Protein AF-0000000070789664 (afdb_homodimer)

Structure (mmCIF, N/CA/C/O backbone):
data_AF-0000000070789664-model_v1
#
loop_
_entity.id
_entity.type
_entity.pdbx_description
1 polymer 'TTF-type domain-containing protein'
#
loop_
_atom_site.group_PDB
_atom_site.id
_atom_site.type_symbol
_atom_site.label_atom_id
_atom_site.label_alt_id
_atom_site.label_comp_id
_atom_site.label_asym_id
_atom_site.label_entity_id
_atom_site.label_seq_id
_atom_site.pdbx_PDB_ins_code
_atom_site.Cartn_x
_atom_site.Cartn_y
_atom_site.Cartn_z
_atom_site.occupancy
_atom_site.B_iso_or_equiv
_atom_site.auth_seq_id
_atom_site.auth_comp_id
_atom_site.auth_asym_id
_atom_site.auth_atom_id
_atom_site.pdbx_PDB_model_num
ATOM 1 N N . MET A 1 1 ? -27.484 -42.844 38.375 1 18.09 1 MET A N 1
ATOM 2 C CA . MET A 1 1 ? -27.188 -42.031 39.562 1 18.09 1 MET A CA 1
ATOM 3 C C . MET A 1 1 ? -25.969 -41.125 39.312 1 18.09 1 MET A C 1
ATOM 5 O O . MET A 1 1 ? -26 -39.938 39.594 1 18.09 1 MET A O 1
ATOM 9 N N . SER A 1 2 ? -24.672 -41.656 39.312 1 17.52 2 SER A N 1
ATOM 10 C CA . SER A 1 2 ? -23.625 -41.406 40.281 1 17.52 2 SER A CA 1
ATOM 11 C C . SER A 1 2 ? -22.859 -40.125 39.969 1 17.52 2 SER A C 1
ATOM 13 O O . SER A 1 2 ? -23.031 -39.562 38.875 1 17.52 2 SER A O 1
ATOM 15 N N . ASP A 1 3 ? -21.484 -40.25 39.781 1 18.98 3 ASP A N 1
ATOM 16 C CA . ASP A 1 3 ? -20.453 -39.594 40.594 1 18.98 3 ASP A CA 1
ATOM 17 C C . ASP A 1 3 ? -20.094 -38.25 40 1 18.98 3 ASP A C 1
ATOM 19 O O . ASP A 1 3 ? -20.266 -38 38.812 1 18.98 3 ASP A O 1
ATOM 23 N N . GLY A 1 4 ? -19.594 -37.156 40.719 1 19.22 4 GLY A N 1
ATOM 24 C CA . GLY A 1 4 ? -19.297 -35.844 41.281 1 19.22 4 GLY A CA 1
ATOM 25 C C . GLY A 1 4 ? -18.078 -35.188 40.656 1 19.22 4 GLY A C 1
ATOM 26 O O . GLY A 1 4 ? -17.719 -34.094 41.062 1 19.22 4 GLY A O 1
ATOM 27 N N . ARG A 1 5 ? -17.047 -36.031 40.125 1 22.81 5 ARG A N 1
ATOM 28 C CA . ARG A 1 5 ? -15.75 -35.438 40.469 1 22.81 5 ARG A CA 1
ATOM 29 C C . ARG A 1 5 ? -15.562 -34.094 39.781 1 22.81 5 ARG A C 1
ATOM 31 O O . ARG A 1 5 ? -15.977 -33.906 38.625 1 22.81 5 ARG A O 1
ATOM 38 N N . LYS A 1 6 ? -14.906 -33.031 40.469 1 25.88 6 LYS A N 1
ATOM 39 C CA . LYS A 1 6 ? -14.594 -31.656 40.781 1 25.88 6 LYS A CA 1
ATOM 40 C C . LYS A 1 6 ? -13.477 -31.125 39.906 1 25.88 6 LYS A C 1
ATOM 42 O O . LYS A 1 6 ? -12.961 -30.031 40.125 1 25.88 6 LYS A O 1
ATOM 47 N N . HIS A 1 7 ? -13.062 -31.484 38.688 1 24.89 7 HIS A N 1
ATOM 48 C CA . HIS A 1 7 ? -11.688 -31.469 38.219 1 24.89 7 HIS A CA 1
ATOM 49 C C . HIS A 1 7 ? -11.125 -30.047 38.219 1 24.89 7 HIS A C 1
ATOM 51 O O . HIS A 1 7 ? -11.844 -29.078 37.969 1 24.89 7 HIS A O 1
ATOM 57 N N . LEU A 1 8 ? -9.883 -29.766 38.781 1 27.22 8 LEU A N 1
ATOM 58 C CA . LEU A 1 8 ? -9.07 -28.719 39.406 1 27.22 8 LEU A CA 1
ATOM 59 C C . LEU A 1 8 ? -8.828 -27.578 38.438 1 27.22 8 LEU A C 1
ATOM 61 O O . LEU A 1 8 ? -8.938 -27.766 37.219 1 27.22 8 LEU A O 1
ATOM 65 N N . SER A 1 9 ? -8.328 -26.359 39 1 27.95 9 SER A N 1
ATOM 66 C CA . SER A 1 9 ? -8.172 -24.906 39 1 27.95 9 SER A CA 1
ATOM 67 C C . SER A 1 9 ? -6.949 -24.484 38.188 1 27.95 9 SER A C 1
ATOM 69 O O . SER A 1 9 ? -5.844 -24.969 38.438 1 27.95 9 SER A O 1
ATOM 71 N N . GLY A 1 10 ? -6.934 -24.297 36.812 1 23.64 10 GLY A N 1
ATOM 72 C CA . GLY A 1 10 ? -5.977 -24.125 35.75 1 23.64 10 GLY A CA 1
ATOM 73 C C . GLY A 1 10 ? -4.953 -23.047 36 1 23.64 10 GLY A C 1
ATOM 74 O O . GLY A 1 10 ? -4.301 -22.547 35.094 1 23.64 10 GLY A O 1
ATOM 75 N N . ALA A 1 11 ? -4.82 -22.406 37.406 1 25.11 11 ALA A N 1
ATOM 76 C CA . ALA A 1 11 ? -3.859 -21.406 37.875 1 25.11 11 ALA A CA 1
ATOM 77 C C . ALA A 1 11 ? -2.426 -21.844 37.594 1 25.11 11 ALA A C 1
ATOM 79 O O . ALA A 1 11 ? -1.584 -21.031 37.219 1 25.11 11 ALA A O 1
ATOM 80 N N . ALA A 1 12 ? -2.004 -23.016 38.281 1 25.69 12 ALA A N 1
ATOM 81 C CA . ALA A 1 12 ? -0.688 -23.422 38.781 1 25.69 12 ALA A CA 1
ATOM 82 C C . ALA A 1 12 ? 0.27 -23.703 37.625 1 25.69 12 ALA A C 1
ATOM 84 O O . ALA A 1 12 ? 1.488 -23.594 37.781 1 25.69 12 ALA A O 1
ATOM 85 N N . LYS A 1 13 ? -0.222 -24.203 36.5 1 27.94 13 LYS A N 1
ATOM 86 C CA . LYS A 1 13 ? 0.752 -24.859 35.625 1 27.94 13 LYS A CA 1
ATOM 87 C C . LYS A 1 13 ? 1.624 -23.844 34.906 1 27.94 13 LYS A C 1
ATOM 89 O O . LYS A 1 13 ? 2.527 -24.203 34.156 1 27.94 13 LYS A O 1
ATOM 94 N N . ARG A 1 14 ? 1.349 -22.469 35.031 1 28.5 14 ARG A N 1
ATOM 95 C CA . ARG A 1 14 ? 2.09 -21.406 34.375 1 28.5 14 ARG A CA 1
ATOM 96 C C . ARG A 1 14 ? 3.49 -21.266 34.969 1 28.5 14 ARG A C 1
ATOM 98 O O . ARG A 1 14 ? 4.379 -20.688 34.344 1 28.5 14 ARG A O 1
ATOM 105 N N . LYS A 1 15 ? 3.662 -21.516 36.281 1 26.97 15 LYS A N 1
ATOM 106 C CA . LYS A 1 15 ? 4.891 -21.094 36.969 1 26.97 15 LYS A CA 1
ATOM 107 C C . LYS A 1 15 ? 6.113 -21.766 36.344 1 26.97 15 LYS A C 1
ATOM 109 O O . LYS A 1 15 ? 7.168 -21.141 36.219 1 26.97 15 LYS A O 1
ATOM 114 N N . ARG A 1 16 ? 6.078 -23.156 36.219 1 24.5 16 ARG A N 1
ATOM 115 C CA . ARG A 1 16 ? 7.328 -23.906 36.281 1 24.5 16 ARG A CA 1
ATOM 116 C C . ARG A 1 16 ? 8.195 -23.641 35.062 1 24.5 16 ARG A C 1
ATOM 118 O O . ARG A 1 16 ? 9.422 -23.547 35.188 1 24.5 16 ARG A O 1
ATOM 125 N N . GLU A 1 17 ? 7.688 -23.797 33.812 1 25.72 17 GLU A N 1
ATOM 126 C CA . GLU A 1 17 ? 8.641 -24.25 32.812 1 25.72 17 GLU A CA 1
ATOM 127 C C . GLU A 1 17 ? 9.57 -23.109 32.375 1 25.72 17 GLU A C 1
ATOM 129 O O . GLU A 1 17 ? 10.555 -23.344 31.688 1 25.72 17 GLU A O 1
ATOM 134 N N . LEU A 1 18 ? 9.25 -21.781 32.688 1 22.33 18 LEU A N 1
ATOM 135 C CA . LEU A 1 18 ? 10.172 -20.781 32.156 1 22.33 18 LEU A CA 1
ATOM 136 C C . LEU A 1 18 ? 11.492 -20.812 32.906 1 22.33 18 LEU A C 1
ATOM 138 O O . LEU A 1 18 ? 12.375 -19.984 32.656 1 22.33 18 LEU A O 1
ATOM 142 N N . LYS A 1 19 ? 11.562 -21.453 34.094 1 21.3 19 LYS A N 1
ATOM 143 C CA . LYS A 1 19 ? 12.836 -21.281 34.781 1 21.3 19 LYS A CA 1
ATOM 144 C C . LYS A 1 19 ? 14 -21.75 33.906 1 21.3 19 LYS A C 1
ATOM 146 O O . LYS A 1 19 ? 15.156 -21.422 34.188 1 21.3 19 LYS A O 1
ATOM 151 N N . ALA A 1 20 ? 13.867 -22.828 33.094 1 20.38 20 ALA A N 1
ATOM 152 C CA . ALA A 1 20 ? 15.055 -23.641 32.844 1 20.38 20 ALA A CA 1
ATOM 153 C C . ALA A 1 20 ? 16.047 -22.891 31.953 1 20.38 20 ALA A C 1
ATOM 155 O O . ALA A 1 20 ? 17.062 -23.469 31.562 1 20.38 20 ALA A O 1
ATOM 156 N N . ALA A 1 21 ? 15.664 -21.906 31.188 1 19.78 21 ALA A N 1
ATOM 157 C CA . ALA A 1 21 ? 16.672 -21.531 30.188 1 19.78 21 ALA A CA 1
ATOM 158 C C . ALA A 1 21 ? 17.922 -20.969 30.859 1 19.78 21 ALA A C 1
ATOM 160 O O . ALA A 1 21 ? 17.891 -19.891 31.453 1 19.78 21 ALA A O 1
ATOM 161 N N . TYR A 1 22 ? 18.875 -21.781 31.328 1 18.69 22 TYR A N 1
ATOM 162 C CA . TYR A 1 22 ? 20.141 -21.859 32.031 1 18.69 22 TYR A CA 1
ATOM 163 C C . TYR A 1 22 ? 21.109 -20.797 31.547 1 18.69 22 TYR A C 1
ATOM 165 O O . TYR A 1 22 ? 20.953 -20.25 30.453 1 18.69 22 TYR A O 1
ATOM 173 N N . SER A 1 23 ? 22.562 -20.812 31.859 1 19.33 23 SER A N 1
ATOM 174 C CA . SER A 1 23 ? 23.797 -20.359 32.5 1 19.33 23 SER A CA 1
ATOM 175 C C . SER A 1 23 ? 24.828 -19.906 31.469 1 19.33 23 SER A C 1
ATOM 177 O O . SER A 1 23 ? 25.75 -19.156 31.797 1 19.33 23 SER A O 1
ATOM 179 N N . SER A 1 24 ? 25.172 -20.531 30.391 1 18.72 24 SER A N 1
ATOM 180 C CA . SER A 1 24 ? 26.609 -20.766 30.25 1 18.72 24 SER A CA 1
ATOM 181 C C . SER A 1 24 ? 27.359 -19.469 29.953 1 18.72 24 SER A C 1
ATOM 183 O O . SER A 1 24 ? 26.75 -18.484 29.531 1 18.72 24 SER A O 1
ATOM 185 N N . LYS A 1 25 ? 28.859 -19.531 29.531 1 20.11 25 LYS A N 1
ATOM 186 C CA . LYS A 1 25 ? 30.266 -19.188 29.656 1 20.11 25 LYS A CA 1
ATOM 187 C C . LYS A 1 25 ? 30.625 -17.984 28.766 1 20.11 25 LYS A C 1
ATOM 189 O O . LYS A 1 25 ? 29.969 -17.734 27.766 1 20.11 25 LYS A O 1
ATOM 194 N N . SER A 1 26 ? 31.828 -17.203 29.062 1 19.69 26 SER A N 1
ATOM 195 C CA . SER A 1 26 ? 32.656 -16.016 29.094 1 19.69 26 SER A CA 1
ATOM 196 C C . SER A 1 26 ? 33.469 -15.867 27.797 1 19.69 26 SER A C 1
ATOM 198 O O . SER A 1 26 ? 34.438 -16.578 27.578 1 19.69 26 SER A O 1
ATOM 200 N N . LYS A 1 27 ? 32.938 -15.633 26.734 1 19.2 27 LYS A N 1
ATOM 201 C CA . LYS A 1 27 ? 33.75 -15.57 25.516 1 19.2 27 LYS A CA 1
ATOM 202 C C . LYS A 1 27 ? 34.812 -14.461 25.625 1 19.2 27 LYS A C 1
ATOM 204 O O . LYS A 1 27 ? 34.469 -13.289 25.797 1 19.2 27 LYS A O 1
ATOM 209 N N . ARG A 1 28 ? 36.125 -14.727 26.062 1 20.61 28 ARG A N 1
ATOM 210 C CA . ARG A 1 28 ? 37.5 -14.234 25.906 1 20.61 28 ARG A CA 1
ATOM 211 C C . ARG A 1 28 ? 37.75 -13.781 24.484 1 20.61 28 ARG A C 1
ATOM 213 O O . ARG A 1 28 ? 38.156 -14.586 23.625 1 20.61 28 ARG A O 1
ATOM 220 N N . ALA A 1 29 ? 36.938 -13.016 23.875 1 19.84 29 ALA A N 1
ATOM 221 C CA . ALA A 1 29 ? 36.781 -12.898 22.422 1 19.84 29 ALA A CA 1
ATOM 222 C C . ALA A 1 29 ? 38.031 -12.336 21.766 1 19.84 29 ALA A C 1
ATOM 224 O O . ALA A 1 29 ? 38.469 -12.844 20.734 1 19.84 29 ALA A O 1
ATOM 225 N N . LEU A 1 30 ? 38.281 -11 21.938 1 18.81 30 LEU A N 1
ATOM 226 C CA . LEU A 1 30 ? 38.656 -10.383 20.672 1 18.81 30 LEU A CA 1
ATOM 227 C C . LEU A 1 30 ? 40.125 -10.648 20.344 1 18.81 30 LEU A C 1
ATOM 229 O O . LEU A 1 30 ? 40.469 -10.906 19.188 1 18.81 30 LEU A O 1
ATOM 233 N N . MET A 1 31 ? 41 -10.328 21.406 1 19.31 31 MET A N 1
ATOM 234 C CA . MET A 1 31 ? 42.406 -10.062 21.047 1 19.31 31 MET A CA 1
ATOM 235 C C . MET A 1 31 ? 43.094 -11.328 20.547 1 19.31 31 MET A C 1
ATOM 237 O O . MET A 1 31 ? 44.094 -11.258 19.812 1 19.31 31 MET A O 1
ATOM 241 N N . ASP A 1 32 ? 42.812 -12.445 21.297 1 21.27 32 ASP A N 1
ATOM 242 C CA . ASP A 1 32 ? 43.812 -13.461 21.078 1 21.27 32 ASP A CA 1
ATOM 243 C C . ASP A 1 32 ? 43.938 -13.828 19.609 1 21.27 32 ASP A C 1
ATOM 245 O O . ASP A 1 32 ? 44.375 -14.93 19.266 1 21.27 32 ASP A O 1
ATOM 249 N N . PHE A 1 33 ? 43.594 -12.859 18.75 1 18.72 33 PHE A N 1
ATOM 250 C CA . PHE A 1 33 ? 43.656 -13.062 17.312 1 18.72 33 PHE A CA 1
ATOM 251 C C . PHE A 1 33 ? 45 -13.625 16.906 1 18.72 33 PHE A C 1
ATOM 253 O O . PHE A 1 33 ? 45.094 -14.531 16.078 1 18.72 33 PHE A O 1
ATOM 260 N N . ILE A 1 34 ? 46.062 -12.773 17.047 1 18.98 34 ILE A N 1
ATOM 261 C CA . ILE A 1 34 ? 47.031 -12.812 15.945 1 18.98 34 ILE A CA 1
ATOM 262 C C . ILE A 1 34 ? 48.031 -13.938 16.172 1 18.98 34 ILE A C 1
ATOM 264 O O . ILE A 1 34 ? 48.781 -14.297 15.258 1 18.98 34 ILE A O 1
ATOM 268 N N . THR A 1 35 ? 48.094 -14.445 17.391 1 17.83 35 THR A N 1
ATOM 269 C CA . THR A 1 35 ? 49.438 -14.992 17.453 1 17.83 35 THR A CA 1
ATOM 270 C C . THR A 1 35 ? 49.594 -16.188 16.531 1 17.83 35 THR A C 1
ATOM 272 O O . THR A 1 35 ? 50.688 -16.734 16.375 1 17.83 35 THR A O 1
ATOM 275 N N . VAL A 1 36 ? 48.719 -16.625 15.734 1 17.22 36 VAL A N 1
ATOM 276 C CA . VAL A 1 36 ? 48.969 -18.047 15.609 1 17.22 36 VAL A CA 1
ATOM 277 C C . VAL A 1 36 ? 50.438 -18.281 15.219 1 17.22 36 VAL A C 1
ATOM 279 O O . VAL A 1 36 ? 51.031 -17.453 14.539 1 17.22 36 VAL A O 1
ATOM 282 N N . ASP A 1 37 ? 50.969 -19.469 15.711 1 16.53 37 ASP A N 1
ATOM 283 C CA . ASP A 1 37 ? 52.125 -20.344 15.922 1 16.53 37 ASP A CA 1
ATOM 284 C C . ASP A 1 37 ? 52.656 -20.844 14.594 1 16.53 37 ASP A C 1
ATOM 286 O O . ASP A 1 37 ? 51.906 -21.375 13.766 1 16.53 37 ASP A O 1
ATOM 290 N N . THR A 1 38 ? 53.594 -20.188 14.109 1 17.72 38 THR A N 1
ATOM 291 C CA . THR A 1 38 ? 54.375 -20.641 12.961 1 17.72 38 THR A CA 1
ATOM 292 C C . THR A 1 38 ? 54.969 -22.016 13.234 1 17.72 38 THR A C 1
ATOM 294 O O . THR A 1 38 ? 55.75 -22.531 12.422 1 17.72 38 THR A O 1
ATOM 297 N N . THR A 1 39 ? 54.656 -22.797 14.312 1 15.54 39 THR A N 1
ATOM 298 C CA . THR A 1 39 ? 55.75 -23.75 14.484 1 15.54 39 THR A CA 1
ATOM 299 C C . THR A 1 39 ? 55.812 -24.703 13.289 1 15.54 39 THR A C 1
ATOM 301 O O . THR A 1 39 ? 56.875 -25.203 12.961 1 15.54 39 THR A O 1
ATOM 304 N N . GLY A 1 40 ? 54.781 -25.203 12.656 1 15.44 40 GLY A N 1
ATOM 305 C CA . GLY A 1 40 ? 54.875 -26.641 12.523 1 15.44 40 GLY A CA 1
ATOM 306 C C . GLY A 1 40 ? 56.125 -27.109 11.773 1 15.44 40 GLY A C 1
ATOM 307 O O . GLY A 1 40 ? 56.656 -26.375 10.938 1 15.44 40 GLY A O 1
ATOM 308 N N . GLU A 1 41 ? 56.969 -28.203 12.211 1 15.79 41 GLU A N 1
ATOM 309 C CA . GLU A 1 41 ? 58.125 -29.078 11.977 1 15.79 41 GLU A CA 1
ATOM 310 C C . GLU A 1 41 ? 57.875 -29.984 10.766 1 15.79 41 GLU A C 1
ATOM 312 O O . GLU A 1 41 ? 58.781 -30.234 9.984 1 15.79 41 GLU A O 1
ATOM 317 N N . SER A 1 42 ? 56.781 -30.75 10.555 1 15.01 42 SER A N 1
ATOM 318 C CA . SER A 1 42 ? 56.938 -32.188 10.43 1 15.01 42 SER A CA 1
ATOM 319 C C . SER A 1 42 ? 57.938 -32.531 9.32 1 15.01 42 SER A C 1
ATOM 321 O O . SER A 1 42 ? 58.125 -31.75 8.398 1 15.01 42 SER A O 1
ATOM 323 N N . SER A 1 43 ? 58.625 -34 9.312 1 15.25 43 SER A N 1
ATOM 324 C CA . SER A 1 43 ? 59.594 -35.031 9.039 1 15.25 43 SER A CA 1
ATOM 325 C C . SER A 1 43 ? 59.312 -35.75 7.719 1 15.25 43 SER A C 1
ATOM 327 O O . SER A 1 43 ? 60.219 -36 6.938 1 15.25 43 SER A O 1
ATOM 329 N N . VAL A 1 44 ? 58.219 -36.656 7.52 1 14.6 44 VAL A N 1
ATOM 330 C CA . VAL A 1 44 ? 58.375 -38.062 7.262 1 14.6 44 VAL A CA 1
ATOM 331 C C . VAL A 1 44 ? 59.156 -38.281 5.949 1 14.6 44 VAL A C 1
ATOM 333 O O . VAL A 1 44 ? 59.156 -37.406 5.094 1 14.6 44 VAL A O 1
ATOM 336 N N . ASP A 1 45 ? 59.438 -39.938 5.527 1 14.72 45 ASP A N 1
ATOM 337 C CA . ASP A 1 45 ? 60.156 -41.125 5.141 1 14.72 45 ASP A CA 1
ATOM 338 C C . ASP A 1 45 ? 60 -41.438 3.652 1 14.72 45 ASP A C 1
ATOM 340 O O . ASP A 1 45 ? 60.938 -41.312 2.881 1 14.72 45 ASP A O 1
ATOM 344 N N . THR A 1 46 ? 59.469 -42.938 3.303 1 14.41 46 THR A N 1
ATOM 345 C CA . THR A 1 46 ? 59.969 -44.219 2.812 1 14.41 46 THR A CA 1
ATOM 346 C C . THR A 1 46 ? 59.656 -44.406 1.327 1 14.41 46 THR A C 1
ATOM 348 O O . THR A 1 46 ? 60.281 -43.781 0.478 1 14.41 46 THR A O 1
ATOM 351 N N . GLU A 1 47 ? 58.938 -45.781 0.883 1 14.55 47 GLU A N 1
ATOM 352 C CA . GLU A 1 47 ? 59.312 -47.031 0.259 1 14.55 47 GLU A CA 1
ATOM 353 C C . GLU A 1 47 ? 59 -47.031 -1.233 1 14.55 47 GLU A C 1
ATOM 355 O O . GLU A 1 47 ? 58.344 -46.125 -1.731 1 14.55 47 GLU A O 1
ATOM 360 N N . MET A 1 48 ? 58.344 -48.375 -1.811 1 14.44 48 MET A N 1
ATOM 361 C CA . MET A 1 48 ? 58.719 -49.562 -2.562 1 14.44 48 MET A CA 1
ATOM 362 C C . MET A 1 48 ? 58.188 -49.5 -3.992 1 14.44 48 MET A C 1
ATOM 364 O O . MET A 1 48 ? 58.938 -49.688 -4.945 1 14.44 48 MET A O 1
ATOM 368 N N . CYS A 1 49 ? 57 -50.312 -4.305 1 13.82 49 CYS A N 1
ATOM 369 C CA . CYS A 1 49 ? 56.906 -51.562 -5.051 1 13.82 49 CYS A CA 1
ATOM 370 C C . CYS A 1 49 ? 56.781 -51.312 -6.547 1 13.82 49 CYS A C 1
ATOM 372 O O . CYS A 1 49 ? 56.5 -50.188 -6.961 1 13.82 49 CYS A O 1
ATOM 374 N N . VAL A 1 50 ? 56.125 -52.469 -7.391 1 14.52 50 VAL A N 1
ATOM 375 C CA . VAL A 1 50 ? 56.344 -53.625 -8.289 1 14.52 50 VAL A CA 1
ATOM 376 C C . VAL A 1 50 ? 55.781 -53.281 -9.672 1 14.52 50 VAL A C 1
ATOM 378 O O . VAL A 1 50 ? 56.5 -53.312 -10.664 1 14.52 50 VAL A O 1
ATOM 381 N N . GLY A 1 51 ? 54.656 -54.125 -10.148 1 13.87 51 GLY A N 1
ATOM 382 C CA . GLY A 1 51 ? 54.594 -55.219 -11.102 1 13.87 51 GLY A CA 1
ATOM 383 C C . GLY A 1 51 ? 54.219 -54.75 -12.5 1 13.87 51 GLY A C 1
ATOM 384 O O . GLY A 1 51 ? 54.312 -53.562 -12.812 1 13.87 51 GLY A O 1
ATOM 385 N N . ALA A 1 52 ? 53.031 -55.406 -13.094 1 14.45 52 ALA A N 1
ATOM 386 C CA . ALA A 1 52 ? 52.812 -56.469 -14.086 1 14.45 52 ALA A CA 1
ATOM 387 C C . ALA A 1 52 ? 52.562 -55.875 -15.469 1 14.45 52 ALA A C 1
ATOM 389 O O . ALA A 1 52 ? 52.344 -54.656 -15.602 1 14.45 52 ALA A O 1
ATOM 390 N N . GLY A 1 53 ? 51.656 -56.625 -16.266 1 13.76 53 GLY A N 1
ATOM 391 C CA . GLY A 1 53 ? 51.594 -57.562 -17.406 1 13.76 53 GLY A CA 1
ATOM 392 C C . GLY A 1 53 ? 51.125 -56.875 -18.688 1 13.76 53 GLY A C 1
ATOM 393 O O . GLY A 1 53 ? 51.906 -56.75 -19.625 1 13.76 53 GLY A O 1
ATOM 394 N N . CYS A 1 54 ? 49.781 -57.094 -19.031 1 13.88 54 CYS A N 1
ATOM 395 C CA . CYS A 1 54 ? 49.281 -57.938 -20.109 1 13.88 54 CYS A CA 1
ATOM 396 C C . CYS A 1 54 ? 49.312 -57.188 -21.438 1 13.88 54 CYS A C 1
ATOM 398 O O . CYS A 1 54 ? 49.406 -55.969 -21.453 1 13.88 54 CYS A O 1
ATOM 400 N N . GLU A 1 55 ? 48.438 -57.812 -22.438 1 13.92 55 GLU A N 1
ATOM 401 C CA . GLU A 1 55 ? 48.375 -58.562 -23.703 1 13.92 55 GLU A CA 1
ATOM 402 C C . GLU A 1 55 ? 48.062 -57.625 -24.875 1 13.92 55 GLU A C 1
ATOM 404 O O . GLU A 1 55 ? 47.844 -56.406 -24.672 1 13.92 55 GLU A O 1
ATOM 409 N N . GLU A 1 56 ? 46.938 -58.062 -25.734 1 14.07 56 GLU A N 1
ATOM 410 C CA . GLU A 1 56 ? 46.875 -58.719 -27.031 1 14.07 56 GLU A CA 1
ATOM 411 C C . GLU A 1 56 ? 46.5 -57.719 -28.125 1 14.07 56 GLU A C 1
ATOM 413 O O . GLU A 1 56 ? 47.156 -57.656 -29.172 1 14.07 56 GLU A O 1
ATOM 418 N N . VAL A 1 57 ? 45.156 -57.469 -28.344 1 13.89 57 VAL A N 1
ATOM 419 C CA . VAL A 1 57 ? 44.469 -58.031 -29.516 1 13.89 57 VAL A CA 1
ATOM 420 C C . VAL A 1 57 ? 44.75 -57.156 -30.734 1 13.89 57 VAL A C 1
ATOM 422 O O . VAL A 1 57 ? 45.094 -56 -30.609 1 13.89 57 VAL A O 1
ATOM 425 N N . THR A 1 58 ? 44.156 -57.719 -31.984 1 13.58 58 THR A N 1
ATOM 426 C CA . THR A 1 58 ? 44.281 -58.188 -33.344 1 13.58 58 THR A CA 1
ATOM 427 C C . THR A 1 58 ? 43.875 -57.094 -34.344 1 13.58 58 THR A C 1
ATOM 429 O O . THR A 1 58 ? 44.594 -56.812 -35.312 1 13.58 58 THR A O 1
ATOM 432 N N . VAL A 1 59 ? 42.469 -57.031 -34.688 1 13.9 59 VAL A N 1
ATOM 433 C CA . VAL A 1 59 ? 41.938 -57.5 -35.969 1 13.9 59 VAL A CA 1
ATOM 434 C C . VAL A 1 59 ? 42.156 -56.438 -37.031 1 13.9 59 VAL A C 1
ATOM 436 O O . VAL A 1 59 ? 42.375 -55.25 -36.719 1 13.9 59 VAL A O 1
ATOM 439 N N . LEU A 1 60 ? 41.219 -56.562 -38.156 1 13.58 60 LEU A N 1
ATOM 440 C CA . LEU A 1 60 ? 41.156 -56.969 -39.562 1 13.58 60 LEU A CA 1
ATOM 441 C C . LEU A 1 60 ? 41.062 -55.781 -40.5 1 13.58 60 LEU A C 1
ATOM 443 O O . LEU A 1 60 ? 41.875 -55.625 -41.406 1 13.58 60 LEU A O 1
ATOM 447 N N . LEU A 1 61 ? 39.781 -55.625 -41.156 1 13.64 61 LEU A N 1
ATOM 448 C CA . LEU A 1 61 ? 39.469 -55.969 -42.531 1 13.64 61 LEU A CA 1
ATOM 449 C C . LEU A 1 61 ? 39.625 -54.781 -43.438 1 13.64 61 LEU A C 1
ATOM 451 O O . LEU A 1 61 ? 39.719 -53.625 -42.969 1 13.64 61 LEU A O 1
ATOM 455 N N . ASN A 1 62 ? 38.625 -54.656 -44.469 1 13.38 62 ASN A N 1
ATOM 456 C CA . ASN A 1 62 ? 38.5 -54.906 -45.906 1 13.38 62 ASN A CA 1
ATOM 457 C C . ASN A 1 62 ? 38.562 -53.625 -46.719 1 13.38 62 ASN A C 1
ATOM 459 O O . ASN A 1 62 ? 38.531 -52.531 -46.156 1 13.38 62 ASN A O 1
ATOM 463 N N . SER A 1 63 ? 37.5 -53.438 -47.688 1 13.52 63 SER A N 1
ATOM 464 C CA . SER A 1 63 ? 37.438 -53.625 -49.125 1 13.52 63 SER A CA 1
ATOM 465 C C . SER A 1 63 ? 37.5 -52.312 -49.875 1 13.52 63 SER A C 1
ATOM 467 O O . SER A 1 63 ? 38.344 -52.125 -50.781 1 13.52 63 SER A O 1
ATOM 469 N N . GLN A 1 64 ? 36.25 -51.75 -50.312 1 13.91 64 GLN A N 1
ATOM 470 C CA . GLN A 1 64 ? 35.812 -51.844 -51.719 1 13.91 64 GLN A CA 1
ATOM 471 C C . GLN A 1 64 ? 36.25 -50.594 -52.5 1 13.91 64 GLN A C 1
ATOM 473 O O . GLN A 1 64 ? 36.562 -49.562 -51.906 1 13.91 64 GLN A O 1
ATOM 478 N N . THR A 1 65 ? 35.844 -50.656 -53.875 1 13.84 65 THR A N 1
ATOM 479 C CA . THR A 1 65 ? 36.219 -50.562 -55.281 1 13.84 65 THR A CA 1
ATOM 480 C C . THR A 1 65 ? 36 -49.156 -55.812 1 13.84 65 THR A C 1
ATOM 482 O O . THR A 1 65 ? 36.938 -48.531 -56.344 1 13.84 65 THR A O 1
ATOM 485 N N . THR A 1 66 ? 34.781 -48.906 -56.531 1 13.86 66 THR A N 1
ATOM 486 C CA . THR A 1 66 ? 34.75 -48.875 -58 1 13.86 66 THR A CA 1
ATOM 487 C C . THR A 1 66 ? 34.906 -47.438 -58.531 1 13.86 66 THR A C 1
ATOM 489 O O . THR A 1 66 ? 34.812 -46.5 -57.75 1 13.86 66 THR A O 1
ATOM 492 N N . ASP A 1 67 ? 34.062 -47.094 -59.625 1 13.93 67 ASP A N 1
ATOM 493 C CA . ASP A 1 67 ? 34.281 -46.844 -61.062 1 13.93 67 ASP A CA 1
ATOM 494 C C . ASP A 1 67 ? 34.25 -45.375 -61.375 1 13.93 67 ASP A C 1
ATOM 496 O O . ASP A 1 67 ? 35.25 -44.812 -61.844 1 13.93 67 ASP A O 1
ATOM 500 N N . GLU A 1 68 ? 33.156 -44.906 -62.312 1 13.98 68 GLU A N 1
ATOM 501 C CA . GLU A 1 68 ? 33.312 -44.625 -63.719 1 13.98 68 GLU A CA 1
ATOM 502 C C . GLU A 1 68 ? 33.438 -43.125 -63.969 1 13.98 68 GLU A C 1
ATOM 504 O O . GLU A 1 68 ? 34.375 -42.656 -64.625 1 13.98 68 GLU A O 1
ATOM 509 N N . PRO A 1 69 ? 32.312 -42.5 -64.625 1 14.73 69 PRO A N 1
ATOM 510 C CA . PRO A 1 69 ? 32.375 -42.156 -66.062 1 14.73 69 PRO A CA 1
ATOM 511 C C . PRO A 1 69 ? 32.75 -40.688 -66.312 1 14.73 69 PRO A C 1
ATOM 513 O O . PRO A 1 69 ? 32.688 -39.875 -65.375 1 14.73 69 PRO A O 1
ATOM 516 N N . THR A 1 70 ? 32.5 -40.188 -67.625 1 14.64 70 THR A N 1
ATOM 517 C CA . THR A 1 70 ? 33.125 -39.562 -68.75 1 14.64 70 THR A CA 1
ATOM 518 C C . THR A 1 70 ? 32.656 -38.125 -68.938 1 14.64 70 THR A C 1
ATOM 520 O O . THR A 1 70 ? 33.438 -37.281 -69.375 1 14.64 70 THR A O 1
ATOM 523 N N . VAL A 1 71 ? 31.438 -37.688 -68.562 1 14.76 71 VAL A N 1
ATOM 524 C CA . VAL A 1 71 ? 30.812 -37.094 -69.75 1 14.76 71 VAL A CA 1
ATOM 525 C C . VAL A 1 71 ? 31.438 -35.719 -70 1 14.76 71 VAL A C 1
ATOM 527 O O . VAL A 1 71 ? 31.891 -35.062 -69.125 1 14.76 71 VAL A O 1
ATOM 530 N N . THR A 1 72 ? 31.219 -35.156 -71.312 1 14.12 72 THR A N 1
ATOM 531 C CA . THR A 1 72 ? 31.844 -34.5 -72.438 1 14.12 72 THR A CA 1
ATOM 532 C C . THR A 1 72 ? 31.609 -33 -72.375 1 14.12 72 THR A C 1
ATOM 534 O O . THR A 1 72 ? 32.5 -32.219 -72.688 1 14.12 72 THR A O 1
ATOM 537 N N . ALA A 1 73 ? 30.375 -32.469 -72.125 1 13.88 73 ALA A N 1
ATOM 538 C CA . ALA A 1 73 ? 29.891 -31.703 -73.25 1 13.88 73 ALA A CA 1
ATOM 539 C C . ALA A 1 73 ? 30.688 -30.406 -73.438 1 13.88 73 ALA A C 1
ATOM 541 O O . ALA A 1 73 ? 31.281 -29.922 -72.438 1 13.88 73 ALA A O 1
ATOM 542 N N . SER A 1 74 ? 30.125 -29.453 -74.25 1 14.38 74 SER A N 1
ATOM 543 C CA . SER A 1 74 ? 30.484 -28.703 -75.438 1 14.38 74 SER A CA 1
ATOM 544 C C . SER A 1 74 ? 30.922 -27.281 -75.125 1 14.38 74 SER A C 1
ATOM 546 O O . SER A 1 74 ? 30.656 -26.797 -74.062 1 14.38 74 SER A O 1
ATOM 548 N N . THR A 1 75 ? 30.828 -26.344 -76.188 1 14.41 75 THR A N 1
ATOM 549 C CA . THR A 1 75 ? 31.75 -25.531 -77 1 14.41 75 THR A CA 1
ATOM 550 C C . THR A 1 75 ? 31.656 -24.062 -76.562 1 14.41 75 THR A C 1
ATOM 552 O O . THR A 1 75 ? 32.688 -23.391 -76.438 1 14.41 75 THR A O 1
ATOM 555 N N . SER A 1 76 ? 30.516 -23.281 -76.75 1 14.81 76 SER A N 1
ATOM 556 C CA . SER A 1 76 ? 30.688 -22.25 -77.75 1 14.81 76 SER A CA 1
ATOM 557 C C . SER A 1 76 ? 31.219 -20.953 -77.188 1 14.81 76 SER A C 1
ATOM 559 O O . SER A 1 76 ? 31.094 -20.734 -75.938 1 14.81 76 SER A O 1
ATOM 561 N N . GLN A 1 77 ? 31.422 -19.781 -78.062 1 14.68 77 GLN A N 1
ATOM 562 C CA . GLN A 1 77 ? 32.469 -18.844 -78.438 1 14.68 77 GLN A CA 1
ATOM 563 C C . GLN A 1 77 ? 32.281 -17.484 -77.75 1 14.68 77 GLN A C 1
ATOM 565 O O . GLN A 1 77 ? 33.219 -16.906 -77.188 1 14.68 77 GLN A O 1
ATOM 570 N N . THR A 1 78 ? 31.141 -16.719 -77.938 1 15.41 78 THR A N 1
ATOM 571 C CA . THR A 1 78 ? 31.391 -15.531 -78.75 1 15.41 78 THR A CA 1
ATOM 572 C C . THR A 1 78 ? 31.859 -14.375 -77.875 1 15.41 78 THR A C 1
ATOM 574 O O . THR A 1 78 ? 31.656 -14.375 -76.688 1 15.41 78 THR A O 1
ATOM 577 N N . GLU A 1 79 ? 31.547 -12.938 -78.312 1 15.52 79 GLU A N 1
ATOM 578 C CA . GLU A 1 79 ? 32.25 -11.75 -78.75 1 15.52 79 GLU A CA 1
ATOM 579 C C . GLU A 1 79 ? 32.219 -10.656 -77.688 1 15.52 79 GLU A C 1
ATOM 581 O O . GLU A 1 79 ? 31.188 -10.406 -77.062 1 15.52 79 GLU A O 1
ATOM 586 N N . VAL A 1 80 ? 33.281 -10.055 -77.25 1 16.05 80 VAL A N 1
ATOM 587 C CA . VAL A 1 80 ? 33.719 -9.219 -76.188 1 16.05 80 VAL A CA 1
ATOM 588 C C . VAL A 1 80 ? 33.469 -7.75 -76.5 1 16.05 80 VAL A C 1
ATOM 590 O O . VAL A 1 80 ? 34.375 -6.918 -76.375 1 16.05 80 VAL A O 1
ATOM 593 N N . LYS A 1 81 ? 32.375 -7.332 -77.125 1 15.7 81 LYS A N 1
ATOM 594 C CA . LYS A 1 81 ? 32.594 -5.996 -77.688 1 15.7 81 LYS A CA 1
ATOM 595 C C . LYS A 1 81 ? 32.844 -4.977 -76.562 1 15.7 81 LYS A C 1
ATOM 597 O O . LYS A 1 81 ? 32.062 -4.883 -75.625 1 15.7 81 LYS A O 1
ATOM 602 N N . MET A 1 82 ? 34.031 -4.25 -76.438 1 16.14 82 MET A N 1
ATOM 603 C CA . MET A 1 82 ? 34.781 -3.408 -75.5 1 16.14 82 MET A CA 1
ATOM 604 C C . MET A 1 82 ? 34.281 -1.964 -75.562 1 16.14 82 MET A C 1
ATOM 606 O O . MET A 1 82 ? 34.844 -1.089 -74.938 1 16.14 82 MET A O 1
ATOM 610 N N . HIS A 1 83 ? 33.125 -1.517 -76 1 16.45 83 HIS A N 1
ATOM 611 C CA . HIS A 1 83 ? 33.125 -0.142 -76.5 1 16.45 83 HIS A CA 1
ATOM 612 C C . HIS A 1 83 ? 33.375 0.845 -75.375 1 16.45 83 HIS A C 1
ATOM 614 O O . HIS A 1 83 ? 32.719 0.784 -74.312 1 16.45 83 HIS A O 1
ATOM 620 N N . ILE A 1 84 ? 34.531 1.6 -75.375 1 17.73 84 ILE A N 1
ATOM 621 C CA . ILE A 1 84 ? 35.312 2.51 -74.562 1 17.73 84 ILE A CA 1
ATOM 622 C C . ILE A 1 84 ? 34.719 3.906 -74.562 1 17.73 84 ILE A C 1
ATOM 624 O O . ILE A 1 84 ? 35.344 4.887 -74.25 1 17.73 84 ILE A O 1
ATOM 628 N N . SER A 1 85 ? 33.406 4.086 -74.438 1 16.47 85 SER A N 1
ATOM 629 C CA . SER A 1 85 ? 32.938 5.398 -74.875 1 16.47 85 SER A CA 1
ATOM 630 C C . SER A 1 85 ? 33.594 6.512 -74.062 1 16.47 85 SER A C 1
ATOM 632 O O . SER A 1 85 ? 34.031 6.297 -72.938 1 16.47 85 SER A O 1
ATOM 634 N N . GLU A 1 86 ? 33.688 7.809 -74.625 1 17.25 86 GLU A N 1
ATOM 635 C CA . GLU A 1 86 ? 34.469 9.023 -74.875 1 17.25 86 GLU A CA 1
ATOM 636 C C . GLU A 1 86 ? 34.312 9.984 -73.688 1 17.25 86 GLU A C 1
ATOM 638 O O . GLU A 1 86 ? 35.312 10.484 -73.125 1 17.25 86 GLU A O 1
ATOM 643 N N . ASP A 1 87 ? 33.219 10.844 -73.5 1 18.28 87 ASP A N 1
ATOM 644 C CA . ASP A 1 87 ? 33.281 12.305 -73.562 1 18.28 87 ASP A CA 1
ATOM 645 C C . ASP A 1 87 ? 33.531 12.922 -72.188 1 18.28 87 ASP A C 1
ATOM 647 O O . ASP A 1 87 ? 32.812 12.586 -71.25 1 18.28 87 ASP A O 1
ATOM 651 N N . TYR A 1 88 ? 34.656 13.711 -71.812 1 17.53 88 TYR A N 1
ATOM 652 C CA . TYR A 1 88 ? 35.438 14.266 -70.75 1 17.53 88 TYR A CA 1
ATOM 653 C C . TYR A 1 88 ? 34.812 15.57 -70.25 1 17.53 88 TYR A C 1
ATOM 655 O O . TYR A 1 88 ? 35.406 16.281 -69.438 1 17.53 88 TYR A O 1
ATOM 663 N N . LYS A 1 89 ? 33.562 16.016 -70.5 1 18.67 89 LYS A N 1
ATOM 664 C CA . LYS A 1 89 ? 33.406 17.453 -70.375 1 18.67 89 LYS A CA 1
ATOM 665 C C . LYS A 1 89 ? 33.688 17.906 -68.938 1 18.67 89 LYS A C 1
ATOM 667 O O . LYS A 1 89 ? 33.438 17.188 -68 1 18.67 89 LYS A O 1
ATOM 672 N N . SER A 1 90 ? 34.375 19.141 -68.688 1 19.27 90 SER A N 1
ATOM 673 C CA . SER A 1 90 ? 35.281 19.875 -67.812 1 19.27 90 SER A CA 1
ATOM 674 C C . SER A 1 90 ? 34.5 20.5 -66.625 1 19.27 90 SER A C 1
ATOM 676 O O . SER A 1 90 ? 35.031 21.312 -65.875 1 19.27 90 SER A O 1
ATOM 678 N N . ASP A 1 91 ? 33.281 20.031 -66.25 1 18.48 91 ASP A N 1
ATOM 679 C CA . ASP A 1 91 ? 32.406 20.891 -65.5 1 18.48 91 ASP A CA 1
ATOM 680 C C . ASP A 1 91 ? 33.031 21.266 -64.188 1 18.48 91 ASP A C 1
ATOM 682 O O . ASP A 1 91 ? 33.406 20.391 -63.375 1 18.48 91 ASP A O 1
ATOM 686 N N . VAL A 1 92 ? 33.562 22.484 -63.969 1 21.56 92 VAL A N 1
ATOM 687 C CA . VAL A 1 92 ? 34.438 23.234 -63.062 1 21.56 92 VAL A CA 1
ATOM 688 C C . VAL A 1 92 ? 33.781 23.266 -61.688 1 21.56 92 VAL A C 1
ATOM 690 O O . VAL A 1 92 ? 34.5 23.406 -60.688 1 21.56 92 VAL A O 1
ATOM 693 N N . THR A 1 93 ? 32.438 23.406 -61.562 1 20.73 93 THR A N 1
ATOM 694 C CA . THR A 1 93 ? 31.906 24.359 -60.562 1 20.73 93 THR A CA 1
ATOM 695 C C . THR A 1 93 ? 32.125 23.828 -59.156 1 20.73 93 THR A C 1
ATOM 697 O O . THR A 1 93 ? 31.828 24.516 -58.188 1 20.73 93 THR A O 1
ATOM 700 N N . MET A 1 94 ? 32.25 22.469 -58.938 1 18.88 94 MET A N 1
ATOM 701 C CA . MET A 1 94 ? 31.719 21.859 -57.719 1 18.88 94 MET A CA 1
ATOM 702 C C . MET A 1 94 ? 32.656 22.094 -56.562 1 18.88 94 MET A C 1
ATOM 704 O O . MET A 1 94 ? 33.594 21.297 -56.344 1 18.88 94 MET A O 1
ATOM 708 N N . VAL A 1 95 ? 33.25 23.219 -56.344 1 21.73 95 VAL A N 1
ATOM 709 C CA . VAL A 1 95 ? 34.281 23.25 -55.344 1 21.73 95 VAL A CA 1
ATOM 710 C C . VAL A 1 95 ? 33.688 22.938 -53.969 1 21.73 95 VAL A C 1
ATOM 712 O O . VAL A 1 95 ? 33.125 23.828 -53.312 1 21.73 95 VAL A O 1
ATOM 715 N N . ASP A 1 96 ? 32.656 22.078 -53.812 1 21.14 96 ASP A N 1
ATOM 716 C CA . ASP A 1 96 ? 32.031 21.906 -52.5 1 21.14 96 ASP A CA 1
ATOM 717 C C . ASP A 1 96 ? 33.094 21.578 -51.438 1 21.14 96 ASP A C 1
ATOM 719 O O . ASP A 1 96 ? 34.125 21 -51.75 1 21.14 96 ASP A O 1
ATOM 723 N N . GLU A 1 97 ? 32.969 22.203 -50.188 1 24.28 97 GLU A N 1
ATOM 724 C CA . GLU A 1 97 ? 33.656 22.266 -48.938 1 24.28 97 GLU A CA 1
ATOM 725 C C . GLU A 1 97 ? 33.969 20.859 -48.406 1 24.28 97 GLU A C 1
ATOM 727 O O . GLU A 1 97 ? 33.062 20.047 -48.219 1 24.28 97 GLU A O 1
ATOM 732 N N . LEU A 1 98 ? 35.094 20.25 -48.594 1 24.38 98 LEU A N 1
ATOM 733 C CA . LEU A 1 98 ? 35.688 18.938 -48.344 1 24.38 98 LEU A CA 1
ATOM 734 C C . LEU A 1 98 ? 35.781 18.656 -46.875 1 24.38 98 LEU A C 1
ATOM 736 O O . LEU A 1 98 ? 36.688 19.141 -46.188 1 24.38 98 LEU A O 1
ATOM 740 N N . VAL A 1 99 ? 34.656 18.938 -46.094 1 26.5 99 VAL A N 1
ATOM 741 C CA . VAL A 1 99 ? 34.75 18.484 -44.688 1 26.5 99 VAL A CA 1
ATOM 742 C C . VAL A 1 99 ? 35.219 17.031 -44.656 1 26.5 99 VAL A C 1
ATOM 744 O O . VAL A 1 99 ? 34.688 16.172 -45.375 1 26.5 99 VAL A O 1
ATOM 747 N N . MET A 1 100 ? 36.406 16.812 -44.25 1 27.12 100 MET A N 1
ATOM 748 C CA . MET A 1 100 ? 37.062 15.508 -44.125 1 27.12 100 MET A CA 1
ATOM 749 C C . MET A 1 100 ? 36.156 14.508 -43.438 1 27.12 100 MET A C 1
ATOM 751 O O . MET A 1 100 ? 35.875 14.664 -42.219 1 27.12 100 MET A O 1
ATOM 755 N N . THR A 1 101 ? 34.969 14.141 -43.938 1 28.31 101 THR A N 1
ATOM 756 C CA . THR A 1 101 ? 34.156 13.047 -43.438 1 28.31 101 THR A CA 1
ATOM 757 C C . THR A 1 101 ? 35 11.82 -43.094 1 28.31 101 THR A C 1
ATOM 759 O O . THR A 1 101 ? 35.719 11.297 -43.969 1 28.31 101 THR A O 1
ATOM 762 N N . ALA A 1 102 ? 35.469 11.641 -41.875 1 32.81 102 ALA A N 1
ATOM 763 C CA . ALA A 1 102 ? 36.062 10.359 -41.5 1 32.81 102 ALA A CA 1
ATOM 764 C C . ALA A 1 102 ? 35.281 9.195 -42.125 1 32.81 102 ALA A C 1
ATOM 766 O O . ALA A 1 102 ? 34.094 9.031 -41.875 1 32.81 102 ALA A O 1
ATOM 767 N N . THR A 1 103 ? 35.406 8.867 -43.281 1 38.69 103 THR A N 1
ATOM 768 C CA . THR A 1 103 ? 34.844 7.699 -43.938 1 38.69 103 THR A CA 1
ATOM 769 C C . THR A 1 103 ? 34.875 6.48 -43.031 1 38.69 103 THR A C 1
ATOM 771 O O . THR A 1 103 ? 35.938 6.012 -42.625 1 38.69 103 THR A O 1
ATOM 774 N N . GLU A 1 104 ? 33.969 6.402 -42 1 49.12 104 GLU A N 1
ATOM 775 C CA . GLU A 1 104 ? 33.812 5.27 -41.094 1 49.12 104 GLU A CA 1
ATOM 776 C C . GLU A 1 104 ? 33.688 3.955 -41.875 1 49.12 104 GLU A C 1
ATOM 778 O O . GLU A 1 104 ? 32.781 3.773 -42.656 1 49.12 104 GLU A O 1
ATOM 783 N N . TYR A 1 105 ? 34.75 3.367 -42.156 1 60.41 105 TYR A N 1
ATOM 784 C CA . TYR A 1 105 ? 34.75 2.057 -42.812 1 60.41 105 TYR A CA 1
ATOM 785 C C . TYR A 1 105 ? 34.125 1.009 -41.906 1 60.41 105 TYR A C 1
ATOM 787 O O . TYR A 1 105 ? 34.219 1.084 -40.688 1 60.41 105 TYR A O 1
ATOM 795 N N . SER A 1 106 ? 33.062 0.308 -42.375 1 63.22 106 SER A N 1
ATOM 796 C CA . SER A 1 106 ? 32.375 -0.765 -41.688 1 63.22 106 SER A CA 1
ATOM 797 C C . SER A 1 106 ? 33.344 -1.786 -41.125 1 63.22 106 SER A C 1
ATOM 799 O O . SER A 1 106 ? 34.438 -2.01 -41.688 1 63.22 106 SER A O 1
ATOM 801 N N . SER A 1 107 ? 33.188 -2.244 -39.906 1 67.69 107 SER A N 1
ATOM 802 C CA . SER A 1 107 ? 34 -3.25 -39.219 1 67.69 107 SER A CA 1
ATOM 803 C C . SER A 1 107 ? 34.062 -4.543 -40.031 1 67.69 107 SER A C 1
ATOM 805 O O . SER A 1 107 ? 35 -5.332 -39.875 1 67.69 107 SER A O 1
ATOM 807 N N . SER A 1 108 ? 33.25 -4.73 -41.031 1 72.25 108 SER A N 1
ATOM 808 C CA . SER A 1 108 ? 33.219 -5.953 -41.812 1 72.25 108 SER A CA 1
ATOM 809 C C . SER A 1 108 ? 34.344 -5.988 -42.812 1 72.25 108 SER A C 1
ATOM 811 O O . SER A 1 108 ? 34.75 -7.062 -43.281 1 72.25 108 SER A O 1
ATOM 813 N N . ILE A 1 109 ? 34.906 -4.898 -43.062 1 77.62 109 ILE A N 1
ATOM 814 C CA . ILE A 1 109 ? 35.969 -4.82 -44.062 1 77.62 109 ILE A CA 1
ATOM 815 C C . ILE A 1 109 ? 37.312 -5.234 -43.438 1 77.62 109 ILE A C 1
ATOM 817 O O . ILE A 1 109 ? 38.219 -5.652 -44.156 1 77.62 109 ILE A O 1
ATOM 821 N N . LEU A 1 110 ? 37.312 -5.293 -42.188 1 82.06 110 LEU A N 1
ATOM 822 C CA . LEU A 1 110 ? 38.562 -5.523 -41.5 1 82.06 110 LEU A CA 1
ATOM 823 C C . LEU A 1 110 ? 39.031 -6.977 -41.656 1 82.06 110 LEU A C 1
ATOM 825 O O . LEU A 1 110 ? 40.219 -7.262 -41.719 1 82.06 110 LEU A O 1
ATOM 829 N N . ASP A 1 111 ? 38.062 -7.848 -41.75 1 83.81 111 ASP A N 1
ATOM 830 C CA . ASP A 1 111 ? 38.438 -9.258 -41.781 1 83.81 111 ASP A CA 1
ATOM 831 C C . ASP A 1 111 ? 38.344 -9.844 -43.188 1 83.81 111 ASP A C 1
ATOM 833 O O . ASP A 1 111 ? 38.562 -11.039 -43.375 1 83.81 111 ASP A O 1
ATOM 837 N N . ASP A 1 112 ? 38.062 -9.07 -44.281 1 87.25 112 ASP A N 1
ATOM 838 C CA . ASP A 1 112 ? 37.906 -9.594 -45.656 1 87.25 112 ASP A CA 1
ATOM 839 C C . ASP A 1 112 ? 38.625 -8.711 -46.656 1 87.25 112 ASP A C 1
ATOM 841 O O . ASP A 1 112 ? 38.031 -7.75 -47.188 1 87.25 112 ASP A O 1
ATOM 845 N N . PRO A 1 113 ? 39.719 -9.039 -47.031 1 90.75 113 PRO A N 1
ATOM 846 C CA . PRO A 1 113 ? 40.531 -8.242 -47.969 1 90.75 113 PRO A CA 1
ATOM 847 C C . PRO A 1 113 ? 39.938 -8.234 -49.375 1 90.75 113 PRO A C 1
ATOM 849 O O . PRO A 1 113 ? 40.281 -7.391 -50.188 1 90.75 113 PRO A O 1
ATOM 852 N N . GLY A 1 114 ? 39.031 -9.164 -49.688 1 88.56 114 GLY A N 1
ATOM 853 C CA . GLY A 1 114 ? 38.344 -9.188 -50.969 1 88.56 114 GLY A CA 1
ATOM 854 C C . GLY A 1 114 ? 37.469 -7.973 -51.188 1 88.56 114 GLY A C 1
ATOM 855 O O . GLY A 1 114 ? 37.094 -7.66 -52.312 1 88.56 114 GLY A O 1
ATOM 856 N N . LEU A 1 115 ? 37.156 -7.383 -50.156 1 86.62 115 LEU A N 1
ATOM 857 C CA . LEU A 1 115 ? 36.25 -6.25 -50.25 1 86.62 115 LEU A CA 1
ATOM 858 C C . LEU A 1 115 ? 37.031 -4.938 -50.375 1 86.62 115 LEU A C 1
ATOM 860 O O . LEU A 1 115 ? 36.406 -3.871 -50.5 1 86.62 115 LEU A O 1
ATOM 864 N N . TRP A 1 116 ? 38.312 -5.008 -50.344 1 87.38 116 TRP A N 1
ATOM 865 C CA . TRP A 1 116 ? 39.156 -3.809 -50.438 1 87.38 116 TRP A CA 1
ATOM 866 C C . TRP A 1 116 ? 39.281 -3.355 -51.875 1 87.38 116 TRP A C 1
ATOM 868 O O . TRP A 1 116 ? 40.25 -3.688 -52.562 1 87.38 116 TRP A O 1
ATOM 878 N N . VAL A 1 117 ? 38.156 -2.738 -52.375 1 78.69 117 VAL A N 1
ATOM 879 C CA . VAL A 1 117 ? 38.156 -2.238 -53.75 1 78.69 117 VAL A CA 1
ATOM 880 C C . VAL A 1 117 ? 38.594 -0.783 -53.75 1 78.69 117 VAL A C 1
ATOM 882 O O . VAL A 1 117 ? 38.156 0.034 -52.969 1 78.69 117 VAL A O 1
ATOM 885 N N . ASP A 1 118 ? 39.562 -0.329 -54.5 1 78.19 118 ASP A N 1
ATOM 886 C CA . ASP A 1 118 ? 40.094 1.025 -54.656 1 78.19 118 ASP A CA 1
ATOM 887 C C . ASP A 1 118 ? 40.5 1.625 -53.312 1 78.19 118 ASP A C 1
ATOM 889 O O . ASP A 1 118 ? 39.812 2.512 -52.781 1 78.19 118 ASP A O 1
ATOM 893 N N . VAL A 1 119 ? 41.594 1.07 -52.688 1 81.25 119 VAL A N 1
ATOM 894 C CA . VAL A 1 119 ? 42.062 1.466 -51.375 1 81.25 119 VAL A CA 1
ATOM 895 C C . VAL A 1 119 ? 42.656 2.871 -51.438 1 81.25 119 VAL A C 1
ATOM 897 O O . VAL A 1 119 ? 43.656 3.096 -52.094 1 81.25 119 VAL A O 1
ATOM 900 N N . ASN A 1 120 ? 41.938 3.883 -50.875 1 80.31 120 ASN A N 1
ATOM 901 C CA . ASN A 1 120 ? 42.438 5.242 -50.75 1 80.31 120 ASN A CA 1
ATOM 902 C C . ASN A 1 120 ? 43.281 5.402 -49.5 1 80.31 120 ASN A C 1
ATOM 904 O O . ASN A 1 120 ? 43.438 4.457 -48.719 1 80.31 120 ASN A O 1
ATOM 908 N N . SER A 1 121 ? 43.844 6.57 -49.25 1 82 121 SER A N 1
ATOM 909 C CA . SER A 1 121 ? 44.75 6.824 -48.125 1 82 121 SER A CA 1
ATOM 910 C C . SER A 1 121 ? 44.031 6.664 -46.781 1 82 121 SER A C 1
ATOM 912 O O . SER A 1 121 ? 44.594 6.121 -45.844 1 82 121 SER A O 1
ATOM 914 N N . ASP A 1 122 ? 42.844 7.031 -46.844 1 79.12 122 ASP A N 1
ATOM 915 C CA . ASP A 1 122 ? 42.094 6.965 -45.594 1 79.12 122 ASP A CA 1
ATOM 916 C C . ASP A 1 122 ? 41.75 5.52 -45.219 1 79.12 122 ASP A C 1
ATOM 918 O O . ASP A 1 122 ? 41.844 5.141 -44.062 1 79.12 122 ASP A O 1
ATOM 922 N N . MET A 1 123 ? 41.406 4.809 -46.188 1 82.38 123 MET A N 1
ATOM 923 C CA . MET A 1 123 ? 41.094 3.398 -45.938 1 82.38 123 MET A CA 1
ATOM 924 C C . MET A 1 123 ? 42.375 2.645 -45.531 1 82.38 123 MET A C 1
ATOM 926 O O . MET A 1 123 ? 42.312 1.799 -44.625 1 82.38 123 MET A O 1
ATOM 930 N N . ARG A 1 124 ? 43.438 3.033 -46.156 1 86.88 124 ARG A N 1
ATOM 931 C CA . ARG A 1 124 ? 44.719 2.422 -45.812 1 86.88 124 ARG A CA 1
ATOM 932 C C . ARG A 1 124 ? 45.062 2.691 -44.344 1 86.88 124 ARG A C 1
ATOM 934 O O . ARG A 1 124 ? 45.469 1.779 -43.625 1 86.88 124 ARG A O 1
ATOM 941 N N . ASP A 1 125 ? 44.875 3.926 -43.969 1 81.5 125 ASP A N 1
ATOM 942 C CA . ASP A 1 125 ? 45.188 4.285 -42.562 1 81.5 125 ASP A CA 1
ATOM 943 C C . ASP A 1 125 ? 44.281 3.52 -41.594 1 81.5 125 ASP A C 1
ATOM 945 O O . ASP A 1 125 ? 44.75 3.043 -40.562 1 81.5 125 ASP A O 1
ATOM 949 N N . PHE A 1 126 ? 43.062 3.385 -42 1 82.62 126 PHE A N 1
ATOM 950 C CA . PHE A 1 126 ? 42.094 2.664 -41.188 1 82.62 126 PHE A CA 1
ATOM 951 C C . PHE A 1 126 ? 42.469 1.195 -41.062 1 82.62 126 PHE A C 1
ATOM 953 O O . PHE A 1 126 ? 42.438 0.639 -39.938 1 82.62 126 PHE A O 1
ATOM 960 N N . LEU A 1 127 ? 42.844 0.565 -42.156 1 86.81 127 LEU A N 1
ATOM 961 C CA . LEU A 1 127 ? 43.188 -0.854 -42.156 1 86.81 127 LEU A CA 1
ATOM 962 C C . LEU A 1 127 ? 44.5 -1.108 -41.406 1 86.81 127 LEU A C 1
ATOM 964 O O . LEU A 1 127 ? 44.594 -2.086 -40.656 1 86.81 127 LEU A O 1
ATOM 968 N N . VAL A 1 128 ? 45.406 -0.194 -41.5 1 86.5 128 VAL A N 1
ATOM 969 C CA . VAL A 1 128 ? 46.688 -0.336 -40.844 1 86.5 128 VAL A CA 1
ATOM 970 C C . VAL A 1 128 ? 46.5 -0.136 -39.344 1 86.5 128 VAL A C 1
ATOM 972 O O . VAL A 1 128 ? 47.094 -0.863 -38.531 1 86.5 128 VAL A O 1
ATOM 975 N N . LEU A 1 129 ? 45.656 0.803 -39 1 79.94 129 LEU A N 1
ATOM 976 C CA . LEU A 1 129 ? 45.438 1.094 -37.594 1 79.94 129 LEU A CA 1
ATOM 977 C C . LEU A 1 129 ? 44.781 -0.092 -36.906 1 79.94 129 LEU A C 1
ATOM 979 O O . LEU A 1 129 ? 45.062 -0.375 -35.719 1 79.94 129 LEU A O 1
ATOM 983 N N . ASN A 1 130 ? 43.938 -0.844 -37.594 1 81.12 130 ASN A N 1
ATOM 984 C CA . ASN A 1 130 ? 43.219 -1.975 -37.031 1 81.12 130 ASN A CA 1
ATOM 985 C C . ASN A 1 130 ? 44 -3.283 -37.219 1 81.12 130 ASN A C 1
ATOM 987 O O . ASN A 1 130 ? 43.719 -4.273 -36.531 1 81.12 130 ASN A O 1
ATOM 991 N N . GLY A 1 131 ? 44.906 -3.26 -38.031 1 82.56 131 GLY A N 1
ATOM 992 C CA . GLY A 1 131 ? 45.719 -4.434 -38.312 1 82.56 131 GLY A CA 1
ATOM 993 C C . GLY A 1 131 ? 44.969 -5.52 -39.062 1 82.56 131 GLY A C 1
ATOM 994 O O . GLY A 1 131 ? 43.75 -5.477 -39.156 1 82.56 131 GLY A O 1
ATOM 995 N N . PRO A 1 132 ? 45.688 -6.492 -39.625 1 85.94 132 PRO A N 1
ATOM 996 C CA . PRO A 1 132 ? 45.031 -7.617 -40.312 1 85.94 132 PRO A CA 1
ATOM 997 C C . PRO A 1 132 ? 44.281 -8.539 -39.344 1 85.94 132 PRO A C 1
ATOM 999 O O . PRO A 1 132 ? 44.812 -8.859 -38.281 1 85.94 132 PRO A O 1
ATOM 1002 N N . GLN A 1 133 ? 43.062 -8.898 -39.656 1 85.06 133 GLN A N 1
ATOM 1003 C CA . GLN A 1 133 ? 42.25 -9.828 -38.875 1 85.06 133 GLN A CA 1
ATOM 1004 C C . GLN A 1 133 ? 42.125 -11.18 -39.562 1 85.06 133 GLN A C 1
ATOM 1006 O O . GLN A 1 133 ? 41.469 -11.297 -40.594 1 85.06 133 GLN A O 1
ATOM 1011 N N . GLN A 1 134 ? 42.75 -12.141 -39.031 1 86.5 134 GLN A N 1
ATOM 1012 C CA . GLN A 1 134 ? 42.812 -13.477 -39.625 1 86.5 134 GLN A CA 1
ATOM 1013 C C . GLN A 1 134 ? 41.562 -14.289 -39.25 1 86.5 134 GLN A C 1
ATOM 1015 O O . GLN A 1 134 ? 41.125 -14.273 -38.094 1 86.5 134 GLN A O 1
ATOM 1020 N N . VAL A 1 135 ? 41.031 -14.945 -40.188 1 84.62 135 VAL A N 1
ATOM 1021 C CA . VAL A 1 135 ? 39.875 -15.828 -40 1 84.62 135 VAL A CA 1
ATOM 1022 C C . VAL A 1 135 ? 40.344 -17.188 -39.469 1 84.62 135 VAL A C 1
ATOM 1024 O O . VAL A 1 135 ? 40.969 -17.953 -40.219 1 84.62 135 VAL A O 1
ATOM 1027 N N . LYS A 1 136 ? 40.125 -17.422 -38.156 1 79.94 136 LYS A N 1
ATOM 1028 C CA . LYS A 1 136 ? 40.656 -18.641 -37.531 1 79.94 136 LYS A CA 1
ATOM 1029 C C . LYS A 1 136 ? 39.562 -19.688 -37.406 1 79.94 136 LYS A C 1
ATOM 1031 O O . LYS A 1 136 ? 39.812 -20.891 -37.5 1 79.94 136 LYS A O 1
ATOM 1036 N N . ILE A 1 137 ? 38.344 -19.281 -37.094 1 77.25 137 ILE A N 1
ATOM 1037 C CA . ILE A 1 137 ? 37.219 -20.203 -36.969 1 77.25 137 ILE A CA 1
ATOM 1038 C C . ILE A 1 137 ? 36.25 -20.016 -38.125 1 77.25 137 ILE A C 1
ATOM 1040 O O . ILE A 1 137 ? 35.438 -19.078 -38.125 1 77.25 137 ILE A O 1
ATOM 1044 N N . PHE A 1 138 ? 36.375 -20.734 -39.156 1 78.94 138 PHE A N 1
ATOM 1045 C CA . PHE A 1 138 ? 35.594 -20.672 -40.375 1 78.94 138 PHE A CA 1
ATOM 1046 C C . PHE A 1 138 ? 35.656 -21.984 -41.156 1 78.94 138 PHE A C 1
ATOM 1048 O O . PHE A 1 138 ? 36.688 -22.656 -41.125 1 78.94 138 PHE A O 1
ATOM 1055 N N . SER A 1 139 ? 34.562 -22.438 -41.719 1 81.31 139 SER A N 1
ATOM 1056 C CA . SER A 1 139 ? 34.562 -23.578 -42.594 1 81.31 139 SER A CA 1
ATOM 1057 C C . SER A 1 139 ? 34.969 -23.172 -44.031 1 81.31 139 SER A C 1
ATOM 1059 O O . SER A 1 139 ? 34.156 -22.609 -44.75 1 81.31 139 SER A O 1
ATOM 1061 N N . PHE A 1 140 ? 36.156 -23.375 -44.406 1 87.56 140 PHE A N 1
ATOM 1062 C CA . PHE A 1 140 ? 36.719 -22.938 -45.688 1 87.56 140 PHE A CA 1
ATOM 1063 C C . PHE A 1 140 ? 36.188 -23.781 -46.812 1 87.56 140 PHE A C 1
ATOM 1065 O O . PHE A 1 140 ? 36.281 -25.016 -46.781 1 87.56 140 PHE A O 1
ATOM 1072 N N . PRO A 1 141 ? 35.656 -23.219 -47.812 1 88.69 141 PRO A N 1
ATOM 1073 C CA . PRO A 1 141 ? 35.062 -23.969 -48.938 1 88.69 141 PRO A CA 1
ATOM 1074 C C . PRO A 1 141 ? 36.125 -24.75 -49.719 1 88.69 141 PRO A C 1
ATOM 1076 O O . PRO A 1 141 ? 37.25 -24.25 -49.938 1 88.69 141 PRO A O 1
ATOM 1079 N N . LYS A 1 142 ? 35.844 -25.906 -50.188 1 84.62 142 LYS A N 1
ATOM 1080 C CA . LYS A 1 142 ? 36.75 -26.781 -50.969 1 84.62 142 LYS A CA 1
ATOM 1081 C C . LYS A 1 142 ? 36.625 -26.5 -52.469 1 84.62 142 LYS A C 1
ATOM 1083 O O . LYS A 1 142 ? 35.531 -26.172 -52.969 1 84.62 142 LYS A O 1
ATOM 1088 N N . ASP A 1 143 ? 37.688 -26.531 -53.031 1 82.38 143 ASP A N 1
ATOM 1089 C CA . ASP A 1 143 ? 37.656 -26.344 -54.469 1 82.38 143 ASP A CA 1
ATOM 1090 C C . ASP A 1 143 ? 37.312 -27.641 -55.188 1 82.38 143 ASP A C 1
ATOM 1092 O O . ASP A 1 143 ? 36.906 -28.625 -54.531 1 82.38 143 ASP A O 1
ATOM 1096 N N . SER A 1 144 ? 37.469 -27.656 -56.594 1 80.38 144 SER A N 1
ATOM 1097 C CA . SER A 1 144 ? 37.062 -28.797 -57.438 1 80.38 144 SER A CA 1
ATOM 1098 C C . SER A 1 144 ? 37.938 -30.016 -57.125 1 80.38 144 SER A C 1
ATOM 1100 O O . SER A 1 144 ? 37.469 -31.156 -57.281 1 80.38 144 SER A O 1
ATOM 1102 N N . VAL A 1 145 ? 39.156 -29.859 -56.562 1 82.94 145 VAL A N 1
ATOM 1103 C CA . VAL A 1 145 ? 40.031 -30.969 -56.219 1 82.94 145 VAL A CA 1
ATOM 1104 C C . VAL A 1 145 ? 40 -31.219 -54.719 1 82.94 145 VAL A C 1
ATOM 1106 O O . VAL A 1 145 ? 40.906 -31.859 -54.156 1 82.94 145 VAL A O 1
ATOM 1109 N N . LYS A 1 146 ? 38.969 -30.656 -54.031 1 83.38 146 LYS A N 1
ATOM 1110 C CA . LYS A 1 146 ? 38.625 -30.891 -52.656 1 83.38 146 LYS A CA 1
ATOM 1111 C C . LYS A 1 146 ? 39.719 -30.312 -51.719 1 83.38 146 LYS A C 1
ATOM 1113 O O . LYS A 1 146 ? 40.031 -30.906 -50.688 1 83.38 146 LYS A O 1
ATOM 1118 N N . ARG A 1 147 ? 40.312 -29.344 -52.156 1 88.06 147 ARG A N 1
ATOM 1119 C CA . ARG A 1 147 ? 41.281 -28.656 -51.312 1 88.06 147 ARG A CA 1
ATOM 1120 C C . ARG A 1 147 ? 40.75 -27.297 -50.875 1 88.06 147 ARG A C 1
ATOM 1122 O O . ARG A 1 147 ? 39.938 -26.688 -51.594 1 88.06 147 ARG A O 1
ATOM 1129 N N . SER A 1 148 ? 41.156 -26.906 -49.688 1 90.06 148 SER A N 1
ATOM 1130 C CA . SER A 1 148 ? 40.688 -25.641 -49.156 1 90.06 148 SER A CA 1
ATOM 1131 C C . SER A 1 148 ? 41.812 -24.922 -48.375 1 90.06 148 SER A C 1
ATOM 1133 O O . SER A 1 148 ? 42.844 -25.516 -48.094 1 90.06 148 SER A O 1
ATOM 1135 N N . PHE A 1 149 ? 41.594 -23.719 -48.062 1 89 149 PHE A N 1
ATOM 1136 C CA . PHE A 1 149 ? 42.438 -23 -47.125 1 89 149 PHE A CA 1
ATOM 1137 C C . PHE A 1 149 ? 42.406 -23.641 -45.75 1 89 149 PHE A C 1
ATOM 1139 O O . PHE A 1 149 ? 41.406 -24.281 -45.375 1 89 149 PHE A O 1
ATOM 1146 N N . HIS A 1 150 ? 43.5 -23.578 -45.094 1 88.56 150 HIS A N 1
ATOM 1147 C CA . HIS A 1 150 ? 43.594 -24.094 -43.719 1 88.56 150 HIS A CA 1
ATOM 1148 C C . HIS A 1 150 ? 44.375 -23.141 -42.812 1 88.56 150 HIS A C 1
ATOM 1150 O O . HIS A 1 150 ? 45.312 -22.484 -43.25 1 88.56 150 HIS A O 1
ATOM 1156 N N . ARG A 1 151 ? 44.031 -23.062 -41.625 1 85.62 151 ARG A N 1
ATOM 1157 C CA . ARG A 1 151 ? 44.594 -22.125 -40.656 1 85.62 151 ARG A CA 1
ATOM 1158 C C . ARG A 1 151 ? 46.094 -22.375 -40.438 1 85.62 151 ARG A C 1
ATOM 1160 O O . ARG A 1 151 ? 46.812 -21.484 -40 1 85.62 151 ARG A O 1
ATOM 1167 N N . MET A 1 152 ? 46.5 -23.5 -40.719 1 85.5 152 MET A N 1
ATOM 1168 C CA . MET A 1 152 ? 47.906 -23.844 -40.531 1 85.5 152 MET A CA 1
ATOM 1169 C C . MET A 1 152 ? 48.812 -22.953 -41.375 1 85.5 152 MET A C 1
ATOM 1171 O O . MET A 1 152 ? 50 -22.781 -41.062 1 85.5 152 MET A O 1
ATOM 1175 N N . TYR A 1 153 ? 48.219 -22.328 -42.406 1 90.75 153 TYR A N 1
ATOM 1176 C CA . TYR A 1 153 ? 49.031 -21.516 -43.344 1 90.75 153 TYR A CA 1
ATOM 1177 C C . TYR A 1 153 ? 49.438 -20.203 -42.688 1 90.75 153 TYR A C 1
ATOM 1179 O O . TYR A 1 153 ? 50.312 -19.516 -43.188 1 90.75 153 TYR A O 1
ATOM 1187 N N . TYR A 1 154 ? 48.781 -19.906 -41.625 1 89.12 154 TYR A N 1
ATOM 1188 C CA . TYR A 1 154 ? 49.094 -18.688 -40.906 1 89.12 154 TYR A CA 1
ATOM 1189 C C . TYR A 1 154 ? 50.438 -18.828 -40.188 1 89.12 154 TYR A C 1
ATOM 1191 O O . TYR A 1 154 ? 50.969 -17.859 -39.656 1 89.12 154 TYR A O 1
ATOM 1199 N N . TRP A 1 155 ? 50.938 -19.969 -40.281 1 83.88 155 TRP A N 1
ATOM 1200 C CA . TRP A 1 155 ? 52.188 -20.234 -39.625 1 83.88 155 TRP A CA 1
ATOM 1201 C C . TRP A 1 155 ? 53.25 -20.781 -40.594 1 83.88 155 TRP A C 1
ATOM 1203 O O . TRP A 1 155 ? 52.906 -21.547 -41.5 1 83.88 155 TRP A O 1
ATOM 1213 N N . ARG A 1 156 ? 54.406 -20.344 -40.406 1 80.62 156 ARG A N 1
ATOM 1214 C CA . ARG A 1 156 ? 55.531 -20.875 -41.156 1 80.62 156 ARG A CA 1
ATOM 1215 C C . ARG A 1 156 ? 56.406 -21.766 -40.281 1 80.62 156 ARG A C 1
ATOM 1217 O O . ARG A 1 156 ? 56.781 -21.375 -39.156 1 80.62 156 ARG A O 1
ATOM 1224 N N . GLU A 1 157 ? 56.625 -22.953 -40.719 1 75.69 157 GLU A N 1
ATOM 1225 C CA . GLU A 1 157 ? 57.5 -23.859 -39.969 1 75.69 157 GLU A CA 1
ATOM 1226 C C . GLU A 1 157 ? 58.969 -23.656 -40.406 1 75.69 157 GLU A C 1
ATOM 1228 O O . GLU A 1 157 ? 59.281 -23.703 -41.594 1 75.69 157 GLU A O 1
ATOM 1233 N N . LEU A 1 158 ? 59.812 -23.297 -39.438 1 68.44 158 LEU A N 1
ATOM 1234 C CA . LEU A 1 158 ? 61.25 -23.156 -39.688 1 68.44 158 LEU A CA 1
ATOM 1235 C C . LEU A 1 158 ? 61.938 -24.516 -39.656 1 68.44 158 LEU A C 1
ATOM 1237 O O . LEU A 1 158 ? 61.406 -25.469 -39.094 1 68.44 158 LEU A O 1
ATOM 1241 N N . PRO A 1 159 ? 63.125 -24.578 -40.375 1 67.31 159 PRO A N 1
ATOM 1242 C CA . PRO A 1 159 ? 63.844 -25.859 -40.375 1 67.31 159 PRO A CA 1
ATOM 1243 C C . PRO A 1 159 ? 64.125 -26.391 -39 1 67.31 159 PRO A C 1
ATOM 1245 O O . PRO A 1 159 ? 64.188 -27.609 -38.781 1 67.31 159 PRO A O 1
ATOM 1248 N N . ASN A 1 160 ? 64.188 -25.516 -38 1 65.5 160 ASN A N 1
ATOM 1249 C CA . ASN A 1 160 ? 64.5 -25.922 -36.656 1 65.5 160 ASN A CA 1
ATOM 1250 C C . ASN A 1 160 ? 63.25 -26.344 -35.906 1 65.5 160 ASN A C 1
ATOM 1252 O O . ASN A 1 160 ? 63.344 -26.688 -34.719 1 65.5 160 ASN A O 1
ATOM 1256 N N . GLY A 1 161 ? 62.125 -26.312 -36.438 1 67.69 161 GLY A N 1
ATOM 1257 C CA . GLY A 1 161 ? 60.906 -26.766 -35.812 1 67.69 161 GLY A CA 1
ATOM 1258 C C . GLY A 1 161 ? 60.094 -25.625 -35.219 1 67.69 161 GLY A C 1
ATOM 1259 O O . GLY A 1 161 ? 58.969 -25.828 -34.781 1 67.69 161 GLY A O 1
ATOM 1260 N N . ASP A 1 162 ? 60.625 -24.5 -35.156 1 68.38 162 ASP A N 1
ATOM 1261 C CA . ASP A 1 162 ? 59.906 -23.344 -34.594 1 68.38 162 ASP A CA 1
ATOM 1262 C C . ASP A 1 162 ? 58.875 -22.828 -35.594 1 68.38 162 ASP A C 1
ATOM 1264 O O . ASP A 1 162 ? 59.062 -22.906 -36.812 1 68.38 162 ASP A O 1
ATOM 1268 N N . LYS A 1 163 ? 57.688 -22.422 -35.031 1 73.75 163 LYS A N 1
ATOM 1269 C CA . LYS A 1 163 ? 56.594 -21.859 -35.875 1 73.75 163 LYS A CA 1
ATOM 1270 C C . LYS A 1 163 ? 56.562 -20.344 -35.75 1 73.75 163 LYS A C 1
ATOM 1272 O O . LYS A 1 163 ? 56.656 -19.781 -34.656 1 73.75 163 LYS A O 1
ATOM 1277 N N . LEU A 1 164 ? 56.688 -19.688 -36.906 1 75.56 164 LEU A N 1
ATOM 1278 C CA . LEU A 1 164 ? 56.594 -18.234 -36.969 1 75.56 164 LEU A CA 1
ATOM 1279 C C . LEU A 1 164 ? 55.25 -17.812 -37.594 1 75.56 164 LEU A C 1
ATOM 1281 O O . LEU A 1 164 ? 54.875 -18.312 -38.656 1 75.56 164 LEU A O 1
ATOM 1285 N N . GLU A 1 165 ? 54.625 -16.938 -36.938 1 80.88 165 GLU A N 1
ATOM 1286 C CA . GLU A 1 165 ? 53.344 -16.484 -37.406 1 80.88 165 GLU A CA 1
ATOM 1287 C C . GLU A 1 165 ? 53.5 -15.586 -38.656 1 80.88 165 GLU A C 1
ATOM 1289 O O . GLU A 1 165 ? 54.438 -14.789 -38.719 1 80.88 165 GLU A O 1
ATOM 1294 N N . ARG A 1 166 ? 52.625 -15.766 -39.625 1 86.81 166 ARG A N 1
ATOM 1295 C CA . ARG A 1 166 ? 52.5 -14.867 -40.781 1 86.81 166 ARG A CA 1
ATOM 1296 C C . ARG A 1 166 ? 51.406 -13.828 -40.531 1 86.81 166 ARG A C 1
ATOM 1298 O O . ARG A 1 166 ? 50.25 -14.008 -40.938 1 86.81 166 ARG A O 1
ATOM 1305 N N . PRO A 1 167 ? 51.75 -12.742 -39.906 1 86.06 167 PRO A N 1
ATOM 1306 C CA . PRO A 1 167 ? 50.719 -11.773 -39.531 1 86.06 167 PRO A CA 1
ATOM 1307 C C . PRO A 1 167 ? 50.094 -11.102 -40.75 1 86.06 167 PRO A C 1
ATOM 1309 O O . PRO A 1 167 ? 48.969 -10.555 -40.656 1 86.06 167 PRO A O 1
ATOM 1312 N N . TRP A 1 168 ? 50.688 -11.234 -41.875 1 90.62 168 TRP A N 1
ATOM 1313 C CA . TRP A 1 168 ? 50.281 -10.508 -43.062 1 90.62 168 TRP A CA 1
ATOM 1314 C C . TRP A 1 168 ? 49.344 -11.352 -43.938 1 90.62 168 TRP A C 1
ATOM 1316 O O . TRP A 1 168 ? 48.719 -10.852 -44.875 1 90.62 168 TRP A O 1
ATOM 1326 N N . LEU A 1 169 ? 49.25 -12.641 -43.688 1 92.75 169 LEU A N 1
ATOM 1327 C CA . LEU A 1 169 ? 48.406 -13.508 -44.5 1 92.75 169 LEU A CA 1
ATOM 1328 C C . LEU A 1 169 ? 46.938 -13.367 -44.094 1 92.75 169 LEU A C 1
ATOM 1330 O O . LEU A 1 169 ? 46.625 -13.484 -42.906 1 92.75 169 LEU A O 1
ATOM 1334 N N . MET A 1 170 ? 46.062 -13.062 -45.031 1 92.56 170 MET A N 1
ATOM 1335 C CA . MET A 1 170 ? 44.656 -12.922 -44.781 1 92.56 170 MET A CA 1
ATOM 1336 C C . MET A 1 170 ? 43.844 -13.797 -45.75 1 92.56 170 MET A C 1
ATOM 1338 O O . MET A 1 170 ? 44.281 -14.102 -46.844 1 92.56 170 MET A O 1
ATOM 1342 N N . TYR A 1 171 ? 42.719 -14.297 -45.281 1 92.44 171 TYR A N 1
ATOM 1343 C CA . TYR A 1 171 ? 41.75 -15.047 -46.094 1 92.44 171 TYR A CA 1
ATOM 1344 C C . TYR A 1 171 ? 40.469 -14.219 -46.344 1 92.44 171 TYR A C 1
ATOM 1346 O O . TYR A 1 171 ? 39.938 -13.594 -45.406 1 92.44 171 TYR A O 1
ATOM 1354 N N . SER A 1 172 ? 40 -14.164 -47.562 1 91.44 172 SER A N 1
ATOM 1355 C CA . SER A 1 172 ? 38.781 -13.484 -47.938 1 91.44 172 SER A CA 1
ATOM 1356 C C . SER A 1 172 ? 37.594 -14.469 -48 1 91.44 172 SER A C 1
ATOM 1358 O O . SER A 1 172 ? 37.594 -15.367 -48.844 1 91.44 172 SER A O 1
ATOM 1360 N N . LYS A 1 173 ? 36.625 -14.289 -47.156 1 88 173 LYS A N 1
ATOM 1361 C CA . LYS A 1 173 ? 35.438 -15.109 -47.156 1 88 173 LYS A CA 1
ATOM 1362 C C . LYS A 1 173 ? 34.594 -14.875 -48.438 1 88 173 LYS A C 1
ATOM 1364 O O . LYS A 1 173 ? 34.031 -15.812 -49 1 88 173 LYS A O 1
ATOM 1369 N N . THR A 1 174 ? 34.625 -13.719 -48.938 1 87.69 174 THR A N 1
ATOM 1370 C CA . THR A 1 174 ? 33.781 -13.344 -50.094 1 87.69 174 THR A CA 1
ATOM 1371 C C . THR A 1 174 ? 34.406 -13.867 -51.406 1 87.69 174 THR A C 1
ATOM 1373 O O . THR A 1 174 ? 33.656 -14.32 -52.281 1 87.69 174 THR A O 1
ATOM 1376 N N . GLN A 1 175 ? 35.688 -13.977 -51.469 1 89.19 175 GLN A N 1
ATOM 1377 C CA . GLN A 1 175 ? 36.344 -14.367 -52.719 1 89.19 175 GLN A CA 1
ATOM 1378 C C . GLN A 1 175 ? 36.938 -15.766 -52.625 1 89.19 175 GLN A C 1
ATOM 1380 O O . GLN A 1 175 ? 37.375 -16.328 -53.625 1 89.19 175 GLN A O 1
ATOM 1385 N N . ASN A 1 176 ? 36.844 -16.359 -51.531 1 91.62 176 ASN A N 1
ATOM 1386 C CA . ASN A 1 176 ? 37.5 -17.641 -51.281 1 91.62 176 ASN A CA 1
ATOM 1387 C C . ASN A 1 176 ? 38.906 -17.672 -51.812 1 91.62 176 ASN A C 1
ATOM 1389 O O . ASN A 1 176 ? 39.25 -18.5 -52.656 1 91.62 176 ASN A O 1
ATOM 1393 N N . ALA A 1 177 ? 39.719 -16.703 -51.344 1 93.62 177 ALA A N 1
ATOM 1394 C CA . ALA A 1 177 ? 41.094 -16.531 -51.781 1 93.62 177 ALA A CA 1
ATOM 1395 C C . ALA A 1 177 ? 42 -16.031 -50.688 1 93.62 177 ALA A C 1
ATOM 1397 O O . ALA A 1 177 ? 41.531 -15.391 -49.719 1 93.62 177 ALA A O 1
ATOM 1398 N N . ALA A 1 178 ? 43.281 -16.297 -50.781 1 93.62 178 ALA A N 1
ATOM 1399 C CA . ALA A 1 178 ? 44.25 -15.812 -49.812 1 93.62 178 ALA A CA 1
ATOM 1400 C C . ALA A 1 178 ? 44.938 -14.555 -50.312 1 93.62 178 ALA A C 1
ATOM 1402 O O . ALA A 1 178 ? 45.281 -14.445 -51.469 1 93.62 178 ALA A O 1
ATOM 1403 N N . PHE A 1 179 ? 45.125 -13.578 -49.406 1 94 179 PHE A N 1
ATOM 1404 C CA . PHE A 1 179 ? 45.75 -12.297 -49.75 1 94 179 PHE A CA 1
ATOM 1405 C C . PHE A 1 179 ? 46.906 -11.992 -48.781 1 94 179 PHE A C 1
ATOM 1407 O O . PHE A 1 179 ? 46.906 -12.484 -47.656 1 94 179 PHE A O 1
ATOM 1414 N N . CYS A 1 180 ? 47.844 -11.188 -49.219 1 92.75 180 CYS A N 1
ATOM 1415 C CA . CYS A 1 180 ? 48.844 -10.562 -48.344 1 92.75 180 CYS A CA 1
ATOM 1416 C C . CYS A 1 180 ? 48.438 -9.141 -47.969 1 92.75 180 CYS A C 1
ATOM 1418 O O . CYS A 1 180 ? 48.25 -8.297 -48.844 1 92.75 180 CYS A O 1
ATOM 1420 N N . PHE A 1 181 ? 48.312 -8.852 -46.75 1 92.75 181 PHE A N 1
ATOM 1421 C CA . PHE A 1 181 ? 47.844 -7.59 -46.188 1 92.75 181 PHE A CA 1
ATOM 1422 C C . PHE A 1 181 ? 48.688 -6.422 -46.688 1 92.75 181 PHE A C 1
ATOM 1424 O O . PHE A 1 181 ? 48.188 -5.461 -47.25 1 92.75 181 PHE A O 1
ATOM 1431 N N . CYS A 1 182 ? 49.938 -6.508 -46.406 1 89.75 182 CYS A N 1
ATOM 1432 C CA . CYS A 1 182 ? 50.844 -5.379 -46.656 1 89.75 182 CYS A CA 1
ATOM 1433 C C . CYS A 1 182 ? 51.062 -5.203 -48.156 1 89.75 182 CYS A C 1
ATOM 1435 O O . CYS A 1 182 ? 51.094 -4.078 -48.656 1 89.75 182 CYS A O 1
ATOM 1437 N N . CYS A 1 183 ? 51.094 -6.305 -48.938 1 91.81 183 CYS A N 1
ATOM 1438 C CA . CYS A 1 183 ? 51.344 -6.164 -50.375 1 91.81 183 CYS A CA 1
ATOM 1439 C C . CYS A 1 183 ? 50.094 -5.66 -51.094 1 91.81 183 CYS A C 1
ATOM 1441 O O . CYS A 1 183 ? 50.219 -4.895 -52.062 1 91.81 183 CYS A O 1
ATOM 1443 N N . LYS A 1 184 ? 48.906 -6.035 -50.625 1 91.75 184 LYS A N 1
ATOM 1444 C CA . LYS A 1 184 ? 47.656 -5.531 -51.219 1 91.75 184 LYS A CA 1
ATOM 1445 C C . LYS A 1 184 ? 47.5 -4.031 -50.969 1 91.75 184 LYS A C 1
ATOM 1447 O O . LYS A 1 184 ? 47 -3.309 -51.812 1 91.75 184 LYS A O 1
ATOM 1452 N N . LEU A 1 185 ? 48.031 -3.551 -49.906 1 90.31 185 LEU A N 1
ATOM 1453 C CA . LEU A 1 185 ? 47.844 -2.162 -49.5 1 90.31 185 LEU A CA 1
ATOM 1454 C C . LEU A 1 185 ? 48.938 -1.269 -50.094 1 90.31 185 LEU A C 1
ATOM 1456 O O . LEU A 1 185 ? 48.656 -0.118 -50.469 1 90.31 185 LEU A O 1
ATOM 1460 N N . PHE A 1 186 ? 50.156 -1.73 -50.156 1 89.38 186 PHE A N 1
ATOM 1461 C CA . PHE A 1 186 ? 51.281 -0.839 -50.438 1 89.38 186 PHE A CA 1
ATOM 1462 C C . PHE A 1 186 ? 51.875 -1.154 -51.812 1 89.38 186 PHE A C 1
ATOM 1464 O O . PHE A 1 186 ? 52.656 -0.361 -52.344 1 89.38 186 PHE A O 1
ATOM 1471 N N . GLN A 1 187 ? 51.625 -2.385 -52.344 1 85.31 187 GLN A N 1
ATOM 1472 C CA . GLN A 1 187 ? 52.125 -2.77 -53.656 1 85.31 187 GLN A CA 1
ATOM 1473 C C . GLN A 1 187 ? 51.031 -3.416 -54.5 1 85.31 187 GLN A C 1
ATOM 1475 O O . GLN A 1 187 ? 51.156 -4.559 -54.938 1 85.31 187 GLN A O 1
ATOM 1480 N N . PRO A 1 188 ? 49.875 -2.752 -54.75 1 79.44 188 PRO A N 1
ATOM 1481 C CA . PRO A 1 188 ? 48.719 -3.357 -55.406 1 79.44 188 PRO A CA 1
ATOM 1482 C C . PRO A 1 188 ? 48.969 -3.643 -56.906 1 79.44 188 PRO A C 1
ATOM 1484 O O . PRO A 1 188 ? 48.281 -4.477 -57.5 1 79.44 188 PRO A O 1
ATOM 1487 N N . ASN A 1 189 ? 49.875 -3.09 -57.5 1 77.19 189 ASN A N 1
ATOM 1488 C CA . ASN A 1 189 ? 50.094 -3.189 -58.938 1 77.19 189 ASN A CA 1
ATOM 1489 C C . ASN A 1 189 ? 51.031 -4.34 -59.281 1 77.19 189 ASN A C 1
ATOM 1491 O O . ASN A 1 189 ? 51.375 -4.555 -60.469 1 77.19 189 ASN A O 1
ATOM 1495 N N . THR A 1 190 ? 51.531 -5.137 -58.312 1 74.94 190 THR A N 1
ATOM 1496 C CA . THR A 1 190 ? 52.375 -6.281 -58.562 1 74.94 190 THR A CA 1
ATOM 1497 C C . THR A 1 190 ? 51.562 -7.449 -59.125 1 74.94 190 THR A C 1
ATOM 1499 O O . THR A 1 190 ? 50.438 -7.66 -58.75 1 74.94 190 THR A O 1
ATOM 1502 N N . LEU A 1 191 ? 51.938 -8.156 -60.219 1 73.81 191 LEU A N 1
ATOM 1503 C CA . LEU A 1 191 ? 51.25 -9.172 -61.031 1 73.81 191 LEU A CA 1
ATOM 1504 C C . LEU A 1 191 ? 51.094 -10.461 -60.219 1 73.81 191 LEU A C 1
ATOM 1506 O O . LEU A 1 191 ? 50.406 -11.391 -60.688 1 73.81 191 LEU A O 1
ATOM 1510 N N . PHE A 1 192 ? 51.438 -10.508 -58.938 1 79.25 192 PHE A N 1
ATOM 1511 C CA . PHE A 1 192 ? 51.312 -11.734 -58.156 1 79.25 192 PHE A CA 1
ATOM 1512 C C . PHE A 1 192 ? 49.938 -11.805 -57.5 1 79.25 192 PHE A C 1
ATOM 1514 O O . PHE A 1 192 ? 49.438 -10.789 -57 1 79.25 192 PHE A O 1
ATOM 1521 N N . ALA A 1 193 ? 49.375 -12.969 -57.469 1 85.5 193 ALA A N 1
ATOM 1522 C CA . ALA A 1 193 ? 47.969 -13.203 -57.062 1 85.5 193 ALA A CA 1
ATOM 1523 C C . ALA A 1 193 ? 47.75 -12.758 -55.625 1 85.5 193 ALA A C 1
ATOM 1525 O O . ALA A 1 193 ? 46.75 -12.133 -55.312 1 85.5 193 ALA A O 1
ATOM 1526 N N . LEU A 1 194 ? 48.719 -12.852 -54.781 1 89.81 194 LEU A N 1
ATOM 1527 C CA . LEU A 1 194 ? 48.562 -12.547 -53.375 1 89.81 194 LEU A CA 1
ATOM 1528 C C . LEU A 1 194 ? 48.469 -11.039 -53.156 1 89.81 194 LEU A C 1
ATOM 1530 O O . LEU A 1 194 ? 47.906 -10.594 -52.125 1 89.81 194 LEU A O 1
ATOM 1534 N N . CYS A 1 195 ? 48.875 -10.242 -54.094 1 86.88 195 CYS A N 1
ATOM 1535 C CA . CYS A 1 195 ? 48.969 -8.789 -53.938 1 86.88 195 CYS A CA 1
ATOM 1536 C C . CYS A 1 195 ? 47.75 -8.109 -54.562 1 86.88 195 CYS A C 1
ATOM 1538 O O . CYS A 1 195 ? 47.438 -6.965 -54.219 1 86.88 195 CYS A O 1
ATOM 1540 N N . SER A 1 196 ? 47.125 -8.797 -55.469 1 86.12 196 SER A N 1
ATOM 1541 C CA . SER A 1 196 ? 46.062 -8.133 -56.25 1 86.12 196 SER A CA 1
ATOM 1542 C C . SER A 1 196 ? 44.719 -8.844 -56.094 1 86.12 196 SER A C 1
ATOM 1544 O O . SER A 1 196 ? 43.906 -8.453 -55.25 1 86.12 196 SER A O 1
ATOM 1546 N N . ASN A 1 197 ? 44.531 -10.07 -56.875 1 85 197 ASN A N 1
ATOM 1547 C CA . ASN A 1 197 ? 43.219 -10.711 -56.938 1 85 197 ASN A CA 1
ATOM 1548 C C . ASN A 1 197 ? 43.125 -11.922 -56.031 1 85 197 ASN A C 1
ATOM 1550 O O . ASN A 1 197 ? 42.125 -12.602 -55.969 1 85 197 ASN A O 1
ATOM 1554 N N . GLY A 1 198 ? 44.125 -12.18 -55.219 1 89.94 198 GLY A N 1
ATOM 1555 C CA . GLY A 1 198 ? 44.156 -13.32 -54.312 1 89.94 198 GLY A CA 1
ATOM 1556 C C . GLY A 1 198 ? 44.531 -14.617 -55 1 89.94 198 GLY A C 1
ATOM 1557 O O . GLY A 1 198 ? 44.469 -14.719 -56.219 1 89.94 198 GLY A O 1
ATOM 1558 N N . THR A 1 199 ? 45 -15.617 -54.312 1 91.62 199 THR A N 1
ATOM 1559 C CA . THR A 1 199 ? 45.344 -16.938 -54.844 1 91.62 199 THR A CA 1
ATOM 1560 C C . THR A 1 199 ? 44.344 -17.984 -54.344 1 91.62 199 THR A C 1
ATOM 1562 O O . THR A 1 199 ? 43.906 -17.938 -53.188 1 91.62 199 THR A O 1
ATOM 1565 N N . LYS A 1 200 ? 43.938 -18.828 -55.281 1 87.62 200 LYS A N 1
ATOM 1566 C CA . LYS A 1 200 ? 43.062 -19.953 -55 1 87.62 200 LYS A CA 1
ATOM 1567 C C . LYS A 1 200 ? 43.781 -21.281 -55.219 1 87.62 200 LYS A C 1
ATOM 1569 O O . LYS A 1 200 ? 43.125 -22.328 -55.312 1 87.62 200 LYS A O 1
ATOM 1574 N N . ASP A 1 201 ? 45.125 -21.234 -55.375 1 90.5 201 ASP A N 1
ATOM 1575 C CA . ASP A 1 201 ? 45.906 -22.438 -55.594 1 90.5 201 ASP A CA 1
ATOM 1576 C C . ASP A 1 201 ? 46.25 -23.094 -54.25 1 90.5 201 ASP A C 1
ATOM 1578 O O . ASP A 1 201 ? 47.344 -22.891 -53.719 1 90.5 201 ASP A O 1
ATOM 1582 N N . TRP A 1 202 ? 45.344 -23.844 -53.781 1 90.38 202 TRP A N 1
ATOM 1583 C CA . TRP A 1 202 ? 45.469 -24.422 -52.469 1 90.38 202 TRP A CA 1
ATOM 1584 C C . TRP A 1 202 ? 46.5 -25.547 -52.469 1 90.38 202 TRP A C 1
ATOM 1586 O O . TRP A 1 202 ? 47.125 -25.828 -51.438 1 90.38 202 TRP A O 1
ATOM 1596 N N . ARG A 1 203 ? 46.688 -26.172 -53.656 1 86.62 203 ARG A N 1
ATOM 1597 C CA . ARG A 1 203 ? 47.625 -27.281 -53.812 1 86.62 203 ARG A CA 1
ATOM 1598 C C . ARG A 1 203 ? 49.062 -26.812 -53.562 1 86.62 203 ARG A C 1
ATOM 1600 O O . ARG A 1 203 ? 49.812 -27.5 -52.875 1 86.62 203 ARG A O 1
ATOM 1607 N N . ASN A 1 204 ? 49.375 -25.594 -54 1 89 204 ASN A N 1
ATOM 1608 C CA . ASN A 1 204 ? 50.75 -25.109 -53.938 1 89 204 ASN A CA 1
ATOM 1609 C C . ASN A 1 204 ? 50.875 -23.906 -53 1 89 204 ASN A C 1
ATOM 1611 O O . ASN A 1 204 ? 51.844 -23.141 -53.094 1 89 204 ASN A O 1
ATOM 1615 N N . LEU A 1 205 ? 49.906 -23.766 -52.156 1 90.62 205 LEU A N 1
ATOM 1616 C CA . LEU A 1 205 ? 49.844 -22.547 -51.375 1 90.62 205 LEU A CA 1
ATOM 1617 C C . LEU A 1 205 ? 51.031 -22.453 -50.406 1 90.62 205 LEU A C 1
ATOM 1619 O O . LEU A 1 205 ? 51.625 -21.391 -50.281 1 90.62 205 LEU A O 1
ATOM 1623 N N . ALA A 1 206 ? 51.438 -23.484 -49.812 1 87.31 206 ALA A N 1
ATOM 1624 C CA . ALA A 1 206 ? 52.562 -23.484 -48.906 1 87.31 206 ALA A CA 1
ATOM 1625 C C . ALA A 1 206 ? 53.844 -23.031 -49.562 1 87.31 206 ALA A C 1
ATOM 1627 O O . ALA A 1 206 ? 54.594 -22.219 -49.031 1 87.31 206 ALA A O 1
ATOM 1628 N N . ARG A 1 207 ? 54 -23.5 -50.75 1 85.75 207 ARG A N 1
ATOM 1629 C CA . ARG A 1 207 ? 55.188 -23.141 -51.562 1 85.75 207 ARG A CA 1
ATOM 1630 C C . ARG A 1 207 ? 55.094 -21.688 -52.031 1 85.75 207 ARG A C 1
ATOM 1632 O O . ARG A 1 207 ? 56.094 -20.953 -51.969 1 85.75 207 ARG A O 1
ATOM 1639 N N . ASN A 1 208 ? 53.938 -21.219 -52.406 1 90 208 ASN A N 1
ATOM 1640 C CA . ASN A 1 208 ? 53.719 -19.859 -52.875 1 90 208 ASN A CA 1
ATOM 1641 C C . ASN A 1 208 ? 53.969 -18.828 -51.75 1 90 208 ASN A C 1
ATOM 1643 O O . ASN A 1 208 ? 54.531 -17.766 -52 1 90 208 ASN A O 1
ATOM 1647 N N . LEU A 1 209 ? 53.562 -19.234 -50.594 1 90.69 209 LEU A N 1
ATOM 1648 C CA . LEU A 1 209 ? 53.719 -18.344 -49.469 1 90.69 209 LEU A CA 1
ATOM 1649 C C . LEU A 1 209 ? 55.188 -18.219 -49.094 1 90.69 209 LEU A C 1
ATOM 1651 O O . LEU A 1 209 ? 55.688 -17.109 -48.812 1 90.69 209 LEU A O 1
ATOM 1655 N N . SER A 1 210 ? 55.844 -19.312 -49.094 1 85.38 210 SER A N 1
ATOM 1656 C CA . SER A 1 210 ? 57.281 -19.328 -48.781 1 85.38 210 SER A CA 1
ATOM 1657 C C . SER A 1 210 ? 58.094 -18.516 -49.781 1 85.38 210 SER A C 1
ATOM 1659 O O . SER A 1 210 ? 59 -17.781 -49.406 1 85.38 210 SER A O 1
ATOM 1661 N N . SER A 1 211 ? 57.688 -18.578 -51.062 1 87.19 211 SER A N 1
ATOM 1662 C CA . SER A 1 211 ? 58.344 -17.812 -52.125 1 87.19 211 SER A CA 1
ATOM 1663 C C . SER A 1 211 ? 58 -16.328 -52.031 1 87.19 211 SER A C 1
ATOM 1665 O O . SER A 1 211 ? 58.844 -15.469 -52.219 1 87.19 211 SER A O 1
ATOM 1667 N N . HIS A 1 212 ? 56.812 -16.062 -51.688 1 88.5 212 HIS A N 1
ATOM 1668 C CA . HIS A 1 212 ? 56.312 -14.688 -51.594 1 88.5 212 HIS A CA 1
ATOM 1669 C C . HIS A 1 212 ? 57.031 -13.93 -50.5 1 88.5 212 HIS A C 1
ATOM 1671 O O . HIS A 1 212 ? 57.469 -12.789 -50.688 1 88.5 212 HIS A O 1
ATOM 1677 N N . GLU A 1 213 ? 57.219 -14.539 -49.406 1 84.44 213 GLU A N 1
ATOM 1678 C CA . GLU A 1 213 ? 57.781 -13.906 -48.219 1 84.44 213 GLU A CA 1
ATOM 1679 C C . GLU A 1 213 ? 59.25 -13.5 -48.469 1 84.44 213 GLU A C 1
ATOM 1681 O O . GLU A 1 213 ? 59.75 -12.594 -47.812 1 84.44 213 GLU A O 1
ATOM 1686 N N . LYS A 1 214 ? 59.844 -14.102 -49.438 1 79.38 214 LYS A N 1
ATOM 1687 C CA . LYS A 1 214 ? 61.25 -13.852 -49.688 1 79.38 214 LYS A CA 1
ATOM 1688 C C . LYS A 1 214 ? 61.438 -12.828 -50.812 1 79.38 214 LYS A C 1
ATOM 1690 O O . LYS A 1 214 ? 62.562 -12.43 -51.125 1 79.38 214 LYS A O 1
ATOM 1695 N N . THR A 1 215 ? 60.344 -12.336 -51.406 1 85.81 215 THR A N 1
ATOM 1696 C CA . THR A 1 215 ? 60.406 -11.391 -52.531 1 85.81 215 THR A CA 1
ATOM 1697 C C . THR A 1 215 ? 60.688 -9.984 -52.031 1 85.81 215 THR A C 1
ATOM 1699 O O . THR A 1 215 ? 60.25 -9.609 -50.938 1 85.81 215 THR A O 1
ATOM 1702 N N . PRO A 1 216 ? 61.438 -9.18 -52.719 1 81.38 216 PRO A N 1
ATOM 1703 C CA . PRO A 1 216 ? 61.781 -7.809 -52.281 1 81.38 216 PRO A CA 1
ATOM 1704 C C . PRO A 1 216 ? 60.531 -6.902 -52.219 1 81.38 216 PRO A C 1
ATOM 1706 O O . PRO A 1 216 ? 60.469 -6.023 -51.375 1 81.38 216 PRO A O 1
ATOM 1709 N N . TYR A 1 217 ? 59.656 -7.121 -53.094 1 85.25 217 TYR A N 1
ATOM 1710 C CA . TYR A 1 217 ? 58.469 -6.25 -53.062 1 85.25 217 TYR A CA 1
ATOM 1711 C C . TYR A 1 217 ? 57.625 -6.504 -51.812 1 85.25 217 TYR A C 1
ATOM 1713 O O . TYR A 1 217 ? 57.062 -5.574 -51.25 1 85.25 217 TYR A O 1
ATOM 1721 N N . HIS A 1 218 ? 57.562 -7.742 -51.312 1 88.94 218 HIS A N 1
ATOM 1722 C CA . HIS A 1 218 ? 56.906 -8.031 -50.062 1 88.94 218 HIS A CA 1
ATOM 1723 C C . HIS A 1 218 ? 57.625 -7.383 -48.875 1 88.94 218 HIS A C 1
ATOM 1725 O O . HIS A 1 218 ? 57 -6.773 -48 1 88.94 218 HIS A O 1
ATOM 1731 N N . GLN A 1 219 ? 58.875 -7.418 -48.875 1 82.56 219 GLN A N 1
ATOM 1732 C CA . GLN A 1 219 ? 59.656 -6.832 -47.812 1 82.56 219 GLN A CA 1
ATOM 1733 C C . GLN A 1 219 ? 59.5 -5.316 -47.75 1 82.56 219 GLN A C 1
ATOM 1735 O O . GLN A 1 219 ? 59.344 -4.738 -46.688 1 82.56 219 GLN A O 1
ATOM 1740 N N . LYS A 1 220 ? 59.469 -4.734 -48.875 1 81.75 220 LYS A N 1
ATOM 1741 C CA . LYS A 1 220 ? 59.25 -3.291 -48.938 1 81.75 220 LYS A CA 1
ATOM 1742 C C . LYS A 1 220 ? 57.844 -2.924 -48.469 1 81.75 220 LYS A C 1
ATOM 1744 O O . LYS A 1 220 ? 57.656 -1.958 -47.719 1 81.75 220 LYS A O 1
ATOM 1749 N N . ALA A 1 221 ? 56.906 -3.766 -48.875 1 87.38 221 ALA A N 1
ATOM 1750 C CA . ALA A 1 221 ? 55.531 -3.518 -48.438 1 87.38 221 ALA A CA 1
ATOM 1751 C C . ALA A 1 221 ? 55.375 -3.715 -46.938 1 87.38 221 ALA A C 1
ATOM 1753 O O . ALA A 1 221 ? 54.719 -2.928 -46.281 1 87.38 221 ALA A O 1
ATOM 1754 N N . PHE A 1 222 ? 56.031 -4.664 -46.375 1 87.38 222 PHE A N 1
ATOM 1755 C CA . PHE A 1 222 ? 55.969 -4.953 -44.969 1 87.38 222 PHE A CA 1
ATOM 1756 C C . PHE A 1 222 ? 56.594 -3.812 -44.156 1 87.38 222 PHE A C 1
ATOM 1758 O O . PHE A 1 222 ? 56.031 -3.383 -43.156 1 87.38 222 PHE A O 1
ATOM 1765 N N . CYS A 1 223 ? 57.625 -3.246 -44.625 1 80.62 223 CYS A N 1
ATOM 1766 C CA . CYS A 1 223 ? 58.25 -2.119 -43.969 1 80.62 223 CYS A CA 1
ATOM 1767 C C . CYS A 1 223 ? 57.406 -0.87 -44.031 1 80.62 223 CYS A C 1
ATOM 1769 O O . CYS A 1 223 ? 57.25 -0.144 -43.062 1 80.62 223 CYS A O 1
ATOM 1771 N N . SER A 1 224 ? 56.875 -0.624 -45.156 1 83.62 224 SER A N 1
ATOM 1772 C CA . SER A 1 224 ? 55.969 0.525 -45.312 1 83.62 224 SER A CA 1
ATOM 1773 C C . SER A 1 224 ? 54.781 0.42 -44.375 1 83.62 224 SER A C 1
ATOM 1775 O O . SER A 1 224 ? 54.344 1.422 -43.812 1 83.62 224 SER A O 1
ATOM 1777 N N . TRP A 1 225 ? 54.281 -0.825 -44.188 1 88 225 TRP A N 1
ATOM 1778 C CA . TRP A 1 225 ? 53.188 -1.094 -43.25 1 88 225 TRP A CA 1
ATOM 1779 C C . TRP A 1 225 ? 53.594 -0.765 -41.812 1 88 225 TRP A C 1
ATOM 1781 O O . TRP A 1 225 ? 52.906 -0.008 -41.125 1 88 225 TRP A O 1
ATOM 1791 N N . LYS A 1 226 ? 54.688 -1.214 -41.438 1 81.62 226 LYS A N 1
ATOM 1792 C CA . LYS A 1 226 ? 55.125 -1.016 -40.031 1 81.62 226 LYS A CA 1
ATOM 1793 C C . LYS A 1 226 ? 55.469 0.447 -39.781 1 81.62 226 LYS A C 1
ATOM 1795 O O . LYS A 1 226 ? 55.219 0.968 -38.688 1 81.62 226 LYS A O 1
ATOM 1800 N N . GLU A 1 227 ? 55.906 1.085 -40.75 1 78.75 227 GLU A N 1
ATOM 1801 C CA . GLU A 1 227 ? 56.219 2.508 -40.625 1 78.75 227 GLU A CA 1
ATOM 1802 C C . GLU A 1 227 ? 54.938 3.342 -40.531 1 78.75 227 GLU A C 1
ATOM 1804 O O . GLU A 1 227 ? 54.875 4.246 -39.688 1 78.75 227 GLU A O 1
ATOM 1809 N N . LEU A 1 228 ? 54.031 3.109 -41.344 1 81.31 228 LEU A N 1
ATOM 1810 C CA . LEU A 1 228 ? 52.781 3.836 -41.25 1 81.31 228 LEU A CA 1
ATOM 1811 C C . LEU A 1 228 ? 52.062 3.553 -39.938 1 81.31 228 LEU A C 1
ATOM 1813 O O . LEU A 1 228 ? 51.5 4.461 -39.312 1 81.31 228 LEU A O 1
ATOM 1817 N N . GLU A 1 229 ? 52.094 2.299 -39.562 1 79.12 229 GLU A N 1
ATOM 1818 C CA . GLU A 1 229 ? 51.531 1.913 -38.281 1 79.12 229 GLU A CA 1
ATOM 1819 C C . GLU A 1 229 ? 52.156 2.705 -37.125 1 79.12 229 GLU A C 1
ATOM 1821 O O . GLU A 1 229 ? 51.438 3.213 -36.281 1 79.12 229 GLU A O 1
ATOM 1826 N N . ALA A 1 230 ? 53.406 2.84 -37.156 1 73.25 230 ALA A N 1
ATOM 1827 C CA . ALA A 1 230 ? 54.125 3.59 -36.125 1 73.25 230 ALA A CA 1
ATOM 1828 C C . ALA A 1 230 ? 53.781 5.078 -36.188 1 73.25 230 ALA A C 1
ATOM 1830 O O . ALA A 1 230 ? 53.594 5.727 -35.156 1 73.25 230 ALA A O 1
ATOM 1831 N N . ARG A 1 231 ? 53.719 5.637 -37.312 1 71.12 231 ARG A N 1
ATOM 1832 C CA . ARG A 1 231 ? 53.375 7.047 -37.5 1 71.12 231 ARG A CA 1
ATOM 1833 C C . ARG A 1 231 ? 51.969 7.348 -37.031 1 71.12 231 ARG A C 1
ATOM 1835 O O . ARG A 1 231 ? 51.719 8.375 -36.406 1 71.12 231 ARG A O 1
ATOM 1842 N N . LEU A 1 232 ? 51.125 6.492 -37.438 1 71.12 232 LEU A N 1
ATOM 1843 C CA . LEU A 1 232 ? 49.719 6.691 -37.062 1 71.12 232 LEU A CA 1
ATOM 1844 C C . LEU A 1 232 ? 49.562 6.559 -35.562 1 71.12 232 LEU A C 1
ATOM 1846 O O . LEU A 1 232 ? 48.781 7.293 -34.938 1 71.12 232 LEU A O 1
ATOM 1850 N N . LYS A 1 233 ? 50.344 5.66 -35.031 1 63.59 233 LYS A N 1
ATOM 1851 C CA . LYS A 1 233 ? 50.312 5.508 -33.562 1 63.59 233 LYS A CA 1
ATOM 1852 C C . LYS A 1 233 ? 50.906 6.738 -32.875 1 63.59 233 LYS A C 1
ATOM 1854 O O . LYS A 1 233 ? 50.406 7.152 -31.828 1 63.59 233 LYS A O 1
ATOM 1859 N N . LEU A 1 234 ? 51.875 7.355 -33.406 1 57.19 234 LEU A N 1
ATOM 1860 C CA . LEU A 1 234 ? 52.438 8.594 -32.875 1 57.19 234 LEU A CA 1
ATOM 1861 C C . LEU A 1 234 ? 51.5 9.758 -33.062 1 57.19 234 LEU A C 1
ATOM 1863 O O . LEU A 1 234 ? 51.344 10.609 -32.188 1 57.19 234 LEU A O 1
ATOM 1867 N N . LYS A 1 235 ? 51.031 10.18 -34.156 1 52.84 235 LYS A N 1
ATOM 1868 C CA . LYS A 1 235 ? 49.969 11.164 -34.312 1 52.84 235 LYS A CA 1
ATOM 1869 C C . LYS A 1 235 ? 48.781 10.836 -33.438 1 52.84 235 LYS A C 1
ATOM 1871 O O . LYS A 1 235 ? 48.094 11.734 -32.969 1 52.84 235 LYS A O 1
ATOM 1876 N N . VAL A 1 236 ? 48.531 9.727 -33.25 1 49.72 236 VAL A N 1
ATOM 1877 C CA . VAL A 1 236 ? 47.531 9.219 -32.312 1 49.72 236 VAL A CA 1
ATOM 1878 C C . VAL A 1 236 ? 47.875 9.664 -30.891 1 49.72 236 VAL A C 1
ATOM 1880 O O . VAL A 1 236 ? 46.969 9.859 -30.062 1 49.72 236 VAL A O 1
ATOM 1883 N N . ASN A 1 237 ? 49.062 10.086 -30.609 1 47.59 237 ASN A N 1
ATOM 1884 C CA . ASN A 1 237 ? 49.406 10.609 -29.297 1 47.59 237 ASN A CA 1
ATOM 1885 C C . ASN A 1 237 ? 48.75 11.961 -29.031 1 47.59 237 ASN A C 1
ATOM 1887 O O . ASN A 1 237 ? 48.312 12.234 -27.906 1 47.59 237 ASN A O 1
ATOM 1891 N N . ILE A 1 238 ? 48.938 13.023 -29.766 1 44.41 238 ILE A N 1
ATOM 1892 C CA . ILE A 1 238 ? 48.094 14.203 -29.641 1 44.41 238 ILE A CA 1
ATOM 1893 C C . ILE A 1 238 ? 46.625 13.789 -29.688 1 44.41 238 ILE A C 1
ATOM 1895 O O . ILE A 1 238 ? 45.812 14.281 -28.891 1 44.41 238 ILE A O 1
ATOM 1899 N N . ASP A 1 239 ? 46.219 13.023 -30.688 1 45.34 239 ASP A N 1
ATOM 1900 C CA . ASP A 1 239 ? 44.969 12.273 -30.828 1 45.34 239 ASP A CA 1
ATOM 1901 C C . ASP A 1 239 ? 44.75 11.336 -29.641 1 45.34 239 ASP A C 1
ATOM 1903 O O . ASP A 1 239 ? 43.625 11.055 -29.266 1 45.34 239 ASP A O 1
ATOM 1907 N N . ASP A 1 240 ? 45.812 11.07 -28.984 1 49.38 240 ASP A N 1
ATOM 1908 C CA . ASP A 1 240 ? 45.844 10.227 -27.797 1 49.38 240 ASP A CA 1
ATOM 1909 C C . ASP A 1 240 ? 45.25 10.945 -26.594 1 49.38 240 ASP A C 1
ATOM 1911 O O . ASP A 1 240 ? 44.531 10.336 -25.797 1 49.38 240 ASP A O 1
ATOM 1915 N N . LYS A 1 241 ? 45.688 12.25 -26.453 1 50.53 241 LYS A N 1
ATOM 1916 C CA . LYS A 1 241 ? 45.031 12.977 -25.359 1 50.53 241 LYS A CA 1
ATOM 1917 C C . LYS A 1 241 ? 43.531 13.086 -25.578 1 50.53 241 LYS A C 1
ATOM 1919 O O . LYS A 1 241 ? 42.75 12.953 -24.625 1 50.53 241 LYS A O 1
ATOM 1924 N N . ASP A 1 242 ? 43.281 13.594 -26.859 1 58.12 242 ASP A N 1
ATOM 1925 C CA . ASP A 1 242 ? 41.844 13.625 -27.172 1 58.12 242 ASP A CA 1
ATOM 1926 C C . ASP A 1 242 ? 41.219 12.227 -27.062 1 58.12 242 ASP A C 1
ATOM 1928 O O . ASP A 1 242 ? 40.094 12.07 -26.625 1 58.12 242 ASP A O 1
ATOM 1932 N N . GLN A 1 243 ? 42.031 11.266 -27.531 1 60.03 243 GLN A N 1
ATOM 1933 C CA . GLN A 1 243 ? 41.562 9.891 -27.391 1 60.03 243 GLN A CA 1
ATOM 1934 C C . GLN A 1 243 ? 41.5 9.477 -25.922 1 60.03 243 GLN A C 1
ATOM 1936 O O . GLN A 1 243 ? 40.594 8.75 -25.516 1 60.03 243 GLN A O 1
ATOM 1941 N N . GLU A 1 244 ? 42.5 9.961 -25.172 1 66.12 244 GLU A N 1
ATOM 1942 C CA . GLU A 1 244 ? 42.469 9.695 -23.734 1 66.12 244 GLU A CA 1
ATOM 1943 C C . GLU A 1 244 ? 41.281 10.375 -23.078 1 66.12 244 GLU A C 1
ATOM 1945 O O . GLU A 1 244 ? 40.625 9.805 -22.188 1 66.12 244 GLU A O 1
ATOM 1950 N N . LYS A 1 245 ? 41.156 11.664 -23.484 1 70.06 245 LYS A N 1
ATOM 1951 C CA . LYS A 1 245 ? 39.969 12.367 -22.969 1 70.06 245 LYS A CA 1
ATOM 1952 C C . LYS A 1 245 ? 38.688 11.672 -23.375 1 70.06 245 LYS A C 1
ATOM 1954 O O . LYS A 1 245 ? 37.75 11.547 -22.562 1 70.06 245 LYS A O 1
ATOM 1959 N N . MET A 1 246 ? 38.656 11.32 -24.656 1 75.19 246 MET A N 1
ATOM 1960 C CA . MET A 1 246 ? 37.469 10.594 -25.109 1 75.19 246 MET A CA 1
ATOM 1961 C C . MET A 1 246 ? 37.312 9.273 -24.359 1 75.19 246 MET A C 1
ATOM 1963 O O . MET A 1 246 ? 36.188 8.883 -24 1 75.19 246 MET A O 1
ATOM 1967 N N . ALA A 1 247 ? 38.438 8.586 -24.25 1 76.44 247 ALA A N 1
ATOM 1968 C CA . ALA A 1 247 ? 38.406 7.324 -23.516 1 76.44 247 ALA A CA 1
ATOM 1969 C C . ALA A 1 247 ? 37.969 7.543 -22.062 1 76.44 247 ALA A C 1
ATOM 1971 O O . ALA A 1 247 ? 37.219 6.746 -21.516 1 76.44 247 ALA A O 1
ATOM 1972 N N . SER A 1 248 ? 38.531 8.602 -21.531 1 81.12 248 SER A N 1
ATOM 1973 C CA . SER A 1 248 ? 38.188 8.93 -20.156 1 81.12 248 SER A CA 1
ATOM 1974 C C . SER A 1 248 ? 36.688 9.281 -20.031 1 81.12 248 SER A C 1
ATOM 1976 O O . SER A 1 248 ? 36.031 8.906 -19.062 1 81.12 248 SER A O 1
ATOM 1978 N N . GLU A 1 249 ? 36.25 9.961 -21.016 1 83.44 249 GLU A N 1
ATOM 1979 C CA . GLU A 1 249 ? 34.844 10.32 -21 1 83.44 249 GLU A CA 1
ATOM 1980 C C . GLU A 1 249 ? 33.969 9.086 -21.188 1 83.44 249 GLU A C 1
ATOM 1982 O O . GLU A 1 249 ? 32.906 8.969 -20.531 1 83.44 249 GLU A O 1
ATOM 1987 N N . THR A 1 250 ? 34.406 8.297 -22.109 1 83.62 250 THR A N 1
ATOM 1988 C CA . THR A 1 250 ? 33.656 7.055 -22.312 1 83.62 250 THR A CA 1
ATOM 1989 C C . THR A 1 250 ? 33.656 6.219 -21.047 1 83.62 250 THR A C 1
ATOM 1991 O O . THR A 1 250 ? 32.625 5.641 -20.688 1 83.62 250 THR A O 1
ATOM 1994 N N . HIS A 1 251 ? 34.75 6.172 -20.469 1 87.56 251 HIS A N 1
ATOM 1995 C CA . HIS A 1 251 ? 34.844 5.43 -19.219 1 87.56 251 HIS A CA 1
ATOM 1996 C C . HIS A 1 251 ? 33.969 6.031 -18.141 1 87.56 251 HIS A C 1
ATOM 1998 O O . HIS A 1 251 ? 33.344 5.301 -17.359 1 87.56 251 HIS A O 1
ATOM 2004 N N . HIS A 1 252 ? 33.938 7.297 -18.062 1 88.38 252 HIS A N 1
ATOM 2005 C CA . HIS A 1 252 ? 33.062 7.984 -17.109 1 88.38 252 HIS A CA 1
ATOM 2006 C C . HIS A 1 252 ? 31.609 7.621 -17.328 1 88.38 252 HIS A C 1
ATOM 2008 O O . HIS A 1 252 ? 30.906 7.242 -16.391 1 88.38 252 HIS A O 1
ATOM 2014 N N . TRP A 1 253 ? 31.203 7.695 -18.547 1 88.12 253 TRP A N 1
ATOM 2015 C CA . TRP A 1 253 ? 29.812 7.434 -18.875 1 88.12 253 TRP A CA 1
ATOM 2016 C C . TRP A 1 253 ? 29.453 5.977 -18.609 1 88.12 253 TRP A C 1
ATOM 2018 O O . TRP A 1 253 ? 28.344 5.676 -18.156 1 88.12 253 TRP A O 1
ATOM 2028 N N . GLN A 1 254 ? 30.359 5.133 -18.938 1 90.88 254 GLN A N 1
ATOM 2029 C CA . GLN A 1 254 ? 30.125 3.721 -18.641 1 90.88 254 GLN A CA 1
ATOM 2030 C C . GLN A 1 254 ? 29.922 3.49 -17.156 1 90.88 254 GLN A C 1
ATOM 2032 O O . GLN A 1 254 ? 29.047 2.73 -16.75 1 90.88 254 GLN A O 1
ATOM 2037 N N . ASN A 1 255 ? 30.703 4.152 -16.422 1 92.94 255 ASN A N 1
ATOM 2038 C CA . ASN A 1 255 ? 30.641 3.99 -14.969 1 92.94 255 ASN A CA 1
ATOM 2039 C C . ASN A 1 255 ? 29.375 4.621 -14.398 1 92.94 255 ASN A C 1
ATOM 2041 O O . ASN A 1 255 ? 28.797 4.105 -13.438 1 92.94 255 ASN A O 1
ATOM 2045 N N . VAL A 1 256 ? 29 5.73 -14.945 1 94.69 256 VAL A N 1
ATOM 2046 C CA . VAL A 1 256 ? 27.75 6.375 -14.531 1 94.69 256 VAL A CA 1
ATOM 2047 C C . VAL A 1 256 ? 26.562 5.457 -14.844 1 94.69 256 VAL A C 1
ATOM 2049 O O . VAL A 1 256 ? 25.719 5.211 -13.977 1 94.69 256 VAL A O 1
ATOM 2052 N N . MET A 1 257 ? 26.594 4.918 -16.031 1 94.12 257 MET A N 1
ATOM 2053 C CA . MET A 1 257 ? 25.469 4.086 -16.469 1 94.12 257 MET A CA 1
ATOM 2054 C C . MET A 1 257 ? 25.391 2.803 -15.648 1 94.12 257 MET A C 1
ATOM 2056 O O . MET A 1 257 ? 24.312 2.303 -15.367 1 94.12 257 MET A O 1
ATOM 2060 N N . LYS A 1 258 ? 26.516 2.271 -15.383 1 95.06 258 LYS A N 1
ATOM 2061 C CA . LYS A 1 258 ? 26.562 1.079 -14.539 1 95.06 258 LYS A CA 1
ATOM 2062 C C . LYS A 1 258 ? 25.844 1.319 -13.211 1 95.06 258 LYS A C 1
ATOM 2064 O O . LYS A 1 258 ? 25.094 0.464 -12.742 1 95.06 258 LYS A O 1
ATOM 2069 N N . ARG A 1 259 ? 26.109 2.488 -12.617 1 96.19 259 ARG A N 1
ATOM 2070 C CA . ARG A 1 259 ? 25.484 2.85 -11.352 1 96.19 259 ARG A CA 1
ATOM 2071 C C . ARG A 1 259 ? 23.984 3.061 -11.523 1 96.19 259 ARG A C 1
ATOM 2073 O O . ARG A 1 259 ? 23.188 2.588 -10.711 1 96.19 259 ARG A O 1
ATOM 2080 N N . LEU A 1 260 ? 23.641 3.725 -12.594 1 96 260 LEU A N 1
ATOM 2081 C CA . LEU A 1 260 ? 22.234 4.004 -12.836 1 96 260 LEU A CA 1
ATOM 2082 C C . LEU A 1 260 ? 21.453 2.711 -13.07 1 96 260 LEU A C 1
ATOM 2084 O O . LEU A 1 260 ? 20.344 2.545 -12.555 1 96 260 LEU A O 1
ATOM 2088 N N . ILE A 1 261 ? 21.984 1.799 -13.812 1 95.56 261 ILE A N 1
ATOM 2089 C CA . ILE A 1 261 ? 21.344 0.51 -14.062 1 95.56 261 ILE A CA 1
ATOM 2090 C C . ILE A 1 261 ? 21.234 -0.274 -12.758 1 95.56 261 ILE A C 1
ATOM 2092 O O . ILE A 1 261 ? 20.219 -0.919 -12.5 1 95.56 261 ILE A O 1
ATOM 2096 N N . GLY A 1 262 ? 22.297 -0.189 -11.984 1 95.56 262 GLY A N 1
ATOM 2097 C CA . GLY A 1 262 ? 22.25 -0.841 -10.688 1 95.56 262 GLY A CA 1
ATOM 2098 C C . GLY A 1 262 ? 21.125 -0.333 -9.797 1 95.56 262 GLY A C 1
ATOM 2099 O O . GLY A 1 262 ? 20.469 -1.118 -9.117 1 95.56 262 GLY A O 1
ATOM 2100 N N . ILE A 1 263 ? 20.906 0.955 -9.758 1 96.62 263 ILE A N 1
ATOM 2101 C CA . ILE A 1 263 ? 19.859 1.572 -8.945 1 96.62 263 ILE A CA 1
ATOM 2102 C C . ILE A 1 263 ? 18.5 1.138 -9.453 1 96.62 263 ILE A C 1
ATOM 2104 O O . ILE A 1 263 ? 17.641 0.736 -8.672 1 96.62 263 ILE A O 1
ATOM 2108 N N . VAL A 1 264 ? 18.312 1.182 -10.742 1 94.25 264 VAL A N 1
ATOM 2109 C CA . VAL A 1 264 ? 17.031 0.804 -11.336 1 94.25 264 VAL A CA 1
ATOM 2110 C C . VAL A 1 264 ? 16.75 -0.676 -11.07 1 94.25 264 VAL A C 1
ATOM 2112 O O . VAL A 1 264 ? 15.625 -1.062 -10.773 1 94.25 264 VAL A O 1
ATOM 2115 N N . LYS A 1 265 ? 17.734 -1.446 -11.273 1 94.38 265 LYS A N 1
ATOM 2116 C CA . LYS A 1 265 ? 17.609 -2.877 -11.016 1 94.38 265 LYS A CA 1
ATOM 2117 C C . LYS A 1 265 ? 17.141 -3.137 -9.586 1 94.38 265 LYS A C 1
ATOM 2119 O O . LYS A 1 265 ? 16.25 -3.953 -9.359 1 94.38 265 LYS A O 1
ATOM 2124 N N . LEU A 1 266 ? 17.734 -2.455 -8.633 1 94.44 266 LEU A N 1
ATOM 2125 C CA . LEU A 1 266 ? 17.359 -2.609 -7.234 1 94.44 266 LEU A CA 1
ATOM 2126 C C . LEU A 1 266 ? 15.906 -2.203 -7.004 1 94.44 266 LEU A C 1
ATOM 2128 O O . LEU A 1 266 ? 15.148 -2.93 -6.355 1 94.44 266 LEU A O 1
ATOM 2132 N N . LEU A 1 267 ? 15.57 -1.035 -7.469 1 92.06 267 LEU A N 1
ATOM 2133 C CA . LEU A 1 267 ? 14.227 -0.519 -7.262 1 92.06 267 LEU A CA 1
ATOM 2134 C C . LEU A 1 267 ? 13.188 -1.432 -7.906 1 92.06 267 LEU A C 1
ATOM 2136 O O . LEU A 1 267 ? 12.148 -1.723 -7.305 1 92.06 267 LEU A O 1
ATOM 2140 N N . ALA A 1 268 ? 13.477 -1.903 -9.078 1 88.38 268 ALA A N 1
ATOM 2141 C CA . ALA A 1 268 ? 12.57 -2.809 -9.773 1 88.38 268 ALA A CA 1
ATOM 2142 C C . ALA A 1 268 ? 12.461 -4.145 -9.039 1 88.38 268 ALA A C 1
ATOM 2144 O O . ALA A 1 268 ? 11.359 -4.66 -8.836 1 88.38 268 ALA A O 1
ATOM 2145 N N . ALA A 1 269 ? 13.547 -4.672 -8.703 1 89 269 ALA A N 1
ATOM 2146 C CA . ALA A 1 269 ? 13.578 -5.965 -8.031 1 89 269 ALA A CA 1
ATOM 2147 C C . ALA A 1 269 ? 12.82 -5.91 -6.707 1 89 269 ALA A C 1
ATOM 2149 O O . ALA A 1 269 ? 12.195 -6.895 -6.297 1 89 269 ALA A O 1
ATOM 2150 N N . GLN A 1 270 ? 12.914 -4.758 -6.023 1 87.12 270 GLN A N 1
ATOM 2151 C CA . GLN A 1 270 ? 12.25 -4.586 -4.738 1 87.12 270 GLN A CA 1
ATOM 2152 C C . GLN A 1 270 ? 10.812 -4.094 -4.918 1 87.12 270 GLN A C 1
ATOM 2154 O O . GLN A 1 270 ? 10.109 -3.836 -3.938 1 87.12 270 GLN A O 1
ATOM 2159 N N . ASN A 1 271 ? 10.391 -3.951 -6.145 1 82.12 271 ASN A N 1
ATOM 2160 C CA . ASN A 1 271 ? 9.039 -3.49 -6.477 1 82.12 271 ASN A CA 1
ATOM 2161 C C . ASN A 1 271 ? 8.75 -2.125 -5.859 1 82.12 271 ASN A C 1
ATOM 2163 O O . ASN A 1 271 ? 7.695 -1.924 -5.258 1 82.12 271 ASN A O 1
ATOM 2167 N N . LEU A 1 272 ? 9.727 -1.229 -5.934 1 85.25 272 LEU A N 1
ATOM 2168 C CA . LEU A 1 272 ? 9.578 0.137 -5.441 1 85.25 272 LEU A CA 1
ATOM 2169 C C . LEU A 1 272 ? 9.328 1.106 -6.59 1 85.25 272 LEU A C 1
ATOM 2171 O O . LEU A 1 272 ? 9.836 0.911 -7.695 1 85.25 272 LEU A O 1
ATOM 2175 N N . SER A 1 273 ? 8.578 2.162 -6.301 1 83.06 273 SER A N 1
ATOM 2176 C CA . SER A 1 273 ? 8.352 3.199 -7.305 1 83.06 273 SER A CA 1
ATOM 2177 C C . SER A 1 273 ? 9.641 3.967 -7.602 1 83.06 273 SER A C 1
ATOM 2179 O O . SER A 1 273 ? 10.453 4.203 -6.703 1 83.06 273 SER A O 1
ATOM 2181 N N . LEU A 1 274 ? 9.773 4.383 -8.852 1 87.81 274 LEU A N 1
ATOM 2182 C CA . LEU A 1 274 ? 10.984 5.094 -9.242 1 87.81 274 LEU A CA 1
ATOM 2183 C C . LEU A 1 274 ? 10.75 6.602 -9.234 1 87.81 274 LEU A C 1
ATOM 2185 O O . LEU A 1 274 ? 11.586 7.359 -8.734 1 87.81 274 LEU A O 1
ATOM 2189 N N . TYR A 1 275 ? 9.555 7.023 -9.656 1 83.62 275 TYR A N 1
ATOM 2190 C CA . TYR A 1 275 ? 9.289 8.43 -9.953 1 83.62 275 TYR A CA 1
ATOM 2191 C C . TYR A 1 275 ? 8.586 9.109 -8.781 1 83.62 275 TYR A C 1
ATOM 2193 O O . TYR A 1 275 ? 7.949 8.445 -7.961 1 83.62 275 TYR A O 1
ATOM 2201 N N . GLY A 1 276 ? 8.875 10.43 -8.688 1 80.5 276 GLY A N 1
ATOM 2202 C CA . GLY A 1 276 ? 8.07 11.305 -7.848 1 80.5 276 GLY A CA 1
ATOM 2203 C C . GLY A 1 276 ? 7.332 12.375 -8.625 1 80.5 276 GLY A C 1
ATOM 2204 O O . GLY A 1 276 ? 7.141 12.25 -9.836 1 80.5 276 GLY A O 1
ATOM 2205 N N . THR A 1 277 ? 6.855 13.375 -8.016 1 78.88 277 THR A N 1
ATOM 2206 C CA . THR A 1 277 ? 6.137 14.477 -8.664 1 78.88 277 THR A CA 1
ATOM 2207 C C . THR A 1 277 ? 7.105 15.391 -9.406 1 78.88 277 THR A C 1
ATOM 2209 O O . THR A 1 277 ? 6.73 16.047 -10.375 1 78.88 277 THR A O 1
ATOM 2212 N N . SER A 1 278 ? 8.367 15.344 -8.914 1 86.19 278 SER A N 1
ATOM 2213 C CA . SER A 1 278 ? 9.391 16.188 -9.516 1 86.19 278 SER A CA 1
ATOM 2214 C C . SER A 1 278 ? 10.5 15.359 -10.148 1 86.19 278 SER A C 1
ATOM 2216 O O . SER A 1 278 ? 10.773 14.242 -9.703 1 86.19 278 SER A O 1
ATOM 2218 N N . ASP A 1 279 ? 11.164 15.93 -11.172 1 86.69 279 ASP A N 1
ATOM 2219 C CA . ASP A 1 279 ? 12.297 15.273 -11.805 1 86.69 279 ASP A CA 1
ATOM 2220 C C . ASP A 1 279 ? 13.594 16.047 -11.555 1 86.69 279 ASP A C 1
ATOM 2222 O O . ASP A 1 279 ? 14.602 15.805 -12.219 1 86.69 279 ASP A O 1
ATOM 2226 N N . GLN A 1 280 ? 13.516 16.953 -10.648 1 89.81 280 GLN A N 1
ATOM 2227 C CA . GLN A 1 280 ? 14.68 17.781 -10.367 1 89.81 280 GLN A CA 1
ATOM 2228 C C . GLN A 1 280 ? 15.477 17.219 -9.195 1 89.81 280 GLN A C 1
ATOM 2230 O O . GLN A 1 280 ? 14.906 16.719 -8.234 1 89.81 280 GLN A O 1
ATOM 2235 N N . LEU A 1 281 ? 16.766 17.438 -9.352 1 92.88 281 LEU A N 1
ATOM 2236 C CA . LEU A 1 281 ? 17.672 16.969 -8.305 1 92.88 281 LEU A CA 1
ATOM 2237 C C . LEU A 1 281 ? 17.516 17.812 -7.043 1 92.88 281 LEU A C 1
ATOM 2239 O O . LEU A 1 281 ? 17.281 19.031 -7.121 1 92.88 281 LEU A O 1
ATOM 2243 N N . PHE A 1 282 ? 17.547 17.219 -5.895 1 90.56 282 PHE A N 1
ATOM 2244 C CA . PHE A 1 282 ? 17.656 17.812 -4.57 1 90.56 282 PHE A CA 1
ATOM 2245 C C . PHE A 1 282 ? 16.391 18.578 -4.227 1 90.56 282 PHE A C 1
ATOM 2247 O O . PHE A 1 282 ? 16.438 19.656 -3.607 1 90.56 282 PHE A O 1
ATOM 2254 N N . VAL A 1 283 ? 15.281 18.125 -4.789 1 89 283 VAL A N 1
ATOM 2255 C CA . VAL A 1 283 ? 13.961 18.641 -4.426 1 89 283 VAL A CA 1
ATOM 2256 C C . VAL A 1 283 ? 13.141 17.516 -3.775 1 89 283 VAL A C 1
ATOM 2258 O O . VAL A 1 283 ? 13.352 16.344 -4.062 1 89 283 VAL A O 1
ATOM 2261 N N . PRO A 1 284 ? 12.336 17.922 -2.904 1 83.56 284 PRO A N 1
ATOM 2262 C CA . PRO A 1 284 ? 11.516 16.875 -2.27 1 83.56 284 PRO A CA 1
ATOM 2263 C C . PRO A 1 284 ? 10.602 16.156 -3.258 1 83.56 284 PRO A C 1
ATOM 2265 O O . PRO A 1 284 ? 10.172 16.75 -4.25 1 83.56 284 PRO A O 1
ATOM 2268 N N . ASP A 1 285 ? 10.328 14.922 -3.055 1 84.81 285 ASP A N 1
ATOM 2269 C CA . ASP A 1 285 ? 9.398 14.086 -3.805 1 84.81 285 ASP A CA 1
ATOM 2270 C C . ASP A 1 285 ? 9.859 13.922 -5.254 1 84.81 285 ASP A C 1
ATOM 2272 O O . ASP A 1 285 ? 9.062 14.094 -6.184 1 84.81 285 ASP A O 1
ATOM 2276 N N . ASN A 1 286 ? 11.141 13.906 -5.41 1 90.88 286 ASN A N 1
ATOM 2277 C CA . ASN A 1 286 ? 11.641 13.656 -6.758 1 90.88 286 ASN A CA 1
ATOM 2278 C C . ASN A 1 286 ? 11.828 12.164 -7.02 1 90.88 286 ASN A C 1
ATOM 2280 O O . ASN A 1 286 ? 12.57 11.781 -7.926 1 90.88 286 ASN A O 1
ATOM 2284 N N . GLY A 1 287 ? 11.234 11.281 -6.215 1 90.44 287 GLY A N 1
ATOM 2285 C CA . GLY A 1 287 ? 11.211 9.852 -6.465 1 90.44 287 GLY A CA 1
ATOM 2286 C C . GLY A 1 287 ? 12.328 9.102 -5.766 1 90.44 287 GLY A C 1
ATOM 2287 O O . GLY A 1 287 ? 13.281 9.711 -5.285 1 90.44 287 GLY A O 1
ATOM 2288 N N . ASN A 1 288 ? 12.234 7.766 -5.707 1 93 288 ASN A N 1
ATOM 2289 C CA . ASN A 1 288 ? 13.234 6.934 -5.047 1 93 288 ASN A CA 1
ATOM 2290 C C . ASN A 1 288 ? 14.516 6.828 -5.875 1 93 288 ASN A C 1
ATOM 2292 O O . ASN A 1 288 ? 15.609 6.719 -5.32 1 93 288 ASN A O 1
ATOM 2296 N N . PHE A 1 289 ? 14.359 6.895 -7.184 1 95.31 289 PHE A N 1
ATOM 2297 C CA . PHE A 1 289 ? 15.508 6.781 -8.07 1 95.31 289 PHE A CA 1
ATOM 2298 C C . PHE A 1 289 ? 16.484 7.934 -7.848 1 95.31 289 PHE A C 1
ATOM 2300 O O . PHE A 1 289 ? 17.656 7.711 -7.559 1 95.31 289 PHE A O 1
ATOM 2307 N N . LEU A 1 290 ? 15.984 9.117 -7.945 1 96.06 290 LEU A N 1
ATOM 2308 C CA . LEU A 1 290 ? 16.859 10.281 -7.801 1 96.06 290 LEU A CA 1
ATOM 2309 C C . LEU A 1 290 ? 17.375 10.398 -6.371 1 96.06 290 LEU A C 1
ATOM 2311 O O . LEU A 1 290 ? 18.5 10.844 -6.152 1 96.06 290 LEU A O 1
ATOM 2315 N N . LYS A 1 291 ? 16.578 10 -5.414 1 96 291 LYS A N 1
ATOM 2316 C CA . LYS A 1 291 ? 17.031 10.055 -4.023 1 96 291 LYS A CA 1
ATOM 2317 C C . LYS A 1 291 ? 18.219 9.117 -3.791 1 96 291 LYS A C 1
ATOM 2319 O O . LYS A 1 291 ? 19.141 9.445 -3.041 1 96 291 LYS A O 1
ATOM 2324 N N . ILE A 1 292 ? 18.156 7.957 -4.379 1 96.81 292 ILE A N 1
ATOM 2325 C CA . ILE A 1 292 ? 19.266 7.023 -4.238 1 96.81 292 ILE A CA 1
ATOM 2326 C C . ILE A 1 292 ? 20.484 7.547 -5.004 1 96.81 292 ILE A C 1
ATOM 2328 O O . ILE A 1 292 ? 21.609 7.418 -4.539 1 96.81 292 ILE A O 1
ATOM 2332 N N . VAL A 1 293 ? 20.234 8.148 -6.156 1 97 293 VAL A N 1
ATOM 2333 C CA . VAL A 1 293 ? 21.312 8.766 -6.914 1 97 293 VAL A CA 1
ATOM 2334 C C . VAL A 1 293 ? 22 9.836 -6.066 1 97 293 VAL A C 1
ATOM 2336 O O . VAL A 1 293 ? 23.234 9.906 -6.004 1 97 293 VAL A O 1
ATOM 2339 N N . GLU A 1 294 ? 21.188 10.664 -5.445 1 96.44 294 GLU A N 1
ATOM 2340 C CA . GLU A 1 294 ? 21.703 11.734 -4.594 1 96.44 294 GLU A CA 1
ATOM 2341 C C . GLU A 1 294 ? 22.484 11.172 -3.408 1 96.44 294 GLU A C 1
ATOM 2343 O O . GLU A 1 294 ? 23.547 11.688 -3.057 1 96.44 294 GLU A O 1
ATOM 2348 N N . LEU A 1 295 ? 21.984 10.117 -2.828 1 96.19 295 LEU A N 1
ATOM 2349 C CA . LEU A 1 295 ? 22.672 9.477 -1.711 1 96.19 295 LEU A CA 1
ATOM 2350 C C . LEU A 1 295 ? 24.016 8.93 -2.146 1 96.19 295 LEU A C 1
ATOM 2352 O O . LEU A 1 295 ? 25.031 9.18 -1.488 1 96.19 295 LEU A O 1
ATOM 2356 N N . MET A 1 296 ? 23.969 8.18 -3.217 1 96.62 296 MET A N 1
ATOM 2357 C CA . MET A 1 296 ? 25.219 7.605 -3.711 1 96.62 296 MET A CA 1
ATOM 2358 C C . MET A 1 296 ? 26.188 8.695 -4.133 1 96.62 296 MET A C 1
ATOM 2360 O O . MET A 1 296 ? 27.406 8.539 -4 1 96.62 296 MET A O 1
ATOM 2364 N N . GLY A 1 297 ? 25.656 9.82 -4.629 1 95.31 297 GLY A N 1
ATOM 2365 C CA . GLY A 1 297 ? 26.484 10.938 -5.051 1 95.31 297 GLY A CA 1
ATOM 2366 C C . GLY A 1 297 ? 27.219 11.602 -3.902 1 95.31 297 GLY A C 1
ATOM 2367 O O . GLY A 1 297 ? 28.219 12.297 -4.113 1 95.31 297 GLY A O 1
ATOM 2368 N N . GLU A 1 298 ? 26.766 11.375 -2.76 1 93.44 298 GLU A N 1
ATOM 2369 C CA . GLU A 1 298 ? 27.438 11.914 -1.586 1 93.44 298 GLU A CA 1
ATOM 2370 C C . GLU A 1 298 ? 28.734 11.156 -1.291 1 93.44 298 GLU A C 1
ATOM 2372 O O . GLU A 1 298 ? 29.672 11.719 -0.729 1 93.44 298 GLU A O 1
ATOM 2377 N N . PHE A 1 299 ? 28.781 9.867 -1.73 1 93.5 299 PHE A N 1
ATOM 2378 C CA . PHE A 1 299 ? 29.891 9.023 -1.276 1 93.5 299 PHE A CA 1
ATOM 2379 C C . PHE A 1 299 ? 30.656 8.461 -2.461 1 93.5 299 PHE A C 1
ATOM 2381 O O . PHE A 1 299 ? 31.844 8.133 -2.338 1 93.5 299 PHE A O 1
ATOM 2388 N N . ASP A 1 300 ? 29.953 8.266 -3.57 1 93.25 300 ASP A N 1
ATOM 2389 C CA . ASP A 1 300 ? 30.562 7.727 -4.785 1 93.25 300 ASP A CA 1
ATOM 2390 C C . ASP A 1 300 ? 31.141 8.836 -5.652 1 93.25 300 ASP A C 1
ATOM 2392 O O . ASP A 1 300 ? 30.422 9.734 -6.09 1 93.25 300 ASP A O 1
ATOM 2396 N N . SER A 1 301 ? 32.406 8.797 -5.945 1 92.62 301 SER A N 1
ATOM 2397 C CA . SER A 1 301 ? 33.125 9.867 -6.648 1 92.62 301 SER A CA 1
ATOM 2398 C C . SER A 1 301 ? 32.594 10.039 -8.07 1 92.62 301 SER A C 1
ATOM 2400 O O . SER A 1 301 ? 32.5 11.156 -8.578 1 92.62 301 SER A O 1
ATOM 2402 N N . VAL A 1 302 ? 32.188 8.938 -8.664 1 94.06 302 VAL A N 1
ATOM 2403 C CA . VAL A 1 302 ? 31.719 8.977 -10.047 1 94.06 302 VAL A CA 1
ATOM 2404 C C . VAL A 1 302 ? 30.406 9.734 -10.109 1 94.06 302 VAL A C 1
ATOM 2406 O O . VAL A 1 302 ? 30.25 10.68 -10.898 1 94.06 302 VAL A O 1
ATOM 2409 N N . LEU A 1 303 ? 29.484 9.414 -9.273 1 95.19 303 LEU A N 1
ATOM 2410 C CA . LEU A 1 303 ? 28.188 10.055 -9.281 1 95.19 303 LEU A CA 1
ATOM 2411 C C . LEU A 1 303 ? 28.266 11.477 -8.734 1 95.19 303 LEU A C 1
ATOM 2413 O O . LEU A 1 303 ? 27.516 12.359 -9.164 1 95.19 303 LEU A O 1
ATOM 2417 N N . LYS A 1 304 ? 29.141 11.672 -7.781 1 94.69 304 LYS A N 1
ATOM 2418 C CA . LYS A 1 304 ? 29.375 13.023 -7.273 1 94.69 304 LYS A CA 1
ATOM 2419 C C . LYS A 1 304 ? 29.75 13.984 -8.398 1 94.69 304 LYS A C 1
ATOM 2421 O O . LYS A 1 304 ? 29.203 15.078 -8.5 1 94.69 304 LYS A O 1
ATOM 2426 N N . GLU A 1 305 ? 30.719 13.461 -9.188 1 93.25 305 GLU A N 1
ATOM 2427 C CA . GLU A 1 305 ? 31.172 14.25 -10.328 1 93.25 305 GLU A CA 1
ATOM 2428 C C . GLU A 1 305 ? 30.047 14.438 -11.344 1 93.25 305 GLU A C 1
ATOM 2430 O O . GLU A 1 305 ? 29.859 15.531 -11.891 1 93.25 305 GLU A O 1
ATOM 2435 N N . HIS A 1 306 ? 29.344 13.453 -11.562 1 94.19 306 HIS A N 1
ATOM 2436 C CA . HIS A 1 306 ? 28.234 13.516 -12.508 1 94.19 306 HIS A CA 1
ATOM 2437 C C . HIS A 1 306 ? 27.188 14.531 -12.062 1 94.19 306 HIS A C 1
ATOM 2439 O O . HIS A 1 306 ? 26.719 15.336 -12.867 1 94.19 306 HIS A O 1
ATOM 2445 N N . LEU A 1 307 ? 26.812 14.516 -10.805 1 95.44 307 LEU A N 1
ATOM 2446 C CA . LEU A 1 307 ? 25.797 15.422 -10.258 1 95.44 307 LEU A CA 1
ATOM 2447 C C . LEU A 1 307 ? 26.297 16.859 -10.305 1 95.44 307 LEU A C 1
ATOM 2449 O O . LEU A 1 307 ? 25.5 17.781 -10.539 1 95.44 307 LEU A O 1
ATOM 2453 N N . ARG A 1 308 ? 27.562 17.031 -10.07 1 93.44 308 ARG A N 1
ATOM 2454 C CA . ARG A 1 308 ? 28.141 18.359 -10.188 1 93.44 308 ARG A CA 1
ATOM 2455 C C . ARG A 1 308 ? 27.984 18.922 -11.594 1 93.44 308 ARG A C 1
ATOM 2457 O O . ARG A 1 308 ? 27.547 20.047 -11.773 1 93.44 308 ARG A O 1
ATOM 2464 N N . ARG A 1 309 ? 28.266 18.078 -12.539 1 92 309 ARG A N 1
ATOM 2465 C CA . ARG A 1 309 ? 28.188 18.484 -13.938 1 92 309 ARG A CA 1
ATOM 2466 C C . ARG A 1 309 ? 26.734 18.812 -14.32 1 92 309 ARG A C 1
ATOM 2468 O O . ARG A 1 309 ? 26.5 19.703 -15.133 1 92 309 ARG A O 1
ATOM 2475 N N . VAL A 1 310 ? 25.812 18.078 -13.75 1 92.5 310 VAL A N 1
ATOM 2476 C CA . VAL A 1 310 ? 24.406 18.297 -14.039 1 92.5 310 VAL A CA 1
ATOM 2477 C C . VAL A 1 310 ? 23.938 19.609 -13.406 1 92.5 310 VAL A C 1
ATOM 2479 O O . VAL A 1 310 ? 23.266 20.406 -14.047 1 92.5 310 VAL A O 1
ATOM 2482 N N . THR A 1 311 ? 24.312 19.812 -12.156 1 90.69 311 THR A N 1
ATOM 2483 C CA . THR A 1 311 ? 23.859 20.984 -11.398 1 90.69 311 THR A CA 1
ATOM 2484 C C . THR A 1 311 ? 24.469 22.266 -11.961 1 90.69 311 THR A C 1
ATOM 2486 O O . THR A 1 311 ? 23.828 23.312 -11.953 1 90.69 311 THR A O 1
ATOM 2489 N N . THR A 1 312 ? 25.734 22.203 -12.484 1 89.31 312 THR A N 1
ATOM 2490 C CA . THR A 1 312 ? 26.406 23.359 -13.062 1 89.31 312 THR A CA 1
ATOM 2491 C C . THR A 1 312 ? 26.031 23.516 -14.531 1 89.31 312 THR A C 1
ATOM 2493 O O . THR A 1 312 ? 26.547 24.422 -15.211 1 89.31 312 THR A O 1
ATOM 2496 N N . LYS A 1 313 ? 25.234 22.594 -15.086 1 85.94 313 LYS A N 1
ATOM 2497 C CA . LYS A 1 313 ? 24.719 22.625 -16.453 1 85.94 313 LYS A CA 1
ATOM 2498 C C . LYS A 1 313 ? 25.844 22.438 -17.469 1 85.94 313 LYS A C 1
ATOM 2500 O O . LYS A 1 313 ? 25.828 23.062 -18.531 1 85.94 313 LYS A O 1
ATOM 2505 N N . GLU A 1 314 ? 26.859 21.734 -17.078 1 84.81 314 GLU A N 1
ATOM 2506 C CA . GLU A 1 314 ? 27.938 21.391 -18 1 84.81 314 GLU A CA 1
ATOM 2507 C C . GLU A 1 314 ? 27.5 20.328 -18.984 1 84.81 314 GLU A C 1
ATOM 2509 O O . GLU A 1 314 ? 28.047 20.234 -20.094 1 84.81 314 GLU A O 1
ATOM 2514 N N . ILE A 1 315 ? 26.562 19.5 -18.484 1 84.75 315 ILE A N 1
ATOM 2515 C CA . ILE A 1 315 ? 26.031 18.453 -19.344 1 84.75 315 ILE A CA 1
ATOM 2516 C C . ILE A 1 315 ? 24.516 18.625 -19.484 1 84.75 315 ILE A C 1
ATOM 2518 O O . ILE A 1 315 ? 23.828 19 -18.531 1 84.75 315 ILE A O 1
ATOM 2522 N N . HIS A 1 316 ? 23.984 18.375 -20.672 1 78 316 HIS A N 1
ATOM 2523 C CA . HIS A 1 316 ? 22.562 18.531 -20.922 1 78 316 HIS A CA 1
ATOM 2524 C C . HIS A 1 316 ? 21.859 17.172 -20.906 1 78 316 HIS A C 1
ATOM 2526 O O . HIS A 1 316 ? 20.719 17.062 -20.422 1 78 316 HIS A O 1
ATOM 2532 N N . SER A 1 317 ? 22.547 16.141 -21.516 1 81.5 317 SER A N 1
ATOM 2533 C CA . SER A 1 317 ? 21.984 14.797 -21.453 1 81.5 317 SER A CA 1
ATOM 2534 C C . SER A 1 317 ? 22.547 14.023 -20.266 1 81.5 317 SER A C 1
ATOM 2536 O O . SER A 1 317 ? 23.609 13.398 -20.375 1 81.5 317 SER A O 1
ATOM 2538 N N . HIS A 1 318 ? 21.891 14.055 -19.156 1 87.31 318 HIS A N 1
ATOM 2539 C CA . HIS A 1 318 ? 22.484 13.516 -17.922 1 87.31 318 HIS A CA 1
ATOM 2540 C C . HIS A 1 318 ? 21.906 12.133 -17.609 1 87.31 318 HIS A C 1
ATOM 2542 O O . HIS A 1 318 ? 22.375 11.461 -16.688 1 87.31 318 HIS A O 1
ATOM 2548 N N . TYR A 1 319 ? 20.922 11.539 -18.328 1 90 319 TYR A N 1
ATOM 2549 C CA . TYR A 1 319 ? 20.391 10.18 -18.234 1 90 319 TYR A CA 1
ATOM 2550 C C . TYR A 1 319 ? 19.734 9.938 -16.891 1 90 319 TYR A C 1
ATOM 2552 O O . TYR A 1 319 ? 19.766 8.82 -16.359 1 90 319 TYR A O 1
ATOM 2560 N N . LEU A 1 320 ? 19.234 10.961 -16.219 1 92.88 320 LEU A N 1
ATOM 2561 C CA . LEU A 1 320 ? 18.562 10.836 -14.93 1 92.88 320 LEU A CA 1
ATOM 2562 C C . LEU A 1 320 ? 17.047 10.953 -15.102 1 92.88 320 LEU A C 1
ATOM 2564 O O . LEU A 1 320 ? 16.297 10.844 -14.125 1 92.88 320 LEU A O 1
ATOM 2568 N N . GLY A 1 321 ? 16.688 11.117 -16.281 1 88.56 321 GLY A N 1
ATOM 2569 C CA . GLY A 1 321 ? 15.273 11.375 -16.547 1 88.56 321 GLY A CA 1
ATOM 2570 C C . GLY A 1 321 ? 14.445 10.102 -16.609 1 88.56 321 GLY A C 1
ATOM 2571 O O . GLY A 1 321 ? 14.984 9 -16.547 1 88.56 321 GLY A O 1
ATOM 2572 N N . LYS A 1 322 ? 13.156 10.242 -16.734 1 86.94 322 LYS A N 1
ATOM 2573 C CA . LYS A 1 322 ? 12.188 9.148 -16.766 1 86.94 322 LYS A CA 1
ATOM 2574 C C . LYS A 1 322 ? 12.391 8.266 -17.984 1 86.94 322 LYS A C 1
ATOM 2576 O O . LYS A 1 322 ? 12.227 7.043 -17.906 1 86.94 322 LYS A O 1
ATOM 2581 N N . THR A 1 323 ? 12.742 8.836 -19.047 1 85.81 323 THR A N 1
ATOM 2582 C CA . THR A 1 323 ? 12.93 8.086 -20.281 1 85.81 323 THR A CA 1
ATOM 2583 C C . THR A 1 323 ? 14.055 7.07 -20.141 1 85.81 323 THR A C 1
ATOM 2585 O O . THR A 1 323 ? 13.914 5.91 -20.531 1 85.81 323 THR A O 1
ATOM 2588 N N . THR A 1 324 ? 15.18 7.562 -19.656 1 89.38 324 THR A N 1
ATOM 2589 C CA . THR A 1 324 ? 16.312 6.672 -19.438 1 89.38 324 THR A CA 1
ATOM 2590 C C . THR A 1 324 ? 15.945 5.547 -18.484 1 89.38 324 THR A C 1
ATOM 2592 O O . THR A 1 324 ? 16.328 4.395 -18.688 1 89.38 324 THR A O 1
ATOM 2595 N N . GLN A 1 325 ? 15.242 5.891 -17.422 1 90.38 325 GLN A N 1
ATOM 2596 C CA . GLN A 1 325 ? 14.812 4.891 -16.453 1 90.38 325 GLN A CA 1
ATOM 2597 C C . GLN A 1 325 ? 13.969 3.807 -17.109 1 90.38 325 GLN A C 1
ATOM 2599 O O . GLN A 1 325 ? 14.195 2.615 -16.891 1 90.38 325 GLN A O 1
ATOM 2604 N N . ASN A 1 326 ? 13.102 4.211 -17.922 1 86.56 326 ASN A N 1
ATOM 2605 C CA . ASN A 1 326 ? 12.234 3.27 -18.625 1 86.56 326 ASN A CA 1
ATOM 2606 C C . ASN A 1 326 ? 13.023 2.393 -19.594 1 86.56 326 ASN A C 1
ATOM 2608 O O . ASN A 1 326 ? 12.719 1.21 -19.75 1 86.56 326 ASN A O 1
ATOM 2612 N N . GLU A 1 327 ? 13.938 2.998 -20.203 1 89.25 327 GLU A N 1
ATOM 2613 C CA . GLU A 1 327 ? 14.781 2.238 -21.125 1 89.25 327 GLU A CA 1
ATOM 2614 C C . GLU A 1 327 ? 15.586 1.175 -20.375 1 89.25 327 GLU A C 1
ATOM 2616 O O . GLU A 1 327 ? 15.758 0.058 -20.875 1 89.25 327 GLU A O 1
ATOM 2621 N N . ILE A 1 328 ? 16.062 1.545 -19.25 1 92.5 328 ILE A N 1
ATOM 2622 C CA . ILE A 1 328 ? 16.828 0.604 -18.438 1 92.5 328 ILE A CA 1
ATOM 2623 C C . ILE A 1 328 ? 15.93 -0.536 -17.969 1 92.5 328 ILE A C 1
ATOM 2625 O O . ILE A 1 328 ? 16.328 -1.7 -17.984 1 92.5 328 ILE A O 1
ATOM 2629 N N . ILE A 1 329 ? 14.727 -0.219 -17.531 1 90 329 ILE A N 1
ATOM 2630 C CA . ILE A 1 329 ? 13.773 -1.232 -17.109 1 90 329 ILE A CA 1
ATOM 2631 C C . ILE A 1 329 ? 13.516 -2.223 -18.234 1 90 329 ILE A C 1
ATOM 2633 O O . ILE A 1 329 ? 13.539 -3.438 -18.031 1 90 329 ILE A O 1
ATOM 2637 N N . GLN A 1 330 ? 13.305 -1.669 -19.391 1 89.06 330 GLN A N 1
ATOM 2638 C CA . GLN A 1 330 ? 13.039 -2.518 -20.547 1 89.06 330 GLN A CA 1
ATOM 2639 C C . GLN A 1 330 ? 14.25 -3.391 -20.875 1 89.06 330 GLN A C 1
ATOM 2641 O O . GLN A 1 330 ? 14.094 -4.551 -21.25 1 89.06 330 GLN A O 1
ATOM 2646 N N . LEU A 1 331 ? 15.359 -2.771 -20.75 1 91.94 331 LEU A N 1
ATOM 2647 C CA . LEU A 1 331 ? 16.594 -3.518 -20.984 1 91.94 331 LEU A CA 1
ATOM 2648 C C . LEU A 1 331 ? 16.703 -4.691 -20.016 1 91.94 331 LEU A C 1
ATOM 2650 O O . LEU A 1 331 ? 16.984 -5.82 -20.438 1 91.94 331 LEU A O 1
ATOM 2654 N N . LEU A 1 332 ? 16.5 -4.426 -18.766 1 92.81 332 LEU A N 1
ATOM 2655 C CA . LEU A 1 332 ? 16.594 -5.461 -17.734 1 92.81 332 LEU A CA 1
ATOM 2656 C C . LEU A 1 332 ? 15.539 -6.543 -17.953 1 92.81 332 LEU A C 1
ATOM 2658 O O . LEU A 1 332 ? 15.836 -7.734 -17.844 1 92.81 332 LEU A O 1
ATOM 2662 N N . ALA A 1 333 ? 14.328 -6.137 -18.219 1 90.88 333 ALA A N 1
ATOM 2663 C CA . ALA A 1 333 ? 13.234 -7.07 -18.469 1 90.88 333 ALA A CA 1
ATOM 2664 C C . ALA A 1 333 ? 13.555 -7.984 -19.656 1 90.88 333 ALA A C 1
ATOM 2666 O O . ALA A 1 333 ? 13.312 -9.195 -19.594 1 90.88 333 ALA A O 1
ATOM 2667 N N . THR A 1 334 ? 14.078 -7.395 -20.672 1 91.12 334 THR A N 1
ATOM 2668 C CA . THR A 1 334 ? 14.422 -8.156 -21.875 1 91.12 334 THR A CA 1
ATOM 2669 C C . THR A 1 334 ? 15.523 -9.172 -21.578 1 91.12 334 THR A C 1
ATOM 2671 O O . THR A 1 334 ? 15.469 -10.312 -22.031 1 91.12 334 THR A O 1
ATOM 2674 N N . GLU A 1 335 ? 16.484 -8.711 -20.844 1 92.94 335 GLU A N 1
ATOM 2675 C CA . GLU A 1 335 ? 17.578 -9.609 -20.484 1 92.94 335 GLU A CA 1
ATOM 2676 C C . GLU A 1 335 ? 17.078 -10.781 -19.641 1 92.94 335 GLU A C 1
ATOM 2678 O O . GLU A 1 335 ? 17.516 -11.922 -19.828 1 92.94 335 GLU A O 1
ATOM 2683 N N . VAL A 1 336 ? 16.281 -10.516 -18.656 1 93.69 336 VAL A N 1
ATOM 2684 C CA . VAL A 1 336 ? 15.711 -11.555 -17.812 1 93.69 336 VAL A CA 1
ATOM 2685 C C . VAL A 1 336 ? 14.898 -12.531 -18.656 1 93.69 336 VAL A C 1
ATOM 2687 O O . VAL A 1 336 ? 15.039 -13.742 -18.516 1 93.69 336 VAL A O 1
ATOM 2690 N N . LYS A 1 337 ? 14.07 -12.016 -19.516 1 93 337 LYS A N 1
ATOM 2691 C CA . LYS A 1 337 ? 13.242 -12.844 -20.391 1 93 337 LYS A CA 1
ATOM 2692 C C . LYS A 1 337 ? 14.102 -13.727 -21.297 1 93 337 LYS A C 1
ATOM 2694 O O . LYS A 1 337 ? 13.805 -14.906 -21.484 1 93 337 LYS A O 1
ATOM 2699 N N . GLN A 1 338 ? 15.164 -13.148 -21.781 1 92.94 338 GLN A N 1
ATOM 2700 C CA . GLN A 1 338 ? 16.047 -13.898 -22.656 1 92.94 338 GLN A CA 1
ATOM 2701 C C . GLN A 1 338 ? 16.734 -15.039 -21.906 1 92.94 338 GLN A C 1
ATOM 2703 O O . GLN A 1 338 ? 16.938 -16.125 -22.469 1 92.94 338 GLN A O 1
ATOM 2708 N N . LYS A 1 339 ? 17.062 -14.742 -20.781 1 93.88 339 LYS A N 1
ATOM 2709 C CA . LYS A 1 339 ? 17.672 -15.797 -19.969 1 93.88 339 LYS A CA 1
ATOM 2710 C C . LYS A 1 339 ? 16.688 -16.938 -19.719 1 93.88 339 LYS A C 1
ATOM 2712 O O . LYS A 1 339 ? 17.062 -18.109 -19.781 1 93.88 339 LYS A O 1
ATOM 2717 N N . ILE A 1 340 ? 15.492 -16.672 -19.438 1 94.56 340 ILE A N 1
ATOM 2718 C CA . ILE A 1 340 ? 14.461 -17.688 -19.219 1 94.56 340 ILE A CA 1
ATOM 2719 C C . ILE A 1 340 ? 14.25 -18.5 -20.484 1 94.56 340 ILE A C 1
ATOM 2721 O O . ILE A 1 340 ? 14.18 -19.719 -20.438 1 94.56 340 ILE A O 1
ATOM 2725 N N . LEU A 1 341 ? 14.219 -17.781 -21.594 1 96 341 LEU A N 1
ATOM 2726 C CA . LEU A 1 341 ? 13.969 -18.438 -22.875 1 96 341 LEU A CA 1
ATOM 2727 C C . LEU A 1 341 ? 15.125 -19.359 -23.25 1 96 341 LEU A C 1
ATOM 2729 O O . LEU A 1 341 ? 14.914 -20.438 -23.812 1 96 341 LEU A O 1
ATOM 2733 N N . THR A 1 342 ? 16.297 -18.938 -22.922 1 94.25 342 THR A N 1
ATOM 2734 C CA . THR A 1 342 ? 17.469 -19.766 -23.172 1 94.25 342 THR A CA 1
ATOM 2735 C C . THR A 1 342 ? 17.406 -21.047 -22.328 1 94.25 342 THR A C 1
ATOM 2737 O O . THR A 1 342 ? 17.688 -22.141 -22.844 1 94.25 342 THR A O 1
ATOM 2740 N N . LEU A 1 343 ? 17.062 -20.891 -21.141 1 94.25 343 LEU A N 1
ATOM 2741 C CA . LEU A 1 343 ? 16.938 -22.047 -20.25 1 94.25 343 LEU A CA 1
ATOM 2742 C C . LEU A 1 343 ? 15.812 -22.969 -20.734 1 94.25 343 LEU A C 1
ATOM 2744 O O . LEU A 1 343 ? 15.953 -24.188 -20.719 1 94.25 343 LEU A O 1
ATOM 2748 N N . LEU A 1 344 ? 14.758 -22.375 -21.125 1 96.06 344 LEU A N 1
ATOM 2749 C CA . LEU A 1 344 ? 13.602 -23.125 -21.609 1 96.06 344 LEU A CA 1
ATOM 2750 C C . LEU A 1 344 ? 13.953 -23.922 -22.859 1 96.06 344 LEU A C 1
ATOM 2752 O O . LEU A 1 344 ? 13.578 -25.094 -22.984 1 96.06 344 LEU A O 1
ATOM 2756 N N . LYS A 1 345 ? 14.664 -23.266 -23.75 1 93.5 345 LYS A N 1
ATOM 2757 C CA . LYS A 1 345 ? 15.07 -23.922 -24.984 1 93.5 345 LYS A CA 1
ATOM 2758 C C . LYS A 1 345 ? 16.016 -25.094 -24.703 1 93.5 345 LYS A C 1
ATOM 2760 O O . LYS A 1 345 ? 15.922 -26.141 -25.344 1 93.5 345 LYS A O 1
ATOM 2765 N N . SER A 1 346 ? 16.859 -24.891 -23.766 1 92.19 346 SER A N 1
ATOM 2766 C CA . SER A 1 346 ? 17.797 -25.938 -23.391 1 92.19 346 SER A CA 1
ATOM 2767 C C . SER A 1 346 ? 17.094 -27.109 -22.734 1 92.19 346 SER A C 1
ATOM 2769 O O . SER A 1 346 ? 17.547 -28.25 -22.844 1 92.19 346 SER A O 1
ATOM 2771 N N . ALA A 1 347 ? 16.031 -26.969 -22.062 1 94.75 347 ALA A N 1
ATOM 2772 C CA . ALA A 1 347 ? 15.266 -28.016 -21.375 1 94.75 347 ALA A CA 1
ATOM 2773 C C . ALA A 1 347 ? 14.414 -28.797 -22.359 1 94.75 347 ALA A C 1
ATOM 2775 O O . ALA A 1 347 ? 14.117 -29.984 -22.125 1 94.75 347 ALA A O 1
ATOM 2776 N N . LYS A 1 348 ? 13.984 -28.203 -23.469 1 93.56 348 LYS A N 1
ATOM 2777 C CA . LYS A 1 348 ? 13.188 -28.766 -24.562 1 93.56 348 LYS A CA 1
ATOM 2778 C C . LYS A 1 348 ? 11.727 -28.906 -24.156 1 93.56 348 LYS A C 1
ATOM 2780 O O . LYS A 1 348 ? 10.859 -28.234 -24.719 1 93.56 348 LYS A O 1
ATOM 2785 N N . TYR A 1 349 ? 11.477 -29.766 -23.078 1 96.25 349 TYR A N 1
ATOM 2786 C CA . TYR A 1 349 ? 10.094 -29.969 -22.656 1 96.25 349 TYR A CA 1
ATOM 2787 C C . TYR A 1 349 ? 9.648 -28.891 -21.688 1 96.25 349 TYR A C 1
ATOM 2789 O O . TYR A 1 349 ? 10.414 -28.484 -20.797 1 96.25 349 TYR A O 1
ATOM 2797 N N . TYR A 1 350 ? 8.414 -28.391 -21.828 1 96.12 350 TYR A N 1
ATOM 2798 C CA . TYR A 1 350 ? 7.914 -27.359 -20.922 1 96.12 350 TYR A CA 1
ATOM 2799 C C . TYR A 1 350 ? 6.398 -27.438 -20.781 1 96.12 350 TYR A C 1
ATOM 2801 O O . TYR A 1 350 ? 5.742 -28.172 -21.531 1 96.12 350 TYR A O 1
ATOM 2809 N N . SER A 1 351 ? 5.91 -26.812 -19.781 1 94.19 351 SER A N 1
ATOM 2810 C CA . SER A 1 351 ? 4.48 -26.625 -19.562 1 94.19 351 SER A CA 1
ATOM 2811 C C . SER A 1 351 ? 4.133 -25.156 -19.391 1 94.19 351 SER A C 1
ATOM 2813 O O . SER A 1 351 ? 4.98 -24.359 -18.984 1 94.19 351 SER A O 1
ATOM 2815 N N . ILE A 1 352 ? 2.932 -24.828 -19.766 1 91 352 ILE A N 1
ATOM 2816 C CA . ILE A 1 352 ? 2.463 -23.453 -19.547 1 91 352 ILE A CA 1
ATOM 2817 C C . ILE A 1 352 ? 1.454 -23.453 -18.391 1 91 352 ILE A C 1
ATOM 2819 O O . ILE A 1 352 ? 0.689 -24.391 -18.219 1 91 352 ILE A O 1
ATOM 2823 N N . ILE A 1 353 ? 1.546 -22.484 -17.641 1 85.81 353 ILE A N 1
ATOM 2824 C CA . ILE A 1 353 ? 0.581 -22.203 -16.578 1 85.81 353 ILE A CA 1
ATOM 2825 C C . ILE A 1 353 ? -0.063 -20.828 -16.828 1 85.81 353 ILE A C 1
ATOM 2827 O O . ILE A 1 353 ? 0.619 -19.812 -16.812 1 85.81 353 ILE A O 1
ATOM 2831 N N . LEU A 1 354 ? -1.365 -20.797 -17.062 1 81.81 354 LEU A N 1
ATOM 2832 C CA . LEU A 1 354 ? -2.061 -19.562 -17.406 1 81.81 354 LEU A CA 1
ATOM 2833 C C . LEU A 1 354 ? -3.064 -19.172 -16.328 1 81.81 354 LEU A C 1
ATOM 2835 O O . LEU A 1 354 ? -3.732 -20.047 -15.766 1 81.81 354 LEU A O 1
ATOM 2839 N N . ASP A 1 355 ? -3.039 -17.906 -15.961 1 74.31 355 ASP A N 1
ATOM 2840 C CA . ASP A 1 355 ? -4.016 -17.328 -15.047 1 74.31 355 ASP A CA 1
ATOM 2841 C C . ASP A 1 355 ? -4.578 -16.031 -15.594 1 74.31 355 ASP A C 1
ATOM 2843 O O . ASP A 1 355 ? -3.945 -15.375 -16.422 1 74.31 355 ASP A O 1
ATOM 2847 N N . CYS A 1 356 ? -5.801 -15.812 -15.336 1 69.25 356 CYS A N 1
ATOM 2848 C CA . CYS A 1 356 ? -6.383 -14.562 -15.805 1 69.25 356 CYS A CA 1
ATOM 2849 C C . CYS A 1 356 ? -6.578 -13.586 -14.648 1 69.25 356 CYS A C 1
ATOM 2851 O O . CYS A 1 356 ? -6.875 -14 -13.531 1 69.25 356 CYS A O 1
ATOM 2853 N N . THR A 1 357 ? -6.199 -12.375 -14.898 1 62.41 357 THR A N 1
ATOM 2854 C CA . THR A 1 357 ? -6.418 -11.32 -13.922 1 62.41 357 THR A CA 1
ATOM 2855 C C . THR A 1 357 ? -6.918 -10.047 -14.594 1 62.41 357 THR A C 1
ATOM 2857 O O . THR A 1 357 ? -6.797 -9.898 -15.812 1 62.41 357 THR A O 1
ATOM 2860 N N . VAL A 1 358 ? -7.699 -9.367 -13.836 1 58.38 358 VAL A N 1
ATOM 2861 C CA . VAL A 1 358 ? -8.117 -8.07 -14.367 1 58.38 358 VAL A CA 1
ATOM 2862 C C . VAL A 1 358 ? -7.055 -7.02 -14.07 1 58.38 358 VAL A C 1
ATOM 2864 O O . VAL A 1 358 ? -6.641 -6.855 -12.914 1 58.38 358 VAL A O 1
ATOM 2867 N N . GLY A 1 359 ? -6.402 -6.574 -15.094 1 53.75 359 GLY A N 1
ATOM 2868 C CA . GLY A 1 359 ? -5.363 -5.566 -14.93 1 53.75 359 GLY A CA 1
ATOM 2869 C C . GLY A 1 359 ? -5.906 -4.215 -14.516 1 53.75 359 GLY A C 1
ATOM 2870 O O . GLY A 1 359 ? -7.109 -4.062 -14.297 1 53.75 359 GLY A O 1
ATOM 2871 N N . ASN A 1 360 ? -5.016 -3.223 -14.242 1 50.09 360 ASN A N 1
ATOM 2872 C CA . ASN A 1 360 ? -5.328 -1.854 -13.844 1 50.09 360 ASN A CA 1
ATOM 2873 C C . ASN A 1 360 ? -6.285 -1.189 -14.828 1 50.09 360 ASN A C 1
ATOM 2875 O O . ASN A 1 360 ? -7.117 -0.371 -14.438 1 50.09 360 ASN A O 1
ATOM 2879 N N . SER A 1 361 ? -6.082 -1.636 -16.25 1 48.91 361 SER A N 1
ATOM 2880 C CA . SER A 1 361 ? -6.938 -1.058 -17.281 1 48.91 361 SER A CA 1
ATOM 2881 C C . SER A 1 361 ? -8.227 -1.853 -17.438 1 48.91 361 SER A C 1
ATOM 2883 O O . SER A 1 361 ? -8.953 -1.679 -18.422 1 48.91 361 SER A O 1
ATOM 2885 N N . HIS A 1 362 ? -8.461 -2.727 -16.438 1 49.06 362 HIS A N 1
ATOM 2886 C CA . HIS A 1 362 ? -9.656 -3.568 -16.391 1 49.06 362 HIS A CA 1
ATOM 2887 C C . HIS A 1 362 ? -9.742 -4.461 -17.625 1 49.06 362 HIS A C 1
ATOM 2889 O O . HIS A 1 362 ? -10.844 -4.754 -18.109 1 49.06 362 HIS A O 1
ATOM 2895 N N . VAL A 1 363 ? -8.703 -4.453 -18.312 1 58.09 363 VAL A N 1
ATOM 2896 C CA . VAL A 1 363 ? -8.633 -5.438 -19.391 1 58.09 363 VAL A CA 1
ATOM 2897 C C . VAL A 1 363 ? -8.164 -6.781 -18.828 1 58.09 363 VAL A C 1
ATOM 2899 O O . VAL A 1 363 ? -7.281 -6.828 -17.969 1 58.09 363 VAL A O 1
ATOM 2902 N N . GLU A 1 364 ? -8.977 -7.691 -19.172 1 66.56 364 GLU A N 1
ATOM 2903 C CA . GLU A 1 364 ? -8.547 -9.023 -18.766 1 66.56 364 GLU A CA 1
ATOM 2904 C C . GLU A 1 364 ? -7.184 -9.375 -19.344 1 66.56 364 GLU A C 1
ATOM 2906 O O . GLU A 1 364 ? -6.922 -9.102 -20.516 1 66.56 364 GLU A O 1
ATOM 2911 N N . GLN A 1 365 ? -6.297 -9.641 -18.547 1 73.88 365 GLN A N 1
ATOM 2912 C CA . GLN A 1 365 ? -4.961 -10.055 -18.969 1 73.88 365 GLN A CA 1
ATOM 2913 C C . GLN A 1 365 ? -4.68 -11.5 -18.562 1 73.88 365 GLN A C 1
ATOM 2915 O O . GLN A 1 365 ? -5.125 -11.953 -17.5 1 73.88 365 GLN A O 1
ATOM 2920 N N . MET A 1 366 ? -4.086 -12.211 -19.531 1 79.38 366 MET A N 1
ATOM 2921 C CA . MET A 1 366 ? -3.6 -13.555 -19.234 1 79.38 366 MET A CA 1
ATOM 2922 C C . MET A 1 366 ? -2.17 -13.508 -18.703 1 79.38 366 MET A C 1
ATOM 2924 O O . MET A 1 366 ? -1.316 -12.82 -19.266 1 79.38 366 MET A O 1
ATOM 2928 N N . ILE A 1 367 ? -1.979 -14.141 -17.562 1 82.19 367 ILE A N 1
ATOM 2929 C CA . ILE A 1 367 ? -0.638 -14.297 -17.016 1 82.19 367 ILE A CA 1
ATOM 2930 C C . ILE A 1 367 ? 0.002 -15.57 -17.578 1 82.19 367 ILE A C 1
ATOM 2932 O O . ILE A 1 367 ? -0.522 -16.672 -17.391 1 82.19 367 ILE A O 1
ATOM 2936 N N . LEU A 1 368 ? 1.096 -15.422 -18.281 1 88.25 368 LEU A N 1
ATOM 2937 C CA . LEU A 1 368 ? 1.772 -16.562 -18.891 1 88.25 368 LEU A CA 1
ATOM 2938 C C . LEU A 1 368 ? 2.986 -16.984 -18.062 1 88.25 368 LEU A C 1
ATOM 2940 O O . LEU A 1 368 ? 3.957 -16.219 -17.969 1 88.25 368 LEU A O 1
ATOM 2944 N N . MET A 1 369 ? 2.934 -18.172 -17.516 1 89.25 369 MET A N 1
ATOM 2945 C CA . MET A 1 369 ? 4.059 -18.797 -16.828 1 89.25 369 MET A CA 1
ATOM 2946 C C . MET A 1 369 ? 4.492 -20.078 -17.516 1 89.25 369 MET A C 1
ATOM 2948 O O . MET A 1 369 ? 3.674 -20.75 -18.156 1 89.25 369 MET A O 1
ATOM 2952 N N . VAL A 1 370 ? 5.746 -20.375 -17.375 1 92.31 370 VAL A N 1
ATOM 2953 C CA . VAL A 1 370 ? 6.27 -21.594 -17.953 1 92.31 370 VAL A CA 1
ATOM 2954 C C . VAL A 1 370 ? 6.961 -22.422 -16.875 1 92.31 370 VAL A C 1
ATOM 2956 O O . VAL A 1 370 ? 7.535 -21.875 -15.93 1 92.31 370 VAL A O 1
ATOM 2959 N N . ARG A 1 371 ? 6.84 -23.656 -16.984 1 91.19 371 ARG A N 1
ATOM 2960 C CA . ARG A 1 371 ? 7.484 -24.625 -16.094 1 91.19 371 ARG A CA 1
ATOM 2961 C C . ARG A 1 371 ? 8.328 -25.609 -16.891 1 91.19 371 ARG A C 1
ATOM 2963 O O . ARG A 1 371 ? 7.883 -26.141 -17.906 1 91.19 371 ARG A O 1
ATOM 2970 N N . PHE A 1 372 ? 9.57 -25.812 -16.516 1 94.19 372 PHE A N 1
ATOM 2971 C CA . PHE A 1 372 ? 10.445 -26.766 -17.172 1 94.19 372 PHE A CA 1
ATOM 2972 C C . PHE A 1 372 ? 11.508 -27.281 -16.203 1 94.19 372 PHE A C 1
ATOM 2974 O O . PHE A 1 372 ? 11.633 -26.781 -15.094 1 94.19 372 PHE A O 1
ATOM 2981 N N . VAL A 1 373 ? 12.203 -28.359 -16.609 1 94.94 373 VAL A N 1
ATOM 2982 C CA . VAL A 1 373 ? 13.211 -29 -15.766 1 94.94 373 VAL A CA 1
ATOM 2983 C C . VAL A 1 373 ? 14.578 -28.891 -16.438 1 94.94 373 VAL A C 1
ATOM 2985 O O . VAL A 1 373 ? 14.719 -29.219 -17.625 1 94.94 373 VAL A O 1
ATOM 2988 N N . THR A 1 374 ? 15.477 -28.312 -15.719 1 92.81 374 THR A N 1
ATOM 2989 C CA . THR A 1 374 ? 16.859 -28.359 -16.156 1 92.81 374 THR A CA 1
ATOM 2990 C C . THR A 1 374 ? 17.625 -29.469 -15.438 1 92.81 374 THR A C 1
ATOM 2992 O O . THR A 1 374 ? 17.641 -29.516 -14.203 1 92.81 374 THR A O 1
ATOM 2995 N N . ALA A 1 375 ? 18.078 -30.422 -16.172 1 93.31 375 ALA A N 1
ATOM 2996 C CA . ALA A 1 375 ? 18.844 -31.547 -15.641 1 93.31 375 ALA A CA 1
ATOM 2997 C C . ALA A 1 375 ? 20.219 -31.641 -16.281 1 93.31 375 ALA A C 1
ATOM 2999 O O . ALA A 1 375 ? 20.328 -31.953 -17.469 1 93.31 375 ALA A O 1
ATOM 3000 N N . ILE A 1 376 ? 21.266 -31.328 -15.508 1 88.25 376 ILE A N 1
ATOM 3001 C CA . ILE A 1 376 ? 22.656 -31.359 -15.984 1 88.25 376 ILE A CA 1
ATOM 3002 C C . ILE A 1 376 ? 23.422 -32.438 -15.219 1 88.25 376 ILE A C 1
ATOM 3004 O O . ILE A 1 376 ? 23.406 -32.469 -13.992 1 88.25 376 ILE A O 1
ATOM 3008 N N . GLU A 1 377 ? 23.984 -33.344 -15.977 1 89.06 377 GLU A N 1
ATOM 3009 C CA . GLU A 1 377 ? 24.766 -34.406 -15.383 1 89.06 377 GLU A CA 1
ATOM 3010 C C . GLU A 1 377 ? 26.016 -33.875 -14.688 1 89.06 377 GLU A C 1
ATOM 3012 O O . GLU A 1 377 ? 26.547 -32.844 -15.078 1 89.06 377 GLU A O 1
ATOM 3017 N N . ALA A 1 378 ? 26.359 -34.656 -13.688 1 87.31 378 ALA A N 1
ATOM 3018 C CA . ALA A 1 378 ? 27.562 -34.281 -12.961 1 87.31 378 ALA A CA 1
ATOM 3019 C C . ALA A 1 378 ? 28.797 -34.406 -13.852 1 87.31 378 ALA A C 1
ATOM 3021 O O . ALA A 1 378 ? 28.859 -35.25 -14.734 1 87.31 378 ALA A O 1
ATOM 3022 N N . THR A 1 379 ? 29.656 -33.438 -13.719 1 83.75 379 THR A N 1
ATOM 3023 C CA . THR A 1 379 ? 30.984 -33.5 -14.32 1 83.75 379 THR A CA 1
ATOM 3024 C C . THR A 1 379 ? 32.062 -33.719 -13.25 1 83.75 379 THR A C 1
ATOM 3026 O O . THR A 1 379 ? 31.734 -33.844 -12.062 1 83.75 379 THR A O 1
ATOM 3029 N N . ALA A 1 380 ? 33.344 -33.938 -13.617 1 75.81 380 ALA A N 1
ATOM 3030 C CA . ALA A 1 380 ? 34.469 -34.188 -12.695 1 75.81 380 ALA A CA 1
ATOM 3031 C C . ALA A 1 380 ? 34.531 -33.125 -11.609 1 75.81 380 ALA A C 1
ATOM 3033 O O . ALA A 1 380 ? 34.844 -33.438 -10.453 1 75.81 380 ALA A O 1
ATOM 3034 N N . ASN A 1 381 ? 34.094 -31.984 -11.93 1 79.56 381 ASN A N 1
ATOM 3035 C CA . ASN A 1 381 ? 34.281 -30.906 -10.961 1 79.56 381 ASN A CA 1
ATOM 3036 C C . ASN A 1 381 ? 32.969 -30.234 -10.586 1 79.56 381 ASN A C 1
ATOM 3038 O O . ASN A 1 381 ? 32.938 -29.375 -9.711 1 79.56 381 ASN A O 1
ATOM 3042 N N . VAL A 1 382 ? 31.859 -30.672 -11.25 1 83.81 382 VAL A N 1
ATOM 3043 C CA . VAL A 1 382 ? 30.609 -30 -10.969 1 83.81 382 VAL A CA 1
ATOM 3044 C C . VAL A 1 382 ? 29.531 -31.016 -10.609 1 83.81 382 VAL A C 1
ATOM 3046 O O . VAL A 1 382 ? 29.375 -32.031 -11.297 1 83.81 382 VAL A O 1
ATOM 3049 N N . ALA A 1 383 ? 28.906 -30.797 -9.539 1 88.12 383 ALA A N 1
ATOM 3050 C CA . ALA A 1 383 ? 27.844 -31.688 -9.086 1 88.12 383 ALA A CA 1
ATOM 3051 C C . ALA A 1 383 ? 26.641 -31.625 -10.016 1 88.12 383 ALA A C 1
ATOM 3053 O O . ALA A 1 383 ? 26.438 -30.625 -10.719 1 88.12 383 ALA A O 1
ATOM 3054 N N . ALA A 1 384 ? 25.859 -32.719 -10.094 1 89 384 ALA A N 1
ATOM 3055 C CA . ALA A 1 384 ? 24.641 -32.75 -10.898 1 89 384 ALA A CA 1
ATOM 3056 C C . ALA A 1 384 ? 23.609 -31.734 -10.398 1 89 384 ALA A C 1
ATOM 3058 O O . ALA A 1 384 ? 23.547 -31.453 -9.195 1 89 384 ALA A O 1
ATOM 3059 N N . VAL A 1 385 ? 23.016 -31.109 -11.328 1 90.38 385 VAL A N 1
ATOM 3060 C CA . VAL A 1 385 ? 22 -30.141 -10.953 1 90.38 385 VAL A CA 1
ATOM 3061 C C . VAL A 1 385 ? 20.672 -30.484 -11.609 1 90.38 385 VAL A C 1
ATOM 3063 O O . VAL A 1 385 ? 20.578 -30.641 -12.828 1 90.38 385 VAL A O 1
ATOM 3066 N N . VAL A 1 386 ? 19.688 -30.812 -10.797 1 92.69 386 VAL A N 1
ATOM 3067 C CA . VAL A 1 386 ? 18.312 -30.984 -11.273 1 92.69 386 VAL A CA 1
ATOM 3068 C C . VAL A 1 386 ? 17.406 -29.938 -10.641 1 92.69 386 VAL A C 1
ATOM 3070 O O . VAL A 1 386 ? 17.234 -29.906 -9.422 1 92.69 386 VAL A O 1
ATOM 3073 N N . ASN A 1 387 ? 16.938 -29.016 -11.477 1 91.06 387 ASN A N 1
ATOM 3074 C CA . ASN A 1 387 ? 16.094 -27.922 -10.977 1 91.06 387 ASN A CA 1
ATOM 3075 C C . ASN A 1 387 ? 14.758 -27.859 -11.719 1 91.06 387 ASN A C 1
ATOM 3077 O O . ASN A 1 387 ? 14.734 -27.812 -12.945 1 91.06 387 ASN A O 1
ATOM 3081 N N . ILE A 1 388 ? 13.688 -28 -10.953 1 90.94 388 ILE A N 1
ATOM 3082 C CA . ILE A 1 388 ? 12.383 -27.688 -11.508 1 90.94 388 ILE A CA 1
ATOM 3083 C C . ILE A 1 388 ? 12.164 -26.172 -11.484 1 90.94 388 ILE A C 1
ATOM 3085 O O . ILE A 1 388 ? 12.195 -25.547 -10.422 1 90.94 388 ILE A O 1
ATOM 3089 N N . ARG A 1 389 ? 11.953 -25.578 -12.617 1 90 389 ARG A N 1
ATOM 3090 C CA . ARG A 1 389 ? 11.906 -24.125 -12.727 1 90 389 ARG A CA 1
ATOM 3091 C C . ARG A 1 389 ? 10.531 -23.656 -13.18 1 90 389 ARG A C 1
ATOM 3093 O O . ARG A 1 389 ? 9.914 -24.266 -14.055 1 90 389 ARG A O 1
ATOM 3100 N N . GLU A 1 390 ? 9.992 -22.688 -12.555 1 89.19 390 GLU A N 1
ATOM 3101 C CA . GLU A 1 390 ? 8.781 -21.969 -12.938 1 89.19 390 GLU A CA 1
ATOM 3102 C C . GLU A 1 390 ? 9.047 -20.469 -13.094 1 89.19 390 GLU A C 1
ATOM 3104 O O . GLU A 1 390 ? 9.602 -19.844 -12.188 1 89.19 390 GLU A O 1
ATOM 3109 N N . HIS A 1 391 ? 8.734 -19.953 -14.219 1 91 391 HIS A N 1
ATOM 3110 C CA . HIS A 1 391 ? 9.07 -18.547 -14.484 1 91 391 HIS A CA 1
ATOM 3111 C C . HIS A 1 391 ? 7.895 -17.797 -15.086 1 91 391 HIS A C 1
ATOM 3113 O O . HIS A 1 391 ? 7.117 -18.375 -15.859 1 91 391 HIS A O 1
ATOM 3119 N N . PHE A 1 392 ? 7.852 -16.547 -14.75 1 90.94 392 PHE A N 1
ATOM 3120 C CA . PHE A 1 392 ? 6.91 -15.609 -15.352 1 90.94 392 PHE A CA 1
ATOM 3121 C C . PHE A 1 392 ? 7.477 -15.016 -16.625 1 90.94 392 PHE A C 1
ATOM 3123 O O . PHE A 1 392 ? 8.602 -14.516 -16.641 1 90.94 392 PHE A O 1
ATOM 3130 N N . LEU A 1 393 ? 6.578 -15.016 -17.656 1 89.75 393 LEU A N 1
ATOM 3131 C CA . LEU A 1 393 ? 7.086 -14.5 -18.922 1 89.75 393 LEU A CA 1
ATOM 3132 C C . LEU A 1 393 ? 6.473 -13.141 -19.234 1 89.75 393 LEU A C 1
ATOM 3134 O O . LEU A 1 393 ? 7.195 -12.164 -19.469 1 89.75 393 LEU A O 1
ATOM 3138 N N . GLU A 1 394 ? 5.156 -13.062 -19.203 1 86.56 394 GLU A N 1
ATOM 3139 C CA . GLU A 1 394 ? 4.551 -11.781 -19.547 1 86.56 394 GLU A CA 1
ATOM 3140 C C . GLU A 1 394 ? 3.055 -11.781 -19.25 1 86.56 394 GLU A C 1
ATOM 3142 O O . GLU A 1 394 ? 2.461 -12.836 -19.031 1 86.56 394 GLU A O 1
ATOM 3147 N N . PHE A 1 395 ? 2.486 -10.516 -19.297 1 82.25 395 PHE A N 1
ATOM 3148 C CA . PHE A 1 395 ? 1.049 -10.289 -19.359 1 82.25 395 PHE A CA 1
ATOM 3149 C C . PHE A 1 395 ? 0.58 -10.195 -20.797 1 82.25 395 PHE A C 1
ATOM 3151 O O . PHE A 1 395 ? 1.196 -9.508 -21.609 1 82.25 395 PHE A O 1
ATOM 3158 N N . ILE A 1 396 ? -0.478 -10.961 -21.047 1 82.06 396 ILE A N 1
ATOM 3159 C CA . ILE A 1 396 ? -1.028 -10.914 -22.391 1 82.06 396 ILE A CA 1
ATOM 3160 C C . ILE A 1 396 ? -2.41 -10.266 -22.359 1 82.06 396 ILE A C 1
ATOM 3162 O O . ILE A 1 396 ? -3.32 -10.758 -21.688 1 82.06 396 ILE A O 1
ATOM 3166 N N . ASP A 1 397 ? -2.527 -9.18 -23.062 1 76.69 397 ASP A N 1
ATOM 3167 C CA . ASP A 1 397 ? -3.828 -8.523 -23.156 1 76.69 397 ASP A CA 1
ATOM 3168 C C . ASP A 1 397 ? -4.797 -9.359 -24 1 76.69 397 ASP A C 1
ATOM 3170 O O . ASP A 1 397 ? -4.434 -9.867 -25.062 1 76.69 397 ASP A O 1
ATOM 3174 N N . VAL A 1 398 ? -5.965 -9.609 -23.406 1 73.75 398 VAL A N 1
ATOM 3175 C CA . VAL A 1 398 ? -6.984 -10.367 -24.109 1 73.75 398 VAL A CA 1
ATOM 3176 C C . VAL A 1 398 ? -8.211 -9.492 -24.359 1 73.75 398 VAL A C 1
ATOM 3178 O O . VAL A 1 398 ? -8.852 -9.047 -23.406 1 73.75 398 VAL A O 1
ATOM 3181 N N . ASP A 1 399 ? -8.492 -9.086 -25.562 1 67.69 399 ASP A N 1
ATOM 3182 C CA . ASP A 1 399 ? -9.648 -8.266 -25.906 1 67.69 399 ASP A CA 1
ATOM 3183 C C . ASP A 1 399 ? -10.93 -9.086 -25.891 1 67.69 399 ASP A C 1
ATOM 3185 O O . ASP A 1 399 ? -11.992 -8.594 -25.484 1 67.69 399 ASP A O 1
ATOM 3189 N N . ASP A 1 400 ? -10.727 -10.375 -26.438 1 66.81 400 ASP A N 1
ATOM 3190 C CA . ASP A 1 400 ? -11.844 -11.312 -26.484 1 66.81 400 ASP A CA 1
ATOM 3191 C C . ASP A 1 400 ? -11.57 -12.531 -25.609 1 66.81 400 ASP A C 1
ATOM 3193 O O . ASP A 1 400 ? -10.609 -13.273 -25.828 1 66.81 400 ASP A O 1
ATOM 3197 N N . THR A 1 401 ? -12.453 -12.727 -24.641 1 67.25 401 THR A N 1
ATOM 3198 C CA . THR A 1 401 ? -12.18 -13.75 -23.625 1 67.25 401 THR A CA 1
ATOM 3199 C C . THR A 1 401 ? -12.703 -15.109 -24.078 1 67.25 401 THR A C 1
ATOM 3201 O O . THR A 1 401 ? -12.773 -16.047 -23.281 1 67.25 401 THR A O 1
ATOM 3204 N N . LYS A 1 402 ? -13.086 -15.164 -25.469 1 69.88 402 LYS A N 1
ATOM 3205 C CA . LYS A 1 402 ? -13.453 -16.484 -25.984 1 69.88 402 LYS A CA 1
ATOM 3206 C C . LYS A 1 402 ? -12.242 -17.391 -26.078 1 69.88 402 LYS A C 1
ATOM 3208 O O . LYS A 1 402 ? -11.141 -16.953 -26.391 1 69.88 402 LYS A O 1
ATOM 3213 N N . GLY A 1 403 ? -12.422 -18.594 -25.828 1 74.56 403 GLY A N 1
ATOM 3214 C CA . GLY A 1 403 ? -11.352 -19.578 -25.797 1 74.56 403 GLY A CA 1
ATOM 3215 C C . GLY A 1 403 ? -10.492 -19.562 -27.047 1 74.56 403 GLY A C 1
ATOM 3216 O O . GLY A 1 403 ? -9.266 -19.578 -26.969 1 74.56 403 GLY A O 1
ATOM 3217 N N . CYS A 1 404 ? -11.148 -19.531 -28.188 1 79.44 404 CYS A N 1
ATOM 3218 C CA . CYS A 1 404 ? -10.43 -19.547 -29.469 1 79.44 404 CYS A CA 1
ATOM 3219 C C . CYS A 1 404 ? -9.57 -18.297 -29.625 1 79.44 404 CYS A C 1
ATOM 3221 O O . CYS A 1 404 ? -8.43 -18.391 -30.078 1 79.44 404 CYS A O 1
ATOM 3223 N N . SER A 1 405 ? -10.156 -17.188 -29.328 1 80.5 405 SER A N 1
ATOM 3224 C CA . SER A 1 405 ? -9.422 -15.93 -29.453 1 80.5 405 SER A CA 1
ATOM 3225 C C . SER A 1 405 ? -8.242 -15.891 -28.484 1 80.5 405 SER A C 1
ATOM 3227 O O . SER A 1 405 ? -7.152 -15.438 -28.859 1 80.5 405 SER A O 1
ATOM 3229 N N . MET A 1 406 ? -8.445 -16.359 -27.328 1 83.75 406 MET A N 1
ATOM 3230 C CA . MET A 1 406 ? -7.383 -16.391 -26.328 1 83.75 406 MET A CA 1
ATOM 3231 C C . MET A 1 406 ? -6.258 -17.328 -26.766 1 83.75 406 MET A C 1
ATOM 3233 O O . MET A 1 406 ? -5.078 -17 -26.594 1 83.75 406 MET A O 1
ATOM 3237 N N . ALA A 1 407 ? -6.652 -18.484 -27.312 1 87.88 407 ALA A N 1
ATOM 3238 C CA . ALA A 1 407 ? -5.664 -19.438 -27.797 1 87.88 407 ALA A CA 1
ATOM 3239 C C . ALA A 1 407 ? -4.828 -18.844 -28.922 1 87.88 407 ALA A C 1
ATOM 3241 O O . ALA A 1 407 ? -3.615 -19.062 -28.984 1 87.88 407 ALA A O 1
ATOM 3242 N N . ASN A 1 408 ? -5.492 -18.125 -29.75 1 88.56 408 ASN A N 1
ATOM 3243 C CA . ASN A 1 408 ? -4.797 -17.516 -30.891 1 88.56 408 ASN A CA 1
ATOM 3244 C C . ASN A 1 408 ? -3.779 -16.469 -30.422 1 88.56 408 ASN A C 1
ATOM 3246 O O . ASN A 1 408 ? -2.668 -16.406 -30.953 1 88.56 408 ASN A O 1
ATOM 3250 N N . VAL A 1 409 ? -4.223 -15.703 -29.516 1 89.31 409 VAL A N 1
ATOM 3251 C CA . VAL A 1 409 ? -3.322 -14.688 -28.984 1 89.31 409 VAL A CA 1
ATOM 3252 C C . VAL A 1 409 ? -2.131 -15.344 -28.297 1 89.31 409 VAL A C 1
ATOM 3254 O O . VAL A 1 409 ? -0.991 -14.898 -28.453 1 89.31 409 VAL A O 1
ATOM 3257 N N . LEU A 1 410 ? -2.385 -16.375 -27.578 1 91.19 410 LEU A N 1
ATOM 3258 C CA . LEU A 1 410 ? -1.334 -17.109 -26.875 1 91.19 410 LEU A CA 1
ATOM 3259 C C . LEU A 1 410 ? -0.346 -17.703 -27.875 1 91.19 410 LEU A C 1
ATOM 3261 O O . LEU A 1 410 ? 0.868 -17.578 -27.703 1 91.19 410 LEU A O 1
ATOM 3265 N N . LEU A 1 411 ? -0.86 -18.328 -28.922 1 93 411 LEU A N 1
ATOM 3266 C CA . LEU A 1 411 ? -0.024 -18.984 -29.922 1 93 411 LEU A CA 1
ATOM 3267 C C . LEU A 1 411 ? 0.853 -17.969 -30.641 1 93 411 LEU A C 1
ATOM 3269 O O . LEU A 1 411 ? 2.021 -18.25 -30.922 1 93 411 LEU A O 1
ATOM 3273 N N . LYS A 1 412 ? 0.263 -16.875 -30.891 1 93.19 412 LYS A N 1
ATOM 3274 C CA . LYS A 1 412 ? 1.026 -15.805 -31.531 1 93.19 412 LYS A CA 1
ATOM 3275 C C . LYS A 1 412 ? 2.184 -15.344 -30.656 1 93.19 412 LYS A C 1
ATOM 3277 O O . LYS A 1 412 ? 3.297 -15.141 -31.141 1 93.19 412 LYS A O 1
ATOM 3282 N N . ARG A 1 413 ? 1.898 -15.234 -29.438 1 93.38 413 ARG A N 1
ATOM 3283 C CA . ARG A 1 413 ? 2.92 -14.773 -28.5 1 93.38 413 ARG A CA 1
ATOM 3284 C C . ARG A 1 413 ? 4.023 -15.812 -28.344 1 93.38 413 ARG A C 1
ATOM 3286 O O . ARG A 1 413 ? 5.199 -15.469 -28.234 1 93.38 413 ARG A O 1
ATOM 3293 N N . LEU A 1 414 ? 3.674 -17.094 -28.234 1 94.94 414 LEU A N 1
ATOM 3294 C CA . LEU A 1 414 ? 4.656 -18.172 -28.125 1 94.94 414 LEU A CA 1
ATOM 3295 C C . LEU A 1 414 ? 5.559 -18.203 -29.359 1 94.94 414 LEU A C 1
ATOM 3297 O O . LEU A 1 414 ? 6.773 -18.359 -29.234 1 94.94 414 LEU A O 1
ATOM 3301 N N . GLU A 1 415 ? 4.984 -17.969 -30.469 1 94.44 415 GLU A N 1
ATOM 3302 C CA . GLU A 1 415 ? 5.738 -17.953 -31.719 1 94.44 415 GLU A CA 1
ATOM 3303 C C . GLU A 1 415 ? 6.719 -16.781 -31.75 1 94.44 415 GLU A C 1
ATOM 3305 O O . GLU A 1 415 ? 7.871 -16.938 -32.156 1 94.44 415 GLU A O 1
ATOM 3310 N N . GLU A 1 416 ? 6.227 -15.688 -31.328 1 94 416 GLU A N 1
ATOM 3311 C CA . GLU A 1 416 ? 7.066 -14.492 -31.297 1 94 416 GLU A CA 1
ATOM 3312 C C . GLU A 1 416 ? 8.266 -14.68 -30.359 1 94 416 GLU A C 1
ATOM 3314 O O . GLU A 1 416 ? 9.336 -14.133 -30.609 1 94 416 GLU A O 1
ATOM 3319 N N . MET A 1 417 ? 8.109 -15.453 -29.359 1 94.25 417 MET A N 1
ATOM 3320 C CA . MET A 1 417 ? 9.172 -15.68 -28.375 1 94.25 417 MET A CA 1
ATOM 3321 C C . MET A 1 417 ? 10.031 -16.875 -28.781 1 94.25 417 MET A C 1
ATOM 3323 O O . MET A 1 417 ? 11 -17.203 -28.094 1 94.25 417 MET A O 1
ATOM 3327 N N . GLY A 1 418 ? 9.656 -17.531 -29.781 1 93.25 418 GLY A N 1
ATOM 3328 C CA . GLY A 1 418 ? 10.422 -18.672 -30.266 1 93.25 418 GLY A CA 1
ATOM 3329 C C . GLY A 1 418 ? 10.188 -19.938 -29.469 1 93.25 418 GLY A C 1
ATOM 3330 O O . GLY A 1 418 ? 11.07 -20.797 -29.391 1 93.25 418 GLY A O 1
ATOM 3331 N N . ILE A 1 419 ? 9.078 -20.016 -28.781 1 95.31 419 ILE A N 1
ATOM 3332 C CA . ILE A 1 419 ? 8.75 -21.203 -28 1 95.31 419 ILE A CA 1
ATOM 3333 C C . ILE A 1 419 ? 7.961 -22.188 -28.859 1 95.31 419 ILE A C 1
ATOM 3335 O O . ILE A 1 419 ? 6.867 -21.859 -29.328 1 95.31 419 ILE A O 1
ATOM 3339 N N . ALA A 1 420 ? 8.516 -23.344 -29.062 1 92.69 420 ALA A N 1
ATOM 3340 C CA . ALA A 1 420 ? 7.898 -24.328 -29.938 1 92.69 420 ALA A CA 1
ATOM 3341 C C . ALA A 1 420 ? 6.738 -25.031 -29.25 1 92.69 420 ALA A C 1
ATOM 3343 O O . ALA A 1 420 ? 6.918 -25.641 -28.188 1 92.69 420 ALA A O 1
ATOM 3344 N N . ILE A 1 421 ? 5.652 -25.062 -29.828 1 92.5 421 ILE A N 1
ATOM 3345 C CA . ILE A 1 421 ? 4.457 -25.672 -29.266 1 92.5 421 ILE A CA 1
ATOM 3346 C C . ILE A 1 421 ? 4.617 -27.203 -29.25 1 92.5 421 ILE A C 1
ATOM 3348 O O . ILE A 1 421 ? 4.051 -27.875 -28.406 1 92.5 421 ILE A O 1
ATOM 3352 N N . VAL A 1 422 ? 5.422 -27.75 -30.172 1 90.62 422 VAL A N 1
ATOM 3353 C CA . VAL A 1 422 ? 5.605 -29.188 -30.312 1 90.62 422 VAL A CA 1
ATOM 3354 C C . VAL A 1 422 ? 6.297 -29.75 -29.078 1 90.62 422 VAL A C 1
ATOM 3356 O O . VAL A 1 422 ? 6.18 -30.938 -28.781 1 90.62 422 VAL A O 1
ATOM 3359 N N . ASP A 1 423 ? 6.992 -28.891 -28.375 1 93.94 423 ASP A N 1
ATOM 3360 C CA . ASP A 1 423 ? 7.742 -29.328 -27.203 1 93.94 423 ASP A CA 1
ATOM 3361 C C . ASP A 1 423 ? 6.91 -29.172 -25.938 1 93.94 423 ASP A C 1
ATOM 3363 O O . ASP A 1 423 ? 7.359 -29.547 -24.844 1 93.94 423 ASP A O 1
ATOM 3367 N N . MET A 1 424 ? 5.73 -28.609 -26.031 1 95.44 424 MET A N 1
ATOM 3368 C CA . MET A 1 424 ? 4.844 -28.453 -24.891 1 95.44 424 MET A CA 1
ATOM 3369 C C . MET A 1 424 ? 4.32 -29.797 -24.406 1 95.44 424 MET A C 1
ATOM 3371 O O . MET A 1 424 ? 3.84 -30.594 -25.219 1 95.44 424 MET A O 1
ATOM 3375 N N . ARG A 1 425 ? 4.473 -30.094 -23.234 1 95.31 425 ARG A N 1
ATOM 3376 C CA . ARG A 1 425 ? 4.031 -31.391 -22.719 1 95.31 425 ARG A CA 1
ATOM 3377 C C . ARG A 1 425 ? 2.947 -31.219 -21.672 1 95.31 425 ARG A C 1
ATOM 3379 O O . ARG A 1 425 ? 2.299 -32.188 -21.281 1 95.31 425 ARG A O 1
ATOM 3386 N N . GLY A 1 426 ? 2.834 -30.016 -21.219 1 92.5 426 GLY A N 1
ATOM 3387 C CA . GLY A 1 426 ? 1.801 -29.797 -20.219 1 92.5 426 GLY A CA 1
ATOM 3388 C C . GLY A 1 426 ? 1.153 -28.422 -20.312 1 92.5 426 GLY A C 1
ATOM 3389 O O . GLY A 1 426 ? 1.764 -27.469 -20.812 1 92.5 426 GLY A O 1
ATOM 3390 N N . GLN A 1 427 ? -0.058 -28.25 -19.891 1 90.19 427 GLN A N 1
ATOM 3391 C CA . GLN A 1 427 ? -0.801 -27 -19.797 1 90.19 427 GLN A CA 1
ATOM 3392 C C . GLN A 1 427 ? -1.716 -27 -18.578 1 90.19 427 GLN A C 1
ATOM 3394 O O . GLN A 1 427 ? -2.289 -28.031 -18.219 1 90.19 427 GLN A O 1
ATOM 3399 N N . SER A 1 428 ? -1.608 -25.969 -17.891 1 85.06 428 SER A N 1
ATOM 3400 C CA . SER A 1 428 ? -2.453 -25.812 -16.703 1 85.06 428 SER A CA 1
ATOM 3401 C C . SER A 1 428 ? -3.082 -24.422 -16.656 1 85.06 428 SER A C 1
ATOM 3403 O O . SER A 1 428 ? -2.471 -23.453 -17.078 1 85.06 428 SER A O 1
ATOM 3405 N N . TYR A 1 429 ? -4.277 -24.328 -16.25 1 75.62 429 TYR A N 1
ATOM 3406 C CA . TYR A 1 429 ? -5.02 -23.078 -16.188 1 75.62 429 TYR A CA 1
ATOM 3407 C C . TYR A 1 429 ? -5.621 -22.859 -14.805 1 75.62 429 TYR A C 1
ATOM 3409 O O . TYR A 1 429 ? -5.859 -23.828 -14.07 1 75.62 429 TYR A O 1
ATOM 3417 N N . ASP A 1 430 ? -5.641 -21.547 -14.578 1 62.97 430 ASP A N 1
ATOM 3418 C CA . ASP A 1 430 ? -6.461 -21.219 -13.414 1 62.97 430 ASP A CA 1
ATOM 3419 C C . ASP A 1 430 ? -7.945 -21.391 -13.719 1 62.97 430 ASP A C 1
ATOM 3421 O O . ASP A 1 430 ? -8.312 -21.859 -14.797 1 62.97 430 ASP A O 1
ATOM 3425 N N . ASN A 1 431 ? -8.875 -21.047 -12.828 1 55.28 431 ASN A N 1
ATOM 3426 C CA . ASN A 1 431 ? -10.281 -21.453 -12.773 1 55.28 431 ASN A CA 1
ATOM 3427 C C . ASN A 1 431 ? -11.109 -20.688 -13.805 1 55.28 431 ASN A C 1
ATOM 3429 O O . ASN A 1 431 ? -12.344 -20.781 -13.805 1 55.28 431 ASN A O 1
ATOM 3433 N N . GLY A 1 432 ? -10.438 -20.047 -14.82 1 54.88 432 GLY A N 1
ATOM 3434 C CA . GLY A 1 432 ? -11.391 -19.406 -15.711 1 54.88 432 GLY A CA 1
ATOM 3435 C C . GLY A 1 432 ? -11.969 -20.344 -16.75 1 54.88 432 GLY A C 1
ATOM 3436 O O . GLY A 1 432 ? -11.242 -21.109 -17.375 1 54.88 432 GLY A O 1
ATOM 3437 N N . ALA A 1 433 ? -13.258 -20.562 -16.781 1 51.41 433 ALA A N 1
ATOM 3438 C CA . ALA A 1 433 ? -14 -21.438 -17.672 1 51.41 433 ALA A CA 1
ATOM 3439 C C . ALA A 1 433 ? -13.516 -21.281 -19.109 1 51.41 433 ALA A C 1
ATOM 3441 O O . ALA A 1 433 ? -13.461 -22.266 -19.859 1 51.41 433 ALA A O 1
ATOM 3442 N N . ASN A 1 434 ? -13.109 -20.109 -19.453 1 52.88 434 ASN A N 1
ATOM 3443 C CA . ASN A 1 434 ? -12.711 -19.844 -20.828 1 52.88 434 ASN A CA 1
ATOM 3444 C C . ASN A 1 434 ? -11.359 -20.453 -21.156 1 52.88 434 ASN A C 1
ATOM 3446 O O . ASN A 1 434 ? -11.031 -20.672 -22.328 1 52.88 434 ASN A O 1
ATOM 3450 N N . MET A 1 435 ? -10.766 -20.766 -20.094 1 59.81 435 MET A N 1
ATOM 3451 C CA . MET A 1 435 ? -9.445 -21.344 -20.312 1 59.81 435 MET A CA 1
ATOM 3452 C C . MET A 1 435 ? -9.5 -22.859 -20.234 1 59.81 435 MET A C 1
ATOM 3454 O O . MET A 1 435 ? -8.977 -23.547 -21.125 1 59.81 435 MET A O 1
ATOM 3458 N N . LYS A 1 436 ? -10.367 -23.281 -19.312 1 56.94 436 LYS A N 1
ATOM 3459 C CA . LYS A 1 436 ? -10.336 -24.703 -19 1 56.94 436 LYS A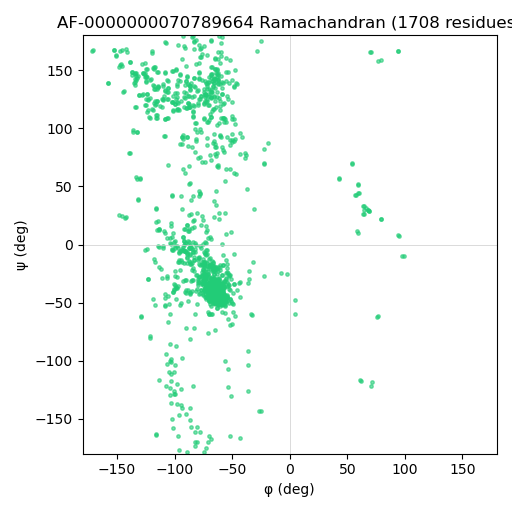 CA 1
ATOM 3460 C C . LYS A 1 436 ? -11.391 -25.469 -19.797 1 56.94 436 LYS A C 1
ATOM 3462 O O . LYS A 1 436 ? -11.359 -26.703 -19.875 1 56.94 436 LYS A O 1
ATOM 3467 N N . GLY A 1 437 ? -12.242 -24.672 -20.516 1 54.03 437 GLY A N 1
ATOM 3468 C CA . GLY A 1 437 ? -13.406 -25.312 -21.109 1 54.03 437 GLY A CA 1
ATOM 3469 C C . GLY A 1 437 ? -13.039 -26.438 -22.062 1 54.03 437 GLY A C 1
ATOM 3470 O O . GLY A 1 437 ? -12.133 -26.281 -22.891 1 54.03 437 GLY A O 1
ATOM 3471 N N . LYS A 1 438 ? -13.609 -27.609 -21.922 1 55.56 438 LYS A N 1
ATOM 3472 C CA . LYS A 1 438 ? -13.328 -28.828 -22.688 1 55.56 438 LYS A CA 1
ATOM 3473 C C . LYS A 1 438 ? -13.734 -28.656 -24.156 1 55.56 438 LYS A C 1
ATOM 3475 O O . LYS A 1 438 ? -13.148 -29.281 -25.031 1 55.56 438 LYS A O 1
ATOM 3480 N N . ASN A 1 439 ? -14.672 -27.859 -24.359 1 52.16 439 ASN A N 1
ATOM 3481 C CA . ASN A 1 439 ? -15.164 -27.812 -25.734 1 52.16 439 ASN A CA 1
ATOM 3482 C C . ASN A 1 439 ? -14.609 -26.594 -26.484 1 52.16 439 ASN A C 1
ATOM 3484 O O . ASN A 1 439 ? -14.289 -26.688 -27.672 1 52.16 439 ASN A O 1
ATOM 3488 N N . SER A 1 440 ? -14.422 -25.531 -25.797 1 61.28 440 SER A N 1
ATOM 3489 C CA . SER A 1 440 ? -14.047 -24.328 -26.547 1 61.28 440 SER A CA 1
ATOM 3490 C C . SER A 1 440 ? -13.039 -23.484 -25.766 1 61.28 440 SER A C 1
ATOM 3492 O O . SER A 1 440 ? -12.867 -22.297 -26.047 1 61.28 440 SER A O 1
ATOM 3494 N N . GLY A 1 441 ? -12.414 -24.281 -24.891 1 73 441 GLY A N 1
ATOM 3495 C CA . GLY A 1 441 ? -11.461 -23.516 -24.109 1 73 441 GLY A CA 1
ATOM 3496 C C . GLY A 1 441 ? -10.078 -23.484 -24.719 1 73 441 GLY A C 1
ATOM 3497 O O . GLY A 1 441 ? -9.82 -24.125 -25.734 1 73 441 GLY A O 1
ATOM 3498 N N . VAL A 1 442 ? -9.227 -22.719 -24.281 1 80.44 442 VAL A N 1
ATOM 3499 C CA . VAL A 1 442 ? -7.84 -22.609 -24.719 1 80.44 442 VAL A CA 1
ATOM 3500 C C . VAL A 1 442 ? -7.172 -23.969 -24.688 1 80.44 442 VAL A C 1
ATOM 3502 O O . VAL A 1 442 ? -6.406 -24.312 -25.594 1 80.44 442 VAL A O 1
ATOM 3505 N N . GLN A 1 443 ? -7.52 -24.797 -23.734 1 83.44 443 GLN A N 1
ATOM 3506 C CA . GLN A 1 443 ? -6.898 -26.109 -23.562 1 83.44 443 GLN A CA 1
ATOM 3507 C C . GLN A 1 443 ? -7.176 -27.016 -24.75 1 83.44 443 GLN A C 1
ATOM 3509 O O . GLN A 1 443 ? -6.281 -27.719 -25.219 1 83.44 443 GLN A O 1
ATOM 3514 N N . THR A 1 444 ? -8.414 -27.047 -25.219 1 83.56 444 THR A N 1
ATOM 3515 C CA . THR A 1 444 ? -8.805 -27.906 -26.328 1 83.56 444 THR A CA 1
ATOM 3516 C C . THR A 1 444 ? -8.062 -27.516 -27.594 1 83.56 444 THR A C 1
ATOM 3518 O O . THR A 1 444 ? -7.621 -28.391 -28.359 1 83.56 444 THR A O 1
ATOM 3521 N N . TRP A 1 445 ? -7.949 -26.297 -27.797 1 85.31 445 TRP A N 1
ATOM 3522 C CA . TRP A 1 445 ? -7.266 -25.797 -28.984 1 85.31 445 TRP A CA 1
ATOM 3523 C C . TRP A 1 445 ? -5.793 -26.188 -28.969 1 85.31 445 TRP A C 1
ATOM 3525 O O . TRP A 1 445 ? -5.238 -26.609 -29.984 1 85.31 445 TRP A O 1
ATOM 3535 N N . LEU A 1 446 ? -5.172 -26.094 -27.859 1 88.5 446 LEU A N 1
ATOM 3536 C CA . LEU A 1 446 ? -3.756 -26.438 -27.734 1 88.5 446 LEU A CA 1
ATOM 3537 C C . LEU A 1 446 ? -3.535 -27.938 -27.859 1 88.5 446 LEU A C 1
ATOM 3539 O O . LEU A 1 446 ? -2.533 -28.375 -28.438 1 88.5 446 LEU A O 1
ATOM 3543 N N . GLN A 1 447 ? -4.461 -28.688 -27.297 1 88.31 447 GLN A N 1
ATOM 3544 C CA . GLN A 1 447 ? -4.355 -30.141 -27.375 1 88.31 447 GLN A CA 1
ATOM 3545 C C . GLN A 1 447 ? -4.5 -30.625 -28.812 1 88.31 447 GLN A C 1
ATOM 3547 O O . GLN A 1 447 ? -3.904 -31.625 -29.203 1 88.31 447 GLN A O 1
ATOM 3552 N N . GLU A 1 448 ? -5.332 -29.891 -29.547 1 86.31 448 GLU A N 1
ATOM 3553 C CA . GLU A 1 448 ? -5.5 -30.234 -30.953 1 86.31 448 GLU A CA 1
ATOM 3554 C C . GLU A 1 448 ? -4.227 -29.938 -31.75 1 86.31 448 GLU A C 1
ATOM 3556 O O . GLU A 1 448 ? -3.877 -30.703 -32.656 1 86.31 448 GLU A O 1
ATOM 3561 N N . LEU A 1 449 ? -3.582 -28.953 -31.391 1 86.88 449 LEU A N 1
ATOM 3562 C CA . LEU A 1 449 ? -2.35 -28.562 -32.062 1 86.88 449 LEU A CA 1
ATOM 3563 C C . LEU A 1 449 ? -1.184 -29.438 -31.609 1 86.88 449 LEU A C 1
ATOM 3565 O O . LEU A 1 449 ? -0.309 -29.781 -32.406 1 86.88 449 LEU A O 1
ATOM 3569 N N . SER A 1 450 ? -1.161 -29.672 -30.328 1 88.75 450 SER A N 1
ATOM 3570 C CA . SER A 1 450 ? -0.14 -30.516 -29.719 1 88.75 450 SER A CA 1
ATOM 3571 C C . SER A 1 450 ? -0.759 -31.531 -28.766 1 88.75 450 SER A C 1
ATOM 3573 O O . SER A 1 450 ? -0.875 -31.281 -27.562 1 88.75 450 SER A O 1
ATOM 3575 N N . PRO A 1 451 ? -0.962 -32.688 -29.234 1 89.38 451 PRO A N 1
ATOM 3576 C CA . PRO A 1 451 ? -1.664 -33.688 -28.438 1 89.38 451 PRO A CA 1
ATOM 3577 C C . PRO A 1 451 ? -0.867 -34.125 -27.219 1 89.38 451 PRO A C 1
ATOM 3579 O O . PRO A 1 451 ? -1.439 -34.656 -26.266 1 89.38 451 PRO A O 1
ATOM 3582 N N . CYS A 1 452 ? 0.419 -33.875 -27.234 1 91.62 452 CYS A N 1
ATOM 3583 C CA . CYS A 1 452 ? 1.25 -34.312 -26.125 1 91.62 452 CYS A CA 1
ATOM 3584 C C . CYS A 1 452 ? 1.207 -33.281 -25 1 91.62 452 CYS A C 1
ATOM 3586 O O . CYS A 1 452 ? 1.808 -33.469 -23.938 1 91.62 452 CYS A O 1
ATOM 3588 N N . ALA A 1 453 ? 0.503 -32.156 -25.25 1 92.25 453 ALA A N 1
ATOM 3589 C CA . ALA A 1 453 ? 0.347 -31.156 -24.203 1 92.25 453 ALA A CA 1
ATOM 3590 C C . ALA A 1 453 ? -0.773 -31.531 -23.234 1 92.25 453 ALA A C 1
ATOM 3592 O O . ALA A 1 453 ? -1.912 -31.094 -23.391 1 92.25 453 ALA A O 1
ATOM 3593 N N . PHE A 1 454 ? -0.386 -32.219 -22.219 1 90 454 PHE A N 1
ATOM 3594 C CA . PHE A 1 454 ? -1.362 -32.781 -21.281 1 90 454 PHE A CA 1
ATOM 3595 C C . PHE A 1 454 ? -1.988 -31.656 -20.438 1 90 454 PHE A C 1
ATOM 3597 O O . PHE A 1 454 ? -1.292 -30.75 -19.984 1 90 454 PHE A O 1
ATOM 3604 N N . PHE A 1 455 ? -3.27 -31.719 -20.328 1 87.56 455 PHE A N 1
ATOM 3605 C CA . PHE A 1 455 ? -3.971 -30.812 -19.422 1 87.56 455 PHE A CA 1
ATOM 3606 C C . PHE A 1 455 ? -3.963 -31.359 -18 1 87.56 455 PHE A C 1
ATOM 3608 O O . PHE A 1 455 ? -4.441 -32.469 -17.766 1 87.56 455 PHE A O 1
ATOM 3615 N N . VAL A 1 456 ? -3.318 -30.672 -17.125 1 83.06 456 VAL A N 1
ATOM 3616 C CA . VAL A 1 456 ? -3.244 -31.109 -15.734 1 83.06 456 VAL A CA 1
ATOM 3617 C C . VAL A 1 456 ? -3.742 -30 -14.812 1 83.06 456 VAL A C 1
ATOM 3619 O O . VAL A 1 456 ? -3.582 -28.812 -15.117 1 83.06 456 VAL A O 1
ATOM 3622 N N . PRO A 1 457 ? -4.398 -30.422 -13.742 1 75.38 457 PRO A N 1
ATOM 3623 C CA . PRO A 1 457 ? -4.777 -29.391 -12.773 1 75.38 457 PRO A CA 1
ATOM 3624 C C . PRO A 1 457 ? -3.57 -28.766 -12.078 1 75.38 457 PRO A C 1
ATOM 3626 O O . PRO A 1 457 ? -2.584 -29.453 -11.805 1 75.38 457 PRO A O 1
ATOM 3629 N N . CYS A 1 458 ? -3.65 -27.484 -11.977 1 69.62 458 CYS A N 1
ATOM 3630 C CA . CYS A 1 458 ? -2.529 -26.781 -11.352 1 69.62 458 CYS A CA 1
ATOM 3631 C C . CYS A 1 458 ? -2.535 -27 -9.844 1 69.62 458 CYS A C 1
ATOM 3633 O O . CYS A 1 458 ? -3.557 -26.781 -9.188 1 69.62 458 CYS A O 1
ATOM 3635 N N . SER A 1 459 ? -1.469 -27.547 -9.344 1 62.09 459 SER A N 1
ATOM 3636 C CA . SER A 1 459 ? -1.32 -27.812 -7.918 1 62.09 459 SER A CA 1
ATOM 3637 C C . SER A 1 459 ? -1.427 -26.531 -7.105 1 62.09 459 SER A C 1
ATOM 3639 O O . SER A 1 459 ? -1.736 -26.562 -5.91 1 62.09 459 SER A O 1
ATOM 3641 N N . SER A 1 460 ? -1.105 -25.484 -7.754 1 58.97 460 SER A N 1
ATOM 3642 C CA . SER A 1 460 ? -1.096 -24.219 -7.027 1 58.97 460 SER A CA 1
ATOM 3643 C C . SER A 1 460 ? -2.51 -23.781 -6.664 1 58.97 460 SER A C 1
ATOM 3645 O O . SER A 1 460 ? -2.697 -22.906 -5.812 1 58.97 460 SER A O 1
ATOM 3647 N N . HIS A 1 461 ? -3.402 -24.469 -7.285 1 63.72 461 HIS A N 1
ATOM 3648 C CA . HIS A 1 461 ? -4.785 -24.125 -6.969 1 63.72 461 HIS A CA 1
ATOM 3649 C C . HIS A 1 461 ? -5.441 -25.219 -6.129 1 63.72 461 HIS A C 1
ATOM 3651 O O . HIS A 1 461 ? -5.645 -26.344 -6.609 1 63.72 461 HIS A O 1
ATOM 3657 N N . SER A 1 462 ? -5.621 -24.844 -4.895 1 68.19 462 SER A N 1
ATOM 3658 C CA . SER A 1 462 ? -6.316 -25.797 -4.051 1 68.19 462 SER A CA 1
ATOM 3659 C C . SER A 1 462 ? -7.703 -26.125 -4.602 1 68.19 462 SER A C 1
ATOM 3661 O O . SER A 1 462 ? -8.32 -25.281 -5.262 1 68.19 462 SER A O 1
ATOM 3663 N N . LEU A 1 463 ? -8.023 -27.344 -4.508 1 76.38 463 LEU A N 1
ATOM 3664 C CA . LEU A 1 463 ? -9.344 -27.766 -4.953 1 76.38 463 LEU A CA 1
ATOM 3665 C C . LEU A 1 463 ? -10.438 -26.922 -4.309 1 76.38 463 LEU A C 1
ATOM 3667 O O . LEU A 1 463 ? -11.484 -26.688 -4.918 1 76.38 463 LEU A O 1
ATOM 3671 N N . ASN A 1 464 ? -10.062 -26.406 -3.135 1 76.06 464 ASN A N 1
ATOM 3672 C CA . ASN A 1 464 ? -10.992 -25.5 -2.461 1 76.06 464 ASN A CA 1
ATOM 3673 C C . ASN A 1 464 ? -11.25 -24.25 -3.279 1 76.06 464 ASN A C 1
ATOM 3675 O O . ASN A 1 464 ? -12.391 -23.812 -3.41 1 76.06 464 ASN A O 1
ATOM 3679 N N . ILE A 1 465 ? -10.273 -23.781 -3.766 1 72.94 465 ILE A N 1
ATOM 3680 C CA . ILE A 1 465 ? -10.375 -22.547 -4.535 1 72.94 465 ILE A CA 1
ATOM 3681 C C . ILE A 1 465 ? -11.125 -22.797 -5.84 1 72.94 465 ILE A C 1
ATOM 3683 O O . ILE A 1 465 ? -11.953 -22 -6.262 1 72.94 465 ILE A O 1
ATOM 3687 N N . VAL A 1 466 ? -10.891 -23.969 -6.371 1 74.12 466 VAL A N 1
ATOM 3688 C CA . VAL A 1 466 ? -11.531 -24.344 -7.629 1 74.12 466 VAL A CA 1
ATOM 3689 C C . VAL A 1 466 ? -13.039 -24.469 -7.418 1 74.12 466 VAL A C 1
ATOM 3691 O O . VAL A 1 466 ? -13.828 -23.938 -8.203 1 74.12 466 VAL A O 1
ATOM 3694 N N . VAL A 1 467 ? -13.344 -25.031 -6.379 1 80.31 467 VAL A N 1
ATOM 3695 C CA . VAL A 1 467 ? -14.758 -25.281 -6.109 1 80.31 467 VAL A CA 1
ATOM 3696 C C . VAL A 1 467 ? -15.453 -23.969 -5.75 1 80.31 467 VAL A C 1
ATOM 3698 O O . VAL A 1 467 ? -16.547 -23.688 -6.242 1 80.31 467 VAL A O 1
ATOM 3701 N N . THR A 1 468 ? -14.82 -23.219 -4.922 1 80.62 468 THR A N 1
ATOM 3702 C CA . THR A 1 468 ? -15.438 -21.969 -4.48 1 80.62 468 THR A CA 1
ATOM 3703 C C . THR A 1 468 ? -15.523 -20.969 -5.633 1 80.62 468 THR A C 1
ATOM 3705 O O . THR A 1 468 ? -16.5 -20.219 -5.742 1 80.62 468 THR A O 1
ATOM 3708 N N . ASP A 1 469 ? -14.586 -20.984 -6.441 1 73.88 469 ASP A N 1
ATOM 3709 C CA . ASP A 1 469 ? -14.617 -20.125 -7.617 1 73.88 469 ASP A CA 1
ATOM 3710 C C . ASP A 1 469 ? -15.734 -20.547 -8.57 1 73.88 469 ASP A C 1
ATOM 3712 O O . ASP A 1 469 ? -16.422 -19.703 -9.141 1 73.88 469 ASP A O 1
ATOM 3716 N N . ALA A 1 470 ? -15.844 -21.859 -8.703 1 75.06 470 ALA A N 1
ATOM 3717 C CA . ALA A 1 470 ? -16.906 -22.375 -9.562 1 75.06 470 ALA A CA 1
ATOM 3718 C C . ALA A 1 470 ? -18.281 -22.016 -9 1 75.06 470 ALA A C 1
ATOM 3720 O O . ALA A 1 470 ? -19.188 -21.641 -9.75 1 75.06 470 ALA A O 1
ATOM 3721 N N . ALA A 1 471 ? -18.312 -22.031 -7.754 1 78.81 471 ALA A N 1
ATOM 3722 C CA . ALA A 1 471 ? -19.578 -21.719 -7.105 1 78.81 471 ALA A CA 1
ATOM 3723 C C . ALA A 1 471 ? -19.891 -20.219 -7.188 1 78.81 471 ALA A C 1
ATOM 3725 O O . ALA A 1 471 ? -21.047 -19.812 -7.098 1 78.81 471 ALA A O 1
ATOM 3726 N N . SER A 1 472 ? -18.859 -19.469 -7.359 1 79.25 472 SER A N 1
ATOM 3727 C CA . SER A 1 472 ? -19.031 -18.016 -7.43 1 79.25 472 SER A CA 1
ATOM 3728 C C . SER A 1 472 ? -19.656 -17.594 -8.75 1 79.25 472 SER A C 1
ATOM 3730 O O . SER A 1 472 ? -19.875 -16.406 -8.992 1 79.25 472 SER A O 1
ATOM 3732 N N . ASN A 1 473 ? -19.969 -18.609 -9.555 1 77.44 473 ASN A N 1
ATOM 3733 C CA . ASN A 1 473 ? -20.781 -18.375 -10.742 1 77.44 473 ASN A CA 1
ATOM 3734 C C . ASN A 1 473 ? -22.234 -18.094 -10.383 1 77.44 473 ASN A C 1
ATOM 3736 O O . ASN A 1 473 ? -23.016 -17.625 -11.219 1 77.44 473 ASN A O 1
ATOM 3740 N N . PHE A 1 474 ? -22.484 -18.312 -9.07 1 83.75 474 PHE A N 1
ATOM 3741 C CA . PHE A 1 474 ? -23.859 -18.125 -8.609 1 83.75 474 PHE A CA 1
ATOM 3742 C C . PHE A 1 474 ? -23.922 -17.016 -7.559 1 83.75 474 PHE A C 1
ATOM 3744 O O . PHE A 1 474 ? -23.094 -16.969 -6.648 1 83.75 474 PHE A O 1
ATOM 3751 N N . SER A 1 475 ? -24.891 -16.203 -7.664 1 84.25 475 SER A N 1
ATOM 3752 C CA . SER A 1 475 ? -25.016 -15.008 -6.84 1 84.25 475 SER A CA 1
ATOM 3753 C C . SER A 1 475 ? -25.156 -15.367 -5.363 1 84.25 475 SER A C 1
ATOM 3755 O O . SER A 1 475 ? -24.609 -14.68 -4.496 1 84.25 475 SER A O 1
ATOM 3757 N N . GLU A 1 476 ? -25.875 -16.484 -5.117 1 85.62 476 GLU A N 1
ATOM 3758 C CA . GLU A 1 476 ? -26.109 -16.859 -3.73 1 85.62 476 GLU A CA 1
ATOM 3759 C C . GLU A 1 476 ? -24.812 -17.266 -3.035 1 85.62 476 GLU A C 1
ATOM 3761 O O . GLU A 1 476 ? -24.625 -16.953 -1.856 1 85.62 476 GLU A O 1
ATOM 3766 N N . ALA A 1 477 ? -24.031 -17.906 -3.73 1 88.75 477 ALA A N 1
ATOM 3767 C CA . ALA A 1 477 ? -22.734 -18.312 -3.174 1 88.75 477 ALA A CA 1
ATOM 3768 C C . ALA A 1 477 ? -21.859 -17.094 -2.93 1 88.75 477 ALA A C 1
ATOM 3770 O O . ALA A 1 477 ? -21.172 -17 -1.905 1 88.75 477 ALA A O 1
ATOM 3771 N N . VAL A 1 478 ? -21.891 -16.188 -3.885 1 88.19 478 VAL A N 1
ATOM 3772 C CA . VAL A 1 478 ? -21.109 -14.953 -3.754 1 88.19 478 VAL A CA 1
ATOM 3773 C C . VAL A 1 478 ? -21.547 -14.188 -2.51 1 88.19 478 VAL A C 1
ATOM 3775 O O . VAL A 1 478 ? -20.719 -13.688 -1.751 1 88.19 478 VAL A O 1
ATOM 3778 N N . GLU A 1 479 ? -22.828 -14.125 -2.314 1 89 479 GLU A N 1
ATOM 3779 C CA . GLU A 1 479 ? -23.375 -13.43 -1.152 1 89 479 GLU A CA 1
ATOM 3780 C C . GLU A 1 479 ? -22.891 -14.07 0.148 1 89 479 GLU A C 1
ATOM 3782 O O . GLU A 1 479 ? -22.578 -13.367 1.108 1 89 479 GLU A O 1
ATOM 3787 N N . PHE A 1 480 ? -22.906 -15.383 0.186 1 92.25 480 PHE A N 1
ATOM 3788 C CA . PHE A 1 480 ? -22.438 -16.094 1.373 1 92.25 480 PHE A CA 1
ATOM 3789 C C . PHE A 1 480 ? -20.984 -15.75 1.68 1 92.25 480 PHE A C 1
ATOM 3791 O O . PHE A 1 480 ? -20.656 -15.383 2.809 1 92.25 480 PHE A O 1
ATOM 3798 N N . PHE A 1 481 ? -20.141 -15.867 0.688 1 89.75 481 PHE A N 1
ATOM 3799 C CA . PHE A 1 481 ? -18.719 -15.641 0.911 1 89.75 481 PHE A CA 1
ATOM 3800 C C . PHE A 1 481 ? -18.453 -14.188 1.245 1 89.75 481 PHE A C 1
ATOM 3802 O O . PHE A 1 481 ? -17.547 -13.883 2.023 1 89.75 481 PHE A O 1
ATOM 3809 N N . ASN A 1 482 ? -19.219 -13.281 0.655 1 87.81 482 ASN A N 1
ATOM 3810 C CA . ASN A 1 482 ? -19.125 -11.875 1.032 1 87.81 482 ASN A CA 1
ATOM 3811 C C . ASN A 1 482 ? -19.453 -11.664 2.506 1 87.81 482 ASN A C 1
ATOM 3813 O O . ASN A 1 482 ? -18.828 -10.836 3.176 1 87.81 482 ASN A O 1
ATOM 3817 N N . SER A 1 483 ? -20.453 -12.336 2.957 1 91.56 483 SER A N 1
ATOM 3818 C CA . SER A 1 483 ? -20.844 -12.234 4.363 1 91.56 483 SER A CA 1
ATOM 3819 C C . SER A 1 483 ? -19.719 -12.734 5.273 1 91.56 483 SER A C 1
ATOM 3821 O O . SER A 1 483 ? -19.438 -12.117 6.305 1 91.56 483 SER A O 1
ATOM 3823 N N . VAL A 1 484 ? -19.109 -13.844 4.898 1 91.69 484 VAL A N 1
ATOM 3824 C CA . VAL A 1 484 ? -18 -14.391 5.68 1 91.69 484 VAL A CA 1
ATOM 3825 C C . VAL A 1 484 ? -16.844 -13.398 5.68 1 91.69 484 VAL A C 1
ATOM 3827 O O . VAL A 1 484 ? -16.234 -13.148 6.723 1 91.69 484 VAL A O 1
ATOM 3830 N N . LYS A 1 485 ? -16.594 -12.891 4.516 1 87.19 485 LYS A N 1
ATOM 3831 C CA . LYS A 1 485 ? -15.523 -11.906 4.375 1 87.19 485 LYS A CA 1
ATOM 3832 C C . LYS A 1 485 ? -15.789 -10.68 5.25 1 87.19 485 LYS A C 1
ATOM 3834 O O . LYS A 1 485 ? -14.859 -10.094 5.801 1 87.19 485 LYS A O 1
ATOM 3839 N N . SER A 1 486 ? -17.047 -10.258 5.305 1 89.88 486 SER A N 1
ATOM 3840 C CA . SER A 1 486 ? -17.406 -9.086 6.094 1 89.88 486 SER A CA 1
ATOM 3841 C C . SER A 1 486 ? -17.156 -9.32 7.578 1 89.88 486 SER A C 1
ATOM 3843 O O . SER A 1 486 ? -16.828 -8.383 8.312 1 89.88 486 SER A O 1
ATOM 3845 N N . ILE A 1 487 ? -17.281 -10.555 8.078 1 90.38 487 ILE A N 1
ATOM 3846 C CA . ILE A 1 487 ? -16.969 -10.883 9.469 1 90.38 487 ILE A CA 1
ATOM 3847 C C . ILE A 1 487 ? -15.492 -10.648 9.742 1 90.38 487 ILE A C 1
ATOM 3849 O O . ILE A 1 487 ? -15.125 -9.969 10.703 1 90.38 487 ILE A O 1
ATOM 3853 N N . TYR A 1 488 ? -14.742 -11.18 8.883 1 85.06 488 TYR A N 1
ATOM 3854 C CA . TYR A 1 488 ? -13.305 -10.984 9.016 1 85.06 488 TYR A CA 1
ATOM 3855 C C . TYR A 1 488 ? -12.945 -9.508 8.945 1 85.06 488 TYR A C 1
ATOM 3857 O O . TYR A 1 488 ? -12.148 -9.016 9.75 1 85.06 488 TYR A O 1
ATOM 3865 N N . GLY A 1 489 ? -13.516 -8.883 7.918 1 83.19 489 GLY A N 1
ATOM 3866 C CA . GLY A 1 489 ? -13.242 -7.465 7.738 1 83.19 489 GLY A CA 1
ATOM 3867 C C . GLY A 1 489 ? -13.617 -6.629 8.945 1 83.19 489 GLY A C 1
ATOM 3868 O O . GLY A 1 489 ? -12.922 -5.664 9.281 1 83.19 489 GLY A O 1
ATOM 3869 N N . PHE A 1 490 ? -14.641 -6.906 9.648 1 89.12 490 PHE A N 1
ATOM 3870 C CA . PHE A 1 490 ? -15.125 -6.176 10.82 1 89.12 490 PHE A CA 1
ATOM 3871 C C . PHE A 1 490 ? -14.125 -6.266 11.961 1 89.12 490 PHE A C 1
ATOM 3873 O O . PHE A 1 490 ? -13.867 -5.277 12.648 1 89.12 490 PHE A O 1
ATOM 3880 N N . PHE A 1 491 ? -13.523 -7.43 12.148 1 82.94 491 PHE A N 1
ATOM 3881 C CA . PHE A 1 491 ? -12.648 -7.637 13.297 1 82.94 491 PHE A CA 1
ATOM 3882 C C . PHE A 1 491 ? -11.211 -7.258 12.961 1 82.94 491 PHE A C 1
ATOM 3884 O O . PHE A 1 491 ? -10.461 -6.82 13.836 1 82.94 491 PHE A O 1
ATOM 3891 N N . SER A 1 492 ? -10.82 -7.43 11.648 1 75.19 492 SER A N 1
ATOM 3892 C CA . SER A 1 492 ? -9.422 -7.262 11.266 1 75.19 492 SER A CA 1
ATOM 3893 C C . SER A 1 492 ? -9.07 -5.785 11.117 1 75.19 492 SER A C 1
ATOM 3895 O O . SER A 1 492 ? -7.891 -5.43 11.023 1 75.19 492 SER A O 1
ATOM 3897 N N . VAL A 1 493 ? -10.086 -4.914 11.109 1 69.44 493 VAL A N 1
ATOM 3898 C CA . VAL A 1 493 ? -9.867 -3.486 10.898 1 69.44 493 VAL A CA 1
ATOM 3899 C C . VAL A 1 493 ? -9.117 -2.9 12.094 1 69.44 493 VAL A C 1
ATOM 3901 O O . VAL A 1 493 ? -8.352 -1.941 11.945 1 69.44 493 VAL A O 1
ATOM 3904 N N . SER A 1 494 ? -9.352 -3.465 13.336 1 65.81 494 SER A N 1
ATOM 3905 C CA . SER A 1 494 ? -8.734 -2.943 14.555 1 65.81 494 SER A CA 1
ATOM 3906 C C . SER A 1 494 ? -8.18 -4.07 15.422 1 65.81 494 SER A C 1
ATOM 3908 O O . SER A 1 494 ? -8.789 -5.137 15.523 1 65.81 494 SER A O 1
ATOM 3910 N N . ALA A 1 495 ? -6.973 -3.848 15.961 1 61.66 495 ALA A N 1
ATOM 3911 C CA . ALA A 1 495 ? -6.383 -4.84 16.859 1 61.66 495 ALA A CA 1
ATOM 3912 C C . ALA A 1 495 ? -7.285 -5.102 18.062 1 61.66 495 ALA A C 1
ATOM 3914 O O . ALA A 1 495 ? -7.375 -6.23 18.547 1 61.66 495 ALA A O 1
ATOM 3915 N N . ARG A 1 496 ? -7.953 -4.062 18.484 1 69.5 496 ARG A N 1
ATOM 3916 C CA . ARG A 1 496 ? -8.844 -4.199 19.625 1 69.5 496 ARG A CA 1
ATOM 3917 C C . ARG A 1 496 ? -10.016 -5.117 19.312 1 69.5 496 ARG A C 1
ATOM 3919 O O . ARG A 1 496 ? -10.375 -5.977 20.125 1 69.5 496 ARG A O 1
ATOM 3926 N N . ARG A 1 497 ? -10.625 -4.875 18.141 1 80.38 497 ARG A N 1
ATOM 3927 C CA . ARG A 1 497 ? -11.742 -5.719 17.734 1 80.38 497 ARG A CA 1
ATOM 3928 C C . ARG A 1 497 ? -11.32 -7.176 17.609 1 80.38 497 ARG A C 1
ATOM 3930 O O . ARG A 1 497 ? -12.062 -8.078 18 1 80.38 497 ARG A O 1
ATOM 3937 N N . TRP A 1 498 ? -10.07 -7.348 17.125 1 78.38 498 TRP A N 1
ATOM 3938 C CA . TRP A 1 498 ? -9.555 -8.703 16.969 1 78.38 498 TRP A CA 1
ATOM 3939 C C . TRP A 1 498 ? -9.312 -9.359 18.312 1 78.38 498 TRP A C 1
ATOM 3941 O O . TRP A 1 498 ? -9.555 -10.562 18.484 1 78.38 498 TRP A O 1
ATOM 3951 N N . GLU A 1 499 ? -8.812 -8.508 19.266 1 75.31 499 GLU A N 1
ATOM 3952 C CA . GLU A 1 499 ? -8.594 -9.023 20.609 1 75.31 499 GLU A CA 1
ATOM 3953 C C . GLU A 1 499 ? -9.914 -9.453 21.25 1 75.31 499 GLU A C 1
ATOM 3955 O O . GLU A 1 499 ? -9.945 -10.43 22.016 1 75.31 499 GLU A O 1
ATOM 3960 N N . VAL A 1 500 ? -10.938 -8.695 21.047 1 85.25 500 VAL A N 1
ATOM 3961 C CA . VAL A 1 500 ? -12.258 -9.062 21.562 1 85.25 500 VAL A CA 1
ATOM 3962 C C . VAL A 1 500 ? -12.68 -10.406 20.969 1 85.25 500 VAL A C 1
ATOM 3964 O O . VAL A 1 500 ? -13.188 -11.266 21.688 1 85.25 500 VAL A O 1
ATOM 3967 N N . LEU A 1 501 ? -12.461 -10.602 19.656 1 88.56 501 LEU A N 1
ATOM 3968 C CA . LEU A 1 501 ? -12.812 -11.859 19 1 88.56 501 LEU A CA 1
ATOM 3969 C C . LEU A 1 501 ? -12.039 -13.023 19.625 1 88.56 501 LEU A C 1
ATOM 3971 O O . LEU A 1 501 ? -12.617 -14.078 19.891 1 88.56 501 LEU A O 1
ATOM 3975 N N . LYS A 1 502 ? -10.766 -12.828 19.828 1 83.94 502 LYS A N 1
ATOM 3976 C CA . LYS A 1 502 ? -9.922 -13.867 20.422 1 83.94 502 LYS A CA 1
ATOM 3977 C C . LYS A 1 502 ? -10.398 -14.234 21.828 1 83.94 502 LYS A C 1
ATOM 3979 O O . LYS A 1 502 ? -10.352 -15.398 22.219 1 83.94 502 LYS A O 1
ATOM 3984 N N . GLN A 1 503 ? -10.758 -13.203 22.547 1 85.69 503 GLN A N 1
ATOM 3985 C CA . GLN A 1 503 ? -11.242 -13.43 23.906 1 85.69 503 GLN A CA 1
ATOM 3986 C C . GLN A 1 503 ? -12.477 -14.328 23.906 1 85.69 503 GLN A C 1
ATOM 3988 O O . GLN A 1 503 ? -12.617 -15.195 24.766 1 85.69 503 GLN A O 1
ATOM 3993 N N . TYR A 1 504 ? -13.32 -14.141 22.953 1 90.06 504 TYR A N 1
ATOM 3994 C CA . TYR A 1 504 ? -14.555 -14.922 22.875 1 90.06 504 TYR A CA 1
ATOM 3995 C C . TYR A 1 504 ? -14.289 -16.297 22.297 1 90.06 504 TYR A C 1
ATOM 3997 O O . TYR A 1 504 ? -14.961 -17.266 22.656 1 90.06 504 TYR A O 1
ATOM 4005 N N . LEU A 1 505 ? -13.328 -16.344 21.344 1 87.75 505 LEU A N 1
ATOM 4006 C CA . LEU A 1 505 ? -13.062 -17.625 20.688 1 87.75 505 LEU A CA 1
ATOM 4007 C C . LEU A 1 505 ? -12.055 -18.453 21.469 1 87.75 505 LEU A C 1
ATOM 4009 O O . LEU A 1 505 ? -12 -19.672 21.328 1 87.75 505 LEU A O 1
ATOM 4013 N N . GLY A 1 506 ? -11.328 -17.859 22.406 1 71.25 506 GLY A N 1
ATOM 4014 C CA . GLY A 1 506 ? -10.367 -18.562 23.234 1 71.25 506 GLY A CA 1
ATOM 4015 C C . GLY A 1 506 ? -9.125 -19 22.484 1 71.25 506 GLY A C 1
ATOM 4016 O O . GLY A 1 506 ? -8.477 -18.188 21.844 1 71.25 506 GLY A O 1
ATOM 4017 N N . THR A 1 507 ? -8.797 -20.281 22.438 1 60.38 507 THR A N 1
ATOM 4018 C CA . THR A 1 507 ? -7.586 -20.938 21.938 1 60.38 507 THR A CA 1
ATOM 4019 C C . THR A 1 507 ? -7.598 -21.031 20.422 1 60.38 507 THR A C 1
ATOM 4021 O O . THR A 1 507 ? -6.695 -21.625 19.828 1 60.38 507 THR A O 1
ATOM 4024 N N . PHE A 1 508 ? -8.672 -20.547 19.906 1 57.38 508 PHE A N 1
ATOM 4025 C CA . PHE A 1 508 ? -8.672 -20.766 18.469 1 57.38 508 PHE A CA 1
ATOM 4026 C C . PHE A 1 508 ? -7.75 -19.781 17.766 1 57.38 508 PHE A C 1
ATOM 4028 O O . PHE A 1 508 ? -7.805 -18.578 18.016 1 57.38 508 PHE A O 1
ATOM 4035 N N . ASN A 1 509 ? -6.543 -20.234 17.5 1 52.09 509 ASN A N 1
ATOM 4036 C CA . ASN A 1 509 ? -5.508 -19.484 16.797 1 52.09 509 ASN A CA 1
ATOM 4037 C C . ASN A 1 509 ? -6.02 -18.922 15.469 1 52.09 509 ASN A C 1
ATOM 4039 O O . ASN A 1 509 ? -6.059 -19.641 14.461 1 52.09 509 ASN A O 1
ATOM 4043 N N . LEU A 1 510 ? -6.934 -18.062 15.594 1 55.97 510 LEU A N 1
ATOM 4044 C CA . LEU A 1 510 ? -7.211 -17.359 14.336 1 55.97 510 LEU A CA 1
ATOM 4045 C C . LEU A 1 510 ? -6.051 -16.453 13.953 1 55.97 510 LEU A C 1
ATOM 4047 O O . LEU A 1 510 ? -5.652 -15.578 14.734 1 55.97 510 LEU A O 1
ATOM 4051 N N . THR A 1 511 ? -5 -17 13.445 1 48.5 511 THR A N 1
ATOM 4052 C CA . THR A 1 511 ? -3.934 -16.094 13.016 1 48.5 511 THR A CA 1
ATOM 4053 C C . THR A 1 511 ? -4.496 -14.945 12.18 1 48.5 511 THR A C 1
ATOM 4055 O O . THR A 1 511 ? -5.223 -15.172 11.211 1 48.5 511 THR A O 1
ATOM 4058 N N . PRO A 1 512 ? -4.57 -13.828 12.805 1 44.56 512 PRO A N 1
ATOM 4059 C CA . PRO A 1 512 ? -4.945 -12.688 11.969 1 44.56 512 PRO A CA 1
ATOM 4060 C C . PRO A 1 512 ? -4.176 -12.648 10.648 1 44.56 512 PRO A C 1
ATOM 4062 O O . PRO A 1 512 ? -4.492 -11.844 9.766 1 44.56 512 PRO A O 1
ATOM 4065 N N . LYS A 1 513 ? -2.727 -13.07 10.898 1 41.22 513 LYS A N 1
ATOM 4066 C CA . LYS A 1 513 ? -1.712 -12.625 9.945 1 41.22 513 LYS A CA 1
ATOM 4067 C C . LYS A 1 513 ? -2.264 -12.609 8.523 1 41.22 513 LYS A C 1
ATOM 4069 O O . LYS A 1 513 ? -2.277 -11.562 7.871 1 41.22 513 LYS A O 1
ATOM 4074 N N . SER A 1 514 ? -1.325 -13.43 7.664 1 39 514 SER A N 1
ATOM 4075 C CA . SER A 1 514 ? -0.824 -13.406 6.297 1 39 514 SER A CA 1
ATOM 4076 C C . SER A 1 514 ? -1.893 -13.859 5.305 1 39 514 SER A C 1
ATOM 4078 O O . SER A 1 514 ? -1.601 -14.086 4.129 1 39 514 SER A O 1
ATOM 4080 N N . LEU A 1 515 ? -2.816 -14.703 5.93 1 37.31 515 LEU A N 1
ATOM 4081 C CA . LEU A 1 515 ? -3.488 -15.227 4.742 1 37.31 515 LEU A CA 1
ATOM 4082 C C . LEU A 1 515 ? -3.91 -14.094 3.812 1 37.31 515 LEU A C 1
ATOM 4084 O O . LEU A 1 515 ? -4.48 -13.094 4.262 1 37.31 515 LEU A O 1
ATOM 4088 N N . SER A 1 516 ? -3.252 -14.039 2.807 1 39.62 516 SER A N 1
ATOM 4089 C CA . SER A 1 516 ? -3.645 -13.156 1.713 1 39.62 516 SER A CA 1
ATOM 4090 C C . SER A 1 516 ? -5.133 -12.828 1.771 1 39.62 516 SER A C 1
ATOM 4092 O O . SER A 1 516 ? -5.969 -13.734 1.856 1 39.62 516 SER A O 1
ATOM 4094 N N . SER A 1 517 ? -5.609 -11.836 2.604 1 44.16 517 SER A N 1
ATOM 4095 C CA . SER A 1 517 ? -6.93 -11.219 2.59 1 44.16 517 SER A CA 1
ATOM 4096 C C . SER A 1 517 ? -7.789 -11.758 1.452 1 44.16 517 SER A C 1
ATOM 4098 O O . SER A 1 517 ? -9.016 -11.82 1.566 1 44.16 517 SER A O 1
ATOM 4100 N N . ALA A 1 518 ? -7.113 -12.219 0.454 1 48.72 518 ALA A N 1
ATOM 4101 C CA . ALA A 1 518 ? -7.871 -12.43 -0.778 1 48.72 518 ALA A CA 1
ATOM 4102 C C . ALA A 1 518 ? -8.68 -13.727 -0.714 1 48.72 518 ALA A C 1
ATOM 4104 O O . ALA A 1 518 ? -9.648 -13.891 -1.452 1 48.72 518 ALA A O 1
ATOM 4105 N N . ARG A 1 519 ? -8.422 -14.664 0.372 1 59.56 519 ARG A N 1
ATOM 4106 C CA . ARG A 1 519 ? -9.273 -15.844 0.222 1 59.56 519 ARG A CA 1
ATOM 4107 C C . ARG A 1 519 ? -9.641 -16.422 1.581 1 59.56 519 ARG A C 1
ATOM 4109 O O . ARG A 1 519 ? -9.828 -17.641 1.714 1 59.56 519 ARG A O 1
ATOM 4116 N N . TRP A 1 520 ? -9.641 -15.594 2.65 1 56.34 520 TRP A N 1
ATOM 4117 C CA . TRP A 1 520 ? -10.039 -16 3.994 1 56.34 520 TRP A CA 1
ATOM 4118 C C . TRP A 1 520 ? -11.445 -16.594 3.992 1 56.34 520 TRP A C 1
ATOM 4120 O O . TRP A 1 520 ? -11.719 -17.578 4.68 1 56.34 520 TRP A O 1
ATOM 4130 N N . GLU A 1 521 ? -12.172 -16.094 3.082 1 65.06 521 GLU A N 1
ATOM 4131 C CA . GLU A 1 521 ? -13.586 -16.438 3.1 1 65.06 521 GLU A CA 1
ATOM 4132 C C . GLU A 1 521 ? -13.828 -17.844 2.574 1 65.06 521 GLU A C 1
ATOM 4134 O O . GLU A 1 521 ? -14.867 -18.453 2.842 1 65.06 521 GLU A O 1
ATOM 4139 N N . SER A 1 522 ? -12.789 -18.266 1.914 1 65.06 522 SER A N 1
ATOM 4140 C CA . SER A 1 522 ? -12.977 -19.594 1.333 1 65.06 522 SER A CA 1
ATOM 4141 C C . SER A 1 522 ? -12.125 -20.625 2.055 1 65.06 522 SER A C 1
ATOM 4143 O O . SER A 1 522 ? -12.055 -21.781 1.623 1 65.06 522 SER A O 1
ATOM 4145 N N . SER A 1 523 ? -11.594 -20.156 3.189 1 74.31 523 SER A N 1
ATOM 4146 C CA . SER A 1 523 ? -10.758 -21.094 3.926 1 74.31 523 SER A CA 1
ATOM 4147 C C . SER A 1 523 ? -11.594 -21.953 4.871 1 74.31 523 SER A C 1
ATOM 4149 O O . SER A 1 523 ? -12.539 -21.469 5.488 1 74.31 523 SER A O 1
ATOM 4151 N N . LEU A 1 524 ? -11.25 -23.234 4.863 1 82.06 524 LEU A N 1
ATOM 4152 C CA . LEU A 1 524 ? -11.93 -24.156 5.758 1 82.06 524 LEU A CA 1
ATOM 4153 C C . LEU A 1 524 ? -11.766 -23.734 7.211 1 82.06 524 LEU A C 1
ATOM 4155 O O . LEU A 1 524 ? -12.695 -23.859 8.016 1 82.06 524 LEU A O 1
ATOM 4159 N N . GLU A 1 525 ? -10.656 -23.156 7.516 1 81.69 525 GLU A N 1
ATOM 4160 C CA . GLU A 1 525 ? -10.391 -22.766 8.891 1 81.69 525 GLU A CA 1
ATOM 4161 C C . GLU A 1 525 ? -11.359 -21.656 9.344 1 81.69 525 GLU A C 1
ATOM 4163 O O . GLU A 1 525 ? -11.875 -21.703 10.461 1 81.69 525 GLU A O 1
ATOM 4168 N N . ALA A 1 526 ? -11.555 -20.734 8.484 1 83.81 526 ALA A N 1
ATOM 4169 C CA . ALA A 1 526 ? -12.484 -19.656 8.805 1 83.81 526 ALA A CA 1
ATOM 4170 C C . ALA A 1 526 ? -13.914 -20.172 8.938 1 83.81 526 ALA A C 1
ATOM 4172 O O . ALA A 1 526 ? -14.609 -19.844 9.898 1 83.81 526 ALA A O 1
ATOM 4173 N N . ILE A 1 527 ? -14.359 -21 7.988 1 90.12 527 ILE A N 1
ATOM 4174 C CA . ILE A 1 527 ? -15.719 -21.516 7.961 1 90.12 527 ILE A CA 1
ATOM 4175 C C . ILE A 1 527 ? -15.938 -22.438 9.164 1 90.12 527 ILE A C 1
ATOM 4177 O O . ILE A 1 527 ? -17.016 -22.422 9.766 1 90.12 527 ILE A O 1
ATOM 4181 N N . LYS A 1 528 ? -14.898 -23.172 9.508 1 89.94 528 LYS A N 1
ATOM 4182 C CA . LYS A 1 528 ? -14.977 -24.094 10.641 1 89.94 528 LYS A CA 1
ATOM 4183 C C . LYS A 1 528 ? -15.188 -23.328 11.945 1 89.94 528 LYS A C 1
ATOM 4185 O O . LYS A 1 528 ? -16.016 -23.734 12.773 1 89.94 528 LYS A O 1
ATOM 4190 N N . VAL A 1 529 ? -14.508 -22.266 12.117 1 88.88 529 VAL A N 1
ATOM 4191 C CA . VAL A 1 529 ? -14.617 -21.469 13.336 1 88.88 529 VAL A CA 1
ATOM 4192 C C . VAL A 1 529 ? -16.016 -20.844 13.414 1 88.88 529 VAL A C 1
ATOM 4194 O O . VAL A 1 529 ? -16.656 -20.891 14.469 1 88.88 529 VAL A O 1
ATOM 4197 N N . ILE A 1 530 ? -16.516 -20.297 12.336 1 91.81 530 ILE A N 1
ATOM 4198 C CA . ILE A 1 530 ? -17.812 -19.641 12.328 1 91.81 530 ILE A CA 1
ATOM 4199 C C . ILE A 1 530 ? -18.922 -20.688 12.562 1 91.81 530 ILE A C 1
ATOM 4201 O O . ILE A 1 530 ? -19.875 -20.422 13.297 1 91.81 530 ILE A O 1
ATOM 4205 N N . ARG A 1 531 ? -18.75 -21.875 11.969 1 93.5 531 ARG A N 1
ATOM 4206 C CA . ARG A 1 531 ? -19.766 -22.922 12.062 1 93.5 531 ARG A CA 1
ATOM 4207 C C . ARG A 1 531 ? -19.875 -23.438 13.492 1 93.5 531 ARG A C 1
ATOM 4209 O O . ARG A 1 531 ? -20.984 -23.609 14.008 1 93.5 531 ARG A O 1
ATOM 4216 N N . HIS A 1 532 ? -18.812 -23.609 14.148 1 91.81 532 HIS A N 1
ATOM 4217 C CA . HIS A 1 532 ? -18.844 -24.312 15.43 1 91.81 532 HIS A CA 1
ATOM 4218 C C . HIS A 1 532 ? -18.906 -23.312 16.594 1 91.81 532 HIS A C 1
ATOM 4220 O O . HIS A 1 532 ? -19.266 -23.688 17.719 1 91.81 532 HIS A O 1
ATOM 4226 N N . ARG A 1 533 ? -18.625 -22.062 16.312 1 92.69 533 ARG A N 1
ATOM 4227 C CA . ARG A 1 533 ? -18.625 -21.047 17.359 1 92.69 533 ARG A CA 1
ATOM 4228 C C . ARG A 1 533 ? -19.406 -19.812 16.938 1 92.69 533 ARG A C 1
ATOM 4230 O O . ARG A 1 533 ? -18.969 -18.688 17.172 1 92.69 533 ARG A O 1
ATOM 4237 N N . ILE A 1 534 ? -20.469 -20 16.266 1 94.19 534 ILE A N 1
ATOM 4238 C CA . ILE A 1 534 ? -21.234 -18.906 15.688 1 94.19 534 ILE A CA 1
ATOM 4239 C C . ILE A 1 534 ? -21.781 -18.031 16.797 1 94.19 534 ILE A C 1
ATOM 4241 O O . ILE A 1 534 ? -21.891 -16.812 16.641 1 94.19 534 ILE A O 1
ATOM 4245 N N . GLY A 1 535 ? -22.203 -18.625 17.938 1 93.5 535 GLY A N 1
ATOM 4246 C CA . GLY A 1 535 ? -22.688 -17.859 19.062 1 93.5 535 GLY A CA 1
ATOM 4247 C C . GLY A 1 535 ? -21.641 -16.922 19.641 1 93.5 535 GLY A C 1
ATOM 4248 O O . GLY A 1 535 ? -21.938 -15.758 19.938 1 93.5 535 GLY A O 1
ATOM 4249 N N . GLU A 1 536 ? -20.469 -17.453 19.766 1 93.19 536 GLU A N 1
ATOM 4250 C CA . GLU A 1 536 ? -19.375 -16.656 20.297 1 93.19 536 GLU A CA 1
ATOM 4251 C C . GLU A 1 536 ? -19 -15.531 19.328 1 93.19 536 GLU A C 1
ATOM 4253 O O . GLU A 1 536 ? -18.656 -14.43 19.766 1 93.19 536 GLU A O 1
ATOM 4258 N N . VAL A 1 537 ? -19.047 -15.844 18.047 1 93.38 537 VAL A N 1
ATOM 4259 C CA . VAL A 1 537 ? -18.75 -14.82 17.047 1 93.38 537 VAL A CA 1
ATOM 4260 C C . VAL A 1 537 ? -19.766 -13.695 17.141 1 93.38 537 VAL A C 1
ATOM 4262 O O . VAL A 1 537 ? -19.406 -12.516 17.109 1 93.38 537 VAL A O 1
ATOM 4265 N N . TYR A 1 538 ? -21.047 -14.109 17.25 1 94.62 538 TYR A N 1
ATOM 4266 C CA . TYR A 1 538 ? -22.141 -13.148 17.375 1 94.62 538 TYR A CA 1
ATOM 4267 C C . TYR A 1 538 ? -21.969 -12.297 18.641 1 94.62 538 TYR A C 1
ATOM 4269 O O . TYR A 1 538 ? -22.141 -11.07 18.594 1 94.62 538 TYR A O 1
ATOM 4277 N N . ASP A 1 539 ? -21.578 -12.883 19.688 1 93.44 539 ASP A N 1
ATOM 4278 C CA . ASP A 1 539 ? -21.375 -12.172 20.953 1 93.44 539 ASP A CA 1
ATOM 4279 C C . ASP A 1 539 ? -20.188 -11.203 20.844 1 93.44 539 ASP A C 1
ATOM 4281 O O . ASP A 1 539 ? -20.219 -10.117 21.438 1 93.44 539 ASP A O 1
ATOM 4285 N N . ALA A 1 540 ? -19.219 -11.688 20.219 1 93.31 540 ALA A N 1
ATOM 4286 C CA . ALA A 1 540 ? -18.047 -10.82 20.031 1 93.31 540 ALA A CA 1
ATOM 4287 C C . ALA A 1 540 ? -18.406 -9.57 19.25 1 93.31 540 ALA A C 1
ATOM 4289 O O . ALA A 1 540 ? -17.938 -8.477 19.547 1 93.31 540 ALA A O 1
ATOM 4290 N N . ILE A 1 541 ? -19.219 -9.688 18.172 1 94.06 541 ILE A N 1
ATOM 4291 C CA . ILE A 1 541 ? -19.672 -8.555 17.375 1 94.06 541 ILE A CA 1
ATOM 4292 C C . ILE A 1 541 ? -20.422 -7.57 18.266 1 94.06 541 ILE A C 1
ATOM 4294 O O . ILE A 1 541 ? -20.172 -6.363 18.219 1 94.06 541 ILE A O 1
ATOM 4298 N N . ASN A 1 542 ? -21.281 -8.078 19.078 1 91.62 542 ASN A N 1
ATOM 4299 C CA . ASN A 1 542 ? -22.078 -7.242 19.984 1 91.62 542 ASN A CA 1
ATOM 4300 C C . ASN A 1 542 ? -21.203 -6.539 21.016 1 91.62 542 ASN A C 1
ATOM 4302 O O . ASN A 1 542 ? -21.453 -5.383 21.359 1 91.62 542 ASN A O 1
ATOM 4306 N N . ALA A 1 543 ? -20.234 -7.254 21.438 1 90.38 543 ALA A N 1
ATOM 4307 C CA . ALA A 1 543 ? -19.312 -6.664 22.406 1 90.38 543 ALA A CA 1
ATOM 4308 C C . ALA A 1 543 ? -18.562 -5.48 21.812 1 90.38 543 ALA A C 1
ATOM 4310 O O . ALA A 1 543 ? -18.344 -4.473 22.484 1 90.38 543 ALA A O 1
ATOM 4311 N N . VAL A 1 544 ? -18.172 -5.633 20.578 1 88.44 544 VAL A N 1
ATOM 4312 C CA . VAL A 1 544 ? -17.469 -4.555 19.891 1 88.44 544 VAL A CA 1
ATOM 4313 C C . VAL A 1 544 ? -18.406 -3.365 19.703 1 88.44 544 VAL A C 1
ATOM 4315 O O . VAL A 1 544 ? -18 -2.213 19.859 1 88.44 544 VAL A O 1
ATOM 4318 N N . MET A 1 545 ? -19.641 -3.586 19.375 1 87.62 545 MET A N 1
ATOM 4319 C CA . MET A 1 545 ? -20.625 -2.535 19.156 1 87.62 545 MET A CA 1
ATOM 4320 C C . MET A 1 545 ? -20.922 -1.779 20.453 1 87.62 545 MET A C 1
ATOM 4322 O O . MET A 1 545 ? -21.219 -0.583 20.422 1 87.62 545 MET A O 1
ATOM 4326 N N . GLU A 1 546 ? -20.734 -2.389 21.5 1 83.31 546 GLU A N 1
ATOM 4327 C CA . GLU A 1 546 ? -21.062 -1.802 22.781 1 83.31 546 GLU A CA 1
ATOM 4328 C C . GLU A 1 546 ? -19.828 -1.238 23.469 1 83.31 546 GLU A C 1
ATOM 4330 O O . GLU A 1 546 ? -19.891 -0.805 24.625 1 83.31 546 GLU A O 1
ATOM 4335 N N . ASP A 1 547 ? -18.812 -1.358 22.75 1 74.06 547 ASP A N 1
ATOM 4336 C CA . ASP A 1 547 ? -17.562 -0.862 23.344 1 74.06 547 ASP A CA 1
ATOM 4337 C C . ASP A 1 547 ? -17.688 0.616 23.719 1 74.06 547 ASP A C 1
ATOM 4339 O O . ASP A 1 547 ? -17.797 1.472 22.828 1 74.06 547 ASP A O 1
ATOM 4343 N N . GLY A 1 548 ? -17.75 1.005 24.938 1 60.31 548 GLY A N 1
ATOM 4344 C CA . GLY A 1 548 ? -17.938 2.35 25.469 1 60.31 548 GLY A CA 1
ATOM 4345 C C . GLY A 1 548 ? -16.703 3.217 25.328 1 60.31 548 GLY A C 1
ATOM 4346 O O . GLY A 1 548 ? -16.75 4.426 25.562 1 60.31 548 GLY A O 1
ATOM 4347 N N . ALA A 1 549 ? -15.594 2.543 24.875 1 59.62 549 ALA A N 1
ATOM 4348 C CA . ALA A 1 549 ? -14.344 3.291 24.812 1 59.62 549 ALA A CA 1
ATOM 4349 C C . ALA A 1 549 ? -14.25 4.094 23.516 1 59.62 549 ALA A C 1
ATOM 4351 O O . ALA A 1 549 ? -13.422 5 23.391 1 59.62 549 ALA A O 1
ATOM 4352 N N . LEU A 1 550 ? -15.219 3.898 22.609 1 64 550 LEU A N 1
ATOM 4353 C CA . LEU A 1 550 ? -15.164 4.566 21.312 1 64 550 LEU A CA 1
ATOM 4354 C C . LEU A 1 550 ? -15.859 5.922 21.375 1 64 550 LEU A C 1
ATOM 4356 O O . LEU A 1 550 ? -16.812 6.102 22.141 1 64 550 LEU A O 1
ATOM 4360 N N . THR A 1 551 ? -15.297 6.914 20.594 1 63.03 551 THR A N 1
ATOM 4361 C CA . THR A 1 551 ? -15.984 8.188 20.422 1 63.03 551 THR A CA 1
ATOM 4362 C C . THR A 1 551 ? -17.359 7.98 19.797 1 63.03 551 THR A C 1
ATOM 4364 O O . THR A 1 551 ? -17.641 6.914 19.266 1 63.03 551 THR A O 1
ATOM 4367 N N . LYS A 1 552 ? -18.234 8.945 19.891 1 65.81 552 LYS A N 1
ATOM 4368 C CA . LYS A 1 552 ? -19.594 8.828 19.391 1 65.81 552 LYS A CA 1
ATOM 4369 C C . LYS A 1 552 ? -19.609 8.492 17.906 1 65.81 552 LYS A C 1
ATOM 4371 O O . LYS A 1 552 ? -20.328 7.598 17.469 1 65.81 552 LYS A O 1
ATOM 4376 N N . ALA A 1 553 ? -18.75 9.141 17.125 1 68.06 553 ALA A N 1
ATOM 4377 C CA . ALA A 1 553 ? -18.734 8.883 15.688 1 68.06 553 ALA A CA 1
ATOM 4378 C C . ALA A 1 553 ? -18.203 7.484 15.391 1 68.06 553 ALA A C 1
ATOM 4380 O O . ALA A 1 553 ? -18.781 6.754 14.578 1 68.06 553 ALA A O 1
ATOM 4381 N N . ALA A 1 554 ? -17.078 7.211 16.094 1 68.5 554 ALA A N 1
ATOM 4382 C CA . ALA A 1 554 ? -16.5 5.883 15.906 1 68.5 554 ALA A CA 1
ATOM 4383 C C . ALA A 1 554 ? -17.469 4.793 16.375 1 68.5 554 ALA A C 1
ATOM 4385 O O . ALA A 1 554 ? -17.547 3.725 15.758 1 68.5 554 ALA A O 1
ATOM 4386 N N . HIS A 1 555 ? -18.172 5.168 17.375 1 75.44 555 HIS A N 1
ATOM 4387 C CA . HIS A 1 555 ? -19.141 4.219 17.906 1 75.44 555 HIS A CA 1
ATOM 4388 C C . HIS A 1 555 ? -20.281 3.99 16.906 1 75.44 555 HIS A C 1
ATOM 4390 O O . HIS A 1 555 ? -20.688 2.85 16.672 1 75.44 555 HIS A O 1
ATOM 4396 N N . SER A 1 556 ? -20.781 5.066 16.344 1 78.69 556 SER A N 1
ATOM 4397 C CA . SER A 1 556 ? -21.875 4.949 15.391 1 78.69 556 SER A CA 1
ATOM 4398 C C . SER A 1 556 ? -21.453 4.156 14.156 1 78.69 556 SER A C 1
ATOM 4400 O O . SER A 1 556 ? -22.219 3.348 13.641 1 78.69 556 SER A O 1
ATOM 4402 N N . LYS A 1 557 ? -20.312 4.398 13.695 1 80.06 557 LYS A N 1
ATOM 4403 C CA . LYS A 1 557 ? -19.797 3.662 12.539 1 80.06 557 LYS A CA 1
ATOM 4404 C C . LYS A 1 557 ? -19.672 2.172 12.852 1 80.06 557 LYS A C 1
ATOM 4406 O O . LYS A 1 557 ? -20.062 1.329 12.047 1 80.06 557 LYS A O 1
ATOM 4411 N N . THR A 1 558 ? -19.078 1.951 14.016 1 83.5 558 THR A N 1
ATOM 4412 C CA . THR A 1 558 ? -18.922 0.567 14.445 1 83.5 558 THR A CA 1
ATOM 4413 C C . THR A 1 558 ? -20.281 -0.11 14.609 1 83.5 558 THR A C 1
ATOM 4415 O O . THR A 1 558 ? -20.438 -1.282 14.258 1 83.5 558 THR A O 1
ATOM 4418 N N . GLN A 1 559 ? -21.203 0.646 15.086 1 87.06 559 GLN A N 1
ATOM 4419 C CA . GLN A 1 559 ? -22.531 0.105 15.305 1 87.06 559 GLN A CA 1
ATOM 4420 C C . GLN A 1 559 ? -23.203 -0.255 13.984 1 87.06 559 GLN A C 1
ATOM 4422 O O . GLN A 1 559 ? -23.797 -1.332 13.852 1 87.06 559 GLN A O 1
ATOM 4427 N N . VAL A 1 560 ? -23.125 0.57 13.055 1 86.88 560 VAL A N 1
ATOM 4428 C CA . VAL A 1 560 ? -23.766 0.339 11.758 1 86.88 560 VAL A CA 1
ATOM 4429 C C . VAL A 1 560 ? -23.109 -0.862 11.078 1 86.88 560 VAL A C 1
ATOM 4431 O O . VAL A 1 560 ? -23.797 -1.732 10.547 1 86.88 560 VAL A O 1
ATOM 4434 N N . GLU A 1 561 ? -21.828 -0.873 11.062 1 88.31 561 GLU A N 1
ATOM 4435 C CA . GLU A 1 561 ? -21.094 -1.987 10.453 1 88.31 561 GLU A CA 1
ATOM 4436 C C . GLU A 1 561 ? -21.406 -3.299 11.172 1 88.31 561 GLU A C 1
ATOM 4438 O O . GLU A 1 561 ? -21.609 -4.328 10.531 1 88.31 561 GLU A O 1
ATOM 4443 N N . GLY A 1 562 ? -21.297 -3.201 12.5 1 91.06 562 GLY A N 1
ATOM 4444 C CA . GLY A 1 562 ? -21.578 -4.383 13.297 1 91.06 562 GLY A CA 1
ATOM 4445 C C . GLY A 1 562 ? -22.984 -4.922 13.094 1 91.06 562 GLY A C 1
ATOM 4446 O O . GLY A 1 562 ? -23.188 -6.137 13.016 1 91.06 562 GLY A O 1
ATOM 4447 N N . GLU A 1 563 ? -23.938 -4.004 12.992 1 89.56 563 GLU A N 1
ATOM 4448 C CA . GLU A 1 563 ? -25.328 -4.402 12.773 1 89.56 563 GLU A CA 1
ATOM 4449 C C . GLU A 1 563 ? -25.5 -5.094 11.422 1 89.56 563 GLU A C 1
ATOM 4451 O O . GLU A 1 563 ? -26.266 -6.051 11.305 1 89.56 563 GLU A O 1
ATOM 4456 N N . ARG A 1 564 ? -24.844 -4.594 10.508 1 88.31 564 ARG A N 1
ATOM 4457 C CA . ARG A 1 564 ? -24.891 -5.199 9.18 1 88.31 564 ARG A CA 1
ATOM 4458 C C . ARG A 1 564 ? -24.328 -6.613 9.203 1 88.31 564 ARG A C 1
ATOM 4460 O O . ARG A 1 564 ? -24.938 -7.539 8.664 1 88.31 564 ARG A O 1
ATOM 4467 N N . VAL A 1 565 ? -23.156 -6.742 9.812 1 93.44 565 VAL A N 1
ATOM 4468 C CA . VAL A 1 565 ? -22.5 -8.047 9.891 1 93.44 565 VAL A CA 1
ATOM 4469 C C . VAL A 1 565 ? -23.375 -9.008 10.703 1 93.44 565 VAL A C 1
ATOM 4471 O O . VAL A 1 565 ? -23.594 -10.148 10.297 1 93.44 565 VAL A O 1
ATOM 4474 N N . ALA A 1 566 ? -23.844 -8.508 11.867 1 92.75 566 ALA A N 1
ATOM 4475 C CA . ALA A 1 566 ? -24.719 -9.32 12.719 1 92.75 566 ALA A CA 1
ATOM 4476 C C . ALA A 1 566 ? -26 -9.711 11.992 1 92.75 566 ALA A C 1
ATOM 4478 O O . ALA A 1 566 ? -26.469 -10.844 12.109 1 92.75 566 ALA A O 1
ATOM 4479 N N . GLY A 1 567 ? -26.516 -8.773 11.25 1 90.56 567 GLY A N 1
ATOM 4480 C CA . GLY A 1 567 ? -27.719 -9.047 10.477 1 90.56 567 GLY A CA 1
ATOM 4481 C C . GLY A 1 567 ? -27.531 -10.133 9.438 1 90.56 567 GLY A C 1
ATOM 4482 O O . GLY A 1 567 ? -28.406 -10.961 9.227 1 90.56 567 GLY A O 1
ATOM 4483 N N . ASN A 1 568 ? -26.438 -10.156 8.82 1 90.81 568 ASN A N 1
ATOM 4484 C CA . ASN A 1 568 ? -26.125 -11.156 7.801 1 90.81 568 ASN A CA 1
ATOM 4485 C C . ASN A 1 568 ? -25.984 -12.547 8.406 1 90.81 568 ASN A C 1
ATOM 4487 O O . ASN A 1 568 ? -26.406 -13.539 7.805 1 90.81 568 ASN A O 1
ATOM 4491 N N . ILE A 1 569 ? -25.422 -12.555 9.609 1 92.19 569 ILE A N 1
ATOM 4492 C CA . ILE A 1 569 ? -25.172 -13.828 10.273 1 92.19 569 ILE A CA 1
ATOM 4493 C C . ILE A 1 569 ? -26.484 -14.383 10.828 1 92.19 569 ILE A C 1
ATOM 4495 O O . ILE A 1 569 ? -26.688 -15.602 10.859 1 92.19 569 ILE A O 1
ATOM 4499 N N . CYS A 1 570 ? -27.344 -13.406 11.203 1 92.19 570 CYS A N 1
ATOM 4500 C CA . CYS A 1 570 ? -28.609 -13.797 11.812 1 92.19 570 CYS A CA 1
ATOM 4501 C C . CYS A 1 570 ? -29.672 -14.062 10.75 1 92.19 570 CYS A C 1
ATOM 4503 O O . CYS A 1 570 ? -30.75 -13.461 10.773 1 92.19 570 CYS A O 1
ATOM 4505 N N . SER A 1 571 ? -29.422 -14.852 9.82 1 93.25 571 SER A N 1
ATOM 4506 C CA . SER A 1 571 ? -30.297 -15.305 8.758 1 93.25 571 SER A CA 1
ATOM 4507 C C . SER A 1 571 ? -30.266 -16.828 8.617 1 93.25 571 SER A C 1
ATOM 4509 O O . SER A 1 571 ? -29.188 -17.422 8.609 1 93.25 571 SER A O 1
ATOM 4511 N N . PHE A 1 572 ? -31.391 -17.453 8.609 1 95.12 572 PHE A N 1
ATOM 4512 C CA . PHE A 1 572 ? -31.453 -18.906 8.469 1 95.12 572 PHE A CA 1
ATOM 4513 C C . PHE A 1 572 ? -30.797 -19.344 7.168 1 95.12 572 PHE A C 1
ATOM 4515 O O . PHE A 1 572 ? -30.172 -20.406 7.113 1 95.12 572 PHE A O 1
ATOM 4522 N N . LYS A 1 573 ? -31.031 -18.547 6.133 1 94.44 573 LYS A N 1
ATOM 4523 C CA . LYS A 1 573 ? -30.406 -18.812 4.852 1 94.44 573 LYS A CA 1
ATOM 4524 C C . LYS A 1 573 ? -28.891 -18.891 4.992 1 94.44 573 LYS A C 1
ATOM 4526 O O . LYS A 1 573 ? -28.25 -19.812 4.477 1 94.44 573 LYS A O 1
ATOM 4531 N N . PHE A 1 574 ? -28.297 -17.922 5.711 1 95.69 574 PHE A N 1
ATOM 4532 C CA . PHE A 1 574 ? -26.844 -17.891 5.922 1 95.69 574 PHE A CA 1
ATOM 4533 C C . PHE A 1 574 ? -26.375 -19.141 6.664 1 95.69 574 PHE A C 1
ATOM 4535 O O . PHE A 1 574 ? -25.359 -19.719 6.312 1 95.69 574 PHE A O 1
ATOM 4542 N N . LEU A 1 575 ? -27.094 -19.547 7.656 1 96.88 575 LEU A N 1
ATOM 4543 C CA . LEU A 1 575 ? -26.719 -20.703 8.469 1 96.88 575 LEU A CA 1
ATOM 4544 C C . LEU A 1 575 ? -26.75 -21.984 7.645 1 96.88 575 LEU A C 1
ATOM 4546 O O . LEU A 1 575 ? -25.891 -22.844 7.785 1 96.88 575 LEU A O 1
ATOM 4550 N N . CYS A 1 576 ? -27.766 -22.062 6.809 1 96.81 576 CYS A N 1
ATOM 4551 C CA . CYS A 1 576 ? -27.844 -23.219 5.93 1 96.81 576 CYS A CA 1
ATOM 4552 C C . CYS A 1 576 ? -26.641 -23.281 4.984 1 96.81 576 CYS A C 1
ATOM 4554 O O . CYS A 1 576 ? -26.062 -24.344 4.77 1 96.81 576 CYS A O 1
ATOM 4556 N N . CYS A 1 577 ? -26.328 -22.125 4.43 1 95.62 577 CYS A N 1
ATOM 4557 C CA . CYS A 1 577 ? -25.172 -22.047 3.553 1 95.62 577 CYS A CA 1
ATOM 4558 C C . CYS A 1 577 ? -23.906 -22.422 4.297 1 95.62 577 CYS A C 1
ATOM 4560 O O . CYS A 1 577 ? -23.031 -23.109 3.752 1 95.62 577 CYS A O 1
ATOM 4562 N N . LEU A 1 578 ? -23.797 -21.953 5.539 1 95.94 578 LEU A N 1
ATOM 4563 C CA . LEU A 1 578 ? -22.641 -22.203 6.379 1 95.94 578 LEU A CA 1
ATOM 4564 C C . LEU A 1 578 ? -22.438 -23.703 6.605 1 95.94 578 LEU A C 1
ATOM 4566 O O . LEU A 1 578 ? -21.312 -24.203 6.484 1 95.94 578 LEU A O 1
ATOM 4570 N N . VAL A 1 579 ? -23.453 -24.391 6.898 1 96.75 579 VAL A N 1
ATOM 4571 C CA . VAL A 1 579 ? -23.391 -25.828 7.152 1 96.75 579 VAL A CA 1
ATOM 4572 C C . VAL A 1 579 ? -22.984 -26.562 5.879 1 96.75 579 VAL A C 1
ATOM 4574 O O . VAL A 1 579 ? -22.094 -27.422 5.91 1 96.75 579 VAL A O 1
ATOM 4577 N N . LEU A 1 580 ? -23.625 -26.234 4.785 1 96 580 LEU A N 1
ATOM 4578 C CA . LEU A 1 580 ? -23.328 -26.875 3.514 1 96 580 LEU A CA 1
ATOM 4579 C C . LEU A 1 580 ? -21.875 -26.688 3.123 1 96 580 LEU A C 1
ATOM 4581 O O . LEU A 1 580 ? -21.172 -27.656 2.807 1 96 580 LEU A O 1
ATOM 4585 N N . TRP A 1 581 ? -21.453 -25.453 3.137 1 94.44 581 TRP A N 1
ATOM 4586 C CA . TRP A 1 581 ? -20.094 -25.156 2.701 1 94.44 581 TRP A CA 1
ATOM 4587 C C . TRP A 1 581 ? -19.062 -25.766 3.65 1 94.44 581 TRP A C 1
ATOM 4589 O O . TRP A 1 581 ? -17.984 -26.188 3.225 1 94.44 581 TRP A O 1
ATOM 4599 N N . HIS A 1 582 ? -19.328 -25.75 4.902 1 94.94 582 HIS A N 1
ATOM 4600 C CA . HIS A 1 582 ? -18.438 -26.422 5.84 1 94.94 582 HIS A CA 1
ATOM 4601 C C . HIS A 1 582 ? -18.234 -27.891 5.465 1 94.94 582 HIS A C 1
ATOM 4603 O O . HIS A 1 582 ? -17.109 -28.359 5.398 1 94.94 582 HIS A O 1
ATOM 4609 N N . ASP A 1 583 ? -19.281 -28.547 5.211 1 94.62 583 ASP A N 1
ATOM 4610 C CA . ASP A 1 583 ? -19.219 -29.984 4.918 1 94.62 583 ASP A CA 1
ATOM 4611 C C . ASP A 1 583 ? -18.5 -30.234 3.598 1 94.62 583 ASP A C 1
ATOM 4613 O O . ASP A 1 583 ? -17.688 -31.172 3.496 1 94.62 583 ASP A O 1
ATOM 4617 N N . ILE A 1 584 ? -18.812 -29.438 2.625 1 94 584 ILE A N 1
ATOM 4618 C CA . ILE A 1 584 ? -18.172 -29.578 1.322 1 94 584 ILE A CA 1
ATOM 4619 C C . ILE A 1 584 ? -16.672 -29.344 1.454 1 94 584 ILE A C 1
ATOM 4621 O O . ILE A 1 584 ? -15.867 -30.172 1.002 1 94 584 ILE A O 1
ATOM 4625 N N . LEU A 1 585 ? -16.297 -28.234 2.088 1 92.25 585 LEU A N 1
ATOM 4626 C CA . LEU A 1 585 ? -14.891 -27.844 2.18 1 92.25 585 LEU A CA 1
ATOM 4627 C C . LEU A 1 585 ? -14.117 -28.812 3.07 1 92.25 585 LEU A C 1
ATOM 4629 O O . LEU A 1 585 ? -12.938 -29.078 2.832 1 92.25 585 LEU A O 1
ATOM 4633 N N . LEU A 1 586 ? -14.766 -29.359 4.09 1 92.38 586 LEU A N 1
ATOM 4634 C CA . LEU A 1 586 ? -14.133 -30.344 4.961 1 92.38 586 LEU A CA 1
ATOM 4635 C C . LEU A 1 586 ? -13.734 -31.594 4.172 1 92.38 586 LEU A C 1
ATOM 4637 O O . LEU A 1 586 ? -12.625 -32.094 4.332 1 92.38 586 LEU A O 1
ATOM 4641 N N . GLU A 1 587 ? -14.656 -31.984 3.332 1 92.38 587 GLU A N 1
ATOM 4642 C CA . GLU A 1 587 ? -14.398 -33.188 2.531 1 92.38 587 GLU A CA 1
ATOM 4643 C C . GLU A 1 587 ? -13.305 -32.906 1.498 1 92.38 587 GLU A C 1
ATOM 4645 O O . GLU A 1 587 ? -12.445 -33.781 1.271 1 92.38 587 GLU A O 1
ATOM 4650 N N . ILE A 1 588 ? -13.352 -31.828 0.876 1 90.94 588 ILE A N 1
ATOM 4651 C CA . ILE A 1 588 ? -12.391 -31.469 -0.162 1 90.94 588 ILE A CA 1
ATOM 4652 C C . ILE A 1 588 ? -11.008 -31.281 0.457 1 90.94 588 ILE A C 1
ATOM 4654 O O . ILE A 1 588 ? -9.992 -31.594 -0.166 1 90.94 588 ILE A O 1
ATOM 4658 N N . ASN A 1 589 ? -10.969 -30.797 1.673 1 88.75 589 ASN A N 1
ATOM 4659 C CA . ASN A 1 589 ? -9.703 -30.531 2.346 1 88.75 589 ASN A CA 1
ATOM 4660 C C . ASN A 1 589 ? -8.891 -31.812 2.527 1 88.75 589 ASN A C 1
ATOM 4662 O O . ASN A 1 589 ? -7.656 -31.766 2.529 1 88.75 589 ASN A O 1
ATOM 4666 N N . VAL A 1 590 ? -9.5 -32.906 2.662 1 89.69 590 VAL A N 1
ATOM 4667 C CA . VAL A 1 590 ? -8.805 -34.188 2.773 1 89.69 590 VAL A CA 1
ATOM 4668 C C . VAL A 1 590 ? -7.98 -34.438 1.515 1 89.69 590 VAL A C 1
ATOM 4670 O O . VAL A 1 590 ? -6.836 -34.875 1.595 1 89.69 590 VAL A O 1
ATOM 4673 N N . VAL A 1 591 ? -8.562 -34.094 0.42 1 88.06 591 VAL A N 1
ATOM 4674 C CA . VAL A 1 591 ? -7.879 -34.25 -0.859 1 88.06 591 VAL A CA 1
ATOM 4675 C C . VAL A 1 591 ? -6.715 -33.281 -0.952 1 88.06 591 VAL A C 1
ATOM 4677 O O . VAL A 1 591 ? -5.613 -33.656 -1.367 1 88.06 591 VAL A O 1
ATOM 4680 N N . ASN A 1 592 ? -6.992 -32.031 -0.57 1 83 592 ASN A N 1
ATOM 4681 C CA . ASN A 1 592 ? -5.977 -31 -0.65 1 83 592 ASN A CA 1
ATOM 4682 C C . ASN A 1 592 ? -4.746 -31.359 0.182 1 83 592 ASN A C 1
ATOM 4684 O O . ASN A 1 592 ? -3.615 -31.094 -0.232 1 83 592 ASN A O 1
ATOM 4688 N N . GLU A 1 593 ? -4.922 -31.844 1.323 1 82 593 GLU A N 1
ATOM 4689 C CA . GLU A 1 593 ? -3.814 -32.219 2.193 1 82 593 GLU A CA 1
ATOM 4690 C C . GLU A 1 593 ? -2.973 -33.344 1.553 1 82 593 GLU A C 1
ATOM 4692 O O . GLU A 1 593 ? -1.744 -33.312 1.659 1 82 593 GLU A O 1
ATOM 4697 N N . LYS A 1 594 ? -3.596 -34.188 0.88 1 81.94 594 LYS A N 1
ATOM 4698 C CA . LYS A 1 594 ? -2.887 -35.281 0.203 1 81.94 594 LYS A CA 1
ATOM 4699 C C . LYS A 1 594 ? -2.098 -34.75 -0.994 1 81.94 594 LYS A C 1
ATOM 4701 O O . LYS A 1 594 ? -1.004 -35.25 -1.286 1 81.94 594 LYS A O 1
ATOM 4706 N N . LEU A 1 595 ? -2.676 -33.812 -1.673 1 78.31 595 LEU A N 1
ATOM 4707 C CA . LEU A 1 595 ? -2.043 -33.219 -2.852 1 78.31 595 LEU A CA 1
ATOM 4708 C C . LEU A 1 595 ? -0.815 -32.406 -2.461 1 78.31 595 LEU A C 1
ATOM 4710 O O . LEU A 1 595 ? 0.109 -32.25 -3.262 1 78.31 595 LEU A O 1
ATOM 4714 N N . GLN A 1 596 ? -0.815 -31.859 -1.254 1 72.88 596 GLN A N 1
ATOM 4715 C CA . GLN A 1 596 ? 0.25 -30.953 -0.828 1 72.88 596 GLN A CA 1
ATOM 4716 C C . GLN A 1 596 ? 1.364 -31.719 -0.116 1 72.88 596 GLN A C 1
ATOM 4718 O O . GLN A 1 596 ? 2.365 -31.125 0.291 1 72.88 596 GLN A O 1
ATOM 4723 N N . GLU A 1 597 ? 1.246 -32.938 -0.065 1 71.44 597 GLU A N 1
ATOM 4724 C CA . GLU A 1 597 ? 2.303 -33.75 0.534 1 71.44 597 GLU A CA 1
ATOM 4725 C C . GLU A 1 597 ? 3.574 -33.719 -0.307 1 71.44 597 GLU A C 1
ATOM 4727 O O . GLU A 1 597 ? 3.512 -33.625 -1.535 1 71.44 597 GLU A O 1
ATOM 4732 N N . VAL A 1 598 ? 4.734 -33.656 0.367 1 64.81 598 VAL A N 1
ATOM 4733 C CA . VAL A 1 598 ? 6.035 -33.562 -0.291 1 64.81 598 VAL A CA 1
ATOM 4734 C C . VAL A 1 598 ? 6.207 -34.75 -1.241 1 64.81 598 VAL A C 1
ATOM 4736 O O . VAL A 1 598 ? 6.652 -34.594 -2.379 1 64.81 598 VAL A O 1
ATOM 4739 N N . ASN A 1 599 ? 5.965 -35.938 -0.688 1 70.44 599 ASN A N 1
ATOM 4740 C CA . ASN A 1 599 ? 5.961 -37.125 -1.515 1 70.44 599 ASN A CA 1
ATOM 4741 C C . ASN A 1 599 ? 4.555 -37.469 -2.012 1 70.44 599 ASN A C 1
ATOM 4743 O O . ASN A 1 599 ? 3.795 -38.156 -1.324 1 70.44 599 ASN A O 1
ATOM 4747 N N . LEU A 1 600 ? 4.328 -36.906 -3.209 1 76.88 600 LEU A N 1
ATOM 4748 C CA . LEU A 1 600 ? 2.969 -37.031 -3.727 1 76.88 600 LEU A CA 1
ATOM 4749 C C . LEU A 1 600 ? 2.654 -38.5 -4.055 1 76.88 600 LEU A C 1
ATOM 4751 O O . LEU A 1 600 ? 3.379 -39.156 -4.816 1 76.88 600 LEU A O 1
ATOM 4755 N N . ASP A 1 601 ? 1.688 -39.094 -3.373 1 79.44 601 ASP A N 1
ATOM 4756 C CA . ASP A 1 601 ? 1.081 -40.375 -3.693 1 79.44 601 ASP A CA 1
ATOM 4757 C C . ASP A 1 601 ? -0.113 -40.188 -4.629 1 79.44 601 ASP A C 1
ATOM 4759 O O . ASP A 1 601 ? -1.254 -40.094 -4.176 1 79.44 601 ASP A O 1
ATOM 4763 N N . ILE A 1 602 ? 0.173 -40.281 -5.93 1 84.81 602 ILE A N 1
ATOM 4764 C CA . ILE A 1 602 ? -0.835 -39.969 -6.93 1 84.81 602 ILE A CA 1
ATOM 4765 C C . ILE A 1 602 ? -1.966 -41 -6.887 1 84.81 602 ILE A C 1
ATOM 4767 O O . ILE A 1 602 ? -3.133 -40.656 -7.094 1 84.81 602 ILE A O 1
ATOM 4771 N N . ILE A 1 603 ? -1.657 -42.219 -6.664 1 83.56 603 ILE A N 1
ATOM 4772 C CA . ILE A 1 603 ? -2.672 -43.281 -6.598 1 83.56 603 ILE A CA 1
ATOM 4773 C C . ILE A 1 603 ? -3.6 -43.031 -5.414 1 83.56 603 ILE A C 1
ATOM 4775 O O . ILE A 1 603 ? -4.824 -43.125 -5.539 1 83.56 603 ILE A O 1
ATOM 4779 N N . GLY A 1 604 ? -2.941 -42.688 -4.309 1 87.19 604 GLY A N 1
ATOM 4780 C CA . GLY A 1 604 ? -3.727 -42.375 -3.127 1 87.19 604 GLY A CA 1
ATOM 4781 C C . GLY A 1 604 ? -4.625 -41.156 -3.322 1 87.19 604 GLY A C 1
ATOM 4782 O O . GLY A 1 604 ? -5.75 -41.125 -2.824 1 87.19 604 GLY A O 1
ATOM 4783 N N . VAL A 1 605 ? -4.184 -40.219 -4.051 1 89.5 605 VAL A N 1
ATOM 4784 C CA . VAL A 1 605 ? -4.953 -39 -4.309 1 89.5 605 VAL A CA 1
ATOM 4785 C C . VAL A 1 605 ? -6.16 -39.344 -5.18 1 89.5 605 VAL A C 1
ATOM 4787 O O . VAL A 1 605 ? -7.266 -38.844 -4.934 1 89.5 605 VAL A O 1
ATOM 4790 N N . VAL A 1 606 ? -5.973 -40.156 -6.203 1 91.38 606 VAL A N 1
ATOM 4791 C CA . VAL A 1 606 ? -7.047 -40.531 -7.117 1 91.38 606 VAL A CA 1
ATOM 4792 C C . VAL A 1 606 ? -8.133 -41.281 -6.355 1 91.38 606 VAL A C 1
ATOM 4794 O O . VAL A 1 606 ? -9.32 -41.031 -6.543 1 91.38 606 VAL A O 1
ATOM 4797 N N . LYS A 1 607 ? -7.676 -42.125 -5.512 1 93.06 607 LYS A N 1
ATOM 4798 C CA . LYS A 1 607 ? -8.625 -42.875 -4.695 1 93.06 607 LYS A CA 1
ATOM 4799 C C . LYS A 1 607 ? -9.422 -41.938 -3.783 1 93.06 607 LYS A C 1
ATOM 4801 O O . LYS A 1 607 ? -10.633 -42.094 -3.615 1 93.06 607 LYS A O 1
ATOM 4806 N N . GLN A 1 608 ? -8.703 -41.094 -3.219 1 93.56 608 GLN A N 1
ATOM 4807 C CA . GLN A 1 608 ? -9.352 -40.125 -2.314 1 93.56 608 GLN A CA 1
ATOM 4808 C C . GLN A 1 608 ? -10.336 -39.25 -3.062 1 93.56 608 GLN A C 1
ATOM 4810 O O . GLN A 1 608 ? -11.391 -38.875 -2.527 1 93.56 608 GLN A O 1
ATOM 4815 N N . LEU A 1 609 ? -9.984 -38.844 -4.266 1 93.62 609 LEU A N 1
ATOM 4816 C CA . LEU A 1 609 ? -10.875 -38.031 -5.086 1 93.62 609 LEU A CA 1
ATOM 4817 C C . LEU A 1 609 ? -12.164 -38.781 -5.406 1 93.62 609 LEU A C 1
ATOM 4819 O O . LEU A 1 609 ? -13.25 -38.219 -5.387 1 93.62 609 LEU A O 1
ATOM 4823 N N . ASP A 1 610 ? -12.023 -40.031 -5.672 1 94.75 610 ASP A N 1
ATOM 4824 C CA . ASP A 1 610 ? -13.195 -40.875 -5.945 1 94.75 610 ASP A CA 1
ATOM 4825 C C . ASP A 1 610 ? -14.102 -40.969 -4.715 1 94.75 610 ASP A C 1
ATOM 4827 O O . ASP A 1 610 ? -15.32 -40.875 -4.832 1 94.75 610 ASP A O 1
ATOM 4831 N N . LYS A 1 611 ? -13.461 -41.094 -3.613 1 95.75 611 LYS A N 1
ATOM 4832 C CA . LYS A 1 611 ? -14.219 -41.156 -2.365 1 95.75 611 LYS A CA 1
ATOM 4833 C C . LYS A 1 611 ? -14.938 -39.844 -2.098 1 95.75 611 LYS A C 1
ATOM 4835 O O . LYS A 1 611 ? -16.078 -39.844 -1.648 1 95.75 611 LYS A O 1
ATOM 4840 N N . THR A 1 612 ? -14.273 -38.781 -2.316 1 95.56 612 THR A N 1
ATOM 4841 C CA . THR A 1 612 ? -14.844 -37.469 -2.109 1 95.56 612 THR A CA 1
ATOM 4842 C C . THR A 1 612 ? -16.031 -37.219 -3.049 1 95.56 612 THR A C 1
ATOM 4844 O O . THR A 1 612 ? -17.047 -36.688 -2.641 1 95.56 612 THR A O 1
ATOM 4847 N N . LYS A 1 613 ? -15.883 -37.625 -4.301 1 95.38 613 LYS A N 1
ATOM 4848 C CA . LYS A 1 613 ? -16.953 -37.5 -5.281 1 95.38 613 LYS A CA 1
ATOM 4849 C C . LYS A 1 613 ? -18.203 -38.281 -4.84 1 95.38 613 LYS A C 1
ATOM 4851 O O . LYS A 1 613 ? -19.312 -37.75 -4.867 1 95.38 613 LYS A O 1
ATOM 4856 N N . LEU A 1 614 ? -17.969 -39.469 -4.375 1 96 614 LEU A N 1
ATOM 4857 C CA . LEU A 1 614 ? -19.062 -40.344 -3.928 1 96 614 LEU A CA 1
ATOM 4858 C C . LEU A 1 614 ? -19.75 -39.719 -2.699 1 96 614 LEU A C 1
ATOM 4860 O O . LEU A 1 614 ? -20.969 -39.781 -2.584 1 96 614 LEU A O 1
ATOM 4864 N N . TYR A 1 615 ? -18.984 -39.25 -1.875 1 96.31 615 TYR A N 1
ATOM 4865 C CA . TYR A 1 615 ? -19.531 -38.594 -0.684 1 96.31 615 TYR A CA 1
ATOM 4866 C C . TYR A 1 615 ? -20.453 -37.438 -1.06 1 96.31 615 TYR A C 1
ATOM 4868 O O . TYR A 1 615 ? -21.562 -37.312 -0.518 1 96.31 615 TYR A O 1
ATOM 4876 N N . LEU A 1 616 ? -20.031 -36.594 -1.951 1 96.19 616 LEU A N 1
ATOM 4877 C CA . LEU A 1 616 ? -20.812 -35.438 -2.346 1 96.19 616 LEU A CA 1
ATOM 4878 C C . LEU A 1 616 ? -22.078 -35.844 -3.078 1 96.19 616 LEU A C 1
ATOM 4880 O O . LEU A 1 616 ? -23.141 -35.219 -2.914 1 96.19 616 LEU A O 1
ATOM 4884 N N . GLN A 1 617 ? -21.938 -36.906 -3.875 1 96.25 617 GLN A N 1
ATOM 4885 C CA . GLN A 1 617 ? -23.094 -37.438 -4.586 1 96.25 617 GLN A CA 1
ATOM 4886 C C . GLN A 1 617 ? -24.141 -37.969 -3.611 1 96.25 617 GLN A C 1
ATOM 4888 O O . GLN A 1 617 ? -25.344 -37.781 -3.801 1 96.25 617 GLN A O 1
ATOM 4893 N N . CYS A 1 618 ? -23.641 -38.594 -2.559 1 95.94 618 CYS A N 1
ATOM 4894 C CA . CYS A 1 618 ? -24.547 -39.094 -1.535 1 95.94 618 CYS A CA 1
ATOM 4895 C C . CYS A 1 618 ? -25.156 -37.969 -0.718 1 95.94 618 CYS A C 1
ATOM 4897 O O . CYS A 1 618 ? -26.312 -38.062 -0.3 1 95.94 618 CYS A O 1
ATOM 4899 N N . TYR A 1 619 ? -24.391 -37 -0.533 1 96.25 619 TYR A N 1
ATOM 4900 C CA . TYR A 1 619 ? -24.828 -35.812 0.214 1 96.25 619 TYR A CA 1
ATOM 4901 C C . TYR A 1 619 ? -25.953 -35.094 -0.523 1 96.25 619 TYR A C 1
ATOM 4903 O O . TYR A 1 619 ? -26.844 -34.531 0.103 1 96.25 619 TYR A O 1
ATOM 4911 N N . TRP A 1 620 ? -25.844 -35.125 -1.904 1 96.69 620 TRP A N 1
ATOM 4912 C CA . TRP A 1 620 ? -26.828 -34.5 -2.762 1 96.69 620 TRP A CA 1
ATOM 4913 C C . TRP A 1 620 ? -28.125 -35.281 -2.82 1 96.69 620 TRP A C 1
ATOM 4915 O O . TRP A 1 620 ? -28.406 -35.938 -3.822 1 96.69 620 TRP A O 1
ATOM 4925 N N . SER A 1 621 ? -28.859 -35.281 -1.801 1 95.94 621 SER A N 1
ATOM 4926 C CA . SER A 1 621 ? -30.094 -36.031 -1.63 1 95.94 621 SER A CA 1
ATOM 4927 C C . SER A 1 621 ? -31.078 -35.281 -0.755 1 95.94 621 SER A C 1
ATOM 4929 O O . SER A 1 621 ? -30.734 -34.25 -0.155 1 95.94 621 SER A O 1
ATOM 4931 N N . ASP A 1 622 ? -32.281 -35.719 -0.753 1 95.12 622 ASP A N 1
ATOM 4932 C CA . ASP A 1 622 ? -33.281 -35.125 0.127 1 95.12 622 ASP A CA 1
ATOM 4933 C C . ASP A 1 622 ? -32.875 -35.25 1.592 1 95.12 622 ASP A C 1
ATOM 4935 O O . ASP A 1 622 ? -33.125 -34.344 2.389 1 95.12 622 ASP A O 1
ATOM 4939 N N . GLU A 1 623 ? -32.281 -36.375 1.854 1 94.94 623 GLU A N 1
ATOM 4940 C CA . GLU A 1 623 ? -31.797 -36.562 3.215 1 94.94 623 GLU A CA 1
ATOM 4941 C C . GLU A 1 623 ? -30.703 -35.562 3.562 1 94.94 623 GLU A C 1
ATOM 4943 O O . GLU A 1 623 ? -30.656 -35.031 4.672 1 94.94 623 GLU A O 1
ATOM 4948 N N . GLY A 1 624 ? -29.812 -35.406 2.623 1 95.94 624 GLY A N 1
ATOM 4949 C CA . GLY A 1 624 ? -28.75 -34.406 2.83 1 95.94 624 GLY A CA 1
ATOM 4950 C C . GLY A 1 624 ? -29.281 -33 3.059 1 95.94 624 GLY A C 1
ATOM 4951 O O . GLY A 1 624 ? -28.797 -32.281 3.934 1 95.94 624 GLY A O 1
ATOM 4952 N N . PHE A 1 625 ? -30.281 -32.688 2.297 1 97.31 625 PHE A N 1
ATOM 4953 C CA . PHE A 1 625 ? -30.891 -31.359 2.416 1 97.31 625 PHE A CA 1
ATOM 4954 C C . PHE A 1 625 ? -31.562 -31.203 3.777 1 97.31 625 PHE A C 1
ATOM 4956 O O . PHE A 1 625 ? -31.406 -30.156 4.426 1 97.31 625 PHE A O 1
ATOM 4963 N N . GLU A 1 626 ? -32.25 -32.188 4.215 1 96.5 626 GLU A N 1
ATOM 4964 C CA . GLU A 1 626 ? -32.938 -32.156 5.508 1 96.5 626 GLU A CA 1
ATOM 4965 C C . GLU A 1 626 ? -31.922 -32.062 6.652 1 96.5 626 GLU A C 1
ATOM 4967 O O . GLU A 1 626 ? -32.188 -31.422 7.672 1 96.5 626 GLU A O 1
ATOM 4972 N N . ASN A 1 627 ? -30.875 -32.75 6.484 1 96.25 627 ASN A N 1
ATOM 4973 C CA . ASN A 1 627 ? -29.844 -32.688 7.504 1 96.25 627 ASN A CA 1
ATOM 4974 C C . ASN A 1 627 ? -29.25 -31.297 7.648 1 96.25 627 ASN A C 1
ATOM 4976 O O . ASN A 1 627 ? -28.922 -30.875 8.758 1 96.25 627 ASN A O 1
ATOM 4980 N N . ILE A 1 628 ? -29.109 -30.594 6.551 1 97.19 628 ILE A N 1
ATOM 4981 C CA . ILE A 1 628 ? -28.609 -29.219 6.574 1 97.19 628 ILE A CA 1
ATOM 4982 C C . ILE A 1 628 ? -29.578 -28.344 7.352 1 97.19 628 ILE A C 1
ATOM 4984 O O . ILE A 1 628 ? -29.156 -27.531 8.188 1 97.19 628 ILE A O 1
ATOM 4988 N N . LEU A 1 629 ? -30.859 -28.516 7.043 1 97.31 629 LEU A N 1
ATOM 4989 C CA . LEU A 1 629 ? -31.891 -27.719 7.711 1 97.31 629 LEU A CA 1
ATOM 4990 C C . LEU A 1 629 ? -31.875 -27.969 9.219 1 97.31 629 LEU A C 1
ATOM 4992 O O . LEU A 1 629 ? -31.953 -27.031 10.008 1 97.31 629 LEU A O 1
ATOM 4996 N N . LYS A 1 630 ? -31.703 -29.219 9.578 1 96.75 630 LYS A N 1
ATOM 4997 C CA . LYS A 1 630 ? -31.688 -29.578 10.992 1 96.75 630 LYS A CA 1
ATOM 4998 C C . LYS A 1 630 ? -30.453 -28.984 11.695 1 96.75 630 LYS A C 1
ATOM 5000 O O . LYS A 1 630 ? -30.562 -28.453 12.805 1 96.75 630 LYS A O 1
ATOM 5005 N N . SER A 1 631 ? -29.375 -29.172 11.047 1 96.75 631 SER A N 1
ATOM 5006 C CA . SER A 1 631 ? -28.141 -28.625 11.617 1 96.75 631 SER A CA 1
ATOM 5007 C C . SER A 1 631 ? -28.203 -27.109 11.742 1 96.75 631 SER A C 1
ATOM 5009 O O . SER A 1 631 ? -27.75 -26.547 12.742 1 96.75 631 SER A O 1
ATOM 5011 N N . ALA A 1 632 ? -28.719 -26.453 10.695 1 97.31 632 ALA A N 1
ATOM 5012 C CA . ALA A 1 632 ? -28.859 -25 10.703 1 97.31 632 ALA A CA 1
ATOM 5013 C C . ALA A 1 632 ? -29.844 -24.547 11.773 1 97.31 632 ALA A C 1
ATOM 5015 O O . ALA A 1 632 ? -29.688 -23.469 12.352 1 97.31 632 ALA A O 1
ATOM 5016 N N . GLN A 1 633 ? -30.859 -25.359 12.008 1 97 633 GLN A N 1
ATOM 5017 C CA . GLN A 1 633 ? -31.844 -25.047 13.039 1 97 633 GLN A CA 1
ATOM 5018 C C . GLN A 1 633 ? -31.203 -25.016 14.422 1 97 633 GLN A C 1
ATOM 5020 O O . GLN A 1 633 ? -31.547 -24.172 15.258 1 97 633 GLN A O 1
ATOM 5025 N N . LYS A 1 634 ? -30.312 -25.875 14.641 1 96.12 634 LYS A N 1
ATOM 5026 C CA . LYS A 1 634 ? -29.578 -25.891 15.906 1 96.12 634 LYS A CA 1
ATOM 5027 C C . LYS A 1 634 ? -28.781 -24.594 16.094 1 96.12 634 LYS A C 1
ATOM 5029 O O . LYS A 1 634 ? -28.734 -24.031 17.188 1 96.12 634 LYS A O 1
ATOM 5034 N N . LEU A 1 635 ? -28.172 -24.188 15.023 1 96.38 635 LEU A N 1
ATOM 5035 C CA . LEU A 1 635 ? -27.422 -22.938 15.055 1 96.38 635 LEU A CA 1
ATOM 5036 C C . LEU A 1 635 ? -28.359 -21.75 15.266 1 96.38 635 LEU A C 1
ATOM 5038 O O . LEU A 1 635 ? -28.016 -20.797 15.977 1 96.38 635 LEU A O 1
ATOM 5042 N N . ALA A 1 636 ? -29.5 -21.812 14.57 1 96.19 636 ALA A N 1
ATOM 5043 C CA . ALA A 1 636 ? -30.5 -20.75 14.711 1 96.19 636 ALA A CA 1
ATOM 5044 C C . ALA A 1 636 ? -30.969 -20.625 16.156 1 96.19 636 ALA A C 1
ATOM 5046 O O . ALA A 1 636 ? -31.234 -19.531 16.641 1 96.19 636 ALA A O 1
ATOM 5047 N N . GLU A 1 637 ? -31.078 -21.719 16.797 1 94.38 637 GLU A N 1
ATOM 5048 C CA . GLU A 1 637 ? -31.469 -21.719 18.219 1 94.38 637 GLU A CA 1
ATOM 5049 C C . GLU A 1 637 ? -30.391 -21.062 19.078 1 94.38 637 GLU A C 1
ATOM 5051 O O . GLU A 1 637 ? -30.719 -20.328 20.016 1 94.38 637 GLU A O 1
ATOM 5056 N N . GLU A 1 638 ? -29.203 -21.359 18.703 1 92.44 638 GLU A N 1
ATOM 5057 C CA . GLU A 1 638 ? -28.094 -20.75 19.438 1 92.44 638 GLU A CA 1
ATOM 5058 C C . GLU A 1 638 ? -28.125 -19.234 19.297 1 92.44 638 GLU A C 1
ATOM 5060 O O . GLU A 1 638 ? -27.766 -18.516 20.234 1 92.44 638 GLU A O 1
ATOM 5065 N N . LEU A 1 639 ? -28.562 -18.672 18.156 1 93.69 639 LEU A N 1
ATOM 5066 C CA . LEU A 1 639 ? -28.578 -17.25 17.891 1 93.69 639 LEU A CA 1
ATOM 5067 C C . LEU A 1 639 ? -29.953 -16.656 18.219 1 93.69 639 LEU A C 1
ATOM 5069 O O . LEU A 1 639 ? -30.125 -15.43 18.156 1 93.69 639 LEU A O 1
ATOM 5073 N N . ASP A 1 640 ? -30.828 -17.469 18.547 1 90.44 640 ASP A N 1
ATOM 5074 C CA . ASP A 1 640 ? -32.188 -17.078 18.875 1 90.44 640 ASP A CA 1
ATOM 5075 C C . ASP A 1 640 ? -32.844 -16.359 17.688 1 90.44 640 ASP A C 1
ATOM 5077 O O . ASP A 1 640 ? -33.344 -15.242 17.828 1 90.44 640 ASP A O 1
ATOM 5081 N N . ILE A 1 641 ? -32.812 -16.953 16.516 1 92 641 ILE A N 1
ATOM 5082 C CA . ILE A 1 641 ? -33.438 -16.391 15.32 1 92 641 ILE A CA 1
ATOM 5083 C C . ILE A 1 641 ? -34.5 -17.344 14.789 1 92 641 ILE A C 1
ATOM 5085 O O . ILE A 1 641 ? -34.5 -18.547 15.102 1 92 641 ILE A O 1
ATOM 5089 N N . ASP A 1 642 ? -35.344 -16.812 13.906 1 89.88 642 ASP A N 1
ATOM 5090 C CA . ASP A 1 642 ? -36.406 -17.625 13.312 1 89.88 642 ASP A CA 1
ATOM 5091 C C . ASP A 1 642 ? -35.844 -18.5 12.188 1 89.88 642 ASP A C 1
ATOM 5093 O O . ASP A 1 642 ? -34.906 -18.125 11.5 1 89.88 642 ASP A O 1
ATOM 5097 N N . VAL A 1 643 ? -36.5 -19.625 12.102 1 91.56 643 VAL A N 1
ATOM 5098 C CA . VAL A 1 643 ? -36.094 -20.594 11.086 1 91.56 643 VAL A CA 1
ATOM 5099 C C . VAL A 1 643 ? -36.906 -20.375 9.812 1 91.56 643 VAL A C 1
ATOM 5101 O O . VAL A 1 643 ? -37.75 -21.203 9.445 1 91.56 643 VAL A O 1
ATOM 5104 N N . ASP A 1 644 ? -36.688 -19.188 9.188 1 91 644 ASP A N 1
ATOM 5105 C CA . ASP A 1 644 ? -37.406 -18.859 7.953 1 91 644 ASP A CA 1
ATOM 5106 C C . ASP A 1 644 ? -36.469 -18.281 6.906 1 91 644 ASP A C 1
ATOM 5108 O O . ASP A 1 644 ? -35.531 -17.562 7.25 1 91 644 ASP A O 1
ATOM 5112 N N . PHE A 1 645 ? -36.812 -18.719 5.727 1 91.44 645 PHE A N 1
ATOM 5113 C CA . PHE A 1 645 ? -36.062 -18.141 4.609 1 91.44 645 PHE A CA 1
ATOM 5114 C C . PHE A 1 645 ? -36.656 -16.797 4.199 1 91.44 645 PHE A C 1
ATOM 5116 O O . PHE A 1 645 ? -37.875 -16.609 4.258 1 91.44 645 PHE A O 1
ATOM 5123 N N . PRO A 1 646 ? -35.812 -15.852 3.811 1 84.38 646 PRO A N 1
ATOM 5124 C CA . PRO A 1 646 ? -36.344 -14.578 3.328 1 84.38 646 PRO A CA 1
ATOM 5125 C C . PRO A 1 646 ? -37.188 -14.727 2.059 1 84.38 646 PRO A C 1
ATOM 5127 O O . PRO A 1 646 ? -36.938 -15.633 1.257 1 84.38 646 PRO A O 1
ATOM 5130 N N . PRO A 1 647 ? -38.125 -13.812 1.976 1 79.44 647 PRO A N 1
ATOM 5131 C CA . PRO A 1 647 ? -38.938 -13.883 0.77 1 79.44 647 PRO A CA 1
ATOM 5132 C C . PRO A 1 647 ? -38.156 -13.602 -0.507 1 79.44 647 PRO A C 1
ATOM 5134 O O . PRO A 1 647 ? -37.188 -12.852 -0.48 1 79.44 647 PRO A O 1
ATOM 5137 N N . VAL A 1 648 ? -38.5 -14.336 -1.529 1 73.88 648 VAL A N 1
ATOM 5138 C CA . VAL A 1 648 ? -37.812 -14.219 -2.811 1 73.88 648 VAL A CA 1
ATOM 5139 C C . VAL A 1 648 ? -38.125 -12.867 -3.443 1 73.88 648 VAL A C 1
ATOM 5141 O O . VAL A 1 648 ? -39.281 -12.484 -3.568 1 73.88 648 VAL A O 1
ATOM 5144 N N . GLN A 1 649 ? -37.062 -11.945 -3.488 1 60.47 649 GLN A N 1
ATOM 5145 C CA . GLN A 1 649 ? -37.281 -10.609 -4.047 1 60.47 649 GLN A CA 1
ATOM 5146 C C . GLN A 1 649 ? -37.375 -10.664 -5.57 1 60.47 649 GLN A C 1
ATOM 5148 O O . GLN A 1 649 ? -36.531 -11.297 -6.223 1 60.47 649 GLN A O 1
ATOM 5153 N N . GLU A 1 650 ? -38.438 -10.484 -6.18 1 52.78 650 GLU A N 1
ATOM 5154 C CA . GLU A 1 650 ? -38.562 -10.336 -7.625 1 52.78 650 GLU A CA 1
ATOM 5155 C C . GLU A 1 650 ? -37.906 -9.039 -8.102 1 52.78 650 GLU A C 1
ATOM 5157 O O . GLU A 1 650 ? -38.219 -7.965 -7.582 1 52.78 650 GLU A O 1
ATOM 5162 N N . LEU A 1 651 ? -36.688 -8.977 -8.398 1 48.19 651 LEU A N 1
ATOM 5163 C CA . LEU A 1 651 ? -36.062 -7.746 -8.898 1 48.19 651 LEU A CA 1
ATOM 5164 C C . LEU A 1 651 ? -36.938 -7.145 -10.016 1 48.19 651 LEU A C 1
ATOM 5166 O O . LEU A 1 651 ? -37.156 -7.789 -11.039 1 48.19 651 LEU A O 1
ATOM 5170 N N . ARG A 1 652 ? -37.844 -6.309 -9.852 1 43.41 652 ARG A N 1
ATOM 5171 C CA . ARG A 1 652 ? -38.5 -5.559 -10.922 1 43.41 652 ARG A CA 1
ATOM 5172 C C . ARG A 1 652 ? -37.531 -4.652 -11.648 1 43.41 652 ARG A C 1
ATOM 5174 O O . ARG A 1 652 ? -37 -3.703 -11.055 1 43.41 652 ARG A O 1
ATOM 5181 N N . SER A 1 653 ? -36.562 -5.113 -12.391 1 44.12 653 SER A N 1
ATOM 5182 C CA . SER A 1 653 ? -35.75 -4.16 -13.141 1 44.12 653 SER A CA 1
ATOM 5183 C C . SER A 1 653 ? -36.625 -3.244 -13.992 1 44.12 653 SER A C 1
ATOM 5185 O O . SER A 1 653 ? -37.656 -3.676 -14.531 1 44.12 653 SER A O 1
ATOM 5187 N N . ARG A 1 654 ? -36.625 -1.934 -13.969 1 45.28 654 ARG A N 1
ATOM 5188 C CA . ARG A 1 654 ? -37.219 -0.978 -14.891 1 45.28 654 ARG A CA 1
ATOM 5189 C C . ARG A 1 654 ? -37.188 -1.518 -16.312 1 45.28 654 ARG A C 1
ATOM 5191 O O . ARG A 1 654 ? -38.125 -1.269 -17.094 1 45.28 654 ARG A O 1
ATOM 5198 N N . HIS A 1 655 ? -35.969 -1.814 -16.875 1 40.25 655 HIS A N 1
ATOM 5199 C CA . HIS A 1 655 ? -35.781 -2.125 -18.281 1 40.25 655 HIS A CA 1
ATOM 5200 C C . HIS A 1 655 ? -36.062 -3.598 -18.562 1 40.25 655 HIS A C 1
ATOM 5202 O O . HIS A 1 655 ? -35.719 -4.102 -19.641 1 40.25 655 HIS A O 1
ATOM 5208 N N . ILE A 1 656 ? -36.281 -4.379 -17.641 1 37.69 656 ILE A N 1
ATOM 5209 C CA . ILE A 1 656 ? -36.656 -5.66 -18.219 1 37.69 656 ILE A CA 1
ATOM 5210 C C . ILE A 1 656 ? -37.969 -5.504 -18.984 1 37.69 656 ILE A C 1
ATOM 5212 O O . ILE A 1 656 ? -39.031 -5.289 -18.391 1 37.69 656 ILE A O 1
ATOM 5216 N N . THR A 1 657 ? -38.031 -4.938 -20.141 1 33.53 657 THR A N 1
ATOM 5217 C CA . THR A 1 657 ? -39.062 -5.195 -21.156 1 33.53 657 THR A CA 1
ATOM 5218 C C . THR A 1 657 ? -39.594 -6.613 -21.016 1 33.53 657 THR A C 1
ATOM 5220 O O . THR A 1 657 ? -38.969 -7.484 -20.438 1 33.53 657 THR A O 1
ATOM 5223 N N . ASP A 1 658 ? -40.875 -6.906 -21.781 1 33.78 658 ASP A N 1
ATOM 5224 C CA . ASP A 1 658 ? -41.844 -7.965 -22.031 1 33.78 658 ASP A CA 1
ATOM 5225 C C . ASP A 1 658 ? -41.156 -9.305 -22.266 1 33.78 658 ASP A C 1
ATOM 5227 O O . ASP A 1 658 ? -41.812 -10.336 -22.406 1 33.78 658 ASP A O 1
ATOM 5231 N N . PHE A 1 659 ? -40 -9.289 -23.156 1 32.94 659 PHE A N 1
ATOM 5232 C CA . PHE A 1 659 ? -39.969 -10.562 -23.859 1 32.94 659 PHE A CA 1
ATOM 5233 C C . PHE A 1 659 ? -39.938 -11.727 -22.891 1 32.94 659 PHE A C 1
ATOM 5235 O O . PHE A 1 659 ? -40.75 -12.656 -23 1 32.94 659 PHE A O 1
ATOM 5242 N N . HIS A 1 660 ? -38.594 -12.289 -22.719 1 33.38 660 HIS A N 1
ATOM 5243 C CA . HIS A 1 660 ? -38.469 -13.711 -22.438 1 33.38 660 HIS A CA 1
ATOM 5244 C C . HIS A 1 660 ? -38.719 -14 -20.953 1 33.38 660 HIS A C 1
ATOM 5246 O O . HIS A 1 660 ? -37.812 -14.438 -20.234 1 33.38 660 HIS A O 1
ATOM 5252 N N . PHE A 1 661 ? -39.406 -13.289 -20.312 1 34.88 661 PHE A N 1
ATOM 5253 C CA . PHE A 1 661 ? -39.781 -13.688 -18.969 1 34.88 661 PHE A CA 1
ATOM 5254 C C . PHE A 1 661 ? -40.5 -15.031 -18.984 1 34.88 661 PHE A C 1
ATOM 5256 O O . PHE A 1 661 ? -41.156 -15.414 -18 1 34.88 661 PHE A O 1
ATOM 5263 N N . GLU A 1 662 ? -40.844 -15.539 -20.234 1 37.44 662 GLU A N 1
ATOM 5264 C CA . GLU A 1 662 ? -41.656 -16.719 -20.047 1 37.44 662 GLU A CA 1
ATOM 5265 C C . GLU A 1 662 ? -41.219 -17.531 -18.844 1 37.44 662 GLU A C 1
ATOM 5267 O O . GLU A 1 662 ? -42.031 -17.828 -17.953 1 37.44 662 GLU A O 1
ATOM 5272 N N . GLY A 1 663 ? -40.438 -18.781 -19.203 1 35.19 663 GLY A N 1
ATOM 5273 C CA . GLY A 1 663 ? -40.344 -20.094 -18.578 1 35.19 663 GLY A CA 1
ATOM 5274 C C . GLY A 1 663 ? -39.5 -20.094 -17.328 1 35.19 663 GLY A C 1
ATOM 5275 O O . GLY A 1 663 ? -38.938 -21.141 -16.969 1 35.19 663 GLY A O 1
ATOM 5276 N N . ARG A 1 664 ? -38.938 -19 -16.891 1 41.47 664 ARG A N 1
ATOM 5277 C CA . ARG A 1 664 ? -38.219 -19.312 -15.656 1 41.47 664 ARG A CA 1
ATOM 5278 C C . ARG A 1 664 ? -39.156 -19.75 -14.555 1 41.47 664 ARG A C 1
ATOM 5280 O O . ARG A 1 664 ? -40.125 -19.047 -14.266 1 41.47 664 ARG A O 1
ATOM 5287 N N . ASP A 1 665 ? -39.594 -20.859 -14.383 1 48 665 ASP A N 1
ATOM 5288 C CA . ASP A 1 665 ? -40.25 -21.516 -13.258 1 48 665 ASP A CA 1
ATOM 5289 C C . ASP A 1 665 ? -39.906 -20.812 -11.945 1 48 665 ASP A C 1
ATOM 5291 O O . ASP A 1 665 ? -38.812 -20.969 -11.414 1 48 665 ASP A O 1
ATOM 5295 N N . LEU A 1 666 ? -40.375 -19.656 -11.719 1 60.94 666 LEU A N 1
ATOM 5296 C CA . LEU A 1 666 ? -40.188 -18.812 -10.539 1 60.94 666 LEU A CA 1
ATOM 5297 C C . LEU A 1 666 ? -40.531 -19.594 -9.266 1 60.94 666 LEU A C 1
ATOM 5299 O O . LEU A 1 666 ? -41.656 -19.969 -9.055 1 60.94 666 LEU A O 1
ATOM 5303 N N . ILE A 1 667 ? -39.75 -20.203 -8.703 1 76.25 667 ILE A N 1
ATOM 5304 C CA . ILE A 1 667 ? -39.875 -20.828 -7.395 1 76.25 667 ILE A CA 1
ATOM 5305 C C . ILE A 1 667 ? -40.281 -19.766 -6.363 1 76.25 667 ILE A C 1
ATOM 5307 O O . ILE A 1 667 ? -39.5 -18.844 -6.09 1 76.25 667 ILE A O 1
ATOM 5311 N N . ARG A 1 668 ? -41.5 -19.766 -5.949 1 77.94 668 ARG A N 1
ATOM 5312 C CA . ARG A 1 668 ? -42.031 -18.766 -5.02 1 77.94 668 ARG A CA 1
ATOM 5313 C C . ARG A 1 668 ? -41.75 -19.172 -3.574 1 77.94 668 ARG A C 1
ATOM 5315 O O . ARG A 1 668 ? -41.625 -18.312 -2.695 1 77.94 668 ARG A O 1
ATOM 5322 N N . ASP A 1 669 ? -41.719 -20.516 -3.348 1 88.56 669 ASP A N 1
ATOM 5323 C CA . ASP A 1 669 ? -41.406 -20.984 -2.002 1 88.56 669 ASP A CA 1
ATOM 5324 C C . ASP A 1 669 ? -39.938 -20.734 -1.663 1 88.56 669 ASP A C 1
ATOM 5326 O O . ASP A 1 669 ? -39.031 -21.25 -2.332 1 88.56 669 ASP A O 1
ATOM 5330 N N . PRO A 1 670 ? -39.688 -19.969 -0.64 1 90.69 670 PRO A N 1
ATOM 5331 C CA . PRO A 1 670 ? -38.312 -19.609 -0.306 1 90.69 670 PRO A CA 1
ATOM 5332 C C . PRO A 1 670 ? -37.438 -20.812 -0.015 1 90.69 670 PRO A C 1
ATOM 5334 O O . PRO A 1 670 ? -36.25 -20.828 -0.365 1 90.69 670 PRO A O 1
ATOM 5337 N N . LYS A 1 671 ? -38.031 -21.797 0.648 1 92.88 671 LYS A N 1
ATOM 5338 C CA . LYS A 1 671 ? -37.281 -23.016 0.942 1 92.88 671 LYS A CA 1
ATOM 5339 C C . LYS A 1 671 ? -36.906 -23.75 -0.34 1 92.88 671 LYS A C 1
ATOM 5341 O O . LYS A 1 671 ? -35.781 -24.203 -0.49 1 92.88 671 LYS A O 1
ATOM 5346 N N . GLN A 1 672 ? -37.812 -23.859 -1.221 1 91.94 672 GLN A N 1
ATOM 5347 C CA . GLN A 1 672 ? -37.562 -24.516 -2.5 1 91.94 672 GLN A CA 1
ATOM 5348 C C . GLN A 1 672 ? -36.594 -23.703 -3.354 1 91.94 672 GLN A C 1
ATOM 5350 O O . GLN A 1 672 ? -35.812 -24.25 -4.109 1 91.94 672 GLN A O 1
ATOM 5355 N N . TYR A 1 673 ? -36.812 -22.438 -3.209 1 91 673 TYR A N 1
ATOM 5356 C CA . TYR A 1 673 ? -35.875 -21.562 -3.916 1 91 673 TYR A CA 1
ATOM 5357 C C . TYR A 1 673 ? -34.438 -21.812 -3.461 1 91 673 TYR A C 1
ATOM 5359 O O . TYR A 1 673 ? -33.531 -21.938 -4.289 1 91 673 TYR A O 1
ATOM 5367 N N . PHE A 1 674 ? -34.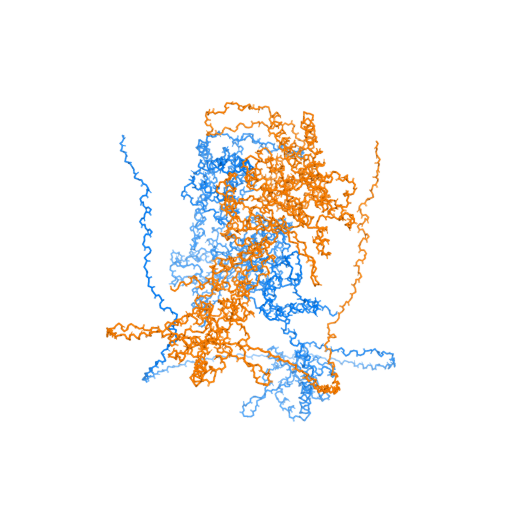281 -21.922 -2.186 1 93.31 674 PHE A N 1
ATOM 5368 C CA . PHE A 1 674 ? -32.969 -22.188 -1.62 1 93.31 674 PHE A CA 1
ATOM 5369 C C . PHE A 1 674 ? -32.438 -23.547 -2.08 1 93.31 674 PHE A C 1
ATOM 5371 O O . PHE A 1 674 ? -31.25 -23.672 -2.412 1 93.31 674 PHE A O 1
ATOM 5378 N N . ARG A 1 675 ? -33.281 -24.484 -2.086 1 94.5 675 ARG A N 1
ATOM 5379 C CA . ARG A 1 675 ? -32.875 -25.828 -2.479 1 94.5 675 ARG A CA 1
ATOM 5380 C C . ARG A 1 675 ? -32.375 -25.859 -3.918 1 94.5 675 ARG A C 1
ATOM 5382 O O . ARG A 1 675 ? -31.328 -26.438 -4.199 1 94.5 675 ARG A O 1
ATOM 5389 N N . VAL A 1 676 ? -33.031 -25.156 -4.77 1 91.75 676 VAL A N 1
ATOM 5390 C CA . VAL A 1 676 ? -32.75 -25.25 -6.195 1 91.75 676 VAL A CA 1
ATOM 5391 C C . VAL A 1 676 ? -31.625 -24.297 -6.559 1 91.75 676 VAL A C 1
ATOM 5393 O O . VAL A 1 676 ? -30.688 -24.672 -7.273 1 91.75 676 VAL A O 1
ATOM 5396 N N . LYS A 1 677 ? -31.688 -23.078 -5.988 1 88.38 677 LYS A N 1
ATOM 5397 C CA . LYS A 1 677 ? -30.797 -22.016 -6.457 1 88.38 677 LYS A CA 1
ATOM 5398 C C . LYS A 1 677 ? -29.469 -22.031 -5.691 1 88.38 677 LYS A C 1
ATOM 5400 O O . LYS A 1 677 ? -28.484 -21.453 -6.133 1 88.38 677 LYS A O 1
ATOM 5405 N N . PHE A 1 678 ? -29.5 -22.828 -4.652 1 91.94 678 PHE A N 1
ATOM 5406 C CA . PHE A 1 678 ? -28.25 -22.859 -3.898 1 91.94 678 PHE A CA 1
ATOM 5407 C C . PHE A 1 678 ? -27.797 -24.297 -3.664 1 91.94 678 PHE A C 1
ATOM 5409 O O . PHE A 1 678 ? -26.781 -24.719 -4.227 1 91.94 678 PHE A O 1
ATOM 5416 N N . PHE A 1 679 ? -28.562 -25.094 -2.963 1 94.69 679 PHE A N 1
ATOM 5417 C CA . PHE A 1 679 ? -28.172 -26.453 -2.59 1 94.69 679 PHE A CA 1
ATOM 5418 C C . PHE A 1 679 ? -27.812 -27.281 -3.82 1 94.69 679 PHE A C 1
ATOM 5420 O O . PHE A 1 679 ? -26.703 -27.812 -3.912 1 94.69 679 PHE A O 1
ATOM 5427 N N . ASN A 1 680 ? -28.672 -27.297 -4.727 1 94.69 680 ASN A N 1
ATOM 5428 C CA . ASN A 1 680 ? -28.453 -28.109 -5.918 1 94.69 680 ASN A CA 1
ATOM 5429 C C . ASN A 1 680 ? -27.344 -27.547 -6.789 1 94.69 680 ASN A C 1
ATOM 5431 O O . ASN A 1 680 ? -26.5 -28.297 -7.285 1 94.69 680 ASN A O 1
ATOM 5435 N N . GLN A 1 681 ? -27.359 -26.281 -6.914 1 91.25 681 GLN A N 1
ATOM 5436 C CA . GLN A 1 681 ? -26.375 -25.656 -7.805 1 91.25 681 GLN A CA 1
ATOM 5437 C C . GLN A 1 681 ? -24.969 -25.781 -7.25 1 91.25 681 GLN A C 1
ATOM 5439 O O . GLN A 1 681 ? -24.031 -26.078 -7.988 1 91.25 681 GLN A O 1
ATOM 5444 N N . VAL A 1 682 ? -24.828 -25.562 -5.988 1 92.25 682 VAL A N 1
ATOM 5445 C CA . VAL A 1 682 ? -23.516 -25.594 -5.363 1 92.25 682 VAL A CA 1
ATOM 5446 C C . VAL A 1 682 ? -22.984 -27.031 -5.387 1 92.25 682 VAL A C 1
ATOM 5448 O O . VAL A 1 682 ? -21.812 -27.266 -5.703 1 92.25 682 VAL A O 1
ATOM 5451 N N . LEU A 1 683 ? -23.844 -27.984 -5.051 1 94.5 683 LEU A N 1
ATOM 5452 C CA . LEU A 1 683 ? -23.406 -29.375 -5.031 1 94.5 683 LEU A CA 1
ATOM 5453 C C . LEU A 1 683 ? -23.109 -29.875 -6.441 1 94.5 683 LEU A C 1
ATOM 5455 O O . LEU A 1 683 ? -22.156 -30.625 -6.652 1 94.5 683 LEU A O 1
ATOM 5459 N N . ALA A 1 684 ? -23.969 -29.469 -7.371 1 93.12 684 ALA A N 1
ATOM 5460 C CA . ALA A 1 684 ? -23.703 -29.828 -8.758 1 93.12 684 ALA A CA 1
ATOM 5461 C C . ALA A 1 684 ? -22.344 -29.312 -9.211 1 93.12 684 ALA A C 1
ATOM 5463 O O . ALA A 1 684 ? -21.578 -30.047 -9.859 1 93.12 684 ALA A O 1
ATOM 5464 N N . CYS A 1 685 ? -22.094 -28.156 -8.844 1 89.19 685 CYS A N 1
ATOM 5465 C CA . CYS A 1 685 ? -20.828 -27.531 -9.219 1 89.19 685 CYS A CA 1
ATOM 5466 C C . CYS A 1 685 ? -19.656 -28.203 -8.516 1 89.19 685 CYS A C 1
ATOM 5468 O O . CYS A 1 685 ? -18.625 -28.469 -9.133 1 89.19 685 CYS A O 1
ATOM 5470 N N . ALA A 1 686 ? -19.797 -28.469 -7.238 1 91.12 686 ALA A N 1
ATOM 5471 C CA . ALA A 1 686 ? -18.75 -29.125 -6.465 1 91.12 686 ALA A CA 1
ATOM 5472 C C . ALA A 1 686 ? -18.438 -30.516 -7.008 1 91.12 686 ALA A C 1
ATOM 5474 O O . ALA A 1 686 ? -17.266 -30.875 -7.176 1 91.12 686 ALA A O 1
ATOM 5475 N N . ILE A 1 687 ? -19.469 -31.234 -7.277 1 94.25 687 ILE A N 1
ATOM 5476 C CA . ILE A 1 687 ? -19.312 -32.594 -7.789 1 94.25 687 ILE A CA 1
ATOM 5477 C C . ILE A 1 687 ? -18.641 -32.562 -9.156 1 94.25 687 ILE A C 1
ATOM 5479 O O . ILE A 1 687 ? -17.734 -33.344 -9.422 1 94.25 687 ILE A O 1
ATOM 5483 N N . GLN A 1 688 ? -19.078 -31.641 -9.93 1 90.12 688 GLN A N 1
ATOM 5484 C CA . GLN A 1 688 ? -18.469 -31.516 -11.258 1 90.12 688 GLN A CA 1
ATOM 5485 C C . GLN A 1 688 ? -17 -31.156 -11.164 1 90.12 688 GLN A C 1
ATOM 5487 O O . GLN A 1 688 ? -16.172 -31.719 -11.891 1 90.12 688 GLN A O 1
ATOM 5492 N N . SER A 1 689 ? -16.672 -30.25 -10.289 1 86.12 689 SER A N 1
ATOM 5493 C CA . SER A 1 689 ? -15.281 -29.844 -10.109 1 86.12 689 SER A CA 1
ATOM 5494 C C . SER A 1 689 ? -14.43 -31 -9.602 1 86.12 689 SER A C 1
ATOM 5496 O O . SER A 1 689 ? -13.312 -31.203 -10.078 1 86.12 689 SER A O 1
ATOM 5498 N N . VAL A 1 690 ? -14.922 -31.734 -8.68 1 90.38 690 VAL A N 1
ATOM 5499 C CA . VAL A 1 690 ? -14.195 -32.875 -8.117 1 90.38 690 VAL A CA 1
ATOM 5500 C C . VAL A 1 690 ? -14.047 -33.969 -9.172 1 90.38 690 VAL A C 1
ATOM 5502 O O . VAL A 1 690 ? -12.992 -34.594 -9.281 1 90.38 690 VAL A O 1
ATOM 5505 N N . GLU A 1 691 ? -15.102 -34.125 -9.875 1 91.06 691 GLU A N 1
ATOM 5506 C CA . GLU A 1 691 ? -15.086 -35.156 -10.922 1 91.06 691 GLU A CA 1
ATOM 5507 C C . GLU A 1 691 ? -14.062 -34.812 -12 1 91.06 691 GLU A C 1
ATOM 5509 O O . GLU A 1 691 ? -13.344 -35.688 -12.484 1 91.06 691 GLU A O 1
ATOM 5514 N N . GLU A 1 692 ? -14.094 -33.625 -12.367 1 84.5 692 GLU A N 1
ATOM 5515 C CA . GLU A 1 692 ? -13.125 -33.188 -13.367 1 84.5 692 GLU A CA 1
ATOM 5516 C C . GLU A 1 692 ? -11.695 -33.406 -12.875 1 84.5 692 GLU A C 1
ATOM 5518 O O . GLU A 1 692 ? -10.844 -33.875 -13.625 1 84.5 692 GLU A O 1
ATOM 5523 N N . CYS A 1 693 ? -11.453 -33.031 -11.688 1 85.19 693 CYS A N 1
ATOM 5524 C CA . CYS A 1 693 ? -10.133 -33.25 -11.102 1 85.19 693 CYS A CA 1
ATOM 5525 C C . CYS A 1 693 ? -9.789 -34.719 -11.008 1 85.19 693 CYS A C 1
ATOM 5527 O O . CYS A 1 693 ? -8.656 -35.125 -11.289 1 85.19 693 CYS A O 1
ATOM 5529 N N . PHE A 1 694 ? -10.742 -35.5 -10.633 1 88.12 694 PHE A N 1
ATOM 5530 C CA . PHE A 1 694 ? -10.586 -36.938 -10.508 1 88.12 694 PHE A CA 1
ATOM 5531 C C . PHE A 1 694 ? -10.203 -37.562 -11.852 1 88.12 694 PHE A C 1
ATOM 5533 O O . PHE A 1 694 ? -9.242 -38.344 -11.938 1 88.12 694 PHE A O 1
ATOM 5540 N N . LEU A 1 695 ? -10.977 -37.188 -12.828 1 88.5 695 LEU A N 1
ATOM 5541 C CA . LEU A 1 695 ? -10.734 -37.75 -14.141 1 88.5 695 LEU A CA 1
ATOM 5542 C C . LEU A 1 695 ? -9.359 -37.375 -14.672 1 88.5 695 LEU A C 1
ATOM 5544 O O . LEU A 1 695 ? -8.656 -38.188 -15.266 1 88.5 695 LEU A O 1
ATOM 5548 N N . GLN A 1 696 ? -9.016 -36.188 -14.469 1 85.25 696 GLN A N 1
ATOM 5549 C CA . GLN A 1 696 ? -7.727 -35.719 -14.945 1 85.25 696 GLN A CA 1
ATOM 5550 C C . GLN A 1 696 ? -6.57 -36.406 -14.219 1 85.25 696 GLN A C 1
ATOM 5552 O O . GLN A 1 696 ? -5.605 -36.844 -14.859 1 85.25 696 GLN A O 1
ATOM 5557 N N . LEU A 1 697 ? -6.676 -36.531 -12.977 1 88.5 697 LEU A N 1
ATOM 5558 C CA . LEU A 1 697 ? -5.59 -37.125 -12.203 1 88.5 697 LEU A CA 1
ATOM 5559 C C . LEU A 1 697 ? -5.559 -38.656 -12.391 1 88.5 697 LEU A C 1
ATOM 5561 O O . LEU A 1 697 ? -4.488 -39.25 -12.328 1 88.5 697 LEU A O 1
ATOM 5565 N N . LYS A 1 698 ? -6.715 -39.156 -12.547 1 90.44 698 LYS A N 1
ATOM 5566 C CA . LYS A 1 698 ? -6.766 -40.594 -12.852 1 90.44 698 LYS A CA 1
ATOM 5567 C C . LYS A 1 698 ? -6.043 -40.906 -14.164 1 90.44 698 LYS A C 1
ATOM 5569 O O . LYS A 1 698 ? -5.273 -41.844 -14.242 1 90.44 698 LYS A O 1
ATOM 5574 N N . GLU A 1 699 ? -6.379 -40.094 -15.102 1 89.69 699 GLU A N 1
ATOM 5575 C CA . GLU A 1 699 ? -5.695 -40.25 -16.391 1 89.69 699 GLU A CA 1
ATOM 5576 C C . GLU A 1 699 ? -4.188 -40.094 -16.234 1 89.69 699 GLU A C 1
ATOM 5578 O O . GLU A 1 699 ? -3.404 -40.844 -16.797 1 89.69 699 GLU A O 1
ATOM 5583 N N . HIS A 1 700 ? -3.818 -39.188 -15.523 1 90 700 HIS A N 1
ATOM 5584 C CA . HIS A 1 700 ? -2.404 -38.938 -15.258 1 90 700 HIS A CA 1
ATOM 5585 C C . HIS A 1 700 ? -1.773 -40.125 -14.547 1 90 700 HIS A C 1
ATOM 5587 O O . HIS A 1 700 ? -0.677 -40.562 -14.906 1 90 700 HIS A O 1
ATOM 5593 N N . SER A 1 701 ? -2.453 -40.625 -13.531 1 90.38 701 SER A N 1
ATOM 5594 C CA . SER A 1 701 ? -1.964 -41.781 -12.781 1 90.38 701 SER A CA 1
ATOM 5595 C C . SER A 1 701 ? -1.806 -43 -13.68 1 90.38 701 SER A C 1
ATOM 5597 O O . SER A 1 701 ? -0.841 -43.75 -13.539 1 90.38 701 SER A O 1
ATOM 5599 N N . ASN A 1 702 ? -2.684 -43.156 -14.594 1 90.06 702 ASN A N 1
ATOM 5600 C CA . ASN A 1 702 ? -2.637 -44.312 -15.516 1 90.06 702 ASN A CA 1
ATOM 5601 C C . ASN A 1 702 ? -1.433 -44.219 -16.453 1 90.06 702 ASN A C 1
ATOM 5603 O O . ASN A 1 702 ? -0.843 -45.25 -16.797 1 90.06 702 ASN A O 1
ATOM 5607 N N . ILE A 1 703 ? -1.137 -43.062 -16.75 1 91.88 703 ILE A N 1
ATOM 5608 C CA . ILE A 1 703 ? -0.104 -42.844 -17.766 1 91.88 703 ILE A CA 1
ATOM 5609 C C . ILE A 1 703 ? 1.262 -42.75 -17.094 1 91.88 703 ILE A C 1
ATOM 5611 O O . ILE A 1 703 ? 2.234 -43.344 -17.547 1 91.88 703 ILE A O 1
ATOM 5615 N N . PHE A 1 704 ? 1.343 -42.062 -15.984 1 92.38 704 PHE A N 1
ATOM 5616 C CA . PHE A 1 704 ? 2.637 -41.75 -15.391 1 92.38 704 PHE A CA 1
ATOM 5617 C C . PHE A 1 704 ? 2.799 -42.438 -14.047 1 92.38 704 PHE A C 1
ATOM 5619 O O . PHE A 1 704 ? 3.852 -42.344 -13.406 1 92.38 704 PHE A O 1
ATOM 5626 N N . GLY A 1 705 ? 1.898 -43.156 -13.539 1 89.19 705 GLY A N 1
ATOM 5627 C CA . GLY A 1 705 ? 1.854 -43.688 -12.188 1 89.19 705 GLY A CA 1
ATOM 5628 C C . GLY A 1 705 ? 3.07 -44.531 -11.844 1 89.19 705 GLY A C 1
ATOM 5629 O O . GLY A 1 705 ? 3.58 -44.469 -10.719 1 89.19 705 GLY A O 1
ATOM 5630 N N . MET A 1 706 ? 3.578 -45.281 -12.789 1 90.12 706 MET A N 1
ATOM 5631 C CA . MET A 1 706 ? 4.688 -46.219 -12.539 1 90.12 706 MET A CA 1
ATOM 5632 C C . MET A 1 706 ? 5.965 -45.438 -12.211 1 90.12 706 MET A C 1
ATOM 5634 O O . MET A 1 706 ? 6.883 -45.969 -11.594 1 90.12 706 MET A O 1
ATOM 5638 N N . LEU A 1 707 ? 5.973 -44.188 -12.586 1 91.88 707 LEU A N 1
ATOM 5639 C CA . LEU A 1 707 ? 7.184 -43.375 -12.406 1 91.88 707 LEU A CA 1
ATOM 5640 C C . LEU A 1 707 ? 7.246 -42.812 -10.992 1 91.88 707 LEU A C 1
ATOM 5642 O O . LEU A 1 707 ? 8.305 -42.344 -10.555 1 91.88 707 LEU A O 1
ATOM 5646 N N . TYR A 1 708 ? 6.137 -42.75 -10.281 1 88.69 708 TYR A N 1
ATOM 5647 C CA . TYR A 1 708 ? 6.09 -42.156 -8.953 1 88.69 708 TYR A CA 1
ATOM 5648 C C . TYR A 1 708 ? 6.699 -43.094 -7.91 1 88.69 708 TYR A C 1
ATOM 5650 O O . TYR A 1 708 ? 7.137 -42.625 -6.848 1 88.69 708 TYR A O 1
ATOM 5658 N N . ASP A 1 709 ? 6.672 -44.312 -8.156 1 84.06 709 ASP A N 1
ATOM 5659 C CA . ASP A 1 709 ? 7.258 -45.281 -7.227 1 84.06 709 ASP A CA 1
ATOM 5660 C C . ASP A 1 709 ? 8.008 -46.375 -7.969 1 84.06 709 ASP A C 1
ATOM 5662 O O . ASP A 1 709 ? 7.543 -47.531 -8.023 1 84.06 709 ASP A O 1
ATOM 5666 N N . ILE A 1 710 ? 9.148 -46.062 -8.383 1 86.06 710 ILE A N 1
ATOM 5667 C CA . ILE A 1 710 ? 9.922 -46.969 -9.25 1 86.06 710 ILE A CA 1
ATOM 5668 C C . ILE A 1 710 ? 10.438 -48.156 -8.445 1 86.06 710 ILE A C 1
ATOM 5670 O O . ILE A 1 710 ? 10.539 -49.25 -8.961 1 86.06 710 ILE A O 1
ATOM 5674 N N . LYS A 1 711 ? 10.648 -47.938 -7.125 1 79.44 711 LYS A N 1
ATOM 5675 C CA . LYS A 1 711 ? 11.133 -49.031 -6.289 1 79.44 711 LYS A CA 1
ATOM 5676 C C . LYS A 1 711 ? 10.086 -50.156 -6.168 1 79.44 711 LYS A C 1
ATOM 5678 O O . LYS A 1 711 ? 10.43 -51.344 -6.121 1 79.44 711 LYS A O 1
ATOM 5683 N N . CYS A 1 712 ? 8.883 -49.844 -6.242 1 78.88 712 CYS A N 1
ATOM 5684 C CA . CYS A 1 712 ? 7.812 -50.781 -6 1 78.88 712 CYS A CA 1
ATOM 5685 C C . CYS A 1 712 ? 7.352 -51.438 -7.305 1 78.88 712 CYS A C 1
ATOM 5687 O O . CYS A 1 712 ? 6.371 -52.188 -7.32 1 78.88 712 CYS A O 1
ATOM 5689 N N . LEU A 1 713 ? 8.062 -51.156 -8.336 1 85.19 713 LEU A N 1
ATOM 5690 C CA . LEU A 1 713 ? 7.676 -51.719 -9.625 1 85.19 713 LEU A CA 1
ATOM 5691 C C . LEU A 1 713 ? 7.863 -53.219 -9.641 1 85.19 713 LEU A C 1
ATOM 5693 O O . LEU A 1 713 ? 7.246 -53.938 -10.453 1 85.19 713 LEU A O 1
ATOM 5697 N N . ASN A 1 714 ? 8.641 -53.688 -8.727 1 77.06 714 ASN A N 1
ATOM 5698 C CA . ASN A 1 714 ? 8.844 -55.125 -8.633 1 77.06 714 ASN A CA 1
ATOM 5699 C C . ASN A 1 714 ? 7.578 -55.844 -8.164 1 77.06 714 ASN A C 1
ATOM 5701 O O . ASN A 1 714 ? 7.43 -57.062 -8.367 1 77.06 714 ASN A O 1
ATOM 5705 N N . GLU A 1 715 ? 6.719 -55.031 -7.598 1 79.62 715 GLU A N 1
ATOM 5706 C CA . GLU A 1 715 ? 5.477 -55.625 -7.098 1 79.62 715 GLU A CA 1
ATOM 5707 C C . GLU A 1 715 ? 4.426 -55.688 -8.203 1 79.62 715 GLU A C 1
ATOM 5709 O O . GLU A 1 715 ? 3.416 -56.375 -8.055 1 79.62 715 GLU A O 1
ATOM 5714 N N . ILE A 1 716 ? 4.707 -55.062 -9.312 1 83 716 ILE A N 1
ATOM 5715 C CA . ILE A 1 716 ? 3.803 -55.062 -10.461 1 83 716 ILE A CA 1
ATOM 5716 C C . ILE A 1 716 ? 4.211 -56.156 -11.438 1 83 716 ILE A C 1
ATOM 5718 O O . ILE A 1 716 ? 5.398 -56.438 -11.609 1 83 716 ILE A O 1
ATOM 5722 N N . THR A 1 717 ? 3.242 -56.844 -12.023 1 87.06 717 THR A N 1
ATOM 5723 C CA . THR A 1 717 ? 3.557 -57.875 -13 1 87.06 717 THR A CA 1
ATOM 5724 C C . THR A 1 717 ? 4.273 -57.281 -14.203 1 87.06 717 THR A C 1
ATOM 5726 O O . THR A 1 717 ? 3.992 -56.125 -14.602 1 87.06 717 THR A O 1
ATOM 5729 N N . PRO A 1 718 ? 5.219 -57.969 -14.703 1 87.19 718 PRO A N 1
ATOM 5730 C CA . PRO A 1 718 ? 5.957 -57.469 -15.867 1 87.19 718 PRO A CA 1
ATOM 5731 C C . PRO A 1 718 ? 5.043 -57.125 -17.031 1 87.19 718 PRO A C 1
ATOM 5733 O O . PRO A 1 718 ? 5.324 -56.188 -17.781 1 87.19 718 PRO A O 1
ATOM 5736 N N . GLU A 1 719 ? 3.969 -57.844 -17.141 1 90.19 719 GLU A N 1
ATOM 5737 C CA . GLU A 1 719 ? 3.029 -57.594 -18.219 1 90.19 719 GLU A CA 1
ATOM 5738 C C . GLU A 1 719 ? 2.312 -56.25 -18.031 1 90.19 719 GLU A C 1
ATOM 5740 O O . GLU A 1 719 ? 2.131 -55.5 -18.984 1 90.19 719 GLU A O 1
ATOM 5745 N N . ASP A 1 720 ? 2.045 -56.062 -16.797 1 90.94 720 ASP A N 1
ATOM 5746 C CA . ASP A 1 720 ? 1.368 -54.812 -16.484 1 90.94 720 ASP A CA 1
ATOM 5747 C C . ASP A 1 720 ? 2.303 -53.625 -16.688 1 90.94 720 ASP A C 1
ATOM 5749 O O . ASP A 1 720 ? 1.881 -52.562 -17.156 1 90.94 720 ASP A O 1
ATOM 5753 N N . LEU A 1 721 ? 3.439 -53.75 -16.25 1 92.81 721 LEU A N 1
ATOM 5754 C CA . LEU A 1 721 ? 4.426 -52.688 -16.422 1 92.81 721 LEU A CA 1
ATOM 5755 C C . LEU A 1 721 ? 4.684 -52.406 -17.891 1 92.81 721 LEU A C 1
ATOM 5757 O O . LEU A 1 721 ? 4.832 -51.25 -18.297 1 92.81 721 LEU A O 1
ATOM 5761 N N . ARG A 1 722 ? 4.75 -53.469 -18.703 1 93.62 722 ARG A N 1
ATOM 5762 C CA . ARG A 1 722 ? 4.953 -53.344 -20.141 1 93.62 722 ARG A CA 1
ATOM 5763 C C . ARG A 1 722 ? 3.795 -52.594 -20.781 1 93.62 722 ARG A C 1
ATOM 5765 O O . ARG A 1 722 ? 4.004 -51.75 -21.656 1 93.62 722 ARG A O 1
ATOM 5772 N N . GLN A 1 723 ? 2.67 -52.906 -20.281 1 93.88 723 GLN A N 1
ATOM 5773 C CA . GLN A 1 723 ? 1.482 -52.219 -20.781 1 93.88 723 GLN A CA 1
ATOM 5774 C C . GLN A 1 723 ? 1.505 -50.75 -20.438 1 93.88 723 GLN A C 1
ATOM 5776 O O . GLN A 1 723 ? 1.142 -49.906 -21.25 1 93.88 723 GLN A O 1
ATOM 5781 N N . GLN A 1 724 ? 1.892 -50.469 -19.266 1 93.75 724 GLN A N 1
ATOM 5782 C CA . GLN A 1 724 ? 1.965 -49.062 -18.828 1 93.75 724 GLN A CA 1
ATOM 5783 C C . GLN A 1 724 ? 3.021 -48.281 -19.609 1 93.75 724 GLN A C 1
ATOM 5785 O O . GLN A 1 724 ? 2.793 -47.156 -20.016 1 93.75 724 GLN A O 1
ATOM 5790 N N . CYS A 1 725 ? 4.148 -48.875 -19.781 1 95.56 725 CYS A N 1
ATOM 5791 C CA . CYS A 1 725 ? 5.211 -48.25 -20.562 1 95.56 725 CYS A CA 1
ATOM 5792 C C . CYS A 1 725 ? 4.773 -48.031 -22.016 1 95.56 725 CYS A C 1
ATOM 5794 O O . CYS A 1 725 ? 5.09 -47 -22.609 1 95.56 725 CYS A O 1
ATOM 5796 N N . GLY A 1 726 ? 4.07 -49.031 -22.531 1 94.56 726 GLY A N 1
ATOM 5797 C CA . GLY A 1 726 ? 3.537 -48.906 -23.891 1 94.56 726 GLY A CA 1
ATOM 5798 C C . GLY A 1 726 ? 2.516 -47.781 -24.016 1 94.56 726 GLY A C 1
ATOM 5799 O O . GLY A 1 726 ? 2.482 -47.094 -25.031 1 94.56 726 GLY A O 1
ATOM 5800 N N . ALA A 1 727 ? 1.737 -47.688 -23 1 94.81 727 ALA A N 1
ATOM 5801 C CA . ALA A 1 727 ? 0.731 -46.625 -22.984 1 94.81 727 ALA A CA 1
ATOM 5802 C C . ALA A 1 727 ? 1.387 -45.25 -22.938 1 94.81 727 ALA A C 1
ATOM 5804 O O . ALA A 1 727 ? 0.929 -44.312 -23.594 1 94.81 727 ALA A O 1
ATOM 5805 N N . LEU A 1 728 ? 2.396 -45.125 -22.125 1 95.62 728 LEU A N 1
ATOM 5806 C CA . LEU A 1 728 ? 3.125 -43.844 -22.031 1 95.62 728 LEU A CA 1
ATOM 5807 C C . LEU A 1 728 ? 3.779 -43.5 -23.359 1 95.62 728 LEU A C 1
ATOM 5809 O O . LEU A 1 728 ? 3.754 -42.344 -23.781 1 95.62 728 LEU A O 1
ATOM 5813 N N . GLU A 1 729 ? 4.41 -44.469 -23.984 1 95.31 729 GLU A N 1
ATOM 5814 C CA . GLU A 1 729 ? 4.996 -44.25 -25.297 1 95.31 729 GLU A CA 1
ATOM 5815 C C . GLU A 1 729 ? 3.953 -43.75 -26.297 1 95.31 729 GLU A C 1
ATOM 5817 O O . GLU A 1 729 ? 4.215 -42.844 -27.062 1 95.31 729 GLU A O 1
ATOM 5822 N N . LYS A 1 730 ? 2.809 -44.344 -26.281 1 94.25 730 LYS A N 1
ATOM 5823 C CA . LYS A 1 730 ? 1.749 -44 -27.219 1 94.25 730 LYS A CA 1
ATOM 5824 C C . LYS A 1 730 ? 1.32 -42.531 -27.062 1 94.25 730 LYS A C 1
ATOM 5826 O O . LYS A 1 730 ? 1.128 -41.844 -28.047 1 94.25 730 LYS A O 1
ATOM 5831 N N . VAL A 1 731 ? 1.172 -42.125 -25.844 1 93.44 731 VAL A N 1
ATOM 5832 C CA . VAL A 1 731 ? 0.689 -40.781 -25.578 1 93.44 731 VAL A CA 1
ATOM 5833 C C . VAL A 1 731 ? 1.79 -39.781 -25.875 1 93.44 731 VAL A C 1
ATOM 5835 O O . VAL A 1 731 ? 1.507 -38.594 -26.203 1 93.44 731 VAL A O 1
ATOM 5838 N N . LEU A 1 732 ? 3.004 -40.188 -25.734 1 94.81 732 LEU A N 1
ATOM 5839 C CA . LEU A 1 732 ? 4.129 -39.281 -25.984 1 94.81 732 LEU A CA 1
ATOM 5840 C C . LEU A 1 732 ? 4.594 -39.375 -27.438 1 94.81 732 LEU A C 1
ATOM 5842 O O . LEU A 1 732 ? 5.723 -39 -27.766 1 94.81 732 LEU A O 1
ATOM 5846 N N . THR A 1 733 ? 3.785 -40 -28.234 1 92.69 733 THR A N 1
ATOM 5847 C CA . THR A 1 733 ? 4.082 -40.125 -29.656 1 92.69 733 THR A CA 1
ATOM 5848 C C . THR A 1 733 ? 3.117 -39.281 -30.484 1 92.69 733 THR A C 1
ATOM 5850 O O . THR A 1 733 ? 1.908 -39.281 -30.25 1 92.69 733 THR A O 1
ATOM 5853 N N . HIS A 1 734 ? 3.627 -38.469 -31.266 1 88.38 734 HIS A N 1
ATOM 5854 C CA . HIS A 1 734 ? 2.834 -37.688 -32.188 1 88.38 734 HIS A CA 1
ATOM 5855 C C . HIS A 1 734 ? 3.445 -37.688 -33.594 1 88.38 734 HIS A C 1
ATOM 5857 O O . HIS A 1 734 ? 4.539 -37.156 -33.812 1 88.38 734 HIS A O 1
ATOM 5863 N N . GLY A 1 735 ? 2.676 -38.219 -34.562 1 82.31 735 GLY A N 1
ATOM 5864 C CA . GLY A 1 735 ? 3.205 -38.344 -35.938 1 82.31 735 GLY A CA 1
ATOM 5865 C C . GLY A 1 735 ? 4.43 -39.25 -36 1 82.31 735 GLY A C 1
ATOM 5866 O O . GLY A 1 735 ? 4.383 -40.406 -35.594 1 82.31 735 GLY A O 1
ATOM 5867 N N . LYS A 1 736 ? 5.512 -38.594 -36.406 1 80.88 736 LYS A N 1
ATOM 5868 C CA . LYS A 1 736 ? 6.754 -39.344 -36.562 1 80.88 736 LYS A CA 1
ATOM 5869 C C . LYS A 1 736 ? 7.668 -39.156 -35.375 1 80.88 736 LYS A C 1
ATOM 5871 O O . LYS A 1 736 ? 8.688 -39.844 -35.25 1 80.88 736 LYS A O 1
ATOM 5876 N N . LEU A 1 737 ? 7.188 -38.375 -34.5 1 86.06 737 LEU A N 1
ATOM 5877 C CA . LEU A 1 737 ? 8.039 -38.062 -33.344 1 86.06 737 LEU A CA 1
ATOM 5878 C C . LEU A 1 737 ? 7.633 -38.875 -32.125 1 86.06 737 LEU A C 1
ATOM 5880 O O . LEU A 1 737 ? 6.441 -39.031 -31.859 1 86.06 737 LEU A O 1
ATOM 5884 N N . ARG A 1 738 ? 8.602 -39.625 -31.594 1 91.19 738 ARG A N 1
ATOM 5885 C CA . ARG A 1 738 ? 8.438 -40.406 -30.375 1 91.19 738 ARG A CA 1
ATOM 5886 C C . ARG A 1 738 ? 9.445 -40 -29.312 1 91.19 738 ARG A C 1
ATOM 5888 O O . ARG A 1 738 ? 10.656 -40.062 -29.531 1 91.19 738 ARG A O 1
ATOM 5895 N N . ASP A 1 739 ? 8.914 -39.656 -28.109 1 92.94 739 ASP A N 1
ATOM 5896 C CA . ASP A 1 739 ? 9.805 -39.188 -27.047 1 92.94 739 ASP A CA 1
ATOM 5897 C C . ASP A 1 739 ? 10.539 -40.375 -26.406 1 92.94 739 ASP A C 1
ATOM 5899 O O . ASP A 1 739 ? 11.711 -40.25 -26.047 1 92.94 739 ASP A O 1
ATOM 5903 N N . ILE A 1 740 ? 9.812 -41.469 -26.25 1 95.31 740 ILE A N 1
ATOM 5904 C CA . ILE A 1 740 ? 10.383 -42.625 -25.562 1 95.31 740 ILE A CA 1
ATOM 5905 C C . ILE A 1 740 ? 9.992 -43.906 -26.266 1 95.31 740 ILE A C 1
ATOM 5907 O O . ILE A 1 740 ? 9.023 -43.938 -27.031 1 95.31 740 ILE A O 1
ATOM 5911 N N . ASP A 1 741 ? 10.812 -44.938 -26.047 1 94.12 741 ASP A N 1
ATOM 5912 C CA . ASP A 1 741 ? 10.484 -46.281 -26.438 1 94.12 741 ASP A CA 1
ATOM 5913 C C . ASP A 1 741 ? 9.969 -47.094 -25.25 1 94.12 741 ASP A C 1
ATOM 5915 O O . ASP A 1 741 ? 10.688 -47.281 -24.266 1 94.12 741 ASP A O 1
ATOM 5919 N N . GLY A 1 742 ? 8.734 -47.594 -25.391 1 94.69 742 GLY A N 1
ATOM 5920 C CA . GLY A 1 742 ? 8.062 -48.25 -24.281 1 94.69 742 GLY A CA 1
ATOM 5921 C C . GLY A 1 742 ? 8.773 -49.5 -23.797 1 94.69 742 GLY A C 1
ATOM 5922 O O . GLY A 1 742 ? 8.859 -49.75 -22.594 1 94.69 742 GLY A O 1
ATOM 5923 N N . ASN A 1 743 ? 9.289 -50.281 -24.688 1 93.12 743 ASN A N 1
ATOM 5924 C CA . ASN A 1 743 ? 9.984 -51.531 -24.328 1 93.12 743 ASN A CA 1
ATOM 5925 C C . ASN A 1 743 ? 11.312 -51.219 -23.641 1 93.12 743 ASN A C 1
ATOM 5927 O O . ASN A 1 743 ? 11.656 -51.875 -22.641 1 93.12 743 ASN A O 1
ATOM 5931 N N . ASP A 1 744 ? 12.008 -50.344 -24.25 1 93.56 744 ASP A N 1
ATOM 5932 C CA . ASP A 1 744 ? 13.258 -49.938 -23.625 1 93.56 744 ASP A CA 1
ATOM 5933 C C . ASP A 1 744 ? 13.023 -49.375 -22.234 1 93.56 744 ASP A C 1
ATOM 5935 O O . ASP A 1 744 ? 13.789 -49.625 -21.297 1 93.56 744 ASP A O 1
ATOM 5939 N N . LEU A 1 745 ? 12 -48.562 -22.141 1 95.94 745 LEU A N 1
ATOM 5940 C CA . LEU A 1 745 ? 11.656 -47.969 -20.859 1 95.94 745 LEU A CA 1
ATOM 5941 C C . LEU A 1 745 ? 11.375 -49.062 -19.828 1 95.94 745 LEU A C 1
ATOM 5943 O O . LEU A 1 745 ? 11.805 -48.938 -18.672 1 95.94 745 LEU A O 1
ATOM 5947 N N . HIS A 1 746 ? 10.617 -50.062 -20.219 1 94.44 746 HIS A N 1
ATOM 5948 C CA . HIS A 1 746 ? 10.297 -51.219 -19.359 1 94.44 746 HIS A CA 1
ATOM 5949 C C . HIS A 1 746 ? 11.562 -51.844 -18.797 1 94.44 746 HIS A C 1
ATOM 5951 O O . HIS A 1 746 ? 11.672 -52.062 -17.578 1 94.44 746 HIS A O 1
ATOM 5957 N N . ASP A 1 747 ? 12.5 -52.125 -19.641 1 92.38 747 ASP A N 1
ATOM 5958 C CA . ASP A 1 747 ? 13.742 -52.781 -19.219 1 92.38 747 ASP A CA 1
ATOM 5959 C C . ASP A 1 747 ? 14.562 -51.844 -18.312 1 92.38 747 ASP A C 1
ATOM 5961 O O . ASP A 1 747 ? 15.164 -52.312 -17.344 1 92.38 747 ASP A O 1
ATOM 5965 N N . GLU A 1 748 ? 14.578 -50.625 -18.703 1 93.81 748 GLU A N 1
ATOM 5966 C CA . GLU A 1 748 ? 15.32 -49.625 -17.906 1 93.81 748 GLU A CA 1
ATOM 5967 C C . GLU A 1 748 ? 14.75 -49.5 -16.5 1 93.81 748 GLU A C 1
ATOM 5969 O O . GLU A 1 748 ? 15.5 -49.5 -15.523 1 93.81 748 GLU A O 1
ATOM 5974 N N . LEU A 1 749 ? 13.438 -49.406 -16.375 1 94.56 749 LEU A N 1
ATOM 5975 C CA . LEU A 1 749 ? 12.781 -49.25 -15.086 1 94.56 749 LEU A CA 1
ATOM 5976 C C . LEU A 1 749 ? 13.008 -50.469 -14.211 1 94.56 749 LEU A C 1
ATOM 5978 O O . LEU A 1 749 ? 13.227 -50.344 -13.008 1 94.56 749 LEU A O 1
ATOM 5982 N N . LYS A 1 750 ? 12.969 -51.594 -14.836 1 88.75 750 LYS A N 1
ATOM 5983 C CA . LYS A 1 750 ? 13.234 -52.844 -14.094 1 88.75 750 LYS A CA 1
ATOM 5984 C C . LYS A 1 750 ? 14.648 -52.844 -13.531 1 88.75 750 LYS A C 1
ATOM 5986 O O . LYS A 1 750 ? 14.859 -53.219 -12.375 1 88.75 750 LYS A O 1
ATOM 5991 N N . ALA A 1 751 ? 15.539 -52.469 -14.328 1 88.44 751 ALA A N 1
ATOM 5992 C CA . ALA A 1 751 ? 16.938 -52.406 -13.898 1 88.44 751 ALA A CA 1
ATOM 5993 C C . ALA A 1 751 ? 17.125 -51.375 -12.797 1 88.44 751 ALA A C 1
ATOM 5995 O O . ALA A 1 751 ? 17.797 -51.625 -11.797 1 88.44 751 ALA A O 1
ATOM 5996 N N . LEU A 1 752 ? 16.562 -50.25 -13.016 1 90.44 752 LEU A N 1
ATOM 5997 C CA . LEU A 1 752 ? 16.734 -49.125 -12.109 1 90.44 752 LEU A CA 1
ATOM 5998 C C . LEU A 1 752 ? 16.094 -49.406 -10.758 1 90.44 752 LEU A C 1
ATOM 6000 O O . LEU A 1 752 ? 16.562 -48.906 -9.727 1 90.44 752 LEU A O 1
ATOM 6004 N N . SER A 1 753 ? 14.977 -50.125 -10.734 1 90.19 753 SER A N 1
ATOM 6005 C CA . SER A 1 753 ? 14.227 -50.406 -9.523 1 90.19 753 SER A CA 1
ATOM 6006 C C . SER A 1 753 ? 15.102 -51.125 -8.5 1 90.19 753 SER A C 1
ATOM 6008 O O . SER A 1 753 ? 14.828 -51.094 -7.297 1 90.19 753 SER A O 1
ATOM 6010 N N . LYS A 1 754 ? 16.141 -51.656 -8.93 1 84.69 754 LYS A N 1
ATOM 6011 C CA . LYS A 1 754 ? 17.047 -52.406 -8.055 1 84.69 754 LYS A CA 1
ATOM 6012 C C . LYS A 1 754 ? 18 -51.469 -7.332 1 84.69 754 LYS A C 1
ATOM 6014 O O . LYS A 1 754 ? 18.547 -51.812 -6.281 1 84.69 754 LYS A O 1
ATOM 6019 N N . TYR A 1 755 ? 18.203 -50.344 -7.879 1 84.69 755 TYR A N 1
ATOM 6020 C CA . TYR A 1 755 ? 19.25 -49.469 -7.363 1 84.69 755 TYR A CA 1
ATOM 6021 C C . TYR A 1 755 ? 18.641 -48.281 -6.59 1 84.69 755 TYR A C 1
ATOM 6023 O O . TYR A 1 755 ? 19.297 -47.688 -5.734 1 84.69 755 TYR A O 1
ATOM 6031 N N . VAL A 1 756 ? 17.469 -47.875 -6.898 1 87.25 756 VAL A N 1
ATOM 6032 C CA . VAL A 1 756 ? 16.875 -46.688 -6.293 1 87.25 756 VAL A CA 1
ATOM 6033 C C . VAL A 1 756 ? 16.312 -47.031 -4.918 1 87.25 756 VAL A C 1
ATOM 6035 O O . VAL A 1 756 ? 15.734 -48.094 -4.727 1 87.25 756 VAL A O 1
ATOM 6038 N N . PRO A 1 757 ? 16.609 -46.219 -3.879 1 83.5 757 PRO A N 1
ATOM 6039 C CA . PRO A 1 757 ? 16.094 -46.5 -2.531 1 83.5 757 PRO A CA 1
ATOM 6040 C C . PRO A 1 757 ? 14.578 -46.406 -2.453 1 83.5 757 PRO A C 1
ATOM 6042 O O . PRO A 1 757 ? 13.945 -45.75 -3.303 1 83.5 757 PRO A O 1
ATOM 6045 N N . VAL A 1 758 ? 14.141 -47.031 -1.405 1 80.19 758 VAL A N 1
ATOM 6046 C CA . VAL A 1 758 ? 12.711 -46.969 -1.128 1 80.19 758 VAL A CA 1
ATOM 6047 C C . VAL A 1 758 ? 12.305 -45.562 -0.737 1 80.19 758 VAL A C 1
ATOM 6049 O O . VAL A 1 758 ? 13.016 -44.906 0.013 1 80.19 758 VAL A O 1
ATOM 6052 N N . GLY A 1 759 ? 11.305 -45.062 -1.303 1 78.31 759 GLY A N 1
ATOM 6053 C CA . GLY A 1 759 ? 10.781 -43.75 -0.938 1 78.31 759 GLY A CA 1
ATOM 6054 C C . GLY A 1 759 ? 11.32 -42.656 -1.807 1 78.31 759 GLY A C 1
ATOM 6055 O O . GLY A 1 759 ? 11.031 -41.469 -1.567 1 78.31 759 GLY A O 1
ATOM 6056 N N . SER A 1 760 ? 12.047 -43 -2.85 1 86.69 760 SER A N 1
ATOM 6057 C CA . SER A 1 760 ? 12.609 -42 -3.725 1 86.69 760 SER A CA 1
ATOM 6058 C C . SER A 1 760 ? 11.531 -41.344 -4.59 1 86.69 760 SER A C 1
ATOM 6060 O O . SER A 1 760 ? 10.711 -42.031 -5.195 1 86.69 760 SER A O 1
ATOM 6062 N N . THR A 1 761 ? 11.508 -40 -4.586 1 87.75 761 THR A N 1
ATOM 6063 C CA . THR A 1 761 ? 10.609 -39.281 -5.469 1 87.75 761 THR A CA 1
ATOM 6064 C C . THR A 1 761 ? 11.148 -39.25 -6.895 1 87.75 761 THR A C 1
ATOM 6066 O O . THR A 1 761 ? 12.328 -39.562 -7.125 1 87.75 761 THR A O 1
ATOM 6069 N N . PRO A 1 762 ? 10.258 -38.969 -7.84 1 90.56 762 PRO A N 1
ATOM 6070 C CA . PRO A 1 762 ? 10.742 -38.875 -9.219 1 90.56 762 PRO A CA 1
ATOM 6071 C C . PRO A 1 762 ? 11.93 -37.906 -9.344 1 90.56 762 PRO A C 1
ATOM 6073 O O . PRO A 1 762 ? 12.859 -38.188 -10.117 1 90.56 762 PRO A O 1
ATOM 6076 N N . LYS A 1 763 ? 11.906 -36.812 -8.633 1 91 763 LYS A N 1
ATOM 6077 C CA . LYS A 1 763 ? 13.023 -35.875 -8.68 1 91 763 LYS A CA 1
ATOM 6078 C C . LYS A 1 763 ? 14.289 -36.5 -8.109 1 91 763 LYS A C 1
ATOM 6080 O O . LYS A 1 763 ? 15.383 -36.312 -8.656 1 91 763 LYS A O 1
ATOM 6085 N N . ASP A 1 764 ? 14.164 -37.281 -7.039 1 90.38 764 ASP A N 1
ATOM 6086 C CA . ASP A 1 764 ? 15.305 -37.969 -6.438 1 90.38 764 ASP A CA 1
ATOM 6087 C C . ASP A 1 764 ? 15.945 -38.938 -7.426 1 90.38 764 ASP A C 1
ATOM 6089 O O . ASP A 1 764 ? 17.172 -39.062 -7.484 1 90.38 764 ASP A O 1
ATOM 6093 N N . VAL A 1 765 ? 15.086 -39.656 -8.094 1 92.44 765 VAL A N 1
ATOM 6094 C CA . VAL A 1 765 ? 15.57 -40.625 -9.047 1 92.44 765 VAL A CA 1
ATOM 6095 C C . VAL A 1 765 ? 16.312 -39.938 -10.188 1 92.44 765 VAL A C 1
ATOM 6097 O O . VAL A 1 765 ? 17.375 -40.406 -10.617 1 92.44 765 VAL A O 1
ATOM 6100 N N . LEU A 1 766 ? 15.703 -38.875 -10.656 1 94.19 766 LEU A N 1
ATOM 6101 C CA . LEU A 1 766 ? 16.359 -38.125 -11.711 1 94.19 766 LEU A CA 1
ATOM 6102 C C . LEU A 1 766 ? 17.703 -37.594 -11.242 1 94.19 766 LEU A C 1
ATOM 6104 O O . LEU A 1 766 ? 18.688 -37.625 -11.992 1 94.19 766 LEU A O 1
ATOM 6108 N N . GLU A 1 767 ? 17.734 -37.062 -10.055 1 93.44 767 GLU A N 1
ATOM 6109 C CA . GLU A 1 767 ? 18.984 -36.594 -9.469 1 93.44 767 GLU A CA 1
ATOM 6110 C C . GLU A 1 767 ? 20.016 -37.719 -9.352 1 93.44 767 GLU A C 1
ATOM 6112 O O . GLU A 1 767 ? 21.203 -37.5 -9.562 1 93.44 767 GLU A O 1
ATOM 6117 N N . TYR A 1 768 ? 19.547 -38.844 -8.992 1 92.25 768 TYR A N 1
ATOM 6118 C CA . TYR A 1 768 ? 20.406 -40.031 -8.883 1 92.25 768 TYR A CA 1
ATOM 6119 C C . TYR A 1 768 ? 21.047 -40.375 -10.219 1 92.25 768 TYR A C 1
ATOM 6121 O O . TYR A 1 768 ? 22.25 -40.594 -10.305 1 92.25 768 TYR A O 1
ATOM 6129 N N . ILE A 1 769 ? 20.25 -40.406 -11.25 1 93.5 769 ILE A N 1
ATOM 6130 C CA . ILE A 1 769 ? 20.703 -40.75 -12.594 1 93.5 769 ILE A CA 1
ATOM 6131 C C . ILE A 1 769 ? 21.75 -39.719 -13.039 1 93.5 769 ILE A C 1
ATOM 6133 O O . ILE A 1 769 ? 22.781 -40.125 -13.602 1 93.5 769 ILE A O 1
ATOM 6137 N N . CYS A 1 770 ? 21.516 -38.5 -12.758 1 93.81 770 CYS A N 1
ATOM 6138 C CA . CYS A 1 770 ? 22.422 -37.438 -13.172 1 93.81 770 CYS A CA 1
ATOM 6139 C C . CYS A 1 770 ? 23.703 -37.438 -12.328 1 93.81 770 CYS A C 1
ATOM 6141 O O . CYS A 1 770 ? 24.797 -37.25 -12.852 1 93.81 770 CYS A O 1
ATOM 6143 N N . ALA A 1 771 ? 23.562 -37.688 -11.078 1 92.56 771 ALA A N 1
ATOM 6144 C CA . ALA A 1 771 ? 24.688 -37.688 -10.156 1 92.56 771 ALA A CA 1
ATOM 6145 C C . ALA A 1 771 ? 25.656 -38.812 -10.469 1 92.56 771 ALA A C 1
ATOM 6147 O O . ALA A 1 771 ? 26.875 -38.656 -10.367 1 92.56 771 ALA A O 1
ATOM 6148 N N . LYS A 1 772 ? 25.125 -40 -10.82 1 90.44 772 LYS A N 1
ATOM 6149 C CA . LYS A 1 772 ? 25.938 -41.188 -11.094 1 90.44 772 LYS A CA 1
ATOM 6150 C C . LYS A 1 772 ? 26.375 -41.219 -12.555 1 90.44 772 LYS A C 1
ATOM 6152 O O . LYS A 1 772 ? 27.109 -42.125 -12.961 1 90.44 772 LYS A O 1
ATOM 6157 N N . ARG A 1 773 ? 25.953 -40.281 -13.352 1 88.81 773 ARG A N 1
ATOM 6158 C CA . ARG A 1 773 ? 26.328 -40.156 -14.75 1 88.81 773 ARG A CA 1
ATOM 6159 C C . ARG A 1 773 ? 25.938 -41.375 -15.555 1 88.81 773 ARG A C 1
ATOM 6161 O O . ARG A 1 773 ? 26.75 -41.938 -16.297 1 88.81 773 ARG A O 1
ATOM 6168 N N . ILE A 1 774 ? 24.703 -41.844 -15.312 1 90.5 774 ILE A N 1
ATOM 6169 C CA . ILE A 1 774 ? 24.25 -43.031 -15.992 1 90.5 774 ILE A CA 1
ATOM 6170 C C . ILE A 1 774 ? 23.062 -42.719 -16.906 1 90.5 774 ILE A C 1
ATOM 6172 O O . ILE A 1 774 ? 22.156 -43.531 -17.047 1 90.5 774 ILE A O 1
ATOM 6176 N N . VAL A 1 775 ? 23 -41.531 -17.438 1 89.25 775 VAL A N 1
ATOM 6177 C CA . VAL A 1 775 ? 21.922 -41.125 -18.344 1 89.25 775 VAL A CA 1
ATOM 6178 C C . VAL A 1 775 ? 21.938 -42 -19.594 1 89.25 775 VAL A C 1
ATOM 6180 O O . VAL A 1 775 ? 20.891 -42.375 -20.109 1 89.25 775 VAL A O 1
ATOM 6183 N N . THR A 1 776 ? 23.078 -42.375 -20.031 1 87.12 776 THR A N 1
ATOM 6184 C CA . THR A 1 776 ? 23.234 -43.156 -21.234 1 87.12 776 THR A CA 1
ATOM 6185 C C . THR A 1 776 ? 22.656 -44.562 -21.031 1 87.12 776 THR A C 1
ATOM 6187 O O . THR A 1 776 ? 22.219 -45.219 -22 1 87.12 776 THR A O 1
ATOM 6190 N N . LEU A 1 777 ? 22.656 -45.031 -19.797 1 87.69 777 LEU A N 1
ATOM 6191 C CA . LEU A 1 777 ? 22.141 -46.375 -19.5 1 87.69 777 LEU A CA 1
ATOM 6192 C C . LEU A 1 777 ? 20.625 -46.344 -19.391 1 87.69 777 LEU A C 1
ATOM 6194 O O . LEU A 1 777 ? 19.969 -47.375 -19.609 1 87.69 777 LEU A O 1
ATOM 6198 N N . PHE A 1 778 ? 20.125 -45.188 -19.031 1 92.81 778 PHE A N 1
ATOM 6199 C CA . PHE A 1 778 ? 18.688 -45.062 -18.812 1 92.81 778 PHE A CA 1
ATOM 6200 C C . PHE A 1 778 ? 18.109 -43.875 -19.562 1 92.81 778 PHE A C 1
ATOM 6202 O O . PHE A 1 778 ? 17.422 -43.031 -18.969 1 92.81 778 PHE A O 1
ATOM 6209 N N . PRO A 1 779 ? 18.25 -43.781 -20.828 1 92.75 779 PRO A N 1
ATOM 6210 C CA . PRO A 1 779 ? 17.859 -42.562 -21.578 1 92.75 779 PRO A CA 1
ATOM 6211 C C . PRO A 1 779 ? 16.344 -42.375 -21.594 1 92.75 779 PRO A C 1
ATOM 6213 O O . PRO A 1 779 ? 15.875 -41.219 -21.5 1 92.75 779 PRO A O 1
ATOM 6216 N N . ASN A 1 780 ? 15.594 -43.469 -21.734 1 95.31 780 ASN A N 1
ATOM 6217 C CA . ASN A 1 780 ? 14.141 -43.344 -21.781 1 95.31 780 ASN A CA 1
ATOM 6218 C C . ASN A 1 780 ? 13.578 -42.938 -20.422 1 95.31 780 ASN A C 1
ATOM 6220 O O . ASN A 1 780 ? 12.641 -42.156 -20.344 1 95.31 780 ASN A O 1
ATOM 6224 N N . THR A 1 781 ? 14.133 -43.5 -19.406 1 95.5 781 THR A N 1
ATOM 6225 C CA . THR A 1 781 ? 13.719 -43.125 -18.047 1 95.5 781 THR A CA 1
ATOM 6226 C C . THR A 1 781 ? 14.031 -41.656 -17.781 1 95.5 781 THR A C 1
ATOM 6228 O O . THR A 1 781 ? 13.227 -40.969 -17.172 1 95.5 781 THR A O 1
ATOM 6231 N N . PHE A 1 782 ? 15.219 -41.25 -18.234 1 94.56 782 PHE A N 1
ATOM 6232 C CA . PHE A 1 782 ? 15.656 -39.844 -18.094 1 94.56 782 PHE A CA 1
ATOM 6233 C C . PHE A 1 782 ? 14.648 -38.906 -18.719 1 94.56 782 PHE A C 1
ATOM 6235 O O . PHE A 1 782 ? 14.25 -37.906 -18.109 1 94.56 782 PHE A O 1
ATOM 6242 N N . ILE A 1 783 ? 14.211 -39.219 -19.891 1 95.75 783 ILE A N 1
ATOM 6243 C CA . ILE A 1 783 ? 13.281 -38.406 -20.625 1 95.75 783 ILE A CA 1
ATOM 6244 C C . ILE A 1 783 ? 11.906 -38.438 -19.953 1 95.75 783 ILE A C 1
ATOM 6246 O O . ILE A 1 783 ? 11.273 -37.375 -19.781 1 95.75 783 ILE A O 1
ATOM 6250 N N . ALA A 1 784 ? 11.414 -39.594 -19.578 1 96.44 784 ALA A N 1
ATOM 6251 C CA . ALA A 1 784 ? 10.102 -39.781 -18.969 1 96.44 784 ALA A CA 1
ATOM 6252 C C . ALA A 1 784 ? 10 -39 -17.672 1 96.44 784 ALA A C 1
ATOM 6254 O O . ALA A 1 784 ? 8.977 -38.344 -17.391 1 96.44 784 ALA A O 1
ATOM 6255 N N . LEU A 1 785 ? 11.078 -39.031 -16.922 1 95.62 785 LEU A N 1
ATOM 6256 C CA . LEU A 1 785 ? 11.086 -38.344 -15.641 1 95.62 785 LEU A CA 1
ATOM 6257 C C . LEU A 1 785 ? 11.094 -36.812 -15.852 1 95.62 785 LEU A C 1
ATOM 6259 O O . LEU A 1 785 ? 10.445 -36.094 -15.109 1 95.62 785 LEU A O 1
ATOM 6263 N N . ARG A 1 786 ? 11.844 -36.344 -16.781 1 95.56 786 ARG A N 1
ATOM 6264 C CA . ARG A 1 786 ? 11.867 -34.938 -17.094 1 95.56 786 ARG A CA 1
ATOM 6265 C C . ARG A 1 786 ? 10.484 -34.438 -17.516 1 95.56 786 ARG A C 1
ATOM 6267 O O . ARG A 1 786 ? 10.031 -33.375 -17.078 1 95.56 786 ARG A O 1
ATOM 6274 N N . ILE A 1 787 ? 9.812 -35.188 -18.344 1 95.69 787 ILE A N 1
ATOM 6275 C CA . ILE A 1 787 ? 8.477 -34.844 -18.797 1 95.69 787 ILE A CA 1
ATOM 6276 C C . ILE A 1 787 ? 7.508 -34.844 -17.625 1 95.69 787 ILE A C 1
ATOM 6278 O O . ILE A 1 787 ? 6.727 -33.875 -17.453 1 95.69 787 ILE A O 1
ATOM 6282 N N . LEU A 1 788 ? 7.602 -35.844 -16.812 1 94 788 LEU A N 1
ATOM 6283 C CA . LEU A 1 788 ? 6.738 -35.938 -15.633 1 94 788 LEU A CA 1
ATOM 6284 C C . LEU A 1 788 ? 6.906 -34.719 -14.742 1 94 788 LEU A C 1
ATOM 6286 O O . LEU A 1 788 ? 5.918 -34.094 -14.32 1 94 788 LEU A O 1
ATOM 6290 N N . LEU A 1 789 ? 8.133 -34.344 -14.492 1 92.12 789 LEU A N 1
ATOM 6291 C CA . LEU A 1 789 ? 8.438 -33.281 -13.555 1 92.12 789 LEU A CA 1
ATOM 6292 C C . LEU A 1 789 ? 8.109 -31.906 -14.164 1 92.12 789 LEU A C 1
ATOM 6294 O O . LEU A 1 789 ? 8.016 -30.906 -13.445 1 92.12 789 LEU A O 1
ATOM 6298 N N . THR A 1 790 ? 7.992 -31.797 -15.414 1 93.25 790 THR A N 1
ATOM 6299 C CA . THR A 1 790 ? 7.609 -30.562 -16.094 1 93.25 790 THR A CA 1
ATOM 6300 C C . THR A 1 790 ? 6.113 -30.312 -15.93 1 93.25 790 THR A C 1
ATOM 6302 O O . THR A 1 790 ? 5.648 -29.188 -16.125 1 93.25 790 THR A O 1
ATOM 6305 N N . LEU A 1 791 ? 5.344 -31.328 -15.641 1 90.81 791 LEU A N 1
ATOM 6306 C CA . LEU A 1 791 ? 3.906 -31.172 -15.43 1 90.81 791 LEU A CA 1
ATOM 6307 C C . LEU A 1 791 ? 3.623 -30.5 -14.094 1 90.81 791 LEU A C 1
ATOM 6309 O O . LEU A 1 791 ? 4.18 -30.891 -13.062 1 90.81 791 LEU A O 1
ATOM 6313 N N . PRO A 1 792 ? 2.809 -29.438 -14.117 1 84.12 792 PRO A N 1
ATOM 6314 C CA . PRO A 1 792 ? 2.586 -28.672 -12.898 1 84.12 792 PRO A CA 1
ATOM 6315 C C . PRO A 1 792 ? 1.607 -29.344 -11.938 1 84.12 792 PRO A C 1
ATOM 6317 O O . PRO A 1 792 ? 0.642 -28.719 -11.492 1 84.12 792 PRO A O 1
ATOM 6320 N N . ILE A 1 793 ? 1.699 -30.609 -11.695 1 77.94 793 ILE A N 1
ATOM 6321 C CA . ILE A 1 793 ? 0.826 -31.344 -10.773 1 77.94 793 ILE A CA 1
ATOM 6322 C C . ILE A 1 793 ? 1.355 -31.219 -9.352 1 77.94 793 ILE A C 1
ATOM 6324 O O . ILE A 1 793 ? 0.578 -31.172 -8.391 1 77.94 793 ILE A O 1
ATOM 6328 N N . THR A 1 794 ? 2.594 -31.281 -9.234 1 65.25 794 THR A N 1
ATOM 6329 C CA . THR A 1 794 ? 3.207 -31.219 -7.918 1 65.25 794 THR A CA 1
ATOM 6330 C C . THR A 1 794 ? 3.723 -29.812 -7.629 1 65.25 794 THR A C 1
ATOM 6332 O O . THR A 1 794 ? 4.023 -29.062 -8.555 1 65.25 794 THR A O 1
ATOM 6335 N N . VAL A 1 795 ? 3.326 -29.312 -6.395 1 56.41 795 VAL A N 1
ATOM 6336 C CA . VAL A 1 795 ? 3.881 -28.016 -6.012 1 56.41 795 VAL A CA 1
ATOM 6337 C C . VAL A 1 795 ? 5.406 -28.094 -5.988 1 56.41 795 VAL A C 1
ATOM 6339 O O . VAL A 1 795 ? 5.977 -28.984 -5.359 1 56.41 795 VAL A O 1
ATOM 6342 N N . ALA A 1 796 ? 5.93 -27.922 -7.156 1 52.34 796 ALA A N 1
ATOM 6343 C CA . ALA A 1 796 ? 7.387 -27.969 -7.059 1 52.34 796 ALA A CA 1
ATOM 6344 C C . ALA A 1 796 ? 7.855 -27.547 -5.668 1 52.34 796 ALA A C 1
ATOM 6346 O O . ALA A 1 796 ? 7.039 -27.359 -4.762 1 52.34 796 ALA A O 1
ATOM 6347 N N . SER A 1 797 ? 8.953 -26.859 -5.586 1 45.91 797 SER A N 1
ATOM 6348 C CA . SER A 1 797 ? 9.477 -26.359 -4.316 1 45.91 797 SER A CA 1
ATOM 6349 C C . SER A 1 797 ? 8.492 -25.406 -3.652 1 45.91 797 SER A C 1
ATOM 6351 O O . SER A 1 797 ? 7.914 -24.547 -4.316 1 45.91 797 SER A O 1
ATOM 6353 N N . ARG A 1 798 ? 7.578 -25.922 -2.713 1 45.53 798 ARG A N 1
ATOM 6354 C CA . ARG A 1 798 ? 6.492 -25.359 -1.916 1 45.53 798 ARG A CA 1
ATOM 6355 C C . ARG A 1 798 ? 6.258 -23.891 -2.26 1 45.53 798 ARG A C 1
ATOM 6357 O O . ARG A 1 798 ? 5.113 -23.453 -2.371 1 45.53 798 ARG A O 1
ATOM 6364 N N . GLY A 1 799 ? 7.297 -23.031 -2.34 1 46.25 799 GLY A N 1
ATOM 6365 C CA . GLY A 1 799 ? 7.195 -21.594 -2.146 1 46.25 799 GLY A CA 1
ATOM 6366 C C . GLY A 1 799 ? 7.195 -20.812 -3.449 1 46.25 799 GLY A C 1
ATOM 6367 O O . GLY A 1 799 ? 6.906 -19.625 -3.461 1 46.25 799 GLY A O 1
ATOM 6368 N N . HIS A 1 800 ? 7.398 -21.531 -4.641 1 50.06 800 HIS A N 1
ATOM 6369 C CA . HIS A 1 800 ? 7.887 -20.609 -5.664 1 50.06 800 HIS A CA 1
ATOM 6370 C C . HIS A 1 800 ? 6.742 -20.078 -6.52 1 50.06 800 HIS A C 1
ATOM 6372 O O . HIS A 1 800 ? 6.664 -18.875 -6.781 1 50.06 800 HIS A O 1
ATOM 6378 N N . CYS A 1 801 ? 5.82 -21.062 -7.094 1 50.59 801 CYS A N 1
ATOM 6379 C CA . CYS A 1 801 ? 4.836 -20.547 -8.047 1 50.59 801 CYS A CA 1
ATOM 6380 C C . CYS A 1 801 ? 3.848 -19.609 -7.359 1 50.59 801 CYS A C 1
ATOM 6382 O O . CYS A 1 801 ? 3.535 -18.547 -7.883 1 50.59 801 CYS A O 1
ATOM 6384 N N . LEU A 1 802 ? 3.342 -20.141 -6.27 1 52.41 802 LEU A N 1
ATOM 6385 C CA . LEU A 1 802 ? 2.373 -19.344 -5.52 1 52.41 802 LEU A CA 1
ATOM 6386 C C . LEU A 1 802 ? 2.967 -18 -5.105 1 52.41 802 LEU A C 1
ATOM 6388 O O . LEU A 1 802 ? 2.279 -16.984 -5.133 1 52.41 802 LEU A O 1
ATOM 6392 N N . SER A 1 803 ? 4.223 -18.172 -4.906 1 58.28 803 SER A N 1
ATOM 6393 C CA . SER A 1 803 ? 4.902 -16.953 -4.453 1 58.28 803 SER A CA 1
ATOM 6394 C C . SER A 1 803 ? 5 -15.922 -5.57 1 58.28 803 SER A C 1
ATOM 6396 O O . SER A 1 803 ? 4.805 -14.727 -5.336 1 58.28 803 SER A O 1
ATOM 6398 N N . LYS A 1 804 ? 5.145 -16.562 -6.82 1 62.34 804 LYS A N 1
ATOM 6399 C CA . LYS A 1 804 ? 5.266 -15.641 -7.938 1 62.34 804 LYS A CA 1
ATOM 6400 C C . LYS A 1 804 ? 3.928 -14.977 -8.25 1 62.34 804 LYS A C 1
ATOM 6402 O O . LYS A 1 804 ? 3.873 -13.773 -8.516 1 62.34 804 LYS A O 1
ATOM 6407 N N . LEU A 1 805 ? 2.939 -15.82 -8.117 1 60.53 805 LEU A N 1
ATOM 6408 C CA . LEU A 1 805 ? 1.601 -15.297 -8.375 1 60.53 805 LEU A CA 1
ATOM 6409 C C . LEU A 1 805 ? 1.222 -14.234 -7.352 1 60.53 805 LEU A C 1
ATOM 6411 O O . LEU A 1 805 ? 0.594 -13.234 -7.695 1 60.53 805 LEU A O 1
ATOM 6415 N N . LYS A 1 806 ? 1.649 -14.531 -6.227 1 60.72 806 LYS A N 1
ATOM 6416 C CA . LYS A 1 806 ? 1.417 -13.547 -5.172 1 60.72 806 LYS A CA 1
ATOM 6417 C C . LYS A 1 806 ? 2.129 -12.234 -5.48 1 60.72 806 LYS A C 1
ATOM 6419 O O . LYS A 1 806 ? 1.567 -11.156 -5.273 1 60.72 806 LYS A O 1
ATOM 6424 N N . LEU A 1 807 ? 3.303 -12.461 -5.941 1 63.22 807 LEU A N 1
ATOM 6425 C CA . LEU A 1 807 ? 4.082 -11.273 -6.285 1 63.22 807 LEU A CA 1
ATOM 6426 C C . LEU A 1 807 ? 3.422 -10.508 -7.426 1 63.22 807 LEU A C 1
ATOM 6428 O O . LEU A 1 807 ? 3.402 -9.273 -7.418 1 63.22 807 LEU A O 1
ATOM 6432 N N . ILE A 1 808 ? 2.916 -11.234 -8.305 1 62.38 808 ILE A N 1
ATOM 6433 C CA . ILE A 1 808 ? 2.238 -10.641 -9.453 1 62.38 808 ILE A CA 1
ATOM 6434 C C . ILE A 1 808 ? 1.025 -9.836 -8.977 1 62.38 808 ILE A C 1
ATOM 6436 O O . ILE A 1 808 ? 0.843 -8.688 -9.367 1 62.38 808 ILE A O 1
ATOM 6440 N N . LYS A 1 809 ? 0.318 -10.477 -8.141 1 59.53 809 LYS A N 1
ATOM 6441 C CA . LYS A 1 809 ? -0.894 -9.836 -7.637 1 59.53 809 LYS A CA 1
ATOM 6442 C C . LYS A 1 809 ? -0.56 -8.594 -6.812 1 59.53 809 LYS A C 1
ATOM 6444 O O . LYS A 1 809 ? -1.219 -7.562 -6.945 1 59.53 809 LYS A O 1
ATOM 6449 N N . THR A 1 810 ? 0.431 -8.766 -5.996 1 58.28 810 THR A N 1
ATOM 6450 C CA . THR A 1 810 ? 0.883 -7.641 -5.184 1 58.28 810 THR A CA 1
ATOM 6451 C C . THR A 1 810 ? 1.319 -6.477 -6.07 1 58.28 810 THR A C 1
ATOM 6453 O O . THR A 1 810 ? 1.006 -5.32 -5.781 1 58.28 810 THR A O 1
ATOM 6456 N N . HIS A 1 811 ? 2.076 -6.914 -7.043 1 59.69 811 HIS A N 1
ATOM 6457 C CA . HIS A 1 811 ? 2.531 -5.898 -7.984 1 59.69 811 HIS A CA 1
ATOM 6458 C C . HIS A 1 811 ? 1.354 -5.18 -8.633 1 59.69 811 HIS A C 1
ATOM 6460 O O . HIS A 1 811 ? 1.352 -3.951 -8.734 1 59.69 811 HIS A O 1
ATOM 6466 N N . LEU A 1 812 ? 0.428 -5.934 -9.047 1 56.53 812 LEU A N 1
ATOM 6467 C CA . LEU A 1 812 ? -0.729 -5.387 -9.75 1 56.53 812 LEU A CA 1
ATOM 6468 C C . LEU A 1 812 ? -1.537 -4.469 -8.836 1 56.53 812 LEU A C 1
ATOM 6470 O O . LEU A 1 812 ? -2.027 -3.428 -9.273 1 56.53 812 LEU A O 1
ATOM 6474 N N . TYR A 1 813 ? -1.568 -4.863 -7.566 1 50.72 813 TYR A N 1
ATOM 6475 C CA . TYR A 1 813 ? -2.332 -4.074 -6.609 1 50.72 813 TYR A CA 1
ATOM 6476 C C . TYR A 1 813 ? -1.6 -2.785 -6.254 1 50.72 813 TYR A C 1
ATOM 6478 O O . TYR A 1 813 ? -2.225 -1.737 -6.074 1 50.72 813 TYR A O 1
ATOM 6486 N N . SER A 1 814 ? -0.298 -2.988 -6.055 1 49.28 814 SER A N 1
ATOM 6487 C CA . SER A 1 814 ? 0.506 -1.837 -5.656 1 49.28 814 SER A CA 1
ATOM 6488 C C . SER A 1 814 ? 0.629 -0.828 -6.793 1 49.28 814 SER A C 1
ATOM 6490 O O . SER A 1 814 ? 0.731 0.377 -6.555 1 49.28 814 SER A O 1
ATOM 6492 N N . THR A 1 815 ? 0.737 -1.401 -8.18 1 48.19 815 THR A N 1
ATOM 6493 C CA . THR A 1 815 ? 1.023 -0.58 -9.352 1 48.19 815 THR A CA 1
ATOM 6494 C C . THR A 1 815 ? -0.268 -0.054 -9.969 1 48.19 815 THR A C 1
ATOM 6496 O O . THR A 1 815 ? -0.235 0.656 -10.977 1 48.19 815 THR A O 1
ATOM 6499 N N . MET A 1 816 ? -1.405 -0.574 -9.656 1 43.09 816 MET A N 1
ATOM 6500 C CA . MET A 1 816 ? -2.637 -0.033 -10.227 1 43.09 816 MET A CA 1
ATOM 6501 C C . MET A 1 816 ? -2.537 1.479 -10.398 1 43.09 816 MET A C 1
ATOM 6503 O O . MET A 1 816 ? -3.203 2.053 -11.266 1 43.09 816 MET A O 1
ATOM 6507 N N . MET A 1 817 ? -1.813 2.217 -9.625 1 40.53 817 MET A N 1
ATOM 6508 C CA . MET A 1 817 ? -1.764 3.672 -9.727 1 40.53 817 MET A CA 1
ATOM 6509 C C . MET A 1 817 ? -0.759 4.105 -10.789 1 40.53 817 MET A C 1
ATOM 6511 O O . MET A 1 817 ? -0.714 5.277 -11.172 1 40.53 817 MET A O 1
ATOM 6515 N N . GLN A 1 818 ? 0.328 3.365 -11.062 1 42.56 818 GLN A N 1
ATOM 6516 C CA . GLN A 1 818 ? 1.326 3.893 -11.992 1 42.56 818 GLN A CA 1
ATOM 6517 C C . GLN A 1 818 ? 1.32 3.121 -13.305 1 42.56 818 GLN A C 1
ATOM 6519 O O . GLN A 1 818 ? 0.934 1.951 -13.344 1 42.56 818 GLN A O 1
ATOM 6524 N N . ASP A 1 819 ? 1.164 3.691 -14.398 1 45.03 819 ASP A N 1
ATOM 6525 C CA . ASP A 1 819 ? 1.396 3.145 -15.734 1 45.03 819 ASP A CA 1
ATOM 6526 C C . ASP A 1 819 ? 2.523 2.113 -15.711 1 45.03 819 ASP A C 1
ATOM 6528 O O . ASP A 1 819 ? 3.66 2.42 -16.078 1 45.03 819 ASP A O 1
ATOM 6532 N N . ARG A 1 820 ? 2.668 1.463 -14.648 1 50.47 820 ARG A N 1
ATOM 6533 C CA . ARG A 1 820 ? 3.908 0.702 -14.539 1 50.47 820 ARG A CA 1
ATOM 6534 C C . ARG A 1 820 ? 3.986 -0.376 -15.617 1 50.47 820 ARG A C 1
ATOM 6536 O O . ARG A 1 820 ? 2.994 -1.048 -15.898 1 50.47 820 ARG A O 1
ATOM 6543 N N . ILE A 1 821 ? 5.082 -0.406 -16.375 1 59.41 821 ILE A N 1
ATOM 6544 C CA . ILE A 1 821 ? 5.645 -1.111 -17.531 1 59.41 821 ILE A CA 1
ATOM 6545 C C . ILE A 1 821 ? 5.754 -2.602 -17.219 1 59.41 821 ILE A C 1
ATOM 6547 O O . ILE A 1 821 ? 6.129 -2.982 -16.109 1 59.41 821 ILE A O 1
ATOM 6551 N N . GLU A 1 822 ? 5.145 -3.533 -17.875 1 72.81 822 GLU A N 1
ATOM 6552 C CA . GLU A 1 822 ? 5.398 -4.969 -17.953 1 72.81 822 GLU A CA 1
ATOM 6553 C C . GLU A 1 822 ? 6.84 -5.297 -17.578 1 72.81 822 GLU A C 1
ATOM 6555 O O . GLU A 1 822 ? 7.094 -6.293 -16.891 1 72.81 822 GLU A O 1
ATOM 6560 N N . GLY A 1 823 ? 7.637 -4.355 -17.797 1 81.56 823 GLY A N 1
ATOM 6561 C CA . GLY A 1 823 ? 9.039 -4.582 -17.5 1 81.56 823 GLY A CA 1
ATOM 6562 C C . GLY A 1 823 ? 9.344 -4.645 -16.016 1 81.56 823 GLY A C 1
ATOM 6563 O O . GLY A 1 823 ? 10.141 -5.473 -15.578 1 81.56 823 GLY A O 1
ATOM 6564 N N . LEU A 1 824 ? 8.672 -3.814 -15.234 1 83 824 LEU A N 1
ATOM 6565 C CA . LEU A 1 824 ? 8.875 -3.803 -13.797 1 83 824 LEU A CA 1
ATOM 6566 C C . LEU A 1 824 ? 8.398 -5.105 -13.164 1 83 824 LEU A C 1
ATOM 6568 O O . LEU A 1 824 ? 9.039 -5.633 -12.25 1 83 824 LEU A O 1
ATOM 6572 N N . ALA A 1 825 ? 7.324 -5.66 -13.656 1 83.25 825 ALA A N 1
ATOM 6573 C CA . ALA A 1 825 ? 6.785 -6.918 -13.141 1 83.25 825 ALA A CA 1
ATOM 6574 C C . ALA A 1 825 ? 7.758 -8.07 -13.375 1 83.25 825 ALA A C 1
ATOM 6576 O O . ALA A 1 825 ? 7.98 -8.891 -12.484 1 83.25 825 ALA A O 1
ATOM 6577 N N . ILE A 1 826 ? 8.328 -8.062 -14.547 1 88.38 826 ILE A N 1
ATOM 6578 C CA . ILE A 1 826 ? 9.25 -9.133 -14.898 1 88.38 826 ILE A CA 1
ATOM 6579 C C . ILE A 1 826 ? 10.461 -9.109 -13.969 1 88.38 826 ILE A C 1
ATOM 6581 O O . ILE A 1 826 ? 10.852 -10.141 -13.422 1 88.38 826 ILE A O 1
ATOM 6585 N N . VAL A 1 827 ? 10.969 -7.941 -13.773 1 89.19 827 VAL A N 1
ATOM 6586 C CA . VAL A 1 827 ? 12.172 -7.812 -12.961 1 89.19 827 VAL A CA 1
ATOM 6587 C C . VAL A 1 827 ? 11.844 -8.125 -11.5 1 89.19 827 VAL A C 1
ATOM 6589 O O . VAL A 1 827 ? 12.625 -8.773 -10.812 1 89.19 827 VAL A O 1
ATOM 6592 N N . ALA A 1 828 ? 10.758 -7.684 -11.047 1 86.31 828 ALA A N 1
ATOM 6593 C CA . ALA A 1 828 ? 10.359 -7.879 -9.656 1 86.31 828 ALA A CA 1
ATOM 6594 C C . ALA A 1 828 ? 10.086 -9.352 -9.367 1 86.31 828 ALA A C 1
ATOM 6596 O O . ALA A 1 828 ? 10.555 -9.883 -8.359 1 86.31 828 ALA A O 1
ATOM 6597 N N . ILE A 1 829 ? 9.352 -10.023 -10.211 1 84.81 829 ILE A N 1
ATOM 6598 C CA . ILE A 1 829 ? 8.945 -11.414 -10.016 1 84.81 829 ILE A CA 1
ATOM 6599 C C . ILE A 1 829 ? 10.148 -12.328 -10.188 1 84.81 829 ILE A C 1
ATOM 6601 O O . ILE A 1 829 ? 10.328 -13.281 -9.422 1 84.81 829 ILE A O 1
ATOM 6605 N N . GLU A 1 830 ? 10.93 -12 -11.195 1 90.75 830 GLU A N 1
ATOM 6606 C CA . GLU A 1 830 ? 12.109 -12.805 -11.492 1 90.75 830 GLU A CA 1
ATOM 6607 C C . GLU A 1 830 ? 13.383 -12.125 -10.984 1 90.75 830 GLU A C 1
ATOM 6609 O O . GLU A 1 830 ? 14.383 -12.055 -11.695 1 90.75 830 GLU A O 1
ATOM 6614 N N . HIS A 1 831 ? 13.289 -11.602 -9.805 1 88.38 831 HIS A N 1
ATOM 6615 C CA . HIS A 1 831 ? 14.375 -10.812 -9.242 1 88.38 831 HIS A CA 1
ATOM 6616 C C . HIS A 1 831 ? 15.648 -11.641 -9.086 1 88.38 831 HIS A C 1
ATOM 6618 O O . HIS A 1 831 ? 16.75 -11.117 -9.195 1 88.38 831 HIS A O 1
ATOM 6624 N N . GLU A 1 832 ? 15.578 -12.938 -8.875 1 86.94 832 GLU A N 1
ATOM 6625 C CA . GLU A 1 832 ? 16.75 -13.797 -8.734 1 86.94 832 GLU A CA 1
ATOM 6626 C C . GLU A 1 832 ? 17.562 -13.836 -10.031 1 86.94 832 GLU A C 1
ATOM 6628 O O . GLU A 1 832 ? 18.797 -13.812 -10 1 86.94 832 GLU A O 1
ATOM 6633 N N . LEU A 1 833 ? 16.844 -13.914 -11.117 1 89.75 833 LEU A N 1
ATOM 6634 C CA . LEU A 1 833 ? 17.516 -13.906 -12.406 1 89.75 833 LEU A CA 1
ATOM 6635 C C . LEU A 1 833 ? 18.047 -12.508 -12.734 1 89.75 833 LEU A C 1
ATOM 6637 O O . LEU A 1 833 ? 19.094 -12.375 -13.375 1 89.75 833 LEU A O 1
ATOM 6641 N N . ALA A 1 834 ? 17.281 -11.508 -12.328 1 90.81 834 ALA A N 1
ATOM 6642 C CA . ALA A 1 834 ? 17.703 -10.133 -12.57 1 90.81 834 ALA A CA 1
ATOM 6643 C C . ALA A 1 834 ? 19 -9.828 -11.852 1 90.81 834 ALA A C 1
ATOM 6645 O O . ALA A 1 834 ? 19.844 -9.07 -12.352 1 90.81 834 ALA A O 1
ATOM 6646 N N . GLU A 1 835 ? 19.203 -10.391 -10.727 1 88.25 835 GLU A N 1
ATOM 6647 C CA . GLU A 1 835 ? 20.375 -10.141 -9.906 1 88.25 835 GLU A CA 1
ATOM 6648 C C . GLU A 1 835 ? 21.641 -10.688 -10.578 1 88.25 835 GLU A C 1
ATOM 6650 O O . GLU A 1 835 ? 22.734 -10.188 -10.344 1 88.25 835 GLU A O 1
ATOM 6655 N N . ILE A 1 836 ? 21.484 -11.609 -11.43 1 87.56 836 ILE A N 1
ATOM 6656 C CA . ILE A 1 836 ? 22.625 -12.266 -12.047 1 87.56 836 ILE A CA 1
ATOM 6657 C C . ILE A 1 836 ? 23.031 -11.508 -13.312 1 87.56 836 ILE A C 1
ATOM 6659 O O . ILE A 1 836 ? 24.094 -11.773 -13.883 1 87.56 836 ILE A O 1
ATOM 6663 N N . ILE A 1 837 ? 22.297 -10.547 -13.719 1 89.81 837 ILE A N 1
ATOM 6664 C CA . ILE A 1 837 ? 22.625 -9.773 -14.906 1 89.81 837 ILE A CA 1
ATOM 6665 C C . ILE A 1 837 ? 23.906 -8.984 -14.68 1 89.81 837 ILE A C 1
ATOM 6667 O O . ILE A 1 837 ? 24.047 -8.297 -13.664 1 89.81 837 ILE A O 1
ATOM 6671 N N . ASP A 1 838 ? 24.812 -9.148 -15.555 1 89.75 838 ASP A N 1
ATOM 6672 C CA . ASP A 1 838 ? 26.078 -8.422 -15.5 1 89.75 838 ASP A CA 1
ATOM 6673 C C . ASP A 1 838 ? 25.891 -6.953 -15.883 1 89.75 838 ASP A C 1
ATOM 6675 O O . ASP A 1 838 ? 25.469 -6.648 -17 1 89.75 838 ASP A O 1
ATOM 6679 N N . LEU A 1 839 ? 26.25 -6.082 -15.047 1 88.75 839 LEU A N 1
ATOM 6680 C CA . LEU A 1 839 ? 26.016 -4.656 -15.25 1 88.75 839 LEU A CA 1
ATOM 6681 C C . LEU A 1 839 ? 26.859 -4.137 -16.406 1 88.75 839 LEU A C 1
ATOM 6683 O O . LEU A 1 839 ? 26.422 -3.254 -17.156 1 88.75 839 LEU A O 1
ATOM 6687 N N . LYS A 1 840 ? 28.078 -4.676 -16.547 1 88.06 840 LYS A N 1
ATOM 6688 C CA . LYS A 1 840 ? 28.938 -4.25 -17.641 1 88.06 840 LYS A CA 1
ATOM 6689 C C . LYS A 1 840 ? 28.312 -4.59 -18.984 1 88.06 840 LYS A C 1
ATOM 6691 O O . LYS A 1 840 ? 28.312 -3.766 -19.906 1 88.06 840 LYS A O 1
ATOM 6696 N N . GLU A 1 841 ? 27.797 -5.77 -18.984 1 88.19 841 GLU A N 1
ATOM 6697 C CA . GLU A 1 841 ? 27.141 -6.199 -20.203 1 88.19 841 GLU A CA 1
ATOM 6698 C C . GLU A 1 841 ? 25.875 -5.371 -20.469 1 88.19 841 GLU A C 1
ATOM 6700 O O . GLU A 1 841 ? 25.594 -5.016 -21.609 1 88.19 841 GLU A O 1
ATOM 6705 N N . ALA A 1 842 ? 25.203 -5.086 -19.453 1 89.44 842 ALA A N 1
ATOM 6706 C CA . ALA A 1 842 ? 23.984 -4.293 -19.578 1 89.44 842 ALA A CA 1
ATOM 6707 C C . ALA A 1 842 ? 24.281 -2.893 -20.094 1 89.44 842 ALA A C 1
ATOM 6709 O O . ALA A 1 842 ? 23.531 -2.354 -20.922 1 89.44 842 ALA A O 1
ATOM 6710 N N . VAL A 1 843 ? 25.359 -2.318 -19.641 1 91 843 VAL A N 1
ATOM 6711 C CA . VAL A 1 843 ? 25.781 -0.994 -20.094 1 91 843 VAL A CA 1
ATOM 6712 C C . VAL A 1 843 ? 26.109 -1.041 -21.594 1 91 843 VAL A C 1
ATOM 6714 O O . VAL A 1 843 ? 25.75 -0.131 -22.344 1 91 843 VAL A O 1
ATOM 6717 N N . HIS A 1 844 ? 26.797 -2.098 -21.922 1 87.81 844 HIS A N 1
ATOM 6718 C CA . HIS A 1 844 ? 27.172 -2.256 -23.328 1 87.81 844 HIS A CA 1
ATOM 6719 C C . HIS A 1 844 ? 25.938 -2.346 -24.219 1 87.81 844 HIS A C 1
ATOM 6721 O O . HIS A 1 844 ? 25.891 -1.711 -25.266 1 87.81 844 HIS A O 1
ATOM 6727 N N . ILE A 1 845 ? 25.031 -3.072 -23.828 1 88.25 845 ILE A N 1
ATOM 6728 C CA . ILE A 1 845 ? 23.797 -3.238 -24.594 1 88.25 845 ILE A CA 1
ATOM 6729 C C . ILE A 1 845 ? 23.047 -1.909 -24.656 1 88.25 845 ILE A C 1
ATOM 6731 O O . ILE A 1 845 ? 22.531 -1.53 -25.719 1 88.25 845 ILE A O 1
ATOM 6735 N N . PHE A 1 846 ? 23 -1.205 -23.547 1 90.25 846 PHE A N 1
ATOM 6736 C CA . PHE A 1 846 ? 22.328 0.084 -23.469 1 90.25 846 PHE A CA 1
ATOM 6737 C C . PHE A 1 846 ? 22.969 1.083 -24.438 1 90.25 846 PHE A C 1
ATOM 6739 O O . PHE A 1 846 ? 22.266 1.806 -25.141 1 90.25 846 PHE A O 1
ATOM 6746 N N . ALA A 1 847 ? 24.266 1.086 -24.391 1 85.44 847 ALA A N 1
ATOM 6747 C CA . ALA A 1 847 ? 25.016 2.004 -25.25 1 85.44 847 ALA A CA 1
ATOM 6748 C C . ALA A 1 847 ? 24.797 1.685 -26.719 1 85.44 847 ALA A C 1
ATOM 6750 O O . ALA A 1 847 ? 24.672 2.592 -27.547 1 85.44 847 ALA A O 1
ATOM 6751 N N . THR A 1 848 ? 24.75 0.465 -27 1 80.31 848 THR A N 1
ATOM 6752 C CA . THR A 1 848 ? 24.547 0.029 -28.391 1 80.31 848 THR A CA 1
ATOM 6753 C C . THR A 1 848 ? 23.156 0.424 -28.891 1 80.31 848 THR A C 1
ATOM 6755 O O . THR A 1 848 ? 23.016 0.881 -30.016 1 80.31 848 THR A O 1
ATOM 6758 N N . LYS A 1 849 ? 22.219 0.275 -28.094 1 79.94 849 LYS A N 1
ATOM 6759 C CA . LYS A 1 849 ? 20.844 0.625 -28.453 1 79.94 849 LYS A CA 1
ATOM 6760 C C . LYS A 1 849 ? 20.688 2.133 -28.641 1 79.94 849 LYS A C 1
ATOM 6762 O O . LYS A 1 849 ? 19.969 2.586 -29.516 1 79.94 849 LYS A O 1
ATOM 6767 N N . LYS A 1 850 ? 21.281 2.861 -27.75 1 78.25 850 LYS A N 1
ATOM 6768 C CA . LYS A 1 850 ? 21.219 4.316 -27.844 1 78.25 850 LYS A CA 1
ATOM 6769 C C . LYS A 1 850 ? 21.938 4.824 -29.094 1 78.25 850 LYS A C 1
ATOM 6771 O O . LYS A 1 850 ? 21.484 5.789 -29.719 1 78.25 850 LYS A O 1
ATOM 6776 N N . ALA A 1 851 ? 23.047 4.27 -29.406 1 66.25 851 ALA A N 1
ATOM 6777 C CA . ALA A 1 851 ? 23.797 4.633 -30.594 1 66.25 851 ALA A CA 1
ATOM 6778 C C . ALA A 1 851 ? 23 4.344 -31.859 1 66.25 851 ALA A C 1
ATOM 6780 O O . ALA A 1 851 ? 23.078 5.09 -32.844 1 66.25 851 ALA A O 1
ATOM 6781 N N . GLN A 1 852 ? 22.266 3.322 -31.859 1 59.19 852 GLN A N 1
ATOM 6782 C CA . GLN A 1 852 ? 21.438 2.959 -33 1 59.19 852 GLN A CA 1
ATOM 6783 C C . GLN A 1 852 ? 20.281 3.934 -33.188 1 59.19 852 GLN A C 1
ATOM 6785 O O . GLN A 1 852 ? 19.844 4.199 -34.312 1 59.19 852 GLN A O 1
ATOM 6790 N N . ARG A 1 853 ? 19.641 4.422 -32.156 1 55.72 853 ARG A N 1
ATOM 6791 C CA . ARG A 1 853 ? 18.5 5.34 -32.25 1 55.72 853 ARG A CA 1
ATOM 6792 C C . ARG A 1 853 ? 18.969 6.738 -32.625 1 55.72 853 ARG A C 1
ATOM 6794 O O . ARG A 1 853 ? 18.172 7.547 -33.125 1 55.72 853 ARG A O 1
ATOM 6801 N N . SER A 1 854 ? 20.031 7.242 -32.25 1 41.25 854 SER A N 1
ATOM 6802 C CA . SER A 1 854 ? 20.516 8.539 -32.719 1 41.25 854 SER A CA 1
ATOM 6803 C C . SER A 1 854 ? 20.828 8.484 -34.219 1 41.25 854 SER A C 1
ATOM 6805 O O . SER A 1 854 ? 21.812 7.867 -34.625 1 41.25 854 SER A O 1
ATOM 6807 N N . PRO A 1 855 ? 19.781 8.539 -35 1 31.8 855 PRO A N 1
ATOM 6808 C CA . PRO A 1 855 ? 20.141 8.648 -36.406 1 31.8 855 PRO A CA 1
ATOM 6809 C C . PRO A 1 855 ? 21.219 9.711 -36.656 1 31.8 855 PRO A C 1
ATOM 6811 O O . PRO A 1 855 ? 21.25 10.734 -35.969 1 31.8 855 PRO A O 1
ATOM 6814 N N . PHE A 1 856 ? 22.219 9.391 -37.562 1 25.8 856 PHE A N 1
ATOM 6815 C CA . PHE A 1 856 ? 22.844 10.461 -38.312 1 25.8 856 PHE A CA 1
ATOM 6816 C C . PHE A 1 856 ? 21.797 11.344 -39 1 25.8 856 PHE A C 1
ATOM 6818 O O . PHE A 1 856 ? 20.797 10.836 -39.5 1 25.8 856 PHE A O 1
ATOM 6825 N N . MET B 1 1 ? -38.625 36.344 -17.25 1 19.56 1 MET B N 1
ATOM 6826 C CA . MET B 1 1 ? -38.344 36 -18.641 1 19.56 1 MET B CA 1
ATOM 6827 C C . MET B 1 1 ? -37 35.312 -18.75 1 19.56 1 MET B C 1
ATOM 6829 O O . MET B 1 1 ? -36.156 35.406 -17.844 1 19.56 1 MET B O 1
ATOM 6833 N N . SER B 1 2 ? -36.781 34.625 -20.047 1 20.02 2 SER B N 1
ATOM 6834 C CA . SER B 1 2 ? -36.062 33.656 -20.844 1 20.02 2 SER B CA 1
ATOM 6835 C C . SER B 1 2 ? -34.625 34.125 -21.172 1 20.02 2 SER B C 1
ATOM 6837 O O . SER B 1 2 ? -33.938 33.5 -21.984 1 20.02 2 SER B O 1
ATOM 6839 N N . ASP B 1 3 ? -34.062 35.156 -20.562 1 21.88 3 ASP B N 1
ATOM 6840 C CA . ASP B 1 3 ? -33.094 35.75 -21.453 1 21.88 3 ASP B CA 1
ATOM 6841 C C . ASP B 1 3 ? -32 34.719 -21.828 1 21.88 3 ASP B C 1
ATOM 6843 O O . ASP B 1 3 ? -31.531 33.969 -20.969 1 21.88 3 ASP B O 1
ATOM 6847 N N . GLY B 1 4 ? -31.984 34.219 -23.094 1 22.31 4 GLY B N 1
ATOM 6848 C CA . GLY B 1 4 ? -31.531 33.219 -24.047 1 22.31 4 GLY B CA 1
ATOM 6849 C C . GLY B 1 4 ? -30.016 33.188 -24.219 1 22.31 4 GLY B C 1
ATOM 6850 O O . GLY B 1 4 ? -29.516 33 -25.328 1 22.31 4 GLY B O 1
ATOM 6851 N N . ARG B 1 5 ? -29.219 33.719 -23.172 1 26.86 5 ARG B N 1
ATOM 6852 C CA . ARG B 1 5 ? -27.875 34.031 -23.625 1 26.86 5 ARG B CA 1
ATOM 6853 C C . ARG B 1 5 ? -27.172 32.812 -24.188 1 26.86 5 ARG B C 1
ATOM 6855 O O . ARG B 1 5 ? -27.094 31.781 -23.531 1 26.86 5 ARG B O 1
ATOM 6862 N N . LYS B 1 6 ? -26.938 32.719 -25.547 1 27.91 6 LYS B N 1
ATOM 6863 C CA . LYS B 1 6 ? -26.531 31.781 -26.578 1 27.91 6 LYS B CA 1
ATOM 6864 C C . LYS B 1 6 ? -25.078 31.328 -26.375 1 27.91 6 LYS B C 1
ATOM 6866 O O . LYS B 1 6 ? -24.172 31.828 -27.047 1 27.91 6 LYS B O 1
ATOM 6871 N N . HIS B 1 7 ? -24.531 31.109 -25.219 1 26.08 7 HIS B N 1
ATOM 6872 C CA . HIS B 1 7 ? -23.078 31.109 -25.094 1 26.08 7 HIS B CA 1
ATOM 6873 C C . HIS B 1 7 ? -22.453 30.016 -25.953 1 26.08 7 HIS B C 1
ATOM 6875 O O . HIS B 1 7 ? -23.047 28.938 -26.125 1 26.08 7 HIS B O 1
ATOM 6881 N N . LEU B 1 8 ? -21.484 30.328 -26.859 1 28.16 8 LEU B N 1
ATOM 6882 C CA . LEU B 1 8 ? -20.812 29.734 -28 1 28.16 8 LEU B CA 1
ATOM 6883 C C . LEU B 1 8 ? -20.203 28.391 -27.641 1 28.16 8 LEU B C 1
ATOM 6885 O O . LEU B 1 8 ? -19.875 28.156 -26.469 1 28.16 8 LEU B O 1
ATOM 6889 N N . SER B 1 9 ? -20.281 27.359 -28.594 1 26.52 9 SER B N 1
ATOM 6890 C CA . SER B 1 9 ? -20.125 25.906 -28.672 1 26.52 9 SER B CA 1
ATOM 6891 C C . SER B 1 9 ? -18.672 25.484 -28.516 1 26.52 9 SER B C 1
ATOM 6893 O O . SER B 1 9 ? -17.766 26.156 -29.016 1 26.52 9 SER B O 1
ATOM 6895 N N . GLY B 1 10 ? -18.25 24.938 -27.391 1 23.53 10 GLY B N 1
ATOM 6896 C CA . GLY B 1 10 ? -16.953 24.609 -26.844 1 23.53 10 GLY B CA 1
ATOM 6897 C C . GLY B 1 10 ? -16.062 23.859 -27.812 1 23.53 10 GLY B C 1
ATOM 6898 O O . GLY B 1 10 ? -15 23.359 -27.438 1 23.53 10 GLY B O 1
ATOM 6899 N N . ALA B 1 11 ? -16.641 23.406 -29.078 1 25.7 11 ALA B N 1
ATOM 6900 C CA . ALA B 1 11 ? -15.844 22.672 -30.062 1 25.7 11 ALA B CA 1
ATOM 6901 C C . ALA B 1 11 ? -14.656 23.5 -30.531 1 25.7 11 ALA B C 1
ATOM 6903 O O . ALA B 1 11 ? -13.57 22.969 -30.781 1 25.7 11 ALA B O 1
ATOM 6904 N N . ALA B 1 12 ? -15 24.844 -30.844 1 25.52 12 ALA B N 1
ATOM 6905 C CA . ALA B 1 12 ? -14.141 25.672 -31.688 1 25.52 12 ALA B CA 1
ATOM 6906 C C . ALA B 1 12 ? -12.828 26 -30.969 1 25.52 12 ALA B C 1
ATOM 6908 O O . ALA B 1 12 ? -11.805 26.234 -31.609 1 25.52 12 ALA B O 1
ATOM 6909 N N . LYS B 1 13 ? -12.969 26.156 -29.609 1 27.2 13 LYS B N 1
ATOM 6910 C CA . LYS B 1 13 ? -11.766 26.75 -29.047 1 27.2 13 LYS B CA 1
ATOM 6911 C C . LYS B 1 13 ? -10.602 25.766 -29.031 1 27.2 13 LYS B C 1
ATOM 6913 O O . LYS B 1 13 ? -9.469 26.125 -28.719 1 27.2 13 LYS B O 1
ATOM 6918 N N . ARG B 1 14 ? -10.867 24.406 -29.156 1 27.66 14 ARG B N 1
ATOM 6919 C CA . ARG B 1 14 ? -9.82 23.391 -29.156 1 27.66 14 ARG B CA 1
ATOM 6920 C C . ARG B 1 14 ? -8.859 23.594 -30.328 1 27.66 14 ARG B C 1
ATOM 6922 O O . ARG B 1 14 ? -7.684 23.234 -30.234 1 27.66 14 ARG B O 1
ATOM 6929 N N . LYS B 1 15 ? -9.453 24.047 -31.516 1 27.62 15 LYS B N 1
ATOM 6930 C CA . LYS B 1 15 ? -8.648 23.984 -32.719 1 27.62 15 LYS B CA 1
ATOM 6931 C C . LYS B 1 15 ? -7.434 24.922 -32.625 1 27.62 15 LYS B C 1
ATOM 6933 O O . LYS B 1 15 ? -6.398 24.656 -33.25 1 27.62 15 LYS B O 1
ATOM 6938 N N . ARG B 1 16 ? -7.66 26.172 -32.031 1 24.81 16 ARG B N 1
ATOM 6939 C CA . ARG B 1 16 ? -6.625 27.156 -32.281 1 24.81 16 ARG B CA 1
ATOM 6940 C C . ARG B 1 16 ? -5.32 26.781 -31.578 1 24.81 16 ARG B C 1
ATOM 6942 O O . ARG B 1 16 ? -4.234 27 -32.125 1 24.81 16 ARG B O 1
ATOM 6949 N N . GLU B 1 17 ? -5.406 26.406 -30.281 1 24.97 17 GLU B N 1
ATOM 6950 C CA . GLU B 1 17 ? -4.113 26.484 -29.594 1 24.97 17 GLU B CA 1
ATOM 6951 C C . GLU B 1 17 ? -3.184 25.359 -30.047 1 24.97 17 GLU B C 1
ATOM 6953 O O . GLU B 1 17 ? -2.1 25.188 -29.484 1 24.97 17 GLU B O 1
ATOM 6958 N N . LEU B 1 18 ? -3.533 24.547 -31.188 1 24.31 18 LEU B N 1
ATOM 6959 C CA . LEU B 1 18 ? -2.637 23.609 -31.859 1 24.31 18 LEU B CA 1
ATOM 6960 C C . LEU B 1 18 ? -1.313 24.266 -32.219 1 24.31 18 LEU B C 1
ATOM 6962 O O . LEU B 1 18 ? -0.262 23.625 -32.188 1 24.31 18 LEU B O 1
ATOM 6966 N N . LYS B 1 19 ? -1.463 25.516 -32.875 1 21.83 19 LYS B N 1
ATOM 6967 C CA . LYS B 1 19 ? -0.427 25.969 -33.812 1 21.83 19 LYS B CA 1
ATOM 6968 C C . LYS B 1 19 ? 0.889 26.219 -33.062 1 21.83 19 LYS B C 1
ATOM 6970 O O . LYS B 1 19 ? 1.967 25.984 -33.625 1 21.83 19 LYS B O 1
ATOM 6975 N N . ALA B 1 20 ? 0.807 27 -31.969 1 21.42 20 ALA B N 1
ATOM 6976 C CA . ALA B 1 20 ? 2.01 27.812 -31.781 1 21.42 20 ALA B CA 1
ATOM 6977 C C . ALA B 1 20 ? 3.203 26.953 -31.391 1 21.42 20 ALA B C 1
ATOM 6979 O O . ALA B 1 20 ? 4.355 27.375 -31.5 1 21.42 20 ALA B O 1
ATOM 6980 N N . ALA B 1 21 ? 2.98 25.891 -30.625 1 20.81 21 ALA B N 1
ATOM 6981 C CA . ALA B 1 21 ? 4.203 25.5 -29.922 1 20.81 21 ALA B CA 1
ATOM 6982 C C . ALA B 1 21 ? 5.172 24.797 -30.875 1 20.81 21 ALA B C 1
ATOM 6984 O O . ALA B 1 21 ? 5.414 23.594 -30.734 1 20.81 21 ALA B O 1
ATOM 6985 N N . TYR B 1 22 ? 5.039 25 -32.219 1 19.23 22 TYR B N 1
ATOM 6986 C CA . TYR B 1 22 ? 5.906 24.297 -33.156 1 19.23 22 TYR B CA 1
ATOM 6987 C C . TYR B 1 22 ? 7.371 24.656 -32.906 1 19.23 22 TYR B C 1
ATOM 6989 O O . TYR B 1 22 ? 8.266 24.078 -33.531 1 19.23 22 TYR B O 1
ATOM 6997 N N . SER B 1 23 ? 7.707 25.859 -32.438 1 18.52 23 SER B N 1
ATOM 6998 C CA . SER B 1 23 ? 8.891 26.375 -33.094 1 18.52 23 SER B CA 1
ATOM 6999 C C . SER B 1 23 ? 10.141 25.594 -32.688 1 18.52 23 SER B C 1
ATOM 7001 O O . SER B 1 23 ? 11.078 25.453 -33.5 1 18.52 23 SER B O 1
ATOM 7003 N N . SER B 1 24 ? 10.484 25.562 -31.406 1 18 24 SER B N 1
ATOM 7004 C CA . SER B 1 24 ? 11.906 25.812 -31.219 1 18 24 SER B CA 1
ATOM 7005 C C . SER B 1 24 ? 12.742 24.625 -31.703 1 18 24 SER B C 1
ATOM 7007 O O . SER B 1 24 ? 12.383 23.469 -31.469 1 18 24 SER B O 1
ATOM 7009 N N . LYS B 1 25 ? 13.781 24.938 -32.562 1 20.67 25 LYS B N 1
ATOM 7010 C CA . LYS B 1 25 ? 14.82 24.531 -33.5 1 20.67 25 LYS B CA 1
ATOM 7011 C C . LYS B 1 25 ? 15.812 23.562 -32.844 1 20.67 25 LYS B C 1
ATOM 7013 O O . LYS B 1 25 ? 15.945 23.547 -31.609 1 20.67 25 LYS B O 1
ATOM 7018 N N . SER B 1 26 ? 16.844 23.047 -33.594 1 17.62 26 SER B N 1
ATOM 7019 C CA . SER B 1 26 ? 17.703 21.938 -34 1 17.62 26 SER B CA 1
ATOM 7020 C C . SER B 1 26 ? 18.984 21.922 -33.188 1 17.62 26 SER B C 1
ATOM 7022 O O . SER B 1 26 ? 20.062 22.25 -33.688 1 17.62 26 SER B O 1
ATOM 7024 N N . LYS B 1 27 ? 19.016 22.141 -31.906 1 20.06 27 LYS B N 1
ATOM 7025 C CA . LYS B 1 27 ? 20.328 22.266 -31.281 1 20.06 27 LYS B CA 1
ATOM 7026 C C . LYS B 1 27 ? 21.188 21.031 -31.516 1 20.06 27 LYS B C 1
ATOM 7028 O O . LYS B 1 27 ? 20.922 19.969 -30.922 1 20.06 27 LYS B O 1
ATOM 7033 N N . ARG B 1 28 ? 21.797 20.906 -32.688 1 17.16 28 ARG B N 1
ATOM 7034 C CA . ARG B 1 28 ? 22.594 19.781 -33.156 1 17.16 28 ARG B CA 1
ATOM 7035 C C . ARG B 1 28 ? 23.672 19.391 -32.156 1 17.16 28 ARG B C 1
ATOM 7037 O O . ARG B 1 28 ? 23.609 19.781 -31 1 17.16 28 ARG B O 1
ATOM 7044 N N . ALA B 1 29 ? 25.094 19.234 -32.688 1 17.8 29 ALA B N 1
ATOM 7045 C CA . ALA B 1 29 ? 26.156 18.266 -32.969 1 17.8 29 ALA B CA 1
ATOM 7046 C C . ALA B 1 29 ? 27.219 18.281 -31.875 1 17.8 29 ALA B C 1
ATOM 7048 O O . ALA B 1 29 ? 27.5 19.328 -31.281 1 17.8 29 ALA B O 1
ATOM 7049 N N . LEU B 1 30 ? 27.562 17.062 -31.281 1 17.31 30 LEU B N 1
ATOM 7050 C CA . LEU B 1 30 ? 28.297 16.578 -30.125 1 17.31 30 LEU B CA 1
ATOM 7051 C C . LEU B 1 30 ? 29.641 17.266 -30 1 17.31 30 LEU B C 1
ATOM 7053 O O . LEU B 1 30 ? 30.031 17.688 -28.906 1 17.31 30 LEU B O 1
ATOM 7057 N N . MET B 1 31 ? 30.406 16.984 -31.141 1 17.62 31 MET B N 1
ATOM 7058 C CA . MET B 1 31 ? 31.859 16.828 -31.062 1 17.62 31 MET B CA 1
ATOM 7059 C C . MET B 1 31 ? 32.531 18.172 -30.922 1 17.62 31 MET B C 1
ATOM 7061 O O . MET B 1 31 ? 33.75 18.25 -30.719 1 17.62 31 MET B O 1
ATOM 7065 N N . ASP B 1 32 ? 31.859 19.25 -31.453 1 18.91 32 ASP B N 1
ATOM 7066 C CA . ASP B 1 32 ? 32.781 20.359 -31.656 1 18.91 32 ASP B CA 1
ATOM 7067 C C . ASP B 1 32 ? 33.406 20.828 -30.344 1 18.91 32 ASP B C 1
ATOM 7069 O O . ASP B 1 32 ? 33.5 22.031 -30.094 1 18.91 32 ASP B O 1
ATOM 7073 N N . PHE B 1 33 ? 33.469 19.781 -29.391 1 16.98 33 PHE B N 1
ATOM 7074 C CA . PHE B 1 33 ? 33.938 20.016 -28.047 1 16.98 33 PHE B CA 1
ATOM 7075 C C . PHE B 1 33 ? 35.312 20.688 -28.062 1 16.98 33 PHE B C 1
ATOM 7077 O O . PHE B 1 33 ? 35.5 21.719 -27.406 1 16.98 33 PHE B O 1
ATOM 7084 N N . ILE B 1 34 ? 36.344 19.922 -27.703 1 16.77 34 ILE B N 1
ATOM 7085 C CA . ILE B 1 34 ? 37.375 20.297 -26.734 1 16.77 34 ILE B CA 1
ATOM 7086 C C . ILE B 1 34 ? 38.562 20.922 -27.453 1 16.77 34 ILE B C 1
ATOM 7088 O O . ILE B 1 34 ? 39.625 20.297 -27.578 1 16.77 34 ILE B O 1
ATOM 7092 N N . THR B 1 35 ? 38.25 21.594 -28.609 1 16.17 35 THR B N 1
ATOM 7093 C CA . THR B 1 35 ? 39.562 21.922 -29.203 1 16.17 35 THR B CA 1
ATOM 7094 C C . THR B 1 35 ? 40.469 22.625 -28.188 1 16.17 35 THR B C 1
ATOM 7096 O O . THR B 1 35 ? 39.969 23.297 -27.281 1 16.17 35 THR B O 1
ATOM 7099 N N . VAL B 1 36 ? 41.844 22.578 -28.453 1 15.66 36 VAL B N 1
ATOM 7100 C CA . VAL B 1 36 ? 43.188 22.391 -27.953 1 15.66 36 VAL B CA 1
ATOM 7101 C C . VAL B 1 36 ? 43.812 23.75 -27.562 1 15.66 36 VAL B C 1
ATOM 7103 O O . VAL B 1 36 ? 44.531 23.844 -26.578 1 15.66 36 VAL B O 1
ATOM 7106 N N . ASP B 1 37 ? 43.5 24.891 -28.188 1 15.08 37 ASP B N 1
ATOM 7107 C CA . ASP B 1 37 ? 44.781 25.469 -28.531 1 15.08 37 ASP B CA 1
ATOM 7108 C C . ASP B 1 37 ? 45.5 26 -27.297 1 15.08 37 ASP B C 1
ATOM 7110 O O . ASP B 1 37 ? 44.875 26.312 -26.281 1 15.08 37 ASP B O 1
ATOM 7114 N N . THR B 1 38 ? 46.906 26.234 -27.5 1 15.09 38 THR B N 1
ATOM 7115 C CA . THR B 1 38 ? 48.25 26.328 -26.953 1 15.09 38 THR B CA 1
ATOM 7116 C C . THR B 1 38 ? 48.469 27.672 -26.25 1 15.09 38 THR B C 1
ATOM 7118 O O . THR B 1 38 ? 49.281 27.766 -25.344 1 15.09 38 THR B O 1
ATOM 7121 N N . THR B 1 39 ? 47.875 28.797 -26.656 1 15.23 39 THR B N 1
ATOM 7122 C CA . THR B 1 39 ? 48.938 29.766 -26.766 1 15.23 39 THR B CA 1
ATOM 7123 C C . THR B 1 39 ? 49.438 30.203 -25.391 1 15.23 39 THR B C 1
ATOM 7125 O O . THR B 1 39 ? 48.656 30.281 -24.438 1 15.23 39 THR B O 1
ATOM 7128 N N . GLY B 1 40 ? 50.875 30.297 -25.203 1 14.6 40 GLY B N 1
ATOM 7129 C CA . GLY B 1 40 ? 51.969 30.406 -24.25 1 14.6 40 GLY B CA 1
ATOM 7130 C C . GLY B 1 40 ? 52 31.719 -23.5 1 14.6 40 GLY B C 1
ATOM 7131 O O . GLY B 1 40 ? 52.719 31.859 -22.516 1 14.6 40 GLY B O 1
ATOM 7132 N N . GLU B 1 41 ? 51.344 32.812 -24.016 1 14.96 41 GLU B N 1
ATOM 7133 C CA . GLU B 1 41 ? 52.281 33.938 -23.875 1 14.96 41 GLU B CA 1
ATOM 7134 C C . GLU B 1 41 ? 52.594 34.188 -22.406 1 14.96 41 GLU B C 1
ATOM 7136 O O . GLU B 1 41 ? 51.812 33.875 -21.516 1 14.96 41 GLU B O 1
ATOM 7141 N N . SER B 1 42 ? 53.781 34.906 -22.281 1 14.21 42 SER B N 1
ATOM 7142 C CA . SER B 1 42 ? 54.969 35.062 -21.438 1 14.21 42 SER B CA 1
ATOM 7143 C C . SER B 1 42 ? 54.656 35.969 -20.234 1 14.21 42 SER B C 1
ATOM 7145 O O . SER B 1 42 ? 54.969 35.594 -19.094 1 14.21 42 SER B O 1
ATOM 7147 N N . SER B 1 43 ? 54.219 37.281 -20.531 1 14.74 43 SER B N 1
ATOM 7148 C CA . SER B 1 43 ? 55.219 38.25 -20.094 1 14.74 43 SER B CA 1
ATOM 7149 C C . SER B 1 43 ? 55.156 38.438 -18.594 1 14.74 43 SER B C 1
ATOM 7151 O O . SER B 1 43 ? 54.156 38.125 -17.953 1 14.74 43 SER B O 1
ATOM 7153 N N . VAL B 1 44 ? 56.25 39.156 -18.109 1 14.19 44 VAL B N 1
ATOM 7154 C CA . VAL B 1 44 ? 57.188 39.312 -17.031 1 14.19 44 VAL B CA 1
ATOM 7155 C C . VAL B 1 44 ? 56.625 40.25 -15.953 1 14.19 44 VAL B C 1
ATOM 7157 O O . VAL B 1 44 ? 57.062 40.188 -14.797 1 14.19 44 VAL B O 1
ATOM 7160 N N . ASP B 1 45 ? 55.531 41 -16.281 1 14.18 45 ASP B N 1
ATOM 7161 C CA . ASP B 1 45 ? 55.938 42.281 -15.719 1 14.18 45 ASP B CA 1
ATOM 7162 C C . ASP B 1 45 ? 56.156 42.188 -14.211 1 14.18 45 ASP B C 1
ATOM 7164 O O . ASP B 1 45 ? 55.438 41.469 -13.516 1 14.18 45 ASP B O 1
ATOM 7168 N N . THR B 1 46 ? 57.25 42.844 -13.789 1 14.07 46 THR B N 1
ATOM 7169 C CA . THR B 1 46 ? 58.25 42.969 -12.742 1 14.07 46 THR B CA 1
ATOM 7170 C C . THR B 1 46 ? 57.656 43.656 -11.516 1 14.07 46 THR B C 1
ATOM 7172 O O . THR B 1 46 ? 58.312 43.75 -10.477 1 14.07 46 THR B O 1
ATOM 7175 N N . GLU B 1 47 ? 56.438 44.25 -11.68 1 14.36 47 GLU B N 1
ATOM 7176 C CA . GLU B 1 47 ? 56.562 45.469 -10.93 1 14.36 47 GLU B CA 1
ATOM 7177 C C . GLU B 1 47 ? 56.844 45.219 -9.453 1 14.36 47 GLU B C 1
ATOM 7179 O O . GLU B 1 47 ? 56.156 44.406 -8.812 1 14.36 47 GLU B O 1
ATOM 7184 N N . MET B 1 48 ? 57.969 45.656 -9.125 1 14.19 48 MET B N 1
ATOM 7185 C CA . MET B 1 48 ? 58.906 45.625 -8.008 1 14.19 48 MET B CA 1
ATOM 7186 C C . MET B 1 48 ? 58.219 46.031 -6.707 1 14.19 48 MET B C 1
ATOM 7188 O O . MET B 1 48 ? 57.125 46.594 -6.727 1 14.19 48 MET B O 1
ATOM 7192 N N . CYS B 1 49 ? 59.094 46.312 -5.77 1 14.52 49 CYS B N 1
ATOM 7193 C CA . CYS B 1 49 ? 59.469 46.094 -4.387 1 14.52 49 CYS B CA 1
ATOM 7194 C C . CYS B 1 49 ? 58.781 47.062 -3.447 1 14.52 49 CYS B C 1
ATOM 7196 O O . CYS B 1 49 ? 58.125 48 -3.9 1 14.52 49 CYS B O 1
ATOM 7198 N N . VAL B 1 50 ? 59.562 47.5 -2.453 1 13.95 50 VAL B N 1
ATOM 7199 C CA . VAL B 1 50 ? 59.656 47.375 -1.004 1 13.95 50 VAL B CA 1
ATOM 7200 C C . VAL B 1 50 ? 59.25 48.688 -0.341 1 13.95 50 VAL B C 1
ATOM 7202 O O . VAL B 1 50 ? 58.531 48.688 0.661 1 13.95 50 VAL B O 1
ATOM 7205 N N . GLY B 1 51 ? 59.719 49.906 -0.908 1 13.09 51 GLY B N 1
ATOM 7206 C CA . GLY B 1 51 ? 60.594 50.656 -0.02 1 13.09 51 GLY B CA 1
ATOM 7207 C C . GLY B 1 51 ? 59.844 51.531 0.968 1 13.09 51 GLY B C 1
ATOM 7208 O O . GLY B 1 51 ? 60.438 52.344 1.673 1 13.09 51 GLY B O 1
ATOM 7209 N N . ALA B 1 52 ? 58.594 51.469 0.939 1 13.78 52 ALA B N 1
ATOM 7210 C CA . ALA B 1 52 ? 58.156 52.781 1.402 1 13.78 52 ALA B CA 1
ATOM 7211 C C . ALA B 1 52 ? 58.906 53.188 2.674 1 13.78 52 ALA B C 1
ATOM 7213 O O . ALA B 1 52 ? 59.312 52.312 3.465 1 13.78 52 ALA B O 1
ATOM 7214 N N . GLY B 1 53 ? 59.062 54.438 2.822 1 13.77 53 GLY B N 1
ATOM 7215 C CA . GLY B 1 53 ? 59.781 55.625 3.311 1 13.77 53 GLY B CA 1
ATOM 7216 C C . GLY B 1 53 ? 59.844 55.688 4.824 1 13.77 53 GLY B C 1
ATOM 7217 O O . GLY B 1 53 ? 59.062 55.031 5.516 1 13.77 53 GLY B O 1
ATOM 7218 N N . CYS B 1 54 ? 60.938 56.25 5.418 1 13.75 54 CYS B N 1
ATOM 7219 C CA . CYS B 1 54 ? 61.938 56.562 6.438 1 13.75 54 CYS B CA 1
ATOM 7220 C C . CYS B 1 54 ? 61.312 57.375 7.57 1 13.75 54 CYS B C 1
ATOM 7222 O O . CYS B 1 54 ? 61.719 57.25 8.727 1 13.75 54 CYS B O 1
ATOM 7224 N N . GLU B 1 55 ? 60.594 58.469 7.328 1 13.44 55 GLU B N 1
ATOM 7225 C CA . GLU B 1 55 ? 61.25 59.625 7.949 1 13.44 55 GLU B CA 1
ATOM 7226 C C . GLU B 1 55 ? 61.188 59.531 9.469 1 13.44 55 GLU B C 1
ATOM 7228 O O . GLU B 1 55 ? 60.375 58.781 10.023 1 13.44 55 GLU B O 1
ATOM 7233 N N . GLU B 1 56 ? 61.531 60.688 10.18 1 14.18 56 GLU B N 1
ATOM 7234 C CA . GLU B 1 56 ? 62.438 61.344 11.109 1 14.18 56 GLU B CA 1
ATOM 7235 C C . GLU B 1 56 ? 61.875 61.281 12.539 1 14.18 56 GLU B C 1
ATOM 7237 O O . GLU B 1 56 ? 60.688 61.062 12.742 1 14.18 56 GLU B O 1
ATOM 7242 N N . VAL B 1 57 ? 62.656 61.969 13.547 1 13.2 57 VAL B N 1
ATOM 7243 C CA . VAL B 1 57 ? 63.469 62.031 14.75 1 13.2 57 VAL B CA 1
ATOM 7244 C C . VAL B 1 57 ? 62.625 62.594 15.906 1 13.2 57 VAL B C 1
ATOM 7246 O O . VAL B 1 57 ? 62.688 62.062 17.016 1 13.2 57 VAL B O 1
ATOM 7249 N N . THR B 1 58 ? 61.938 63.719 15.781 1 13.66 58 THR B N 1
ATOM 7250 C CA . THR B 1 58 ? 62.406 64.75 16.703 1 13.66 58 THR B CA 1
ATOM 7251 C C . THR B 1 58 ? 61.938 64.438 18.125 1 13.66 58 THR B C 1
ATOM 7253 O O . THR B 1 58 ? 60.969 63.75 18.344 1 13.66 58 THR B O 1
ATOM 7256 N N . VAL B 1 59 ? 62.531 65.312 19.234 1 13.68 59 VAL B N 1
ATOM 7257 C CA . VAL B 1 59 ? 63.25 65.562 20.484 1 13.68 59 VAL B CA 1
ATOM 7258 C C . VAL B 1 59 ? 62.281 65.812 21.625 1 13.68 59 VAL B C 1
ATOM 7260 O O . VAL B 1 59 ? 62.531 65.5 22.781 1 13.68 59 VAL B O 1
ATOM 7263 N N . LEU B 1 60 ? 61.062 66.312 21.422 1 13.78 60 LEU B N 1
ATOM 7264 C CA . LEU B 1 60 ? 60.969 67.375 22.391 1 13.78 60 LEU B CA 1
ATOM 7265 C C . LEU B 1 60 ? 60.938 66.875 23.812 1 13.78 60 LEU B C 1
ATOM 7267 O O . LEU B 1 60 ? 60.344 65.812 24.078 1 13.78 60 LEU B O 1
ATOM 7271 N N . LEU B 1 61 ? 61.531 67.625 24.875 1 13.66 61 LEU B N 1
ATOM 7272 C CA . LEU B 1 61 ? 62.281 67.875 26.125 1 13.66 61 LEU B CA 1
ATOM 7273 C C . LEU B 1 61 ? 61.344 67.688 27.328 1 13.66 61 LEU B C 1
ATOM 7275 O O . LEU B 1 61 ? 61.688 67.062 28.312 1 13.66 61 LEU B O 1
ATOM 7279 N N . ASN B 1 62 ? 60.406 68.562 27.578 1 13.77 62 ASN B N 1
ATOM 7280 C CA . ASN B 1 62 ? 60.625 69.312 28.812 1 13.77 62 ASN B CA 1
ATOM 7281 C C . ASN B 1 62 ? 60.25 68.5 30.047 1 13.77 62 ASN B C 1
ATOM 7283 O O . ASN B 1 62 ? 59.5 67.5 29.953 1 13.77 62 ASN B O 1
ATOM 7287 N N . SER B 1 63 ? 60.031 69.188 31.25 1 13.91 63 SER B N 1
ATOM 7288 C CA . SER B 1 63 ? 60.625 69.438 32.562 1 13.91 63 SER B CA 1
ATOM 7289 C C . SER B 1 63 ? 59.906 68.625 33.656 1 13.91 63 SER B C 1
ATOM 7291 O O . SER B 1 63 ? 60.562 67.938 34.438 1 13.91 63 SER B O 1
ATOM 7293 N N . GLN B 1 64 ? 58.969 69.25 34.438 1 14.12 64 GLN B N 1
ATOM 7294 C CA . GLN B 1 64 ? 59.312 69.625 35.812 1 14.12 64 GLN B CA 1
ATOM 7295 C C . GLN B 1 64 ? 58.969 68.5 36.781 1 14.12 64 GLN B C 1
ATOM 7297 O O . GLN B 1 64 ? 58.25 67.562 36.438 1 14.12 64 GLN B O 1
ATOM 7302 N N . THR B 1 65 ? 58.531 68.875 38.062 1 14.2 65 THR B N 1
ATOM 7303 C CA . THR B 1 65 ? 59.125 68.875 39.406 1 14.2 65 THR B CA 1
ATOM 7304 C C . THR B 1 65 ? 58.594 67.75 40.219 1 14.2 65 THR B C 1
ATOM 7306 O O . THR B 1 65 ? 59.375 66.938 40.75 1 14.2 65 THR B O 1
ATOM 7309 N N . THR B 1 66 ? 57.969 68 41.469 1 14.17 66 THR B N 1
ATOM 7310 C CA . THR B 1 66 ? 58.562 67.875 42.781 1 14.17 66 THR B CA 1
ATOM 7311 C C . THR B 1 66 ? 58.125 66.625 43.5 1 14.17 66 THR B C 1
ATOM 7313 O O . THR B 1 66 ? 58.938 65.875 43.969 1 14.17 66 THR B O 1
ATOM 7316 N N . ASP B 1 67 ? 57.281 66.625 44.656 1 14.24 67 ASP B N 1
ATOM 7317 C CA . ASP B 1 67 ? 57.781 66.438 46 1 14.24 67 ASP B CA 1
ATOM 7318 C C . ASP B 1 67 ? 57.5 65.062 46.5 1 14.24 67 ASP B C 1
ATOM 7320 O O . ASP B 1 67 ? 56.688 64.312 45.875 1 14.24 67 ASP B O 1
ATOM 7324 N N . GLU B 1 68 ? 57 64.812 47.875 1 14.35 68 GLU B N 1
ATOM 7325 C CA . GLU B 1 68 ? 57.719 64.375 49.062 1 14.35 68 GLU B CA 1
ATOM 7326 C C . GLU B 1 68 ? 57.375 62.906 49.406 1 14.35 68 GLU B C 1
ATOM 7328 O O . GLU B 1 68 ? 58.25 62.062 49.531 1 14.35 68 GLU B O 1
ATOM 7333 N N . PRO B 1 69 ? 56.812 62.594 50.719 1 14.77 69 PRO B N 1
ATOM 7334 C CA . PRO B 1 69 ? 57.594 62.031 51.812 1 14.77 69 PRO B CA 1
ATOM 7335 C C . PRO B 1 69 ? 57.438 60.5 51.938 1 14.77 69 PRO B C 1
ATOM 7337 O O . PRO B 1 69 ? 56.812 59.875 51.062 1 14.77 69 PRO B O 1
ATOM 7340 N N . THR B 1 70 ? 56.906 60 53.219 1 14.56 70 THR B N 1
ATOM 7341 C CA . THR B 1 70 ? 57.594 59.344 54.281 1 14.56 70 THR B CA 1
ATOM 7342 C C . THR B 1 70 ? 57.344 57.812 54.281 1 14.56 70 THR B C 1
ATOM 7344 O O . THR B 1 70 ? 56.406 57.375 53.625 1 14.56 70 THR B O 1
ATOM 7347 N N . VAL B 1 71 ? 57.375 57.094 55.562 1 14.49 71 VAL B N 1
ATOM 7348 C CA . VAL B 1 71 ? 58.312 56.188 56.219 1 14.49 71 VAL B CA 1
ATOM 7349 C C . VAL B 1 71 ? 57.75 54.75 56.219 1 14.49 71 VAL B C 1
ATOM 7351 O O . VAL B 1 71 ? 58.438 53.812 55.781 1 14.49 71 VAL B O 1
ATOM 7354 N N . THR B 1 72 ? 57 54.219 57.312 1 14.58 72 THR B N 1
ATOM 7355 C CA . THR B 1 72 ? 57.625 53.344 58.312 1 14.58 72 THR B CA 1
ATOM 7356 C C . THR B 1 72 ? 57.344 51.875 57.969 1 14.58 72 THR B C 1
ATOM 7358 O O . THR B 1 72 ? 56.406 51.531 57.281 1 14.58 72 THR B O 1
ATOM 7361 N N . ALA B 1 73 ? 58.062 50.781 58.781 1 14.53 73 ALA B N 1
ATOM 7362 C CA . ALA B 1 73 ? 58.906 49.594 58.812 1 14.53 73 ALA B CA 1
ATOM 7363 C C . ALA B 1 73 ? 58.094 48.312 59.125 1 14.53 73 ALA B C 1
ATOM 7365 O O . ALA B 1 73 ? 58.312 47.281 58.531 1 14.53 73 ALA B O 1
ATOM 7366 N N . SER B 1 74 ? 57.156 48.094 60.031 1 14.85 74 SER B N 1
ATOM 7367 C CA . SER B 1 74 ? 57.562 47.156 61.062 1 14.85 74 SER B CA 1
ATOM 7368 C C . SER B 1 74 ? 57.375 45.719 60.594 1 14.85 74 SER B C 1
ATOM 7370 O O . SER B 1 74 ? 56.656 45.438 59.625 1 14.85 74 SER B O 1
ATOM 7372 N N . THR B 1 75 ? 57.594 44.5 61.562 1 14.71 75 THR B N 1
ATOM 7373 C CA . THR B 1 75 ? 58.469 43.406 61.906 1 14.71 75 THR B CA 1
ATOM 7374 C C . THR B 1 75 ? 57.75 42.062 61.688 1 14.71 75 THR B C 1
ATOM 7376 O O . THR B 1 75 ? 58.344 41.125 61.188 1 14.71 75 THR B O 1
ATOM 7379 N N . SER B 1 76 ? 56.531 41.656 62.156 1 15.61 76 SER B N 1
ATOM 7380 C CA . SER B 1 76 ? 56.594 40.562 63.094 1 15.61 76 SER B CA 1
ATOM 7381 C C . SER B 1 76 ? 56.688 39.219 62.406 1 15.61 76 SER B C 1
ATOM 7383 O O . SER B 1 76 ? 56.281 39.094 61.219 1 15.61 76 SER B O 1
ATOM 7385 N N . GLN B 1 77 ? 57.031 37.875 63.125 1 14.88 77 GLN B N 1
ATOM 7386 C CA . GLN B 1 77 ? 57.875 36.719 63.281 1 14.88 77 GLN B CA 1
ATOM 7387 C C . GLN B 1 77 ? 57.188 35.438 62.781 1 14.88 77 GLN B C 1
ATOM 7389 O O . GLN B 1 77 ? 57.844 34.594 62.156 1 14.88 77 GLN B O 1
ATOM 7394 N N . THR B 1 78 ? 55.938 35.031 63.031 1 16.34 78 THR B N 1
ATOM 7395 C CA . THR B 1 78 ? 55.844 33.812 63.812 1 16.34 78 THR B CA 1
ATOM 7396 C C . THR B 1 78 ? 56.125 32.594 62.906 1 16.34 78 THR B C 1
ATOM 7398 O O . THR B 1 78 ? 55.906 32.656 61.688 1 16.34 78 THR B O 1
ATOM 7401 N N . GLU B 1 79 ? 56.344 31.234 63.562 1 15.7 79 GLU B N 1
ATOM 7402 C CA . GLU B 1 79 ? 57.094 30 63.656 1 15.7 79 GLU B CA 1
ATOM 7403 C C . GLU B 1 79 ? 56.469 28.891 62.844 1 15.7 79 GLU B C 1
ATOM 7405 O O . GLU B 1 79 ? 55.25 28.688 62.875 1 15.7 79 GLU B O 1
ATOM 7410 N N . VAL B 1 80 ? 57.125 28.203 61.875 1 16.95 80 VAL B N 1
ATOM 7411 C CA . VAL B 1 80 ? 56.906 27.25 60.812 1 16.95 80 VAL B CA 1
ATOM 7412 C C . VAL B 1 80 ? 56.906 25.828 61.375 1 16.95 80 VAL B C 1
ATOM 7414 O O . VAL B 1 80 ? 57.406 24.891 60.719 1 16.95 80 VAL B O 1
ATOM 7417 N N . LYS B 1 81 ? 56.344 25.469 62.469 1 16.16 81 LYS B N 1
ATOM 7418 C CA . LYS B 1 81 ? 56.906 24.188 62.906 1 16.16 81 LYS B CA 1
ATOM 7419 C C . LYS B 1 81 ? 56.562 23.078 61.906 1 16.16 81 LYS B C 1
ATOM 7421 O O . LYS B 1 81 ? 55.438 22.969 61.438 1 16.16 81 LYS B O 1
ATOM 7426 N N . MET B 1 82 ? 57.594 22.094 61.438 1 16.44 82 MET B N 1
ATOM 7427 C CA . MET B 1 82 ? 58.031 21.156 60.406 1 16.44 82 MET B CA 1
ATOM 7428 C C . MET B 1 82 ? 57.531 19.75 60.688 1 16.44 82 MET B C 1
ATOM 7430 O O . MET B 1 82 ? 57.594 18.875 59.844 1 16.44 82 MET B O 1
ATOM 7434 N N . HIS B 1 83 ? 56.781 19.297 61.719 1 17.22 83 HIS B N 1
ATOM 7435 C CA . HIS B 1 83 ? 57.219 17.969 62.125 1 17.22 83 HIS B CA 1
ATOM 7436 C C . HIS B 1 83 ? 56.844 16.906 61.094 1 17.22 83 HIS B C 1
ATOM 7438 O O . HIS B 1 83 ? 55.688 16.875 60.625 1 17.22 83 HIS B O 1
ATOM 7444 N N . ILE B 1 84 ? 57.812 16.062 60.5 1 17.98 84 ILE B N 1
ATOM 7445 C CA . ILE B 1 84 ? 58.062 15.125 59.406 1 17.98 84 ILE B CA 1
ATOM 7446 C C . ILE B 1 84 ? 57.625 13.727 59.812 1 17.98 84 ILE B C 1
ATOM 7448 O O . ILE B 1 84 ? 57.781 12.766 59.062 1 17.98 84 ILE B O 1
ATOM 7452 N N . SER B 1 85 ? 56.688 13.469 60.719 1 16.55 85 SER B N 1
ATOM 7453 C CA . SER B 1 85 ? 56.844 12.156 61.344 1 16.55 85 SER B CA 1
ATOM 7454 C C . SER B 1 85 ? 56.781 11.047 60.312 1 16.55 85 SER B C 1
ATOM 7456 O O . SER B 1 85 ? 56.25 11.234 59.219 1 16.55 85 SER B O 1
ATOM 7458 N N . GLU B 1 86 ? 57.062 9.641 60.688 1 17.3 86 GLU B N 1
ATOM 7459 C CA . GLU B 1 86 ? 57.844 8.414 60.562 1 17.3 86 GLU B CA 1
ATOM 7460 C C . GLU B 1 86 ? 57.125 7.406 59.656 1 17.3 86 GLU B C 1
ATOM 7462 O O . GLU B 1 86 ? 57.719 6.902 58.688 1 17.3 86 GLU B O 1
ATOM 7467 N N . ASP B 1 87 ? 56.406 6.246 60.125 1 18.33 87 ASP B N 1
ATOM 7468 C CA . ASP B 1 87 ? 56.688 4.82 60.156 1 18.33 87 ASP B CA 1
ATOM 7469 C C . ASP B 1 87 ? 55.875 4.074 59.094 1 18.33 87 ASP B C 1
ATOM 7471 O O . ASP B 1 87 ? 54.656 3.906 59.281 1 18.33 87 ASP B O 1
ATOM 7475 N N . TYR B 1 88 ? 56.031 4.152 57.781 1 18.5 88 TYR B N 1
ATOM 7476 C CA . TYR B 1 88 ? 55.188 3.494 56.781 1 18.5 88 TYR B CA 1
ATOM 7477 C C . TYR B 1 88 ? 55.438 1.992 56.781 1 18.5 88 TYR B C 1
ATOM 7479 O O . TYR B 1 88 ? 56.562 1.551 56.469 1 18.5 88 TYR B O 1
ATOM 7487 N N . LYS B 1 89 ? 54.719 1.175 57.531 1 18.86 89 LYS B N 1
ATOM 7488 C CA . LYS B 1 89 ? 54.844 -0.269 57.719 1 18.86 89 LYS B CA 1
ATOM 7489 C C . LYS B 1 89 ? 54.781 -1.002 56.375 1 18.86 89 LYS B C 1
ATOM 7491 O O . LYS B 1 89 ? 54.125 -0.534 55.438 1 18.86 89 LYS B O 1
ATOM 7496 N N . SER B 1 90 ? 55.5 -2.262 56.094 1 19.78 90 SER B N 1
ATOM 7497 C CA . SER B 1 90 ? 56.094 -3.141 55.094 1 19.78 90 SER B CA 1
ATOM 7498 C C . SER B 1 90 ? 55 -4.023 54.438 1 19.78 90 SER B C 1
ATOM 7500 O O . SER B 1 90 ? 55.312 -4.895 53.625 1 19.78 90 SER B O 1
ATOM 7502 N N . ASP B 1 91 ? 53.719 -3.949 54.75 1 18.7 91 ASP B N 1
ATOM 7503 C CA . ASP B 1 91 ? 52.938 -5.16 54.469 1 18.7 91 ASP B CA 1
ATOM 7504 C C . ASP B 1 91 ? 53.094 -5.578 53.031 1 18.7 91 ASP B C 1
ATOM 7506 O O . ASP B 1 91 ? 53.094 -4.73 52.125 1 18.7 91 ASP B O 1
ATOM 7510 N N . VAL B 1 92 ? 53.469 -6.902 52.656 1 20.88 92 VAL B N 1
ATOM 7511 C CA . VAL B 1 92 ? 54.125 -7.816 51.719 1 20.88 92 VAL B CA 1
ATOM 7512 C C . VAL B 1 92 ? 53.312 -7.918 50.438 1 20.88 92 VAL B C 1
ATOM 7514 O O . VAL B 1 92 ? 53.875 -7.797 49.344 1 20.88 92 VAL B O 1
ATOM 7517 N N . THR B 1 93 ? 52.125 -8.68 50.406 1 20.22 93 THR B N 1
ATOM 7518 C CA . THR B 1 93 ? 51.844 -9.875 49.625 1 20.22 93 THR B CA 1
ATOM 7519 C C . THR B 1 93 ? 51.281 -9.492 48.25 1 20.22 93 THR B C 1
ATOM 7521 O O . THR B 1 93 ? 51.312 -10.289 47.312 1 20.22 93 THR B O 1
ATOM 7524 N N . MET B 1 94 ? 50.25 -8.578 48.219 1 18.77 94 MET B N 1
ATOM 7525 C CA . MET B 1 94 ? 49.219 -8.68 47.188 1 18.77 94 MET B CA 1
ATOM 7526 C C . MET B 1 94 ? 49.812 -8.352 45.812 1 18.77 94 MET B C 1
ATOM 7528 O O . MET B 1 94 ? 50.094 -7.195 45.531 1 18.77 94 MET B O 1
ATOM 7532 N N . VAL B 1 95 ? 50.594 -9.148 45.188 1 21.75 95 VAL B N 1
ATOM 7533 C CA . VAL B 1 95 ? 51.25 -8.883 43.938 1 21.75 95 VAL B CA 1
ATOM 7534 C C . VAL B 1 95 ? 50.219 -8.75 42.812 1 21.75 95 VAL B C 1
ATOM 7536 O O . VAL B 1 95 ? 49.781 -9.758 42.25 1 21.75 95 VAL B O 1
ATOM 7539 N N . ASP B 1 96 ? 48.875 -8.391 43.094 1 21.42 96 ASP B N 1
ATOM 7540 C CA . ASP B 1 96 ? 47.969 -8.531 41.969 1 21.42 96 ASP B CA 1
ATOM 7541 C C . ASP B 1 96 ? 48.531 -7.844 40.719 1 21.42 96 ASP B C 1
ATOM 7543 O O . ASP B 1 96 ? 49.312 -6.898 40.812 1 21.42 96 ASP B O 1
ATOM 7547 N N . GLU B 1 97 ? 48.312 -8.5 39.5 1 23.72 97 GLU B N 1
ATOM 7548 C CA . GLU B 1 97 ? 48.719 -8.25 38.125 1 23.72 97 GLU B CA 1
ATOM 7549 C C . GLU B 1 97 ? 48.312 -6.84 37.688 1 23.72 97 GLU B C 1
ATOM 7551 O O . GLU B 1 97 ? 47.125 -6.48 37.75 1 23.72 97 GLU B O 1
ATOM 7556 N N . LEU B 1 98 ? 49.062 -5.809 37.781 1 24.53 98 LEU B N 1
ATOM 7557 C CA . LEU B 1 98 ? 49.062 -4.383 37.469 1 24.53 98 LEU B CA 1
ATOM 7558 C C . LEU B 1 98 ? 48.781 -4.156 36 1 24.53 98 LEU B C 1
ATOM 7560 O O . LEU B 1 98 ? 49.656 -4.324 35.156 1 24.53 98 LEU B O 1
ATOM 7564 N N . VAL B 1 99 ? 47.625 -4.734 35.5 1 26.66 99 VAL B N 1
ATOM 7565 C CA . VAL B 1 99 ? 47.281 -4.332 34.156 1 26.66 99 VAL B CA 1
ATOM 7566 C C . VAL B 1 99 ? 47.312 -2.809 34.031 1 26.66 99 VAL B C 1
ATOM 7568 O O . VAL B 1 99 ? 46.781 -2.105 34.875 1 26.66 99 VAL B O 1
ATOM 7571 N N . MET B 1 100 ? 48.219 -2.25 33.344 1 27.06 100 MET B N 1
ATOM 7572 C CA . MET B 1 100 ? 48.438 -0.828 33.094 1 27.06 100 MET B CA 1
ATOM 7573 C C . MET B 1 100 ? 47.125 -0.163 32.656 1 27.06 100 MET B C 1
ATOM 7575 O O . MET B 1 100 ? 46.594 -0.44 31.578 1 27.06 100 MET B O 1
ATOM 7579 N N . THR B 1 101 ? 46.031 -0.138 33.5 1 28.36 101 THR B N 1
ATOM 7580 C CA . THR B 1 101 ? 44.875 0.679 33.25 1 28.36 101 THR B CA 1
ATOM 7581 C C . THR B 1 101 ? 45.25 2.072 32.781 1 28.36 101 THR B C 1
ATOM 7583 O O . THR B 1 101 ? 46 2.775 33.438 1 28.36 101 THR B O 1
ATOM 7586 N N . ALA B 1 102 ? 45.281 2.369 31.484 1 33.47 102 ALA B N 1
ATOM 7587 C CA . ALA B 1 102 ? 45.438 3.754 31.047 1 33.47 102 ALA B CA 1
ATOM 7588 C C . ALA B 1 102 ? 44.562 4.691 31.891 1 33.47 102 ALA B C 1
ATOM 7590 O O . ALA B 1 102 ? 43.344 4.566 31.906 1 33.47 102 ALA B O 1
ATOM 7591 N N . THR B 1 103 ? 44.844 5.043 33 1 39.22 103 THR B N 1
ATOM 7592 C CA . THR B 1 103 ? 44.188 6.039 33.844 1 39.22 103 THR B CA 1
ATOM 7593 C C . THR B 1 103 ? 43.719 7.23 33.031 1 39.22 103 THR B C 1
ATOM 7595 O O . THR B 1 103 ? 44.562 7.953 32.438 1 39.22 103 THR B O 1
ATOM 7598 N N . GLU B 1 104 ? 42.594 7.094 32.281 1 49.94 104 GLU B N 1
ATOM 7599 C CA . GLU B 1 104 ? 41.969 8.164 31.5 1 49.94 104 GLU B CA 1
ATOM 7600 C C . GLU B 1 104 ? 41.75 9.406 32.375 1 49.94 104 GLU B C 1
ATOM 7602 O O . GLU B 1 104 ? 41.031 9.359 33.344 1 49.94 104 GLU B O 1
ATOM 7607 N N . TYR B 1 105 ? 42.688 10.227 32.5 1 60.09 105 TYR B N 1
ATOM 7608 C CA . TYR B 1 105 ? 42.531 11.5 33.188 1 60.09 105 TYR B CA 1
ATOM 7609 C C . TYR B 1 105 ? 41.5 12.375 32.531 1 60.09 105 TYR B C 1
ATOM 7611 O O . TYR B 1 105 ? 41.312 12.328 31.312 1 60.09 105 TYR B O 1
ATOM 7619 N N . SER B 1 106 ? 40.438 12.82 33.281 1 63.47 106 SER B N 1
ATOM 7620 C CA . SER B 1 106 ? 39.375 13.711 32.812 1 63.47 106 SER B CA 1
ATOM 7621 C C . SER B 1 106 ? 39.969 14.922 32.094 1 63.47 106 SER B C 1
ATOM 7623 O O . SER B 1 106 ? 41.062 15.367 32.406 1 63.47 106 SER B O 1
ATOM 7625 N N . SER B 1 107 ? 39.438 15.336 30.984 1 68.75 107 SER B N 1
ATOM 7626 C CA . SER B 1 107 ? 39.812 16.484 30.172 1 68.75 107 SER B CA 1
ATOM 7627 C C . SER B 1 107 ? 39.812 17.766 31.016 1 68.75 107 SER B C 1
ATOM 7629 O O . SER B 1 107 ? 40.5 18.734 30.688 1 68.75 107 SER B O 1
ATOM 7631 N N . SER B 1 108 ? 39.188 17.781 32.188 1 72.81 108 SER B N 1
ATOM 7632 C CA . SER B 1 108 ? 39.094 18.969 33.031 1 72.81 108 SER B CA 1
ATOM 7633 C C . SER B 1 108 ? 40.406 19.25 33.75 1 72.81 108 SER B C 1
ATOM 7635 O O . SER B 1 108 ? 40.688 20.391 34.125 1 72.81 108 SER B O 1
ATOM 7637 N N . ILE B 1 109 ? 41.219 18.297 33.812 1 77.62 109 ILE B N 1
ATOM 7638 C CA . ILE B 1 109 ? 42.469 18.453 34.562 1 77.62 109 ILE B CA 1
ATOM 7639 C C . ILE B 1 109 ? 43.531 19.141 33.688 1 77.62 109 ILE B C 1
ATOM 7641 O O . ILE B 1 109 ? 44.469 19.75 34.188 1 77.62 109 ILE B O 1
ATOM 7645 N N . LEU B 1 110 ? 43.219 19.188 32.469 1 82.12 110 LEU B N 1
ATOM 7646 C CA . LEU B 1 110 ? 44.219 19.688 31.516 1 82.12 110 LEU B CA 1
ATOM 7647 C C . LEU B 1 110 ? 44.344 21.203 31.609 1 82.12 110 LEU B C 1
ATOM 7649 O O . LEU B 1 110 ? 45.438 21.734 31.438 1 82.12 110 LEU B O 1
ATOM 7653 N N . ASP B 1 111 ? 43.25 21.828 31.984 1 83.81 111 ASP B N 1
ATOM 7654 C CA . ASP B 1 111 ? 43.312 23.281 31.953 1 83.81 111 ASP B CA 1
ATOM 7655 C C . ASP B 1 111 ? 43.406 23.844 33.375 1 83.81 111 ASP B C 1
ATOM 7657 O O . ASP B 1 111 ? 43.438 25.062 33.562 1 83.81 111 ASP B O 1
ATOM 7661 N N . ASP B 1 112 ? 43.531 23.062 34.5 1 87.31 112 ASP B N 1
ATOM 7662 C CA . ASP B 1 112 ? 43.594 23.562 35.875 1 87.31 112 ASP B CA 1
ATOM 7663 C C . ASP B 1 112 ? 44.688 22.859 36.688 1 87.31 112 ASP B C 1
ATOM 7665 O O . ASP B 1 112 ? 44.438 21.812 37.281 1 87.31 112 ASP B O 1
ATOM 7669 N N . PRO B 1 113 ? 45.781 23.438 36.781 1 90.69 113 PRO B N 1
ATOM 7670 C CA . PRO B 1 113 ? 46.906 22.844 37.5 1 90.69 113 PRO B CA 1
ATOM 7671 C C . PRO B 1 113 ? 46.656 22.734 39 1 90.69 113 PRO B C 1
ATOM 7673 O O . PRO B 1 113 ? 47.375 22 39.688 1 90.69 113 PRO B O 1
ATOM 7676 N N . GLY B 1 114 ? 45.656 23.453 39.5 1 88.56 114 GLY B N 1
ATOM 7677 C CA . GLY B 1 114 ? 45.281 23.328 40.906 1 88.56 114 GLY B CA 1
ATOM 7678 C C . GLY B 1 114 ? 44.75 21.953 41.281 1 88.56 114 GLY B C 1
ATOM 7679 O O . GLY B 1 114 ? 44.75 21.594 42.438 1 88.56 114 GLY B O 1
ATOM 7680 N N . LEU B 1 115 ? 44.375 21.312 40.344 1 86.44 115 LEU B N 1
ATOM 7681 C CA . LEU B 1 115 ? 43.781 20.016 40.562 1 86.44 115 LEU B CA 1
ATOM 7682 C C . LEU B 1 115 ? 44.812 18.906 40.5 1 86.44 115 LEU B C 1
ATOM 7684 O O . LEU B 1 115 ? 44.5 17.734 40.688 1 86.44 115 LEU B O 1
ATOM 7688 N N . TRP B 1 116 ? 46.031 19.25 40.156 1 87.38 116 TRP B N 1
ATOM 7689 C CA . TRP B 1 116 ? 47.094 18.266 40.031 1 87.38 116 TRP B CA 1
ATOM 7690 C C . TRP B 1 116 ? 47.625 17.859 41.406 1 87.38 116 TRP B C 1
ATOM 7692 O O . TRP B 1 116 ? 48.625 18.406 41.875 1 87.38 116 TRP B O 1
ATOM 7702 N N . VAL B 1 117 ? 46.812 17.031 42.094 1 78.5 117 VAL B N 1
ATOM 7703 C CA . VAL B 1 117 ? 47.188 16.562 43.406 1 78.5 117 VAL B CA 1
ATOM 7704 C C . VAL B 1 117 ? 47.969 15.234 43.281 1 78.5 117 VAL B C 1
ATOM 7706 O O . VAL B 1 117 ? 47.5 14.328 42.562 1 78.5 117 VAL B O 1
ATOM 7709 N N . ASP B 1 118 ? 49.125 15.008 43.781 1 77.94 118 ASP B N 1
ATOM 7710 C CA . ASP B 1 118 ? 49.969 13.805 43.781 1 77.94 118 ASP B CA 1
ATOM 7711 C C . ASP B 1 118 ? 50.188 13.297 42.344 1 77.94 118 ASP B C 1
ATOM 7713 O O . ASP B 1 118 ? 49.594 12.281 41.938 1 77.94 118 ASP B O 1
ATOM 7717 N N . VAL B 1 119 ? 50.969 14.055 41.531 1 81 119 VAL B N 1
ATOM 7718 C CA . VAL B 1 119 ? 51.188 13.758 40.125 1 81 119 VAL B CA 1
ATOM 7719 C C . VAL B 1 119 ? 52.094 12.523 39.969 1 81 119 VAL B C 1
ATOM 7721 O O . VAL B 1 119 ? 53.25 12.547 40.375 1 81 119 VAL B O 1
ATOM 7724 N N . ASN B 1 120 ? 51.5 11.375 39.594 1 80.12 120 ASN B N 1
ATOM 7725 C CA . ASN B 1 120 ? 52.281 10.164 39.312 1 80.12 120 ASN B CA 1
ATOM 7726 C C . ASN B 1 120 ? 52.812 10.18 37.875 1 80.12 120 ASN B C 1
ATOM 7728 O O . ASN B 1 120 ? 52.562 11.109 37.125 1 80.12 120 ASN B O 1
ATOM 7732 N N . SER B 1 121 ? 53.562 9.148 37.469 1 82 121 SER B N 1
ATOM 7733 C CA . SER B 1 121 ? 54.219 9.094 36.156 1 82 121 SER B CA 1
ATOM 7734 C C . SER B 1 121 ? 53.219 9.07 35.031 1 82 121 SER B C 1
ATOM 7736 O O . SER B 1 121 ? 53.438 9.719 34 1 82 121 SER B O 1
ATOM 7738 N N . ASP B 1 122 ? 52.156 8.461 35.312 1 78.81 122 ASP B N 1
ATOM 7739 C CA . ASP B 1 122 ? 51.156 8.344 34.281 1 78.81 122 ASP B CA 1
ATOM 7740 C C . ASP B 1 122 ? 50.438 9.68 34.031 1 78.81 122 ASP B C 1
ATOM 7742 O O . ASP B 1 122 ? 50.188 10.055 32.875 1 78.81 122 ASP B O 1
ATOM 7746 N N . MET B 1 123 ? 50.156 10.297 35.094 1 82.25 123 MET B N 1
ATOM 7747 C CA . MET B 1 123 ? 49.531 11.609 34.969 1 82.25 123 MET B CA 1
ATOM 7748 C C . MET B 1 123 ? 50.469 12.617 34.312 1 82.25 123 MET B C 1
ATOM 7750 O O . MET B 1 123 ? 50.031 13.422 33.5 1 82.25 123 MET B O 1
ATOM 7754 N N . ARG B 1 124 ? 51.719 12.477 34.688 1 86.69 124 ARG B N 1
ATOM 7755 C CA . ARG B 1 124 ? 52.719 13.352 34.094 1 86.69 124 ARG B CA 1
ATOM 7756 C C . ARG B 1 124 ? 52.812 13.148 32.594 1 86.69 124 ARG B C 1
ATOM 7758 O O . ARG B 1 124 ? 52.844 14.117 31.828 1 86.69 124 ARG B O 1
ATOM 7765 N N . ASP B 1 125 ? 52.781 11.883 32.188 1 81.5 125 ASP B N 1
ATOM 7766 C CA . ASP B 1 125 ? 52.844 11.578 30.766 1 81.5 125 ASP B CA 1
ATOM 7767 C C . ASP B 1 125 ? 51.625 12.109 30.047 1 81.5 125 ASP B C 1
ATOM 7769 O O . ASP B 1 125 ? 51.719 12.664 28.938 1 81.5 125 ASP B O 1
ATOM 7773 N N . PHE B 1 126 ? 50.5 11.992 30.688 1 82.5 126 PHE B N 1
ATOM 7774 C CA . PHE B 1 126 ? 49.25 12.469 30.141 1 82.5 126 PHE B CA 1
ATOM 7775 C C . PHE B 1 126 ? 49.281 13.984 29.984 1 82.5 126 PHE B C 1
ATOM 7777 O O . PHE B 1 126 ? 48.875 14.508 28.938 1 82.5 126 PHE B O 1
ATOM 7784 N N . LEU B 1 127 ? 49.75 14.688 31 1 86.75 127 LEU B N 1
ATOM 7785 C CA . LEU B 1 127 ? 49.75 16.141 31 1 86.75 127 LEU B CA 1
ATOM 7786 C C . LEU B 1 127 ? 50.75 16.672 29.984 1 86.75 127 LEU B C 1
ATOM 7788 O O . LEU B 1 127 ? 50.5 17.641 29.266 1 86.75 127 LEU B O 1
ATOM 7792 N N . VAL B 1 128 ? 51.844 15.984 29.844 1 86.5 128 VAL B N 1
ATOM 7793 C CA . VAL B 1 128 ? 52.906 16.391 28.906 1 86.5 128 VAL B CA 1
ATOM 7794 C C . VAL B 1 128 ? 52.438 16.141 27.484 1 86.5 128 VAL B C 1
ATOM 7796 O O . VAL B 1 128 ? 52.656 16.969 26.594 1 86.5 128 VAL B O 1
ATOM 7799 N N . LEU B 1 129 ? 51.75 15.031 27.297 1 80 129 LEU B N 1
ATOM 7800 C CA . LEU B 1 129 ? 51.281 14.688 25.969 1 80 129 LEU B CA 1
ATOM 7801 C C . LEU B 1 129 ? 50.25 15.688 25.469 1 80 129 LEU B C 1
ATOM 7803 O O . LEU B 1 129 ? 50.219 16.016 24.281 1 80 129 LEU B O 1
ATOM 7807 N N . ASN B 1 130 ? 49.469 16.234 26.375 1 81.25 130 ASN B N 1
ATOM 7808 C CA . ASN B 1 130 ? 48.406 17.172 26.016 1 81.25 130 ASN B CA 1
ATOM 7809 C C . ASN B 1 130 ? 48.906 18.625 26.094 1 81.25 130 ASN B C 1
ATOM 7811 O O . ASN B 1 130 ? 48.281 19.516 25.516 1 81.25 130 ASN B O 1
ATOM 7815 N N . GLY B 1 131 ? 49.938 18.797 26.688 1 82.62 131 GLY B N 1
ATOM 7816 C CA . GLY B 1 131 ? 50.531 20.125 26.828 1 82.62 131 GLY B CA 1
ATOM 7817 C C . GLY B 1 131 ? 49.719 21.031 27.75 1 82.62 131 GLY B C 1
ATOM 7818 O O . GLY B 1 131 ? 48.594 20.734 28.109 1 82.62 131 GLY B O 1
ATOM 7819 N N . PRO B 1 132 ? 50.312 22.156 28.188 1 86.12 132 PRO B N 1
ATOM 7820 C CA . PRO B 1 132 ? 49.625 23.125 29.047 1 86.12 132 PRO B CA 1
ATOM 7821 C C . PRO B 1 132 ? 48.5 23.844 28.297 1 86.12 132 PRO B C 1
ATOM 7823 O O . PRO B 1 132 ? 48.688 24.281 27.156 1 86.12 132 PRO B O 1
ATOM 7826 N N . GLN B 1 133 ? 47.312 23.922 28.875 1 85.31 133 GLN B N 1
ATOM 7827 C CA . GLN B 1 133 ? 46.156 24.656 28.312 1 85.31 133 GLN B CA 1
ATOM 7828 C C . GLN B 1 133 ? 45.906 25.953 29.078 1 85.31 133 GLN B C 1
ATOM 7830 O O . GLN B 1 133 ? 45.438 25.922 30.219 1 85.31 133 GLN B O 1
ATOM 7835 N N . GLN B 1 134 ? 46.188 27.016 28.453 1 86.56 134 GLN B N 1
ATOM 7836 C CA . GLN B 1 134 ? 46.094 28.344 29.062 1 86.56 134 GLN B CA 1
ATOM 7837 C C . GLN B 1 134 ? 44.656 28.859 29.016 1 86.56 134 GLN B C 1
ATOM 7839 O O . GLN B 1 134 ? 43.969 28.734 27.984 1 86.56 134 GLN B O 1
ATOM 7844 N N . VAL B 1 135 ? 44.219 29.406 30.078 1 84.88 135 VAL B N 1
ATOM 7845 C CA . VAL B 1 135 ? 42.906 30.016 30.172 1 84.88 135 VAL B CA 1
ATOM 7846 C C . VAL B 1 135 ? 42.938 31.438 29.594 1 84.88 135 VAL B C 1
ATOM 7848 O O . VAL B 1 135 ? 43.531 32.344 30.203 1 84.88 135 VAL B O 1
ATOM 7851 N N . LYS B 1 136 ? 42.375 31.609 28.359 1 79.94 136 LYS B N 1
ATOM 7852 C CA . LYS B 1 136 ? 42.469 32.906 27.688 1 79.94 136 LYS B CA 1
ATOM 7853 C C . LYS B 1 136 ? 41.188 33.688 27.844 1 79.94 136 LYS B C 1
ATOM 7855 O O . LYS B 1 136 ? 41.219 34.938 27.938 1 79.94 136 LYS B O 1
ATOM 7860 N N . ILE B 1 137 ? 40.031 33.062 27.781 1 77.94 137 ILE B N 1
ATOM 7861 C CA . ILE B 1 137 ? 38.75 33.719 27.938 1 77.94 137 ILE B CA 1
ATOM 7862 C C . ILE B 1 137 ? 38.125 33.344 29.281 1 77.94 137 ILE B C 1
ATOM 7864 O O . ILE B 1 137 ? 37.531 32.25 29.422 1 77.94 137 ILE B O 1
ATOM 7868 N N . PHE B 1 138 ? 38.312 34.062 30.281 1 79.44 138 PHE B N 1
ATOM 7869 C CA . PHE B 1 138 ? 37.844 33.844 31.656 1 79.44 138 PHE B CA 1
ATOM 7870 C C . PHE B 1 138 ? 37.812 35.156 32.438 1 79.44 138 PHE B C 1
ATOM 7872 O O . PHE B 1 138 ? 38.656 36.031 32.219 1 79.44 138 PHE B O 1
ATOM 7879 N N . SER B 1 139 ? 36.781 35.344 33.219 1 82.19 139 SER B N 1
ATOM 7880 C CA . SER B 1 139 ? 36.719 36.469 34.156 1 82.19 139 SER B CA 1
ATOM 7881 C C . SER B 1 139 ? 37.5 36.188 35.438 1 82.19 139 SER B C 1
ATOM 7883 O O . SER B 1 139 ? 37.031 35.469 36.312 1 82.19 139 SER B O 1
ATOM 7885 N N . PHE B 1 140 ? 38.719 36.625 35.562 1 87.94 140 PHE B N 1
ATOM 7886 C CA . PHE B 1 140 ? 39.625 36.344 36.656 1 87.94 140 PHE B CA 1
ATOM 7887 C C . PHE B 1 140 ? 39.188 37.094 37.906 1 87.94 140 PHE B C 1
ATOM 7889 O O . PHE B 1 140 ? 39 38.312 37.906 1 87.94 140 PHE B O 1
ATOM 7896 N N . PRO B 1 141 ? 39 36.406 38.969 1 89.12 141 PRO B N 1
ATOM 7897 C CA . PRO B 1 141 ? 38.562 37.031 40.219 1 89.12 141 PRO B CA 1
ATOM 7898 C C . PRO B 1 141 ? 39.562 38.031 40.781 1 89.12 141 PRO B C 1
ATOM 7900 O O . PRO B 1 141 ? 40.781 37.781 40.719 1 89.12 141 PRO B O 1
ATOM 7903 N N . LYS B 1 142 ? 39.156 39.094 41.375 1 85.06 142 LYS B N 1
ATOM 7904 C CA . LYS B 1 142 ? 39.969 40.156 41.969 1 85.06 142 LYS B CA 1
ATOM 7905 C C . LYS B 1 142 ? 40.25 39.875 43.438 1 85.06 142 LYS B C 1
ATOM 7907 O O . LYS B 1 142 ? 39.406 39.312 44.125 1 85.06 142 LYS B O 1
ATOM 7912 N N . ASP B 1 143 ? 41.406 40.125 43.719 1 82.56 143 ASP B N 1
ATOM 7913 C CA . ASP B 1 143 ? 41.719 39.969 45.156 1 82.56 143 ASP B CA 1
ATOM 7914 C C . ASP B 1 143 ? 41.281 41.156 45.969 1 82.56 143 ASP B C 1
ATOM 7916 O O . ASP B 1 143 ? 40.562 42.031 45.469 1 82.56 143 ASP B O 1
ATOM 7920 N N . SER B 1 144 ? 41.719 41.219 47.312 1 80.69 144 SER B N 1
ATOM 7921 C CA . SER B 1 144 ? 41.312 42.25 48.25 1 80.69 144 SER B CA 1
ATOM 7922 C C . SER B 1 144 ? 41.781 43.625 47.812 1 80.69 144 SER B C 1
ATOM 7924 O O . SER B 1 144 ? 41.156 44.656 48.125 1 80.69 144 SER B O 1
ATOM 7926 N N . VAL B 1 145 ? 42.875 43.75 47 1 83.06 145 VAL B N 1
ATOM 7927 C CA . VAL B 1 145 ? 43.375 45.031 46.531 1 83.06 145 VAL B CA 1
ATOM 7928 C C . VAL B 1 145 ? 42.969 45.25 45.062 1 83.06 145 VAL B C 1
ATOM 7930 O O . VAL B 1 145 ? 43.594 46.062 44.375 1 83.06 145 VAL B O 1
ATOM 7933 N N . LYS B 1 146 ? 41.938 44.469 44.625 1 83.81 146 LYS B N 1
ATOM 7934 C CA . LYS B 1 146 ? 41.281 44.594 43.344 1 83.81 146 LYS B CA 1
ATOM 7935 C C . LYS B 1 146 ? 42.219 44.281 42.188 1 83.81 146 LYS B C 1
ATOM 7937 O O . LYS B 1 146 ? 42.156 44.906 41.125 1 83.81 146 LYS B O 1
ATOM 7942 N N . ARG B 1 147 ? 43.125 43.469 42.438 1 88.19 147 ARG B N 1
ATOM 7943 C CA . ARG B 1 147 ? 44 43 41.375 1 88.19 147 ARG B CA 1
ATOM 7944 C C . ARG B 1 147 ? 43.688 41.531 41.031 1 88.19 147 ARG B C 1
ATOM 7946 O O . ARG B 1 147 ? 43.188 40.781 41.875 1 88.19 147 ARG B O 1
ATOM 7953 N N . SER B 1 148 ? 43.875 41.25 39.781 1 90.12 148 SER B N 1
ATOM 7954 C CA . SER B 1 148 ? 43.594 39.906 39.281 1 90.12 148 SER B CA 1
ATOM 7955 C C . SER B 1 148 ? 44.625 39.438 38.25 1 90.12 148 SER B C 1
ATOM 7957 O O . SER B 1 148 ? 45.438 40.25 37.781 1 90.12 148 SER B O 1
ATOM 7959 N N . PHE B 1 149 ? 44.625 38.188 37.969 1 89.06 149 PHE B N 1
ATOM 7960 C CA . PHE B 1 149 ? 45.375 37.656 36.844 1 89.06 149 PHE B CA 1
ATOM 7961 C C . PHE B 1 149 ? 44.906 38.281 35.531 1 89.06 149 PHE B C 1
ATOM 7963 O O . PHE B 1 149 ? 43.75 38.656 35.406 1 89.06 149 PHE B O 1
ATOM 7970 N N . HIS B 1 150 ? 45.812 38.469 34.656 1 88.81 150 HIS B N 1
ATOM 7971 C CA . HIS B 1 150 ? 45.5 38.969 33.312 1 88.81 150 HIS B CA 1
ATOM 7972 C C . HIS B 1 150 ? 46.219 38.188 32.219 1 88.81 150 HIS B C 1
ATOM 7974 O O . HIS B 1 150 ? 47.375 37.75 32.438 1 88.81 150 HIS B O 1
ATOM 7980 N N . ARG B 1 151 ? 45.656 38.031 31.125 1 85.69 151 ARG B N 1
ATOM 7981 C CA . ARG B 1 151 ? 46.188 37.219 30.016 1 85.69 151 ARG B CA 1
ATOM 7982 C C . ARG B 1 151 ? 47.5 37.781 29.484 1 85.69 151 ARG B C 1
ATOM 7984 O O . ARG B 1 151 ? 48.281 37.062 28.875 1 85.69 151 ARG B O 1
ATOM 7991 N N . MET B 1 152 ? 47.75 38.969 29.719 1 85.75 152 MET B N 1
ATOM 7992 C CA . MET B 1 152 ? 48.969 39.594 29.234 1 85.75 152 MET B CA 1
ATOM 7993 C C . MET B 1 152 ? 50.188 38.938 29.828 1 85.75 152 MET B C 1
ATOM 7995 O O . MET B 1 152 ? 51.281 39 29.266 1 85.75 152 MET B O 1
ATOM 7999 N N . TYR B 1 153 ? 50 38.219 30.953 1 90.62 153 TYR B N 1
ATOM 8000 C CA . TYR B 1 153 ? 51.125 37.594 31.641 1 90.62 153 TYR B CA 1
ATOM 8001 C C . TYR B 1 153 ? 51.656 36.375 30.875 1 90.62 153 TYR B C 1
ATOM 8003 O O . TYR B 1 153 ? 52.75 35.906 31.141 1 90.62 153 TYR B O 1
ATOM 8011 N N . TYR B 1 154 ? 50.844 35.969 29.969 1 89.06 154 TYR B N 1
ATOM 8012 C CA . TYR B 1 154 ? 51.25 34.812 29.141 1 89.06 154 TYR B CA 1
ATOM 8013 C C . TYR B 1 154 ? 52.344 35.25 28.156 1 89.06 154 TYR B C 1
ATOM 8015 O O . TYR B 1 154 ? 52.938 34.406 27.484 1 89.06 154 TYR B O 1
ATOM 8023 N N . TRP B 1 155 ? 52.594 36.438 28.188 1 84.06 155 TRP B N 1
ATOM 8024 C CA . TRP B 1 155 ? 53.594 36.969 27.266 1 84.06 155 TRP B CA 1
ATOM 8025 C C . TRP B 1 155 ? 54.688 37.719 28.016 1 84.06 155 TRP B C 1
ATOM 8027 O O . TRP B 1 155 ? 54.406 38.406 29 1 84.06 155 TRP B O 1
ATOM 8037 N N . ARG B 1 156 ? 55.844 37.531 27.578 1 80.69 156 ARG B N 1
ATOM 8038 C CA . ARG B 1 156 ? 57 38.312 28.078 1 80.69 156 ARG B CA 1
ATOM 8039 C C . ARG B 1 156 ? 57.438 39.344 27.047 1 80.69 156 ARG B C 1
ATOM 8041 O O . ARG B 1 156 ? 57.625 39.031 25.875 1 80.69 156 ARG B O 1
ATOM 8048 N N . GLU B 1 157 ? 57.5 40.562 27.453 1 76.31 157 GLU B N 1
ATOM 8049 C CA . GLU B 1 157 ? 58 41.625 26.578 1 76.31 157 GLU B CA 1
ATOM 8050 C C . GLU B 1 157 ? 59.531 41.75 26.672 1 76.31 157 GLU B C 1
ATOM 8052 O O . GLU B 1 157 ? 60.062 41.906 27.75 1 76.31 157 GLU B O 1
ATOM 8057 N N . LEU B 1 158 ? 60.188 41.531 25.562 1 68.75 158 LEU B N 1
ATOM 8058 C CA . LEU B 1 158 ? 61.656 41.719 25.5 1 68.75 158 LEU B CA 1
ATOM 8059 C C . LEU B 1 158 ? 62.031 43.188 25.375 1 68.75 158 LEU B C 1
ATOM 8061 O O . LEU B 1 158 ? 61.188 44 24.953 1 68.75 158 LEU B O 1
ATOM 8065 N N . PRO B 1 159 ? 63.281 43.531 25.812 1 67.94 159 PRO B N 1
ATOM 8066 C CA . PRO B 1 159 ? 63.688 44.938 25.703 1 67.94 159 PRO B CA 1
ATOM 8067 C C . PRO B 1 159 ? 63.562 45.5 24.297 1 67.94 159 PRO B C 1
ATOM 8069 O O . PRO B 1 159 ? 63.344 46.688 24.125 1 67.94 159 PRO B O 1
ATOM 8072 N N . ASN B 1 160 ? 63.594 44.656 23.297 1 66.12 160 ASN B N 1
ATOM 8073 C CA . ASN B 1 160 ? 63.5 45.094 21.922 1 66.12 160 ASN B CA 1
ATOM 8074 C C . ASN B 1 160 ? 62.062 45.25 21.469 1 66.12 160 ASN B C 1
ATOM 8076 O O . ASN B 1 160 ? 61.781 45.562 20.312 1 66.12 160 ASN B O 1
ATOM 8080 N N . GLY B 1 161 ? 61.094 44.969 22.266 1 68.81 161 GLY B N 1
ATOM 8081 C CA . GLY B 1 161 ? 59.688 45.125 21.938 1 68.81 161 GLY B CA 1
ATOM 8082 C C . GLY B 1 161 ? 59.031 43.844 21.469 1 68.81 161 GLY B C 1
ATOM 8083 O O . GLY B 1 161 ? 57.812 43.812 21.297 1 68.81 161 GLY B O 1
ATOM 8084 N N . ASP B 1 162 ? 59.781 42.875 21.234 1 68.69 162 ASP B N 1
ATOM 8085 C CA . ASP B 1 162 ? 59.219 41.594 20.812 1 68.69 162 ASP B CA 1
ATOM 8086 C C . ASP B 1 162 ? 58.531 40.875 21.984 1 68.69 162 ASP B C 1
ATOM 8088 O O . ASP B 1 162 ? 59 41 23.125 1 68.69 162 ASP B O 1
ATOM 8092 N N . LYS B 1 163 ? 57.375 40.219 21.703 1 74.38 163 LYS B N 1
ATOM 8093 C CA . LYS B 1 163 ? 56.656 39.469 22.719 1 74.38 163 LYS B CA 1
ATOM 8094 C C . LYS B 1 163 ? 56.906 37.969 22.562 1 74.38 163 LYS B C 1
ATOM 8096 O O . LYS B 1 163 ? 56.844 37.438 21.453 1 74.38 163 LYS B O 1
ATOM 8101 N N . LEU B 1 164 ? 57.406 37.375 23.609 1 75.81 164 LEU B N 1
ATOM 8102 C CA . LEU B 1 164 ? 57.625 35.938 23.641 1 75.81 164 LEU B CA 1
ATOM 8103 C C . LEU B 1 164 ? 56.594 35.25 24.531 1 75.81 164 LEU B C 1
ATOM 8105 O O . LEU B 1 164 ? 56.375 35.656 25.656 1 75.81 164 LEU B O 1
ATOM 8109 N N . GLU B 1 165 ? 56.031 34.25 24 1 80.88 165 GLU B N 1
ATOM 8110 C CA . GLU B 1 165 ? 55 33.531 24.734 1 80.88 165 GLU B CA 1
ATOM 8111 C C . GLU B 1 165 ? 55.594 32.719 25.875 1 80.88 165 GLU B C 1
ATOM 8113 O O . GLU B 1 165 ? 56.688 32.125 25.719 1 80.88 165 GLU B O 1
ATOM 8118 N N . ARG B 1 166 ? 54.969 32.719 27.016 1 86.88 166 ARG B N 1
ATOM 8119 C CA . ARG B 1 166 ? 55.281 31.812 28.125 1 86.88 166 ARG B CA 1
ATOM 8120 C C . ARG B 1 166 ? 54.406 30.562 28.094 1 86.88 166 ARG B C 1
ATOM 8122 O O . ARG B 1 166 ? 53.375 30.5 28.766 1 86.88 166 ARG B O 1
ATOM 8129 N N . PRO B 1 167 ? 54.812 29.562 27.359 1 86.12 167 PRO B N 1
ATOM 8130 C CA . PRO B 1 167 ? 53.969 28.391 27.203 1 86.12 167 PRO B CA 1
ATOM 8131 C C . PRO B 1 167 ? 53.781 27.609 28.5 1 86.12 167 PRO B C 1
ATOM 8133 O O . PRO B 1 167 ? 52.812 26.844 28.641 1 86.12 167 PRO B O 1
ATOM 8136 N N . TRP B 1 168 ? 54.594 27.875 29.469 1 90.69 168 TRP B N 1
ATOM 8137 C CA . TRP B 1 168 ? 54.594 27.094 30.703 1 90.69 168 TRP B CA 1
ATOM 8138 C C . TRP B 1 168 ? 53.719 27.734 31.766 1 90.69 168 TRP B C 1
ATOM 8140 O O . TRP B 1 168 ? 53.438 27.109 32.812 1 90.69 168 TRP B O 1
ATOM 8150 N N . LEU B 1 169 ? 53.312 28.969 31.594 1 92.75 169 LEU B N 1
ATOM 8151 C CA . LEU B 1 169 ? 52.5 29.641 32.594 1 92.75 169 LEU B CA 1
ATOM 8152 C C . LEU B 1 169 ? 51.062 29.188 32.531 1 92.75 169 LEU B C 1
ATOM 8154 O O . LEU B 1 169 ? 50.438 29.234 31.453 1 92.75 169 LEU B O 1
ATOM 8158 N N . MET B 1 170 ? 50.5 28.703 33.656 1 92.5 170 MET B N 1
ATOM 8159 C CA . MET B 1 170 ? 49.125 28.25 33.719 1 92.5 170 MET B CA 1
ATOM 8160 C C . MET B 1 170 ? 48.375 28.953 34.844 1 92.5 170 MET B C 1
ATOM 8162 O O . MET B 1 170 ? 48.969 29.344 35.844 1 92.5 170 MET B O 1
ATOM 8166 N N . TYR B 1 171 ? 47.094 29.188 34.656 1 92.5 171 TYR B N 1
ATOM 8167 C CA . TYR B 1 171 ? 46.188 29.734 35.656 1 92.5 171 TYR B CA 1
ATOM 8168 C C . TYR B 1 171 ? 45.219 28.656 36.156 1 92.5 171 TYR B C 1
ATOM 8170 O O . TYR B 1 171 ? 44.625 27.922 35.344 1 92.5 171 TYR B O 1
ATOM 8178 N N . SER B 1 172 ? 45.031 28.5 37.469 1 91.56 172 SER B N 1
ATOM 8179 C CA . SER B 1 172 ? 44.094 27.578 38.062 1 91.56 172 SER B CA 1
ATOM 8180 C C . SER B 1 172 ? 42.781 28.281 38.438 1 91.56 172 SER B C 1
ATOM 8182 O O . SER B 1 172 ? 42.781 29.156 39.281 1 91.56 172 SER B O 1
ATOM 8184 N N . LYS B 1 173 ? 41.719 27.891 37.812 1 88.19 173 LYS B N 1
ATOM 8185 C CA . LYS B 1 173 ? 40.406 28.438 38.094 1 88.19 173 LYS B CA 1
ATOM 8186 C C . LYS B 1 173 ? 39.938 28.047 39.5 1 88.19 173 LYS B C 1
ATOM 8188 O O . LYS B 1 173 ? 39.312 28.844 40.188 1 88.19 173 LYS B O 1
ATOM 8193 N N . THR B 1 174 ? 40.344 26.922 39.938 1 87.94 174 THR B N 1
ATOM 8194 C CA . THR B 1 174 ? 39.875 26.391 41.219 1 87.94 174 THR B CA 1
ATOM 8195 C C . THR B 1 174 ? 40.625 27.047 42.375 1 87.94 174 THR B C 1
ATOM 8197 O O . THR B 1 174 ? 40.031 27.344 43.406 1 87.94 174 THR B O 1
ATOM 8200 N N . GLN B 1 175 ? 41.844 27.422 42.188 1 89.38 175 GLN B N 1
ATOM 8201 C CA . GLN B 1 175 ? 42.656 27.969 43.281 1 89.38 175 GLN B CA 1
ATOM 8202 C C . GLN B 1 175 ? 42.906 29.453 43.094 1 89.38 175 GLN B C 1
ATOM 8204 O O . GLN B 1 175 ? 43.438 30.125 44 1 89.38 175 GLN B O 1
ATOM 8209 N N . ASN B 1 176 ? 42.438 30.016 42.062 1 91.94 176 ASN B N 1
ATOM 8210 C CA . ASN B 1 176 ? 42.719 31.406 41.719 1 91.94 176 ASN B CA 1
ATOM 8211 C C . ASN B 1 176 ? 44.188 31.75 41.938 1 91.94 176 ASN B C 1
ATOM 8213 O O . ASN B 1 176 ? 44.5 32.625 42.719 1 91.94 176 ASN B O 1
ATOM 8217 N N . ALA B 1 177 ? 45.062 30.969 41.25 1 93.75 177 ALA B N 1
ATOM 8218 C CA . ALA B 1 177 ? 46.531 31.109 41.406 1 93.75 177 ALA B CA 1
ATOM 8219 C C . ALA B 1 177 ? 47.25 30.797 40.094 1 93.75 177 ALA B C 1
ATOM 8221 O O . ALA B 1 177 ? 46.719 30.062 39.25 1 93.75 177 ALA B O 1
ATOM 8222 N N . ALA B 1 178 ? 48.406 31.344 39.938 1 93.62 178 ALA B N 1
ATOM 8223 C CA . ALA B 1 178 ? 49.219 31.078 38.75 1 93.62 178 ALA B CA 1
ATOM 8224 C C . ALA B 1 178 ? 50.281 30 39.031 1 93.62 178 ALA B C 1
ATOM 8226 O O . ALA B 1 178 ? 50.875 29.984 40.125 1 93.62 178 ALA B O 1
ATOM 8227 N N . PHE B 1 179 ? 50.438 29.062 38.094 1 93.88 179 PHE B N 1
ATOM 8228 C CA . PHE B 1 179 ? 51.375 27.953 38.25 1 93.88 179 PHE B CA 1
ATOM 8229 C C . PHE B 1 179 ? 52.344 27.891 37.062 1 93.88 179 PHE B C 1
ATOM 8231 O O . PHE B 1 179 ? 52 28.359 35.969 1 93.88 179 PHE B O 1
ATOM 8238 N N . CYS B 1 180 ? 53.5 27.312 37.219 1 92.62 180 CYS B N 1
ATOM 8239 C CA . CYS B 1 180 ? 54.406 26.922 36.156 1 92.62 180 CYS B CA 1
ATOM 8240 C C . CYS B 1 180 ? 54.219 25.438 35.844 1 92.62 180 CYS B C 1
ATOM 8242 O O . CYS B 1 180 ? 54.438 24.578 36.688 1 92.62 180 CYS B O 1
ATOM 8244 N N . PHE B 1 181 ? 53.906 25.109 34.625 1 92.5 181 PHE B N 1
ATOM 8245 C CA . PHE B 1 181 ? 53.594 23.766 34.156 1 92.5 181 PHE B CA 1
ATOM 8246 C C . PHE B 1 181 ? 54.75 22.812 34.406 1 92.5 181 PHE B C 1
ATOM 8248 O O . PHE B 1 181 ? 54.594 21.766 35.031 1 92.5 181 PHE B O 1
ATOM 8255 N N . CYS B 1 182 ? 55.875 23.172 33.844 1 89.69 182 CYS B N 1
ATOM 8256 C CA . CYS B 1 182 ? 57 22.266 33.875 1 89.69 182 CYS B CA 1
ATOM 8257 C C . CYS B 1 182 ? 57.594 22.172 35.281 1 89.69 182 CYS B C 1
ATOM 8259 O O . CYS B 1 182 ? 57.969 21.078 35.719 1 89.69 182 CYS B O 1
ATOM 8261 N N . CYS B 1 183 ? 57.594 23.25 36.062 1 91.81 183 CYS B N 1
ATOM 8262 C CA . CYS B 1 183 ? 58.188 23.188 37.406 1 91.81 183 CYS B CA 1
ATOM 8263 C C . CYS B 1 183 ? 57.25 22.438 38.375 1 91.81 183 CYS B C 1
ATOM 8265 O O . CYS B 1 183 ? 57.719 21.719 39.25 1 91.81 183 CYS B O 1
ATOM 8267 N N . LYS B 1 184 ? 55.938 22.547 38.188 1 91.62 184 LYS B N 1
ATOM 8268 C CA . LYS B 1 184 ? 55 21.797 39.031 1 91.62 184 LYS B CA 1
ATOM 8269 C C . LYS B 1 184 ? 55.125 20.297 38.75 1 91.62 184 LYS B C 1
ATOM 8271 O O . LYS B 1 184 ? 54.969 19.484 39.688 1 91.62 184 LYS B O 1
ATOM 8276 N N . LEU B 1 185 ? 55.469 19.922 37.594 1 90.19 185 LEU B N 1
ATOM 8277 C CA . LEU B 1 185 ? 55.5 18.516 37.188 1 90.19 185 LEU B CA 1
ATOM 8278 C C . LEU B 1 185 ? 56.844 17.891 37.5 1 90.19 185 LEU B C 1
ATOM 8280 O O . LEU B 1 185 ? 56.938 16.719 37.875 1 90.19 185 LEU B O 1
ATOM 8284 N N . PHE B 1 186 ? 57.938 18.594 37.312 1 89.31 186 PHE B N 1
ATOM 8285 C CA . PHE B 1 186 ? 59.25 17.969 37.312 1 89.31 186 PHE B CA 1
ATOM 8286 C C . PHE B 1 186 ? 60.062 18.438 38.5 1 89.31 186 PHE B C 1
ATOM 8288 O O . PHE B 1 186 ? 61.094 17.828 38.844 1 89.31 186 PHE B O 1
ATOM 8295 N N . GLN B 1 187 ? 59.688 19.578 39.125 1 85.25 187 GLN B N 1
ATOM 8296 C CA . GLN B 1 187 ? 60.375 20.078 40.312 1 85.25 187 GLN B CA 1
ATOM 8297 C C . GLN B 1 187 ? 59.375 20.484 41.375 1 85.25 187 GLN B C 1
ATOM 8299 O O . GLN B 1 187 ? 59.344 21.641 41.812 1 85.25 187 GLN B O 1
ATOM 8304 N N . PRO B 1 188 ? 58.469 19.594 41.875 1 79.25 188 PRO B N 1
ATOM 8305 C CA . PRO B 1 188 ? 57.406 19.938 42.781 1 79.25 188 PRO B CA 1
ATOM 8306 C C . PRO B 1 188 ? 57.906 20.297 44.188 1 79.25 188 PRO B C 1
ATOM 8308 O O . PRO B 1 188 ? 57.188 20.969 44.938 1 79.25 188 PRO B O 1
ATOM 8311 N N . ASN B 1 189 ? 59.031 19.938 44.562 1 77.06 189 ASN B N 1
ATOM 8312 C CA . ASN B 1 189 ? 59.531 20.109 45.906 1 77.06 189 ASN B CA 1
ATOM 8313 C C . ASN B 1 189 ? 60.25 21.438 46.094 1 77.06 189 ASN B C 1
ATOM 8315 O O . ASN B 1 189 ? 60.781 21.719 47.156 1 77.06 189 ASN B O 1
ATOM 8319 N N . THR B 1 190 ? 60.312 22.297 45.031 1 75.06 190 THR B N 1
ATOM 8320 C CA . THR B 1 190 ? 60.938 23.609 45.156 1 75.06 190 THR B CA 1
ATOM 8321 C C . THR B 1 190 ? 60.031 24.578 45.938 1 75.06 190 THR B C 1
ATOM 8323 O O . THR B 1 190 ? 58.812 24.531 45.812 1 75.06 190 THR B O 1
ATOM 8326 N N . LEU B 1 191 ? 60.469 25.375 46.938 1 73.81 191 LEU B N 1
ATOM 8327 C CA . LEU B 1 191 ? 59.781 26.219 47.906 1 73.81 191 LEU B CA 1
ATOM 8328 C C . LEU B 1 191 ? 59.188 27.438 47.219 1 73.81 191 LEU B C 1
ATOM 8330 O O . LEU B 1 191 ? 58.438 28.203 47.844 1 73.81 191 LEU B O 1
ATOM 8334 N N . PHE B 1 192 ? 59.25 27.547 45.875 1 79.56 192 PHE B N 1
ATOM 8335 C CA . PHE B 1 192 ? 58.656 28.703 45.188 1 79.56 192 PHE B CA 1
ATOM 8336 C C . PHE B 1 192 ? 57.219 28.469 44.844 1 79.56 192 PHE B C 1
ATOM 8338 O O . PHE B 1 192 ? 56.844 27.359 44.438 1 79.56 192 PHE B O 1
ATOM 8345 N N . ALA B 1 193 ? 56.375 29.469 45.031 1 85.81 193 ALA B N 1
ATOM 8346 C CA . ALA B 1 193 ? 54.938 29.391 44.938 1 85.81 193 ALA B CA 1
ATOM 8347 C C . ALA B 1 193 ? 54.5 28.891 43.562 1 85.81 193 ALA B C 1
ATOM 8349 O O . ALA B 1 193 ? 53.562 28.078 43.469 1 85.81 193 ALA B O 1
ATOM 8350 N N . LEU B 1 194 ? 55.188 29.203 42.531 1 89.94 194 LEU B N 1
ATOM 8351 C CA . LEU B 1 194 ? 54.812 28.859 41.188 1 89.94 194 LEU B CA 1
ATOM 8352 C C . LEU B 1 194 ? 54.969 27.359 40.938 1 89.94 194 LEU B C 1
ATOM 8354 O O . LEU B 1 194 ? 54.344 26.797 40.031 1 89.94 194 LEU B O 1
ATOM 8358 N N . CYS B 1 195 ? 55.781 26.688 41.688 1 86.75 195 CYS B N 1
ATOM 8359 C CA . CYS B 1 195 ? 56.125 25.281 41.5 1 86.75 195 CYS B CA 1
ATOM 8360 C C . CYS B 1 195 ? 55.281 24.375 42.344 1 86.75 195 CYS B C 1
ATOM 8362 O O . CYS B 1 195 ? 55.156 23.172 42.062 1 86.75 195 CYS B O 1
ATOM 8364 N N . SER B 1 196 ? 54.719 24.906 43.406 1 86.38 196 SER B N 1
ATOM 8365 C CA . SER B 1 196 ? 54.031 24.047 44.375 1 86.38 196 SER B CA 1
ATOM 8366 C C . SER B 1 196 ? 52.562 24.453 44.531 1 86.38 196 SER B C 1
ATOM 8368 O O . SER B 1 196 ? 51.688 23.891 43.906 1 86.38 196 SER B O 1
ATOM 8370 N N . ASN B 1 197 ? 52.281 25.609 45.406 1 85.56 197 ASN B N 1
ATOM 8371 C CA . ASN B 1 197 ? 50.906 25.953 45.75 1 85.56 197 ASN B CA 1
ATOM 8372 C C . ASN B 1 197 ? 50.375 27.109 44.938 1 85.56 197 ASN B C 1
ATOM 8374 O O . ASN B 1 197 ? 49.25 27.562 45.125 1 85.56 197 ASN B O 1
ATOM 8378 N N . GLY B 1 198 ? 51.094 27.547 43.906 1 90.19 198 GLY B N 1
ATOM 8379 C CA . GLY B 1 198 ? 50.688 28.656 43.094 1 90.19 198 GLY B CA 1
ATOM 8380 C C . GLY B 1 198 ? 50.906 30.016 43.719 1 90.19 198 GLY B C 1
ATOM 8381 O O . GLY B 1 198 ? 51.062 30.109 44.938 1 90.19 198 GLY B O 1
ATOM 8382 N N . THR B 1 199 ? 51 31.078 42.969 1 91.75 199 THR B N 1
ATOM 8383 C CA . THR B 1 199 ? 51.156 32.438 43.5 1 91.75 199 THR B CA 1
ATOM 8384 C C . THR B 1 199 ? 49.875 33.25 43.25 1 91.75 199 THR B C 1
ATOM 8386 O O . THR B 1 199 ? 49.219 33.094 42.219 1 91.75 199 THR B O 1
ATOM 8389 N N . LYS B 1 200 ? 49.531 34 44.281 1 87.94 200 LYS B N 1
ATOM 8390 C CA . LYS B 1 200 ? 48.375 34.906 44.219 1 87.94 200 LYS B CA 1
ATOM 8391 C C . LYS B 1 200 ? 48.812 36.344 44.344 1 87.94 200 LYS B C 1
ATOM 8393 O O . LYS B 1 200 ? 48 37.219 44.625 1 87.94 200 LYS B O 1
ATOM 8398 N N . ASP B 1 201 ? 50.125 36.594 44.219 1 90.75 201 ASP B N 1
ATOM 8399 C CA . ASP B 1 201 ? 50.688 37.938 44.281 1 90.75 201 ASP B CA 1
ATOM 8400 C C . ASP B 1 201 ? 50.562 38.656 42.938 1 90.75 201 ASP B C 1
ATOM 8402 O O . ASP B 1 201 ? 51.531 38.688 42.188 1 90.75 201 ASP B O 1
ATOM 8406 N N . TRP B 1 202 ? 49.406 39.156 42.688 1 90.62 202 TRP B N 1
ATOM 8407 C CA . TRP B 1 202 ? 49.125 39.75 41.375 1 90.62 202 TRP B CA 1
ATOM 8408 C C . TRP B 1 202 ? 49.875 41.062 41.219 1 90.62 202 TRP B C 1
ATOM 8410 O O . TRP B 1 202 ? 50.188 41.469 40.094 1 90.62 202 TRP B O 1
ATOM 8420 N N . ARG B 1 203 ? 50.188 41.719 42.406 1 86.56 203 ARG B N 1
ATOM 8421 C CA . ARG B 1 203 ? 50.875 43 42.375 1 86.56 203 ARG B CA 1
ATOM 8422 C C . ARG B 1 203 ? 52.281 42.844 41.812 1 86.56 203 ARG B C 1
ATOM 8424 O O . ARG B 1 203 ? 52.719 43.688 41 1 86.56 203 ARG B O 1
ATOM 8431 N N . ASN B 1 204 ? 52.969 41.781 42.125 1 89.19 204 ASN B N 1
ATOM 8432 C CA . ASN B 1 204 ? 54.344 41.594 41.75 1 89.19 204 ASN B CA 1
ATOM 8433 C C . ASN B 1 204 ? 54.5 40.438 40.781 1 89.19 204 ASN B C 1
ATOM 8435 O O . ASN B 1 204 ? 55.625 39.906 40.594 1 89.19 204 ASN B O 1
ATOM 8439 N N . LEU B 1 205 ? 53.438 40.062 40.125 1 90.69 205 LEU B N 1
ATOM 8440 C CA . LEU B 1 205 ? 53.469 38.844 39.312 1 90.69 205 LEU B CA 1
ATOM 8441 C C . LEU B 1 205 ? 54.406 39 38.156 1 90.69 205 LEU B C 1
ATOM 8443 O O . LEU B 1 205 ? 55.188 38.094 37.812 1 90.69 205 LEU B O 1
ATOM 8447 N N . ALA B 1 206 ? 54.438 40.094 37.5 1 87.25 206 ALA B N 1
ATOM 8448 C CA . ALA B 1 206 ? 55.281 40.312 36.344 1 87.25 206 ALA B CA 1
ATOM 8449 C C . ALA B 1 206 ? 56.75 40.156 36.719 1 87.25 206 ALA B C 1
ATOM 8451 O O . ALA B 1 206 ? 57.531 39.531 36 1 87.25 206 ALA B O 1
ATOM 8452 N N . ARG B 1 207 ? 57.062 40.688 37.875 1 85.69 207 ARG B N 1
ATOM 8453 C CA . ARG B 1 207 ? 58.438 40.594 38.375 1 85.69 207 ARG B CA 1
ATOM 8454 C C . ARG B 1 207 ? 58.781 39.156 38.781 1 85.69 207 ARG B C 1
ATOM 8456 O O . ARG B 1 207 ? 59.875 38.656 38.5 1 85.69 207 ARG B O 1
ATOM 8463 N N . ASN B 1 208 ? 57.875 38.469 39.406 1 89.75 208 ASN B N 1
ATOM 8464 C CA . ASN B 1 208 ? 58.062 37.094 39.875 1 89.75 208 ASN B CA 1
ATOM 8465 C C . ASN B 1 208 ? 58.25 36.125 38.688 1 89.75 208 ASN B C 1
ATOM 8467 O O . ASN B 1 208 ? 59.062 35.219 38.75 1 89.75 208 ASN B O 1
ATOM 8471 N N . LEU B 1 209 ? 57.5 36.406 37.656 1 90.44 209 LEU B N 1
ATOM 8472 C CA . LEU B 1 209 ? 57.625 35.562 36.469 1 90.44 209 LEU B CA 1
ATOM 8473 C C . LEU B 1 209 ? 58.969 35.75 35.781 1 90.44 209 LEU B C 1
ATOM 8475 O O . LEU B 1 209 ? 59.594 34.781 35.375 1 90.44 209 LEU B O 1
ATOM 8479 N N . SER B 1 210 ? 59.344 36.969 35.688 1 85.38 210 SER B N 1
ATOM 8480 C CA . SER B 1 210 ? 60.625 37.281 35.062 1 85.38 210 SER B CA 1
ATOM 8481 C C . SER B 1 210 ? 61.781 36.656 35.844 1 85.38 210 SER B C 1
ATOM 8483 O O . SER B 1 210 ? 62.75 36.156 35.25 1 85.38 210 SER B O 1
ATOM 8485 N N . SER B 1 211 ? 61.688 36.688 37.156 1 87.06 211 SER B N 1
ATOM 8486 C CA . SER B 1 211 ? 62.719 36.094 38.031 1 87.06 211 SER B CA 1
ATOM 8487 C C . SER B 1 211 ? 62.656 34.562 37.969 1 87.06 211 SER B C 1
ATOM 8489 O O . SER B 1 211 ? 63.719 33.906 37.938 1 87.06 211 SER B O 1
ATOM 8491 N N . HIS B 1 212 ? 61.531 34.031 37.906 1 88.5 212 HIS B N 1
ATOM 8492 C CA . HIS B 1 212 ? 61.312 32.594 37.844 1 88.5 212 HIS B CA 1
ATOM 8493 C C . HIS B 1 212 ? 61.938 31.984 36.594 1 88.5 212 HIS B C 1
ATOM 8495 O O . HIS B 1 212 ? 62.625 30.969 36.656 1 88.5 212 HIS B O 1
ATOM 8501 N N . GLU B 1 213 ? 61.719 32.594 35.531 1 84.25 213 GLU B N 1
ATOM 8502 C CA . GLU B 1 213 ? 62.125 32.094 34.219 1 84.25 213 GLU B CA 1
ATOM 8503 C C . GLU B 1 213 ? 63.656 32.031 34.125 1 84.25 213 GLU B C 1
ATOM 8505 O O . GLU B 1 213 ? 64.188 31.234 33.312 1 84.25 213 GLU B O 1
ATOM 8510 N N . LYS B 1 214 ? 64.312 32.75 34.938 1 79.56 214 LYS B N 1
ATOM 8511 C CA . LYS B 1 214 ? 65.75 32.812 34.875 1 79.56 214 LYS B CA 1
ATOM 8512 C C . LYS B 1 214 ? 66.375 31.859 35.875 1 79.56 214 LYS B C 1
ATOM 8514 O O . LYS B 1 214 ? 67.625 31.734 35.938 1 79.56 214 LYS B O 1
ATOM 8519 N N . THR B 1 215 ? 65.625 31.172 36.688 1 85.31 215 THR B N 1
ATOM 8520 C CA . THR B 1 215 ? 66.125 30.281 37.719 1 85.31 215 THR B CA 1
ATOM 8521 C C . THR B 1 215 ? 66.562 28.953 37.125 1 85.31 215 THR B C 1
ATOM 8523 O O . THR B 1 215 ? 66 28.484 36.156 1 85.31 215 THR B O 1
ATOM 8526 N N . PRO B 1 216 ? 67.625 28.344 37.594 1 81.31 216 PRO B N 1
ATOM 8527 C CA . PRO B 1 216 ? 68.125 27.078 37.062 1 81.31 216 PRO B CA 1
ATOM 8528 C C . PRO B 1 216 ? 67.188 25.938 37.25 1 81.31 216 PRO B C 1
ATOM 8530 O O . PRO B 1 216 ? 67.062 25.047 36.375 1 81.31 216 PRO B O 1
ATOM 8533 N N . TYR B 1 217 ? 66.438 25.953 38.312 1 85 217 TYR B N 1
ATOM 8534 C CA . TYR B 1 217 ? 65.562 24.844 38.5 1 85 217 TYR B CA 1
ATOM 8535 C C . TYR B 1 217 ? 64.375 24.906 37.469 1 85 217 TYR B C 1
ATOM 8537 O O . TYR B 1 217 ? 63.938 23.859 37.031 1 85 217 TYR B O 1
ATOM 8545 N N . HIS B 1 218 ? 63.938 26.094 37.062 1 88.94 218 HIS B N 1
ATOM 8546 C CA . HIS B 1 218 ? 62.969 26.219 35.969 1 88.94 218 HIS B CA 1
ATOM 8547 C C . HIS B 1 218 ? 63.562 25.734 34.656 1 88.94 218 HIS B C 1
ATOM 8549 O O . HIS B 1 218 ? 62.906 24.984 33.906 1 88.94 218 HIS B O 1
ATOM 8555 N N . GLN B 1 219 ? 64.688 26.047 34.375 1 82.31 219 GLN B N 1
ATOM 8556 C CA . GLN B 1 219 ? 65.375 25.641 33.156 1 82.31 219 GLN B CA 1
ATOM 8557 C C . GLN B 1 219 ? 65.5 24.109 33.094 1 82.31 219 GLN B C 1
ATOM 8559 O O . GLN B 1 219 ? 65.25 23.516 32.031 1 82.31 219 GLN B O 1
ATOM 8564 N N . LYS B 1 220 ? 65.875 23.562 34.125 1 81.5 220 LYS B N 1
ATOM 8565 C CA . LYS B 1 220 ? 66 22.109 34.188 1 81.5 220 LYS B CA 1
ATOM 8566 C C . LYS B 1 220 ? 64.625 21.438 34 1 81.5 220 LYS B C 1
ATOM 8568 O O . LYS B 1 220 ? 64.5 20.438 33.281 1 81.5 220 LYS B O 1
ATOM 8573 N N . ALA B 1 221 ? 63.656 22.047 34.656 1 87.38 221 ALA B N 1
ATOM 8574 C CA . ALA B 1 221 ? 62.312 21.5 34.531 1 87.38 221 ALA B CA 1
ATOM 8575 C C . ALA B 1 221 ? 61.781 21.641 33.094 1 87.38 221 ALA B C 1
ATOM 8577 O O . ALA B 1 221 ? 61.156 20.719 32.562 1 87.38 221 ALA B O 1
ATOM 8578 N N . PHE B 1 222 ? 62.062 22.703 32.469 1 87.69 222 PHE B N 1
ATOM 8579 C CA . PHE B 1 222 ? 61.625 22.953 31.094 1 87.69 222 PHE B CA 1
ATOM 8580 C C . PHE B 1 222 ? 62.281 21.969 30.141 1 87.69 222 PHE B C 1
ATOM 8582 O O . PHE B 1 222 ? 61.625 21.422 29.266 1 87.69 222 PHE B O 1
ATOM 8589 N N . CYS B 1 223 ? 63.5 21.656 30.344 1 80.69 223 CYS B N 1
ATOM 8590 C CA . CYS B 1 223 ? 64.188 20.688 29.516 1 80.69 223 CYS B CA 1
ATOM 8591 C C . CYS B 1 223 ? 63.656 19.281 29.734 1 80.69 223 CYS B C 1
ATOM 8593 O O . CYS B 1 223 ? 63.469 18.531 28.766 1 80.69 223 CYS B O 1
ATOM 8595 N N . SER B 1 224 ? 63.469 18.938 30.922 1 83.31 224 SER B N 1
ATOM 8596 C CA . SER B 1 224 ? 62.906 17.625 31.219 1 83.31 224 SER B CA 1
ATOM 8597 C C . SER B 1 224 ? 61.531 17.453 30.578 1 83.31 224 SER B C 1
ATOM 8599 O O . SER B 1 224 ? 61.219 16.359 30.078 1 83.31 224 SER B O 1
ATOM 8601 N N . TRP B 1 225 ? 60.75 18.547 30.547 1 87.88 225 TRP B N 1
ATOM 8602 C CA . TRP B 1 225 ? 59.438 18.562 29.906 1 87.88 225 TRP B CA 1
ATOM 8603 C C . TRP B 1 225 ? 59.594 18.312 28.406 1 87.88 225 TRP B C 1
ATOM 8605 O O . TRP B 1 225 ? 58.938 17.422 27.859 1 87.88 225 TRP B O 1
ATOM 8615 N N . LYS B 1 226 ? 60.438 19 27.797 1 81.62 226 LYS B N 1
ATOM 8616 C CA . LYS B 1 226 ? 60.594 18.891 26.359 1 81.62 226 LYS B CA 1
ATOM 8617 C C . LYS B 1 226 ? 61.188 17.531 25.969 1 81.62 226 LYS B C 1
ATOM 8619 O O . LYS B 1 226 ? 60.812 16.953 24.938 1 81.62 226 LYS B O 1
ATOM 8624 N N . GLU B 1 227 ? 61.969 17.031 26.781 1 78.75 227 GLU B N 1
ATOM 8625 C CA . GLU B 1 227 ? 62.562 15.711 26.547 1 78.75 227 GLU B CA 1
ATOM 8626 C C . GLU B 1 227 ? 61.5 14.617 26.672 1 78.75 227 GLU B C 1
ATOM 8628 O O . GLU B 1 227 ? 61.438 13.711 25.844 1 78.75 227 GLU B O 1
ATOM 8633 N N . LEU B 1 228 ? 60.75 14.641 27.688 1 81.31 228 LEU B N 1
ATOM 8634 C CA . LEU B 1 228 ? 59.688 13.648 27.859 1 81.31 228 LEU B CA 1
ATOM 8635 C C . LEU B 1 228 ? 58.688 13.758 26.734 1 81.31 228 LEU B C 1
ATOM 8637 O O . LEU B 1 228 ? 58.219 12.742 26.219 1 81.31 228 LEU B O 1
ATOM 8641 N N . GLU B 1 229 ? 58.344 14.977 26.422 1 78.81 229 GLU B N 1
ATOM 8642 C CA . GLU B 1 229 ? 57.438 15.211 25.297 1 78.81 229 GLU B CA 1
ATOM 8643 C C . GLU B 1 229 ? 57.938 14.57 24.016 1 78.81 229 GLU B C 1
ATOM 8645 O O . GLU B 1 229 ? 57.188 13.906 23.312 1 78.81 229 GLU B O 1
ATOM 8650 N N . ALA B 1 230 ? 59.188 14.719 23.734 1 72.75 230 ALA B N 1
ATOM 8651 C CA . ALA B 1 230 ? 59.812 14.133 22.547 1 72.75 230 ALA B CA 1
ATOM 8652 C C . ALA B 1 230 ? 59.812 12.609 22.641 1 72.75 230 ALA B C 1
ATOM 8654 O O . ALA B 1 230 ? 59.562 11.922 21.656 1 72.75 230 ALA B O 1
ATOM 8655 N N . ARG B 1 231 ? 60.156 12.07 23.719 1 71.06 231 ARG B N 1
ATOM 8656 C CA . ARG B 1 231 ? 60.188 10.625 23.922 1 71.06 231 ARG B CA 1
ATOM 8657 C C . ARG B 1 231 ? 58.781 10.023 23.781 1 71.06 231 ARG B C 1
ATOM 8659 O O . ARG B 1 231 ? 58.625 8.953 23.188 1 71.06 231 ARG B O 1
ATOM 8666 N N . LEU B 1 232 ? 57.906 10.695 24.375 1 71.12 232 LEU B N 1
ATOM 8667 C CA . LEU B 1 232 ? 56.531 10.188 24.312 1 71.12 232 LEU B CA 1
ATOM 8668 C C . LEU B 1 232 ? 56 10.266 22.875 1 71.12 232 LEU B C 1
ATOM 8670 O O . LEU B 1 232 ? 55.281 9.375 22.438 1 71.12 232 LEU B O 1
ATOM 8674 N N . LYS B 1 233 ? 56.469 11.312 22.234 1 63.28 233 LYS B N 1
ATOM 8675 C CA . LYS B 1 233 ? 56.094 11.438 20.828 1 63.28 233 LYS B CA 1
ATOM 8676 C C . LYS B 1 233 ? 56.75 10.359 19.969 1 63.28 233 LYS B C 1
ATOM 8678 O O . LYS B 1 233 ? 56.156 9.836 19.047 1 63.28 233 LYS B O 1
ATOM 8683 N N . LEU B 1 234 ? 57.969 10.023 20.25 1 57.03 234 LEU B N 1
ATOM 8684 C CA . LEU B 1 234 ? 58.656 8.938 19.562 1 57.03 234 LEU B CA 1
ATOM 8685 C C . LEU B 1 234 ? 58.031 7.59 19.922 1 57.03 234 LEU B C 1
ATOM 8687 O O . LEU B 1 234 ? 57.906 6.719 19.047 1 57.03 234 LEU B O 1
ATOM 8691 N N . LYS B 1 235 ? 57.969 7.129 21.078 1 53.09 235 LYS B N 1
ATOM 8692 C CA . LYS B 1 235 ? 57.219 5.945 21.438 1 53.09 235 LYS B CA 1
ATOM 8693 C C . LYS B 1 235 ? 55.812 6 20.875 1 53.09 235 LYS B C 1
ATOM 8695 O O . LYS B 1 235 ? 55.219 4.969 20.516 1 53.09 235 LYS B O 1
ATOM 8700 N N . VAL B 1 236 ? 55.281 7.023 20.797 1 49.91 236 VAL B N 1
ATOM 8701 C CA . VAL B 1 236 ? 54 7.305 20.125 1 49.91 236 VAL B CA 1
ATOM 8702 C C . VAL B 1 236 ? 54.125 6.953 18.641 1 49.91 236 VAL B C 1
ATOM 8704 O O . VAL B 1 236 ? 53.156 6.516 18.031 1 49.91 236 VAL B O 1
ATOM 8707 N N . ASN B 1 237 ? 55.312 6.902 18.078 1 47.62 237 ASN B N 1
ATOM 8708 C CA . ASN B 1 237 ? 55.469 6.465 16.688 1 47.62 237 ASN B CA 1
ATOM 8709 C C . ASN B 1 237 ? 55.125 4.984 16.531 1 47.62 237 ASN B C 1
ATOM 8711 O O . ASN B 1 237 ? 54.531 4.59 15.531 1 47.62 237 ASN B O 1
ATOM 8715 N N . ILE B 1 238 ? 55.75 4.039 17.156 1 44.47 238 ILE B N 1
ATOM 8716 C CA . ILE B 1 238 ? 55.219 2.682 17.188 1 44.47 238 ILE B CA 1
ATOM 8717 C C . ILE B 1 238 ? 53.75 2.711 17.609 1 44.47 238 ILE B C 1
ATOM 8719 O O . ILE B 1 238 ? 52.938 2.018 17.016 1 44.47 238 ILE B O 1
ATOM 8723 N N . ASP B 1 239 ? 53.438 3.389 18.703 1 46.03 239 ASP B N 1
ATOM 8724 C CA . ASP B 1 239 ? 52.125 3.779 19.172 1 46.03 239 ASP B CA 1
ATOM 8725 C C . ASP B 1 239 ? 51.375 4.59 18.094 1 46.03 239 ASP B C 1
ATOM 8727 O O . ASP B 1 239 ? 50.156 4.516 17.984 1 46.03 239 ASP B O 1
ATOM 8731 N N . ASP B 1 240 ? 52.156 5.18 17.266 1 49.56 240 ASP B N 1
ATOM 8732 C CA . ASP B 1 240 ? 51.688 5.965 16.125 1 49.56 240 ASP B CA 1
ATOM 8733 C C . ASP B 1 240 ? 51.062 5.062 15.055 1 49.56 240 ASP B C 1
ATOM 8735 O O . ASP B 1 240 ? 50.031 5.383 14.469 1 49.56 240 ASP B O 1
ATOM 8739 N N . LYS B 1 241 ? 51.875 3.994 14.773 1 51.31 241 LYS B N 1
ATOM 8740 C CA . LYS B 1 241 ? 51.25 3.064 13.82 1 51.31 241 LYS B CA 1
ATOM 8741 C C . LYS B 1 241 ? 49.969 2.48 14.359 1 51.31 241 LYS B C 1
ATOM 8743 O O . LYS B 1 241 ? 49 2.326 13.617 1 51.31 241 LYS B O 1
ATOM 8748 N N . ASP B 1 242 ? 50.156 1.962 15.633 1 58.44 242 ASP B N 1
ATOM 8749 C CA . ASP B 1 242 ? 48.938 1.489 16.266 1 58.44 242 ASP B CA 1
ATOM 8750 C C . ASP B 1 242 ? 47.906 2.609 16.359 1 58.44 242 ASP B C 1
ATOM 8752 O O . ASP B 1 242 ? 46.719 2.371 16.188 1 58.44 242 ASP B O 1
ATOM 8756 N N . GLN B 1 243 ? 48.438 3.785 16.688 1 60.34 243 GLN B N 1
ATOM 8757 C CA . GLN B 1 243 ? 47.531 4.938 16.703 1 60.34 243 GLN B CA 1
ATOM 8758 C C . GLN B 1 243 ? 47 5.254 15.312 1 60.34 243 GLN B C 1
ATOM 8760 O O . GLN B 1 243 ? 45.844 5.633 15.148 1 60.34 243 GLN B O 1
ATOM 8765 N N . GLU B 1 244 ? 47.906 5.133 14.344 1 66.5 244 GLU B N 1
ATOM 8766 C CA . GLU B 1 244 ? 47.469 5.328 12.961 1 66.5 244 GLU B CA 1
ATOM 8767 C C . GLU B 1 244 ? 46.469 4.27 12.547 1 66.5 244 GLU B C 1
ATOM 8769 O O . GLU B 1 244 ? 45.5 4.57 11.852 1 66.5 244 GLU B O 1
ATOM 8774 N N . LYS B 1 245 ? 46.844 3.035 12.93 1 70.12 245 LYS B N 1
ATOM 8775 C CA . LYS B 1 245 ? 45.906 1.963 12.648 1 70.12 245 LYS B CA 1
ATOM 8776 C C . LYS B 1 245 ? 44.562 2.205 13.359 1 70.12 245 LYS B C 1
ATOM 8778 O O . LYS B 1 245 ? 43.5 1.987 12.781 1 70.12 245 LYS B O 1
ATOM 8783 N N . MET B 1 246 ? 44.719 2.578 14.633 1 75.25 246 MET B N 1
ATOM 8784 C CA . MET B 1 246 ? 43.5 2.885 15.383 1 75.25 246 MET B CA 1
ATOM 8785 C C . MET B 1 246 ? 42.75 4.051 14.742 1 75.25 246 MET B C 1
ATOM 8787 O O . MET B 1 246 ? 41.5 4.027 14.656 1 75.25 246 MET B O 1
ATOM 8791 N N . ALA B 1 247 ? 43.531 5.078 14.398 1 76.25 247 ALA B N 1
ATOM 8792 C CA . ALA B 1 247 ? 42.906 6.227 13.75 1 76.25 247 ALA B CA 1
ATOM 8793 C C . ALA B 1 247 ? 42.25 5.828 12.422 1 76.25 247 ALA B C 1
ATOM 8795 O O . ALA B 1 247 ? 41.188 6.301 12.086 1 76.25 247 ALA B O 1
ATOM 8796 N N . SER B 1 248 ? 43.031 4.992 11.734 1 81.31 248 SER B N 1
ATOM 8797 C CA . SER B 1 248 ? 42.5 4.516 10.461 1 81.31 248 SER B CA 1
ATOM 8798 C C . SER B 1 248 ? 41.219 3.691 10.656 1 81.31 248 SER B C 1
ATOM 8800 O O . SER B 1 248 ? 40.281 3.789 9.859 1 81.31 248 SER B O 1
ATOM 8802 N N . GLU B 1 249 ? 41.281 2.945 11.672 1 83.62 249 GLU B N 1
ATOM 8803 C CA . GLU B 1 249 ? 40.094 2.137 11.969 1 83.62 249 GLU B CA 1
ATOM 8804 C C . GLU B 1 249 ? 38.906 3.01 12.391 1 83.62 249 GLU B C 1
ATOM 8806 O O . GLU B 1 249 ? 37.781 2.756 11.992 1 83.62 249 GLU B O 1
ATOM 8811 N N . THR B 1 250 ? 39.25 3.93 13.219 1 83.75 250 THR B N 1
ATOM 8812 C CA . THR B 1 250 ? 38.219 4.863 13.641 1 83.75 250 THR B CA 1
ATOM 8813 C C . THR B 1 250 ? 37.656 5.605 12.438 1 83.75 250 THR B C 1
ATOM 8815 O O . THR B 1 250 ? 36.438 5.793 12.336 1 83.75 250 THR B O 1
ATOM 8818 N N . HIS B 1 251 ? 38.5 5.996 11.633 1 87.62 251 HIS B N 1
ATOM 8819 C CA . HIS B 1 251 ? 38.094 6.688 10.422 1 87.62 251 HIS B CA 1
ATOM 8820 C C . HIS B 1 251 ? 37.219 5.785 9.547 1 87.62 251 HIS B C 1
ATOM 8822 O O . HIS B 1 251 ? 36.25 6.238 8.953 1 87.62 251 HIS B O 1
ATOM 8828 N N . HIS B 1 252 ? 37.594 4.574 9.438 1 88.69 252 HIS B N 1
ATOM 8829 C CA . HIS B 1 252 ? 36.812 3.605 8.672 1 88.69 252 HIS B CA 1
ATOM 8830 C C . HIS B 1 252 ? 35.406 3.469 9.227 1 88.69 252 HIS B C 1
ATOM 8832 O O . HIS B 1 252 ? 34.438 3.562 8.477 1 88.69 252 HIS B O 1
ATOM 8838 N N . TRP B 1 253 ? 35.344 3.316 10.492 1 88.25 253 TRP B N 1
ATOM 8839 C CA . TRP B 1 253 ? 34.031 3.105 11.125 1 88.25 253 TRP B CA 1
ATOM 8840 C C . TRP B 1 253 ? 33.188 4.352 11.008 1 88.25 253 TRP B C 1
ATOM 8842 O O . TRP B 1 253 ? 31.953 4.25 10.828 1 88.25 253 TRP B O 1
ATOM 8852 N N . GLN B 1 254 ? 33.781 5.465 11.156 1 90.88 254 GLN B N 1
ATOM 8853 C CA . GLN B 1 254 ? 33.031 6.707 10.992 1 90.88 254 GLN B CA 1
ATOM 8854 C C . GLN B 1 254 ? 32.438 6.801 9.586 1 90.88 254 GLN B C 1
ATOM 8856 O O . GLN B 1 254 ? 31.297 7.207 9.422 1 90.88 254 GLN B O 1
ATOM 8861 N N . ASN B 1 255 ? 33.219 6.414 8.672 1 93 255 ASN B N 1
ATOM 8862 C CA . ASN B 1 255 ? 32.781 6.488 7.281 1 93 255 ASN B CA 1
ATOM 8863 C C . ASN B 1 255 ? 31.703 5.449 6.98 1 93 255 ASN B C 1
ATOM 8865 O O . ASN B 1 255 ? 30.797 5.707 6.191 1 93 255 ASN B O 1
ATOM 8869 N N . VAL B 1 256 ? 31.859 4.301 7.562 1 94.75 256 VAL B N 1
ATOM 8870 C CA . VAL B 1 256 ? 30.828 3.27 7.41 1 94.75 256 VAL B CA 1
ATOM 8871 C C . VAL B 1 256 ? 29.516 3.754 8.008 1 94.75 256 VAL B C 1
ATOM 8873 O O . VAL B 1 256 ? 28.469 3.67 7.363 1 94.75 256 VAL B O 1
ATOM 8876 N N . MET B 1 257 ? 29.609 4.312 9.18 1 94.12 257 MET B N 1
ATOM 8877 C CA . MET B 1 257 ? 28.406 4.738 9.883 1 94.12 257 MET B CA 1
ATOM 8878 C C . MET B 1 257 ? 27.734 5.895 9.156 1 94.12 257 MET B C 1
ATOM 8880 O O . MET B 1 257 ? 26.5 5.992 9.141 1 94.12 257 MET B O 1
ATOM 8884 N N . LYS B 1 258 ? 28.531 6.762 8.664 1 95.06 258 LYS B N 1
ATOM 8885 C CA . LYS B 1 258 ? 27.984 7.863 7.887 1 95.06 258 LYS B CA 1
ATOM 8886 C C . LYS B 1 258 ? 27.109 7.352 6.742 1 95.06 258 LYS B C 1
ATOM 8888 O O . LYS B 1 258 ? 26.031 7.891 6.488 1 95.06 258 LYS B O 1
ATOM 8893 N N . ARG B 1 259 ? 27.609 6.316 6.059 1 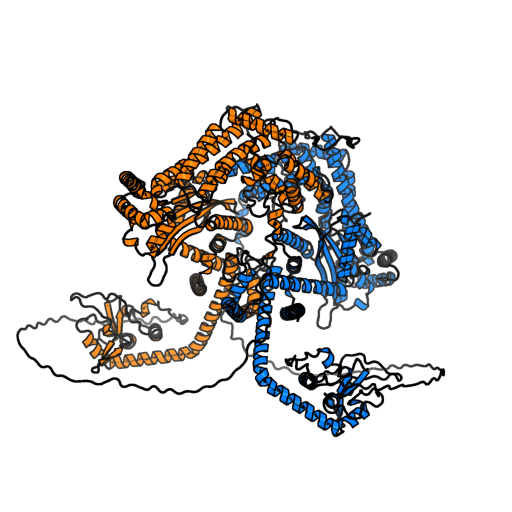96.25 259 ARG B N 1
ATOM 8894 C CA . ARG B 1 259 ? 26.875 5.719 4.949 1 96.25 259 ARG B CA 1
ATOM 8895 C C . ARG B 1 259 ? 25.609 5.027 5.445 1 96.25 259 ARG B C 1
ATOM 8897 O O . ARG B 1 259 ? 24.547 5.176 4.848 1 96.25 259 ARG B O 1
ATOM 8904 N N . LEU B 1 260 ? 25.75 4.32 6.531 1 96.12 260 LEU B N 1
ATOM 8905 C CA . LEU B 1 260 ? 24.594 3.598 7.07 1 96.12 260 LEU B CA 1
ATOM 8906 C C . LEU B 1 260 ? 23.516 4.566 7.527 1 96.12 260 LEU B C 1
ATOM 8908 O O . LEU B 1 260 ? 22.328 4.332 7.281 1 96.12 260 LEU B O 1
ATOM 8912 N N . ILE B 1 261 ? 23.859 5.641 8.164 1 95.56 261 ILE B N 1
ATOM 8913 C CA . ILE B 1 261 ? 22.906 6.652 8.602 1 95.56 261 ILE B CA 1
ATOM 8914 C C . ILE B 1 261 ? 22.25 7.305 7.387 1 95.56 261 ILE B C 1
ATOM 8916 O O . ILE B 1 261 ? 21.047 7.562 7.387 1 95.56 261 ILE B O 1
ATOM 8920 N N . GLY B 1 262 ? 23.078 7.539 6.395 1 95.56 262 GLY B N 1
ATOM 8921 C CA . GLY B 1 262 ? 22.531 8.094 5.164 1 95.56 262 GLY B CA 1
ATOM 8922 C C . GLY B 1 262 ? 21.484 7.207 4.527 1 95.56 262 GLY B C 1
ATOM 8923 O O . GLY B 1 262 ? 20.453 7.699 4.043 1 95.56 262 GLY B O 1
ATOM 8924 N N . ILE B 1 263 ? 21.688 5.922 4.492 1 96.62 263 ILE B N 1
ATOM 8925 C CA . ILE B 1 263 ? 20.766 4.961 3.91 1 96.62 263 ILE B CA 1
ATOM 8926 C C . ILE B 1 263 ? 19.469 4.93 4.727 1 96.62 263 ILE B C 1
ATOM 8928 O O . ILE B 1 263 ? 18.375 4.996 4.168 1 96.62 263 ILE B O 1
ATOM 8932 N N . VAL B 1 264 ? 19.594 4.875 6.016 1 94.19 264 VAL B N 1
ATOM 8933 C CA . VAL B 1 264 ? 18.438 4.828 6.891 1 94.19 264 VAL B CA 1
ATOM 8934 C C . VAL B 1 264 ? 17.641 6.121 6.754 1 94.19 264 VAL B C 1
ATOM 8936 O O . VAL B 1 264 ? 16.406 6.094 6.73 1 94.19 264 VAL B O 1
ATOM 8939 N N . LYS B 1 265 ? 18.312 7.191 6.754 1 94.31 265 LYS B N 1
ATOM 8940 C CA . LYS B 1 265 ? 17.672 8.484 6.586 1 94.31 265 LYS B CA 1
ATOM 8941 C C . LYS B 1 265 ? 16.828 8.523 5.305 1 94.31 265 LYS B C 1
ATOM 8943 O O . LYS B 1 265 ? 15.695 8.984 5.316 1 94.31 265 LYS B O 1
ATOM 8948 N N . LEU B 1 266 ? 17.391 8.031 4.227 1 94.44 266 LEU B N 1
ATOM 8949 C CA . LEU B 1 266 ? 16.703 8 2.947 1 94.44 266 LEU B CA 1
ATOM 8950 C C . LEU B 1 266 ? 15.453 7.125 3.027 1 94.44 266 LEU B C 1
ATOM 8952 O O . LEU B 1 266 ? 14.367 7.531 2.594 1 94.44 266 LEU B O 1
ATOM 8956 N N . LEU B 1 267 ? 15.633 5.926 3.516 1 92 267 LEU B N 1
ATOM 8957 C CA . LEU B 1 267 ? 14.523 4.984 3.592 1 92 267 LEU B CA 1
ATOM 8958 C C . LEU B 1 267 ? 13.414 5.523 4.488 1 92 267 LEU B C 1
ATOM 8960 O O . LEU B 1 267 ? 12.227 5.434 4.141 1 92 267 LEU B O 1
ATOM 8964 N N . ALA B 1 268 ? 13.773 6.113 5.578 1 88.19 268 ALA B N 1
ATOM 8965 C CA . ALA B 1 268 ? 12.797 6.691 6.496 1 88.19 268 ALA B CA 1
ATOM 8966 C C . ALA B 1 268 ? 12.094 7.887 5.859 1 88.19 268 ALA B C 1
ATOM 8968 O O . ALA B 1 268 ? 10.867 8 5.934 1 88.19 268 ALA B O 1
ATOM 8969 N N . ALA B 1 269 ? 12.836 8.734 5.309 1 88.81 269 ALA B N 1
ATOM 8970 C CA . ALA B 1 269 ? 12.281 9.945 4.695 1 88.81 269 ALA B CA 1
ATOM 8971 C C . ALA B 1 269 ? 11.312 9.594 3.57 1 88.81 269 ALA B C 1
ATOM 8973 O O . ALA B 1 269 ? 10.32 10.297 3.352 1 88.81 269 ALA B O 1
ATOM 8974 N N . GLN B 1 270 ? 11.625 8.5 2.84 1 87 270 GLN B N 1
ATOM 8975 C CA . GLN B 1 270 ? 10.789 8.07 1.724 1 87 270 GLN B CA 1
ATOM 8976 C C . GLN B 1 270 ? 9.68 7.133 2.195 1 87 270 GLN B C 1
ATOM 8978 O O . GLN B 1 270 ? 8.914 6.617 1.383 1 87 270 GLN B O 1
ATOM 8983 N N . ASN B 1 271 ? 9.602 6.906 3.484 1 81.94 271 ASN B N 1
ATOM 8984 C CA . ASN B 1 271 ? 8.594 6.031 4.082 1 81.94 271 ASN B CA 1
ATOM 8985 C C . ASN B 1 271 ? 8.648 4.629 3.492 1 81.94 271 ASN B C 1
ATOM 8987 O O . ASN B 1 271 ? 7.617 4.062 3.129 1 81.94 271 ASN B O 1
ATOM 8991 N N . LEU B 1 272 ? 9.859 4.109 3.316 1 85.25 272 LEU B N 1
ATOM 8992 C CA . LEU B 1 272 ? 10.07 2.76 2.811 1 85.25 272 LEU B CA 1
ATOM 8993 C C . LEU B 1 272 ? 10.422 1.804 3.947 1 85.25 272 LEU B C 1
ATOM 8995 O O . LEU B 1 272 ? 11.07 2.199 4.918 1 85.25 272 LEU B O 1
ATOM 8999 N N . SER B 1 273 ? 10.031 0.55 3.799 1 83 273 SER B N 1
ATOM 9000 C CA . SER B 1 273 ? 10.398 -0.465 4.781 1 83 273 SER B CA 1
ATOM 9001 C C . SER B 1 273 ? 11.898 -0.748 4.75 1 83 273 SER B C 1
ATOM 9003 O O . SER B 1 273 ? 12.516 -0.73 3.686 1 83 273 SER B O 1
ATOM 9005 N N . LEU B 1 274 ? 12.438 -1.049 5.926 1 87.88 274 LEU B N 1
ATOM 9006 C CA . LEU B 1 274 ? 13.867 -1.303 6.004 1 87.88 274 LEU B CA 1
ATOM 9007 C C . LEU B 1 274 ? 14.156 -2.801 5.996 1 87.88 274 LEU B C 1
ATOM 9009 O O . LEU B 1 274 ? 15.055 -3.26 5.285 1 87.88 274 LEU B O 1
ATOM 9013 N N . TYR B 1 275 ? 13.297 -3.568 6.664 1 83.69 275 TYR B N 1
ATOM 9014 C CA . TYR B 1 275 ? 13.594 -4.965 6.953 1 83.69 275 TYR B CA 1
ATOM 9015 C C . TYR B 1 275 ? 12.914 -5.887 5.953 1 83.69 275 TYR B C 1
ATOM 9017 O O . TYR B 1 275 ? 11.922 -5.508 5.328 1 83.69 275 TYR B O 1
ATOM 9025 N N . GLY B 1 276 ? 13.594 -7.059 5.738 1 80.44 276 GLY B N 1
ATOM 9026 C CA . GLY B 1 276 ? 12.969 -8.18 5.055 1 80.44 276 GLY B CA 1
ATOM 9027 C C . GLY B 1 276 ? 12.82 -9.406 5.938 1 80.44 276 GLY B C 1
ATOM 9028 O O . GLY B 1 276 ? 12.867 -9.305 7.164 1 80.44 276 GLY B O 1
ATOM 9029 N N . THR B 1 277 ? 12.594 -10.539 5.414 1 79.12 277 THR B N 1
ATOM 9030 C CA . THR B 1 277 ? 12.438 -11.781 6.152 1 79.12 277 THR B CA 1
ATOM 9031 C C . THR B 1 277 ? 13.797 -12.305 6.625 1 79.12 277 THR B C 1
ATOM 9033 O O . THR B 1 277 ? 13.883 -13.016 7.625 1 79.12 277 THR B O 1
ATOM 9036 N N . SER B 1 278 ? 14.828 -11.836 5.867 1 86.38 278 SER B N 1
ATOM 9037 C CA . SER B 1 278 ? 16.172 -12.273 6.199 1 86.38 278 SER B CA 1
ATOM 9038 C C . SER B 1 278 ? 17.062 -11.094 6.602 1 86.38 278 SER B C 1
ATOM 9040 O O . SER B 1 278 ? 16.844 -9.969 6.156 1 86.38 278 SER B O 1
ATOM 9042 N N . ASP B 1 279 ? 18.078 -11.383 7.43 1 86.88 279 ASP B N 1
ATOM 9043 C CA . ASP B 1 279 ? 19.047 -10.359 7.82 1 86.88 279 ASP B CA 1
ATOM 9044 C C . ASP B 1 279 ? 20.422 -10.672 7.262 1 86.88 279 ASP B C 1
ATOM 9046 O O . ASP B 1 279 ? 21.422 -10.086 7.695 1 86.88 279 ASP B O 1
ATOM 9050 N N . GLN B 1 280 ? 20.453 -11.586 6.363 1 89.94 280 GLN B N 1
ATOM 9051 C CA . GLN B 1 280 ? 21.734 -11.992 5.797 1 89.94 280 GLN B CA 1
ATOM 9052 C C . GLN B 1 280 ? 22.031 -11.25 4.496 1 89.94 280 GLN B C 1
ATOM 9054 O O . GLN B 1 280 ? 21.125 -11.008 3.701 1 89.94 280 GLN B O 1
ATOM 9059 N N . LEU B 1 281 ? 23.328 -11.016 4.367 1 93 281 LEU B N 1
ATOM 9060 C CA . LEU B 1 281 ? 23.766 -10.312 3.162 1 93 281 LEU B CA 1
ATOM 9061 C C . LEU B 1 281 ? 23.625 -11.211 1.934 1 93 281 LEU B C 1
ATOM 9063 O O . LEU B 1 281 ? 23.828 -12.422 2.012 1 93 281 LEU B O 1
ATOM 9067 N N . PHE B 1 282 ? 23.188 -10.672 0.834 1 90.69 282 PHE B N 1
ATOM 9068 C CA . PHE B 1 282 ? 23.188 -11.258 -0.5 1 90.69 282 PHE B CA 1
ATOM 9069 C C . PHE B 1 282 ? 22.203 -12.414 -0.585 1 90.69 282 PHE B C 1
ATOM 9071 O O . PHE B 1 282 ? 22.484 -13.422 -1.237 1 90.69 282 PHE B O 1
ATOM 9078 N N . VAL B 1 283 ? 21.172 -12.328 0.231 1 89.06 283 VAL B N 1
ATOM 9079 C CA . VAL B 1 283 ? 20.047 -13.258 0.146 1 89.06 283 VAL B CA 1
ATOM 9080 C C . VAL B 1 283 ? 18.781 -12.5 -0.27 1 89.06 283 VAL B C 1
ATOM 9082 O O . VAL B 1 283 ? 18.641 -11.312 0.004 1 89.06 283 VAL B O 1
ATOM 9085 N N . PRO B 1 284 ? 17.984 -13.203 -0.955 1 83.62 284 PRO B N 1
ATOM 9086 C CA . PRO B 1 284 ? 16.75 -12.523 -1.359 1 83.62 284 PRO B CA 1
ATOM 9087 C C . PRO B 1 284 ? 15.883 -12.109 -0.17 1 83.62 284 PRO B C 1
ATOM 9089 O O . PRO B 1 284 ? 15.906 -12.766 0.874 1 83.62 284 PRO B O 1
ATOM 9092 N N . ASP B 1 285 ? 15.188 -11.031 -0.258 1 84.81 285 ASP B N 1
ATOM 9093 C CA . ASP B 1 285 ? 14.219 -10.523 0.708 1 84.81 285 ASP B CA 1
ATOM 9094 C C . ASP B 1 285 ? 14.898 -10.156 2.025 1 84.81 285 ASP B C 1
ATOM 9096 O O . ASP B 1 285 ? 14.43 -10.539 3.1 1 84.81 285 ASP B O 1
ATOM 9100 N N . ASN B 1 286 ? 16.109 -9.703 1.891 1 91 286 ASN B N 1
ATOM 9101 C CA . ASN B 1 286 ? 16.781 -9.25 3.104 1 91 286 ASN B CA 1
ATOM 9102 C C . ASN B 1 286 ? 16.5 -7.773 3.375 1 91 286 ASN B C 1
ATOM 9104 O O . ASN B 1 286 ? 17.25 -7.125 4.105 1 91 286 ASN B O 1
ATOM 9108 N N . GLY B 1 287 ? 15.484 -7.176 2.758 1 90.44 287 GLY B N 1
ATOM 9109 C CA . GLY B 1 287 ? 15.039 -5.824 3.062 1 90.44 287 GLY B CA 1
ATOM 9110 C C . GLY B 1 287 ? 15.656 -4.773 2.162 1 90.44 287 GLY B C 1
ATOM 9111 O O . GLY B 1 287 ? 16.641 -5.047 1.463 1 90.44 287 GLY B O 1
ATOM 9112 N N . ASN B 1 288 ? 15.109 -3.543 2.182 1 93 288 ASN B N 1
ATOM 9113 C CA . ASN B 1 288 ? 15.609 -2.449 1.351 1 93 288 ASN B CA 1
ATOM 9114 C C . ASN B 1 288 ? 16.922 -1.896 1.881 1 93 288 ASN B C 1
ATOM 9116 O O . ASN B 1 288 ? 17.766 -1.446 1.105 1 93 288 ASN B O 1
ATOM 9120 N N . PHE B 1 289 ? 17.109 -1.959 3.191 1 95.25 289 PHE B N 1
ATOM 9121 C CA . PHE B 1 289 ? 18.312 -1.438 3.809 1 95.25 289 PHE B CA 1
ATOM 9122 C C . PHE B 1 289 ? 19.547 -2.207 3.33 1 95.25 289 PHE B C 1
ATOM 9124 O O . PHE B 1 289 ? 20.484 -1.615 2.795 1 95.25 289 PHE B O 1
ATOM 9131 N N . LEU B 1 290 ? 19.5 -3.473 3.484 1 96.19 290 LEU B N 1
ATOM 9132 C CA . LEU B 1 290 ? 20.656 -4.289 3.104 1 96.19 290 LEU B CA 1
ATOM 9133 C C . LEU B 1 290 ? 20.844 -4.277 1.591 1 96.19 290 LEU B C 1
ATOM 9135 O O . LEU B 1 290 ? 21.984 -4.336 1.107 1 96.19 290 LEU B O 1
ATOM 9139 N N . LYS B 1 291 ? 19.766 -4.215 0.844 1 96.06 291 LYS B N 1
ATOM 9140 C CA . LYS B 1 291 ? 19.891 -4.164 -0.61 1 96.06 291 LYS B CA 1
ATOM 9141 C C . LYS B 1 291 ? 20.609 -2.896 -1.062 1 96.06 291 LYS B C 1
ATOM 9143 O O . LYS B 1 291 ? 21.391 -2.926 -2.01 1 96.06 291 LYS B O 1
ATOM 9148 N N . ILE B 1 292 ? 20.312 -1.798 -0.427 1 96.88 292 ILE B N 1
ATOM 9149 C CA . ILE B 1 292 ? 20.984 -0.554 -0.774 1 96.88 292 ILE B CA 1
ATOM 9150 C C . ILE B 1 292 ? 22.438 -0.616 -0.318 1 96.88 292 ILE B C 1
ATOM 9152 O O . ILE B 1 292 ? 23.344 -0.137 -1.017 1 96.88 292 ILE B O 1
ATOM 9156 N N . VAL B 1 293 ? 22.672 -1.226 0.843 1 97.06 293 VAL B N 1
ATOM 9157 C CA . VAL B 1 293 ? 24.047 -1.417 1.317 1 97.06 293 VAL B CA 1
ATOM 9158 C C . VAL B 1 293 ? 24.844 -2.234 0.299 1 97.06 293 VAL B C 1
ATOM 9160 O O . VAL B 1 293 ? 25.969 -1.888 -0.035 1 97.06 293 VAL B O 1
ATOM 9163 N N . GLU B 1 294 ? 24.234 -3.303 -0.159 1 96.5 294 GLU B N 1
ATOM 9164 C CA . GLU B 1 294 ? 24.875 -4.172 -1.145 1 96.5 294 GLU B CA 1
ATOM 9165 C C . GLU B 1 294 ? 25.141 -3.426 -2.449 1 96.5 294 GLU B C 1
ATOM 9167 O O . GLU B 1 294 ? 26.203 -3.568 -3.047 1 96.5 294 GLU B O 1
ATOM 9172 N N . LEU B 1 295 ? 24.188 -2.627 -2.863 1 96.19 295 LEU B N 1
ATOM 9173 C CA . LEU B 1 295 ? 24.359 -1.836 -4.078 1 96.19 295 LEU B CA 1
ATOM 9174 C C . LEU B 1 295 ? 25.516 -0.854 -3.932 1 96.19 295 LEU B C 1
ATOM 9176 O O . LEU B 1 295 ? 26.391 -0.778 -4.809 1 96.19 295 LEU B O 1
ATOM 9180 N N . MET B 1 296 ? 25.453 -0.129 -2.852 1 96.62 296 MET B N 1
ATOM 9181 C CA . MET B 1 296 ? 26.516 0.849 -2.623 1 96.62 296 MET B CA 1
ATOM 9182 C C . MET B 1 296 ? 27.859 0.161 -2.471 1 96.62 296 MET B C 1
ATOM 9184 O O . MET B 1 296 ? 28.891 0.714 -2.861 1 96.62 296 MET B O 1
ATOM 9188 N N . GLY B 1 297 ? 27.859 -1.053 -1.901 1 95.38 297 GLY B N 1
ATOM 9189 C CA . GLY B 1 297 ? 29.078 -1.809 -1.717 1 95.38 297 GLY B CA 1
ATOM 9190 C C . GLY B 1 297 ? 29.719 -2.232 -3.023 1 95.38 297 GLY B C 1
ATOM 9191 O O . GLY B 1 297 ? 30.922 -2.551 -3.062 1 95.38 297 GLY B O 1
ATOM 9192 N N . GLU B 1 298 ? 28.984 -2.215 -4.035 1 93.5 298 GLU B N 1
ATOM 9193 C CA . GLU B 1 298 ? 29.531 -2.543 -5.348 1 93.5 298 GLU B CA 1
ATOM 9194 C C . GLU B 1 298 ? 30.391 -1.404 -5.895 1 93.5 298 GLU B C 1
ATOM 9196 O O . GLU B 1 298 ? 31.312 -1.636 -6.672 1 93.5 298 GLU B O 1
ATOM 9201 N N . PHE B 1 299 ? 30.094 -0.154 -5.434 1 93.5 299 PHE B N 1
ATOM 9202 C CA . PHE B 1 299 ? 30.719 0.989 -6.09 1 93.5 299 PHE B CA 1
ATOM 9203 C C . PHE B 1 299 ? 31.5 1.825 -5.086 1 93.5 299 PHE B C 1
ATOM 9205 O O . PHE B 1 299 ? 32.438 2.531 -5.457 1 93.5 299 PHE B O 1
ATOM 9212 N N . ASP B 1 300 ? 31.031 1.809 -3.832 1 93.25 300 ASP B N 1
ATOM 9213 C CA . ASP B 1 300 ? 31.688 2.566 -2.762 1 93.25 300 ASP B CA 1
ATOM 9214 C C . ASP B 1 300 ? 32.781 1.743 -2.09 1 93.25 300 ASP B C 1
ATOM 9216 O O . ASP B 1 300 ? 32.5 0.676 -1.535 1 93.25 300 ASP B O 1
ATOM 9220 N N . SER B 1 301 ? 34 2.215 -2.082 1 92.69 301 SER B N 1
ATOM 9221 C CA . SER B 1 301 ? 35.156 1.473 -1.592 1 92.69 301 SER B CA 1
ATOM 9222 C C . SER B 1 301 ? 35.031 1.186 -0.099 1 92.69 301 SER B C 1
ATOM 9224 O O . SER B 1 301 ? 35.438 0.124 0.37 1 92.69 301 SER B O 1
ATOM 9226 N N . VAL B 1 302 ? 34.469 2.119 0.615 1 94.12 302 VAL B N 1
ATOM 9227 C CA . VAL B 1 302 ? 34.344 1.97 2.062 1 94.12 302 VAL B CA 1
ATOM 9228 C C . VAL B 1 302 ? 33.406 0.815 2.389 1 94.12 302 VAL B C 1
ATOM 9230 O O . VAL B 1 302 ? 33.75 -0.09 3.146 1 94.12 302 VAL B O 1
ATOM 9233 N N . LEU B 1 303 ? 32.25 0.781 1.783 1 95.19 303 LEU B N 1
ATOM 9234 C CA . LEU B 1 303 ? 31.281 -0.262 2.057 1 95.19 303 LEU B CA 1
ATOM 9235 C C . LEU B 1 303 ? 31.719 -1.591 1.446 1 95.19 303 LEU B C 1
ATOM 9237 O O . LEU B 1 303 ? 31.422 -2.656 1.994 1 95.19 303 LEU B O 1
ATOM 9241 N N . LYS B 1 304 ? 32.375 -1.521 0.315 1 94.69 304 LYS B N 1
ATOM 9242 C CA . LYS B 1 304 ? 32.906 -2.738 -0.282 1 94.69 304 LYS B CA 1
ATOM 9243 C C . LYS B 1 304 ? 33.844 -3.469 0.694 1 94.69 304 LYS B C 1
ATOM 9245 O O . LYS B 1 304 ? 33.719 -4.684 0.874 1 94.69 304 LYS B O 1
ATOM 9250 N N . GLU B 1 305 ? 34.719 -2.621 1.271 1 93.31 305 GLU B N 1
ATOM 9251 C CA . GLU B 1 305 ? 35.656 -3.176 2.254 1 93.31 305 GLU B CA 1
ATOM 9252 C C . GLU B 1 305 ? 34.906 -3.686 3.486 1 93.31 305 GLU B C 1
ATOM 9254 O O . GLU B 1 305 ? 35.219 -4.754 4.016 1 93.31 305 GLU B O 1
ATOM 9259 N N . HIS B 1 306 ? 34 -2.977 3.885 1 94.25 306 HIS B N 1
ATOM 9260 C CA . HIS B 1 306 ? 33.219 -3.369 5.051 1 94.25 306 HIS B CA 1
ATOM 9261 C C . HIS B 1 306 ? 32.5 -4.691 4.805 1 94.25 306 HIS B C 1
ATOM 9263 O O . HIS B 1 306 ? 32.5 -5.578 5.664 1 94.25 306 HIS B O 1
ATOM 9269 N N . LEU B 1 307 ? 31.859 -4.855 3.66 1 95.5 307 LEU B N 1
ATOM 9270 C CA . LEU B 1 307 ? 31.125 -6.066 3.314 1 95.5 307 LEU B CA 1
ATOM 9271 C C . LEU B 1 307 ? 32.062 -7.262 3.195 1 95.5 307 LEU B C 1
ATOM 9273 O O . LEU B 1 307 ? 31.688 -8.383 3.562 1 95.5 307 LEU B O 1
ATOM 9277 N N . ARG B 1 308 ? 33.219 -7 2.678 1 93.5 308 ARG B N 1
ATOM 9278 C CA . ARG B 1 308 ? 34.219 -8.055 2.609 1 93.5 308 ARG B CA 1
ATOM 9279 C C . ARG B 1 308 ? 34.562 -8.578 4 1 93.5 308 ARG B C 1
ATOM 9281 O O . ARG B 1 308 ? 34.594 -9.789 4.227 1 93.5 308 ARG B O 1
ATOM 9288 N N . ARG B 1 309 ? 34.781 -7.656 4.891 1 92.06 309 ARG B N 1
ATOM 9289 C CA . ARG B 1 309 ? 35.125 -8.016 6.258 1 92.06 309 ARG B CA 1
ATOM 9290 C C . ARG B 1 309 ? 34 -8.789 6.934 1 92.06 309 ARG B C 1
ATOM 9292 O O . ARG B 1 309 ? 34.25 -9.688 7.746 1 92.06 309 ARG B O 1
ATOM 9299 N N . VAL B 1 310 ? 32.781 -8.43 6.609 1 92.62 310 VAL B N 1
ATOM 9300 C CA . VAL B 1 310 ? 31.625 -9.094 7.195 1 92.62 310 VAL B CA 1
ATOM 9301 C C . VAL B 1 310 ? 31.5 -10.508 6.629 1 92.62 310 VAL B C 1
ATOM 9303 O O . VAL B 1 310 ? 31.297 -11.469 7.371 1 92.62 310 VAL B O 1
ATOM 9306 N N . THR B 1 311 ? 31.641 -10.633 5.312 1 90.81 311 THR B N 1
ATOM 9307 C CA . THR B 1 311 ? 31.438 -11.906 4.625 1 90.81 311 THR B CA 1
ATOM 9308 C C . THR B 1 311 ? 32.562 -12.891 4.992 1 90.81 311 THR B C 1
ATOM 9310 O O . THR B 1 311 ? 32.312 -14.094 5.086 1 90.81 311 THR B O 1
ATOM 9313 N N . THR B 1 312 ? 33.812 -12.375 5.223 1 89.75 312 THR B N 1
ATOM 9314 C CA . THR B 1 312 ? 34.938 -13.227 5.59 1 89.75 312 THR B CA 1
ATOM 9315 C C . THR B 1 312 ? 34.969 -13.445 7.102 1 89.75 312 THR B C 1
ATOM 9317 O O . THR B 1 312 ? 35.906 -14.086 7.613 1 89.75 312 THR B O 1
ATOM 9320 N N . LYS B 1 313 ? 34.062 -12.828 7.855 1 86 313 LYS B N 1
ATOM 9321 C CA . LYS B 1 313 ? 33.906 -12.969 9.297 1 86 313 LYS B CA 1
ATOM 9322 C C . LYS B 1 313 ? 35.125 -12.391 10.039 1 86 313 LYS B C 1
ATOM 9324 O O . LYS B 1 313 ? 35.531 -12.938 11.055 1 86 313 LYS B O 1
ATOM 9329 N N . GLU B 1 314 ? 35.719 -11.383 9.453 1 85.12 314 GLU B N 1
ATOM 9330 C CA . GLU B 1 314 ? 36.781 -10.664 10.125 1 85.12 314 GLU B CA 1
ATOM 9331 C C . GLU B 1 314 ? 36.25 -9.766 11.234 1 85.12 314 GLU B C 1
ATOM 9333 O O . GLU B 1 314 ? 36.969 -9.453 12.188 1 85.12 314 GLU B O 1
ATOM 9338 N N . ILE B 1 315 ? 35.031 -9.328 10.984 1 84.5 315 ILE B N 1
ATOM 9339 C CA . ILE B 1 315 ? 34.375 -8.492 11.984 1 84.5 315 ILE B CA 1
ATOM 9340 C C . ILE B 1 315 ? 33.062 -9.148 12.453 1 84.5 315 ILE B C 1
ATOM 9342 O O . ILE B 1 315 ? 32.344 -9.758 11.656 1 84.5 315 ILE B O 1
ATOM 9346 N N . HIS B 1 316 ? 32.75 -9.039 13.727 1 78 316 HIS B N 1
ATOM 9347 C CA . HIS B 1 316 ? 31.562 -9.648 14.281 1 78 316 HIS B CA 1
ATOM 9348 C C . HIS B 1 316 ? 30.453 -8.609 14.477 1 78 316 HIS B C 1
ATOM 9350 O O . HIS B 1 316 ? 29.281 -8.898 14.273 1 78 316 HIS B O 1
ATOM 9356 N N . SER B 1 317 ? 30.891 -7.395 14.969 1 81.38 317 SER B N 1
ATOM 9357 C CA . SER B 1 317 ? 29.906 -6.316 15.07 1 81.38 317 SER B CA 1
ATOM 9358 C C . SER B 1 317 ? 29.906 -5.441 13.82 1 81.38 317 SER B C 1
ATOM 9360 O O . SER B 1 317 ? 30.703 -4.504 13.719 1 81.38 317 SER B O 1
ATOM 9362 N N . HIS B 1 318 ? 29.062 -5.73 12.891 1 87.31 318 HIS B N 1
ATOM 9363 C CA . HIS B 1 318 ? 29.141 -5.074 11.586 1 87.31 318 HIS B CA 1
ATOM 9364 C C . HIS B 1 318 ? 28.094 -3.977 11.461 1 87.31 318 HIS B C 1
ATOM 9366 O O . HIS B 1 318 ? 28.094 -3.223 10.484 1 87.31 318 HIS B O 1
ATOM 9372 N N . TYR B 1 319 ? 27.141 -3.711 12.398 1 90 319 TYR B N 1
ATOM 9373 C CA . TYR B 1 319 ? 26.188 -2.617 12.484 1 90 319 TYR B CA 1
ATOM 9374 C C . TYR B 1 319 ? 25.188 -2.66 11.328 1 90 319 TYR B C 1
ATOM 9376 O O . TYR B 1 319 ? 24.734 -1.616 10.852 1 90 319 TYR B O 1
ATOM 9384 N N . LEU B 1 320 ? 24.938 -3.826 10.758 1 92.94 320 LEU B N 1
ATOM 9385 C CA . LEU B 1 320 ? 23.984 -3.982 9.656 1 92.94 320 LEU B CA 1
ATOM 9386 C C . LEU B 1 320 ? 22.688 -4.594 10.148 1 92.94 320 LEU B C 1
ATOM 9388 O O . LEU B 1 320 ? 21.75 -4.781 9.375 1 92.94 320 LEU B O 1
ATOM 9392 N N . GLY B 1 321 ? 22.672 -4.82 11.359 1 88.69 321 GLY B N 1
ATOM 9393 C CA . GLY B 1 321 ? 21.516 -5.52 11.914 1 88.69 321 GLY B CA 1
ATOM 9394 C C . GLY B 1 321 ? 20.344 -4.602 12.219 1 88.69 321 GLY B C 1
ATOM 9395 O O . GLY B 1 321 ? 20.453 -3.381 12.078 1 88.69 321 GLY B O 1
ATOM 9396 N N . LYS B 1 322 ? 19.25 -5.164 12.617 1 86.69 322 LYS B N 1
ATOM 9397 C CA . LYS B 1 322 ? 18 -4.461 12.898 1 86.69 322 LYS B CA 1
ATOM 9398 C C . LYS B 1 322 ? 18.156 -3.514 14.086 1 86.69 322 LYS B C 1
ATOM 9400 O O . LYS B 1 322 ? 17.578 -2.426 14.102 1 86.69 322 LYS B O 1
ATOM 9405 N N . THR B 1 323 ? 18.906 -3.898 15.016 1 85.94 323 THR B N 1
ATOM 9406 C CA . THR B 1 323 ? 19.109 -3.088 16.219 1 85.94 323 THR B CA 1
ATOM 9407 C C . THR B 1 323 ? 19.766 -1.758 15.867 1 85.94 323 THR B C 1
ATOM 9409 O O . THR B 1 323 ? 19.328 -0.701 16.328 1 85.94 323 THR B O 1
ATOM 9412 N N . THR B 1 324 ? 20.844 -1.851 15.125 1 89.31 324 THR B N 1
ATOM 9413 C CA . THR B 1 324 ? 21.547 -0.64 14.703 1 89.31 324 THR B CA 1
ATOM 9414 C C . THR B 1 324 ? 20.609 0.26 13.891 1 89.31 324 THR B C 1
ATOM 9416 O O . THR B 1 324 ? 20.625 1.482 14.055 1 89.31 324 THR B O 1
ATOM 9419 N N . GLN B 1 325 ? 19.859 -0.345 12.992 1 90.12 325 GLN B N 1
ATOM 9420 C CA . GLN B 1 325 ? 18.922 0.421 12.188 1 90.12 325 GLN B CA 1
ATOM 9421 C C . GLN B 1 325 ? 17.938 1.185 13.062 1 90.12 325 GLN B C 1
ATOM 9423 O O . GLN B 1 325 ? 17.703 2.377 12.852 1 90.12 325 GLN B O 1
ATOM 9428 N N . ASN B 1 326 ? 17.438 0.548 14.039 1 86.38 326 ASN B N 1
ATOM 9429 C CA . ASN B 1 326 ? 16.484 1.17 14.953 1 86.38 326 ASN B CA 1
ATOM 9430 C C . ASN B 1 326 ? 17.125 2.293 15.758 1 86.38 326 ASN B C 1
ATOM 9432 O O . ASN B 1 326 ? 16.5 3.311 16.031 1 86.38 326 ASN B O 1
ATOM 9436 N N . GLU B 1 327 ? 18.312 2.051 16.125 1 89.19 327 GLU B N 1
ATOM 9437 C CA . GLU B 1 327 ? 19.047 3.082 16.859 1 89.19 327 GLU B CA 1
ATOM 9438 C C . GLU B 1 327 ? 19.266 4.324 16 1 89.19 327 GLU B C 1
ATOM 9440 O O . GLU B 1 327 ? 19.156 5.449 16.484 1 89.19 327 GLU B O 1
ATOM 9445 N N . ILE B 1 328 ? 19.562 4.094 14.781 1 92.31 328 ILE B N 1
ATOM 9446 C CA . ILE B 1 328 ? 19.781 5.207 13.867 1 92.31 328 ILE B CA 1
ATOM 9447 C C . ILE B 1 328 ? 18.469 5.965 13.656 1 92.31 328 ILE B C 1
ATOM 9449 O O . ILE B 1 328 ? 18.453 7.195 13.625 1 92.31 328 ILE B O 1
ATOM 9453 N N . ILE B 1 329 ? 17.375 5.242 13.477 1 89.81 329 ILE B N 1
ATOM 9454 C CA . ILE B 1 329 ? 16.062 5.859 13.305 1 89.81 329 ILE B CA 1
ATOM 9455 C C . ILE B 1 329 ? 15.75 6.75 14.508 1 89.81 329 ILE B C 1
ATOM 9457 O O . ILE B 1 329 ? 15.32 7.895 14.344 1 89.81 329 ILE B O 1
ATOM 9461 N N . GLN B 1 330 ? 15.984 6.219 15.656 1 88.88 330 GLN B N 1
ATOM 9462 C CA . GLN B 1 330 ? 15.719 6.973 16.875 1 88.88 330 GLN B CA 1
ATOM 9463 C C . GLN B 1 330 ? 16.609 8.211 16.969 1 88.88 330 GLN B C 1
ATOM 9465 O O . GLN B 1 330 ? 16.172 9.266 17.422 1 88.88 330 GLN B O 1
ATOM 9470 N N . LEU B 1 331 ? 17.797 7.984 16.578 1 91.81 331 LEU B N 1
ATOM 9471 C CA . LEU B 1 331 ? 18.734 9.102 16.562 1 91.81 331 LEU B CA 1
ATOM 9472 C C . LEU B 1 331 ? 18.25 10.219 15.648 1 91.81 331 LEU B C 1
ATOM 9474 O O . LEU B 1 331 ? 18.219 11.383 16.047 1 91.81 331 LEU B O 1
ATOM 9478 N N . LEU B 1 332 ? 17.859 9.844 14.469 1 92.56 332 LEU B N 1
ATOM 9479 C CA . LEU B 1 332 ? 17.391 10.82 13.492 1 92.56 332 LEU B CA 1
ATOM 9480 C C . LEU B 1 332 ? 16.109 11.5 13.984 1 92.56 332 LEU B C 1
ATOM 9482 O O . LEU B 1 332 ? 15.961 12.719 13.859 1 92.56 332 LEU B O 1
ATOM 9486 N N . ALA B 1 333 ? 15.188 10.719 14.492 1 90.81 333 ALA B N 1
ATOM 9487 C CA . ALA B 1 333 ? 13.93 11.242 15.016 1 90.81 333 ALA B CA 1
ATOM 9488 C C . ALA B 1 333 ? 14.18 12.242 16.141 1 90.81 333 ALA B C 1
ATOM 9490 O O . ALA B 1 333 ? 13.539 13.297 16.188 1 90.81 333 ALA B O 1
ATOM 9491 N N . THR B 1 334 ? 15.078 11.906 16.984 1 91.12 334 THR B N 1
ATOM 9492 C CA . THR B 1 334 ? 15.406 12.781 18.109 1 91.12 334 THR B CA 1
ATOM 9493 C C . THR B 1 334 ? 16.016 14.094 17.625 1 91.12 334 THR B C 1
ATOM 9495 O O . THR B 1 334 ? 15.688 15.164 18.141 1 91.12 334 THR B O 1
ATOM 9498 N N . GLU B 1 335 ? 16.875 13.961 16.672 1 92.94 335 GLU B N 1
ATOM 9499 C CA . GLU B 1 335 ? 17.5 15.156 16.125 1 92.94 335 GLU B CA 1
ATOM 9500 C C . GLU B 1 335 ? 16.469 16.062 15.461 1 92.94 335 GLU B C 1
ATOM 9502 O O . GLU B 1 335 ? 16.531 17.297 15.609 1 92.94 335 GLU B O 1
ATOM 9507 N N . VAL B 1 336 ? 15.633 15.5 14.664 1 93.62 336 VAL B N 1
ATOM 9508 C CA . VAL B 1 336 ? 14.57 16.266 14.008 1 93.62 336 VAL B CA 1
ATOM 9509 C C . VAL B 1 336 ? 13.695 16.938 15.055 1 93.62 336 VAL B C 1
ATOM 9511 O O . VAL B 1 336 ? 13.391 18.125 14.945 1 93.62 336 VAL B O 1
ATOM 9514 N N . LYS B 1 337 ? 13.289 16.203 16.062 1 93.06 337 LYS B N 1
ATOM 9515 C CA . LYS B 1 337 ? 12.445 16.75 17.125 1 93.06 337 LYS B CA 1
ATOM 9516 C C . LYS B 1 337 ? 13.148 17.891 17.859 1 93.06 337 LYS B C 1
ATOM 9518 O O . LYS B 1 337 ? 12.523 18.906 18.172 1 93.06 337 LYS B O 1
ATOM 9523 N N . GLN B 1 338 ? 14.414 17.719 18.078 1 93 338 GLN B N 1
ATOM 9524 C CA . GLN B 1 338 ? 15.172 18.75 18.766 1 93 338 GLN B CA 1
ATOM 9525 C C . GLN B 1 338 ? 15.266 20.031 17.938 1 93 338 GLN B C 1
ATOM 9527 O O . GLN B 1 338 ? 15.211 21.125 18.484 1 93 338 GLN B O 1
ATOM 9532 N N . LYS B 1 339 ? 15.406 19.828 16.734 1 93.94 339 LYS B N 1
ATOM 9533 C CA . LYS B 1 339 ? 15.438 21 15.867 1 93.94 339 LYS B CA 1
ATOM 9534 C C . LYS B 1 339 ? 14.102 21.734 15.891 1 93.94 339 LYS B C 1
ATOM 9536 O O . LYS B 1 339 ? 14.07 22.969 15.914 1 93.94 339 LYS B O 1
ATOM 9541 N N . ILE B 1 340 ? 13.023 21.062 15.859 1 94.62 340 ILE B N 1
ATOM 9542 C CA . ILE B 1 340 ? 11.688 21.656 15.922 1 94.62 340 ILE B CA 1
ATOM 9543 C C . ILE B 1 340 ? 11.508 22.391 17.25 1 94.62 340 ILE B C 1
ATOM 9545 O O . ILE B 1 340 ? 11.031 23.531 17.266 1 94.62 340 ILE B O 1
ATOM 9549 N N . LEU B 1 341 ? 11.969 21.75 18.297 1 96.06 341 LEU B N 1
ATOM 9550 C CA . LEU B 1 341 ? 11.805 22.344 19.625 1 96.06 341 LEU B CA 1
ATOM 9551 C C . LEU B 1 341 ? 12.641 23.594 19.766 1 96.06 341 LEU B C 1
ATOM 9553 O O . LEU B 1 341 ? 12.219 24.562 20.422 1 96.06 341 LEU B O 1
ATOM 9557 N N . THR B 1 342 ? 13.789 23.578 19.172 1 94.31 342 THR B N 1
ATOM 9558 C CA . THR B 1 342 ? 14.641 24.766 19.203 1 94.31 342 THR B CA 1
ATOM 9559 C C . THR B 1 342 ? 13.984 25.922 18.453 1 94.31 342 THR B C 1
ATOM 9561 O O . THR B 1 342 ? 13.984 27.062 18.938 1 94.31 342 THR B O 1
ATOM 9564 N N . LEU B 1 343 ? 13.453 25.625 17.359 1 94.31 343 LEU B N 1
ATOM 9565 C CA . LEU B 1 343 ? 12.75 26.641 16.578 1 94.31 343 LEU B CA 1
ATOM 9566 C C . LEU B 1 343 ? 11.523 27.141 17.344 1 94.31 343 LEU B C 1
ATOM 9568 O O . LEU B 1 343 ? 11.242 28.344 17.344 1 94.31 343 LEU B O 1
ATOM 9572 N N . LEU B 1 344 ? 10.836 26.25 17.938 1 96.12 344 LEU B N 1
ATOM 9573 C CA . LEU B 1 344 ? 9.641 26.578 18.688 1 96.12 344 LEU B CA 1
ATOM 9574 C C . LEU B 1 344 ? 9.969 27.484 19.875 1 96.12 344 LEU B C 1
ATOM 9576 O O . LEU B 1 344 ? 9.266 28.469 20.125 1 96.12 344 LEU B O 1
ATOM 9580 N N . LYS B 1 345 ? 11.031 27.125 20.547 1 93.62 345 LYS B N 1
ATOM 9581 C CA . LYS B 1 345 ? 11.461 27.922 21.703 1 93.62 345 LYS B CA 1
ATOM 9582 C C . LYS B 1 345 ? 11.875 29.328 21.266 1 93.62 345 LYS B C 1
ATOM 9584 O O . LYS B 1 345 ? 11.594 30.312 21.953 1 93.62 345 LYS B O 1
ATOM 9589 N N . SER B 1 346 ? 12.523 29.391 20.156 1 92.19 346 SER B N 1
ATOM 9590 C CA . SER B 1 346 ? 12.961 30.688 19.625 1 92.19 346 SER B CA 1
ATOM 9591 C C . SER B 1 346 ? 11.773 31.547 19.203 1 92.19 346 SER B C 1
ATOM 9593 O O . SER B 1 346 ? 11.836 32.781 19.266 1 92.19 346 SER B O 1
ATOM 9595 N N . ALA B 1 347 ? 10.695 31.016 18.766 1 94.75 347 ALA B N 1
ATOM 9596 C CA . ALA B 1 347 ? 9.508 31.734 18.312 1 94.75 347 ALA B CA 1
ATOM 9597 C C . ALA B 1 347 ? 8.68 32.219 19.484 1 94.75 347 ALA B C 1
ATOM 9599 O O . ALA B 1 347 ? 7.969 33.219 19.375 1 94.75 347 ALA B O 1
ATOM 9600 N N . LYS B 1 348 ? 8.727 31.547 20.641 1 93.62 348 LYS B N 1
ATOM 9601 C CA . LYS B 1 348 ? 8.047 31.859 21.906 1 93.62 348 LYS B CA 1
ATOM 9602 C C . LYS B 1 348 ? 6.57 31.484 21.844 1 93.62 348 LYS B C 1
ATOM 9604 O O . LYS B 1 348 ? 6.121 30.594 22.547 1 93.62 348 LYS B O 1
ATOM 9609 N N . TYR B 1 349 ? 5.816 32.156 20.875 1 96.25 349 TYR B N 1
ATOM 9610 C CA . TYR B 1 349 ? 4.387 31.891 20.781 1 96.25 349 TYR B CA 1
ATOM 9611 C C . TYR B 1 349 ? 4.117 30.703 19.875 1 96.25 349 TYR B C 1
ATOM 9613 O O . TYR B 1 349 ? 4.766 30.531 18.844 1 96.25 349 TYR B O 1
ATOM 9621 N N . TYR B 1 350 ? 3.184 29.797 20.266 1 96.19 350 TYR B N 1
ATOM 9622 C CA . TYR B 1 350 ? 2.865 28.641 19.453 1 96.19 350 TYR B CA 1
ATOM 9623 C C . TYR B 1 350 ? 1.417 28.203 19.656 1 96.19 350 TYR B C 1
ATOM 9625 O O . TYR B 1 350 ? 0.735 28.703 20.547 1 96.19 350 TYR B O 1
ATOM 9633 N N . SER B 1 351 ? 0.951 27.438 18.75 1 94.19 351 SER B N 1
ATOM 9634 C CA . SER B 1 351 ? -0.348 26.766 18.844 1 94.19 351 SER B CA 1
ATOM 9635 C C . SER B 1 351 ? -0.215 25.266 18.688 1 94.19 351 SER B C 1
ATOM 9637 O O . SER B 1 351 ? 0.736 24.781 18.078 1 94.19 351 SER B O 1
ATOM 9639 N N . ILE B 1 352 ? -1.124 24.562 19.312 1 91 352 ILE B N 1
ATOM 9640 C CA . ILE B 1 352 ? -1.153 23.109 19.125 1 91 352 ILE B CA 1
ATOM 9641 C C . ILE B 1 352 ? -2.328 22.734 18.234 1 91 352 ILE B C 1
ATOM 9643 O O . ILE B 1 352 ? -3.381 23.359 18.266 1 91 352 ILE B O 1
ATOM 9647 N N . ILE B 1 353 ? -2.086 21.828 17.422 1 85.88 353 ILE B N 1
ATOM 9648 C CA . ILE B 1 353 ? -3.109 21.203 16.594 1 85.88 353 ILE B CA 1
ATOM 9649 C C . ILE B 1 353 ? -3.195 19.703 16.906 1 85.88 353 ILE B C 1
ATOM 9651 O O . ILE B 1 353 ? -2.23 18.969 16.703 1 85.88 353 ILE B O 1
ATOM 9655 N N . LEU B 1 354 ? -4.316 19.234 17.438 1 81.88 354 LEU B N 1
ATOM 9656 C CA . LEU B 1 354 ? -4.469 17.859 17.875 1 81.88 354 LEU B CA 1
ATOM 9657 C C . LEU B 1 354 ? -5.5 17.125 17.016 1 81.88 354 LEU B C 1
ATOM 9659 O O . LEU B 1 354 ? -6.52 17.703 16.641 1 81.88 354 LEU B O 1
ATOM 9663 N N . ASP B 1 355 ? -5.137 15.906 16.625 1 74.19 355 ASP B N 1
ATOM 9664 C CA . ASP B 1 355 ? -6.039 15 15.914 1 74.19 355 ASP B CA 1
ATOM 9665 C C . ASP B 1 355 ? -5.996 13.602 16.516 1 74.19 355 ASP B C 1
ATOM 9667 O O . ASP B 1 355 ? -5.016 13.234 17.172 1 74.19 355 ASP B O 1
ATOM 9671 N N . CYS B 1 356 ? -7.098 12.977 16.516 1 69.12 356 CYS B N 1
ATOM 9672 C CA . CYS B 1 356 ? -7.105 11.617 17.047 1 69.12 356 CYS B CA 1
ATOM 9673 C C . CYS B 1 356 ? -7.211 10.594 15.922 1 69.12 356 CYS B C 1
ATOM 9675 O O . CYS B 1 356 ? -7.871 10.844 14.914 1 69.12 356 CYS B O 1
ATOM 9677 N N . THR B 1 357 ? -6.391 9.578 16.016 1 62.06 357 THR B N 1
ATOM 9678 C CA . THR B 1 357 ? -6.449 8.477 15.062 1 62.06 357 THR B CA 1
ATOM 9679 C C . THR B 1 357 ? -6.32 7.137 15.781 1 62.06 357 THR B C 1
ATOM 9681 O O . THR B 1 357 ? -5.887 7.078 16.938 1 62.06 357 THR B O 1
ATOM 9684 N N . VAL B 1 358 ? -6.965 6.211 15.18 1 57.41 358 VAL B N 1
ATOM 9685 C CA . VAL B 1 358 ? -6.785 4.871 15.727 1 57.41 358 VAL B CA 1
ATOM 9686 C C . VAL B 1 358 ? -5.527 4.238 15.148 1 57.41 358 VAL B C 1
ATOM 9688 O O . VAL B 1 358 ? -5.355 4.191 13.922 1 57.41 358 VAL B O 1
ATOM 9691 N N . GLY B 1 359 ? -4.523 4.086 15.977 1 52.72 359 GLY B N 1
ATOM 9692 C CA . GLY B 1 359 ? -3.268 3.502 15.539 1 52.72 359 GLY B CA 1
ATOM 9693 C C . GLY B 1 359 ? -3.381 2.025 15.203 1 52.72 359 GLY B C 1
ATOM 9694 O O . GLY B 1 359 ? -4.473 1.455 15.258 1 52.72 359 GLY B O 1
ATOM 9695 N N . ASN B 1 360 ? -2.246 1.402 14.695 1 49 360 ASN B N 1
ATOM 9696 C CA . ASN B 1 360 ? -2.145 -0.005 14.328 1 49 360 ASN B CA 1
ATOM 9697 C C . ASN B 1 360 ? -2.543 -0.918 15.484 1 49 360 ASN B C 1
ATOM 9699 O O . ASN B 1 360 ? -3.096 -1.998 15.266 1 49 360 ASN B O 1
ATOM 9703 N N . SER B 1 361 ? -2.121 -0.378 16.828 1 48.34 361 SER B N 1
ATOM 9704 C CA . SER B 1 361 ? -2.443 -1.177 18.016 1 48.34 361 SER B CA 1
ATOM 9705 C C . SER B 1 361 ? -3.855 -0.886 18.5 1 48.34 361 SER B C 1
ATOM 9707 O O . SER B 1 361 ? -4.215 -1.254 19.625 1 48.34 361 SER B O 1
ATOM 9709 N N . HIS B 1 362 ? -4.629 -0.227 17.625 1 48.06 362 HIS B N 1
ATOM 9710 C CA . HIS B 1 362 ? -6.027 0.104 17.875 1 48.06 362 HIS B CA 1
ATOM 9711 C C . HIS B 1 362 ? -6.176 0.958 19.125 1 48.06 362 HIS B C 1
ATOM 9713 O O . HIS B 1 362 ? -7.16 0.836 19.859 1 48.06 362 HIS B O 1
ATOM 9719 N N . VAL B 1 363 ? -5.105 1.403 19.578 1 57.34 363 VAL B N 1
ATOM 9720 C CA . VAL B 1 363 ? -5.16 2.395 20.656 1 57.34 363 VAL B CA 1
ATOM 9721 C C . VAL B 1 363 ? -5.336 3.789 20.062 1 57.34 363 VAL B C 1
ATOM 9723 O O . VAL B 1 363 ? -4.746 4.105 19.016 1 57.34 363 VAL B O 1
ATOM 9726 N N . GLU B 1 364 ? -6.352 4.383 20.609 1 65.88 364 GLU B N 1
ATOM 9727 C CA . GLU B 1 364 ? -6.516 5.766 20.172 1 65.88 364 GLU B CA 1
ATOM 9728 C C . GLU B 1 364 ? -5.262 6.59 20.453 1 65.88 364 GLU B C 1
ATOM 9730 O O . GLU B 1 364 ? -4.668 6.469 21.531 1 65.88 364 GLU B O 1
ATOM 9735 N N . GLN B 1 365 ? -4.746 7.117 19.484 1 73.56 365 GLN B N 1
ATOM 9736 C CA . GLN B 1 365 ? -3.572 7.977 19.609 1 73.56 365 GLN B CA 1
ATOM 9737 C C . GLN B 1 365 ? -3.898 9.414 19.219 1 73.56 365 GLN B C 1
ATOM 9739 O O . GLN B 1 365 ? -4.695 9.648 18.312 1 73.56 365 GLN B O 1
ATOM 9744 N N . MET B 1 366 ? -3.398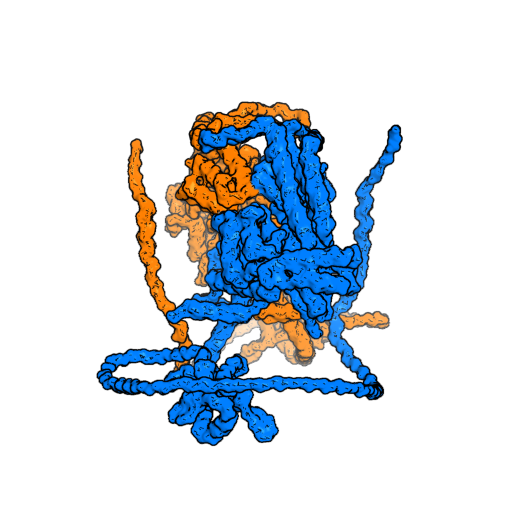 10.328 20.062 1 79.31 366 MET B N 1
ATOM 9745 C CA . MET B 1 366 ? -3.475 11.742 19.719 1 79.31 366 MET B CA 1
ATOM 9746 C C . MET B 1 366 ? -2.27 12.164 18.891 1 79.31 366 MET B C 1
ATOM 9748 O O . MET B 1 366 ? -1.131 11.828 19.219 1 79.31 366 MET B O 1
ATOM 9752 N N . ILE B 1 367 ? -2.562 12.781 17.766 1 82.25 367 ILE B N 1
ATOM 9753 C CA . ILE B 1 367 ? -1.508 13.359 16.938 1 82.25 367 ILE B CA 1
ATOM 9754 C C . ILE B 1 367 ? -1.221 14.789 17.406 1 82.25 367 ILE B C 1
ATOM 9756 O O . ILE B 1 367 ? -2.109 15.641 17.391 1 82.25 367 ILE B O 1
ATOM 9760 N N . LEU B 1 368 ? -0.018 15.047 17.844 1 88.38 368 LEU B N 1
ATOM 9761 C CA . LEU B 1 368 ? 0.355 16.375 18.344 1 88.38 368 LEU B CA 1
ATOM 9762 C C . LEU B 1 368 ? 1.149 17.141 17.281 1 88.38 368 LEU B C 1
ATOM 9764 O O . LEU B 1 368 ? 2.266 16.75 16.938 1 88.38 368 LEU B O 1
ATOM 9768 N N . MET B 1 369 ? 0.593 18.234 16.812 1 89.31 369 MET B N 1
ATOM 9769 C CA . MET B 1 369 ? 1.269 19.156 15.922 1 89.31 369 MET B CA 1
ATOM 9770 C C . MET B 1 369 ? 1.391 20.547 16.562 1 89.31 369 MET B C 1
ATOM 9772 O O . MET B 1 369 ? 0.562 20.922 17.391 1 89.31 369 MET B O 1
ATOM 9776 N N . VAL B 1 370 ? 2.404 21.234 16.156 1 92.38 370 VAL B N 1
ATOM 9777 C CA . VAL B 1 370 ? 2.604 22.578 16.656 1 92.38 370 VAL B CA 1
ATOM 9778 C C . VAL B 1 370 ? 2.727 23.562 15.484 1 92.38 370 VAL B C 1
ATOM 9780 O O . VAL B 1 370 ? 3.223 23.188 14.414 1 92.38 370 VAL B O 1
ATOM 9783 N N . ARG B 1 371 ? 2.225 24.672 15.672 1 91.25 371 ARG B N 1
ATOM 9784 C CA . ARG B 1 371 ? 2.305 25.766 14.703 1 91.25 371 ARG B CA 1
ATOM 9785 C C . ARG B 1 371 ? 2.928 27.016 15.336 1 91.25 371 ARG B C 1
ATOM 9787 O O . ARG B 1 371 ? 2.572 27.391 16.453 1 91.25 371 ARG B O 1
ATOM 9794 N N . PHE B 1 372 ? 3.918 27.609 14.727 1 94.25 372 PHE B N 1
ATOM 9795 C CA . PHE B 1 372 ? 4.551 28.812 15.219 1 94.25 372 PHE B CA 1
ATOM 9796 C C . PHE B 1 372 ? 5.145 29.625 14.062 1 94.25 372 PHE B C 1
ATOM 9798 O O . PHE B 1 372 ? 5.18 29.156 12.93 1 94.25 372 PHE B O 1
ATOM 9805 N N . VAL B 1 373 ? 5.52 30.891 14.352 1 94.94 373 VAL B N 1
ATOM 9806 C CA . VAL B 1 373 ? 6.051 31.797 13.336 1 94.94 373 VAL B CA 1
ATOM 9807 C C . VAL B 1 373 ? 7.488 32.188 13.688 1 94.94 373 VAL B C 1
ATOM 9809 O O . VAL B 1 373 ? 7.777 32.562 14.828 1 94.94 373 VAL B O 1
ATOM 9812 N N . THR B 1 374 ? 8.344 31.891 12.766 1 92.81 374 THR B N 1
ATOM 9813 C CA . THR B 1 374 ? 9.703 32.406 12.891 1 92.81 374 THR B CA 1
ATOM 9814 C C . THR B 1 374 ? 9.875 33.688 12.07 1 92.81 374 THR B C 1
ATOM 9816 O O . THR B 1 374 ? 9.602 33.688 10.867 1 92.81 374 THR B O 1
ATOM 9819 N N . ALA B 1 375 ? 10.148 34.75 12.742 1 93.19 375 ALA B N 1
ATOM 9820 C CA . ALA B 1 375 ? 10.352 36.062 12.102 1 93.19 375 ALA B CA 1
ATOM 9821 C C . ALA B 1 375 ? 11.727 36.625 12.445 1 93.19 375 ALA B C 1
ATOM 9823 O O . ALA B 1 375 ? 12 36.969 13.594 1 93.19 375 ALA B O 1
ATOM 9824 N N . ILE B 1 376 ? 12.609 36.656 11.438 1 88.06 376 ILE B N 1
ATOM 9825 C CA . ILE B 1 376 ? 13.961 37.156 11.602 1 88.06 376 ILE B CA 1
ATOM 9826 C C . ILE B 1 376 ? 14.148 38.406 10.742 1 88.06 376 ILE B C 1
ATOM 9828 O O . ILE B 1 376 ? 13.852 38.406 9.547 1 88.06 376 ILE B O 1
ATOM 9832 N N . GLU B 1 377 ? 14.531 39.469 11.398 1 89.19 377 GLU B N 1
ATOM 9833 C CA . GLU B 1 377 ? 14.758 40.719 10.703 1 89.19 377 GLU B CA 1
ATOM 9834 C C . GLU B 1 377 ? 15.922 40.625 9.719 1 89.19 377 GLU B C 1
ATOM 9836 O O . GLU B 1 377 ? 16.859 39.844 9.938 1 89.19 377 GLU B O 1
ATOM 9841 N N . ALA B 1 378 ? 15.773 41.438 8.703 1 87.38 378 ALA B N 1
ATOM 9842 C CA . ALA B 1 378 ? 16.844 41.469 7.711 1 87.38 378 ALA B CA 1
ATOM 9843 C C . ALA B 1 378 ? 18.141 42.031 8.312 1 87.38 378 ALA B C 1
ATOM 9845 O O . ALA B 1 378 ? 18.094 42.875 9.203 1 87.38 378 ALA B O 1
ATOM 9846 N N . THR B 1 379 ? 19.203 41.406 7.938 1 83.38 379 THR B N 1
ATOM 9847 C CA . THR B 1 379 ? 20.516 41.938 8.234 1 83.38 379 THR B CA 1
ATOM 9848 C C . THR B 1 379 ? 21.188 42.469 6.965 1 83.38 379 THR B C 1
ATOM 9850 O O . THR B 1 379 ? 20.609 42.406 5.883 1 83.38 379 THR B O 1
ATOM 9853 N N . ALA B 1 380 ? 22.391 43.125 7.059 1 75.88 380 ALA B N 1
ATOM 9854 C CA . ALA B 1 380 ? 23.109 43.719 5.93 1 75.88 380 ALA B CA 1
ATOM 9855 C C . ALA B 1 380 ? 23.297 42.719 4.805 1 75.88 380 ALA B C 1
ATOM 9857 O O . ALA B 1 380 ? 23.219 43.062 3.625 1 75.88 380 ALA B O 1
ATOM 9858 N N . ASN B 1 381 ? 23.328 41.469 5.168 1 79.88 381 ASN B N 1
ATOM 9859 C CA . ASN B 1 381 ? 23.656 40.5 4.137 1 79.88 381 ASN B CA 1
ATOM 9860 C C . ASN B 1 381 ? 22.594 39.406 4.027 1 79.88 381 ASN B C 1
ATOM 9862 O O . ASN B 1 381 ? 22.641 38.562 3.129 1 79.88 381 ASN B O 1
ATOM 9866 N N . VAL B 1 382 ? 21.609 39.469 4.938 1 83.81 382 VAL B N 1
ATOM 9867 C CA . VAL B 1 382 ? 20.625 38.406 4.91 1 83.81 382 VAL B CA 1
ATOM 9868 C C . VAL B 1 382 ? 19.219 39 4.84 1 83.81 382 VAL B C 1
ATOM 9870 O O . VAL B 1 382 ? 18.891 39.906 5.594 1 83.81 382 VAL B O 1
ATOM 9873 N N . ALA B 1 383 ? 18.469 38.531 3.922 1 88.31 383 ALA B N 1
ATOM 9874 C CA . ALA B 1 383 ? 17.109 39 3.75 1 88.31 383 ALA B CA 1
ATOM 9875 C C . ALA B 1 383 ? 16.219 38.562 4.922 1 88.31 383 ALA B C 1
ATOM 9877 O O . ALA B 1 383 ? 16.531 37.594 5.609 1 88.31 383 ALA B O 1
ATOM 9878 N N . ALA B 1 384 ? 15.164 39.312 5.223 1 89.12 384 ALA B N 1
ATOM 9879 C CA . ALA B 1 384 ? 14.219 38.969 6.273 1 89.12 384 ALA B CA 1
ATOM 9880 C C . ALA B 1 384 ? 13.508 37.656 5.965 1 89.12 384 ALA B C 1
ATOM 9882 O O . ALA B 1 384 ? 13.266 37.344 4.797 1 89.12 384 ALA B O 1
ATOM 9883 N N . VAL B 1 385 ? 13.359 36.906 6.98 1 90.38 385 VAL B N 1
ATOM 9884 C CA . VAL B 1 385 ? 12.68 35.625 6.793 1 90.38 385 VAL B CA 1
ATOM 9885 C C . VAL B 1 385 ? 11.477 35.531 7.734 1 90.38 385 VAL B C 1
ATOM 9887 O O . VAL B 1 385 ? 11.617 35.719 8.945 1 90.38 385 VAL B O 1
ATOM 9890 N N . VAL B 1 386 ? 10.305 35.5 7.172 1 92.69 386 VAL B N 1
ATOM 9891 C CA . VAL B 1 386 ? 9.094 35.219 7.938 1 92.69 386 VAL B CA 1
ATOM 9892 C C . VAL B 1 386 ? 8.461 33.906 7.473 1 92.69 386 VAL B C 1
ATOM 9894 O O . VAL B 1 386 ? 8.047 33.781 6.32 1 92.69 386 VAL B O 1
ATOM 9897 N N . ASN B 1 387 ? 8.516 32.906 8.352 1 91.06 387 ASN B N 1
ATOM 9898 C CA . ASN B 1 387 ? 7.996 31.594 7.992 1 91.06 387 ASN B CA 1
ATOM 9899 C C . ASN B 1 387 ? 6.961 31.094 9.008 1 91.06 387 ASN B C 1
ATOM 9901 O O . ASN B 1 387 ? 7.227 31.078 10.211 1 91.06 387 ASN B O 1
ATOM 9905 N N . ILE B 1 388 ? 5.762 30.859 8.492 1 91 388 ILE B N 1
ATOM 9906 C CA . ILE B 1 388 ? 4.785 30.141 9.305 1 91 388 ILE B CA 1
ATOM 9907 C C . ILE B 1 388 ? 5.078 28.641 9.258 1 91 388 ILE B C 1
ATOM 9909 O O . ILE B 1 388 ? 5.082 28.031 8.188 1 91 388 ILE B O 1
ATOM 9913 N N . ARG B 1 389 ? 5.312 28.047 10.398 1 90.12 389 ARG B N 1
ATOM 9914 C CA . ARG B 1 389 ? 5.777 26.672 10.445 1 90.12 389 ARG B CA 1
ATOM 9915 C C . ARG B 1 389 ? 4.77 25.781 11.164 1 90.12 389 ARG B C 1
ATOM 9917 O O . ARG B 1 389 ? 4.188 26.188 12.172 1 90.12 389 ARG B O 1
ATOM 9924 N N . GLU B 1 390 ? 4.465 24.656 10.625 1 89.31 390 GLU B N 1
ATOM 9925 C CA . GLU B 1 390 ? 3.682 23.594 11.234 1 89.31 390 GLU B CA 1
ATOM 9926 C C . GLU B 1 390 ? 4.461 22.281 11.258 1 89.31 390 GLU B C 1
ATOM 9928 O O . GLU B 1 390 ? 4.98 21.844 10.234 1 89.31 390 GLU B O 1
ATOM 9933 N N . HIS B 1 391 ? 4.586 21.719 12.414 1 91.06 391 HIS B N 1
ATOM 9934 C CA . HIS B 1 391 ? 5.418 20.531 12.531 1 91.06 391 HIS B CA 1
ATOM 9935 C C . HIS B 1 391 ? 4.719 19.453 13.352 1 91.06 391 HIS B C 1
ATOM 9937 O O . HIS B 1 391 ? 3.982 19.766 14.297 1 91.06 391 HIS B O 1
ATOM 9943 N N . PHE B 1 392 ? 5.023 18.234 12.977 1 90.94 392 PHE B N 1
ATOM 9944 C CA . PHE B 1 392 ? 4.598 17.062 13.719 1 90.94 392 PHE B CA 1
ATOM 9945 C C . PHE B 1 392 ? 5.594 16.734 14.82 1 90.94 392 PHE B C 1
ATOM 9947 O O . PHE B 1 392 ? 6.797 16.641 14.57 1 90.94 392 PHE B O 1
ATOM 9954 N N . LEU B 1 393 ? 5 16.484 16.016 1 89.81 393 LEU B N 1
ATOM 9955 C CA . LEU B 1 393 ? 5.914 16.203 17.109 1 89.81 393 LEU B CA 1
ATOM 9956 C C . LEU B 1 393 ? 5.867 14.727 17.5 1 89.81 393 LEU B C 1
ATOM 9958 O O . LEU B 1 393 ? 6.906 14.055 17.547 1 89.81 393 LEU B O 1
ATOM 9962 N N . GLU B 1 394 ? 4.688 14.211 17.75 1 86.5 394 GLU B N 1
ATOM 9963 C CA . GLU B 1 394 ? 4.637 12.812 18.172 1 86.5 394 GLU B CA 1
ATOM 9964 C C . GLU B 1 394 ? 3.201 12.305 18.219 1 86.5 394 GLU B C 1
ATOM 9966 O O . GLU B 1 394 ? 2.254 13.086 18.156 1 86.5 394 GLU B O 1
ATOM 9971 N N . PHE B 1 395 ? 3.107 10.922 18.312 1 82 395 PHE B N 1
ATOM 9972 C CA . PHE B 1 395 ? 1.88 10.227 18.688 1 82 395 PHE B CA 1
ATOM 9973 C C . PHE B 1 395 ? 1.799 10.023 20.188 1 82 395 PHE B C 1
ATOM 9975 O O . PHE B 1 395 ? 2.77 9.602 20.828 1 82 395 PHE B O 1
ATOM 9982 N N . ILE B 1 396 ? 0.641 10.414 20.703 1 82.19 396 ILE B N 1
ATOM 9983 C CA . ILE B 1 396 ? 0.447 10.234 22.141 1 82.19 396 ILE B CA 1
ATOM 9984 C C . ILE B 1 396 ? -0.608 9.156 22.391 1 82.19 396 ILE B C 1
ATOM 9986 O O . ILE B 1 396 ? -1.753 9.289 21.938 1 82.19 396 ILE B O 1
ATOM 9990 N N . ASP B 1 397 ? -0.197 8.109 23.031 1 76.56 397 ASP B N 1
ATOM 9991 C CA . ASP B 1 397 ? -1.146 7.062 23.391 1 76.56 397 ASP B CA 1
ATOM 9992 C C . ASP B 1 397 ? -2.131 7.547 24.453 1 76.56 397 ASP B C 1
ATOM 9994 O O . ASP B 1 397 ? -1.731 8.188 25.422 1 76.56 397 ASP B O 1
ATOM 9998 N N . VAL B 1 398 ? -3.41 7.379 24.141 1 73.5 398 VAL B N 1
ATOM 9999 C CA . VAL B 1 398 ? -4.441 7.781 25.094 1 73.5 398 VAL B CA 1
ATOM 10000 C C . VAL B 1 398 ? -5.227 6.555 25.547 1 73.5 398 VAL B C 1
ATOM 10002 O O . VAL B 1 398 ? -5.871 5.883 24.75 1 73.5 398 VAL B O 1
ATOM 10005 N N . ASP B 1 399 ? -5.074 6.105 26.781 1 67.56 399 ASP B N 1
ATOM 10006 C CA . ASP B 1 399 ? -5.785 4.953 27.328 1 67.56 399 ASP B CA 1
ATOM 10007 C C . ASP B 1 399 ? -7.242 5.297 27.625 1 67.56 399 ASP B C 1
ATOM 10009 O O . ASP B 1 399 ? -8.125 4.449 27.5 1 67.56 399 ASP B O 1
ATOM 10013 N N . ASP B 1 400 ? -7.375 6.613 28.156 1 66.94 400 ASP B N 1
ATOM 10014 C CA . ASP B 1 400 ? -8.703 7.129 28.484 1 66.94 400 ASP B CA 1
ATOM 10015 C C . ASP B 1 400 ? -9.055 8.336 27.625 1 66.94 400 ASP B C 1
ATOM 10017 O O . ASP B 1 400 ? -8.352 9.352 27.656 1 66.94 400 ASP B O 1
ATOM 10021 N N . THR B 1 401 ? -10.141 8.172 26.891 1 67.06 401 THR B N 1
ATOM 10022 C CA . THR B 1 401 ? -10.461 9.195 25.891 1 67.06 401 THR B CA 1
ATOM 10023 C C . THR B 1 401 ? -11.289 10.312 26.516 1 67.06 401 THR B C 1
ATOM 10025 O O . THR B 1 401 ? -11.844 11.148 25.797 1 67.06 401 THR B O 1
ATOM 10028 N N . LYS B 1 402 ? -11.367 10.297 27.938 1 70.88 402 LYS B N 1
ATOM 10029 C CA . LYS B 1 402 ? -12.016 11.43 28.594 1 70.88 402 LYS B CA 1
ATOM 10030 C C . LYS B 1 402 ? -11.188 12.703 28.453 1 70.88 402 LYS B C 1
ATOM 10032 O O . LYS B 1 402 ? -9.953 12.656 28.516 1 70.88 402 LYS B O 1
ATOM 10037 N N . GLY B 1 403 ? -11.789 13.758 28.297 1 74.25 403 GLY B N 1
ATOM 10038 C CA . GLY B 1 403 ? -11.141 15.039 28.078 1 74.25 403 GLY B CA 1
ATOM 10039 C C . GLY B 1 403 ? -10.07 15.344 29.125 1 74.25 403 GLY B C 1
ATOM 10040 O O . GLY B 1 403 ? -8.969 15.766 28.766 1 74.25 403 GLY B O 1
ATOM 10041 N N . CYS B 1 404 ? -10.414 15.141 30.391 1 79.25 404 CYS B N 1
ATOM 10042 C CA . CYS B 1 404 ? -9.484 15.445 31.469 1 79.25 404 CYS B CA 1
ATOM 10043 C C . CYS B 1 404 ? -8.242 14.562 31.391 1 79.25 404 CYS B C 1
ATOM 10045 O O . CYS B 1 404 ? -7.121 15.039 31.578 1 79.25 404 CYS B O 1
ATOM 10047 N N . SER B 1 405 ? -8.477 13.305 31.156 1 80.5 405 SER B N 1
ATOM 10048 C CA . SER B 1 405 ? -7.359 12.375 31.047 1 80.5 405 SER B CA 1
ATOM 10049 C C . SER B 1 405 ? -6.473 12.695 29.859 1 80.5 405 SER B C 1
ATOM 10051 O O . SER B 1 405 ? -5.242 12.641 29.953 1 80.5 405 SER B O 1
ATOM 10053 N N . MET B 1 406 ? -7.078 13.055 28.797 1 83.69 406 MET B N 1
ATOM 10054 C CA . MET B 1 406 ? -6.332 13.398 27.594 1 83.69 406 MET B CA 1
ATOM 10055 C C . MET B 1 406 ? -5.516 14.672 27.797 1 83.69 406 MET B C 1
ATOM 10057 O O . MET B 1 406 ? -4.367 14.758 27.375 1 83.69 406 MET B O 1
ATOM 10061 N N . ALA B 1 407 ? -6.137 15.648 28.484 1 87.81 407 ALA B N 1
ATOM 10062 C CA . ALA B 1 407 ? -5.441 16.891 28.781 1 87.81 407 ALA B CA 1
ATOM 10063 C C . ALA B 1 407 ? -4.227 16.656 29.672 1 87.81 407 ALA B C 1
ATOM 10065 O O . ALA B 1 407 ? -3.174 17.266 29.469 1 87.81 407 ALA B O 1
ATOM 10066 N N . ASN B 1 408 ? -4.414 15.781 30.594 1 88.56 408 ASN B N 1
ATOM 10067 C CA . ASN B 1 408 ? -3.324 15.477 31.516 1 88.56 408 ASN B CA 1
ATOM 10068 C C . ASN B 1 408 ? -2.148 14.82 30.797 1 88.56 408 ASN B C 1
ATOM 10070 O O . ASN B 1 408 ? -0.992 15.148 31.062 1 88.56 408 ASN B O 1
ATOM 10074 N N . VAL B 1 409 ? -2.49 13.914 29.969 1 89.38 409 VAL B N 1
ATOM 10075 C CA . VAL B 1 409 ? -1.439 13.234 29.219 1 89.38 409 VAL B CA 1
ATOM 10076 C C . VAL B 1 409 ? -0.721 14.234 28.312 1 89.38 409 VAL B C 1
ATOM 10078 O O . VAL B 1 409 ? 0.504 14.188 28.188 1 89.38 409 VAL B O 1
ATOM 10081 N N . LEU B 1 410 ? -1.463 15.078 27.703 1 91.19 410 LEU B N 1
ATOM 10082 C CA . LEU B 1 410 ? -0.897 16.109 26.828 1 91.19 410 LEU B CA 1
ATOM 10083 C C . LEU B 1 410 ? 0.029 17.031 27.609 1 91.19 410 LEU B C 1
ATOM 10085 O O . LEU B 1 410 ? 1.147 17.312 27.172 1 91.19 410 LEU B O 1
ATOM 10089 N N . LEU B 1 411 ? -0.419 17.484 28.766 1 92.94 411 LEU B N 1
ATOM 10090 C CA . LEU B 1 411 ? 0.352 18.422 29.594 1 92.94 411 LEU B CA 1
ATOM 10091 C C . LEU B 1 411 ? 1.652 17.781 30.062 1 92.94 411 LEU B C 1
ATOM 10093 O O . LEU B 1 411 ? 2.697 18.422 30.094 1 92.94 411 LEU B O 1
ATOM 10097 N N . LYS B 1 412 ? 1.53 16.547 30.375 1 93.25 412 LYS B N 1
ATOM 10098 C CA . LYS B 1 412 ? 2.725 15.812 30.781 1 93.25 412 LYS B CA 1
ATOM 10099 C C . LYS B 1 412 ? 3.744 15.734 29.656 1 93.25 412 LYS B C 1
ATOM 10101 O O . LYS B 1 412 ? 4.941 15.93 29.875 1 93.25 412 LYS B O 1
ATOM 10106 N N . ARG B 1 413 ? 3.258 15.5 28.531 1 93.31 413 ARG B N 1
ATOM 10107 C CA . ARG B 1 413 ? 4.137 15.375 27.375 1 93.31 413 ARG B CA 1
ATOM 10108 C C . ARG B 1 413 ? 4.77 16.719 27.016 1 93.31 413 ARG B C 1
ATOM 10110 O O . ARG B 1 413 ? 5.941 16.781 26.641 1 93.31 413 ARG B O 1
ATOM 10117 N N . LEU B 1 414 ? 3.994 17.812 27.047 1 94.94 414 LEU B N 1
ATOM 10118 C CA . LEU B 1 414 ? 4.516 19.156 26.781 1 94.94 414 LEU B CA 1
ATOM 10119 C C . LEU B 1 414 ? 5.613 19.516 27.781 1 94.94 414 LEU B C 1
ATOM 10121 O O . LEU B 1 414 ? 6.648 20.062 27.406 1 94.94 414 LEU B O 1
ATOM 10125 N N . GLU B 1 415 ? 5.406 19.125 28.984 1 94.5 415 GLU B N 1
ATOM 10126 C CA . GLU B 1 415 ? 6.387 19.391 30.047 1 94.5 415 GLU B CA 1
ATOM 10127 C C . GLU B 1 415 ? 7.68 18.625 29.797 1 94.5 415 GLU B C 1
ATOM 10129 O O . GLU B 1 415 ? 8.773 19.156 29.938 1 94.5 415 GLU B O 1
ATOM 10134 N N . GLU B 1 416 ? 7.496 17.422 29.422 1 94.06 416 GLU B N 1
ATOM 10135 C CA . GLU B 1 416 ? 8.656 16.578 29.156 1 94.06 416 GLU B CA 1
ATOM 10136 C C . GLU B 1 416 ? 9.484 17.109 28 1 94.06 416 GLU B C 1
ATOM 10138 O O . GLU B 1 416 ? 10.703 16.969 27.969 1 94.06 416 GLU B O 1
ATOM 10143 N N . MET B 1 417 ? 8.836 17.766 27.094 1 94.31 417 MET B N 1
ATOM 10144 C CA . MET B 1 417 ? 9.523 18.312 25.922 1 94.31 417 MET B CA 1
ATOM 10145 C C . MET B 1 417 ? 10.008 19.734 26.172 1 94.31 417 MET B C 1
ATOM 10147 O O . MET B 1 417 ? 10.641 20.344 25.312 1 94.31 417 MET B O 1
ATOM 10151 N N . GLY B 1 418 ? 9.672 20.266 27.266 1 93.25 418 GLY B N 1
ATOM 10152 C CA . GLY B 1 418 ? 10.102 21.609 27.625 1 93.25 418 GLY B CA 1
ATOM 10153 C C . GLY B 1 418 ? 9.297 22.688 26.953 1 93.25 418 GLY B C 1
ATOM 10154 O O . GLY B 1 418 ? 9.797 23.797 26.719 1 93.25 418 GLY B O 1
ATOM 10155 N N . ILE B 1 419 ? 8.109 22.375 26.516 1 95.31 419 ILE B N 1
ATOM 10156 C CA . ILE B 1 419 ? 7.238 23.359 25.891 1 95.31 419 ILE B CA 1
ATOM 10157 C C . ILE B 1 419 ? 6.383 24.047 26.953 1 95.31 419 ILE B C 1
ATOM 10159 O O . ILE B 1 419 ? 5.594 23.406 27.641 1 95.31 419 ILE B O 1
ATOM 10163 N N . ALA B 1 420 ? 6.562 25.328 27.078 1 92.62 420 ALA B N 1
ATOM 10164 C CA . ALA B 1 420 ? 5.867 26.078 28.109 1 92.62 420 ALA B CA 1
ATOM 10165 C C . ALA B 1 420 ? 4.414 26.328 27.734 1 92.62 420 ALA B C 1
ATOM 10167 O O . ALA B 1 420 ? 4.137 26.938 26.688 1 92.62 420 ALA B O 1
ATOM 10168 N N . ILE B 1 421 ? 3.529 26.016 28.531 1 92.44 421 ILE B N 1
ATOM 10169 C CA . ILE B 1 421 ? 2.102 26.172 28.266 1 92.44 421 ILE B CA 1
ATOM 10170 C C . ILE B 1 421 ? 1.738 27.656 28.297 1 92.44 421 ILE B C 1
ATOM 10172 O O . ILE B 1 421 ? 0.801 28.078 27.609 1 92.44 421 ILE B O 1
ATOM 10176 N N . VAL B 1 422 ? 2.486 28.484 29.031 1 90.56 422 VAL B N 1
ATOM 10177 C CA . VAL B 1 422 ? 2.211 29.906 29.188 1 90.56 422 VAL B CA 1
ATOM 10178 C C . VAL B 1 422 ? 2.383 30.625 27.859 1 90.56 422 VAL B C 1
ATOM 10180 O O . VAL B 1 422 ? 1.812 31.703 27.641 1 90.56 422 VAL B O 1
ATOM 10183 N N . ASP B 1 423 ? 3.154 30.016 26.984 1 93.94 423 ASP B N 1
ATOM 10184 C CA . ASP B 1 423 ? 3.434 30.656 25.703 1 93.94 423 ASP B CA 1
ATOM 10185 C C . ASP B 1 423 ? 2.445 30.188 24.641 1 93.94 423 ASP B C 1
ATOM 10187 O O . ASP B 1 423 ? 2.49 30.656 23.5 1 93.94 423 ASP B O 1
ATOM 10191 N N . MET B 1 424 ? 1.574 29.266 24.969 1 95.44 424 MET B N 1
ATOM 10192 C CA . MET B 1 424 ? 0.562 28.781 24.031 1 95.44 424 MET B CA 1
ATOM 10193 C C . MET B 1 424 ? -0.47 29.875 23.734 1 95.44 424 MET B C 1
ATOM 10195 O O . MET B 1 424 ? -0.997 30.5 24.656 1 95.44 424 MET B O 1
ATOM 10199 N N . ARG B 1 425 ? -0.683 30.156 22.562 1 95.31 425 ARG B N 1
ATOM 10200 C CA . ARG B 1 425 ? -1.627 31.219 22.219 1 95.31 425 ARG B CA 1
ATOM 10201 C C . ARG B 1 425 ? -2.799 30.672 21.406 1 95.31 425 ARG B C 1
ATOM 10203 O O . ARG B 1 425 ? -3.801 31.359 21.219 1 95.31 425 ARG B O 1
ATOM 10210 N N . GLY B 1 426 ? -2.607 29.453 20.969 1 92.5 426 GLY B N 1
ATOM 10211 C CA . GLY B 1 426 ? -3.703 28.875 20.203 1 92.5 426 GLY B CA 1
ATOM 10212 C C . GLY B 1 426 ? -3.82 27.375 20.375 1 92.5 426 GLY B C 1
ATOM 10213 O O . GLY B 1 426 ? -2.834 26.703 20.688 1 92.5 426 GLY B O 1
ATOM 10214 N N . GLN B 1 427 ? -4.969 26.797 20.234 1 90.12 427 GLN B N 1
ATOM 10215 C CA . GLN B 1 427 ? -5.254 25.375 20.234 1 90.12 427 GLN B CA 1
ATOM 10216 C C . GLN B 1 427 ? -6.363 25.031 19.25 1 90.12 427 GLN B C 1
ATOM 10218 O O . GLN B 1 427 ? -7.312 25.797 19.078 1 90.12 427 GLN B O 1
ATOM 10223 N N . SER B 1 428 ? -6.09 24.062 18.5 1 85 428 SER B N 1
ATOM 10224 C CA . SER B 1 428 ? -7.074 23.609 17.531 1 85 428 SER B CA 1
ATOM 10225 C C . SER B 1 428 ? -7.203 22.078 17.547 1 85 428 SER B C 1
ATOM 10227 O O . SER B 1 428 ? -6.223 21.375 17.781 1 85 428 SER B O 1
ATOM 10229 N N . TYR B 1 429 ? -8.375 21.578 17.438 1 75.44 429 TYR B N 1
ATOM 10230 C CA . TYR B 1 429 ? -8.641 20.156 17.484 1 75.44 429 TYR B CA 1
ATOM 10231 C C . TYR B 1 429 ? -9.43 19.703 16.266 1 75.44 429 TYR B C 1
ATOM 10233 O O . TYR B 1 429 ? -10.141 20.5 15.648 1 75.44 429 TYR B O 1
ATOM 10241 N N . ASP B 1 430 ? -9.047 18.469 15.953 1 62.91 430 ASP B N 1
ATOM 10242 C CA . ASP B 1 430 ? -9.945 17.859 14.977 1 62.91 430 ASP B CA 1
ATOM 10243 C C . ASP B 1 430 ? -11.273 17.453 15.625 1 62.91 430 ASP B C 1
ATOM 10245 O O . ASP B 1 430 ? -11.484 17.719 16.812 1 62.91 430 ASP B O 1
ATOM 10249 N N . ASN B 1 431 ? -12.242 16.859 14.945 1 55.03 431 ASN B N 1
ATOM 10250 C CA . ASN B 1 431 ? -13.672 16.75 15.219 1 55.03 431 ASN B CA 1
ATOM 10251 C C . ASN B 1 431 ? -13.938 15.789 16.375 1 55.03 431 ASN B C 1
ATOM 10253 O O . ASN B 1 431 ? -15.094 15.445 16.641 1 55.03 431 ASN B O 1
ATOM 10257 N N . GLY B 1 432 ? -12.898 15.43 17.188 1 54.22 432 GLY B N 1
ATOM 10258 C CA . GLY B 1 432 ? -13.383 14.523 18.219 1 54.22 432 GLY B CA 1
ATOM 10259 C C . GLY B 1 432 ? -13.992 15.25 19.406 1 54.22 432 GLY B C 1
ATOM 10260 O O . GLY B 1 432 ? -13.438 16.219 19.906 1 54.22 432 GLY B O 1
ATOM 10261 N N . ALA B 1 433 ? -15.273 15.039 19.734 1 50.19 433 ALA B N 1
ATOM 10262 C CA . ALA B 1 433 ? -16.047 15.648 20.812 1 50.19 433 ALA B CA 1
ATOM 10263 C C . ALA B 1 433 ? -15.227 15.703 22.094 1 50.19 433 ALA B C 1
ATOM 10265 O O . ALA B 1 433 ? -15.32 16.672 22.859 1 50.19 433 ALA B O 1
ATOM 10266 N N . ASN B 1 434 ? -14.383 14.75 22.281 1 52.28 434 ASN B N 1
ATOM 10267 C CA . ASN B 1 434 ? -13.625 14.664 23.531 1 52.28 434 ASN B CA 1
ATOM 10268 C C . ASN B 1 434 ? -12.516 15.711 23.578 1 52.28 434 ASN B C 1
ATOM 10270 O O . ASN B 1 434 ? -12.047 16.078 24.656 1 52.28 434 ASN B O 1
ATOM 10274 N N . MET B 1 435 ? -12.297 16.156 22.422 1 58.75 435 MET B N 1
ATOM 10275 C CA . MET B 1 435 ? -11.227 17.156 22.375 1 58.75 435 MET B CA 1
ATOM 10276 C C . MET B 1 435 ? -11.797 18.562 22.391 1 58.75 435 MET B C 1
ATOM 10278 O O . MET B 1 435 ? -11.352 19.406 23.172 1 58.75 435 MET B O 1
ATOM 10282 N N . LYS B 1 436 ? -12.961 18.656 21.703 1 56.16 436 LYS B N 1
ATOM 10283 C CA . LYS B 1 436 ? -13.469 20 21.453 1 56.16 436 LYS B CA 1
ATOM 10284 C C . LYS B 1 436 ? -14.508 20.391 22.5 1 56.16 436 LYS B C 1
ATOM 10286 O O . LYS B 1 436 ? -14.875 21.562 22.625 1 56.16 436 LYS B O 1
ATOM 10291 N N . GLY B 1 437 ? -14.859 19.375 23.359 1 52.75 437 GLY B N 1
ATOM 10292 C CA . GLY B 1 437 ? -16 19.609 24.219 1 52.75 437 GLY B CA 1
ATOM 10293 C C . GLY B 1 437 ? -15.836 20.812 25.125 1 52.75 437 GLY B C 1
ATOM 10294 O O . GLY B 1 437 ? -14.773 21 25.719 1 52.75 437 GLY B O 1
ATOM 10295 N N . LYS B 1 438 ? -16.781 21.719 25.172 1 54.53 438 LYS B N 1
ATOM 10296 C CA . LYS B 1 438 ? -16.766 22.969 25.922 1 54.53 438 LYS B CA 1
ATOM 10297 C C . LYS B 1 438 ? -16.75 22.719 27.422 1 54.53 438 LYS B C 1
ATOM 10299 O O . LYS B 1 438 ? -16.234 23.516 28.188 1 54.53 438 LYS B O 1
ATOM 10304 N N . ASN B 1 439 ? -17.312 21.672 27.797 1 51 439 ASN B N 1
ATOM 10305 C CA . ASN B 1 439 ? -17.438 21.5 29.234 1 51 439 ASN B CA 1
ATOM 10306 C C . ASN B 1 439 ? -16.359 20.578 29.797 1 51 439 ASN B C 1
ATOM 10308 O O . ASN B 1 439 ? -15.836 20.812 30.875 1 51 439 ASN B O 1
ATOM 10312 N N . SER B 1 440 ? -15.977 19.594 29.031 1 60.69 440 SER B N 1
ATOM 10313 C CA . SER B 1 440 ? -15.062 18.625 29.609 1 60.69 440 SER B CA 1
ATOM 10314 C C . SER B 1 440 ? -14.031 18.156 28.594 1 60.69 440 SER B C 1
ATOM 10316 O O . SER B 1 440 ? -13.422 17.094 28.766 1 60.69 440 SER B O 1
ATOM 10318 N N . GLY B 1 441 ? -13.906 19.094 27.641 1 72.44 441 GLY B N 1
ATOM 10319 C CA . GLY B 1 441 ? -12.953 18.656 26.641 1 72.44 441 GLY B CA 1
ATOM 10320 C C . GLY B 1 441 ? -11.531 19.109 26.922 1 72.44 441 GLY B C 1
ATOM 10321 O O . GLY B 1 441 ? -11.289 19.828 27.891 1 72.44 441 GLY B O 1
ATOM 10322 N N . VAL B 1 442 ? -10.602 18.688 26.281 1 80.19 442 VAL B N 1
ATOM 10323 C CA . VAL B 1 442 ? -9.195 19.047 26.391 1 80.19 442 VAL B CA 1
ATOM 10324 C C . VAL B 1 442 ? -9.039 20.562 26.281 1 80.19 442 VAL B C 1
ATOM 10326 O O . VAL B 1 442 ? -8.25 21.172 27.016 1 80.19 442 VAL B O 1
ATOM 10329 N N . GLN B 1 443 ? -9.836 21.203 25.469 1 82.94 443 GLN B N 1
ATOM 10330 C CA . GLN B 1 443 ? -9.742 22.641 25.234 1 82.94 443 GLN B CA 1
ATOM 10331 C C . GLN B 1 443 ? -10.031 23.438 26.5 1 82.94 443 GLN B C 1
ATOM 10333 O O . GLN B 1 443 ? -9.344 24.406 26.797 1 82.94 443 GLN B O 1
ATOM 10338 N N . THR B 1 444 ? -11.07 23.062 27.219 1 83.25 444 THR B N 1
ATOM 10339 C CA . THR B 1 444 ? -11.469 23.781 28.422 1 83.25 444 THR B CA 1
ATOM 10340 C C . THR B 1 444 ? -10.383 23.703 29.484 1 83.25 444 THR B C 1
ATOM 10342 O O . THR B 1 444 ? -10.102 24.688 30.172 1 83.25 444 THR B O 1
ATOM 10345 N N . TRP B 1 445 ? -9.82 22.594 29.578 1 85.5 445 TRP B N 1
ATOM 10346 C CA . TRP B 1 445 ? -8.766 22.391 30.578 1 85.5 445 TRP B CA 1
ATOM 10347 C C . TRP B 1 445 ? -7.547 23.25 30.25 1 85.5 445 TRP B C 1
ATOM 10349 O O . TRP B 1 445 ? -6.949 23.859 31.141 1 85.5 445 TRP B O 1
ATOM 10359 N N . LEU B 1 446 ? -7.199 23.344 29.031 1 88.44 446 LEU B N 1
ATOM 10360 C CA . LEU B 1 446 ? -6.039 24.109 28.609 1 88.44 446 LEU B CA 1
ATOM 10361 C C . LEU B 1 446 ? -6.305 25.609 28.75 1 88.44 446 LEU B C 1
ATOM 10363 O O . LEU B 1 446 ? -5.402 26.375 29.109 1 88.44 446 LEU B O 1
ATOM 10367 N N . GLN B 1 447 ? -7.523 25.984 28.438 1 88.25 447 GLN B N 1
ATOM 10368 C CA . GLN B 1 447 ? -7.887 27.406 28.547 1 88.25 447 GLN B CA 1
ATOM 10369 C C . GLN B 1 447 ? -7.863 27.859 30.016 1 88.25 447 GLN B C 1
ATOM 10371 O O . GLN B 1 447 ? -7.562 29.016 30.297 1 88.25 447 GLN B O 1
ATOM 10376 N N . GLU B 1 448 ? -8.219 26.906 30.875 1 86.25 448 GLU B N 1
ATOM 10377 C CA . GLU B 1 448 ? -8.172 27.219 32.312 1 86.25 448 GLU B CA 1
ATOM 10378 C C . GLU B 1 448 ? -6.734 27.406 32.781 1 86.25 448 GLU B C 1
ATOM 10380 O O . GLU B 1 448 ? -6.461 28.25 33.625 1 86.25 448 GLU B O 1
ATOM 10385 N N . LEU B 1 449 ? -5.902 26.672 32.219 1 86.94 449 LEU B N 1
ATOM 10386 C CA . LEU B 1 449 ? -4.492 26.75 32.625 1 86.94 449 LEU B CA 1
ATOM 10387 C C . LEU B 1 449 ? -3.812 27.938 31.938 1 86.94 449 LEU B C 1
ATOM 10389 O O . LEU B 1 449 ? -2.947 28.578 32.531 1 86.94 449 LEU B O 1
ATOM 10393 N N . SER B 1 450 ? -4.152 28.125 30.688 1 88.81 450 SER B N 1
ATOM 10394 C CA . SER B 1 450 ? -3.633 29.25 29.922 1 88.81 450 SER B CA 1
ATOM 10395 C C . SER B 1 450 ? -4.75 29.969 29.172 1 88.81 450 SER B C 1
ATOM 10397 O O . SER B 1 450 ? -5.043 29.641 28.016 1 88.81 450 SER B O 1
ATOM 10399 N N . PRO B 1 451 ? -5.215 30.984 29.734 1 89.31 451 PRO B N 1
ATOM 10400 C CA . PRO B 1 451 ? -6.367 31.688 29.156 1 89.31 451 PRO B CA 1
ATOM 10401 C C . PRO B 1 451 ? -6.055 32.312 27.797 1 89.31 451 PRO B C 1
ATOM 10403 O O . PRO B 1 451 ? -6.969 32.594 27.016 1 89.31 451 PRO B O 1
ATOM 10406 N N . CYS B 1 452 ? -4.785 32.531 27.547 1 91.62 452 CYS B N 1
ATOM 10407 C CA . CYS B 1 452 ? -4.41 33.156 26.281 1 91.62 452 CYS B CA 1
ATOM 10408 C C . CYS B 1 452 ? -4.359 32.125 25.156 1 91.62 452 CYS B C 1
ATOM 10410 O O . CYS B 1 452 ? -4.117 32.5 24 1 91.62 452 CYS B O 1
ATOM 10412 N N . ALA B 1 453 ? -4.578 30.859 25.484 1 92.19 453 ALA B N 1
ATOM 10413 C CA . ALA B 1 453 ? -4.617 29.812 24.469 1 92.19 453 ALA B CA 1
ATOM 10414 C C . ALA B 1 453 ? -5.984 29.766 23.781 1 92.19 453 ALA B C 1
ATOM 10416 O O . ALA B 1 453 ? -6.844 28.969 24.156 1 92.19 453 ALA B O 1
ATOM 10417 N N . PHE B 1 454 ? -6.082 30.531 22.734 1 89.94 454 PHE B N 1
ATOM 10418 C CA . PHE B 1 454 ? -7.363 30.688 22.062 1 89.94 454 PHE B CA 1
ATOM 10419 C C . PHE B 1 454 ? -7.758 29.406 21.344 1 89.94 454 PHE B C 1
ATOM 10421 O O . PHE B 1 454 ? -6.922 28.766 20.703 1 89.94 454 PHE B O 1
ATOM 10428 N N . PHE B 1 455 ? -8.984 29.016 21.516 1 87.44 455 PHE B N 1
ATOM 10429 C CA . PHE B 1 455 ? -9.531 27.906 20.75 1 87.44 455 PHE B CA 1
ATOM 10430 C C . PHE B 1 455 ? -10.023 28.375 19.391 1 87.44 455 PHE B C 1
ATOM 10432 O O . PHE B 1 455 ? -10.883 29.25 19.297 1 87.44 455 PHE B O 1
ATOM 10439 N N . VAL B 1 456 ? -9.391 27.922 18.359 1 83.06 456 VAL B N 1
ATOM 10440 C CA . VAL B 1 456 ? -9.781 28.312 17 1 83.06 456 VAL B CA 1
ATOM 10441 C C . VAL B 1 456 ? -10.078 27.078 16.156 1 83.06 456 VAL B C 1
ATOM 10443 O O . VAL B 1 456 ? -9.477 26.016 16.375 1 83.06 456 VAL B O 1
ATOM 10446 N N . PRO B 1 457 ? -11.062 27.219 15.281 1 75.19 457 PRO B N 1
ATOM 10447 C CA . PRO B 1 457 ? -11.289 26.094 14.367 1 75.19 457 PRO B CA 1
ATOM 10448 C C . PRO B 1 457 ? -10.133 25.875 13.398 1 75.19 457 PRO B C 1
ATOM 10450 O O . PRO B 1 457 ? -9.516 26.844 12.938 1 75.19 457 PRO B O 1
ATOM 10453 N N . CYS B 1 458 ? -9.797 24.641 13.266 1 69.44 458 CYS B N 1
ATOM 10454 C CA . CYS B 1 458 ? -8.672 24.344 12.383 1 69.44 458 CYS B CA 1
ATOM 10455 C C . CYS B 1 458 ? -9.078 24.484 10.922 1 69.44 458 CYS B C 1
ATOM 10457 O O . CYS B 1 458 ? -10.086 23.922 10.492 1 69.44 458 CYS B O 1
ATOM 10459 N N . SER B 1 459 ? -8.391 25.344 10.234 1 61.53 459 SER B N 1
ATOM 10460 C CA . SER B 1 459 ? -8.656 25.594 8.82 1 61.53 459 SER B CA 1
ATOM 10461 C C . SER B 1 459 ? -8.5 24.328 7.996 1 61.53 459 SER B C 1
ATOM 10463 O O . SER B 1 459 ? -9.055 24.219 6.902 1 61.53 459 SER B O 1
ATOM 10465 N N . SER B 1 460 ? -7.711 23.469 8.492 1 58.44 460 SER B N 1
ATOM 10466 C CA . SER B 1 460 ? -7.438 22.266 7.727 1 58.44 460 SER B CA 1
ATOM 10467 C C . SER B 1 460 ? -8.664 21.359 7.664 1 58.44 460 SER B C 1
ATOM 10469 O O . SER B 1 460 ? -8.734 20.453 6.836 1 58.44 460 SER B O 1
ATOM 10471 N N . HIS B 1 461 ? -9.578 21.734 8.484 1 63.81 461 HIS B N 1
ATOM 10472 C CA . HIS B 1 461 ? -10.805 20.938 8.461 1 63.81 461 HIS B CA 1
ATOM 10473 C C . HIS B 1 461 ? -11.953 21.719 7.832 1 63.81 461 HIS B C 1
ATOM 10475 O O . HIS B 1 461 ? -12.414 22.719 8.398 1 63.81 461 HIS B O 1
ATOM 10481 N N . SER B 1 462 ? -12.25 21.266 6.652 1 68.44 462 SER B N 1
ATOM 10482 C CA . SER B 1 462 ? -13.391 21.906 6.012 1 68.44 462 SER B CA 1
ATOM 10483 C C . SER B 1 462 ? -14.648 21.781 6.863 1 68.44 462 SER B C 1
ATOM 10485 O O . SER B 1 462 ? -14.805 20.797 7.602 1 68.44 462 SER B O 1
ATOM 10487 N N . LEU B 1 463 ? -15.367 22.844 6.906 1 76.31 463 LEU B N 1
ATOM 10488 C CA . LEU B 1 463 ? -16.625 22.812 7.645 1 76.31 463 LEU B CA 1
ATOM 10489 C C . LEU B 1 463 ? -17.484 21.641 7.219 1 76.31 463 LEU B C 1
ATOM 10491 O O . LEU B 1 463 ? -18.234 21.078 8.023 1 76.31 463 LEU B O 1
ATOM 10495 N N . ASN B 1 464 ? -17.234 21.234 5.965 1 76.19 464 ASN B N 1
ATOM 10496 C CA . ASN B 1 464 ? -17.938 20.062 5.469 1 76.19 464 ASN B CA 1
ATOM 10497 C C . ASN B 1 464 ? -17.578 18.812 6.27 1 76.19 464 ASN B C 1
ATOM 10499 O O . ASN B 1 464 ? -18.469 18.016 6.613 1 76.19 464 ASN B O 1
ATOM 10503 N N . ILE B 1 465 ? -16.438 18.703 6.527 1 73.25 465 ILE B N 1
ATOM 10504 C CA . ILE B 1 465 ? -15.953 17.531 7.25 1 73.25 465 ILE B CA 1
ATOM 10505 C C . ILE B 1 465 ? -16.453 17.578 8.695 1 73.25 465 ILE B C 1
ATOM 10507 O O . ILE B 1 465 ? -16.859 16.562 9.25 1 73.25 465 ILE B O 1
ATOM 10511 N N . VAL B 1 466 ? -16.5 18.781 9.195 1 74.62 466 VAL B N 1
ATOM 10512 C CA . VAL B 1 466 ? -16.938 18.953 10.578 1 74.62 466 VAL B CA 1
ATOM 10513 C C . VAL B 1 466 ? -18.406 18.578 10.703 1 74.62 466 VAL B C 1
ATOM 10515 O O . VAL B 1 466 ? -18.781 17.844 11.625 1 74.62 466 VAL B O 1
ATOM 10518 N N . VAL B 1 467 ? -19.109 18.984 9.781 1 80.56 467 VAL B N 1
ATOM 10519 C CA . VAL B 1 467 ? -20.547 18.734 9.836 1 80.56 467 VAL B CA 1
ATOM 10520 C C . VAL B 1 467 ? -20.828 17.25 9.586 1 80.56 467 VAL B C 1
ATOM 10522 O O . VAL B 1 467 ? -21.641 16.641 10.281 1 80.56 467 VAL B O 1
ATOM 10525 N N . THR B 1 468 ? -20.188 16.719 8.625 1 81.44 468 THR B N 1
ATOM 10526 C CA . THR B 1 468 ? -20.422 15.312 8.273 1 81.44 468 THR B CA 1
ATOM 10527 C C . THR B 1 468 ? -19.938 14.391 9.383 1 81.44 468 THR B C 1
ATOM 10529 O O . THR B 1 468 ? -20.562 13.367 9.672 1 81.44 468 THR B O 1
ATOM 10532 N N . ASP B 1 469 ? -18.891 14.75 9.961 1 74.06 469 ASP B N 1
ATOM 10533 C CA . ASP B 1 469 ? -18.391 13.969 11.086 1 74.06 469 ASP B CA 1
ATOM 10534 C C . ASP B 1 469 ? -19.344 14.031 12.273 1 74.06 469 ASP B C 1
ATOM 10536 O O . ASP B 1 469 ? -19.578 13.031 12.953 1 74.06 469 ASP B O 1
ATOM 10540 N N . ALA B 1 470 ? -19.859 15.242 12.484 1 75 470 ALA B N 1
ATOM 10541 C CA . ALA B 1 470 ? -20.828 15.406 13.57 1 75 470 ALA B CA 1
ATOM 10542 C C . ALA B 1 470 ? -22.094 14.602 13.305 1 75 470 ALA B C 1
ATOM 10544 O O . ALA B 1 470 ? -22.641 13.984 14.219 1 75 470 ALA B O 1
ATOM 10545 N N . ALA B 1 471 ? -22.391 14.555 12.094 1 79 471 ALA B N 1
ATOM 10546 C CA . ALA B 1 471 ? -23.594 13.82 11.727 1 79 471 ALA B CA 1
ATOM 10547 C C . ALA B 1 471 ? -23.359 12.312 11.82 1 79 471 ALA B C 1
ATOM 10549 O O . ALA B 1 471 ? -24.312 11.539 11.969 1 79 471 ALA B O 1
ATOM 10550 N N . SER B 1 472 ? -22.125 11.938 11.734 1 79.31 472 SER B N 1
ATOM 10551 C CA . SER B 1 472 ? -21.797 10.516 11.773 1 79.31 472 SER B CA 1
ATOM 10552 C C . SER B 1 472 ? -21.969 9.953 13.188 1 79.31 472 SER B C 1
ATOM 10554 O O . SER B 1 472 ? -21.719 8.766 13.422 1 79.31 472 SER B O 1
ATOM 10556 N N . ASN B 1 473 ? -22.406 10.852 14.086 1 77.31 473 ASN B N 1
ATOM 10557 C CA . ASN B 1 473 ? -22.812 10.391 15.414 1 77.31 473 ASN B CA 1
ATOM 10558 C C . ASN B 1 473 ? -24.141 9.633 15.367 1 77.31 473 ASN B C 1
ATOM 10560 O O . ASN B 1 473 ? -24.5 8.961 16.328 1 77.31 473 ASN B O 1
ATOM 10564 N N . PHE B 1 474 ? -24.734 9.711 14.148 1 83.81 474 PHE B N 1
ATOM 10565 C CA . PHE B 1 474 ? -26.031 9.062 13.984 1 83.81 474 PHE B CA 1
ATOM 10566 C C . PHE B 1 474 ? -25.953 7.957 12.938 1 83.81 474 PHE B C 1
ATOM 10568 O O . PHE B 1 474 ? -25.359 8.148 11.867 1 83.81 474 PHE B O 1
ATOM 10575 N N . SER B 1 475 ? -26.531 6.867 13.219 1 84.38 475 SER B N 1
ATOM 10576 C CA . SER B 1 475 ? -26.438 5.668 12.398 1 84.38 475 SER B CA 1
ATOM 10577 C C . SER B 1 475 ? -27 5.902 11 1 84.38 475 SER B C 1
ATOM 10579 O O . SER B 1 475 ? -26.453 5.406 10.008 1 84.38 475 SER B O 1
ATOM 10581 N N . GLU B 1 476 ? -28.094 6.715 10.961 1 85.81 476 GLU B N 1
ATOM 10582 C CA . GLU B 1 476 ? -28.734 6.949 9.672 1 85.81 476 GLU B CA 1
ATOM 10583 C C . GLU B 1 476 ? -27.812 7.727 8.727 1 85.81 476 GLU B C 1
ATOM 10585 O O . GLU B 1 476 ? -27.781 7.469 7.523 1 85.81 476 GLU B O 1
ATOM 10590 N N . ALA B 1 477 ? -27.156 8.633 9.258 1 88.88 477 ALA B N 1
ATOM 10591 C CA . ALA B 1 477 ? -26.219 9.414 8.453 1 88.88 477 ALA B CA 1
ATOM 10592 C C . ALA B 1 477 ? -25.047 8.547 7.984 1 88.88 477 ALA B C 1
ATOM 10594 O O . ALA B 1 477 ? -24.609 8.656 6.836 1 88.88 477 ALA B O 1
ATOM 10595 N N . VAL B 1 478 ? -24.578 7.711 8.891 1 88.31 478 VAL B N 1
ATOM 10596 C CA . VAL B 1 478 ? -23.484 6.801 8.555 1 88.31 478 VAL B CA 1
ATOM 10597 C C . VAL B 1 478 ? -23.906 5.887 7.406 1 88.31 478 VAL B C 1
ATOM 10599 O O . VAL B 1 478 ? -23.141 5.66 6.469 1 88.31 478 VAL B O 1
ATOM 10602 N N . GLU B 1 479 ? -25.109 5.398 7.492 1 89.19 479 GLU B N 1
ATOM 10603 C CA . GLU B 1 479 ? -25.625 4.523 6.449 1 89.19 479 GLU B CA 1
ATOM 10604 C C . GLU B 1 479 ? -25.672 5.234 5.098 1 89.19 479 GLU B C 1
ATOM 10606 O O . GLU B 1 479 ? -25.344 4.641 4.066 1 89.19 479 GLU B O 1
ATOM 10611 N N . PHE B 1 480 ? -26.125 6.477 5.113 1 92.38 480 PHE B N 1
ATOM 10612 C CA . PHE B 1 480 ? -26.188 7.258 3.881 1 92.38 480 PHE B CA 1
ATOM 10613 C C . PHE B 1 480 ? -24.797 7.402 3.262 1 92.38 480 PHE B C 1
ATOM 10615 O O . PHE B 1 480 ? -24.609 7.125 2.074 1 92.38 480 PHE B O 1
ATOM 10622 N N . PHE B 1 481 ? -23.859 7.828 4.051 1 89.88 481 PHE B N 1
ATOM 10623 C CA . PHE B 1 481 ? -22.516 8.086 3.521 1 89.88 481 PHE B CA 1
ATOM 10624 C C . PHE B 1 481 ? -21.859 6.789 3.086 1 89.88 481 PHE B C 1
ATOM 10626 O O . PHE B 1 481 ? -21.078 6.773 2.121 1 89.88 481 PHE B O 1
ATOM 10633 N N . ASN B 1 482 ?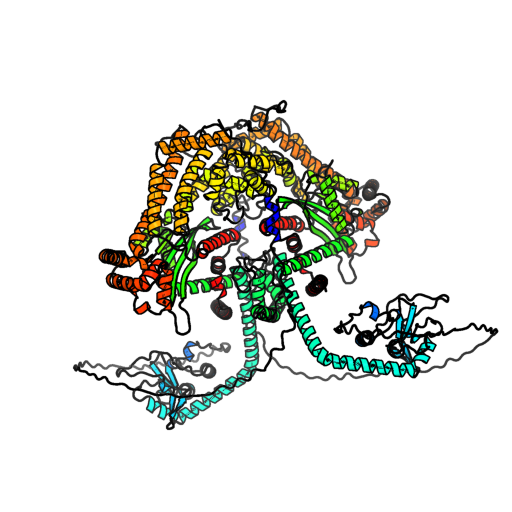 -22.141 5.703 3.789 1 88 482 ASN B N 1
ATOM 10634 C CA . ASN B 1 482 ? -21.656 4.398 3.348 1 88 482 ASN B CA 1
ATOM 10635 C C . ASN B 1 482 ? -22.203 4.031 1.971 1 88 482 ASN B C 1
ATOM 10637 O O . ASN B 1 482 ? -21.5 3.436 1.155 1 88 482 ASN B O 1
ATOM 10641 N N . SER B 1 483 ? -23.453 4.312 1.771 1 91.75 483 SER B N 1
ATOM 10642 C CA . SER B 1 483 ? -24.078 4.043 0.478 1 91.75 483 SER B CA 1
ATOM 10643 C C . SER B 1 483 ? -23.406 4.844 -0.632 1 91.75 483 SER B C 1
ATOM 10645 O O . SER B 1 483 ? -23.156 4.324 -1.722 1 91.75 483 SER B O 1
ATOM 10647 N N . VAL B 1 484 ? -23.141 6.121 -0.355 1 91.81 484 VAL B N 1
ATOM 10648 C CA . VAL B 1 484 ? -22.469 6.969 -1.331 1 91.81 484 VAL B CA 1
ATOM 10649 C C . VAL B 1 484 ? -21.062 6.422 -1.612 1 91.81 484 VAL B C 1
ATOM 10651 O O . VAL B 1 484 ? -20.641 6.355 -2.768 1 91.81 484 VAL B O 1
ATOM 10654 N N . LYS B 1 485 ? -20.422 6.078 -0.541 1 87.31 485 LYS B N 1
ATOM 10655 C CA . LYS B 1 485 ? -19.078 5.504 -0.667 1 87.31 485 LYS B CA 1
ATOM 10656 C C . LYS B 1 485 ? -19.109 4.23 -1.503 1 87.31 485 LYS B C 1
ATOM 10658 O O . LYS B 1 485 ? -18.172 3.961 -2.262 1 87.31 485 LYS B O 1
ATOM 10663 N N . SER B 1 486 ? -20.125 3.418 -1.313 1 90.12 486 SER B N 1
ATOM 10664 C CA . SER B 1 486 ? -20.25 2.162 -2.049 1 90.12 486 SER B CA 1
ATOM 10665 C C . SER B 1 486 ? -20.391 2.412 -3.545 1 90.12 486 SER B C 1
ATOM 10667 O O . SER B 1 486 ? -19.938 1.604 -4.359 1 90.12 486 SER B O 1
ATOM 10669 N N . ILE B 1 487 ? -21.031 3.506 -3.961 1 90.62 487 ILE B N 1
ATOM 10670 C CA . ILE B 1 487 ? -21.156 3.865 -5.367 1 90.62 487 ILE B CA 1
ATOM 10671 C C . ILE B 1 487 ? -19.766 4.125 -5.957 1 90.62 487 ILE B C 1
ATOM 10673 O O . ILE B 1 487 ? -19.422 3.576 -7 1 90.62 487 ILE B O 1
ATOM 10677 N N . TYR B 1 488 ? -19.078 4.918 -5.258 1 85.25 488 TYR B N 1
ATOM 10678 C CA . TYR B 1 488 ? -17.719 5.207 -5.695 1 85.25 488 TYR B CA 1
ATOM 10679 C C . TYR B 1 488 ? -16.891 3.936 -5.758 1 85.25 488 TYR B C 1
ATOM 10681 O O . TYR B 1 488 ? -16.172 3.707 -6.73 1 85.25 488 TYR B O 1
ATOM 10689 N N . GLY B 1 489 ? -16.984 3.176 -4.68 1 83.38 489 GLY B N 1
ATOM 10690 C CA . GLY B 1 489 ? -16.234 1.936 -4.613 1 83.38 489 GLY B CA 1
ATOM 10691 C C . GLY B 1 489 ? -16.547 0.979 -5.746 1 83.38 489 GLY B C 1
ATOM 10692 O O . GLY B 1 489 ? -15.664 0.292 -6.258 1 83.38 489 GLY B O 1
ATOM 10693 N N . PHE B 1 490 ? -17.75 0.899 -6.188 1 89.25 490 PHE B N 1
ATOM 10694 C CA . PHE B 1 490 ? -18.203 0.01 -7.254 1 89.25 490 PHE B CA 1
ATOM 10695 C C . PHE B 1 490 ? -17.547 0.388 -8.578 1 89.25 490 PHE B C 1
ATOM 10697 O O . PHE B 1 490 ? -17.141 -0.484 -9.352 1 89.25 490 PHE B O 1
ATOM 10704 N N . PHE B 1 491 ? -17.406 1.677 -8.852 1 83.19 491 PHE B N 1
ATOM 10705 C CA . PHE B 1 491 ? -16.922 2.119 -10.148 1 83.19 491 PHE B CA 1
ATOM 10706 C C . PHE B 1 491 ? -15.406 2.254 -10.141 1 83.19 491 PHE B C 1
ATOM 10708 O O . PHE B 1 491 ? -14.758 2.061 -11.172 1 83.19 491 PHE B O 1
ATOM 10715 N N . SER B 1 492 ? -14.828 2.605 -8.93 1 75.44 492 SER B N 1
ATOM 10716 C CA . SER B 1 492 ? -13.406 2.924 -8.859 1 75.44 492 SER B CA 1
ATOM 10717 C C . SER B 1 492 ? -12.555 1.657 -8.844 1 75.44 492 SER B C 1
ATOM 10719 O O . SER B 1 492 ? -11.336 1.717 -9.023 1 75.44 492 SER B O 1
ATOM 10721 N N . VAL B 1 493 ? -13.195 0.503 -8.648 1 69.94 493 VAL B N 1
ATOM 10722 C CA . VAL B 1 493 ? -12.477 -0.76 -8.547 1 69.94 493 VAL B CA 1
ATOM 10723 C C . VAL B 1 493 ? -11.844 -1.104 -9.891 1 69.94 493 VAL B C 1
ATOM 10725 O O . VAL B 1 493 ? -10.789 -1.748 -9.945 1 69.94 493 VAL B O 1
ATOM 10728 N N . SER B 1 494 ? -12.516 -0.679 -11.023 1 66.25 494 SER B N 1
ATOM 10729 C CA . SER B 1 494 ? -12.023 -1.003 -12.359 1 66.25 494 SER B CA 1
ATOM 10730 C C . SER B 1 494 ? -12.078 0.215 -13.281 1 66.25 494 SER B C 1
ATOM 10732 O O . SER B 1 494 ? -13.023 1.006 -13.219 1 66.25 494 SER B O 1
ATOM 10734 N N . ALA B 1 495 ? -11.016 0.38 -14.086 1 62.19 495 ALA B N 1
ATOM 10735 C CA . ALA B 1 495 ? -10.992 1.481 -15.047 1 62.19 495 ALA B CA 1
ATOM 10736 C C . ALA B 1 495 ? -12.164 1.38 -16.016 1 62.19 495 ALA B C 1
ATOM 10738 O O . ALA B 1 495 ? -12.727 2.396 -16.438 1 62.19 495 ALA B O 1
ATOM 10739 N N . ARG B 1 496 ? -12.539 0.189 -16.328 1 69.56 496 ARG B N 1
ATOM 10740 C CA . ARG B 1 496 ? -13.641 -0.02 -17.266 1 69.56 496 ARG B CA 1
ATOM 10741 C C . ARG B 1 496 ? -14.961 0.453 -16.672 1 69.56 496 ARG B C 1
ATOM 10743 O O . ARG B 1 496 ? -15.758 1.108 -17.344 1 69.56 496 ARG B O 1
ATOM 10750 N N . ARG B 1 497 ? -15.18 0.047 -15.398 1 80.44 497 ARG B N 1
ATOM 10751 C CA . ARG B 1 497 ? -16.406 0.479 -14.727 1 80.44 497 ARG B CA 1
ATOM 10752 C C . ARG B 1 497 ? -16.469 2 -14.648 1 80.44 497 ARG B C 1
ATOM 10754 O O . ARG B 1 497 ? -17.547 2.586 -14.836 1 80.44 497 ARG B O 1
ATOM 10761 N N . TRP B 1 498 ? -15.289 2.604 -14.438 1 78.25 498 TRP B N 1
ATOM 10762 C CA . TRP B 1 498 ? -15.234 4.059 -14.336 1 78.25 498 TRP B CA 1
ATOM 10763 C C . TRP B 1 498 ? -15.523 4.707 -15.68 1 78.25 498 TRP B C 1
ATOM 10765 O O . TRP B 1 498 ? -16.172 5.754 -15.75 1 78.25 498 TRP B O 1
ATOM 10775 N N . GLU B 1 499 ? -14.992 4.043 -16.734 1 75.19 499 GLU B N 1
ATOM 10776 C CA . GLU B 1 499 ? -15.25 4.555 -18.078 1 75.19 499 GLU B CA 1
ATOM 10777 C C . GLU B 1 499 ? -16.734 4.496 -18.422 1 75.19 499 GLU B C 1
ATOM 10779 O O . GLU B 1 499 ? -17.25 5.371 -19.109 1 75.19 499 GLU B O 1
ATOM 10784 N N . VAL B 1 500 ? -17.375 3.441 -18.016 1 85.44 500 VAL B N 1
ATOM 10785 C CA . VAL B 1 500 ? -18.812 3.33 -18.219 1 85.44 500 VAL B CA 1
ATOM 10786 C C . VAL B 1 500 ? -19.531 4.477 -17.516 1 85.44 500 VAL B C 1
ATOM 10788 O O . VAL B 1 500 ? -20.438 5.094 -18.078 1 85.44 500 VAL B O 1
ATOM 10791 N N . LEU B 1 501 ? -19.109 4.773 -16.281 1 88.5 501 LEU B N 1
ATOM 10792 C CA . LEU B 1 501 ? -19.719 5.863 -15.516 1 88.5 501 LEU B CA 1
ATOM 10793 C C . LEU B 1 501 ? -19.516 7.195 -16.234 1 88.5 501 LEU B C 1
ATOM 10795 O O . LEU B 1 501 ? -20.453 7.992 -16.328 1 88.5 501 LEU B O 1
ATOM 10799 N N . LYS B 1 502 ? -18.344 7.434 -16.719 1 83.88 502 LYS B N 1
ATOM 10800 C CA . LYS B 1 502 ? -18.031 8.672 -17.422 1 83.88 502 LYS B CA 1
ATOM 10801 C C . LYS B 1 502 ? -18.891 8.805 -18.688 1 83.88 502 LYS B C 1
ATOM 10803 O O . LYS B 1 502 ? -19.328 9.906 -19.031 1 83.88 502 LYS B O 1
ATOM 10808 N N . GLN B 1 503 ? -19.031 7.695 -19.344 1 85.5 503 GLN B N 1
ATOM 10809 C CA . GLN B 1 503 ? -19.844 7.695 -20.562 1 85.5 503 GLN B CA 1
ATOM 10810 C C . GLN B 1 503 ? -21.281 8.125 -20.281 1 85.5 503 GLN B C 1
ATOM 10812 O O . GLN B 1 503 ? -21.875 8.867 -21.062 1 85.5 503 GLN B O 1
ATOM 10817 N N . TYR B 1 504 ? -21.781 7.68 -19.172 1 90.06 504 TYR B N 1
ATOM 10818 C CA . TYR B 1 504 ? -23.156 8 -18.828 1 90.06 504 TYR B CA 1
ATOM 10819 C C . TYR B 1 504 ? -23.266 9.406 -18.25 1 90.06 504 TYR B C 1
ATOM 10821 O O . TYR B 1 504 ? -24.281 10.086 -18.422 1 90.06 504 TYR B O 1
ATOM 10829 N N . LEU B 1 505 ? -22.188 9.797 -17.531 1 87.69 505 LEU B N 1
ATOM 10830 C CA . LEU B 1 505 ? -22.234 11.109 -16.891 1 87.69 505 LEU B CA 1
ATOM 10831 C C . LEU B 1 505 ? -21.766 12.195 -17.859 1 87.69 505 LEU B C 1
ATOM 10833 O O . LEU B 1 505 ? -22.094 13.375 -17.688 1 87.69 505 LEU B O 1
ATOM 10837 N N . GLY B 1 506 ? -21.094 11.844 -18.922 1 71.31 506 GLY B N 1
ATOM 10838 C CA . GLY B 1 506 ? -20.625 12.797 -19.922 1 71.31 506 GLY B CA 1
ATOM 10839 C C . GLY B 1 506 ? -19.484 13.664 -19.438 1 71.31 506 GLY B C 1
ATOM 10840 O O . GLY B 1 506 ? -18.469 13.148 -18.984 1 71.31 506 GLY B O 1
ATOM 10841 N N . THR B 1 507 ? -19.609 14.977 -19.359 1 60.94 507 THR B N 1
ATOM 10842 C CA . THR B 1 507 ? -18.625 16.031 -19.109 1 60.94 507 THR B CA 1
ATOM 10843 C C . THR B 1 507 ? -18.344 16.172 -17.625 1 60.94 507 THR B C 1
ATOM 10845 O O . THR B 1 507 ? -17.578 17.047 -17.203 1 60.94 507 THR B O 1
ATOM 10848 N N . PHE B 1 508 ? -19.031 15.359 -16.891 1 57.72 508 PHE B N 1
ATOM 10849 C CA . PHE B 1 508 ? -18.812 15.609 -15.469 1 57.72 508 PHE B CA 1
ATOM 10850 C C . PHE B 1 508 ? -17.484 15.016 -15.016 1 57.72 508 PHE B C 1
ATOM 10852 O O . PHE B 1 508 ? -17.172 13.859 -15.297 1 57.72 508 PHE B O 1
ATOM 10859 N N . ASN B 1 509 ? -16.469 15.852 -14.922 1 53.25 509 ASN B N 1
ATOM 10860 C CA . ASN B 1 509 ? -15.109 15.523 -14.492 1 53.25 509 ASN B CA 1
ATOM 10861 C C . ASN B 1 509 ? -15.102 14.867 -13.117 1 53.25 509 ASN B C 1
ATOM 10863 O O . ASN B 1 509 ? -15.117 15.547 -12.094 1 53.25 509 ASN B O 1
ATOM 10867 N N . LEU B 1 510 ? -15.656 13.727 -13.031 1 56.91 510 LEU B N 1
ATOM 10868 C CA . LEU B 1 510 ? -15.406 13.016 -11.781 1 56.91 510 LEU B CA 1
ATOM 10869 C C . LEU B 1 510 ? -13.969 12.508 -11.727 1 56.91 510 LEU B C 1
ATOM 10871 O O . LEU B 1 510 ? -13.516 11.812 -12.633 1 56.91 510 LEU B O 1
ATOM 10875 N N . THR B 1 511 ? -13.039 13.281 -11.312 1 49.91 511 THR B N 1
ATOM 10876 C CA . THR B 1 511 ? -11.672 12.781 -11.188 1 49.91 511 THR B CA 1
ATOM 10877 C C . THR B 1 511 ? -11.617 11.562 -10.281 1 49.91 511 THR B C 1
ATOM 10879 O O . THR B 1 511 ? -12.117 11.594 -9.156 1 49.91 511 THR B O 1
ATOM 10882 N N . PRO B 1 512 ? -11.398 10.383 -10.852 1 46.47 512 PRO B N 1
ATOM 10883 C CA . PRO B 1 512 ? -11.219 9.211 -9.992 1 46.47 512 PRO B CA 1
ATOM 10884 C C . PRO B 1 512 ? -10.211 9.453 -8.875 1 46.47 512 PRO B C 1
ATOM 10886 O O . PRO B 1 512 ? -10.328 8.867 -7.793 1 46.47 512 PRO B O 1
ATOM 10889 N N . LYS B 1 513 ? -8.859 9.852 -9.367 1 42.56 513 LYS B N 1
ATOM 10890 C CA . LYS B 1 513 ? -7.617 9.727 -8.609 1 42.56 513 LYS B CA 1
ATOM 10891 C C . LYS B 1 513 ? -7.742 10.367 -7.234 1 42.56 513 LYS B C 1
ATOM 10893 O O . LYS B 1 513 ? -7.219 9.844 -6.246 1 42.56 513 LYS B O 1
ATOM 10898 N N . SER B 1 514 ? -7.844 11.844 -7.281 1 40.09 514 SER B N 1
ATOM 10899 C CA . SER B 1 514 ? -7.23 12.68 -6.254 1 40.09 514 SER B CA 1
ATOM 10900 C C . SER B 1 514 ? -7.941 12.531 -4.914 1 40.09 514 SER B C 1
ATOM 10902 O O . SER B 1 514 ? -7.453 13 -3.889 1 40.09 514 SER B O 1
ATOM 10904 N N . LEU B 1 515 ? -9.336 12.625 -5 1 39.28 515 LEU B N 1
ATOM 10905 C CA . LEU B 1 515 ? -9.805 12.852 -3.639 1 39.28 515 LEU B CA 1
ATOM 10906 C C . LEU B 1 515 ? -9.469 11.664 -2.744 1 39.28 515 LEU B C 1
ATOM 10908 O O . LEU B 1 515 ? -9.734 10.516 -3.105 1 39.28 515 LEU B O 1
ATOM 10912 N N . SER B 1 516 ? -8.484 11.844 -1.97 1 40.94 516 SER B N 1
ATOM 10913 C CA . SER B 1 516 ? -8.211 10.891 -0.898 1 40.94 516 SER B CA 1
ATOM 10914 C C . SER B 1 516 ? -9.438 10.039 -0.593 1 40.94 516 SER B C 1
ATOM 10916 O O . SER B 1 516 ? -10.531 10.57 -0.381 1 40.94 516 SER B O 1
ATOM 10918 N N . SER B 1 517 ? -9.656 8.883 -1.291 1 44.41 517 SER B N 1
ATOM 10919 C CA . SER B 1 517 ? -10.633 7.836 -1.017 1 44.41 517 SER B CA 1
ATOM 10920 C C . SER B 1 517 ? -11.328 8.062 0.322 1 44.41 517 SER B C 1
ATOM 10922 O O . SER B 1 517 ? -12.492 7.691 0.497 1 44.41 517 SER B O 1
ATOM 10924 N N . ALA B 1 518 ? -10.641 8.773 1.174 1 49.59 518 ALA B N 1
ATOM 10925 C CA . ALA B 1 518 ? -11.102 8.734 2.557 1 49.59 518 ALA B CA 1
ATOM 10926 C C . ALA B 1 518 ? -12.297 9.664 2.762 1 49.59 518 ALA B C 1
ATOM 10928 O O . ALA B 1 518 ? -13.078 9.484 3.695 1 49.59 518 ALA B O 1
ATOM 10929 N N . ARG B 1 519 ? -12.602 10.617 1.733 1 60.09 519 ARG B N 1
ATOM 10930 C CA . ARG B 1 519 ? -13.742 11.445 2.111 1 60.09 519 ARG B CA 1
ATOM 10931 C C . ARG B 1 519 ? -14.586 11.812 0.893 1 60.09 519 ARG B C 1
ATOM 10933 O O . ARG B 1 519 ? -15.188 12.883 0.847 1 60.09 519 ARG B O 1
ATOM 10940 N N . TRP B 1 520 ? -14.531 10.984 -0.174 1 57.53 520 TRP B N 1
ATOM 10941 C CA . TRP B 1 520 ? -15.32 11.18 -1.386 1 57.53 520 TRP B CA 1
ATOM 10942 C C . TRP B 1 520 ? -16.812 11.266 -1.059 1 57.53 520 TRP B C 1
ATOM 10944 O O . TRP B 1 520 ? -17.531 12.078 -1.643 1 57.53 520 TRP B O 1
ATOM 10954 N N . GLU B 1 521 ? -17.125 10.617 -0.015 1 66.62 521 GLU B N 1
ATOM 10955 C CA . GLU B 1 521 ? -18.547 10.477 0.29 1 66.62 521 GLU B CA 1
ATOM 10956 C C . GLU B 1 521 ? -19.109 11.75 0.907 1 66.62 521 GLU B C 1
ATOM 10958 O O . GLU B 1 521 ? -20.312 11.969 0.891 1 66.62 521 GLU B O 1
ATOM 10963 N N . SER B 1 522 ? -18.156 12.5 1.355 1 66.62 522 SER B N 1
ATOM 10964 C CA . SER B 1 522 ? -18.625 13.719 2.012 1 66.62 522 SER B CA 1
ATOM 10965 C C . SER B 1 522 ? -18.344 14.953 1.157 1 66.62 522 SER B C 1
ATOM 10967 O O . SER B 1 522 ? -18.562 16.078 1.6 1 66.62 522 SER B O 1
ATOM 10969 N N . SER B 1 523 ? -17.938 14.617 -0.08 1 75.06 523 SER B N 1
ATOM 10970 C CA . SER B 1 523 ? -17.641 15.75 -0.954 1 75.06 523 SER B CA 1
ATOM 10971 C C . SER B 1 523 ? -18.891 16.25 -1.662 1 75.06 523 SER B C 1
ATOM 10973 O O . SER B 1 523 ? -19.734 15.445 -2.074 1 75.06 523 SER B O 1
ATOM 10975 N N . LEU B 1 524 ? -19 17.562 -1.68 1 82.88 524 LEU B N 1
ATOM 10976 C CA . LEU B 1 524 ? -20.125 18.172 -2.373 1 82.88 524 LEU B CA 1
ATOM 10977 C C . LEU B 1 524 ? -20.156 17.766 -3.842 1 82.88 524 LEU B C 1
ATOM 10979 O O . LEU B 1 524 ? -21.219 17.562 -4.414 1 82.88 524 LEU B O 1
ATOM 10983 N N . GLU B 1 525 ? -19 17.609 -4.406 1 82.12 525 GLU B N 1
ATOM 10984 C CA . GLU B 1 525 ? -18.922 17.266 -5.824 1 82.12 525 GLU B CA 1
ATOM 10985 C C . GLU B 1 525 ? -19.547 15.891 -6.094 1 82.12 525 GLU B C 1
ATOM 10987 O O . GLU B 1 525 ? -20.281 15.719 -7.07 1 82.12 525 GLU B O 1
ATOM 10992 N N . ALA B 1 526 ? -19.25 14.984 -5.242 1 84.06 526 ALA B N 1
ATOM 10993 C CA . ALA B 1 526 ? -19.812 13.641 -5.395 1 84.06 526 ALA B CA 1
ATOM 10994 C C . ALA B 1 526 ? -21.312 13.641 -5.188 1 84.06 526 ALA B C 1
ATOM 10996 O O . ALA B 1 526 ? -22.062 13.062 -5.984 1 84.06 526 ALA B O 1
ATOM 10997 N N . ILE B 1 527 ? -21.797 14.32 -4.121 1 90.31 527 ILE B N 1
ATOM 10998 C CA . ILE B 1 527 ? -23.219 14.367 -3.779 1 90.31 527 ILE B CA 1
ATOM 10999 C C . ILE B 1 527 ? -23.984 15.109 -4.871 1 90.31 527 ILE B C 1
ATOM 11001 O O . ILE B 1 527 ? -25.109 14.719 -5.227 1 90.31 527 ILE B O 1
ATOM 11005 N N . LYS B 1 528 ? -23.359 16.141 -5.402 1 90.06 528 LYS B N 1
ATOM 11006 C CA . LYS B 1 528 ? -23.984 16.938 -6.453 1 90.06 528 LYS B CA 1
ATOM 11007 C C . LYS B 1 528 ? -24.203 16.109 -7.715 1 90.06 528 LYS B C 1
ATOM 11009 O O . LYS B 1 528 ? -25.281 16.172 -8.32 1 90.06 528 LYS B O 1
ATOM 11014 N N . VAL B 1 529 ? -23.25 15.328 -8.078 1 89 529 VAL B N 1
ATOM 11015 C CA . VAL B 1 529 ? -23.359 14.484 -9.266 1 89 529 VAL B CA 1
ATOM 11016 C C . VAL B 1 529 ? -24.438 13.43 -9.062 1 89 529 VAL B C 1
ATOM 11018 O O . VAL B 1 529 ? -25.266 13.211 -9.953 1 89 529 VAL B O 1
ATOM 11021 N N . ILE B 1 530 ? -24.5 12.797 -7.91 1 91.88 530 ILE B N 1
ATOM 11022 C CA . ILE B 1 530 ? -25.469 11.75 -7.645 1 91.88 530 ILE B CA 1
ATOM 11023 C C . ILE B 1 530 ? -26.875 12.352 -7.598 1 91.88 530 ILE B C 1
ATOM 11025 O O . ILE B 1 530 ? -27.828 11.766 -8.109 1 91.88 530 ILE B O 1
ATOM 11029 N N . ARG B 1 531 ? -27 13.562 -7.008 1 93.56 531 ARG B N 1
ATOM 11030 C CA . ARG B 1 531 ? -28.281 14.219 -6.844 1 93.56 531 ARG B CA 1
ATOM 11031 C C . ARG B 1 531 ? -28.875 14.602 -8.195 1 93.56 531 ARG B C 1
ATOM 11033 O O . ARG B 1 531 ? -30.062 14.375 -8.445 1 93.56 531 ARG B O 1
ATOM 11040 N N . HIS B 1 532 ? -28.094 15.094 -9.07 1 91.81 532 HIS B N 1
ATOM 11041 C CA . HIS B 1 532 ? -28.641 15.68 -10.289 1 91.81 532 HIS B CA 1
ATOM 11042 C C . HIS B 1 532 ? -28.625 14.68 -11.445 1 91.81 532 HIS B C 1
ATOM 11044 O O . HIS B 1 532 ? -29.312 14.875 -12.445 1 91.81 532 HIS B O 1
ATOM 11050 N N . ARG B 1 533 ? -27.875 13.609 -11.266 1 92.69 533 ARG B N 1
ATOM 11051 C CA . ARG B 1 533 ? -27.766 12.617 -12.328 1 92.69 533 ARG B CA 1
ATOM 11052 C C . ARG B 1 533 ? -27.969 11.203 -11.797 1 92.69 533 ARG B C 1
ATOM 11054 O O . ARG B 1 533 ? -27.234 10.281 -12.156 1 92.69 533 ARG B O 1
ATOM 11061 N N . ILE B 1 534 ? -28.859 11.055 -10.914 1 94.25 534 ILE B N 1
ATOM 11062 C CA . ILE B 1 534 ? -29.078 9.781 -10.227 1 94.25 534 ILE B CA 1
ATOM 11063 C C . ILE B 1 534 ? -29.531 8.727 -11.234 1 94.25 534 ILE B C 1
ATOM 11065 O O . ILE B 1 534 ? -29.188 7.551 -11.102 1 94.25 534 ILE B O 1
ATOM 11069 N N . GLY B 1 535 ? -30.359 9.125 -12.219 1 93.56 535 GLY B N 1
ATOM 11070 C CA . GLY B 1 535 ? -30.797 8.195 -13.25 1 93.56 535 GLY B CA 1
ATOM 11071 C C . GLY B 1 535 ? -29.641 7.641 -14.07 1 93.56 535 GLY B C 1
ATOM 11072 O O . GLY B 1 535 ? -29.594 6.438 -14.336 1 93.56 535 GLY B O 1
ATOM 11073 N N . GLU B 1 536 ? -28.766 8.523 -14.406 1 93.19 536 GLU B N 1
ATOM 11074 C CA . GLU B 1 536 ? -27.609 8.117 -15.188 1 93.19 536 GLU B CA 1
ATOM 11075 C C . GLU B 1 536 ? -26.688 7.219 -14.375 1 93.19 536 GLU B C 1
ATOM 11077 O O . GLU B 1 536 ? -26.094 6.273 -14.914 1 93.19 536 GLU B O 1
ATOM 11082 N N . VAL B 1 537 ? -26.562 7.539 -13.109 1 93.44 537 VAL B N 1
ATOM 11083 C CA . VAL B 1 537 ? -25.734 6.719 -12.234 1 93.44 537 VAL B CA 1
ATOM 11084 C C . VAL B 1 537 ? -26.312 5.312 -12.141 1 93.44 537 VAL B C 1
ATOM 11086 O O . VAL B 1 537 ? -25.594 4.32 -12.234 1 93.44 537 VAL B O 1
ATOM 11089 N N . TYR B 1 538 ? -27.656 5.277 -11.969 1 94.69 538 TYR B N 1
ATOM 11090 C CA . TYR B 1 538 ? -28.359 4.004 -11.898 1 94.69 538 TYR B CA 1
ATOM 11091 C C . TYR B 1 538 ? -28.188 3.209 -13.188 1 94.69 538 TYR B C 1
ATOM 11093 O O . TYR B 1 538 ? -27.922 2.004 -13.156 1 94.69 538 TYR B O 1
ATOM 11101 N N . ASP B 1 539 ? -28.25 3.871 -14.281 1 93.44 539 ASP B N 1
ATOM 11102 C CA . ASP B 1 539 ? -28.094 3.221 -15.578 1 93.44 539 ASP B CA 1
ATOM 11103 C C . ASP B 1 539 ? -26.672 2.705 -15.766 1 93.44 539 ASP B C 1
ATOM 11105 O O . ASP B 1 539 ? -26.469 1.649 -16.375 1 93.44 539 ASP B O 1
ATOM 11109 N N . ALA B 1 540 ? -25.797 3.494 -15.344 1 93.25 540 ALA B N 1
ATOM 11110 C CA . ALA B 1 540 ? -24.406 3.078 -15.445 1 93.25 540 ALA B CA 1
ATOM 11111 C C . ALA B 1 540 ? -24.156 1.808 -14.641 1 93.25 540 ALA B C 1
ATOM 11113 O O . ALA B 1 540 ? -23.422 0.921 -15.078 1 93.25 540 ALA B O 1
ATOM 11114 N N . ILE B 1 541 ? -24.703 1.677 -13.43 1 94.19 541 ILE B N 1
ATOM 11115 C CA . ILE B 1 541 ? -24.562 0.487 -12.594 1 94.19 541 ILE B CA 1
ATOM 11116 C C . ILE B 1 541 ? -25.125 -0.726 -13.336 1 94.19 541 ILE B C 1
ATOM 11118 O O . ILE B 1 541 ? -24.484 -1.779 -13.391 1 94.19 541 ILE B O 1
ATOM 11122 N N . ASN B 1 542 ? -26.266 -0.545 -13.938 1 91.69 542 ASN B N 1
ATOM 11123 C CA . ASN B 1 542 ? -26.906 -1.627 -14.672 1 91.69 542 ASN B CA 1
ATOM 11124 C C . ASN B 1 542 ? -26.078 -2.033 -15.898 1 91.69 542 ASN B C 1
ATOM 11126 O O . ASN B 1 542 ? -26 -3.217 -16.219 1 91.69 542 ASN B O 1
ATOM 11130 N N . ALA B 1 543 ? -25.516 -1.059 -16.484 1 90.44 543 ALA B N 1
ATOM 11131 C CA . ALA B 1 543 ? -24.688 -1.347 -17.656 1 90.44 543 ALA B CA 1
ATOM 11132 C C . ALA B 1 543 ? -23.484 -2.191 -17.266 1 90.44 543 ALA B C 1
ATOM 11134 O O . ALA B 1 543 ? -23.078 -3.092 -18.016 1 90.44 543 ALA B O 1
ATOM 11135 N N . VAL B 1 544 ? -22.906 -1.882 -16.141 1 88.5 544 VAL B N 1
ATOM 11136 C CA . VAL B 1 544 ? -21.75 -2.643 -15.664 1 88.5 544 VAL B CA 1
ATOM 11137 C C . VAL B 1 544 ? -22.188 -4.066 -15.328 1 88.5 544 VAL B C 1
ATOM 11139 O O . VAL B 1 544 ? -21.453 -5.023 -15.609 1 88.5 544 VAL B O 1
ATOM 11142 N N . MET B 1 545 ? -23.312 -4.262 -14.742 1 87.56 545 MET B N 1
ATOM 11143 C CA . MET B 1 545 ? -23.828 -5.57 -14.359 1 87.56 545 MET B CA 1
ATOM 11144 C C . MET B 1 545 ? -24.125 -6.422 -15.586 1 87.56 545 MET B C 1
ATOM 11146 O O . MET B 1 545 ? -23.984 -7.648 -15.547 1 87.56 545 MET B O 1
ATOM 11150 N N . GLU B 1 546 ? -24.375 -5.805 -16.625 1 83.06 546 GLU B N 1
ATOM 11151 C CA . GLU B 1 546 ? -24.766 -6.512 -17.828 1 83.06 546 GLU B CA 1
ATOM 11152 C C . GLU B 1 546 ? -23.578 -6.66 -18.797 1 83.06 546 GLU B C 1
ATOM 11154 O O . GLU B 1 546 ? -23.75 -7.133 -19.922 1 83.06 546 GLU B O 1
ATOM 11159 N N . ASP B 1 547 ? -22.547 -6.184 -18.312 1 73.62 547 ASP B N 1
ATOM 11160 C CA . ASP B 1 547 ? -21.359 -6.262 -19.172 1 73.62 547 ASP B CA 1
ATOM 11161 C C . ASP B 1 547 ? -21.062 -7.711 -19.562 1 73.62 547 ASP B C 1
ATOM 11163 O O . ASP B 1 547 ? -20.703 -8.523 -18.703 1 73.62 547 ASP B O 1
ATOM 11167 N N . GLY B 1 548 ? -21.25 -8.125 -20.75 1 60.22 548 GLY B N 1
ATOM 11168 C CA . GLY B 1 548 ? -21.094 -9.469 -21.281 1 60.22 548 GLY B CA 1
ATOM 11169 C C . GLY B 1 548 ? -19.641 -9.883 -21.438 1 60.22 548 GLY B C 1
ATOM 11170 O O . GLY B 1 548 ? -19.359 -11.047 -21.703 1 60.22 548 GLY B O 1
ATOM 11171 N N . ALA B 1 549 ? -18.75 -8.867 -21.219 1 59.94 549 ALA B N 1
ATOM 11172 C CA . ALA B 1 549 ? -17.344 -9.164 -21.438 1 59.94 549 ALA B CA 1
ATOM 11173 C C . ALA B 1 549 ? -16.734 -9.859 -20.219 1 59.94 549 ALA B C 1
ATOM 11175 O O . ALA B 1 549 ? -15.648 -10.445 -20.297 1 59.94 549 ALA B O 1
ATOM 11176 N N . LEU B 1 550 ? -17.5 -9.961 -19.125 1 64.25 550 LEU B N 1
ATOM 11177 C CA . LEU B 1 550 ? -16.969 -10.539 -17.891 1 64.25 550 LEU B CA 1
ATOM 11178 C C . LEU B 1 550 ? -17.188 -12.047 -17.859 1 64.25 550 LEU B C 1
ATOM 11180 O O . LEU B 1 550 ? -18.172 -12.539 -18.391 1 64.25 550 LEU B O 1
ATOM 11184 N N . THR B 1 551 ? -16.172 -12.766 -17.266 1 63.16 551 THR B N 1
ATOM 11185 C CA . THR B 1 551 ? -16.359 -14.195 -17.016 1 63.16 551 THR B CA 1
ATOM 11186 C C . THR B 1 551 ? -17.547 -14.43 -16.094 1 63.16 551 THR B C 1
ATOM 11188 O O . THR B 1 551 ? -18.047 -13.5 -15.461 1 63.16 551 THR B O 1
ATOM 11191 N N . LYS B 1 552 ? -18.016 -15.656 -16.016 1 67.19 552 LYS B N 1
ATOM 11192 C CA . LYS B 1 552 ? -19.203 -15.984 -15.227 1 67.19 552 LYS B CA 1
ATOM 11193 C C . LYS B 1 552 ? -19 -15.617 -13.758 1 67.19 552 LYS B C 1
ATOM 11195 O O . LYS B 1 552 ? -19.875 -14.992 -13.148 1 67.19 552 LYS B O 1
ATOM 11200 N N . ALA B 1 553 ? -17.828 -15.906 -13.219 1 68.19 553 ALA B N 1
ATOM 11201 C CA . ALA B 1 553 ? -17.594 -15.602 -11.805 1 68.19 553 ALA B CA 1
ATOM 11202 C C . ALA B 1 553 ? -17.5 -14.094 -11.578 1 68.19 553 ALA B C 1
ATOM 11204 O O . ALA B 1 553 ? -18.094 -13.562 -10.648 1 68.19 553 ALA B O 1
ATOM 11205 N N . ALA B 1 554 ? -16.703 -13.508 -12.492 1 69 554 ALA B N 1
ATOM 11206 C CA . ALA B 1 554 ? -16.562 -12.055 -12.391 1 69 554 ALA B CA 1
ATOM 11207 C C . ALA B 1 554 ? -17.906 -11.359 -12.602 1 69 554 ALA B C 1
ATOM 11209 O O . ALA B 1 554 ? -18.203 -10.352 -11.953 1 69 554 ALA B O 1
ATOM 11210 N N . HIS B 1 555 ? -18.656 -11.992 -13.438 1 75.5 555 HIS B N 1
ATOM 11211 C CA . HIS B 1 555 ? -19.969 -11.43 -13.711 1 75.5 555 HIS B CA 1
ATOM 11212 C C . HIS B 1 555 ? -20.875 -11.547 -12.5 1 75.5 555 HIS B C 1
ATOM 11214 O O . HIS B 1 555 ? -21.578 -10.594 -12.148 1 75.5 555 HIS B O 1
ATOM 11220 N N . SER B 1 556 ? -20.859 -12.703 -11.859 1 79.25 556 SER B N 1
ATOM 11221 C CA . SER B 1 556 ? -21.703 -12.906 -10.688 1 79.25 556 SER B CA 1
ATOM 11222 C C . SER B 1 556 ? -21.312 -11.977 -9.547 1 79.25 556 SER B C 1
ATOM 11224 O O . SER B 1 556 ? -22.172 -11.445 -8.844 1 79.25 556 SER B O 1
ATOM 11226 N N . LYS B 1 557 ? -20.078 -11.812 -9.367 1 80.38 557 LYS B N 1
ATOM 11227 C CA . LYS B 1 557 ? -19.594 -10.906 -8.32 1 80.38 557 LYS B CA 1
ATOM 11228 C C . LYS B 1 557 ? -20.047 -9.477 -8.594 1 80.38 557 LYS B C 1
ATOM 11230 O O . LYS B 1 557 ? -20.5 -8.781 -7.691 1 80.38 557 LYS B O 1
ATOM 11235 N N . THR B 1 558 ? -19.828 -9.109 -9.844 1 83.5 558 THR B N 1
ATOM 11236 C CA . THR B 1 558 ? -20.234 -7.766 -10.25 1 83.5 558 THR B CA 1
ATOM 11237 C C . THR B 1 558 ? -21.734 -7.582 -10.094 1 83.5 558 THR B C 1
ATOM 11239 O O . THR B 1 558 ? -22.203 -6.52 -9.672 1 83.5 558 THR B O 1
ATOM 11242 N N . GLN B 1 559 ? -22.438 -8.617 -10.383 1 87.19 559 GLN B N 1
ATOM 11243 C CA . GLN B 1 559 ? -23.891 -8.555 -10.297 1 87.19 559 GLN B CA 1
ATOM 11244 C C . GLN B 1 559 ? -24.359 -8.391 -8.852 1 87.19 559 GLN B C 1
ATOM 11246 O O . GLN B 1 559 ? -25.219 -7.566 -8.562 1 87.19 559 GLN B O 1
ATOM 11251 N N . VAL B 1 560 ? -23.797 -9.109 -7.996 1 87 560 VAL B N 1
ATOM 11252 C CA . VAL B 1 560 ? -24.188 -9.047 -6.586 1 87 560 VAL B CA 1
ATOM 11253 C C . VAL B 1 560 ? -23.844 -7.676 -6.012 1 87 560 VAL B C 1
ATOM 11255 O O . VAL B 1 560 ? -24.656 -7.066 -5.316 1 87 560 VAL B O 1
ATOM 11258 N N . GLU B 1 561 ? -22.641 -7.238 -6.273 1 88.56 561 GLU B N 1
ATOM 11259 C CA . GLU B 1 561 ? -22.219 -5.926 -5.793 1 88.56 561 GLU B CA 1
ATOM 11260 C C . GLU B 1 561 ? -23.094 -4.816 -6.383 1 88.56 561 GLU B C 1
ATOM 11262 O O . GLU B 1 561 ? -23.484 -3.889 -5.672 1 88.56 561 GLU B O 1
ATOM 11267 N N . GLY B 1 562 ? -23.266 -4.926 -7.695 1 91.12 562 GLY B N 1
ATOM 11268 C CA . GLY B 1 562 ? -24.078 -3.93 -8.375 1 91.12 562 GLY B CA 1
ATOM 11269 C C . GLY B 1 562 ? -25.5 -3.879 -7.855 1 91.12 562 GLY B C 1
ATOM 11270 O O . GLY B 1 562 ? -26.078 -2.797 -7.691 1 91.12 562 GLY B O 1
ATOM 11271 N N . GLU B 1 563 ? -26.062 -5.051 -7.574 1 89.62 563 GLU B N 1
ATOM 11272 C CA . GLU B 1 563 ? -27.422 -5.125 -7.051 1 89.62 563 GLU B CA 1
ATOM 11273 C C . GLU B 1 563 ? -27.516 -4.48 -5.672 1 89.62 563 GLU B C 1
ATOM 11275 O O . GLU B 1 563 ? -28.516 -3.828 -5.352 1 89.62 563 GLU B O 1
ATOM 11280 N N . ARG B 1 564 ? -26.547 -4.703 -4.941 1 88.44 564 ARG B N 1
ATOM 11281 C CA . ARG B 1 564 ? -26.5 -4.105 -3.611 1 88.44 564 ARG B CA 1
ATOM 11282 C C . ARG B 1 564 ? -26.453 -2.584 -3.697 1 88.44 564 ARG B C 1
ATOM 11284 O O . ARG B 1 564 ? -27.219 -1.894 -3.006 1 88.44 564 ARG B O 1
ATOM 11291 N N . VAL B 1 565 ? -25.562 -2.096 -4.543 1 93.44 565 VAL B N 1
ATOM 11292 C CA . VAL B 1 565 ? -25.406 -0.654 -4.707 1 93.44 565 VAL B CA 1
ATOM 11293 C C . VAL B 1 565 ? -26.688 -0.065 -5.285 1 93.44 565 VAL B C 1
ATOM 11295 O O . VAL B 1 565 ? -27.188 0.954 -4.797 1 93.44 565 VAL B O 1
ATOM 11298 N N . ALA B 1 566 ? -27.234 -0.733 -6.328 1 92.81 566 ALA B N 1
ATOM 11299 C CA . ALA B 1 566 ? -28.469 -0.287 -6.949 1 92.81 566 ALA B CA 1
ATOM 11300 C C . ALA B 1 566 ? -29.625 -0.319 -5.949 1 92.81 566 ALA B C 1
ATOM 11302 O O . ALA B 1 566 ? -30.469 0.588 -5.926 1 92.81 566 ALA B O 1
ATOM 11303 N N . GLY B 1 567 ? -29.625 -1.345 -5.152 1 90.56 567 GLY B N 1
ATOM 11304 C CA . GLY B 1 567 ? -30.656 -1.458 -4.137 1 90.56 567 GLY B CA 1
ATOM 11305 C C . GLY B 1 567 ? -30.625 -0.335 -3.117 1 90.56 567 GLY B C 1
ATOM 11306 O O . GLY B 1 567 ? -31.656 0.164 -2.695 1 90.56 567 GLY B O 1
ATOM 11307 N N . ASN B 1 568 ? -29.484 0.068 -2.746 1 90.94 568 ASN B N 1
ATOM 11308 C CA . ASN B 1 568 ? -29.312 1.149 -1.781 1 90.94 568 ASN B CA 1
ATOM 11309 C C . ASN B 1 568 ? -29.781 2.488 -2.352 1 90.94 568 ASN B C 1
ATOM 11311 O O . ASN B 1 568 ? -30.359 3.307 -1.634 1 90.94 568 ASN B O 1
ATOM 11315 N N . ILE B 1 569 ? -29.516 2.635 -3.643 1 92.19 569 ILE B N 1
ATOM 11316 C CA . ILE B 1 569 ? -29.859 3.891 -4.301 1 92.19 569 ILE B CA 1
ATOM 11317 C C . ILE B 1 569 ? -31.359 3.959 -4.535 1 92.19 569 ILE B C 1
ATOM 11319 O O . ILE B 1 569 ? -31.953 5.039 -4.484 1 92.19 569 ILE B O 1
ATOM 11323 N N . CYS B 1 570 ? -31.922 2.74 -4.734 1 92.25 570 CYS B N 1
ATOM 11324 C CA . CYS B 1 570 ? -33.344 2.666 -5.043 1 92.25 570 CYS B CA 1
ATOM 11325 C C . CYS B 1 570 ? -34.188 2.6 -3.77 1 92.25 570 CYS B C 1
ATOM 11327 O O . CYS B 1 570 ? -34.969 1.674 -3.59 1 92.25 570 CYS B O 1
ATOM 11329 N N . SER B 1 571 ? -34 3.463 -2.906 1 93.31 571 SER B N 1
ATOM 11330 C CA . SER B 1 571 ? -34.719 3.639 -1.661 1 93.31 571 SER B CA 1
ATOM 11331 C C . SER B 1 571 ? -35.156 5.09 -1.475 1 93.31 571 SER B C 1
ATOM 11333 O O . SER B 1 571 ? -34.375 6.012 -1.674 1 93.31 571 SER B O 1
ATOM 11335 N N . PHE B 1 572 ? -36.438 5.312 -1.19 1 95.19 572 PHE B N 1
ATOM 11336 C CA . PHE B 1 572 ? -36.938 6.668 -0.992 1 95.19 572 PHE B CA 1
ATOM 11337 C C . PHE B 1 572 ? -36.188 7.352 0.156 1 95.19 572 PHE B C 1
ATOM 11339 O O . PHE B 1 572 ? -35.938 8.562 0.114 1 95.19 572 PHE B O 1
ATOM 11346 N N . LYS B 1 573 ? -35.906 6.547 1.183 1 94.44 573 LYS B N 1
ATOM 11347 C CA . LYS B 1 573 ? -35.156 7.07 2.309 1 94.44 573 LYS B CA 1
ATOM 11348 C C . LYS B 1 573 ? -33.812 7.629 1.845 1 94.44 573 LYS B C 1
ATOM 11350 O O . LYS B 1 573 ? -33.406 8.727 2.246 1 94.44 573 LYS B O 1
ATOM 11355 N N . PHE B 1 574 ? -33.094 6.895 0.984 1 95.69 574 PHE B N 1
ATOM 11356 C CA . PHE B 1 574 ? -31.812 7.328 0.464 1 95.69 574 PHE B CA 1
ATOM 11357 C C . PHE B 1 574 ? -31.953 8.633 -0.316 1 95.69 574 PHE B C 1
ATOM 11359 O O . PHE B 1 574 ? -31.125 9.539 -0.174 1 95.69 574 PHE B O 1
ATOM 11366 N N . LEU B 1 575 ? -32.938 8.734 -1.11 1 96.94 575 LEU B N 1
ATOM 11367 C CA . LEU B 1 575 ? -33.156 9.914 -1.939 1 96.94 575 LEU B CA 1
ATOM 11368 C C . LEU B 1 575 ? -33.469 11.141 -1.078 1 96.94 575 LEU B C 1
ATOM 11370 O O . LEU B 1 575 ? -32.969 12.234 -1.371 1 96.94 575 LEU B O 1
ATOM 11374 N N . CYS B 1 576 ? -34.219 10.922 -0.038 1 96.88 576 CYS B N 1
ATOM 11375 C CA . CYS B 1 576 ? -34.5 12.023 0.881 1 96.88 576 CYS B CA 1
ATOM 11376 C C . CYS B 1 576 ? -33.219 12.508 1.547 1 96.88 576 CYS B C 1
ATOM 11378 O O . CYS B 1 576 ? -32.969 13.711 1.675 1 96.88 576 CYS B O 1
ATOM 11380 N N . CYS B 1 577 ? -32.406 11.531 1.972 1 95.81 577 CYS B N 1
ATOM 11381 C CA . CYS B 1 577 ? -31.125 11.867 2.572 1 95.81 577 CYS B CA 1
ATOM 11382 C C . CYS B 1 577 ? -30.25 12.625 1.584 1 95.81 577 CYS B C 1
ATOM 11384 O O . CYS B 1 577 ? -29.562 13.578 1.958 1 95.81 577 CYS B O 1
ATOM 11386 N N . LEU B 1 578 ? -30.266 12.172 0.345 1 96.06 578 LEU B N 1
ATOM 11387 C CA . LEU B 1 578 ? -29.453 12.766 -0.717 1 96.06 578 LEU B CA 1
ATOM 11388 C C . LEU B 1 578 ? -29.812 14.234 -0.925 1 96.06 578 LEU B C 1
ATOM 11390 O O . LEU B 1 578 ? -28.938 15.086 -1.035 1 96.06 578 LEU B O 1
ATOM 11394 N N . VAL B 1 579 ? -31.062 14.539 -0.968 1 96.88 579 VAL B N 1
ATOM 11395 C CA . VAL B 1 579 ? -31.531 15.906 -1.176 1 96.88 579 VAL B CA 1
ATOM 11396 C C . VAL B 1 579 ? -31.125 16.781 0.003 1 96.88 579 VAL B C 1
ATOM 11398 O O . VAL B 1 579 ? -30.609 17.891 -0.187 1 96.88 579 VAL B O 1
ATOM 11401 N N . LEU B 1 580 ? -31.344 16.281 1.2 1 96.19 580 LEU B N 1
ATOM 11402 C CA . LEU B 1 580 ? -31.031 17.047 2.402 1 96.19 580 LEU B CA 1
ATOM 11403 C C . LEU B 1 580 ? -29.531 17.359 2.461 1 96.19 580 LEU B C 1
ATOM 11405 O O . LEU B 1 580 ? -29.141 18.516 2.654 1 96.19 580 LEU B O 1
ATOM 11409 N N . TRP B 1 581 ? -28.75 16.344 2.305 1 94.62 581 TRP B N 1
ATOM 11410 C CA . TRP B 1 581 ? -27.297 16.516 2.424 1 94.62 581 TRP B CA 1
ATOM 11411 C C . TRP B 1 581 ? -26.766 17.406 1.298 1 94.62 581 TRP B C 1
ATOM 11413 O O . TRP B 1 581 ? -25.828 18.172 1.496 1 94.62 581 TRP B O 1
ATOM 11423 N N . HIS B 1 582 ? -27.297 17.25 0.136 1 95.06 582 HIS B N 1
ATOM 11424 C CA . HIS B 1 582 ? -26.891 18.141 -0.949 1 95.06 582 HIS B CA 1
ATOM 11425 C C . HIS B 1 582 ? -27.109 19.594 -0.568 1 95.06 582 HIS B C 1
ATOM 11427 O O . HIS B 1 582 ? -26.203 20.422 -0.737 1 95.06 582 HIS B O 1
ATOM 11433 N N . ASP B 1 583 ? -28.234 19.906 -0.082 1 94.75 583 ASP B N 1
ATOM 11434 C CA . ASP B 1 583 ? -28.578 21.281 0.245 1 94.75 583 ASP B CA 1
ATOM 11435 C C . ASP B 1 583 ? -27.719 21.812 1.389 1 94.75 583 ASP B C 1
ATOM 11437 O O . ASP B 1 583 ? -27.266 22.953 1.356 1 94.75 583 ASP B O 1
ATOM 11441 N N . ILE B 1 584 ? -27.531 20.984 2.371 1 94.12 584 ILE B N 1
ATOM 11442 C CA . ILE B 1 584 ? -26.703 21.375 3.514 1 94.12 584 ILE B CA 1
ATOM 11443 C C . ILE B 1 584 ? -25.281 21.641 3.053 1 94.12 584 ILE B C 1
ATOM 11445 O O . ILE B 1 584 ? -24.719 22.703 3.355 1 94.12 584 ILE B O 1
ATOM 11449 N N . LEU B 1 585 ? -24.703 20.688 2.311 1 92.5 585 LEU B N 1
ATOM 11450 C CA . LEU B 1 585 ? -23.297 20.797 1.904 1 92.5 585 LEU B CA 1
ATOM 11451 C C . LEU B 1 585 ? -23.109 21.922 0.906 1 92.5 585 LEU B C 1
ATOM 11453 O O . LEU B 1 585 ? -22.062 22.578 0.896 1 92.5 585 LEU B O 1
ATOM 11457 N N . LEU B 1 586 ? -24.094 22.188 0.074 1 92.5 586 LEU B N 1
ATOM 11458 C CA . LEU B 1 586 ? -24.031 23.297 -0.874 1 92.5 586 LEU B CA 1
ATOM 11459 C C . LEU B 1 586 ? -23.906 24.625 -0.144 1 92.5 586 LEU B C 1
ATOM 11461 O O . LEU B 1 586 ? -23.094 25.469 -0.525 1 92.5 586 LEU B O 1
ATOM 11465 N N . GLU B 1 587 ? -24.703 24.734 0.889 1 92.62 587 GLU B N 1
ATOM 11466 C CA . GLU B 1 587 ? -24.688 25.969 1.66 1 92.62 587 GLU B CA 1
ATOM 11467 C C . GLU B 1 587 ? -23.375 26.125 2.422 1 92.62 587 GLU B C 1
ATOM 11469 O O . GLU B 1 587 ? -22.812 27.219 2.492 1 92.62 587 GLU B O 1
ATOM 11474 N N . ILE B 1 588 ? -22.922 25.094 2.984 1 91.19 588 ILE B N 1
ATOM 11475 C CA . ILE B 1 588 ? -21.703 25.109 3.775 1 91.19 588 ILE B CA 1
ATOM 11476 C C . ILE B 1 588 ? -20.5 25.375 2.865 1 91.19 588 ILE B C 1
ATOM 11478 O O . ILE B 1 588 ? -19.547 26.031 3.266 1 91.19 588 ILE B O 1
ATOM 11482 N N . ASN B 1 589 ? -20.578 24.891 1.663 1 88.94 589 ASN B N 1
ATOM 11483 C CA . ASN B 1 589 ? -19.469 25.047 0.722 1 88.94 589 ASN B CA 1
ATOM 11484 C C . ASN B 1 589 ? -19.188 26.516 0.421 1 88.94 589 ASN B C 1
ATOM 11486 O O . ASN B 1 589 ? -18.047 26.891 0.15 1 88.94 589 ASN B O 1
ATOM 11490 N N . VAL B 1 590 ? -20.125 27.328 0.466 1 89.81 590 VAL B N 1
ATOM 11491 C CA . VAL B 1 590 ? -19.938 28.766 0.259 1 89.81 590 VAL B CA 1
ATOM 11492 C C . VAL B 1 590 ? -19 29.312 1.319 1 89.81 590 VAL B C 1
ATOM 11494 O O . VAL B 1 590 ? -18.109 30.125 1.011 1 89.81 590 VAL B O 1
ATOM 11497 N N . VAL B 1 591 ? -19.172 28.844 2.508 1 88.06 591 VAL B N 1
ATOM 11498 C CA . VAL B 1 591 ? -18.328 29.266 3.613 1 88.06 591 VAL B CA 1
ATOM 11499 C C . VAL B 1 591 ? -16.906 28.734 3.414 1 88.06 591 VAL B C 1
ATOM 11501 O O . VAL B 1 591 ? -15.93 29.453 3.596 1 88.06 591 VAL B O 1
ATOM 11504 N N . ASN B 1 592 ? -16.844 27.469 3.051 1 83.12 592 ASN B N 1
ATOM 11505 C CA . ASN B 1 592 ? -15.547 26.828 2.867 1 83.12 592 ASN B CA 1
ATOM 11506 C C . ASN B 1 592 ? -14.711 27.531 1.803 1 83.12 592 ASN B C 1
ATOM 11508 O O . ASN B 1 592 ? -13.5 27.672 1.95 1 83.12 592 ASN B O 1
ATOM 11512 N N . GLU B 1 593 ? -15.289 27.891 0.759 1 82.12 593 GLU B N 1
ATOM 11513 C CA . GLU B 1 593 ? -14.594 28.594 -0.311 1 82.12 593 GLU B CA 1
ATOM 11514 C C . GLU B 1 593 ? -14.039 29.938 0.176 1 82.12 593 GLU B C 1
ATOM 11516 O O . GLU B 1 593 ? -12.93 30.328 -0.194 1 82.12 593 GLU B O 1
ATOM 11521 N N . LYS B 1 594 ? -14.75 30.562 0.994 1 82 594 LYS B N 1
ATOM 11522 C CA . LYS B 1 594 ? -14.305 31.844 1.546 1 82 594 LYS B CA 1
ATOM 11523 C C . LYS B 1 594 ? -13.148 31.656 2.523 1 82 594 LYS B C 1
ATOM 11525 O O . LYS B 1 594 ? -12.25 32.5 2.605 1 82 594 LYS B O 1
ATOM 11530 N N . LEU B 1 595 ? -13.227 30.594 3.264 1 78.44 595 LEU B N 1
ATOM 11531 C CA . LEU B 1 595 ? -12.195 30.297 4.254 1 78.44 595 LEU B CA 1
ATOM 11532 C C . LEU B 1 595 ? -10.883 29.922 3.578 1 78.44 595 LEU B C 1
ATOM 11534 O O . LEU B 1 595 ? -9.812 30.109 4.152 1 78.44 595 LEU B O 1
ATOM 11538 N N . GLN B 1 596 ? -10.969 29.359 2.373 1 73.06 596 GLN B N 1
ATOM 11539 C CA . GLN B 1 596 ? -9.781 28.844 1.688 1 73.06 596 GLN B CA 1
ATOM 11540 C C . GLN B 1 596 ? -9.164 29.922 0.786 1 73.06 596 GLN B C 1
ATOM 11542 O O . GLN B 1 596 ? -8.133 29.688 0.159 1 73.06 596 GLN B O 1
ATOM 11547 N N . GLU B 1 597 ? -9.703 31.031 0.815 1 71.56 597 GLU B N 1
ATOM 11548 C CA . GLU B 1 597 ? -9.133 32.125 0.038 1 71.56 597 GLU B CA 1
ATOM 11549 C C . GLU B 1 597 ? -7.766 32.531 0.587 1 71.56 597 GLU B C 1
ATOM 11551 O O . GLU B 1 597 ? -7.535 32.469 1.796 1 71.56 597 GLU B O 1
ATOM 11556 N N . VAL B 1 598 ? -6.82 32.844 -0.318 1 64.88 598 VAL B N 1
ATOM 11557 C CA . VAL B 1 598 ? -5.457 33.219 0.042 1 64.88 598 VAL B CA 1
ATOM 11558 C C . VAL B 1 598 ? -5.48 34.406 0.979 1 64.88 598 VAL B C 1
ATOM 11560 O O . VAL B 1 598 ? -4.762 34.438 1.981 1 64.88 598 VAL B O 1
ATOM 11563 N N . ASN B 1 599 ? -6.215 35.438 0.531 1 70.69 599 ASN B N 1
ATOM 11564 C CA . ASN B 1 599 ? -6.43 36.594 1.388 1 70.69 599 ASN B CA 1
ATOM 11565 C C . ASN B 1 599 ? -7.719 36.469 2.189 1 70.69 599 ASN B C 1
ATOM 11567 O O . ASN B 1 599 ? -8.789 36.844 1.719 1 70.69 599 ASN B O 1
ATOM 11571 N N . LEU B 1 600 ? -7.492 35.875 3.383 1 76.62 600 LEU B N 1
ATOM 11572 C CA . LEU B 1 600 ? -8.672 35.594 4.188 1 76.62 600 LEU B CA 1
ATOM 11573 C C . LEU B 1 600 ? -9.359 36.875 4.637 1 76.62 600 LEU B C 1
ATOM 11575 O O . LEU B 1 600 ? -8.742 37.719 5.258 1 76.62 600 LEU B O 1
ATOM 11579 N N . ASP B 1 601 ? -10.586 37.094 4.207 1 79.31 601 ASP B N 1
ATOM 11580 C CA . ASP B 1 601 ? -11.492 38.094 4.711 1 79.31 601 ASP B CA 1
ATOM 11581 C C . ASP B 1 601 ? -12.328 37.562 5.875 1 79.31 601 ASP B C 1
ATOM 11583 O O . ASP B 1 601 ? -13.438 37.062 5.672 1 79.31 601 ASP B O 1
ATOM 11587 N N . ILE B 1 602 ? -11.82 37.781 7.086 1 84.75 602 ILE B N 1
ATOM 11588 C CA . ILE B 1 602 ? -12.414 37.188 8.258 1 84.75 602 ILE B CA 1
ATOM 11589 C C . ILE B 1 602 ? -13.805 37.75 8.508 1 84.75 602 ILE B C 1
ATOM 11591 O O . ILE B 1 602 ? -14.719 37.062 8.945 1 84.75 602 ILE B O 1
ATOM 11595 N N . ILE B 1 603 ? -13.992 39.031 8.273 1 83.5 603 ILE B N 1
ATOM 11596 C CA . ILE B 1 603 ? -15.289 39.688 8.477 1 83.5 603 ILE B CA 1
ATOM 11597 C C . ILE B 1 603 ? -16.312 39.094 7.504 1 83.5 603 ILE B C 1
ATOM 11599 O O . ILE B 1 603 ? -17.438 38.812 7.895 1 83.5 603 ILE B O 1
ATOM 11603 N N . GLY B 1 604 ? -15.82 38.969 6.266 1 87.19 604 GLY B N 1
ATOM 11604 C CA . GLY B 1 604 ? -16.688 38.375 5.266 1 87.19 604 GLY B CA 1
ATOM 11605 C C . GLY B 1 604 ? -17.078 36.938 5.602 1 87.19 604 GLY B C 1
ATOM 11606 O O . GLY B 1 604 ? -18.203 36.531 5.352 1 87.19 604 GLY B O 1
ATOM 11607 N N . VAL B 1 605 ? -16.203 36.219 6.18 1 89.56 605 VAL B N 1
ATOM 11608 C CA . VAL B 1 605 ? -16.453 34.812 6.547 1 89.56 605 VAL B CA 1
ATOM 11609 C C . VAL B 1 605 ? -17.484 34.75 7.672 1 89.56 605 VAL B C 1
ATOM 11611 O O . VAL B 1 605 ? -18.391 33.938 7.652 1 89.56 605 VAL B O 1
ATOM 11614 N N . VAL B 1 606 ? -17.359 35.625 8.664 1 91.44 606 VAL B N 1
ATOM 11615 C CA . VAL B 1 606 ? -18.266 35.656 9.805 1 91.44 606 VAL B CA 1
ATOM 11616 C C . VAL B 1 606 ? -19.672 36 9.32 1 91.44 606 VAL B C 1
ATOM 11618 O O . VAL B 1 606 ? -20.656 35.375 9.758 1 91.44 606 VAL B O 1
ATOM 11621 N N . LYS B 1 607 ? -19.734 36.906 8.438 1 93.06 607 LYS B N 1
ATOM 11622 C CA . LYS B 1 607 ? -21.031 37.281 7.875 1 93.06 607 LYS B CA 1
ATOM 11623 C C . LYS B 1 607 ? -21.641 36.094 7.117 1 93.06 607 LYS B C 1
ATOM 11625 O O . LYS B 1 607 ? -22.844 35.844 7.219 1 93.06 607 LYS B O 1
ATOM 11630 N N . GLN B 1 608 ? -20.812 35.5 6.379 1 93.62 608 GLN B N 1
ATOM 11631 C CA . GLN B 1 608 ? -21.297 34.375 5.598 1 93.62 608 GLN B CA 1
ATOM 11632 C C . GLN B 1 608 ? -21.75 33.219 6.504 1 93.62 608 GLN B C 1
ATOM 11634 O O . GLN B 1 608 ? -22.719 32.531 6.195 1 93.62 608 GLN B O 1
ATOM 11639 N N . LEU B 1 609 ? -21.031 33 7.578 1 93.62 609 LEU B N 1
ATOM 11640 C CA . LEU B 1 609 ? -21.406 31.984 8.539 1 93.62 609 LEU B CA 1
ATOM 11641 C C . LEU B 1 609 ? -22.766 32.281 9.156 1 93.62 609 LEU B C 1
ATOM 11643 O O . LEU B 1 609 ? -23.578 31.375 9.352 1 93.62 609 LEU B O 1
ATOM 11647 N N . ASP B 1 610 ? -22.984 33.5 9.445 1 94.75 610 ASP B N 1
ATOM 11648 C CA . ASP B 1 610 ? -24.281 33.906 9.992 1 94.75 610 ASP B CA 1
ATOM 11649 C C . ASP B 1 610 ? -25.406 33.656 8.992 1 94.75 610 ASP B C 1
ATOM 11651 O O . ASP B 1 610 ? -26.469 33.188 9.367 1 94.75 610 ASP B O 1
ATOM 11655 N N . LYS B 1 611 ? -25.125 33.969 7.773 1 95.69 611 LYS B N 1
ATOM 11656 C CA . LYS B 1 611 ? -26.109 33.719 6.719 1 95.69 611 LYS B CA 1
ATOM 11657 C C . LYS B 1 611 ? -26.391 32.25 6.562 1 95.69 611 LYS B C 1
ATOM 11659 O O . LYS B 1 611 ? -27.531 31.828 6.367 1 95.69 611 LYS B O 1
ATOM 11664 N N . THR B 1 612 ? -25.375 31.469 6.59 1 95.62 612 THR B N 1
ATOM 11665 C CA . THR B 1 612 ? -25.5 30.031 6.461 1 95.62 612 THR B CA 1
ATOM 11666 C C . THR B 1 612 ? -26.297 29.453 7.625 1 95.62 612 THR B C 1
ATOM 11668 O O . THR B 1 612 ? -27.156 28.578 7.43 1 95.62 612 THR B O 1
ATOM 11671 N N . LYS B 1 613 ? -26.031 29.906 8.836 1 95.38 613 LYS B N 1
ATOM 11672 C CA . LYS B 1 613 ? -26.766 29.469 10.023 1 95.38 613 LYS B CA 1
ATOM 11673 C C . LYS B 1 613 ? -28.25 29.781 9.883 1 95.38 613 LYS B C 1
ATOM 11675 O O . LYS B 1 613 ? -29.094 28.906 10.133 1 95.38 613 LYS B O 1
ATOM 11680 N N . LEU B 1 614 ? -28.547 30.984 9.43 1 96 614 LEU B N 1
ATOM 11681 C CA . LEU B 1 614 ? -29.938 31.391 9.266 1 96 614 LEU B CA 1
ATOM 11682 C C . LEU B 1 614 ? -30.625 30.562 8.188 1 96 614 LEU B C 1
ATOM 11684 O O . LEU B 1 614 ? -31.797 30.203 8.336 1 96 614 LEU B O 1
ATOM 11688 N N . TYR B 1 615 ? -29.938 30.328 7.195 1 96.44 615 TYR B N 1
ATOM 11689 C CA . TYR B 1 615 ? -30.484 29.5 6.125 1 96.44 615 TYR B CA 1
ATOM 11690 C C . TYR B 1 615 ? -30.875 28.125 6.641 1 96.44 615 TYR B C 1
ATOM 11692 O O . TYR B 1 615 ? -31.969 27.625 6.348 1 96.44 615 TYR B O 1
ATOM 11700 N N . LEU B 1 616 ? -30.016 27.484 7.387 1 96.25 616 LEU B N 1
ATOM 11701 C CA . LEU B 1 616 ? -30.266 26.141 7.895 1 96.25 616 LEU B CA 1
ATOM 11702 C C . LEU B 1 616 ? -31.406 26.156 8.898 1 96.25 616 LEU B C 1
ATOM 11704 O O . LEU B 1 616 ? -32.188 25.203 8.945 1 96.25 616 LEU B O 1
ATOM 11708 N N . GLN B 1 617 ? -31.453 27.234 9.695 1 96.19 617 GLN B N 1
ATOM 11709 C CA . GLN B 1 617 ? -32.531 27.375 10.656 1 96.19 617 GLN B CA 1
ATOM 11710 C C . GLN B 1 617 ? -33.875 27.5 9.953 1 96.19 617 GLN B C 1
ATOM 11712 O O . GLN B 1 617 ? -34.875 26.922 10.391 1 96.19 617 GLN B O 1
ATOM 11717 N N . CYS B 1 618 ? -33.875 28.203 8.836 1 95.94 618 CYS B N 1
ATOM 11718 C CA . CYS B 1 618 ? -35.094 28.359 8.055 1 95.94 618 CYS B CA 1
ATOM 11719 C C . CYS B 1 618 ? -35.438 27.062 7.348 1 95.94 618 CYS B C 1
ATOM 11721 O O . CYS B 1 618 ? -36.625 26.75 7.191 1 95.94 618 CYS B O 1
ATOM 11723 N N . TYR B 1 619 ? -34.469 26.375 6.973 1 96.31 619 TYR B N 1
ATOM 11724 C CA . TYR B 1 619 ? -34.656 25.094 6.293 1 96.31 619 TYR B CA 1
ATOM 11725 C C . TYR B 1 619 ? -35.281 24.062 7.227 1 96.31 619 TYR B C 1
ATOM 11727 O O . TYR B 1 619 ? -36.062 23.203 6.789 1 96.31 619 TYR B O 1
ATOM 11735 N N . TRP B 1 620 ? -34.906 24.188 8.555 1 96.69 620 TRP B N 1
ATOM 11736 C CA . TRP B 1 620 ? -35.406 23.281 9.578 1 96.69 620 TRP B CA 1
ATOM 11737 C C . TRP B 1 620 ? -36.844 23.609 9.945 1 96.69 620 TRP B C 1
ATOM 11739 O O . TRP B 1 620 ? -37.094 24.188 11 1 96.69 620 TRP B O 1
ATOM 11749 N N . SER B 1 621 ? -37.719 23.344 9.102 1 95.88 621 SER B N 1
ATOM 11750 C CA . SER B 1 621 ? -39.156 23.625 9.234 1 95.88 621 SER B CA 1
ATOM 11751 C C . SER B 1 621 ? -40 22.547 8.562 1 95.88 621 SER B C 1
ATOM 11753 O O . SER B 1 621 ? -39.469 21.688 7.863 1 95.88 621 SER B O 1
ATOM 11755 N N . ASP B 1 622 ? -41.25 22.547 8.828 1 95.06 622 ASP B N 1
ATOM 11756 C CA . ASP B 1 622 ? -42.188 21.625 8.164 1 95.06 622 ASP B CA 1
ATOM 11757 C C . ASP B 1 622 ? -42.156 21.828 6.652 1 95.06 622 ASP B C 1
ATOM 11759 O O . ASP B 1 622 ? -42.25 20.859 5.891 1 95.06 622 ASP B O 1
ATOM 11763 N N . GLU B 1 623 ? -42.031 23.078 6.32 1 94.88 623 GLU B N 1
ATOM 11764 C CA . GLU B 1 623 ? -41.969 23.391 4.895 1 94.88 623 GLU B CA 1
ATOM 11765 C C . GLU B 1 623 ? -40.688 22.812 4.281 1 94.88 623 GLU B C 1
ATOM 11767 O O . GLU B 1 623 ? -40.719 22.266 3.17 1 94.88 623 GLU B O 1
ATOM 11772 N N . GLY B 1 624 ? -39.594 22.969 4.992 1 96 624 GLY B N 1
ATOM 11773 C CA . GLY 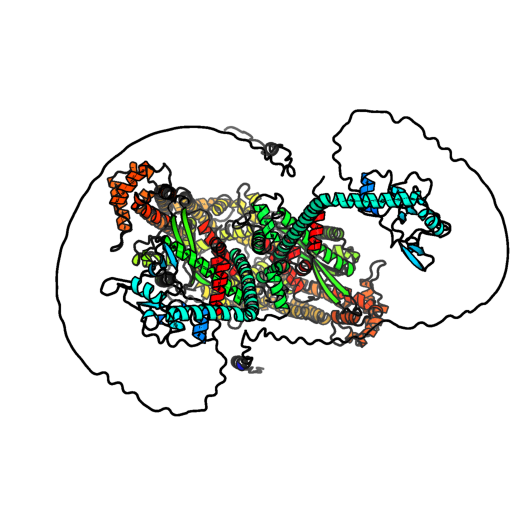B 1 624 ? -38.344 22.375 4.527 1 96 624 GLY B CA 1
ATOM 11774 C C . GLY B 1 624 ? -38.438 20.875 4.363 1 96 624 GLY B C 1
ATOM 11775 O O . GLY B 1 624 ? -37.906 20.328 3.383 1 96 624 GLY B O 1
ATOM 11776 N N . PHE B 1 625 ? -39.062 20.25 5.309 1 97.31 625 PHE B N 1
ATOM 11777 C CA . PHE B 1 625 ? -39.219 18.797 5.273 1 97.31 625 PHE B CA 1
ATOM 11778 C C . PHE B 1 625 ? -40.062 18.375 4.082 1 97.31 625 PHE B C 1
ATOM 11780 O O . PHE B 1 625 ? -39.719 17.422 3.379 1 97.31 625 PHE B O 1
ATOM 11787 N N . GLU B 1 626 ? -41.156 19.062 3.85 1 96.5 626 GLU B N 1
ATOM 11788 C CA . GLU B 1 626 ? -42.031 18.75 2.727 1 96.5 626 GLU B CA 1
ATOM 11789 C C . GLU B 1 626 ? -41.312 18.969 1.393 1 96.5 626 GLU B C 1
ATOM 11791 O O . GLU B 1 626 ? -41.562 18.234 0.428 1 96.5 626 GLU B O 1
ATOM 11796 N N . ASN B 1 627 ? -40.562 19.953 1.352 1 96.19 627 ASN B N 1
ATOM 11797 C CA . ASN B 1 627 ? -39.781 20.234 0.13 1 96.19 627 ASN B CA 1
ATOM 11798 C C . ASN B 1 627 ? -38.812 19.094 -0.189 1 96.19 627 ASN B C 1
ATOM 11800 O O . ASN B 1 627 ? -38.594 18.766 -1.357 1 96.19 627 ASN B O 1
ATOM 11804 N N . ILE B 1 628 ? -38.219 18.531 0.829 1 97.19 628 ILE B N 1
ATOM 11805 C CA . ILE B 1 628 ? -37.312 17.391 0.648 1 97.19 628 ILE B CA 1
ATOM 11806 C C . ILE B 1 628 ? -38.062 16.203 0.062 1 97.19 628 ILE B C 1
ATOM 11808 O O . ILE B 1 628 ? -37.594 15.562 -0.875 1 97.19 628 ILE B O 1
ATOM 11812 N N . LEU B 1 629 ? -39.25 15.961 0.648 1 97.31 629 LEU B N 1
ATOM 11813 C CA . LEU B 1 629 ? -40.062 14.844 0.185 1 97.31 629 LEU B CA 1
ATOM 11814 C C . LEU B 1 629 ? -40.469 15.023 -1.277 1 97.31 629 LEU B C 1
ATOM 11816 O O . LEU B 1 629 ? -40.406 14.078 -2.066 1 97.31 629 LEU B O 1
ATOM 11820 N N . LYS B 1 630 ? -40.812 16.25 -1.624 1 96.75 630 LYS B N 1
ATOM 11821 C CA . LYS B 1 630 ? -41.219 16.547 -2.996 1 96.75 630 LYS B CA 1
ATOM 11822 C C . LYS B 1 630 ? -40.031 16.359 -3.961 1 96.75 630 LYS B C 1
ATOM 11824 O O . LYS B 1 630 ? -40.188 15.781 -5.039 1 96.75 630 LYS B O 1
ATOM 11829 N N . SER B 1 631 ? -38.969 16.922 -3.555 1 96.75 631 SER B N 1
ATOM 11830 C CA . SER B 1 631 ? -37.781 16.797 -4.398 1 96.75 631 SER B CA 1
ATOM 11831 C C . SER B 1 631 ? -37.344 15.344 -4.559 1 96.75 631 SER B C 1
ATOM 11833 O O . SER B 1 631 ? -36.969 14.922 -5.648 1 96.75 631 SER B O 1
ATOM 11835 N N . ALA B 1 632 ? -37.406 14.602 -3.461 1 97.31 632 ALA B N 1
ATOM 11836 C CA . ALA B 1 632 ? -37.031 13.18 -3.488 1 97.31 632 ALA B CA 1
ATOM 11837 C C . ALA B 1 632 ? -38.031 12.383 -4.34 1 97.31 632 ALA B C 1
ATOM 11839 O O . ALA B 1 632 ? -37.656 11.398 -4.977 1 97.31 632 ALA B O 1
ATOM 11840 N N . GLN B 1 633 ? -39.281 12.805 -4.312 1 97 633 GLN B N 1
ATOM 11841 C CA . GLN B 1 633 ? -40.312 12.141 -5.121 1 97 633 GLN B CA 1
ATOM 11842 C C . GLN B 1 633 ? -40 12.273 -6.609 1 97 633 GLN B C 1
ATOM 11844 O O . GLN B 1 633 ? -40.219 11.328 -7.379 1 97 633 GLN B O 1
ATOM 11849 N N . LYS B 1 634 ? -39.5 13.383 -7.008 1 96.12 634 LYS B N 1
ATOM 11850 C CA . LYS B 1 634 ? -39.125 13.578 -8.398 1 96.12 634 LYS B CA 1
ATOM 11851 C C . LYS B 1 634 ? -38 12.625 -8.789 1 96.12 634 LYS B C 1
ATOM 11853 O O . LYS B 1 634 ? -38 12.07 -9.891 1 96.12 634 LYS B O 1
ATOM 11858 N N . LEU B 1 635 ? -37.062 12.477 -7.891 1 96.38 635 LEU B N 1
ATOM 11859 C CA . LEU B 1 635 ? -35.969 11.547 -8.133 1 96.38 635 LEU B CA 1
ATOM 11860 C C . LEU B 1 635 ? -36.469 10.109 -8.172 1 96.38 635 LEU B C 1
ATOM 11862 O O . LEU B 1 635 ? -36 9.305 -8.969 1 96.38 635 LEU B O 1
ATOM 11866 N N . ALA B 1 636 ? -37.406 9.82 -7.246 1 96.19 636 ALA B N 1
ATOM 11867 C CA . ALA B 1 636 ? -38 8.484 -7.207 1 96.19 636 ALA B CA 1
ATOM 11868 C C . ALA B 1 636 ? -38.719 8.156 -8.516 1 96.19 636 ALA B C 1
ATOM 11870 O O . ALA B 1 636 ? -38.688 7.012 -8.977 1 96.19 636 ALA B O 1
ATOM 11871 N N . GLU B 1 637 ? -39.312 9.125 -9.078 1 94.44 637 GLU B N 1
ATOM 11872 C CA . GLU B 1 637 ? -39.969 8.953 -10.367 1 94.44 637 GLU B CA 1
ATOM 11873 C C . GLU B 1 637 ? -38.969 8.664 -11.477 1 94.44 637 GLU B C 1
ATOM 11875 O O . GLU B 1 637 ? -39.219 7.832 -12.352 1 94.44 637 GLU B O 1
ATOM 11880 N N . GLU B 1 638 ? -37.875 9.359 -11.352 1 92.44 638 GLU B N 1
ATOM 11881 C CA . GLU B 1 638 ? -36.812 9.125 -12.328 1 92.44 638 GLU B CA 1
ATOM 11882 C C . GLU B 1 638 ? -36.312 7.684 -12.25 1 92.44 638 GLU B C 1
ATOM 11884 O O . GLU B 1 638 ? -35.938 7.098 -13.266 1 92.44 638 GLU B O 1
ATOM 11889 N N . LEU B 1 639 ? -36.281 7.062 -11.07 1 93.81 639 LEU B N 1
ATOM 11890 C CA . LEU B 1 639 ? -35.781 5.719 -10.852 1 93.81 639 LEU B CA 1
ATOM 11891 C C . LEU B 1 639 ? -36.906 4.691 -10.891 1 93.81 639 LEU B C 1
ATOM 11893 O O . LEU B 1 639 ? -36.656 3.484 -10.836 1 93.81 639 LEU B O 1
ATOM 11897 N N . ASP B 1 640 ? -38.062 5.168 -10.992 1 90.56 640 ASP B N 1
ATOM 11898 C CA . ASP B 1 640 ? -39.25 4.324 -11.031 1 90.56 640 ASP B CA 1
ATOM 11899 C C . ASP B 1 640 ? -39.344 3.477 -9.766 1 90.56 640 ASP B C 1
ATOM 11901 O O . ASP B 1 640 ? -39.469 2.252 -9.836 1 90.56 640 ASP B O 1
ATOM 11905 N N . ILE B 1 641 ? -39.25 4.078 -8.609 1 92.06 641 ILE B N 1
ATOM 11906 C CA . ILE B 1 641 ? -39.406 3.377 -7.336 1 92.06 641 ILE B CA 1
ATOM 11907 C C . ILE B 1 641 ? -40.562 3.955 -6.551 1 92.06 641 ILE B C 1
ATOM 11909 O O . ILE B 1 641 ? -41.031 5.07 -6.82 1 92.06 641 ILE B O 1
ATOM 11913 N N . ASP B 1 642 ? -40.969 3.232 -5.531 1 89.94 642 ASP B N 1
ATOM 11914 C CA . ASP B 1 642 ? -42.062 3.656 -4.688 1 89.94 642 ASP B CA 1
ATOM 11915 C C . ASP B 1 642 ? -41.625 4.711 -3.678 1 89.94 642 ASP B C 1
ATOM 11917 O O . ASP B 1 642 ? -40.469 4.695 -3.223 1 89.94 642 ASP B O 1
ATOM 11921 N N . VAL B 1 643 ? -42.562 5.551 -3.408 1 91.56 643 VAL B N 1
ATOM 11922 C CA . VAL B 1 643 ? -42.312 6.637 -2.471 1 91.56 643 VAL B CA 1
ATOM 11923 C C . VAL B 1 643 ? -42.688 6.211 -1.058 1 91.56 643 VAL B C 1
ATOM 11925 O O . VAL B 1 643 ? -43.656 6.738 -0.482 1 91.56 643 VAL B O 1
ATOM 11928 N N . ASP B 1 644 ? -42 5.172 -0.549 1 91.12 644 ASP B N 1
ATOM 11929 C CA . ASP B 1 644 ? -42.281 4.676 0.794 1 91.12 644 ASP B CA 1
ATOM 11930 C C . ASP B 1 644 ? -40.969 4.473 1.589 1 91.12 644 ASP B C 1
ATOM 11932 O O . ASP B 1 644 ? -39.938 4.113 1.022 1 91.12 644 ASP B O 1
ATOM 11936 N N . PHE B 1 645 ? -41.188 4.809 2.834 1 91.38 645 PHE B N 1
ATOM 11937 C CA . PHE B 1 645 ? -40.094 4.555 3.744 1 91.38 645 PHE B CA 1
ATOM 11938 C C . PHE B 1 645 ? -40.094 3.107 4.219 1 91.38 645 PHE B C 1
ATOM 11940 O O . PHE B 1 645 ? -41.156 2.52 4.418 1 91.38 645 PHE B O 1
ATOM 11947 N N . PRO B 1 646 ? -38.906 2.516 4.383 1 84.5 646 PRO B N 1
ATOM 11948 C CA . PRO B 1 646 ? -38.875 1.155 4.922 1 84.5 646 PRO B CA 1
ATOM 11949 C C . PRO B 1 646 ? -39.438 1.072 6.348 1 84.5 646 PRO B C 1
ATOM 11951 O O . PRO B 1 646 ? -39.344 2.041 7.105 1 84.5 646 PRO B O 1
ATOM 11954 N N . PRO B 1 647 ? -39.969 -0.107 6.594 1 79.38 647 PRO B N 1
ATOM 11955 C CA . PRO B 1 647 ? -40.5 -0.265 7.953 1 79.38 647 PRO B CA 1
ATOM 11956 C C . PRO B 1 647 ? -39.406 -0.219 9.016 1 79.38 647 PRO B C 1
ATOM 11958 O O . PRO B 1 647 ? -38.25 -0.591 8.75 1 79.38 647 PRO B O 1
ATOM 11961 N N . VAL B 1 648 ? -39.75 0.389 10.117 1 73.38 648 VAL B N 1
ATOM 11962 C CA . VAL B 1 648 ? -38.812 0.556 11.219 1 73.38 648 VAL B CA 1
ATOM 11963 C C . VAL B 1 648 ? -38.5 -0.802 11.844 1 73.38 648 VAL B C 1
ATOM 11965 O O . VAL B 1 648 ? -39.406 -1.555 12.195 1 73.38 648 VAL B O 1
ATOM 11968 N N . GLN B 1 649 ? -37.219 -1.322 11.633 1 60.75 649 GLN B N 1
ATOM 11969 C CA . GLN B 1 649 ? -36.844 -2.627 12.164 1 60.75 649 GLN B CA 1
ATOM 11970 C C . GLN B 1 649 ? -36.625 -2.562 13.68 1 60.75 649 GLN B C 1
ATOM 11972 O O . GLN B 1 649 ? -35.969 -1.66 14.18 1 60.75 649 GLN B O 1
ATOM 11977 N N . GLU B 1 650 ? -37.469 -3.092 14.492 1 53.12 650 GLU B N 1
ATOM 11978 C CA . GLU B 1 650 ? -37.25 -3.232 15.93 1 53.12 650 GLU B CA 1
ATOM 11979 C C . GLU B 1 650 ? -36.094 -4.191 16.219 1 53.12 650 GLU B C 1
ATOM 11981 O O . GLU B 1 650 ? -36.062 -5.324 15.734 1 53.12 650 GLU B O 1
ATOM 11986 N N . LEU B 1 651 ? -34.875 -3.779 16.297 1 47.5 651 LEU B N 1
ATOM 11987 C CA . LEU B 1 651 ? -33.781 -4.668 16.656 1 47.5 651 LEU B CA 1
ATOM 11988 C C . LEU B 1 651 ? -34.125 -5.48 17.906 1 47.5 651 LEU B C 1
ATOM 11990 O O . LEU B 1 651 ? -34.375 -4.914 18.969 1 47.5 651 LEU B O 1
ATOM 11994 N N . ARG B 1 652 ? -34.719 -6.633 17.953 1 43.88 652 ARG B N 1
ATOM 11995 C CA . ARG B 1 652 ? -34.844 -7.523 19.094 1 43.88 652 ARG B CA 1
ATOM 11996 C C . ARG B 1 652 ? -33.469 -7.996 19.562 1 43.88 652 ARG B C 1
ATOM 11998 O O . ARG B 1 652 ? -32.781 -8.688 18.828 1 43.88 652 ARG B O 1
ATOM 12005 N N . SER B 1 653 ? -32.625 -7.219 20.062 1 44.38 653 SER B N 1
ATOM 12006 C CA . SER B 1 653 ? -31.391 -7.766 20.609 1 44.38 653 SER B CA 1
ATOM 12007 C C . SER B 1 653 ? -31.672 -8.922 21.562 1 44.38 653 SER B C 1
ATOM 12009 O O . SER B 1 653 ? -32.656 -8.891 22.328 1 44.38 653 SER B O 1
ATOM 12011 N N . ARG B 1 654 ? -31.203 -10.133 21.438 1 45.25 654 ARG B N 1
ATOM 12012 C CA . ARG B 1 654 ? -31.234 -11.219 22.406 1 45.25 654 ARG B CA 1
ATOM 12013 C C . ARG B 1 654 ? -31.141 -10.672 23.828 1 45.25 654 ARG B C 1
ATOM 12015 O O . ARG B 1 654 ? -31.75 -11.219 24.75 1 45.25 654 ARG B O 1
ATOM 12022 N N . HIS B 1 655 ? -30 -9.961 24.141 1 40.28 655 HIS B N 1
ATOM 12023 C CA . HIS B 1 655 ? -29.656 -9.555 25.5 1 40.28 655 HIS B CA 1
ATOM 12024 C C . HIS B 1 655 ? -30.375 -8.266 25.891 1 40.28 655 HIS B C 1
ATOM 12026 O O . HIS B 1 655 ? -30.031 -7.641 26.891 1 40.28 655 HIS B O 1
ATOM 12032 N N . ILE B 1 656 ? -30.969 -7.598 25.031 1 37.31 656 ILE B N 1
ATOM 12033 C CA . ILE B 1 656 ? -31.672 -6.52 25.719 1 37.31 656 ILE B CA 1
ATOM 12034 C C . ILE B 1 656 ? -32.719 -7.102 26.688 1 37.31 656 ILE B C 1
ATOM 12036 O O . ILE B 1 656 ? -33.719 -7.652 26.25 1 37.31 656 ILE B O 1
ATOM 12040 N N . THR B 1 657 ? -32.406 -7.754 27.766 1 33.62 657 THR B N 1
ATOM 12041 C CA . THR B 1 657 ? -33.25 -7.863 28.938 1 33.62 657 THR B CA 1
ATOM 12042 C C . THR B 1 657 ? -34.219 -6.688 29.016 1 33.62 657 THR B C 1
ATOM 12044 O O . THR B 1 657 ? -34 -5.648 28.375 1 33.62 657 THR B O 1
ATOM 12047 N N . ASP B 1 658 ? -35.219 -6.762 30.125 1 33.53 658 ASP B N 1
ATOM 12048 C CA . ASP B 1 658 ? -36.406 -6.086 30.688 1 33.53 658 ASP B CA 1
ATOM 12049 C C . ASP B 1 658 ? -36.156 -4.586 30.828 1 33.53 658 ASP B C 1
ATOM 12051 O O . ASP B 1 658 ? -37 -3.85 31.312 1 33.53 658 ASP B O 1
ATOM 12055 N N . PHE B 1 659 ? -34.875 -4.172 31.312 1 32.81 659 PHE B N 1
ATOM 12056 C CA . PHE B 1 659 ? -35.125 -2.924 32.031 1 32.81 659 PHE B CA 1
ATOM 12057 C C . PHE B 1 659 ? -35.875 -1.938 31.109 1 32.81 659 PHE B C 1
ATOM 12059 O O . PHE B 1 659 ? -37.031 -1.588 31.375 1 32.81 659 PHE B O 1
ATOM 12066 N N . HIS B 1 660 ? -35.031 -0.658 31.016 1 32.78 660 HIS B N 1
ATOM 12067 C CA . HIS B 1 660 ? -35.594 0.682 30.859 1 32.78 660 HIS B CA 1
ATOM 12068 C C . HIS B 1 660 ? -36.062 0.919 29.422 1 32.78 660 HIS B C 1
ATOM 12070 O O . HIS B 1 660 ? -35.531 1.773 28.719 1 32.78 660 HIS B O 1
ATOM 12076 N N . PHE B 1 661 ? -36.344 0.013 28.75 1 34.66 661 PHE B N 1
ATOM 12077 C CA . PHE B 1 661 ? -36.938 0.36 27.469 1 34.66 661 PHE B CA 1
ATOM 12078 C C . PHE B 1 661 ? -38.219 1.173 27.656 1 34.66 661 PHE B C 1
ATOM 12080 O O . PHE B 1 661 ? -39.031 1.274 26.734 1 34.66 661 PHE B O 1
ATOM 12087 N N . GLU B 1 662 ? -38.594 1.441 28.922 1 37.84 662 GLU B N 1
ATOM 12088 C CA . GLU B 1 662 ? -39.844 2.158 28.906 1 37.84 662 GLU B CA 1
ATOM 12089 C C . GLU B 1 662 ? -39.938 3.127 27.734 1 37.84 662 GLU B C 1
ATOM 12091 O O . GLU B 1 662 ? -40.906 3.123 26.984 1 37.84 662 GLU B O 1
ATOM 12096 N N . GLY B 1 663 ? -39.469 4.527 28.016 1 35.06 663 GLY B N 1
ATOM 12097 C CA . GLY B 1 663 ? -39.906 5.801 27.484 1 35.06 663 GLY B CA 1
ATOM 12098 C C . GLY B 1 663 ? -39.375 6.078 26.094 1 35.06 663 GLY B C 1
ATOM 12099 O O . GLY B 1 663 ? -39.281 7.238 25.672 1 35.06 663 GLY B O 1
ATOM 12100 N N . ARG B 1 664 ? -38.562 5.273 25.484 1 41.59 664 ARG B N 1
ATOM 12101 C CA . ARG B 1 664 ? -38.25 5.793 24.156 1 41.59 664 ARG B CA 1
ATOM 12102 C C . ARG B 1 664 ? -39.5 5.816 23.281 1 41.59 664 ARG B C 1
ATOM 12104 O O . ARG B 1 664 ? -40.188 4.805 23.156 1 41.59 664 ARG B O 1
ATOM 12111 N N . ASP B 1 665 ? -40.312 6.684 23.203 1 48.31 665 ASP B N 1
ATOM 12112 C CA . ASP B 1 665 ? -41.344 7.035 22.234 1 48.31 665 ASP B CA 1
ATOM 12113 C C . ASP B 1 665 ? -41.031 6.441 20.859 1 48.31 665 ASP B C 1
ATOM 12115 O O . ASP B 1 665 ? -40.188 6.949 20.141 1 48.31 665 ASP B O 1
ATOM 12119 N N . LEU B 1 666 ? -41.094 5.168 20.688 1 61.41 666 LEU B N 1
ATOM 12120 C CA . LEU B 1 666 ? -40.875 4.414 19.469 1 61.41 666 LEU B CA 1
ATOM 12121 C C . LEU B 1 666 ? -41.688 4.977 18.312 1 61.41 666 LEU B C 1
ATOM 12123 O O . LEU B 1 666 ? -42.938 4.945 18.359 1 61.41 666 LEU B O 1
ATOM 12127 N N . ILE B 1 667 ? -41.281 5.781 17.625 1 76.44 667 ILE B N 1
ATOM 12128 C CA . ILE B 1 667 ? -41.906 6.27 16.391 1 76.44 667 ILE B CA 1
ATOM 12129 C C . ILE B 1 667 ? -42.125 5.105 15.422 1 76.44 667 ILE B C 1
ATOM 12131 O O . ILE B 1 667 ? -41.156 4.488 14.961 1 76.44 667 ILE B O 1
ATOM 12135 N N . ARG B 1 668 ? -43.344 4.676 15.289 1 79.12 668 ARG B N 1
ATOM 12136 C CA . ARG B 1 668 ? -43.688 3.531 14.453 1 79.12 668 ARG B CA 1
ATOM 12137 C C . ARG B 1 668 ? -43.875 3.953 13 1 79.12 668 ARG B C 1
ATOM 12139 O O . ARG B 1 668 ? -43.656 3.154 12.078 1 79.12 668 ARG B O 1
ATOM 12146 N N . ASP B 1 669 ? -44.344 5.23 12.82 1 88.75 669 ASP B N 1
ATOM 12147 C CA . ASP B 1 669 ? -44.5 5.73 11.461 1 88.75 669 ASP B CA 1
ATOM 12148 C C . ASP B 1 669 ? -43.125 5.969 10.797 1 88.75 669 ASP B C 1
ATOM 12150 O O . ASP B 1 669 ? -42.344 6.781 11.281 1 88.75 669 ASP B O 1
ATOM 12154 N N . PRO B 1 670 ? -42.906 5.277 9.711 1 90.81 670 PRO B N 1
ATOM 12155 C CA . PRO B 1 670 ? -41.594 5.379 9.078 1 90.81 670 PRO B CA 1
ATOM 12156 C C . PRO B 1 670 ? -41.25 6.805 8.648 1 90.81 670 PRO B C 1
ATOM 12158 O O . PRO B 1 670 ? -40.094 7.223 8.734 1 90.81 670 PRO B O 1
ATOM 12161 N N . LYS B 1 671 ? -42.25 7.504 8.156 1 92.94 671 LYS B N 1
ATOM 12162 C CA . LYS B 1 671 ? -42.031 8.891 7.762 1 92.94 671 LYS B CA 1
ATOM 12163 C C . LYS B 1 671 ? -41.656 9.75 8.961 1 92.94 671 LYS B C 1
ATOM 12165 O O . LYS B 1 671 ? -40.719 10.555 8.875 1 92.94 671 LYS B O 1
ATOM 12170 N N . GLN B 1 672 ? -42.344 9.586 10.031 1 91.88 672 GLN B N 1
ATOM 12171 C CA . GLN B 1 672 ? -42.062 10.328 11.25 1 91.88 672 GLN B CA 1
ATOM 12172 C C . GLN B 1 672 ? -40.719 9.906 11.844 1 91.88 672 GLN B C 1
ATOM 12174 O O . GLN B 1 672 ? -40 10.719 12.43 1 91.88 672 GLN B O 1
ATOM 12179 N N . TYR B 1 673 ? -40.5 8.656 11.688 1 91 673 TYR B N 1
ATOM 12180 C CA . TYR B 1 673 ? -39.219 8.156 12.141 1 91 673 TYR B CA 1
ATOM 12181 C C . TYR B 1 673 ? -38.062 8.836 11.398 1 91 673 TYR B C 1
ATOM 12183 O O . TYR B 1 673 ? -37.094 9.289 12.016 1 91 673 TYR B O 1
ATOM 12191 N N . PHE B 1 674 ? -38.219 8.945 10.125 1 93.38 674 PHE B N 1
ATOM 12192 C CA . PHE B 1 674 ? -37.219 9.617 9.305 1 93.38 674 PHE B CA 1
ATOM 12193 C C . PHE B 1 674 ? -37.094 11.078 9.688 1 93.38 674 PHE B C 1
ATOM 12195 O O . PHE B 1 674 ? -36 11.609 9.773 1 93.38 674 PHE B O 1
ATOM 12202 N N . ARG B 1 675 ? -38.156 11.703 9.914 1 94.56 675 ARG B N 1
ATOM 12203 C CA . ARG B 1 675 ? -38.188 13.117 10.266 1 94.56 675 ARG B CA 1
ATOM 12204 C C . ARG B 1 675 ? -37.406 13.367 11.562 1 94.56 675 ARG B C 1
ATOM 12206 O O . ARG B 1 675 ? -36.562 14.258 11.633 1 94.56 675 ARG B O 1
ATOM 12213 N N . VAL B 1 676 ? -37.594 12.516 12.508 1 91.69 676 VAL B N 1
ATOM 12214 C CA . VAL B 1 676 ? -37.062 12.75 13.844 1 91.69 676 VAL B CA 1
ATOM 12215 C C . VAL B 1 676 ? -35.625 12.234 13.914 1 91.69 676 VAL B C 1
ATOM 12217 O O . VAL B 1 676 ? -34.75 12.914 14.43 1 91.69 676 VAL B O 1
ATOM 12220 N N . LYS B 1 677 ? -35.406 11.039 13.305 1 88.44 677 LYS B N 1
ATOM 12221 C CA . LYS B 1 677 ? -34.156 10.352 13.531 1 88.44 677 LYS B CA 1
ATOM 12222 C C . LYS B 1 677 ? -33.094 10.781 12.5 1 88.44 677 LYS B C 1
ATOM 12224 O O . LYS B 1 677 ? -31.906 10.562 12.703 1 88.44 677 LYS B O 1
ATOM 12229 N N . PHE B 1 678 ? -33.594 11.469 11.531 1 92 678 PHE B N 1
ATOM 12230 C CA . PHE B 1 678 ? -32.625 11.883 10.531 1 92 678 PHE B CA 1
ATOM 12231 C C . PHE B 1 678 ? -32.719 13.383 10.258 1 92 678 PHE B C 1
ATOM 12233 O O . PHE B 1 678 ? -31.828 14.141 10.602 1 92 678 PHE B O 1
ATOM 12240 N N . PHE B 1 679 ? -33.875 13.867 9.781 1 94.69 679 PHE B N 1
ATOM 12241 C CA . PHE B 1 679 ? -34.031 15.266 9.383 1 94.69 679 PHE B CA 1
ATOM 12242 C C . PHE B 1 679 ? -33.719 16.203 10.539 1 94.69 679 PHE B C 1
ATOM 12244 O O . PHE B 1 679 ? -32.844 17.078 10.414 1 94.69 679 PHE B O 1
ATOM 12251 N N . ASN B 1 680 ? -34.312 15.969 11.609 1 94.69 680 ASN B N 1
ATOM 12252 C CA . ASN B 1 680 ? -34.125 16.859 12.758 1 94.69 680 ASN B CA 1
ATOM 12253 C C . ASN B 1 680 ? -32.719 16.719 13.344 1 94.69 680 ASN B C 1
ATOM 12255 O O . ASN B 1 680 ? -32.094 17.719 13.688 1 94.69 680 ASN B O 1
ATOM 12259 N N . GLN B 1 681 ? -32.281 15.516 13.406 1 91.44 681 GLN B N 1
ATOM 12260 C CA . GLN B 1 681 ? -31 15.281 14.039 1 91.44 681 GLN B CA 1
ATOM 12261 C C . GLN B 1 681 ? -29.859 15.844 13.203 1 91.44 681 GLN B C 1
ATOM 12263 O O . GLN B 1 681 ? -28.938 16.469 13.734 1 91.44 681 GLN B O 1
ATOM 12268 N N . VAL B 1 682 ? -29.922 15.641 11.938 1 92.44 682 VAL B N 1
ATOM 12269 C CA . VAL B 1 682 ? -28.859 16.094 11.047 1 92.44 682 VAL B CA 1
ATOM 12270 C C . VAL B 1 682 ? -28.844 17.625 11.008 1 92.44 682 VAL B C 1
ATOM 12272 O O . VAL B 1 682 ? -27.781 18.234 11.078 1 92.44 682 VAL B O 1
ATOM 12275 N N . LEU B 1 683 ? -30 18.219 10.898 1 94.5 683 LEU B N 1
ATOM 12276 C CA . LEU B 1 683 ? -30.062 19.672 10.836 1 94.5 683 LEU B CA 1
ATOM 12277 C C . LEU B 1 683 ? -29.656 20.297 12.172 1 94.5 683 LEU B C 1
ATOM 12279 O O . LEU B 1 683 ? -28.984 21.328 12.203 1 94.5 683 LEU B O 1
ATOM 12283 N N . ALA B 1 684 ? -30.109 19.656 13.25 1 93.12 684 ALA B N 1
ATOM 12284 C CA . ALA B 1 684 ? -29.688 20.141 14.562 1 93.12 684 ALA B CA 1
ATOM 12285 C C . ALA B 1 684 ? -28.156 20.125 14.688 1 93.12 684 ALA B C 1
ATOM 12287 O O . ALA B 1 684 ? -27.562 21.094 15.188 1 93.12 684 ALA B O 1
ATOM 12288 N N . CYS B 1 685 ? -27.641 19.094 14.227 1 89.31 685 CYS B N 1
ATOM 12289 C CA . CYS B 1 685 ? -26.203 18.938 14.297 1 89.31 685 CYS B CA 1
ATOM 12290 C C . CYS B 1 685 ? -25.5 19.938 13.383 1 89.31 685 CYS B C 1
ATOM 12292 O O . CYS B 1 685 ? -24.5 20.531 13.773 1 89.31 685 CYS B O 1
ATOM 12294 N N . ALA B 1 686 ? -25.984 20.078 12.18 1 91.31 686 ALA B N 1
ATOM 12295 C CA . ALA B 1 686 ? -25.391 21.016 11.227 1 91.31 686 ALA B CA 1
ATOM 12296 C C . ALA B 1 686 ? -25.453 22.453 11.742 1 91.31 686 ALA B C 1
ATOM 12298 O O . ALA B 1 686 ? -24.469 23.188 11.664 1 91.31 686 ALA B O 1
ATOM 12299 N N . ILE B 1 687 ? -26.594 22.812 12.258 1 94.31 687 ILE B N 1
ATOM 12300 C CA . ILE B 1 687 ? -26.781 24.156 12.781 1 94.31 687 ILE B CA 1
ATOM 12301 C C . ILE B 1 687 ? -25.844 24.406 13.961 1 94.31 687 ILE B C 1
ATOM 12303 O O . ILE B 1 687 ? -25.219 25.453 14.062 1 94.31 687 ILE B O 1
ATOM 12307 N N . GLN B 1 688 ? -25.766 23.406 14.773 1 90.25 688 GLN B N 1
ATOM 12308 C CA . GLN B 1 688 ? -24.891 23.531 15.938 1 90.25 688 GLN B CA 1
ATOM 12309 C C . GLN B 1 688 ? -23.438 23.688 15.508 1 90.25 688 GLN B C 1
ATOM 12311 O O . GLN B 1 688 ? -22.703 24.516 16.062 1 90.25 688 GLN B O 1
ATOM 12316 N N . SER B 1 689 ? -23.047 22.906 14.547 1 86.38 689 SER B N 1
ATOM 12317 C CA . SER B 1 689 ? -21.672 22.969 14.062 1 86.38 689 SER B CA 1
ATOM 12318 C C . SER B 1 689 ? -21.375 24.328 13.43 1 86.38 689 SER B C 1
ATOM 12320 O O . SER B 1 689 ? -20.312 24.906 13.656 1 86.38 689 SER B O 1
ATOM 12322 N N . VAL B 1 690 ? -22.266 24.828 12.656 1 90.44 690 VAL B N 1
ATOM 12323 C CA . VAL B 1 690 ? -22.094 26.109 12 1 90.44 690 VAL B CA 1
ATOM 12324 C C . VAL B 1 690 ? -22.094 27.234 13.047 1 90.44 690 VAL B C 1
ATOM 12326 O O . VAL B 1 690 ? -21.312 28.172 12.953 1 90.44 690 VAL B O 1
ATOM 12329 N N . GLU B 1 691 ? -22.953 27.078 13.969 1 91.12 691 GLU B N 1
ATOM 12330 C CA . GLU B 1 691 ? -23.047 28.078 15.031 1 91.12 691 GLU B CA 1
ATOM 12331 C C . GLU B 1 691 ? -21.766 28.125 15.852 1 91.12 691 GLU B C 1
ATOM 12333 O O . GLU B 1 691 ? -21.281 29.219 16.203 1 91.12 691 GLU B O 1
ATOM 12338 N N . GLU B 1 692 ? -21.328 27.016 16.156 1 84.81 692 GLU B N 1
ATOM 12339 C CA . GLU B 1 692 ? -20.078 26.969 16.922 1 84.81 692 GLU B CA 1
ATOM 12340 C C . GLU B 1 692 ? -18.938 27.609 16.141 1 84.81 692 GLU B C 1
ATOM 12342 O O . GLU B 1 692 ? -18.141 28.375 16.703 1 84.81 692 GLU B O 1
ATOM 12347 N N . CYS B 1 693 ? -18.859 27.297 14.906 1 85.25 693 CYS B N 1
ATOM 12348 C CA . CYS B 1 693 ? -17.828 27.906 14.062 1 85.25 693 CYS B CA 1
ATOM 12349 C C . CYS B 1 693 ? -18.016 29.406 13.961 1 85.25 693 CYS B C 1
ATOM 12351 O O . CYS B 1 693 ? -17.047 30.172 14 1 85.25 693 CYS B O 1
ATOM 12353 N N . PHE B 1 694 ? -19.234 29.828 13.828 1 88.25 694 PHE B N 1
ATOM 12354 C CA . PHE B 1 694 ? -19.594 31.25 13.734 1 88.25 694 PHE B CA 1
ATOM 12355 C C . PHE B 1 694 ? -19.156 32 14.984 1 88.25 694 PHE B C 1
ATOM 12357 O O . PHE B 1 694 ? -18.5 33.031 14.891 1 88.25 694 PHE B O 1
ATOM 12364 N N . LEU B 1 695 ? -19.516 31.406 16.094 1 88.5 695 LEU B N 1
ATOM 12365 C CA . LEU B 1 695 ? -19.203 32.062 17.359 1 88.5 695 LEU B CA 1
ATOM 12366 C C . LEU B 1 695 ? -17.688 32.156 17.547 1 88.5 695 LEU B C 1
ATOM 12368 O O . LEU B 1 695 ? -17.188 33.188 18.016 1 88.5 695 LEU B O 1
ATOM 12372 N N . GLN B 1 696 ? -17.031 31.172 17.219 1 85.31 696 GLN B N 1
ATOM 12373 C CA . GLN B 1 696 ? -15.586 31.156 17.391 1 85.31 696 GLN B CA 1
ATOM 12374 C C . GLN B 1 696 ? -14.914 32.156 16.469 1 85.31 696 GLN B C 1
ATOM 12376 O O . GLN B 1 696 ? -14.031 32.906 16.891 1 85.31 696 GLN B O 1
ATOM 12381 N N . LEU B 1 697 ? -15.328 32.219 15.273 1 88.44 697 LEU B N 1
ATOM 12382 C CA . LEU B 1 697 ? -14.688 33.125 14.312 1 88.44 697 LEU B CA 1
ATOM 12383 C C . LEU B 1 697 ? -15.117 34.562 14.555 1 88.44 697 LEU B C 1
ATOM 12385 O O . LEU B 1 697 ? -14.352 35.5 14.289 1 88.44 697 LEU B O 1
ATOM 12389 N N . LYS B 1 698 ? -16.312 34.656 14.969 1 90.38 698 LYS B N 1
ATOM 12390 C CA . LYS B 1 698 ? -16.766 36 15.344 1 90.38 698 LYS B CA 1
ATOM 12391 C C . LYS B 1 698 ? -15.922 36.562 16.484 1 90.38 698 LYS B C 1
ATOM 12393 O O . LYS B 1 698 ? -15.516 37.75 16.438 1 90.38 698 LYS B O 1
ATOM 12398 N N . GLU B 1 699 ? -15.758 35.719 17.438 1 89.69 699 GLU B N 1
ATOM 12399 C CA . GLU B 1 699 ? -14.898 36.156 18.547 1 89.69 699 GLU B CA 1
ATOM 12400 C C . GLU B 1 699 ? -13.492 36.469 18.062 1 89.69 699 GLU B C 1
ATOM 12402 O O . GLU B 1 699 ? -12.906 37.469 18.469 1 89.69 699 GLU B O 1
ATOM 12407 N N . HIS B 1 700 ? -13.008 35.719 17.266 1 89.88 700 HIS B N 1
ATOM 12408 C CA . HIS B 1 700 ? -11.695 35.969 16.672 1 89.88 700 HIS B CA 1
ATOM 12409 C C . HIS B 1 700 ? -11.664 37.281 15.906 1 89.88 700 HIS B C 1
ATOM 12411 O O . HIS B 1 700 ? -10.727 38.062 16.047 1 89.88 700 HIS B O 1
ATOM 12417 N N . SER B 1 701 ? -12.672 37.469 15.078 1 90.25 701 SER B N 1
ATOM 12418 C CA . SER B 1 701 ? -12.766 38.688 14.289 1 90.25 701 SER B CA 1
ATOM 12419 C C . SER B 1 701 ? -12.828 39.938 15.18 1 90.25 701 SER B C 1
ATOM 12421 O O . SER B 1 701 ? -12.227 40.969 14.875 1 90.25 701 SER B O 1
ATOM 12423 N N . ASN B 1 702 ? -13.492 39.812 16.266 1 90 702 ASN B N 1
ATOM 12424 C CA . ASN B 1 702 ? -13.625 40.938 17.203 1 90 702 ASN B CA 1
ATOM 12425 C C . ASN B 1 702 ? -12.289 41.281 17.859 1 90 702 ASN B C 1
ATOM 12427 O O . ASN B 1 702 ? -12.008 42.469 18.109 1 90 702 ASN B O 1
ATOM 12431 N N . ILE B 1 703 ? -11.555 40.281 18.031 1 91.81 703 ILE B N 1
ATOM 12432 C CA . ILE B 1 703 ? -10.32 40.469 18.781 1 91.81 703 ILE B CA 1
ATOM 12433 C C . ILE B 1 703 ? -9.18 40.812 17.828 1 91.81 703 ILE B C 1
ATOM 12435 O O . ILE B 1 703 ? -8.383 41.719 18.078 1 91.81 703 ILE B O 1
ATOM 12439 N N . PHE B 1 704 ? -9.125 40.156 16.703 1 92.31 704 PHE B N 1
ATOM 12440 C CA . PHE B 1 704 ? -7.961 40.25 15.828 1 92.31 704 PHE B CA 1
ATOM 12441 C C . PHE B 1 704 ? -8.336 40.938 14.516 1 92.31 704 PHE B C 1
ATOM 12443 O O . PHE B 1 704 ? -7.477 41.156 13.664 1 92.31 704 PHE B O 1
ATOM 12450 N N . GLY B 1 705 ? -9.516 41.312 14.25 1 89.12 705 GLY B N 1
ATOM 12451 C CA . GLY B 1 705 ? -10.039 41.75 12.977 1 89.12 705 GLY B CA 1
ATOM 12452 C C . GLY B 1 705 ? -9.273 42.938 12.406 1 89.12 705 GLY B C 1
ATOM 12453 O O . GLY B 1 705 ? -9.031 43 11.203 1 89.12 705 GLY B O 1
ATOM 12454 N N . MET B 1 706 ? -8.859 43.844 13.242 1 90.06 706 MET B N 1
ATOM 12455 C CA . MET B 1 706 ? -8.195 45.094 12.805 1 90.06 706 MET B CA 1
ATOM 12456 C C . MET B 1 706 ? -6.84 44.781 12.172 1 90.06 706 MET B C 1
ATOM 12458 O O . MET B 1 706 ? -6.316 45.562 11.391 1 90.06 706 MET B O 1
ATOM 12462 N N . LEU B 1 707 ? -6.324 43.594 12.484 1 91.81 707 LEU B N 1
ATOM 12463 C CA . LEU B 1 707 ? -4.992 43.25 12.008 1 91.81 707 LEU B CA 1
ATOM 12464 C C . LEU B 1 707 ? -5.051 42.656 10.594 1 91.81 707 LEU B C 1
ATOM 12466 O O . LEU B 1 707 ? -4.027 42.562 9.914 1 91.81 707 LEU B O 1
ATOM 12470 N N . TYR B 1 708 ? -6.207 42.219 10.133 1 88.62 708 TYR B N 1
ATOM 12471 C CA . TYR B 1 708 ? -6.348 41.594 8.82 1 88.62 708 TYR B CA 1
ATOM 12472 C C . TYR B 1 708 ? -6.328 42.656 7.715 1 88.62 708 TYR B C 1
ATOM 12474 O O . TYR B 1 708 ? -6.016 42.344 6.562 1 88.62 708 TYR B O 1
ATOM 12482 N N . ASP B 1 709 ? -6.711 43.812 8.016 1 83.88 709 ASP B N 1
ATOM 12483 C CA . ASP B 1 709 ? -6.703 44.875 7.023 1 83.88 709 ASP B CA 1
ATOM 12484 C C . ASP B 1 709 ? -6.219 46.188 7.633 1 83.88 709 ASP B C 1
ATOM 12486 O O . ASP B 1 709 ? -7.008 47.125 7.84 1 83.88 709 ASP B O 1
ATOM 12490 N N . ILE B 1 710 ? -4.977 46.281 7.773 1 86.06 710 ILE B N 1
ATOM 12491 C CA . ILE B 1 710 ? -4.371 47.406 8.492 1 86.06 710 ILE B CA 1
ATOM 12492 C C . ILE B 1 710 ? -4.469 48.688 7.648 1 86.06 710 ILE B C 1
ATOM 12494 O O . ILE B 1 710 ? -4.633 49.781 8.18 1 86.06 710 ILE B O 1
ATOM 12498 N N . LYS B 1 711 ? -4.492 48.531 6.316 1 79.38 711 LYS B N 1
ATOM 12499 C CA . LYS B 1 711 ? -4.594 49.688 5.441 1 79.38 711 LYS B CA 1
ATOM 12500 C C . LYS B 1 711 ? -5.945 50.375 5.605 1 79.38 711 LYS B C 1
ATOM 12502 O O . LYS B 1 711 ? -6.035 51.594 5.539 1 79.38 711 LYS B O 1
ATOM 12507 N N . CYS B 1 712 ? -6.926 49.688 5.922 1 79 712 CYS B N 1
ATOM 12508 C CA . CYS B 1 712 ? -8.281 50.219 5.961 1 79 712 CYS B CA 1
ATOM 12509 C C . CYS B 1 712 ? -8.625 50.719 7.359 1 79 712 CYS B C 1
ATOM 12511 O O . CYS B 1 712 ? -9.766 51.094 7.621 1 79 712 CYS B O 1
ATOM 12513 N N . LEU B 1 713 ? -7.66 50.719 8.195 1 85.19 713 LEU B N 1
ATOM 12514 C CA . LEU B 1 713 ? -7.918 51.156 9.562 1 85.19 713 LEU B CA 1
ATOM 12515 C C . LEU B 1 713 ? -8.227 52.656 9.609 1 85.19 713 LEU B C 1
ATOM 12517 O O . LEU B 1 713 ? -8.836 53.125 10.562 1 85.19 713 LEU B O 1
ATOM 12521 N N . ASN B 1 714 ? -7.867 53.312 8.562 1 76.88 714 ASN B N 1
ATOM 12522 C CA . ASN B 1 714 ? -8.172 54.719 8.492 1 76.88 714 ASN B CA 1
ATOM 12523 C C . ASN B 1 714 ? -9.672 54.969 8.344 1 76.88 714 ASN B C 1
ATOM 12525 O O . ASN B 1 714 ? -10.156 56.062 8.625 1 76.88 714 ASN B O 1
ATOM 12529 N N . GLU B 1 715 ? -10.32 53.906 7.945 1 79.62 715 GLU B N 1
ATOM 12530 C CA . GLU B 1 715 ? -11.766 54.031 7.754 1 79.62 715 GLU B CA 1
ATOM 12531 C C . GLU B 1 715 ? -12.516 53.781 9.062 1 79.62 715 GLU B C 1
ATOM 12533 O O . GLU B 1 715 ? -13.703 54.094 9.164 1 79.62 715 GLU B O 1
ATOM 12538 N N . ILE B 1 716 ? -11.82 53.344 10.062 1 83 716 ILE B N 1
ATOM 12539 C CA . ILE B 1 716 ? -12.406 53.062 11.375 1 83 716 ILE B CA 1
ATOM 12540 C C . ILE B 1 716 ? -12.172 54.281 12.289 1 83 716 ILE B C 1
ATOM 12542 O O . ILE B 1 716 ? -11.133 54.938 12.211 1 83 716 ILE B O 1
ATOM 12546 N N . THR B 1 717 ? -13.141 54.594 13.094 1 87 717 THR B N 1
ATOM 12547 C CA . THR B 1 717 ? -12.977 55.688 14.031 1 87 717 THR B CA 1
ATOM 12548 C C . THR B 1 717 ? -11.852 55.406 15.016 1 87 717 THR B C 1
ATOM 12550 O O . THR B 1 717 ? -11.641 54.25 15.414 1 87 717 THR B O 1
ATOM 12553 N N . PRO B 1 718 ? -11.125 56.406 15.336 1 87.12 718 PRO B N 1
ATOM 12554 C CA . PRO B 1 718 ? -10.023 56.219 16.281 1 87.12 718 PRO B CA 1
ATOM 12555 C C . PRO B 1 718 ? -10.492 55.625 17.609 1 87.12 718 PRO B C 1
ATOM 12557 O O . PRO B 1 718 ? -9.758 54.844 18.234 1 87.12 718 PRO B O 1
ATOM 12560 N N . GLU B 1 719 ? -11.68 55.938 17.969 1 90.12 719 GLU B N 1
ATOM 12561 C CA . GLU B 1 719 ? -12.219 55.406 19.234 1 90.12 719 GLU B CA 1
ATOM 12562 C C . GLU B 1 719 ? -12.484 53.906 19.125 1 90.12 719 GLU B C 1
ATOM 12564 O O . GLU B 1 719 ? -12.195 53.156 20.062 1 90.12 719 GLU B O 1
ATOM 12569 N N . ASP B 1 720 ? -12.93 53.594 17.984 1 90.88 720 ASP B N 1
ATOM 12570 C CA . ASP B 1 720 ? -13.211 52.188 17.766 1 90.88 720 ASP B CA 1
ATOM 12571 C C . ASP B 1 720 ? -11.914 51.375 17.703 1 90.88 720 ASP B C 1
ATOM 12573 O O . ASP B 1 720 ? -11.852 50.25 18.203 1 90.88 720 ASP B O 1
ATOM 12577 N N . LEU B 1 721 ? -11.016 51.875 17.047 1 92.75 721 LEU B N 1
ATOM 12578 C CA . LEU B 1 721 ? -9.719 51.219 16.938 1 92.75 721 LEU B CA 1
ATOM 12579 C C . LEU B 1 721 ? -9.07 51.062 18.312 1 92.75 721 LEU B C 1
ATOM 12581 O O . LEU B 1 721 ? -8.461 50.031 18.625 1 92.75 721 LEU B O 1
ATOM 12585 N N . ARG B 1 722 ? -9.195 52.125 19.125 1 93.56 722 ARG B N 1
ATOM 12586 C CA . ARG B 1 722 ? -8.641 52.094 20.469 1 93.56 722 ARG B CA 1
ATOM 12587 C C . ARG B 1 722 ? -9.32 51.031 21.312 1 93.56 722 ARG B C 1
ATOM 12589 O O . ARG B 1 722 ? -8.664 50.344 22.109 1 93.56 722 ARG B O 1
ATOM 12596 N N . GLN B 1 723 ? -10.57 50.938 21.094 1 93.81 723 GLN B N 1
ATOM 12597 C CA . GLN B 1 723 ? -11.32 49.938 21.812 1 93.81 723 GLN B CA 1
ATOM 12598 C C . GLN B 1 723 ? -10.883 48.531 21.406 1 93.81 723 GLN B C 1
ATOM 12600 O O . GLN B 1 723 ? -10.758 47.625 22.25 1 93.81 723 GLN B O 1
ATOM 12605 N N . GLN B 1 724 ? -10.688 48.344 20.156 1 93.69 724 GLN B N 1
ATOM 12606 C CA . GLN B 1 724 ? -10.258 47.031 19.656 1 93.69 724 GLN B CA 1
ATOM 12607 C C . GLN B 1 724 ? -8.859 46.688 20.156 1 93.69 724 GLN B C 1
ATOM 12609 O O . GLN B 1 724 ? -8.594 45.562 20.547 1 93.69 724 GLN B O 1
ATOM 12614 N N . CYS B 1 725 ? -7.98 47.625 20.109 1 95.44 725 CYS B N 1
ATOM 12615 C CA . CYS B 1 725 ? -6.625 47.406 20.609 1 95.44 725 CYS B CA 1
ATOM 12616 C C . CYS B 1 725 ? -6.637 47.125 22.109 1 95.44 725 CYS B C 1
ATOM 12618 O O . CYS B 1 725 ? -5.867 46.281 22.578 1 95.44 725 CYS B O 1
ATOM 12620 N N . GLY B 1 726 ? -7.492 47.844 22.828 1 94.56 726 GLY B N 1
ATOM 12621 C CA . GLY B 1 726 ? -7.641 47.562 24.25 1 94.56 726 GLY B CA 1
ATOM 12622 C C . GLY B 1 726 ? -8.188 46.188 24.547 1 94.56 726 GLY B C 1
ATOM 12623 O O . GLY B 1 726 ? -7.762 45.562 25.516 1 94.56 726 GLY B O 1
ATOM 12624 N N . ALA B 1 727 ? -9.086 45.781 23.719 1 94.75 727 ALA B N 1
ATOM 12625 C CA . ALA B 1 727 ? -9.664 44.469 23.875 1 94.75 727 ALA B CA 1
ATOM 12626 C C . ALA B 1 727 ? -8.617 43.375 23.625 1 94.75 727 ALA B C 1
ATOM 12628 O O . ALA B 1 727 ? -8.586 42.375 24.328 1 94.75 727 ALA B O 1
ATOM 12629 N N . LEU B 1 728 ? -7.82 43.562 22.609 1 95.56 728 LEU B N 1
ATOM 12630 C CA . LEU B 1 728 ? -6.754 42.625 22.297 1 95.56 728 LEU B CA 1
ATOM 12631 C C . LEU B 1 728 ? -5.746 42.531 23.438 1 95.56 728 LEU B C 1
ATOM 12633 O O . LEU B 1 728 ? -5.289 41.469 23.797 1 95.56 728 LEU B O 1
ATOM 12637 N N . GLU B 1 729 ? -5.367 43.719 23.969 1 95.19 729 GLU B N 1
ATOM 12638 C CA . GLU B 1 729 ? -4.465 43.75 25.109 1 95.19 729 GLU B CA 1
ATOM 12639 C C . GLU B 1 729 ? -5.039 42.938 26.281 1 95.19 729 GLU B C 1
ATOM 12641 O O . GLU B 1 729 ? -4.32 42.188 26.938 1 95.19 729 GLU B O 1
ATOM 12646 N N . LYS B 1 730 ? -6.285 43.125 26.547 1 94.19 730 LYS B N 1
ATOM 12647 C CA . LYS B 1 730 ? -6.938 42.469 27.688 1 94.19 730 LYS B CA 1
ATOM 12648 C C . LYS B 1 730 ? -6.883 40.938 27.547 1 94.19 730 LYS B C 1
ATOM 12650 O O . LYS B 1 730 ? -6.609 40.25 28.531 1 94.19 730 LYS B O 1
ATOM 12655 N N . VAL B 1 731 ? -7.137 40.469 26.375 1 93.38 731 VAL B N 1
ATOM 12656 C CA . VAL B 1 731 ? -7.191 39.031 26.156 1 93.38 731 VAL B CA 1
ATOM 12657 C C . VAL B 1 731 ? -5.777 38.469 26.172 1 93.38 731 VAL B C 1
ATOM 12659 O O . VAL B 1 731 ? -5.582 37.281 26.484 1 93.38 731 VAL B O 1
ATOM 12662 N N . LEU B 1 732 ? -4.828 39.25 25.781 1 94.81 732 LEU B N 1
ATOM 12663 C CA . LEU B 1 732 ? -3.445 38.781 25.734 1 94.81 732 LEU B CA 1
ATOM 12664 C C . LEU B 1 732 ? -2.732 39.062 27.047 1 94.81 732 LEU B C 1
ATOM 12666 O O . LEU B 1 732 ? -1.501 39.094 27.109 1 94.81 732 LEU B O 1
ATOM 12670 N N . THR B 1 733 ? -3.492 39.406 28.047 1 92.69 733 THR B N 1
ATOM 12671 C CA . THR B 1 733 ? -2.949 39.656 29.375 1 92.69 733 THR B CA 1
ATOM 12672 C C . THR B 1 733 ? -3.373 38.594 30.359 1 92.69 733 THR B C 1
ATOM 12674 O O . THR B 1 733 ? -4.539 38.188 30.391 1 92.69 733 THR B O 1
ATOM 12677 N N . HIS B 1 734 ? -2.459 38 30.984 1 88.5 734 HIS B N 1
ATOM 12678 C CA . HIS B 1 734 ? -2.717 37.031 32.031 1 88.5 734 HIS B CA 1
ATOM 12679 C C . HIS B 1 734 ? -1.86 37.281 33.25 1 88.5 734 HIS B C 1
ATOM 12681 O O . HIS B 1 734 ? -0.635 37.156 33.219 1 88.5 734 HIS B O 1
ATOM 12687 N N . GLY B 1 735 ? -2.523 37.562 34.375 1 82.06 735 GLY B N 1
ATOM 12688 C CA . GLY B 1 735 ? -1.792 37.906 35.594 1 82.06 735 GLY B CA 1
ATOM 12689 C C . GLY B 1 735 ? -0.945 39.156 35.438 1 82.06 735 GLY B C 1
ATOM 12690 O O . GLY B 1 735 ? -1.458 40.219 35.094 1 82.06 735 GLY B O 1
ATOM 12691 N N . LYS B 1 736 ? 0.335 38.938 35.562 1 80.69 736 LYS B N 1
ATOM 12692 C CA . LYS B 1 736 ? 1.268 40.062 35.5 1 80.69 736 LYS B CA 1
ATOM 12693 C C . LYS B 1 736 ? 1.897 40.156 34.094 1 80.69 736 LYS B C 1
ATOM 12695 O O . LYS B 1 736 ? 2.57 41.125 33.781 1 80.69 736 LYS B O 1
ATOM 12700 N N . LEU B 1 737 ? 1.532 39.219 33.312 1 85.94 737 LEU B N 1
ATOM 12701 C CA . LEU B 1 737 ? 2.158 39.156 32 1 85.94 737 LEU B CA 1
ATOM 12702 C C . LEU B 1 737 ? 1.247 39.781 30.953 1 85.94 737 LEU B C 1
ATOM 12704 O O . LEU B 1 737 ? 0.038 39.531 30.953 1 85.94 737 LEU B O 1
ATOM 12708 N N . ARG B 1 738 ? 1.787 40.75 30.234 1 91.06 738 ARG B N 1
ATOM 12709 C CA . ARG B 1 738 ? 1.103 41.406 29.125 1 91.06 738 ARG B CA 1
ATOM 12710 C C . ARG B 1 738 ? 1.926 41.344 27.844 1 91.06 738 ARG B C 1
ATOM 12712 O O . ARG B 1 738 ? 3.072 41.781 27.812 1 91.06 738 ARG B O 1
ATOM 12719 N N . ASP B 1 739 ? 1.301 40.812 26.781 1 92.81 739 ASP B N 1
ATOM 12720 C CA . ASP B 1 739 ? 2.031 40.625 25.531 1 92.81 739 ASP B CA 1
ATOM 12721 C C . ASP B 1 739 ? 2.174 41.969 24.797 1 92.81 739 ASP B C 1
ATOM 12723 O O . ASP B 1 739 ? 3.211 42.219 24.188 1 92.81 739 ASP B O 1
ATOM 12727 N N . ILE B 1 740 ? 1.097 42.75 24.859 1 95.31 740 ILE B N 1
ATOM 12728 C CA . ILE B 1 740 ? 1.095 44 24.109 1 95.31 740 ILE B CA 1
ATOM 12729 C C . ILE B 1 740 ? 0.461 45.094 24.953 1 95.31 740 ILE B C 1
ATOM 12731 O O . ILE B 1 740 ? -0.262 44.812 25.906 1 95.31 740 ILE B O 1
ATOM 12735 N N . ASP B 1 741 ? 0.824 46.344 24.594 1 93.94 741 ASP B N 1
ATOM 12736 C CA . ASP B 1 741 ? 0.152 47.531 25.109 1 93.94 741 ASP B CA 1
ATOM 12737 C C . ASP B 1 741 ? -0.848 48.062 24.094 1 93.94 741 ASP B C 1
ATOM 12739 O O . ASP B 1 741 ? -0.469 48.469 22.984 1 93.94 741 ASP B O 1
ATOM 12743 N N . GLY B 1 742 ? -2.117 48.125 24.516 1 94.75 742 GLY B N 1
ATOM 12744 C CA . GLY B 1 742 ? -3.195 48.5 23.609 1 94.75 742 GLY B CA 1
ATOM 12745 C C . GLY B 1 742 ? -3.055 49.906 23.047 1 94.75 742 GLY B C 1
ATOM 12746 O O . GLY B 1 742 ? -3.332 50.125 21.875 1 94.75 742 GLY B O 1
ATOM 12747 N N . ASN B 1 743 ? -2.643 50.844 23.844 1 93.12 743 ASN B N 1
ATOM 12748 C CA . ASN B 1 743 ? -2.492 52.219 23.391 1 93.12 743 ASN B CA 1
ATOM 12749 C C . ASN B 1 743 ? -1.327 52.344 22.406 1 93.12 743 ASN B C 1
ATOM 12751 O O . ASN B 1 743 ? -1.439 53.062 21.391 1 93.12 743 ASN B O 1
ATOM 12755 N N . ASP B 1 744 ? -0.272 51.781 22.812 1 93.44 744 ASP B N 1
ATOM 12756 C CA . ASP B 1 744 ? 0.876 51.781 21.906 1 93.44 744 ASP B CA 1
ATOM 12757 C C . ASP B 1 744 ? 0.542 51.125 20.578 1 93.44 744 ASP B C 1
ATOM 12759 O O . ASP B 1 744 ? 0.959 51.594 19.516 1 93.44 744 ASP B O 1
ATOM 12763 N N . LEU B 1 745 ? -0.147 50 20.688 1 95.88 745 LEU B N 1
ATOM 12764 C CA . LEU B 1 745 ? -0.552 49.312 19.484 1 95.88 745 LEU B CA 1
ATOM 12765 C C . LEU B 1 745 ? -1.402 50.188 18.578 1 95.88 745 LEU B C 1
ATOM 12767 O O . LEU B 1 745 ? -1.227 50.219 17.359 1 95.88 745 LEU B O 1
ATOM 12771 N N . HIS B 1 746 ? -2.35 50.938 19.188 1 94.38 746 HIS B N 1
ATOM 12772 C CA . HIS B 1 746 ? -3.205 51.875 18.453 1 94.38 746 HIS B CA 1
ATOM 12773 C C . HIS B 1 746 ? -2.377 52.875 17.656 1 94.38 746 HIS B C 1
ATOM 12775 O O . HIS B 1 746 ? -2.615 53.062 16.469 1 94.38 746 HIS B O 1
ATOM 12781 N N . ASP B 1 747 ? -1.424 53.469 18.297 1 92.25 747 ASP B N 1
ATOM 12782 C CA . ASP B 1 747 ? -0.586 54.5 17.656 1 92.25 747 ASP B CA 1
ATOM 12783 C C . ASP B 1 747 ? 0.27 53.875 16.547 1 92.25 747 ASP B C 1
ATOM 12785 O O . ASP B 1 747 ? 0.46 54.469 15.492 1 92.25 747 ASP B O 1
ATOM 12789 N N . GLU B 1 748 ? 0.77 52.719 16.859 1 93.75 748 GLU B N 1
ATOM 12790 C CA . GLU B 1 748 ? 1.598 52 15.883 1 93.75 748 GLU B CA 1
ATOM 12791 C C . GLU B 1 748 ? 0.801 51.656 14.633 1 93.75 748 GLU B C 1
ATOM 12793 O O . GLU B 1 748 ? 1.282 51.844 13.508 1 93.75 748 GLU B O 1
ATOM 12798 N N . LEU B 1 749 ? -0.387 51.125 14.805 1 94.56 749 LEU B N 1
ATOM 12799 C CA . LEU B 1 749 ? -1.225 50.719 13.68 1 94.56 749 LEU B CA 1
ATOM 12800 C C . LEU B 1 749 ? -1.617 51.938 12.828 1 94.56 749 LEU B C 1
ATOM 12802 O O . LEU B 1 749 ? -1.651 51.844 11.602 1 94.56 749 LEU B O 1
ATOM 12806 N N . LYS B 1 750 ? -1.878 53 13.484 1 88.69 750 LYS B N 1
ATOM 12807 C CA . LYS B 1 750 ? -2.207 54.219 12.766 1 88.69 750 LYS B CA 1
ATOM 12808 C C . LYS B 1 750 ? -1.036 54.688 11.906 1 88.69 750 LYS B C 1
ATOM 12810 O O . LYS B 1 750 ? -1.226 55.094 10.758 1 88.69 750 LYS B O 1
ATOM 12815 N N . ALA B 1 751 ? 0.076 54.625 12.469 1 88.38 751 ALA B N 1
ATOM 12816 C CA . ALA B 1 751 ? 1.278 55.031 11.742 1 88.38 751 ALA B CA 1
ATOM 12817 C C . ALA B 1 751 ? 1.557 54.094 10.586 1 88.38 751 ALA B C 1
ATOM 12819 O O . ALA B 1 751 ? 1.874 54.531 9.477 1 88.38 751 ALA B O 1
ATOM 12820 N N . LEU B 1 752 ? 1.472 52.844 10.875 1 90.25 752 LEU B N 1
ATOM 12821 C CA . LEU B 1 752 ? 1.803 51.812 9.898 1 90.25 752 LEU B CA 1
ATOM 12822 C C . LEU B 1 752 ? 0.816 51.812 8.734 1 90.25 752 LEU B C 1
ATOM 12824 O O . LEU B 1 752 ? 1.179 51.469 7.605 1 90.25 752 LEU B O 1
ATOM 12828 N N . SER B 1 753 ? -0.454 52.125 8.992 1 90.12 753 SER B N 1
ATOM 12829 C CA . SER B 1 753 ? -1.504 52.125 7.977 1 90.12 753 SER B CA 1
ATOM 12830 C C . SER B 1 753 ? -1.161 53.062 6.824 1 90.12 753 SER B C 1
ATOM 12832 O O . SER B 1 753 ? -1.658 52.875 5.707 1 90.12 753 SER B O 1
ATOM 12834 N N . LYS B 1 754 ? -0.277 53.906 7.043 1 84.38 754 LYS B N 1
ATOM 12835 C CA . LYS B 1 754 ? 0.119 54.906 6.027 1 84.38 754 LYS B CA 1
ATOM 12836 C C . LYS B 1 754 ? 1.152 54.312 5.074 1 84.38 754 LYS B C 1
ATOM 12838 O O . LYS B 1 754 ? 1.306 54.781 3.945 1 84.38 754 LYS B O 1
ATOM 12843 N N . TYR B 1 755 ? 1.816 53.312 5.512 1 84.44 755 TYR B N 1
ATOM 12844 C CA . TYR B 1 755 ? 2.953 52.812 4.742 1 84.44 755 TYR B CA 1
ATOM 12845 C C . TYR B 1 755 ? 2.619 51.5 4.074 1 84.44 755 TYR B C 1
ATOM 12847 O O . TYR B 1 755 ? 3.242 51.125 3.076 1 84.44 755 TYR B O 1
ATOM 12855 N N . VAL B 1 756 ? 1.76 50.719 4.602 1 87.12 756 VAL B N 1
ATOM 12856 C CA . VAL B 1 756 ? 1.471 49.375 4.094 1 87.12 756 VAL B CA 1
ATOM 12857 C C . VAL B 1 756 ? 0.542 49.5 2.885 1 87.12 756 VAL B C 1
ATOM 12859 O O . VAL B 1 756 ? -0.392 50.281 2.875 1 87.12 756 VAL B O 1
ATOM 12862 N N . PRO B 1 757 ? 0.851 48.781 1.778 1 83.19 757 PRO B N 1
ATOM 12863 C CA . PRO B 1 757 ? -0.001 48.812 0.587 1 83.19 757 PRO B CA 1
ATOM 12864 C C . PRO B 1 757 ? -1.385 48.219 0.84 1 83.19 757 PRO B C 1
ATOM 12866 O O . PRO B 1 757 ? -1.562 47.438 1.776 1 83.19 757 PRO B O 1
ATOM 12869 N N . VAL B 1 758 ? -2.232 48.625 -0.048 1 79.81 758 VAL B N 1
ATOM 12870 C CA . VAL B 1 758 ? -3.592 48.094 -0.007 1 79.81 758 VAL B CA 1
ATOM 12871 C C . VAL B 1 758 ? -3.582 46.625 -0.364 1 79.81 758 VAL B C 1
ATOM 12873 O O . VAL B 1 758 ? -2.873 46.188 -1.283 1 79.81 758 VAL B O 1
ATOM 12876 N N . GLY B 1 759 ? -4.203 45.844 0.374 1 78.19 759 GLY B N 1
ATOM 12877 C CA . GLY B 1 759 ? -4.328 44.406 0.073 1 78.19 759 GLY B CA 1
ATOM 12878 C C . GLY B 1 759 ? -3.273 43.562 0.754 1 78.19 759 GLY B C 1
ATOM 12879 O O . GLY B 1 759 ? -3.211 42.344 0.539 1 78.19 759 GLY B O 1
ATOM 12880 N N . SER B 1 760 ? -2.506 44.188 1.634 1 86.56 760 SER B N 1
ATOM 12881 C CA . SER B 1 760 ? -1.458 43.438 2.32 1 86.56 760 SER B CA 1
ATOM 12882 C C . SER B 1 760 ? -2.045 42.5 3.369 1 86.56 760 SER B C 1
ATOM 12884 O O . SER B 1 760 ? -2.896 42.906 4.164 1 86.56 760 SER B O 1
ATOM 12886 N N . THR B 1 761 ? -1.622 41.25 3.309 1 87.75 761 THR B N 1
ATOM 12887 C CA . THR B 1 761 ? -2.01 40.281 4.332 1 87.75 761 THR B CA 1
ATOM 12888 C C . THR B 1 761 ? -1.194 40.5 5.605 1 87.75 761 THR B C 1
ATOM 12890 O O . THR B 1 761 ? -0.167 41.188 5.59 1 87.75 761 THR B O 1
ATOM 12893 N N . PRO B 1 762 ? -1.708 39.969 6.703 1 90.56 762 PRO B N 1
ATOM 12894 C CA . PRO B 1 762 ? -0.921 40.062 7.934 1 90.56 762 PRO B CA 1
ATOM 12895 C C . PRO B 1 762 ? 0.512 39.562 7.762 1 90.56 762 PRO B C 1
ATOM 12897 O O . PRO B 1 762 ? 1.444 40.125 8.328 1 90.56 762 PRO B O 1
ATOM 12900 N N . LYS B 1 763 ? 0.695 38.5 7.016 1 91 763 LYS B N 1
ATOM 12901 C CA . LYS B 1 763 ? 2.039 38 6.773 1 91 763 LYS B CA 1
ATOM 12902 C C . LYS B 1 763 ? 2.873 39 5.973 1 91 763 LYS B C 1
ATOM 12904 O O . LYS B 1 763 ? 4.055 39.188 6.262 1 91 763 LYS B O 1
ATOM 12909 N N . ASP B 1 764 ? 2.254 39.656 5 1 90.5 764 ASP B N 1
ATOM 12910 C CA . ASP B 1 764 ? 2.941 40.656 4.195 1 90.5 764 ASP B CA 1
ATOM 12911 C C . ASP B 1 764 ? 3.424 41.812 5.062 1 90.5 764 ASP B C 1
ATOM 12913 O O . ASP B 1 764 ? 4.52 42.344 4.855 1 90.5 764 ASP B O 1
ATOM 12917 N N . VAL B 1 765 ? 2.553 42.219 5.93 1 92.44 765 VAL B N 1
ATOM 12918 C CA . VAL B 1 765 ? 2.883 43.344 6.797 1 92.44 765 VAL B CA 1
ATOM 12919 C C . VAL B 1 765 ? 4.043 42.969 7.715 1 92.44 765 VAL B C 1
ATOM 12921 O O . VAL B 1 765 ? 4.961 43.75 7.93 1 92.44 765 VAL B O 1
ATOM 12924 N N . LEU B 1 766 ? 3.941 41.781 8.25 1 94.12 766 LEU B N 1
ATOM 12925 C CA . LEU B 1 766 ? 5.027 41.312 9.102 1 94.12 766 LEU B CA 1
ATOM 12926 C C . LEU B 1 766 ? 6.34 41.219 8.32 1 94.12 766 LEU B C 1
ATOM 12928 O O . LEU B 1 766 ? 7.395 41.594 8.836 1 94.12 766 LEU B O 1
ATOM 12932 N N . GLU B 1 767 ? 6.266 40.719 7.141 1 93.5 767 GLU B N 1
ATOM 12933 C CA . GLU B 1 767 ? 7.441 40.656 6.273 1 93.5 767 GLU B CA 1
ATOM 12934 C C . GLU B 1 767 ? 7.984 42.062 5.984 1 93.5 767 GLU B C 1
ATOM 12936 O O . GLU B 1 767 ? 9.195 42.25 5.918 1 93.5 767 GLU B O 1
ATOM 12941 N N . TYR B 1 768 ? 7.09 42.969 5.789 1 92.25 768 TYR B N 1
ATOM 12942 C CA . TYR B 1 768 ? 7.469 44.375 5.543 1 92.25 768 TYR B CA 1
ATOM 12943 C C . TYR B 1 768 ? 8.234 44.938 6.727 1 92.25 768 TYR B C 1
ATOM 12945 O O . TYR B 1 768 ? 9.281 45.562 6.551 1 92.25 768 TYR B O 1
ATOM 12953 N N . ILE B 1 769 ? 7.719 44.75 7.906 1 93.5 769 ILE B N 1
ATOM 12954 C CA . ILE B 1 769 ? 8.328 45.25 9.133 1 93.5 769 ILE B CA 1
ATOM 12955 C C . ILE B 1 769 ? 9.727 44.656 9.297 1 93.5 769 ILE B C 1
ATOM 12957 O O . ILE B 1 769 ? 10.672 45.375 9.633 1 93.5 769 ILE B O 1
ATOM 12961 N N . CYS B 1 770 ? 9.859 43.406 9.016 1 93.69 770 CYS B N 1
ATOM 12962 C CA . CYS B 1 770 ? 11.141 42.719 9.164 1 93.69 770 CYS B CA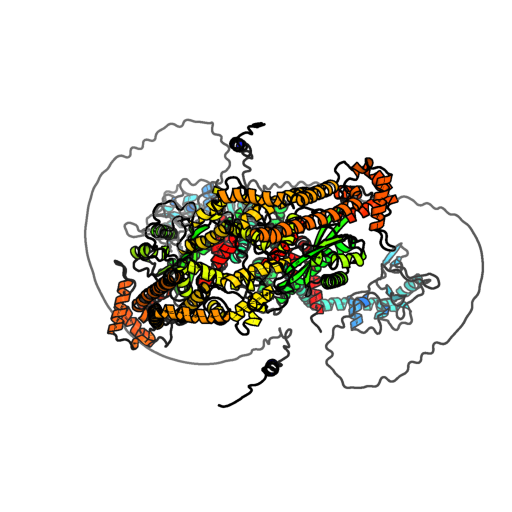 1
ATOM 12963 C C . CYS B 1 770 ? 12.117 43.125 8.07 1 93.69 770 CYS B C 1
ATOM 12965 O O . CYS B 1 770 ? 13.305 43.312 8.328 1 93.69 770 CYS B O 1
ATOM 12967 N N . ALA B 1 771 ? 11.625 43.281 6.895 1 92.56 771 ALA B N 1
ATOM 12968 C CA . ALA B 1 771 ? 12.469 43.625 5.75 1 92.56 771 ALA B CA 1
ATOM 12969 C C . ALA B 1 771 ? 13.031 45.031 5.898 1 92.56 771 ALA B C 1
ATOM 12971 O O . ALA B 1 771 ? 14.18 45.281 5.523 1 92.56 771 ALA B O 1
ATOM 12972 N N . LYS B 1 772 ? 12.234 45.969 6.414 1 90.19 772 LYS B N 1
ATOM 12973 C CA . LYS B 1 772 ? 12.641 47.375 6.559 1 90.19 772 LYS B CA 1
ATOM 12974 C C . LYS B 1 772 ? 13.359 47.594 7.887 1 90.19 772 LYS B C 1
ATOM 12976 O O . LYS B 1 772 ? 13.828 48.719 8.164 1 90.19 772 LYS B O 1
ATOM 12981 N N . ARG B 1 773 ? 13.461 46.625 8.695 1 88.69 773 ARG B N 1
ATOM 12982 C CA . ARG B 1 773 ? 14.164 46.656 9.977 1 88.69 773 ARG B CA 1
ATOM 12983 C C . ARG B 1 773 ? 13.57 47.688 10.898 1 88.69 773 ARG B C 1
ATOM 12985 O O . ARG B 1 773 ? 14.297 48.531 11.461 1 88.69 773 ARG B O 1
ATOM 12992 N N . ILE B 1 774 ? 12.234 47.719 10.961 1 90.44 774 ILE B N 1
ATOM 12993 C CA . ILE B 1 774 ? 11.57 48.719 11.773 1 90.44 774 ILE B CA 1
ATOM 12994 C C . ILE B 1 774 ? 10.797 48.031 12.906 1 90.44 774 ILE B C 1
ATOM 12996 O O . ILE B 1 774 ? 9.719 48.5 13.289 1 90.44 774 ILE B O 1
ATOM 13000 N N . VAL B 1 775 ? 11.234 46.938 13.391 1 89.06 775 VAL B N 1
ATOM 13001 C CA . VAL B 1 775 ? 10.594 46.219 14.492 1 89.06 775 VAL B CA 1
ATOM 13002 C C . VAL B 1 775 ? 10.594 47.094 15.742 1 89.06 775 VAL B C 1
ATOM 13004 O O . VAL B 1 775 ? 9.625 47.094 16.5 1 89.06 775 VAL B O 1
ATOM 13007 N N . THR B 1 776 ? 11.594 47.812 15.938 1 86.69 776 THR B N 1
ATOM 13008 C CA . THR B 1 776 ? 11.742 48.656 17.109 1 86.69 776 THR B CA 1
ATOM 13009 C C . THR B 1 776 ? 10.703 49.781 17.109 1 86.69 776 THR B C 1
ATOM 13011 O O . THR B 1 776 ? 10.297 50.25 18.172 1 86.69 776 THR B O 1
ATOM 13014 N N . LEU B 1 777 ? 10.289 50.188 15.93 1 87.38 777 LEU B N 1
ATOM 13015 C CA . LEU B 1 777 ? 9.305 51.25 15.805 1 87.38 777 LEU B CA 1
ATOM 13016 C C . LEU B 1 777 ? 7.891 50.719 16.031 1 87.38 777 LEU B C 1
ATOM 13018 O O . LEU B 1 777 ? 7 51.469 16.438 1 87.38 777 LEU B O 1
ATOM 13022 N N . PHE B 1 778 ? 7.75 49.438 15.742 1 92.62 778 PHE B N 1
ATOM 13023 C CA . PHE B 1 778 ? 6.422 48.844 15.828 1 92.62 778 PHE B CA 1
ATOM 13024 C C . PHE B 1 778 ? 6.453 47.562 16.641 1 92.62 778 PHE B C 1
ATOM 13026 O O . PHE B 1 778 ? 5.969 46.531 16.172 1 92.62 778 PHE B O 1
ATOM 13033 N N . PRO B 1 779 ? 6.902 47.562 17.828 1 92.62 779 PRO B N 1
ATOM 13034 C CA . PRO B 1 779 ? 7.098 46.312 18.594 1 92.62 779 PRO B CA 1
ATOM 13035 C C . PRO B 1 779 ? 5.781 45.625 18.938 1 92.62 779 PRO B C 1
ATOM 13037 O O . PRO B 1 779 ? 5.707 44.375 18.906 1 92.62 779 PRO B O 1
ATOM 13040 N N . ASN B 1 780 ? 4.75 46.406 19.281 1 95.31 780 ASN B N 1
ATOM 13041 C CA . ASN B 1 780 ? 3.473 45.812 19.641 1 95.31 780 ASN B CA 1
ATOM 13042 C C . ASN B 1 780 ? 2.783 45.219 18.422 1 95.31 780 ASN B C 1
ATOM 13044 O O . ASN B 1 780 ? 2.17 44.125 18.516 1 95.31 780 ASN B O 1
ATOM 13048 N N . THR B 1 781 ? 2.893 45.875 17.328 1 95.38 781 THR B N 1
ATOM 13049 C CA . THR B 1 781 ? 2.338 45.344 16.078 1 95.38 781 THR B CA 1
ATOM 13050 C C . THR B 1 781 ? 3.049 44.062 15.68 1 95.38 781 THR B C 1
ATOM 13052 O O . THR B 1 781 ? 2.408 43.125 15.227 1 95.38 781 THR B O 1
ATOM 13055 N N . PHE B 1 782 ? 4.387 44.062 15.859 1 94.56 782 PHE B N 1
ATOM 13056 C CA . PHE B 1 782 ? 5.211 42.906 15.562 1 94.56 782 PHE B CA 1
ATOM 13057 C C . PHE B 1 782 ? 4.746 41.688 16.359 1 94.56 782 PHE B C 1
ATOM 13059 O O . PHE B 1 782 ? 4.574 40.594 15.805 1 94.56 782 PHE B O 1
ATOM 13066 N N . ILE B 1 783 ? 4.488 41.906 17.594 1 95.75 783 ILE B N 1
ATOM 13067 C CA . ILE B 1 783 ? 4.07 40.812 18.484 1 95.75 783 ILE B CA 1
ATOM 13068 C C . ILE B 1 783 ? 2.654 40.375 18.125 1 95.75 783 ILE B C 1
ATOM 13070 O O . ILE B 1 783 ? 2.377 39.188 18.047 1 95.75 783 ILE B O 1
ATOM 13074 N N . ALA B 1 784 ? 1.73 41.312 17.922 1 96.44 784 ALA B N 1
ATOM 13075 C CA . ALA B 1 784 ? 0.333 41 17.625 1 96.44 784 ALA B CA 1
ATOM 13076 C C . ALA B 1 784 ? 0.208 40.188 16.328 1 96.44 784 ALA B C 1
ATOM 13078 O O . ALA B 1 784 ? -0.582 39.25 16.266 1 96.44 784 ALA B O 1
ATOM 13079 N N . LEU B 1 785 ? 1.02 40.594 15.375 1 95.69 785 LEU B N 1
ATOM 13080 C CA . LEU B 1 785 ? 0.98 39.875 14.094 1 95.69 785 LEU B CA 1
ATOM 13081 C C . LEU B 1 785 ? 1.537 38.469 14.234 1 95.69 785 LEU B C 1
ATOM 13083 O O . LEU B 1 785 ? 1.026 37.531 13.617 1 95.69 785 LEU B O 1
ATOM 13087 N N . ARG B 1 786 ? 2.582 38.281 14.961 1 95.56 786 ARG B N 1
ATOM 13088 C CA . ARG B 1 786 ? 3.137 36.969 15.195 1 95.56 786 ARG B CA 1
ATOM 13089 C C . ARG B 1 786 ? 2.119 36.062 15.891 1 95.56 786 ARG B C 1
ATOM 13091 O O . ARG B 1 786 ? 1.963 34.906 15.516 1 95.56 786 ARG B O 1
ATOM 13098 N N . ILE B 1 787 ? 1.438 36.594 16.875 1 95.69 787 ILE B N 1
ATOM 13099 C CA . ILE B 1 787 ? 0.434 35.812 17.594 1 95.69 787 ILE B CA 1
ATOM 13100 C C . ILE B 1 787 ? -0.713 35.438 16.656 1 95.69 787 ILE B C 1
ATOM 13102 O O . ILE B 1 787 ? -1.159 34.312 16.625 1 95.69 787 ILE B O 1
ATOM 13106 N N . LEU B 1 788 ? -1.139 36.406 15.883 1 93.94 788 LEU B N 1
ATOM 13107 C CA . LEU B 1 788 ? -2.219 36.156 14.93 1 93.94 788 LEU B CA 1
ATOM 13108 C C . LEU B 1 788 ? -1.856 35.031 13.969 1 93.94 788 LEU B C 1
ATOM 13110 O O . LEU B 1 788 ? -2.658 34.125 13.742 1 93.94 788 LEU B O 1
ATOM 13114 N N . LEU B 1 789 ? -0.662 35.125 13.445 1 92.12 789 LEU B N 1
ATOM 13115 C CA . LEU B 1 789 ? -0.239 34.156 12.414 1 92.12 789 LEU B CA 1
ATOM 13116 C C . LEU B 1 789 ? 0.047 32.781 13.023 1 92.12 789 LEU B C 1
ATOM 13118 O O . LEU B 1 789 ? 0.131 31.797 12.305 1 92.12 789 LEU B O 1
ATOM 13122 N N . THR B 1 790 ? 0.247 32.688 14.266 1 93.31 790 THR B N 1
ATOM 13123 C CA . THR B 1 790 ? 0.449 31.422 14.953 1 93.31 790 THR B CA 1
ATOM 13124 C C . THR B 1 790 ? -0.872 30.672 15.109 1 93.31 790 THR B C 1
ATOM 13126 O O . THR B 1 790 ? -0.882 29.453 15.352 1 93.31 790 THR B O 1
ATOM 13129 N N . LEU B 1 791 ? -1.986 31.375 15.047 1 90.75 791 LEU B N 1
ATOM 13130 C CA . LEU B 1 791 ? -3.295 30.734 15.148 1 90.75 791 LEU B CA 1
ATOM 13131 C C . LEU B 1 791 ? -3.629 29.969 13.867 1 90.75 791 LEU B C 1
ATOM 13133 O O . LEU B 1 791 ? -3.475 30.5 12.766 1 90.75 791 LEU B O 1
ATOM 13137 N N . PRO B 1 792 ? -4.027 28.703 14.023 1 84.06 792 PRO B N 1
ATOM 13138 C CA . PRO B 1 792 ? -4.246 27.859 12.844 1 84.06 792 PRO B CA 1
ATOM 13139 C C . PRO B 1 792 ? -5.582 28.141 12.164 1 84.06 792 PRO B C 1
ATOM 13141 O O . PRO B 1 792 ? -6.355 27.219 11.906 1 84.06 792 PRO B O 1
ATOM 13144 N N . ILE B 1 793 ? -5.969 29.359 11.938 1 77.75 793 ILE B N 1
ATOM 13145 C CA . ILE B 1 793 ? -7.211 29.719 11.273 1 77.75 793 ILE B CA 1
ATOM 13146 C C . ILE B 1 793 ? -7 29.734 9.758 1 77.75 793 ILE B C 1
ATOM 13148 O O . ILE B 1 793 ? -7.914 29.406 9 1 77.75 793 ILE B O 1
ATOM 13152 N N . THR B 1 794 ? -5.918 30.234 9.383 1 64.19 794 THR B N 1
ATOM 13153 C CA . THR B 1 794 ? -5.625 30.328 7.957 1 64.19 794 THR B CA 1
ATOM 13154 C C . THR B 1 794 ? -4.75 29.172 7.5 1 64.19 794 THR B C 1
ATOM 13156 O O . THR B 1 794 ? -4.016 28.578 8.305 1 64.19 794 THR B O 1
ATOM 13159 N N . VAL B 1 795 ? -5.223 28.516 6.367 1 55.75 795 VAL B N 1
ATOM 13160 C CA . VAL B 1 795 ? -4.367 27.469 5.816 1 55.75 795 VAL B CA 1
ATOM 13161 C C . VAL B 1 795 ? -3.002 28.047 5.461 1 55.75 795 VAL B C 1
ATOM 13163 O O . VAL B 1 795 ? -2.916 29.062 4.746 1 55.75 795 VAL B O 1
ATOM 13166 N N . ALA B 1 796 ? -2.225 28.141 6.48 1 51.94 796 ALA B N 1
ATOM 13167 C CA . ALA B 1 796 ? -0.928 28.672 6.066 1 51.94 796 ALA B CA 1
ATOM 13168 C C . ALA B 1 796 ? -0.657 28.375 4.594 1 51.94 796 ALA B C 1
ATOM 13170 O O . ALA B 1 796 ? -1.52 27.844 3.896 1 51.94 796 ALA B O 1
ATOM 13171 N N . SER B 1 797 ? 0.592 28.094 4.27 1 45.22 797 SER B N 1
ATOM 13172 C CA . SER B 1 797 ? 0.963 27.734 2.902 1 45.22 797 SER B CA 1
ATOM 13173 C C . SER B 1 797 ? 0.23 26.484 2.436 1 45.22 797 SER B C 1
ATOM 13175 O O . SER B 1 797 ? 0.108 25.516 3.186 1 45.22 797 SER B O 1
ATOM 13177 N N . ARG B 1 798 ? -0.97 26.641 1.76 1 44.75 798 ARG B N 1
ATOM 13178 C CA . ARG B 1 798 ? -1.936 25.688 1.216 1 44.75 798 ARG B CA 1
ATOM 13179 C C . ARG B 1 798 ? -1.554 24.25 1.573 1 44.75 798 ARG B C 1
ATOM 13181 O O . ARG B 1 798 ? -2.406 23.469 1.975 1 44.75 798 ARG B O 1
ATOM 13188 N N . GLY B 1 799 ? -0.401 23.75 1.186 1 45.5 799 GLY B N 1
ATOM 13189 C CA . GLY B 1 799 ? -0.057 22.359 0.942 1 45.5 799 GLY B CA 1
ATOM 13190 C C . GLY B 1 799 ? 0.485 21.656 2.172 1 45.5 799 GLY B C 1
ATOM 13191 O O . GLY B 1 799 ? 0.63 20.422 2.18 1 45.5 799 GLY B O 1
ATOM 13192 N N . HIS B 1 800 ? 0.704 22.438 3.367 1 49.16 800 HIS B N 1
ATOM 13193 C CA . HIS B 1 800 ? 1.678 21.766 4.219 1 49.16 800 HIS B CA 1
ATOM 13194 C C . HIS B 1 800 ? 0.987 20.906 5.281 1 49.16 800 HIS B C 1
ATOM 13196 O O . HIS B 1 800 ? 1.363 19.75 5.504 1 49.16 800 HIS B O 1
ATOM 13202 N N . CYS B 1 801 ? -0.046 21.562 6.098 1 49.84 801 CYS B N 1
ATOM 13203 C CA . CYS B 1 801 ? -0.571 20.797 7.223 1 49.84 801 CYS B CA 1
ATOM 13204 C C . CYS B 1 801 ? -1.318 19.562 6.734 1 49.84 801 CYS B C 1
ATOM 13206 O O . CYS B 1 801 ? -1.132 18.469 7.27 1 49.84 801 CYS B O 1
ATOM 13208 N N . LEU B 1 802 ? -2.203 19.859 5.793 1 52.19 802 LEU B N 1
ATOM 13209 C CA . LEU B 1 802 ? -2.994 18.766 5.242 1 52.19 802 LEU B CA 1
ATOM 13210 C C . LEU B 1 802 ? -2.092 17.672 4.66 1 52.19 802 LEU B C 1
ATOM 13212 O O . LEU B 1 802 ? -2.377 16.484 4.801 1 52.19 802 LEU B O 1
ATOM 13216 N N . SER B 1 803 ? -1.022 18.234 4.215 1 57.66 803 SER B N 1
ATOM 13217 C CA . SER B 1 803 ? -0.096 17.312 3.578 1 57.66 803 SER B CA 1
ATOM 13218 C C . SER B 1 803 ? 0.577 16.406 4.605 1 57.66 803 SER B C 1
ATOM 13220 O O . SER B 1 803 ? 0.741 15.203 4.371 1 57.66 803 SER B O 1
ATOM 13222 N N . LYS B 1 804 ? 0.773 17.109 5.832 1 62.34 804 LYS B N 1
ATOM 13223 C CA . LYS B 1 804 ? 1.443 16.312 6.855 1 62.34 804 LYS B CA 1
ATOM 13224 C C . LYS B 1 804 ? 0.505 15.25 7.43 1 62.34 804 LYS B C 1
ATOM 13226 O O . LYS B 1 804 ? 0.912 14.109 7.652 1 62.34 804 LYS B O 1
ATOM 13231 N N . LEU B 1 805 ? -0.717 15.711 7.547 1 60.34 805 LEU B N 1
ATOM 13232 C CA . LEU B 1 805 ? -1.715 14.781 8.07 1 60.34 805 LEU B CA 1
ATOM 13233 C C . LEU B 1 805 ? -1.938 13.625 7.113 1 60.34 805 LEU B C 1
ATOM 13235 O O . LEU B 1 805 ? -2.104 12.477 7.543 1 60.34 805 LEU B O 1
ATOM 13239 N N . LYS B 1 806 ? -1.895 13.992 5.93 1 60.75 806 LYS B N 1
ATOM 13240 C CA . LYS B 1 806 ? -2.018 12.953 4.91 1 60.75 806 LYS B CA 1
ATOM 13241 C C . LYS B 1 806 ? -0.859 11.961 4.992 1 60.75 806 LYS B C 1
ATOM 13243 O O . LYS B 1 806 ? -1.061 10.75 4.875 1 60.75 806 LYS B O 1
ATOM 13248 N N . LEU B 1 807 ? 0.25 12.586 5.203 1 63 807 LEU B N 1
ATOM 13249 C CA . LEU B 1 807 ? 1.433 11.742 5.309 1 63 807 LEU B CA 1
ATOM 13250 C C . LEU B 1 807 ? 1.343 10.836 6.535 1 63 807 LEU B C 1
ATOM 13252 O O . LEU B 1 807 ? 1.732 9.664 6.477 1 63 807 LEU B O 1
ATOM 13256 N N . ILE B 1 808 ? 0.84 11.391 7.543 1 62.22 808 ILE B N 1
ATOM 13257 C CA . ILE B 1 808 ? 0.676 10.641 8.781 1 62.22 808 ILE B CA 1
ATOM 13258 C C . ILE B 1 808 ? -0.277 9.469 8.555 1 62.22 808 ILE B C 1
ATOM 13260 O O . ILE B 1 808 ? 0.03 8.336 8.922 1 62.22 808 ILE B O 1
ATOM 13264 N N . LYS B 1 809 ? -1.32 9.789 7.922 1 59.44 809 LYS B N 1
ATOM 13265 C CA . LYS B 1 809 ? -2.332 8.766 7.676 1 59.44 809 LYS B CA 1
ATOM 13266 C C . LYS B 1 809 ? -1.801 7.676 6.742 1 59.44 809 LYS B C 1
ATOM 13268 O O . LYS B 1 809 ? -2.033 6.488 6.969 1 59.44 809 LYS B O 1
ATOM 13273 N N . THR B 1 810 ? -1.117 8.125 5.727 1 58.28 810 THR B N 1
ATOM 13274 C CA . THR B 1 810 ? -0.511 7.188 4.789 1 58.28 810 THR B CA 1
ATOM 13275 C C . THR B 1 810 ? 0.476 6.27 5.504 1 58.28 810 THR B C 1
ATOM 13277 O O . THR B 1 810 ? 0.512 5.066 5.246 1 58.28 810 THR B O 1
ATOM 13280 N N . HIS B 1 811 ? 1.244 6.965 6.305 1 59.69 811 HIS B N 1
ATOM 13281 C CA . HIS B 1 811 ? 2.211 6.199 7.082 1 59.69 811 HIS B CA 1
ATOM 13282 C C . HIS B 1 811 ? 1.518 5.148 7.941 1 59.69 811 HIS B C 1
ATOM 13284 O O . HIS B 1 811 ? 1.952 3.996 7.996 1 59.69 811 HIS B O 1
ATOM 13290 N N . LEU B 1 812 ? 0.508 5.566 8.578 1 56 812 LEU B N 1
ATOM 13291 C CA . LEU B 1 812 ? -0.215 4.691 9.492 1 56 812 LEU B CA 1
ATOM 13292 C C . LEU B 1 812 ? -0.846 3.521 8.742 1 56 812 LEU B C 1
ATOM 13294 O O . LEU B 1 812 ? -0.855 2.393 9.242 1 56 812 LEU B O 1
ATOM 13298 N N . TYR B 1 813 ? -1.271 3.828 7.535 1 50.09 813 TYR B N 1
ATOM 13299 C CA . TYR B 1 813 ? -1.914 2.793 6.734 1 50.09 813 TYR B CA 1
ATOM 13300 C C . TYR B 1 813 ? -0.886 1.814 6.18 1 50.09 813 TYR B C 1
ATOM 13302 O O . TYR B 1 813 ? -1.153 0.615 6.074 1 50.09 813 TYR B O 1
ATOM 13310 N N . SER B 1 814 ? 0.207 2.41 5.711 1 48.78 814 SER B N 1
ATOM 13311 C CA . SER B 1 814 ? 1.239 1.585 5.09 1 48.78 814 SER B CA 1
ATOM 13312 C C . SER B 1 814 ? 1.958 0.728 6.125 1 48.78 814 SER B C 1
ATOM 13314 O O . SER B 1 814 ? 2.402 -0.381 5.824 1 48.78 814 SER B O 1
ATOM 13316 N N . THR B 1 815 ? 2.234 1.341 7.434 1 48.03 815 THR B N 1
ATOM 13317 C CA . THR B 1 815 ? 3.055 0.713 8.461 1 48.03 815 THR B CA 1
ATOM 13318 C C . THR B 1 815 ? 2.201 -0.159 9.375 1 48.03 815 THR B C 1
ATOM 13320 O O . THR B 1 815 ? 2.705 -0.727 10.352 1 48.03 815 THR B O 1
ATOM 13323 N N . MET B 1 816 ? 0.95 -0.17 9.305 1 42.69 816 MET B N 1
ATOM 13324 C CA . MET B 1 816 ? 0.14 -1.018 10.172 1 42.69 816 MET B CA 1
ATOM 13325 C C . MET B 1 816 ? 0.828 -2.355 10.43 1 42.69 816 MET B C 1
ATOM 13327 O O . MET B 1 816 ? 0.524 -3.041 11.406 1 42.69 816 MET B O 1
ATOM 13331 N N . MET B 1 817 ? 1.616 -2.953 9.484 1 39.59 817 MET B N 1
ATOM 13332 C CA . MET B 1 817 ? 2.148 -4.297 9.703 1 39.59 817 MET B CA 1
ATOM 13333 C C . MET B 1 817 ? 3.379 -4.258 10.602 1 39.59 817 MET B C 1
ATOM 13335 O O . MET B 1 817 ? 3.879 -5.301 11.023 1 39.59 817 MET B O 1
ATOM 13339 N N . GLN B 1 818 ? 4.27 -3.291 10.5 1 41.22 818 GLN B N 1
ATOM 13340 C CA . GLN B 1 818 ? 5.512 -3.432 11.258 1 41.22 818 GLN B CA 1
ATOM 13341 C C . GLN B 1 818 ? 5.445 -2.658 12.57 1 41.22 818 GLN B C 1
ATOM 13343 O O . GLN B 1 818 ? 4.73 -1.658 12.672 1 41.22 818 GLN B O 1
ATOM 13348 N N . ASP B 1 819 ? 5.688 -3.229 13.547 1 42.38 819 ASP B N 1
ATOM 13349 C CA . ASP B 1 819 ? 5.914 -2.625 14.852 1 42.38 819 ASP B CA 1
ATOM 13350 C C . ASP B 1 819 ? 6.559 -1.248 14.719 1 42.38 819 ASP B C 1
ATOM 13352 O O . ASP B 1 819 ? 7.117 -0.722 15.688 1 42.38 819 ASP B O 1
ATOM 13356 N N . ARG B 1 820 ? 7.137 -0.867 13.492 1 48.78 820 ARG B N 1
ATOM 13357 C CA . ARG B 1 820 ? 8.188 0.137 13.344 1 48.78 820 ARG B CA 1
ATOM 13358 C C . ARG B 1 820 ? 7.656 1.532 13.656 1 48.78 820 ARG B C 1
ATOM 13360 O O . ARG B 1 820 ? 6.695 1.993 13.031 1 48.78 820 ARG B O 1
ATOM 13367 N N . ILE B 1 821 ? 8.094 2.26 14.82 1 56.41 821 ILE B N 1
ATOM 13368 C CA . ILE B 1 821 ? 7.848 3.074 16 1 56.41 821 ILE B CA 1
ATOM 13369 C C . ILE B 1 821 ? 7.617 4.527 15.594 1 56.41 821 ILE B C 1
ATOM 13371 O O . ILE B 1 821 ? 7.965 4.926 14.484 1 56.41 821 ILE B O 1
ATOM 13375 N N . GLU B 1 822 ? 7.281 5.398 16.188 1 71.56 822 GLU B N 1
ATOM 13376 C CA . GLU B 1 822 ? 7.137 6.848 16.281 1 71.56 822 GLU B CA 1
ATOM 13377 C C . GLU B 1 822 ? 8.297 7.566 15.609 1 71.56 822 GLU B C 1
ATOM 13379 O O . GLU B 1 822 ? 8.102 8.578 14.938 1 71.56 822 GLU B O 1
ATOM 13384 N N . GLY B 1 823 ? 9.414 6.867 15.492 1 81.56 823 GLY B N 1
ATOM 13385 C CA . GLY B 1 823 ? 10.586 7.516 14.914 1 81.56 823 GLY B CA 1
ATOM 13386 C C . GLY B 1 823 ? 10.523 7.621 13.398 1 81.56 823 GLY B C 1
ATOM 13387 O O . GLY B 1 823 ? 10.898 8.648 12.828 1 81.56 823 GLY B O 1
ATOM 13388 N N . LEU B 1 824 ? 10.078 6.574 12.719 1 82.94 824 LEU B N 1
ATOM 13389 C CA . LEU B 1 824 ? 9.953 6.578 11.266 1 82.94 824 LEU B CA 1
ATOM 13390 C C . LEU B 1 824 ? 8.945 7.625 10.805 1 82.94 824 LEU B C 1
ATOM 13392 O O . LEU B 1 824 ? 9.156 8.297 9.797 1 82.94 824 LEU B O 1
ATOM 13396 N N . ALA B 1 825 ? 7.891 7.797 11.547 1 83.12 825 ALA B N 1
ATOM 13397 C CA . ALA B 1 825 ? 6.867 8.781 11.219 1 83.12 825 ALA B CA 1
ATOM 13398 C C . ALA B 1 825 ? 7.43 10.203 11.281 1 83.12 825 ALA B C 1
ATOM 13400 O O . ALA B 1 825 ? 7.16 11.016 10.398 1 83.12 825 ALA B O 1
ATOM 13401 N N . ILE B 1 826 ? 8.211 10.406 12.289 1 88.25 826 ILE B N 1
ATOM 13402 C CA . ILE B 1 826 ? 8.781 11.742 12.484 1 88.25 826 ILE B CA 1
ATOM 13403 C C . ILE B 1 826 ? 9.695 12.086 11.312 1 88.25 826 ILE B C 1
ATOM 13405 O O . ILE B 1 826 ? 9.594 13.172 10.734 1 88.25 826 ILE B O 1
ATOM 13409 N N . VAL B 1 827 ? 10.516 11.148 10.961 1 89.12 827 VAL B N 1
ATOM 13410 C CA . VAL B 1 827 ? 11.477 11.398 9.898 1 89.12 827 VAL B CA 1
ATOM 13411 C C . VAL B 1 827 ? 10.758 11.531 8.555 1 89.12 827 VAL B C 1
ATOM 13413 O O . VAL B 1 827 ? 11.109 12.383 7.734 1 89.12 827 VAL B O 1
ATOM 13416 N N . ALA B 1 828 ? 9.805 10.742 8.336 1 86.19 828 ALA B N 1
ATOM 13417 C CA . ALA B 1 828 ? 9.07 10.75 7.074 1 86.19 828 ALA B CA 1
ATOM 13418 C C . ALA B 1 828 ? 8.266 12.031 6.91 1 86.19 828 ALA B C 1
ATOM 13420 O O . ALA B 1 828 ? 8.289 12.656 5.844 1 86.19 828 ALA B O 1
ATOM 13421 N N . ILE B 1 829 ? 7.543 12.453 7.93 1 84.56 829 ILE B N 1
ATOM 13422 C CA . ILE B 1 829 ? 6.668 13.617 7.879 1 84.56 829 ILE B CA 1
ATOM 13423 C C . ILE B 1 829 ? 7.508 14.891 7.824 1 84.56 829 ILE B C 1
ATOM 13425 O O . ILE B 1 829 ? 7.184 15.82 7.086 1 84.56 829 ILE B O 1
ATOM 13429 N N . GLU B 1 830 ? 8.555 14.883 8.617 1 90.69 830 GLU B N 1
ATOM 13430 C CA . GLU B 1 830 ? 9.438 16.047 8.68 1 90.69 830 GLU B CA 1
ATOM 13431 C C . GLU B 1 830 ? 10.711 15.812 7.875 1 90.69 830 GLU B C 1
ATOM 13433 O O . GLU B 1 830 ? 11.812 16.109 8.344 1 90.69 830 GLU B O 1
ATOM 13438 N N . HIS B 1 831 ? 10.547 15.234 6.734 1 88.31 831 HIS B N 1
ATOM 13439 C CA . HIS B 1 831 ? 11.68 14.828 5.914 1 88.31 831 HIS B CA 1
ATOM 13440 C C . HIS B 1 831 ? 12.531 16.031 5.516 1 88.31 831 HIS B C 1
ATOM 13442 O O . HIS B 1 831 ? 13.75 15.914 5.363 1 88.31 831 HIS B O 1
ATOM 13448 N N . GLU B 1 832 ? 12 17.219 5.383 1 86.81 832 GLU B N 1
ATOM 13449 C CA . GLU B 1 832 ? 12.766 18.422 5.023 1 86.81 832 GLU B CA 1
ATOM 13450 C C . GLU B 1 832 ? 13.773 18.766 6.109 1 86.81 832 GLU B C 1
ATOM 13452 O O . GLU B 1 832 ? 14.906 19.156 5.805 1 86.81 832 GLU B O 1
ATOM 13457 N N . LEU B 1 833 ? 13.328 18.641 7.336 1 89.69 833 LEU B N 1
ATOM 13458 C CA . LEU B 1 833 ? 14.234 18.891 8.453 1 89.69 833 LEU B CA 1
ATOM 13459 C C . LEU B 1 833 ? 15.258 17.766 8.586 1 89.69 833 LEU B C 1
ATOM 13461 O O . LEU B 1 833 ? 16.406 18 8.977 1 89.69 833 LEU B O 1
ATOM 13465 N N . ALA B 1 834 ? 14.797 16.562 8.305 1 90.81 834 ALA B N 1
ATOM 13466 C CA . ALA B 1 834 ? 15.695 15.406 8.391 1 90.81 834 ALA B CA 1
ATOM 13467 C C . ALA B 1 834 ? 16.844 15.523 7.383 1 90.81 834 ALA B C 1
ATOM 13469 O O . ALA B 1 834 ? 17.969 15.109 7.656 1 90.81 834 ALA B O 1
ATOM 13470 N N . GLU B 1 835 ? 16.562 16.078 6.266 1 88.06 835 GLU B N 1
ATOM 13471 C CA . GLU B 1 835 ? 17.562 16.203 5.199 1 88.06 835 GLU B CA 1
ATOM 13472 C C . GLU B 1 835 ? 18.672 17.172 5.594 1 88.06 835 GLU B C 1
ATOM 13474 O O . GLU B 1 835 ? 19.797 17.062 5.098 1 88.06 835 GLU B O 1
ATOM 13479 N N . ILE B 1 836 ? 18.422 18.016 6.504 1 87.56 836 ILE B N 1
ATOM 13480 C CA . ILE B 1 836 ? 19.391 19.047 6.883 1 87.56 836 ILE B CA 1
ATOM 13481 C C . ILE B 1 836 ? 20.297 18.5 7.992 1 87.56 836 ILE B C 1
ATOM 13483 O O . ILE B 1 836 ? 21.312 19.125 8.32 1 87.56 836 ILE B O 1
ATOM 13487 N N . ILE B 1 837 ? 20.031 17.375 8.508 1 90 837 ILE B N 1
ATOM 13488 C CA . ILE B 1 837 ? 20.859 16.797 9.562 1 90 837 ILE B CA 1
ATOM 13489 C C . ILE B 1 837 ? 22.25 16.469 9.016 1 90 837 ILE B C 1
ATOM 13491 O O . ILE B 1 837 ? 22.375 15.836 7.969 1 90 837 ILE B O 1
ATOM 13495 N N . ASP B 1 838 ? 23.203 16.953 9.695 1 89.88 838 ASP B N 1
ATOM 13496 C CA . ASP B 1 838 ? 24.594 16.688 9.328 1 89.88 838 ASP B CA 1
ATOM 13497 C C . ASP B 1 838 ? 24.984 15.258 9.68 1 89.88 838 ASP B C 1
ATOM 13499 O O . ASP B 1 838 ? 24.969 14.875 10.852 1 89.88 838 ASP B O 1
ATOM 13503 N N . LEU B 1 839 ? 25.422 14.523 8.75 1 89 839 LEU B N 1
ATOM 13504 C CA . LEU B 1 839 ? 25.734 13.109 8.945 1 89 839 LEU B CA 1
ATOM 13505 C C . LEU B 1 839 ? 26.938 12.938 9.859 1 89 839 LEU B C 1
ATOM 13507 O O . LEU B 1 839 ? 27 11.984 10.641 1 89 839 LEU B O 1
ATOM 13511 N N . LYS B 1 840 ? 27.906 13.852 9.742 1 88.25 840 LYS B N 1
ATOM 13512 C CA . LYS B 1 840 ? 29.078 13.773 10.602 1 88.25 840 LYS B CA 1
ATOM 13513 C C . LYS B 1 840 ? 28.688 13.938 12.07 1 88.25 840 LYS B C 1
ATOM 13515 O O . LYS B 1 840 ? 29.172 13.188 12.93 1 88.25 840 LYS B O 1
ATOM 13520 N N . GLU B 1 841 ? 27.844 14.883 12.227 1 88.31 841 GLU B N 1
ATOM 13521 C CA . GLU B 1 841 ? 27.359 15.102 13.586 1 88.31 841 GLU B CA 1
ATOM 13522 C C . GLU B 1 841 ? 26.547 13.914 14.086 1 88.31 841 GLU B C 1
ATOM 13524 O O . GLU B 1 841 ? 26.641 13.531 15.25 1 88.31 841 GLU B O 1
ATOM 13529 N N . ALA B 1 842 ? 25.781 13.391 13.242 1 89.56 842 ALA B N 1
ATOM 13530 C CA . ALA B 1 842 ? 24.953 12.242 13.594 1 89.56 842 ALA B CA 1
ATOM 13531 C C . ALA B 1 842 ? 25.812 11.039 13.984 1 89.56 842 ALA B C 1
ATOM 13533 O O . ALA B 1 842 ? 25.5 10.312 14.922 1 89.56 842 ALA B O 1
ATOM 13534 N N . VAL B 1 843 ? 26.906 10.844 13.273 1 91.19 843 VAL B N 1
ATOM 13535 C CA . VAL B 1 843 ? 27.812 9.75 13.57 1 91.19 843 VAL B CA 1
ATOM 13536 C C . VAL B 1 843 ? 28.438 9.953 14.945 1 91.19 843 VAL B C 1
ATOM 13538 O O . VAL B 1 843 ? 28.594 9 15.719 1 91.19 843 VAL B O 1
ATOM 13541 N N . HIS B 1 844 ? 28.812 11.188 15.156 1 87.75 844 HIS B N 1
ATOM 13542 C CA . HIS B 1 844 ? 29.406 11.508 16.453 1 87.75 844 HIS B CA 1
ATOM 13543 C C . HIS B 1 844 ? 28.438 11.211 17.594 1 87.75 844 HIS B C 1
ATOM 13545 O O . HIS B 1 844 ? 28.844 10.633 18.609 1 87.75 844 HIS B O 1
ATOM 13551 N N . ILE B 1 845 ? 27.281 11.594 17.453 1 88.38 845 ILE B N 1
ATOM 13552 C CA . ILE B 1 845 ? 26.266 11.367 18.484 1 88.38 845 ILE B CA 1
ATOM 13553 C C . ILE B 1 845 ? 26.031 9.867 18.656 1 88.38 845 ILE B C 1
ATOM 13555 O O . ILE B 1 845 ? 25.922 9.375 19.781 1 88.38 845 ILE B O 1
ATOM 13559 N N . PHE B 1 846 ? 25.984 9.148 17.547 1 90.38 846 PHE B N 1
ATOM 13560 C CA . PHE B 1 846 ? 25.766 7.703 17.562 1 90.38 846 PHE B CA 1
ATOM 13561 C C . PHE B 1 846 ? 26.891 7.008 18.328 1 90.38 846 PHE B C 1
ATOM 13563 O O . PHE B 1 846 ? 26.656 6.121 19.141 1 90.38 846 PHE B O 1
ATOM 13570 N N . ALA B 1 847 ? 28.078 7.426 18 1 85.69 847 ALA B N 1
ATOM 13571 C CA . ALA B 1 847 ? 29.266 6.836 18.625 1 85.69 847 ALA B CA 1
ATOM 13572 C C . ALA B 1 847 ? 29.297 7.113 20.125 1 85.69 847 ALA B C 1
ATOM 13574 O O . ALA B 1 847 ? 29.641 6.242 20.922 1 85.69 847 ALA B O 1
ATOM 13575 N N . THR B 1 848 ? 28.891 8.258 20.469 1 80.5 848 THR B N 1
ATOM 13576 C CA . THR B 1 848 ? 28.875 8.656 21.875 1 80.5 848 THR B CA 1
ATOM 13577 C C . THR B 1 848 ? 27.844 7.84 22.656 1 80.5 848 THR B C 1
ATOM 13579 O O . THR B 1 848 ? 28.109 7.402 23.766 1 80.5 848 THR B O 1
ATOM 13582 N N . LYS B 1 849 ? 26.766 7.648 22.094 1 80.19 849 LYS B N 1
ATOM 13583 C CA . LYS B 1 849 ? 25.703 6.875 22.734 1 80.19 849 LYS B CA 1
ATOM 13584 C C . LYS B 1 849 ? 26.094 5.41 22.891 1 80.19 849 LYS B C 1
ATOM 13586 O O . LYS B 1 849 ? 25.766 4.77 23.891 1 80.19 849 LYS B O 1
ATOM 13591 N N . LYS B 1 850 ? 26.703 4.891 21.844 1 78.44 850 LYS B N 1
ATOM 13592 C CA . LYS B 1 850 ? 27.156 3.502 21.875 1 78.44 850 LYS B CA 1
ATOM 13593 C C . LYS B 1 850 ? 28.25 3.305 22.922 1 78.44 850 LYS B C 1
ATOM 13595 O O . LYS B 1 850 ? 28.297 2.271 23.594 1 78.44 850 LYS B O 1
ATOM 13600 N N . ALA B 1 851 ? 29.141 4.211 23.031 1 66.5 851 ALA B N 1
ATOM 13601 C CA . ALA B 1 851 ? 30.219 4.164 24.016 1 66.5 851 ALA B CA 1
ATOM 13602 C C . ALA B 1 851 ? 29.656 4.223 25.438 1 66.5 851 ALA B C 1
ATOM 13604 O O . ALA B 1 851 ? 30.188 3.574 26.344 1 66.5 851 ALA B O 1
ATOM 13605 N N . GLN B 1 852 ? 28.656 4.938 25.625 1 59.72 852 GLN B N 1
ATOM 13606 C CA . GLN B 1 852 ? 28.031 5.059 26.938 1 59.72 852 GLN B CA 1
ATOM 13607 C C . GLN B 1 852 ? 27.312 3.768 27.328 1 59.72 852 GLN B C 1
ATOM 13609 O O . GLN B 1 852 ? 27.234 3.434 28.516 1 59.72 852 GLN B O 1
ATOM 13614 N N . ARG B 1 853 ? 26.656 3.07 26.406 1 56.03 853 ARG B N 1
ATOM 13615 C CA . ARG B 1 853 ? 25.938 1.836 26.703 1 56.03 853 ARG B CA 1
ATOM 13616 C C . ARG B 1 853 ? 26.906 0.68 26.938 1 56.03 853 ARG B C 1
ATOM 13618 O O . ARG B 1 853 ? 26.531 -0.328 27.547 1 56.03 853 ARG B O 1
ATOM 13625 N N . SER B 1 854 ? 27.969 0.53 26.281 1 42 854 SER B N 1
ATOM 13626 C CA . SER B 1 854 ? 28.938 -0.518 26.562 1 42 854 SER B CA 1
ATOM 13627 C C . SER B 1 854 ? 29.531 -0.343 27.953 1 42 854 SER B C 1
ATOM 13629 O O . SER B 1 854 ? 30.297 0.599 28.203 1 42 854 SER B O 1
ATOM 13631 N N . PRO B 1 855 ? 28.781 -0.759 28.969 1 32.59 855 PRO B N 1
ATOM 13632 C CA . PRO B 1 855 ? 29.438 -0.688 30.266 1 32.59 855 PRO B CA 1
ATOM 13633 C C . PRO B 1 855 ? 30.859 -1.24 30.25 1 32.59 855 PRO B C 1
ATOM 13635 O O . PRO B 1 855 ? 31.141 -2.188 29.516 1 32.59 855 PRO B O 1
ATOM 13638 N N . PHE B 1 856 ? 31.812 -0.533 30.938 1 26.73 856 PHE B N 1
ATOM 13639 C CA . PHE B 1 856 ? 32.969 -1.246 31.516 1 26.73 856 PHE B CA 1
ATOM 13640 C C . PHE B 1 856 ? 32.5 -2.473 32.281 1 26.73 856 PHE B C 1
ATOM 13642 O O . PHE B 1 856 ? 31.469 -2.426 32.969 1 26.73 856 PHE B O 1
#

Solvent-accessible surface area (backbone atoms only — not comparable to full-atom values): 97080 Å² total; per-residue (Å²): 137,82,90,78,90,75,83,84,78,89,74,67,79,71,69,62,76,75,66,65,83,80,79,88,92,82,80,86,62,76,71,83,60,72,68,76,77,77,66,86,77,92,82,96,92,92,96,87,93,87,87,94,82,87,90,82,90,84,91,85,86,89,84,92,84,90,86,83,89,79,88,79,86,91,82,89,85,88,82,80,85,71,86,74,84,82,91,77,83,76,84,74,80,74,74,71,85,78,69,82,66,77,76,77,72,64,77,70,54,53,46,20,68,66,68,66,69,84,78,46,72,66,53,47,52,52,48,49,73,67,39,77,41,65,74,75,86,71,88,57,69,58,48,99,84,68,42,43,73,58,67,68,69,41,40,43,75,43,97,85,68,51,75,43,76,40,75,43,54,34,46,12,78,88,62,64,25,35,33,32,51,34,25,40,72,68,39,46,84,47,93,48,40,40,21,57,83,28,38,73,56,54,92,51,36,71,60,50,50,60,54,46,69,70,34,66,66,42,49,52,16,46,51,53,45,54,49,51,39,50,48,53,54,51,58,34,45,71,49,32,50,55,42,43,50,47,48,49,49,49,50,49,51,50,52,49,43,33,51,51,47,50,51,51,50,50,35,26,37,68,67,45,70,50,74,42,90,34,88,50,84,97,45,83,56,22,20,53,50,51,50,49,49,53,54,45,24,74,72,25,69,66,46,30,51,50,50,49,34,48,76,71,60,75,44,86,87,74,74,77,46,71,65,47,52,51,51,45,39,43,50,51,24,51,51,40,51,48,51,52,50,51,53,47,61,72,39,52,44,28,14,40,39,39,38,77,44,70,43,63,71,42,39,44,22,38,38,42,29,40,25,27,35,47,76,43,59,34,51,101,86,39,77,43,44,70,43,79,44,73,45,77,73,49,78,39,84,42,94,48,74,47,11,64,55,42,36,50,53,50,52,52,51,34,54,75,71,68,51,63,62,83,36,29,43,18,36,24,49,43,86,48,61,40,38,59,26,77,83,56,6,28,51,41,58,47,28,70,75,23,70,44,28,39,73,44,66,35,43,82,51,46,61,57,55,48,33,53,50,58,32,22,50,33,51,63,50,38,52,52,38,49,52,48,38,45,50,49,51,65,26,69,76,29,46,49,44,37,49,46,41,36,65,53,57,50,84,58,79,68,73,82,73,71,70,61,81,84,48,52,50,69,31,57,69,52,44,48,49,47,67,76,36,42,54,41,51,52,48,29,45,53,50,56,42,61,43,78,82,47,53,61,37,58,30,21,46,42,33,49,53,37,48,52,47,52,51,53,62,69,32,42,57,46,36,33,50,46,51,49,50,39,55,52,41,55,51,50,43,58,47,44,56,48,58,67,37,90,77,60,49,60,67,60,44,36,52,44,33,51,52,44,37,50,50,50,55,61,44,68,38,72,66,37,52,50,48,34,52,54,54,25,46,55,52,29,58,66,67,69,50,67,91,50,58,65,77,71,76,76,80,77,57,88,76,65,68,83,72,86,69,68,81,69,80,74,61,71,52,35,65,58,32,44,43,54,70,36,54,45,46,44,50,53,43,40,39,50,47,41,44,52,51,28,52,45,45,40,51,45,36,64,48,48,42,69,58,52,43,40,46,57,47,78,77,47,54,70,68,57,47,42,49,34,27,41,50,35,23,54,55,45,37,56,94,90,46,61,75,43,52,22,67,60,30,39,55,38,48,59,59,46,27,74,71,49,58,82,86,45,41,48,68,51,49,52,41,47,35,23,54,69,60,41,47,87,78,29,51,40,52,53,49,54,46,45,54,58,65,17,33,56,52,54,63,58,75,84,62,51,66,60,45,38,51,47,43,49,49,48,46,50,64,72,34,51,84,46,95,66,55,73,28,44,54,40,26,28,61,42,29,75,59,46,67,67,58,52,50,70,59,49,39,51,52,51,51,52,53,52,58,64,65,55,68,131,139,75,84,72,83,75,78,80,72,80,71,63,70,64,63,61,76,66,63,71,84,65,63,91,78,80,82,79,82,84,72,88,58,79,82,75,86,74,87,74,85,77,84,71,84,67,86,76,86,81,71,80,84,78,85,92,81,87,76,92,78,89,81,89,84,80,90,82,87,90,85,93,81,91,84,92,81,89,84,78,88,73,89,77,85,86,86,83,81,79,89,82,76,84,74,70,86,78,69,84,67,79,76,78,71,64,77,71,53,53,45,20,66,65,68,65,69,85,77,46,72,66,54,47,50,52,48,50,74,68,40,75,43,64,73,75,87,73,88,58,69,59,47,99,86,68,41,43,73,60,67,70,69,42,40,43,76,43,97,86,68,50,73,42,75,40,74,42,54,35,45,12,78,87,63,64,23,36,31,32,51,33,24,39,72,68,38,46,86,48,93,48,39,40,21,57,83,28,40,72,56,54,89,50,36,70,59,50,51,60,55,45,69,70,33,66,68,42,50,53,14,45,48,53,46,55,49,50,39,49,48,52,52,51,58,33,45,68,46,33,49,53,42,44,48,48,49,49,48,49,50,48,51,51,53,48,44,34,50,52,47,50,51,50,49,50,34,28,37,67,68,46,70,49,73,43,92,34,90,50,86,95,46,84,56,22,21,52,50,52,51,49,50,54,55,44,24,74,71,25,68,68,45,31,50,51,51,48,34,48,76,69,60,74,45,85,86,74,73,78,48,70,67,47,51,50,51,46,40,45,49,51,24,48,52,40,52,48,53,51,50,51,52,47,60,71,36,51,46,28,13,40,40,38,38,78,44,72,42,63,74,39,40,44,23,36,38,41,27,39,25,27,35,46,76,41,59,34,51,100,87,39,77,44,43,70,43,80,44,74,47,76,73,49,76,39,82,42,93,47,73,47,12,64,55,42,38,50,54,50,51,50,51,34,53,74,70,68,49,62,62,83,36,30,44,18,36,25,50,43,88,48,61,42,40,60,26,77,83,56,6,27,50,40,56,47,28,70,75,22,69,45,28,39,74,44,68,35,42,81,52,47,61,57,54,50,33,52,48,58,32,23,47,33,50,64,48,38,51,49,38,49,51,48,38,45,51,52,53,64,26,69,75,28,46,48,45,37,48,46,40,36,64,53,57,52,85,59,81,72,69,80,80,73,59,58,79,84,48,49,50,68,31,56,68,51,44,47,50,47,66,77,36,41,55,41,52,53,50,29,46,52,51,58,42,61,43,79,84,48,53,59,36,58,29,21,48,42,35,51,54,37,47,50,49,49,50,53,62,70,31,41,57,45,35,32,51,47,51,50,50,39,55,52,41,56,52,49,44,59,47,42,56,48,56,66,37,90,77,60,49,59,66,61,44,34,53,44,33,51,51,45,35,50,50,50,55,62,44,67,38,72,67,38,51,51,49,35,52,52,56,24,46,55,53,30,59,65,63,68,51,67,92,50,58,66,78,70,77,77,80,76,55,89,77,65,70,82,72,84,70,70,78,69,82,74,61,71,50,35,66,58,31,45,44,55,68,36,54,47,46,44,48,52,44,39,40,48,48,42,44,51,52,29,53,47,47,40,52,46,35,64,48,49,42,69,57,52,43,39,45,57,48,80,78,47,53,68,67,56,48,41,51,34,29,40,51,35,23,54,54,45,38,55,93,89,46,63,77,43,50,22,66,61,30,36,56,38,48,61,58,46,28,74,71,49,58,83,85,45,43,49,66,52,50,52,42,46,36,23,54,70,61,41,46,87,76,30,50,40,53,53,49,51,46,46,54,56,65,15,34,56,52,55,64,57,75,81,66,50,65,60,44,38,51,47,43,50,50,48,45,51,66,72,40,50,82,49,88,79,54,73,30,46,54,39,26,28,61,41,28,76,58,46,67,68,56,54,50,70,57,50,40,52,53,51,51,51,53,51,58,65,65,55,68,130

Foldseek 3Di:
DDDDDDDDDPPPPPPPDVPPPDDDDDCPDDPVPDDDDPDDDDDDDYYDDDYDDDDDDDDDYYDDDDYDDDDDDDDDDDDDPPPPDDDDDDPPDCPPDCPVPLPPDPPVCQQAVQVCDPQDPSNLLVNLQVAHDADQDDDFDADPVGFADHPCLQWDQDPVGDIDGNSQWGAHPVLRFIAGNLLLRPPQPDPDQRNHVGDPPRVCSSVVVVVQCPDVSNVVSVVVSVVSNVVSVVVCVVVVVVVVVVVVVVVLVLVLLLVLLVLLLVCLQQLHWAAFPDCDAPDPRRGPSNVVLVVCLVPPVSSVVLVVCVVVVVDDPSLSDPVSSVLSLVLLLVVLLVVVLVQCVVQLAKEWEWEWDQFLVRFIKIWIKMWFWDWFFDDPPGFTDIDTDIATRFIFGQPDLAQVSVLVSVVVVCVVSVNDLQRYQEYEYDLDCQAPPCPTHSVVVSCVVHVNHAYAYFLLDQLLNNLLVLQVVAPLSVLLLVLLLLLLVLQLVDPVLVVLLCVLLPPLCPPNDDPPSPCCSSDLSSLVSCLVRVLSSLVSLVCQLPPPVDDPVRSVVSVVSSCVSSVQSLALLSLLLSLLSNVLNVLSVVLSVQLQDPQRQLVVSLVSLVVSLVVLVVCLDPVVSVVSLVSSVVVNVSVVHDNDHDFDDPPPDPPPDPPDPPPPPPDRGRSVCSCVSPVVSSSVSSSVSSVVNSVSSVVVCQQQVCLFWLLCCVVPDLVSQLVNLVSNQVSQDDDPDTQADSVLQSVLSVVLSVPDDGPAGLSNSLSVCSRVVPCVVRVRSNRSSRSVSSYSSHPRPVCQPSVLVVLLVVSSVVCSPPPDDSSSSNCNSSVVSSVPDDSSVSSVVSVVVVVVPPDD/DCPPPPPDDPPPVVPPVVPDPPDDDDPDDDPVPDDDDDDDDDDDDDPDDDDPDDDDDDDDDDDDYDDYDDDDDDDDDDDDDDDPDDDDDDDDDDPPDCPVPLPPDPPVCQQAVQVCDPQDPSNLLVNLQVAHDADQDDDFDADPVGFADHPCLQWDQDPVGDIDGNSQWHAHPVLRFIAGNLLLRPPQPDPDQRNHVGDPPRVCSSVVVVVQCPDVSVVVSVVVSVVSNVVSVVVCVVVVVVVVVVVVVVVLVLVVLLVLLVLLLVCLQQLHWAAFPDCDAPDPRRGPSNVVLVVCLVPPVSSVVLVVCVVVVVDDPSLSDPVSSLLSLVLLLVVLLVVVLVQVVVQLAKEWEWEWDQFLVRFIKIWIKMWFWDWFFDDPPGFTDIDTDIATRFIFGQPDLAQVSVLVSVVVVCVVSVNDLQRYQEYEYDQDCQAPPCPTHSVVVSCVVHVNHAYAYFLLDQLLNNLLVLQVVAPLSVLLLVLLLLLLVLQLVDPVLVVLLCVLLPPLPPPNPPDPSPCCSSDLSSLVSCLVRVLSSLVSLVCQLPPPVDDPVRSVVSVVSSCVSSVQSLALLSLLLSLLSNVLVVLSVVLSVQLQDPQRQLVVSLVSLVVSLVVLVVCLDPVVSVVSLVSSVVVNVSVVHDSDADFDDPPPDPPPDPPDPPPPPPDRGRSVCCCVSPVVSSSVSSSVSSVVNSVSSVVVCQQLVCLFWLLCCVVPDLVSQLVNLVSNQVSQDDDPDTQADSVLQSVLSVVLSVPDDGSAGLSNSLSVCSRVVPCVVRVRSNRSSRSVSSYSSHCRPVCQPSVLVVLLVVSSVVCSPPPSGRSSSNCNSVVVSSVPDDSSVSSVVSVVVVVVPPDD

Sequence (1712 aa):
MSDGRKHLSGAAKRKRELKAAYSSKSKRALMDFITVDTTGESSVDTEMCVGAGCEEVTVLLNSQTTDEPTVTASTSQTEVKMHISEDYKSDVTMVDELVMTATEYSSSILDDPGLWVDVNSDMRDFLVLNGPQQVKIFSFPKDSVKRSFHRMYYWRELPNGDKLERPWLMYSKTQNAAFCFCCKLFQPNTLFALCSNGTKDWRNLARNLSSHEKTPYHQKAFCSWKELEARLKLKVNIDDKDQEKMASETHHWQNVMKRLIGIVKLLAAQNLSLYGTSDQLFVPDNGNFLKIVELMGEFDSVLKEHLRRVTTKEIHSHYLGKTTQNEIIQLLATEVKQKILTLLKSAKYYSIILDCTVGNSHVEQMILMVRFVTAIEATANVAAVVNIREHFLEFIDVDDTKGCSMANVLLKRLEEMGIAIVDMRGQSYDNGANMKGKNSGVQTWLQELSPCAFFVPCSSHSLNIVVTDAASNFSEAVEFFNSVKSIYGFFSVSARRWEVLKQYLGTFNLTPKSLSSARWESSLEAIKVIRHRIGEVYDAINAVMEDGALTKAAHSKTQVEGERVAGNICSFKFLCCLVLWHDILLEINVVNEKLQEVNLDIIGVVKQLDKTKLYLQCYWSDEGFENILKSAQKLAEELDIDVDFPPVQELRSRHITDFHFEGRDLIRDPKQYFRVKFFNQVLACAIQSVEECFLQLKEHSNIFGMLYDIKCLNEITPEDLRQQCGALEKVLTHGKLRDIDGNDLHDELKALSKYVPVGSTPKDVLEYICAKRIVTLFPNTFIALRILLTLPITVASRGHCLSKLKLIKTHLYSTMMQDRIEGLAIVAIEHELAEIIDLKEAVHIFATKKAQRSPFMSDGRKHLSGAAKRKRELKAAYSSKSKRALMDFITVDTTGESSVDTEMCVGAGCEEVTVLLNSQTTDEPTVTASTSQTEVKMHISEDYKSDVTMVDELVMTATEYSSSILDDPGLWVDVNSDMRDFLVLNGPQQVKIFSFPKDSVKRSFHRMYYWRELPNGDKLERPWLMYSKTQNAAFCFCCKLFQPNTLFALCSNGTKDWRNLARNLSSHEKTPYHQKAFCSWKELEARLKLKVNIDDKDQEKMASETHHWQNVMKRLIGIVKLLAAQNLSLYGTSDQLFVPDNGNFLKIVELMGEFDSVLKEHLRRVTTKEIHSHYLGKTTQNEIIQLLATEVKQKILTLLKSAKYYSIILDCTVGNSHVEQMILMVRFVTAIEATANVAAVVNIREHFLEFIDVDDTKGCSMANVLLKRLEEMGIAIVDMRGQSYDNGANMKGKNSGVQTWLQELSPCAFFVPCSSHSLNIVVTDAASNFSEAVEFFNSVKSIYGFFSVSARRWEVLKQYLGTFNLTPKSLSSARWESSLEAIKVIRHRIGEVYDAINAVMEDGALTKAAHSKTQVEGERVAGNICSFKFLCCLVLWHDILLEINVVNEKLQEVNLDIIGVVKQLDKTKLYLQCYWSDEGFENILKSAQKLAEELDIDVDFPPVQELRSRHITDFHFEGRDLIRDPKQYFRVKFFNQVLACAIQSVEECFLQLKEHSNIFGMLYDIKCLNEITPEDLRQQCGALEKVLTHGKLRDIDGNDLHDELKALSKYVPVGSTPKDVLEYICAKRIVTLFPNTFIALRILLTLPITVASRGHCLSKLKLIKTHLYSTMMQDRIEGLAIVAIEHELAEIIDLKEAVHIFATKKAQRSPF

InterPro domains:
  IPR006580 Zinc finger, TTF-type [SM00597] (153-239)
  IPR012337 Ribonuclease H-like superfam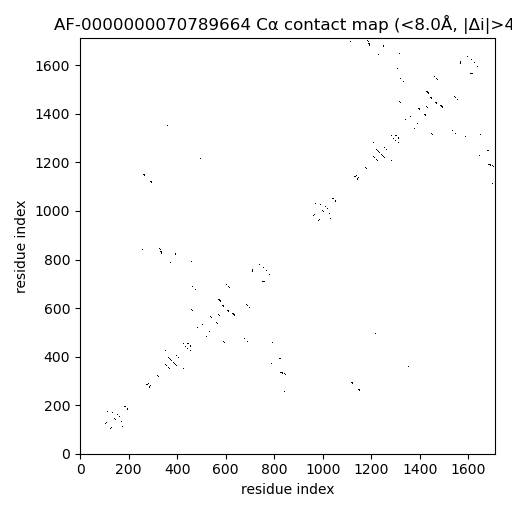ily [SSF53098] (338-826)
  IPR025398 ZMYM1-like, RNase-like domain [PF14291] (195-441)

Secondary structure (DSSP, 8-state):
---------TTGGGSSGGGG---------SGGGTT-----------------------------------------------------------------------GGGTT-GGG--S--HHHHHHHHHH------S--PPP-TTS----GGGGEEE-TTS-EEE-TTEEEETTTTEEEEHHHHHH-TT-SSGGGTT-B---TTHHHHHHHHHTSHHHHHHHHHHHHHHHHHHHHHHHHHHHHHHHHHHHHHHHHHHHHHHHHHHHHHHTT-----S--STTSTT-HHHHHHHHHHHHH-HHHHHHHHHHHTTS-S--S-SHHHHHHHHHHHHHHHHHHHHHHHHHH--EEEEEEEEE-TTS-EEEEEEEEEEEEE---SSS--EEEEEEEEEEEEE-S--SHHHHHHHHHHHHHHTT--GGGEEEEEE-S-HHHH-TTTSHHHHHHHH-TT-EE---TTS-HHHHHHHHHTTSHHHHHHHHHHHHHHHHHHT-HHHHHHHHHHHTT-----S-S-GGGGGG-HHHHHHHHHSHHHHHHHHHHHHT-TTS-HHHHHHHHHHHHHHHHHHS-HHHHHHHHHHHHHHHHHHHHHHHHT-SS--HHHHHHHHHHHHHHHHHHSSHHHHHHHHHHHHHHHHHHT----PPP------TT--STT-SS-----SHHHHHIIIIIIHHHHHHHHHHHHHHHHHHHHHHHHHHHH-GGGGGGS-HHHHHHHHHHHHHHTEETTEES--HHHHHHHHHHHTTTSPTT--HHHHHHHHHHTT-TTTSHHHHHHHHHHHHSTTS-SSTTHHHHHHHHHHHHHHHHTTS---HHHHHHHHTHHHHHTS-HHHHHHHHHHHHHHHS--/---------TTTHHHHTTSSTT-------S-TT-------------------------------------------------------------------------GGGGG-GGG--S--HHHHHHHHHH------S--PPP-TTS----GGGGEEE-TTS-EEE-TTEEEETTTTEEEEHHHHHH-TTSSSGGGTT-B---TTHHHHHHHHHTSHHHHHHHHHHHHHHHHHHHHHHHHHHHHHHHHHHHHHHHHHHHHHHHHHHHHHHTT-----S--STTSTT-HHHHHHHHHHHHH-HHHHHHHHHHHTTS-S--S-SHHHHHHHHHHHHHHHHHHHHHHHHHH--EEEEEEEEE-TTS-EEEEEEEEEEEEE---SSS--EEEEEEEEEEEEE-S--SHHHHHHHHHHHHHHTT--GGGEEEEEE-S-HHHH-TTTSHHHHHHHH-TT-EE---TTS-HHHHHHHHHTTSHHHHHHHHHHHHHHHHHHT-HHHHHHHHHHHTT----SSSS-GGGGGG-HHHHHHHHHSHHHHHHHHHHHHT-TTS-HHHHHHHHHHHHHHHHHHS-HHHHHHHHHHHHHHHHHHHHHHHHT-SS--HHHHHHHHHHHHHHHHHHSSHHHHHHHHHHHHHHHHHHT----PPP------TT--SSS-SS-----SHHHHHIIIIIIHHHHHHHHHHHHHHHHHHHHHHHHHHHH-GGGGGGS-HHHHHHHHHHHHHHTEETTEES--HHHHHHHHHHHTTTSPTT--HHHHHHHHHHTT-TTTSHHHHHHHHHHHHSTTS-SSTTHHHHHHHHHHHHHHHHTTS---HHHHHHHHTHHHHHTS-HHHHHHHHHHHHHHHS--

Nearest PDB structures (foldseek):
  3pgz-assembly1_B  TM=5.432E-01  e=4.036E+00  Bartonella henselae
  3ulp-assembly1_A  TM=5.692E-01  e=4.407E+00  Plasmodium falciparum
  6sii-assembly1_A-2  TM=1.376E-01  e=2.087E+00  Trypanosoma brucei
  6umm-assembly1_H  TM=1.510E-01  e=5.029E+00  Mycolicibacterium smegmatis MC2 155
  3pgz-assembly1_B  TM=5.426E-01  e=3.938E+00  Bartonella henselae

Radius of gyration: 46.5 Å; Cα contacts (8 Å, |Δi|>4): 2097; chains: 2; bounding box: 113×128×143 Å

pLDDT: mean 74.77, std 24.92, range [13.09, 97.31]

Organism: Anolis carolinensis (NCBI:txid28377)